Protein 5OSI (pdb70)

B-factor: mean 53.24, std 18.64, range [15.5, 121.99]

Organism: Homo sapiens (NCBI:txid9606)

Nearest PDB structures (foldseek):
  5osi-assembly3_I  TM=1.091E+00  e=2.137E+00  Legionella pneumophila subsp. pneumophila ATCC 43290
  5osi-assembly3_H  TM=1.004E+00  e=2.033E-36  Homo sapiens
  5osh-assembly2_E  TM=9.860E-01  e=1.569E-31  Homo sapiens
  2r17-assembly2_D  TM=9.903E-01  e=5.310E-29  Homo sapiens
  7bln-assembly1_C  TM=9.527E-01  e=2.984E-27  Homo sapiens

Secondary structure (DSSP, 8-state):
-EEEEE----TTTT-SS--HHHHHH--TTS-SEEEE-S---SHHHHHHHHTT-SEEEE---TT-S-SSS-SEEEEEETTEEEEEE-STTSSSTT-HHHHHHHHHHHT-SEEE--TTS--EEEEETTEEEEE---SS---BTTBSSPPPEEEEEEEETTEEEEEEEEEETTEEEEEEEEEE--/--THHHHHHHHHHHHHHTTS-HHHHHHHHHHHHHHHHTTHHHHHHHHSHHHHHHHHHHHHHHHHTTTT-TTHHHHHHHHHHHHHHHHHHHHHTT--HHHHHHHHHHHHHHHHH--TTHHHHHHHHHHHHHHHHHHH---HHHHHHHHHHHHHHHHH-----HHHHHHHHHHHHHHHTT-SSHHHHHHHHHHTHHHHHT-B-TTSSS-B---HHHHHHHHHHHHHHHHT-S-HHHHHHHHHHHHHHHHHHHHTT-TT--HHHHHHHHHHHHHHGGGS-SSHHHHHHHHHHHHHHHHHH--/--B-SSSS--B-/-EEEEE----TTTT-SS--HHHHHH--TTS-SEEEE-S---SHHHHHHHHHH-SEEEE---TT-S-TTS-SEEEEEETTEEEEEE-SSSSSSTT-HHHHHHHHHHHT-SEEE--SS-S-EEEEETTEEEEE---TT----TT-SS---EEEEEEE-SS-EEEEEEEEETTEEEEEEPP-B--/--TT-TT-HHHHHHHHHHHHHHS-HHHHHHHHHHHHHHHT-S-SSHHHHHSHHHHHHHHHHHHHHHHTTTT-SSHHHHHHHHHHHHHHHHHHHHHTT--HHHHHHHHHHHHHHHHH--TTHHHHHHHHHHHHHHHHHHT--SHHHHHHHHHHHHHHHHH---B-HHHHHHHHHHHHHHHHT-SSHHHHHHHHHHHHHHHHT--BTTTTT-----HHHHHHHHHHHHHHHHT-S-HHHHHHHHHHHHHHHHHHHHTT-TTS-HHHHHHHHHHHHHHTTSS--SHHHHHHHHHHHHHHHHHHT-/----SSSS---/-EEEEE----BTTT-SSS-HHHHHH--SSS-SEEEE-S--BSHHHHHHHHHH-SEEEE---TT---S-S-SEEEEEETTEEEEEE-STTSSSTT-HHHHHHHHHHHT-SEEE--SS---EEEEETTEEEEE---TT----TT-S----EEEEEEE-SSEEEEEEEEEETTEEEEEEEEEE--/-GGGGGGG---SSHHHHHHHHHHHHHHHGGG-TTTHHHHSHHHHHHHHHHHHHHHHTTTT-TTHHHHHHHHHHHHHHHHHHHHHTT--HHHHHHHHHHHHHHHHH--TTHHHHHHHHHHHHHHHHHHH---HHHHHHHHHHHHHHHHT-----HHHHHHHHHHHHHHHHT-SSHHHHHHHHHHHHHHHHS------HHHHHHHHHHHHHHHHT---HHHHHHHHHHHHHHHHHHHTTT-TTS-HHHHHHHHHHHHHHSTTSPPSHHHHHHHHHHHHHHHHHH-/----SSSS----/-EEEEE----BTTT-SS--HHHHHH--TTS-SEEEE-S--BSHHHHHHHHHH-SEEEE---TT---TTS-SEEEEEETTEEEEEE-STTSSSTT-HHHHHHHHHHHT-SEEE--SS---EEEEETTEEEEE---TT----TT-SS---EEEEEEEETTEEEEEEEEEETTEEEEEEEEEE--/---S--HHHHHHHTSSS-HHHHHHHHHH--TT--TTSHHHHSHHHHHHHHHHHHHHHHTTTT-TTHHHHHHHHHHHHHHHHHHHHHTT--HHHHHHHHHHHHHHHHH--TTHHHHHHHHHHHHHHHHHHH--SHHHHHHHHHHHHHHHHH-----HHHHHHHHHHHHHHHHH-SSHHHHHHHHHHHHHHHHT-B-TTTTT-B---HHHHHHHHHHHHHHHHH-S-HHHHHHHHHHHHHHHHHHHTTT-TTS-HHHHHHHHHHHHHHGGGS-SSHHHHHHHHHHHHHHHHTT--

Sequence (1940 aa):
MLVLVLGDLHIPHRCNSLPAKFKKLLVPGKIQHILCTGNLCTKESYDYLKTLAGDVHIVRGDFDENLNYPEQKVVTVGQFKIGLIHGHQVIPWGDMASLALLQRQFDVDILISGHTHKFEAFEHENKFYINPGSATGAYNALETNIIPSFVLMDIQASTVVTYVYQLIGDDVKVERIEYKKPEDFADEQSLVGRFIHLLRSEDPDQQYLILNTARKHFGAGGNQRIRFTLPPLVFAAYQLAFRYKENSKVDDKWEKKCQKIFSFAHQTISALIKAELAELPLRLFLQGALAAGEIGFENHETVAYEFMSQAFSLYEDEISDSKAQLAAITLIIGTFERMKCFSEENHEPLRTQCALAASKLLKKPDQGRAVSTCAHLFWSGRNTDKNGEELHGGKRVMECLKKALKIANQCMDPSLQVQLFIEILNRYIYFYEKENDAVTIQVLNQLIQKIREDLPNLESSEETEQINKHFHNTLEHLRLREEYTPTIPPKAIMLVLVLGDLHIPHRCNSLPAKFKKLLVPGKIQHILCTGNLCTKESYDYLKTLAGDVHIVRGDFDENLNYPEQKVVTVGQFKIGLIHGHQVIPWGDMMASLALLQRQFDVDILISGHTHKFEAFEHENKFYINPGSATGAYNALETNIIPSFVLMDIQASTVVTYVYQLIGDDVKVERIEYKKPPDPEDFADEQSLVGRFIHLLRSEDPDQQYLILNTARRKHFGAGGNQRIRFTLPPLVFAAYQLAFRYKENSKVDDKWEKKCQKIFSFAHQTISALIKAELAELPLRLFLQGALAAGEIGFENHETVAYEFMSQAFSLYEDEISDSKAQLAAITLIIGTFERMKCFSEENHEPLRTQCALAASKLLKKPDQGRAVSTCAHLFWSGRNTDKNGEELHGGKRVMECLKKALKIANQCMDPSLQVQLFIEILNRYIYFYEKENDAVTIQVLNQLIQKIREDLPNLESSEETEQINKHFHNTLEHLRLREEYTPTIPPKAMLVLVLGDLHIPHRCNSLPAKFKKLLVPGKIQHILCTGNLCTKESYDYLKTLAGDVHIVRGDFDENLNYPEQKVVTVGQFKIGLIHGHQVIPWGDMASLALLQRQFDVDILISGHTHKFEAFEHENKFYINPGSATGAYNALETNIIPSFVLMDIQASTVVTYVYQLIGDDVKVERIEYKKPLVGRFIHLLRSEDPDQQYLILNTARRKHFGAGGNQRIRFTLPPLVFAAYQLAFRYKENSKVDDKWEKKCQKIFSFAHQTISALIKAELAELPLRLFLQGALAAGEIGFENHETVAYEFMSQAFSLYEDEISDSKAQLAAITLIIGTFERMKCFSEENHEPLRTQCALAASKLLKKPDQGRAVSTCAHLFWSGRNTHGGKRVMECLKKALKIANQCMDPSLQVQLFIEILNRYIYFYEKENDAVTIQQVLNQLIQKIREDLPNLESSEETEQINKHFHNTLEHLRLEEYTPTIPPKAIMLVLVLGDLHIPHRCNSLPAKFKKLLVPGKIQHILCTGNLCTKESYDYLKTLAGDVHIVRGDFDENLNYPEQKVVTVGQFKIGLIHGHQVIPWGDMASLALLQRQFDVDILISGHTHKFEAFEHENKFYINPGSATGAYNALETNIIPSFVLMDIQASTVVTYVYQLIGDDVKVERIEYKKPADEQSLVGRFIHLLRSEDPDQQYLILNTARKHFGNQRIRFTLPPLVFAAYQLAFRYKENSKVDDKWEKKCQKIFSFAHQTISALIKAELAELPLRLFLQGALAAGEIGFENHETVAYEFMSQAFSLYEDEISDSKAQLAAITLIIGTFERMKCFSEENHEPLRTQCALAASKLLKKPDQGRAVSTCAHLFWSGRNTDKNGEELHGGKRVMECLKKALKIANQCMDPSLQVQLFIEILNRYIYFYEKENDAVTIQVLNQLIQKKIREDLPNLESSEETEQINKHFHNTLEHLRLR

Radius of gyration: 59.0 Å; Cα contacts (8 Å, |Δi|>4): 3526; chains: 11; bounding box: 98×151×172 Å

CATH classification: 3.60.21.10

Solvent-accessible surface area: 86074 Å² total; per-residue (Å²): 102,19,0,0,0,0,0,0,4,2,19,4,6,9,21,35,44,8,26,77,94,0,96,168,26,2,63,86,84,84,7,81,29,0,0,0,0,0,1,0,9,20,108,78,9,52,72,73,1,95,91,2,11,69,60,14,26,9,0,47,2,9,4,5,75,57,133,137,27,54,67,70,69,56,26,83,4,52,106,0,67,0,0,0,3,0,5,8,32,7,0,4,29,43,27,24,19,3,15,9,10,21,19,10,53,21,24,2,22,0,2,0,9,0,19,33,6,91,53,64,19,20,76,19,58,62,58,3,7,2,12,0,0,0,0,13,21,1,22,19,3,57,58,98,128,32,74,23,1,0,0,0,0,43,8,102,76,54,29,0,18,4,25,6,0,35,31,88,67,116,69,14,98,4,104,62,68,91,4,149,60,138,165,105,39,30,123,38,14,47,97,0,2,145,46,12,95,110,8,100,104,71,89,9,82,77,16,41,95,46,2,36,70,8,66,134,126,21,43,91,31,33,96,114,111,11,80,25,5,4,0,0,0,0,1,6,0,0,47,3,0,32,76,6,56,74,50,23,82,131,28,129,124,27,54,117,44,0,41,121,2,2,63,6,0,46,107,0,0,38,33,0,48,180,14,160,29,16,60,23,0,0,17,0,0,4,14,0,0,6,0,0,15,23,4,37,0,87,85,44,45,82,22,0,70,72,4,0,38,42,0,10,41,6,10,93,112,106,15,89,89,9,162,23,17,35,18,0,0,13,7,0,0,0,3,1,0,57,6,59,8,0,22,64,140,42,1,78,54,8,4,52,72,0,22,109,17,0,8,160,4,106,121,90,12,15,23,0,65,1,3,8,19,0,0,0,1,12,14,6,0,20,2,76,101,100,122,56,113,65,18,92,20,13,162,110,0,9,92,10,0,117,98,0,32,130,13,0,70,101,22,170,53,76,15,52,39,0,42,2,0,0,29,1,0,0,31,1,0,6,0,86,45,54,116,6,143,42,5,56,90,107,26,2,73,117,6,22,111,72,0,140,105,40,21,100,111,30,146,119,54,142,88,13,122,101,8,44,101,7,5,104,19,0,32,100,20,48,184,103,145,143,84,27,47,61,57,10,57,12,142,64,148,91,16,0,0,0,0,0,0,2,2,12,22,18,15,26,70,57,9,24,75,72,0,94,135,28,3,66,73,65,87,6,74,24,0,0,0,0,0,0,0,3,17,145,106,7,68,64,49,0,91,82,2,10,69,63,18,27,6,0,24,3,8,9,9,118,65,106,133,22,54,55,66,64,68,15,95,4,40,140,28,76,0,0,0,3,0,4,9,42,8,0,3,24,24,32,76,35,2,21,11,12,19,8,12,53,20,38,4,57,3,2,0,6,4,16,27,4,98,50,41,4,19,52,51,56,128,47,43,13,4,13,0,0,0,0,16,20,1,22,20,6,52,67,121,132,36,74,19,0,0,0,0,0,34,3,104,85,67,83,36,38,4,20,7,0,35,28,90,77,104,96,16,91,7,75,133,13,169,51,140,123,111,176,75,111,102,35,181,74,68,49,45,42,73,1,9,106,36,15,119,121,4,95,97,93,78,15,68,80,4,69,125,70,8,103,98,8,55,156,101,8,19,76,26,50,77,124,58,11,80,76,0,0,2,7,0,0,0,2,0,0,32,2,0,40,81,1,85,131,50,45,209,134,28,137,130,35,61,152,31,0,50,130,3,2,55,17,0,44,108,0,0,40,23,0,52,175,1,150,36,20,54,33,0,0,17,0,0,5,17,0,0,4,0,0,7,32,5,36,0,115,73,42,41,82,21,0,68,64,2,0,41,46,0,20,44,9,12,124,103,106,12,90,87,17,98,14,27,43,15,0,0,20,5,0,0,0,2,0,1,87,2,96,4,0,27,55,148,44,0,65,53,9,9,44,86,0,22,89,19,0,7,161,7,121,118,86,25,18,17,0,75,1,4,4,14,0,0,0,0,5,13,9,0,92,5,60,94,97,144,37,119,51,17,88,20,11,160,82,0,33,92,10,0,150,85,0,22,116,2,0,85,78,11,174,60,75,14,63,38,2,48,2,2,0,18,0,0,0,32,6,0,8,0,85,73,81,159,6,138,33,5,59,111,110,40,8,77,110,4,18,91,74,0,114,111,48,14,99,118,26,100,118,50,132,99,13,129,103,12,62,90,8,10,80,14,0,19,62,18,45,140,125,226,171,137,44,52,65,56,8,52,14,125,115,91,21,0,0,0,0,0,0,1,2,15,1,3,18,16,43,36,14,23,91,96,0,102,169,20,6,68,66,81,90,13,88,43,0,0,0,0,0,1,0,3,14,141,114,10,46,73,55,0,122,84,6,10,72,61,20,21,9,0,36,0,14,9,9,82,46,133,135,26,60,60,87,73,60,18,95,5,53,107,0,72,0,0,0,3,0,4,9,44,7,3,5,28,49,26,59,34,4,21,9,16,19,11,19,66,18,32,1,19,0,2,0,8,3,21,40,6,108,53,83,18,61,114,51,89,90,52,3,7,2,11,0,1,0,0,16,18,1,22,19,3,58,57,100,117,40,66,21,1,0,0,0,0,30,2,123,74,43,45,0,18,1,24,4,0,25,35,79,69,111,85,14,112,16,100,82,69,115,6,145,63,133,59,92,0,93,98,8,50,115,59,153,28,170,94,5,65,92,18,60,98,45,4,37,78,11,56,152,146,30,43,90,42,33,83,148,148,13,91,91,8,6,0,0,0,0,3,15,0,2,77,2,0,27,41,3,86,149,44,55,189,130,13,131,132,30,55,141,49,0,47,126,2,3,60,8,0,42,107,2,0,41,32,0,58,163,1,159,34,18,62,34,0,0,15,0,0,5,18,0,0,6,0,0,14,60,4,40,0,101,86,46,44,88,25,0,75,67,3,0,34,46,0,8,60,10,20,118,114,103,13,106,85,30,167,13,37,46,18,0,0,24,6,0,0,1,5,0,3,74,4,120,12,0,33,83,150,49,0,77,49,6,14,66,56,0,29,89,12,0,49,158,10,136,105,71,20,22,16,0,67,1,9,6,13,0,0,0,1,28,22,31,10,115,55,150,170,11,8,167,91,0,22,111,12,0,126,136,0,29,158,14,0,85,114,12,185,66,82,21,62,33,2,65,1,1,0,36,1,0,1,34,1,0,13,0,86,93,82,148,2,131,41,3,52,87,115,35,7,77,120,4,29,104,74,0,129,100,39,19,103,118,23,148,114,58,112,108,17,113,80,9,59,76,8,10,87,14,0,18,89,29,64,181,156,174,133,37,56,61,65,5,72,6,157,47,176,100,43,0,0,0,1,0,0,1,1,7,23,13,6,1,38,51,10,22,84,94,0,90,176,95,8,82,79,82,152,18,112,45,0,0,0,0,0,1,1,8,42,134,111,3,58,83,57,0,100,77,2,9,65,60,28,35,7,0,32,0,10,11,4,85,44,135,134,27,52,57,84,53,66,15,93,11,56,89,0,77,0,0,0,2,0,4,6,38,9,6,7,29,41,35,91,29,10,17,8,22,20,15,17,68,29,25,3,20,0,2,0,7,4,14,30,4,105,43,87,20,48,92,58,102,80,47,1,8,3,16,0,0,0,0,11,20,0,19,20,3,59,54,108,122,31,73,22,1,4,0,25,0,21,7,77,82,52,31,0,11,0,47,0,44,24,33,82,69,120,96,35,120,85,84,77,40,85,6,65,42,101,134,153,57,164,39,58,16,1,93,105,4,9,131,48,95,105,70,91,6,72,71,7,38,105,23,1,52,82,4,154,133,20,103,65,91,168,125,13,92,101,29,3,0,4,6,0,0,2,0,0,40,3,0,24,78,1,83,126,51,55,194,128,30,141,129,29,57,105,31,0,53,125,0,1,66,22,0,45,97,0,0,37,17,0,59,190,43,165,33,18,64,22,0,0,14,0,0,5,18,0,0,5,0,0,11,46,3,37,0,102,84,44,43,84,26,0,65,67,2,0,45,50,0,0,53,10,14,98,106,105,13,102,81,20,153,27,33,42,21,0,0,18,5,0,0,0,5,0,0,50,2,108,8,1,27,64,150,35,0,74,48,2,18,62,49,0,30,94,10,0,55,153,6,146,93,108,30,17,22,5,65,2,8,5,13,0,0,4,0,13,16,9,0,51,4,68,92,111,137,52,116,69,21,92,25,12,144,122,0,38,62,9,0,143,120,2,37,126,15,0,72,100,28,185,71,85,22,47,28,1,56,7,4,0,29,8,0,2,50,6,2,13,0,83,91,70,110,5,129,46,2,53,65,119,38,9,76,109,4,14,96,69,0,107,104,50,15,101,122,18,133,115,35,129,100,14,126,107,8,62,92,9,4,51,13,0,0,85,33,37,90,43,85

InterPro domains:
  IPR000979 Phosphodiesterase MJ0936/Vps29 [PTHR11124] (1-181)
  IPR000979 Phosphodiesterase MJ0936/Vps29 [TIGR00040] (1-142)
  IPR024654 Calcineurin-like phosphoesterase domain, lpxH-type [PF12850] (1-156)
  IPR028661 Vacuolar protein sorting-associated protein 29 [cd07394] (2-179)
  IPR029052 Metallo-dependent phosphatase-like [G3DSA:3.60.21.10] (1-182)
  IPR029052 Metallo-dependent phosphatase-like [SSF56300] (1-180)

Structure (mmCIF, N/CA/C/O backbone):
data_5OSI
#
_entry.id   5OSI
#
_cell.length_a   58.554
_cell.length_b   138.993
_cell.length_c   126.637
_cell.angle_alpha   90.000
_cell.angle_beta   92.780
_cell.angle_gamma   90.000
#
_symmetry.space_group_name_H-M   'P 1 21 1'
#
loop_
_entity.id
_entity.type
_entity.pdbx_description
1 polymer 'Vacuolar protein sorting-associated protein 29'
2 polymer 'Vacuolar protein sorting-associated protein 35'
3 polymer Interaptin
4 non-polymer 1,2-ETHANEDIOL
5 non-polymer 'SODIUM ION'
6 water water
#
loop_
_atom_site.group_PDB
_atom_site.id
_atom_site.type_symbol
_atom_site.label_atom_id
_atom_site.label_alt_id
_atom_site.label_comp_id
_atom_site.label_asym_id
_atom_site.label_entity_id
_atom_site.label_seq_id
_atom_site.pdbx_PDB_ins_code
_atom_site.Cartn_x
_atom_site.Cartn_y
_atom_site.Cartn_z
_atom_site.occupancy
_atom_site.B_iso_or_equiv
_atom_site.auth_seq_id
_atom_site.auth_comp_id
_atom_site.auth_asym_id
_atom_site.auth_atom_id
_atom_site.pdbx_PDB_model_num
ATOM 1 N N . MET A 1 1 ? -0.104 -36.344 18.401 1.00 86.76 1 MET A N 1
ATOM 2 C CA . MET A 1 1 ? 0.797 -36.802 19.504 1.00 87.08 1 MET A CA 1
ATOM 3 C C . MET A 1 1 ? 1.955 -35.830 19.686 1.00 82.84 1 MET A C 1
ATOM 4 O O . MET A 1 1 ? 2.721 -35.586 18.751 1.00 87.34 1 MET A O 1
ATOM 9 N N . LEU A 1 2 ? 2.080 -35.275 20.886 1.00 73.49 2 LEU A N 1
ATOM 10 C CA . LEU A 1 2 ? 3.243 -34.468 21.222 1.00 67.37 2 LEU A CA 1
ATOM 11 C C . LEU A 1 2 ? 3.643 -34.660 22.684 1.00 63.25 2 LEU A C 1
ATOM 12 O O . LEU A 1 2 ? 2.794 -34.812 23.566 1.00 59.05 2 LEU A O 1
ATOM 17 N N . VAL A 1 3 ? 4.958 -34.685 22.904 1.00 59.16 3 VAL A N 1
ATOM 18 C CA . VAL A 1 3 ? 5.561 -35.179 24.139 1.00 53.89 3 VAL A CA 1
ATOM 19 C C . VAL A 1 3 ? 6.521 -34.127 24.680 1.00 50.70 3 VAL A C 1
ATOM 20 O O . VAL A 1 3 ? 7.433 -33.700 23.978 1.00 54.25 3 VAL A O 1
ATOM 24 N N . LEU A 1 4 ? 6.289 -33.696 25.914 1.00 47.89 4 LEU A N 1
ATOM 25 C CA . LEU A 1 4 ? 7.183 -32.786 26.613 1.00 45.98 4 LEU A CA 1
ATOM 26 C C . LEU A 1 4 ? 8.264 -33.661 27.225 1.00 45.31 4 LEU A C 1
ATOM 27 O O . LEU A 1 4 ? 7.953 -34.654 27.884 1.00 45.37 4 LEU A O 1
ATOM 32 N N . VAL A 1 5 ? 9.524 -33.311 26.979 1.00 44.27 5 VAL A N 1
ATOM 33 C CA . VAL A 1 5 ? 10.663 -34.002 27.578 1.00 44.05 5 VAL A CA 1
ATOM 34 C C . VAL A 1 5 ? 11.449 -32.993 28.415 1.00 44.05 5 VAL A C 1
ATOM 35 O O . VAL A 1 5 ? 11.979 -31.998 27.886 1.00 41.33 5 VAL A O 1
ATOM 39 N N . LEU A 1 6 ? 11.521 -33.268 29.716 1.00 42.37 6 LEU A N 1
ATOM 40 C CA . LEU A 1 6 ? 12.219 -32.408 30.656 1.00 40.99 6 LEU A CA 1
ATOM 41 C C . LEU A 1 6 ? 12.823 -33.219 31.790 1.00 38.71 6 LEU A C 1
ATOM 42 O O . LEU A 1 6 ? 12.500 -34.386 31.967 1.00 39.00 6 LEU A O 1
ATOM 47 N N . GLY A 1 7 ? 13.691 -32.585 32.567 1.00 37.68 7 GLY A N 1
ATOM 48 C CA . GLY A 1 7 ? 14.200 -33.189 33.801 1.00 36.43 7 GLY A CA 1
ATOM 49 C C . GLY A 1 7 ? 15.267 -32.387 34.523 1.00 34.61 7 GLY A C 1
ATOM 50 O O . GLY A 1 7 ? 15.503 -31.220 34.213 1.00 33.92 7 GLY A O 1
ATOM 51 N N . ASP A 1 8 ? 15.892 -33.026 35.502 1.00 32.61 8 ASP A N 1
ATOM 52 C CA . ASP A 1 8 ? 16.880 -32.396 36.373 1.00 34.06 8 ASP A CA 1
ATOM 53 C C . ASP A 1 8 ? 16.478 -31.021 36.907 1.00 34.04 8 ASP A C 1
ATOM 54 O O . ASP A 1 8 ? 17.258 -30.072 36.872 1.00 32.97 8 ASP A O 1
ATOM 59 N N . LEU A 1 9 ? 15.251 -30.929 37.411 1.00 35.57 9 LEU A N 1
ATOM 60 C CA . LEU A 1 9 ? 14.751 -29.683 37.991 1.00 36.52 9 LEU A CA 1
ATOM 61 C C . LEU A 1 9 ? 15.523 -29.386 39.278 1.00 35.42 9 LEU A C 1
ATOM 62 O O . LEU A 1 9 ? 15.921 -28.245 39.522 1.00 33.63 9 LEU A O 1
ATOM 67 N N . HIS A 1 10 ? 15.735 -30.429 40.081 1.00 35.85 10 HIS A N 1
ATOM 68 C CA . HIS A 1 10 ? 16.453 -30.335 41.355 1.00 37.53 10 HIS A CA 1
ATOM 69 C C . HIS A 1 10 ? 15.825 -29.308 42.314 1.00 38.89 10 HIS A C 1
ATOM 70 O O . HIS A 1 10 ? 16.520 -28.508 42.935 1.00 38.25 10 HIS A O 1
ATOM 77 N N . ILE A 1 11 ? 14.496 -29.342 42.411 1.00 40.43 11 ILE A N 1
ATOM 78 C CA . ILE A 1 11 ? 13.751 -28.521 43.354 1.00 41.24 11 ILE A CA 1
ATOM 79 C C . ILE A 1 11 ? 13.459 -29.380 44.588 1.00 41.34 11 ILE A C 1
ATOM 80 O O . ILE A 1 11 ? 12.890 -30.469 44.450 1.00 42.73 11 ILE A O 1
ATOM 85 N N . PRO A 1 12 ? 13.824 -28.905 45.795 1.00 41.84 12 PRO A N 1
ATOM 86 C CA . PRO A 1 12 ? 14.428 -27.639 46.212 1.00 43.55 12 PRO A CA 1
ATOM 87 C C . PRO A 1 12 ? 15.973 -27.621 46.360 1.00 43.54 12 PRO A C 1
ATOM 88 O O . PRO A 1 12 ? 16.522 -26.610 46.797 1.00 43.45 12 PRO A O 1
ATOM 92 N N . HIS A 1 13 ? 16.661 -28.703 45.990 1.00 46.35 13 HIS A N 1
ATOM 93 C CA . HIS A 1 13 ? 18.106 -28.846 46.265 1.00 45.96 13 HIS A CA 1
ATOM 94 C C . HIS A 1 13 ? 18.990 -27.820 45.587 1.00 43.77 13 HIS A C 1
ATOM 95 O O . HIS A 1 13 ? 19.986 -27.395 46.164 1.00 41.88 13 HIS A O 1
ATOM 102 N N . ARG A 1 14 ? 18.632 -27.450 44.362 1.00 42.93 14 ARG A N 1
ATOM 103 C CA . ARG A 1 14 ? 19.418 -26.513 43.556 1.00 44.36 14 ARG A CA 1
ATOM 104 C C . ARG A 1 14 ? 18.625 -25.336 42.971 1.00 45.99 14 ARG A C 1
ATOM 105 O O . ARG A 1 14 ? 19.235 -24.368 42.526 1.00 48.59 14 ARG A O 1
ATOM 113 N N . CYS A 1 15 ? 17.292 -25.420 42.969 1.00 47.93 15 CYS A N 1
ATOM 114 C CA . CYS A 1 15 ? 16.397 -24.393 42.409 1.00 49.77 15 CYS A CA 1
ATOM 115 C C . CYS A 1 15 ? 15.092 -24.400 43.196 1.00 49.86 15 CYS A C 1
ATOM 116 O O . CYS A 1 15 ? 14.872 -25.314 43.980 1.00 48.31 15 CYS A O 1
ATOM 119 N N . ASN A 1 16 ? 14.229 -23.401 43.009 1.00 52.97 16 ASN A N 1
ATOM 120 C CA . ASN A 1 16 ? 12.913 -23.402 43.691 1.00 58.09 16 ASN A CA 1
ATOM 121 C C . ASN A 1 16 ? 11.688 -23.466 42.777 1.00 59.24 16 ASN A C 1
ATOM 122 O O . ASN A 1 16 ? 10.623 -23.888 43.224 1.00 62.13 16 ASN A O 1
ATOM 127 N N . SER A 1 17 ? 11.832 -23.049 41.519 1.00 59.22 17 SER A N 1
ATOM 128 C CA . SER A 1 17 ? 10.793 -23.262 40.500 1.00 57.70 17 SER A CA 1
ATOM 129 C C . SER A 1 17 ? 11.401 -23.246 39.105 1.00 54.07 17 SER A C 1
ATOM 130 O O . SER A 1 17 ? 12.591 -22.982 38.952 1.00 49.74 17 SER A O 1
ATOM 133 N N . LEU A 1 18 ? 10.572 -23.514 38.097 1.00 53.22 18 LEU A N 1
ATOM 134 C CA . LEU A 1 18 ? 10.964 -23.292 36.708 1.00 53.99 18 LEU A CA 1
ATOM 135 C C . LEU A 1 18 ? 10.984 -21.784 36.493 1.00 54.24 18 LEU A C 1
ATOM 136 O O . LEU A 1 18 ? 10.298 -21.063 37.213 1.00 52.34 18 LEU A O 1
ATOM 141 N N . PRO A 1 19 ? 11.770 -21.292 35.514 1.00 57.89 19 PRO A N 1
ATOM 142 C CA . PRO A 1 19 ? 11.747 -19.841 35.249 1.00 58.81 19 PRO A CA 1
ATOM 143 C C . PRO A 1 19 ? 10.356 -19.322 34.875 1.00 59.66 19 PRO A C 1
ATOM 144 O O . PRO A 1 19 ? 9.496 -20.100 34.448 1.00 59.39 19 PRO A O 1
ATOM 148 N N . ALA A 1 20 ? 10.151 -18.018 35.044 1.00 61.51 20 ALA A N 1
ATOM 149 C CA . ALA A 1 20 ? 8.830 -17.397 34.868 1.00 61.45 20 ALA A CA 1
ATOM 150 C C . ALA A 1 20 ? 8.149 -17.835 33.573 1.00 60.90 20 ALA A C 1
ATOM 151 O O . ALA A 1 20 ? 7.055 -18.407 33.608 1.00 58.61 20 ALA A O 1
ATOM 153 N N . LYS A 1 21 ? 8.843 -17.621 32.455 1.00 60.72 21 LYS A N 1
ATOM 154 C CA . LYS A 1 21 ? 8.290 -17.845 31.108 1.00 61.82 21 LYS A CA 1
ATOM 155 C C . LYS A 1 21 ? 7.961 -19.316 30.788 1.00 64.37 21 LYS A C 1
ATOM 156 O O . LYS A 1 21 ? 7.106 -19.594 29.940 1.00 65.02 21 LYS A O 1
ATOM 162 N N . PHE A 1 22 ? 8.632 -20.247 31.465 1.00 63.99 22 PHE A N 1
ATOM 163 C CA . PHE A 1 22 ? 8.358 -21.678 31.303 1.00 64.04 22 PHE A CA 1
ATOM 164 C C . PHE A 1 22 ? 7.035 -22.069 31.951 1.00 64.28 22 PHE A C 1
ATOM 165 O O . PHE A 1 22 ? 6.280 -22.844 31.374 1.00 63.87 22 PHE A O 1
ATOM 173 N N . LYS A 1 23 ? 6.763 -21.548 33.147 1.00 68.48 23 LYS A N 1
ATOM 174 C CA . LYS A 1 23 ? 5.470 -21.777 33.816 1.00 73.76 23 LYS A CA 1
ATOM 175 C C . LYS A 1 23 ? 4.286 -21.222 33.009 1.00 76.51 23 LYS A C 1
ATOM 176 O O . LYS A 1 23 ? 3.179 -21.763 33.088 1.00 78.30 23 LYS A O 1
ATOM 182 N N . LYS A 1 24 ? 4.521 -20.158 32.238 1.00 77.87 24 LYS A N 1
ATOM 183 C CA . LYS A 1 24 ? 3.496 -19.601 31.343 1.00 83.07 24 LYS A CA 1
ATOM 184 C C . LYS A 1 24 ? 3.206 -20.492 30.124 1.00 81.71 24 LYS A C 1
ATOM 185 O O . LYS A 1 24 ? 2.040 -20.686 29.770 1.00 80.86 24 LYS A O 1
ATOM 191 N N . LEU A 1 25 ? 4.261 -21.020 29.495 1.00 78.66 25 LEU A N 1
ATOM 192 C CA . LEU A 1 25 ? 4.125 -21.947 28.357 1.00 75.38 25 LEU A CA 1
ATOM 193 C C . LEU A 1 25 ? 3.555 -23.304 28.766 1.00 73.94 25 LEU A C 1
ATOM 194 O O . LEU A 1 25 ? 2.671 -23.847 28.099 1.00 69.48 25 LEU A O 1
ATOM 199 N N . LEU A 1 26 ? 4.078 -23.847 29.859 1.00 76.22 26 LEU A N 1
ATOM 200 C CA . LEU A 1 26 ? 3.636 -25.136 30.372 1.00 78.79 26 LEU A CA 1
ATOM 201 C C . LEU A 1 26 ? 2.331 -24.976 31.153 1.00 82.83 26 LEU A C 1
ATOM 202 O O . LEU A 1 26 ? 2.349 -24.668 32.347 1.00 86.47 26 LEU A O 1
ATOM 207 N N . VAL A 1 27 ? 1.205 -25.170 30.461 1.00 87.76 27 VAL A N 1
ATOM 208 C CA . VAL A 1 27 ? -0.137 -25.134 31.077 1.00 88.97 27 VAL A CA 1
ATOM 209 C C . VAL A 1 27 ? -1.016 -26.276 30.540 1.00 91.09 27 VAL A C 1
ATOM 210 O O . VAL A 1 27 ? -0.783 -26.751 29.427 1.00 95.94 27 VAL A O 1
ATOM 214 N N . PRO A 1 28 ? -2.032 -26.712 31.324 1.00 90.49 28 PRO A N 1
ATOM 215 C CA . PRO A 1 28 ? -2.761 -27.962 31.034 1.00 90.37 28 PRO A CA 1
ATOM 216 C C . PRO A 1 28 ? -3.479 -28.053 29.679 1.00 94.09 28 PRO A C 1
ATOM 217 O O . PRO A 1 28 ? -3.714 -27.032 29.028 1.00 95.21 28 PRO A O 1
ATOM 221 N N . GLY A 1 29 ? -3.805 -29.284 29.277 1.00 96.69 29 GLY A N 1
ATOM 222 C CA . GLY A 1 29 ? -4.668 -29.554 28.116 1.00 97.27 29 GLY A CA 1
ATOM 223 C C . GLY A 1 29 ? -4.071 -29.411 26.722 1.00 97.14 29 GLY A C 1
ATOM 224 O O . GLY A 1 29 ? -4.787 -29.581 25.732 1.00 96.46 29 GLY A O 1
ATOM 225 N N . LYS A 1 30 ? -2.772 -29.110 26.641 1.00 97.54 30 LYS A N 1
ATOM 226 C CA . LYS A 1 30 ? -2.070 -28.865 25.368 1.00 95.05 30 LYS A CA 1
ATOM 227 C C . LYS A 1 30 ? -1.113 -30.001 24.950 1.00 89.01 30 LYS A C 1
ATOM 228 O O . LYS A 1 30 ? -0.757 -30.102 23.774 1.00 82.06 30 LYS A O 1
ATOM 234 N N . ILE A 1 31 ? -0.717 -30.846 25.908 1.00 84.95 31 ILE A N 1
ATOM 235 C CA . ILE A 1 31 ? 0.349 -31.840 25.735 1.00 82.69 31 ILE A CA 1
ATOM 236 C C . ILE A 1 31 ? -0.178 -33.213 26.175 1.00 79.17 31 ILE A C 1
ATOM 237 O O . ILE A 1 31 ? -0.669 -33.353 27.291 1.00 78.78 31 ILE A O 1
ATOM 242 N N . GLN A 1 32 ? -0.059 -34.217 25.305 1.00 78.87 32 GLN A N 1
ATOM 243 C CA . GLN A 1 32 ? -0.616 -35.559 25.563 1.00 81.69 32 GLN A CA 1
ATOM 244 C C . GLN A 1 32 ? 0.252 -36.397 26.505 1.00 81.75 32 GLN A C 1
ATOM 245 O O . GLN A 1 32 ? -0.271 -37.020 27.436 1.00 83.41 32 GLN A O 1
ATOM 251 N N . HIS A 1 33 ? 1.563 -36.422 26.252 1.00 78.83 33 HIS A N 1
ATOM 252 C CA . HIS A 1 33 ? 2.511 -37.227 27.040 1.00 74.28 33 HIS A CA 1
ATOM 253 C C . HIS A 1 33 ? 3.634 -36.387 27.637 1.00 67.46 33 HIS A C 1
ATOM 254 O O . HIS A 1 33 ? 4.003 -35.349 27.090 1.00 65.10 33 HIS A O 1
ATOM 261 N N . ILE A 1 34 ? 4.167 -36.841 28.768 1.00 59.77 34 ILE A N 1
ATOM 262 C CA . ILE A 1 34 ? 5.368 -36.246 29.346 1.00 57.21 34 ILE A CA 1
ATOM 263 C C . ILE A 1 34 ? 6.327 -37.369 29.730 1.00 52.36 34 ILE A C 1
ATOM 264 O O . ILE A 1 34 ? 5.985 -38.236 30.528 1.00 47.76 34 ILE A O 1
ATOM 269 N N . LEU A 1 35 ? 7.521 -37.341 29.142 1.00 51.29 35 LEU A N 1
ATOM 270 C CA . LEU A 1 35 ? 8.620 -38.224 29.533 1.00 51.29 35 LEU A CA 1
ATOM 271 C C . LEU A 1 35 ? 9.595 -37.381 30.354 1.00 49.84 35 LEU A C 1
ATOM 272 O O . LEU A 1 35 ? 10.072 -36.360 29.870 1.00 50.53 35 LEU A O 1
ATOM 277 N N . CYS A 1 36 ? 9.863 -37.791 31.595 1.00 48.54 36 CYS A N 1
ATOM 278 C CA . CYS A 1 36 ? 10.704 -37.021 32.513 1.00 48.96 36 CYS A CA 1
ATOM 279 C C . CYS A 1 36 ? 11.937 -37.819 32.905 1.00 47.35 36 CYS A C 1
ATOM 280 O O . CYS A 1 36 ? 11.818 -38.966 33.335 1.00 48.52 36 CYS A O 1
ATOM 283 N N . THR A 1 37 ? 13.114 -37.206 32.780 1.00 44.95 37 THR A N 1
ATOM 284 C CA . THR A 1 37 ? 14.377 -37.907 33.033 1.00 44.47 37 THR A CA 1
ATOM 285 C C . THR A 1 37 ? 14.727 -38.081 34.513 1.00 45.30 37 THR A C 1
ATOM 286 O O . THR A 1 37 ? 15.619 -38.862 34.840 1.00 48.00 37 THR A O 1
ATOM 290 N N . GLY A 1 38 ? 14.038 -37.365 35.400 1.00 44.19 38 GLY A N 1
ATOM 291 C CA . GLY A 1 38 ? 14.186 -37.550 36.846 1.00 43.53 38 GLY A CA 1
ATOM 292 C C . GLY A 1 38 ? 14.766 -36.333 37.537 1.00 41.70 38 GLY A C 1
ATOM 293 O O . GLY A 1 38 ? 14.868 -35.266 36.940 1.00 39.51 38 GLY A O 1
ATOM 294 N N . ASN A 1 39 ? 15.156 -36.519 38.799 1.00 41.82 39 ASN A N 1
ATOM 295 C CA . ASN A 1 39 ? 15.600 -35.439 39.688 1.00 42.10 39 ASN A CA 1
ATOM 296 C C . ASN A 1 39 ? 14.592 -34.283 39.679 1.00 44.53 39 ASN A C 1
ATOM 297 O O . ASN A 1 39 ? 14.858 -33.194 39.150 1.00 43.55 39 ASN A O 1
ATOM 302 N N . LEU A 1 40 ? 13.416 -34.571 40.233 1.00 47.93 40 LEU A N 1
ATOM 303 C CA . LEU A 1 40 ? 12.357 -33.578 40.448 1.00 51.76 40 LEU A CA 1
ATOM 304 C C . LEU A 1 40 ? 12.628 -32.508 41.544 1.00 53.75 40 LEU A C 1
ATOM 305 O O . LEU A 1 40 ? 12.503 -31.322 41.245 1.00 55.01 40 LEU A O 1
ATOM 310 N N . CYS A 1 41 ? 12.963 -32.850 42.797 1.00 56.61 41 CYS A N 1
ATOM 311 C CA . CYS A 1 41 ? 13.136 -34.200 43.337 1.00 58.10 41 CYS A CA 1
ATOM 312 C C . CYS A 1 41 ? 12.020 -34.595 44.319 1.00 61.10 41 CYS A C 1
ATOM 313 O O . CYS A 1 41 ? 12.252 -35.426 45.212 1.00 60.20 41 CYS A O 1
ATOM 316 N N . THR A 1 42 ? 10.819 -34.033 44.142 1.00 64.57 42 THR A N 1
ATOM 317 C CA . THR A 1 42 ? 9.730 -34.172 45.122 1.00 68.09 42 THR A CA 1
ATOM 318 C C . THR A 1 42 ? 8.317 -34.171 44.495 1.00 67.94 42 THR A C 1
ATOM 319 O O . THR A 1 42 ? 8.159 -33.887 43.306 1.00 66.06 42 THR A O 1
ATOM 323 N N . LYS A 1 43 ? 7.307 -34.486 45.314 1.00 69.77 43 LYS A N 1
ATOM 324 C CA . LYS A 1 43 ? 5.885 -34.550 44.875 1.00 70.47 43 LYS A CA 1
ATOM 325 C C . LYS A 1 43 ? 5.306 -33.219 44.389 1.00 69.38 43 LYS A C 1
ATOM 326 O O . LYS A 1 43 ? 4.496 -33.191 43.466 1.00 68.87 43 LYS A O 1
ATOM 332 N N . GLU A 1 44 ? 5.707 -32.131 45.031 1.00 72.70 44 GLU A N 1
ATOM 333 C CA . GLU A 1 44 ? 5.301 -30.775 44.636 1.00 79.44 44 GLU A CA 1
ATOM 334 C C . GLU A 1 44 ? 5.507 -30.546 43.118 1.00 78.90 44 GLU A C 1
ATOM 335 O O . GLU A 1 44 ? 4.619 -30.020 42.435 1.00 77.69 44 GLU A O 1
ATOM 341 N N . SER A 1 45 ? 6.669 -30.970 42.608 1.00 76.21 45 SER A N 1
ATOM 342 C CA . SER A 1 45 ? 6.991 -30.916 41.172 1.00 72.65 45 SER A CA 1
ATOM 343 C C . SER A 1 45 ? 6.263 -32.010 40.367 1.00 69.74 45 SER A C 1
ATOM 344 O O . SER A 1 45 ? 5.876 -31.765 39.222 1.00 66.71 45 SER A O 1
ATOM 347 N N . TYR A 1 46 ? 6.117 -33.208 40.949 1.00 67.08 46 TYR A N 1
ATOM 348 C CA . TYR A 1 46 ? 5.392 -34.332 40.318 1.00 69.63 46 TYR A CA 1
ATOM 349 C C . TYR A 1 46 ? 3.928 -34.012 40.063 1.00 70.02 46 TYR A C 1
ATOM 350 O O . TYR A 1 46 ? 3.427 -34.211 38.954 1.00 72.46 46 TYR A O 1
ATOM 359 N N . ASP A 1 47 ? 3.241 -33.568 41.112 1.00 67.96 47 ASP A N 1
ATOM 360 C CA . ASP A 1 47 ? 1.822 -33.240 41.021 1.00 68.26 47 ASP A CA 1
ATOM 361 C C . ASP A 1 47 ? 1.582 -32.099 40.041 1.00 64.70 47 ASP A C 1
ATOM 362 O O . ASP A 1 47 ? 0.577 -32.105 39.336 1.00 67.10 47 ASP A O 1
ATOM 367 N N . TYR A 1 48 ? 2.504 -31.139 39.986 1.00 62.33 48 TYR A N 1
ATOM 368 C CA . TYR A 1 48 ? 2.482 -30.111 38.944 1.00 62.29 48 TYR A CA 1
ATOM 369 C C . TYR A 1 48 ? 2.578 -30.725 37.537 1.00 64.03 48 TYR A C 1
ATOM 370 O O . TYR A 1 48 ? 1.853 -30.304 36.631 1.00 65.48 48 TYR A O 1
ATOM 379 N N . LEU A 1 49 ? 3.467 -31.708 37.359 1.00 64.63 49 LEU A N 1
ATOM 380 C CA . LEU A 1 49 ? 3.567 -32.445 36.079 1.00 65.66 49 LEU A CA 1
ATOM 381 C C . LEU A 1 49 ? 2.309 -33.248 35.762 1.00 65.56 49 LEU A C 1
ATOM 382 O O . LEU A 1 49 ? 1.885 -33.302 34.606 1.00 63.64 49 LEU A O 1
ATOM 387 N N . LYS A 1 50 ? 1.716 -33.854 36.789 1.00 69.12 50 LYS A N 1
ATOM 388 C CA . LYS A 1 50 ? 0.492 -34.659 36.631 1.00 69.16 50 LYS A CA 1
ATOM 389 C C . LYS A 1 50 ? -0.737 -33.857 36.138 1.00 66.59 50 LYS A C 1
ATOM 390 O O . LYS A 1 50 ? -1.605 -34.438 35.494 1.00 62.79 50 LYS A O 1
ATOM 396 N N . THR A 1 51 ? -0.799 -32.548 36.429 1.00 66.08 51 THR A N 1
ATOM 397 C CA . THR A 1 51 ? -1.838 -31.648 35.875 1.00 67.50 51 THR A CA 1
ATOM 398 C C . THR A 1 51 ? -1.488 -30.991 34.521 1.00 65.21 51 THR A C 1
ATOM 399 O O . THR A 1 51 ? -2.277 -30.199 34.012 1.00 65.68 51 THR A O 1
ATOM 403 N N . LEU A 1 52 ? -0.318 -31.294 33.955 1.00 62.03 52 LEU A N 1
ATOM 404 C CA . LEU A 1 52 ? 0.044 -30.849 32.597 1.00 58.83 52 LEU A CA 1
ATOM 405 C C . LEU A 1 52 ? -0.370 -31.842 31.519 1.00 55.66 52 LEU A C 1
ATOM 406 O O . LEU A 1 52 ? -0.515 -31.468 30.354 1.00 52.72 52 LEU A O 1
ATOM 411 N N . ALA A 1 53 ? -0.519 -33.108 31.899 1.00 55.01 53 ALA A N 1
ATOM 412 C CA . ALA A 1 53 ? -0.893 -34.164 30.966 1.00 56.68 53 ALA A CA 1
ATOM 413 C C . ALA A 1 53 ? -1.383 -35.392 31.726 1.00 59.25 53 ALA A C 1
ATOM 414 O O . ALA A 1 53 ? -1.030 -35.593 32.894 1.00 58.53 53 ALA A O 1
ATOM 416 N N . GLY A 1 54 ? -2.191 -36.210 31.058 1.00 63.60 54 GLY A N 1
ATOM 417 C CA . GLY A 1 54 ? -2.686 -37.457 31.640 1.00 67.89 54 GLY A CA 1
ATOM 418 C C . GLY A 1 54 ? -1.588 -38.492 31.829 1.00 70.40 54 GLY A C 1
ATOM 419 O O . GLY A 1 54 ? -1.369 -38.988 32.942 1.00 73.40 54 GLY A O 1
ATOM 420 N N . ASP A 1 55 ? -0.888 -38.801 30.738 1.00 71.02 55 ASP A N 1
ATOM 421 C CA . ASP A 1 55 ? 0.171 -39.815 30.733 1.00 70.70 55 ASP A CA 1
ATOM 422 C C . ASP A 1 55 ? 1.541 -39.151 30.990 1.00 65.73 55 ASP A C 1
ATOM 423 O O . ASP A 1 55 ? 2.098 -38.490 30.112 1.00 61.49 55 ASP A O 1
ATOM 428 N N . VAL A 1 56 ? 2.057 -39.310 32.210 1.00 63.02 56 VAL A N 1
ATOM 429 C CA . VAL A 1 56 ? 3.363 -38.772 32.604 1.00 60.95 56 VAL A CA 1
ATOM 430 C C . VAL A 1 56 ? 4.237 -39.932 33.075 1.00 61.02 56 VAL A C 1
ATOM 431 O O . VAL A 1 56 ? 3.853 -40.662 33.993 1.00 62.67 56 VAL A O 1
ATOM 435 N N . HIS A 1 57 ? 5.399 -40.099 32.438 1.00 61.24 57 HIS A N 1
ATOM 436 C CA . HIS A 1 57 ? 6.348 -41.179 32.758 1.00 61.09 57 HIS A CA 1
ATOM 437 C C . HIS A 1 57 ? 7.615 -40.586 33.355 1.00 57.37 57 HIS A C 1
ATOM 438 O O . HIS A 1 57 ? 8.144 -39.601 32.834 1.00 56.64 57 HIS A O 1
ATOM 445 N N . ILE A 1 58 ? 8.101 -41.183 34.440 1.00 54.32 58 ILE A N 1
ATOM 446 C CA . ILE A 1 58 ? 9.236 -40.629 35.180 1.00 54.07 58 ILE A CA 1
ATOM 447 C C . ILE A 1 58 ? 10.156 -41.748 35.617 1.00 50.74 58 ILE A C 1
ATOM 448 O O . ILE A 1 58 ? 9.699 -42.759 36.154 1.00 48.44 58 ILE A O 1
ATOM 453 N N . VAL A 1 59 ? 11.453 -41.546 35.391 1.00 48.15 59 VAL A N 1
ATOM 454 C CA . VAL A 1 59 ? 12.479 -42.497 35.825 1.00 46.46 59 VAL A CA 1
ATOM 455 C C . VAL A 1 59 ? 13.226 -41.886 36.990 1.00 45.39 59 VAL A C 1
ATOM 456 O O . VAL A 1 59 ? 13.218 -40.663 37.170 1.00 45.34 59 VAL A O 1
ATOM 460 N N . ARG A 1 60 ? 13.869 -42.743 37.771 1.00 44.88 60 ARG A N 1
ATOM 461 C CA . ARG A 1 60 ? 14.485 -42.320 39.011 1.00 47.16 60 ARG A CA 1
ATOM 462 C C . ARG A 1 60 ? 15.835 -41.622 38.783 1.00 44.72 60 ARG A C 1
ATOM 463 O O . ARG A 1 60 ? 16.789 -42.219 38.293 1.00 41.07 60 ARG A O 1
ATOM 471 N N . GLY A 1 61 ? 15.898 -40.342 39.137 1.00 44.46 61 GLY A N 1
ATOM 472 C CA . GLY A 1 61 ? 17.165 -39.624 39.213 1.00 43.36 61 GLY A CA 1
ATOM 473 C C . GLY A 1 61 ? 17.941 -40.032 40.454 1.00 43.23 61 GLY A C 1
ATOM 474 O O . GLY A 1 61 ? 17.394 -40.661 41.366 1.00 42.84 61 GLY A O 1
ATOM 475 N N . ASP A 1 62 ? 19.221 -39.672 40.475 1.00 40.94 62 ASP A N 1
ATOM 476 C CA . ASP A 1 62 ? 20.105 -39.951 41.608 1.00 40.30 62 ASP A CA 1
ATOM 477 C C . ASP A 1 62 ? 19.728 -39.229 42.912 1.00 39.78 62 ASP A C 1
ATOM 478 O O . ASP A 1 62 ? 20.126 -39.668 43.980 1.00 35.97 62 ASP A O 1
ATOM 483 N N . PHE A 1 63 ? 18.968 -38.140 42.836 1.00 42.23 63 PHE A N 1
ATOM 484 C CA . PHE A 1 63 ? 18.482 -37.460 44.049 1.00 45.96 63 PHE A CA 1
ATOM 485 C C . PHE A 1 63 ? 16.965 -37.510 44.283 1.00 50.63 63 PHE A C 1
ATOM 486 O O . PHE A 1 63 ? 16.463 -36.795 45.146 1.00 51.92 63 PHE A O 1
ATOM 494 N N . ASP A 1 64 ? 16.245 -38.361 43.550 1.00 57.11 64 ASP A N 1
ATOM 495 C CA . ASP A 1 64 ? 14.816 -38.568 43.805 1.00 61.84 64 ASP A CA 1
ATOM 496 C C . ASP A 1 64 ? 14.657 -39.420 45.053 1.00 66.21 64 ASP A C 1
ATOM 497 O O . ASP A 1 64 ? 15.205 -40.525 45.117 1.00 63.85 64 ASP A O 1
ATOM 502 N N . GLU A 1 65 ? 13.900 -38.906 46.028 1.00 74.54 65 GLU A N 1
ATOM 503 C CA . GLU A 1 65 ? 13.598 -39.645 47.264 1.00 83.50 65 GLU A CA 1
ATOM 504 C C . GLU A 1 65 ? 12.576 -40.779 47.068 1.00 82.86 65 GLU A C 1
ATOM 505 O O . GLU A 1 65 ? 12.434 -41.629 47.942 1.00 84.80 65 GLU A O 1
ATOM 511 N N . ASN A 1 66 ? 11.877 -40.789 45.932 1.00 84.69 66 ASN A N 1
ATOM 512 C CA . ASN A 1 66 ? 10.879 -41.811 45.616 1.00 86.31 66 ASN A CA 1
ATOM 513 C C . ASN A 1 66 ? 11.519 -43.030 44.935 1.00 86.89 66 ASN A C 1
ATOM 514 O O . ASN A 1 66 ? 12.032 -42.917 43.823 1.00 89.12 66 ASN A O 1
ATOM 519 N N . LEU A 1 67 ? 11.472 -44.187 45.600 1.00 87.96 67 LEU A N 1
ATOM 520 C CA . LEU A 1 67 ? 11.985 -45.453 45.037 1.00 88.78 67 LEU A CA 1
ATOM 521 C C . LEU A 1 67 ? 11.008 -46.122 44.047 1.00 88.14 67 LEU A C 1
ATOM 522 O O . LEU A 1 67 ? 11.442 -46.888 43.184 1.00 90.82 67 LEU A O 1
ATOM 527 N N . ASN A 1 68 ? 9.710 -45.823 44.159 1.00 85.24 68 ASN A N 1
ATOM 528 C CA . ASN A 1 68 ? 8.673 -46.416 43.280 1.00 82.35 68 ASN A CA 1
ATOM 529 C C . ASN A 1 68 ? 8.870 -46.101 41.782 1.00 76.51 68 ASN A C 1
ATOM 530 O O . ASN A 1 68 ? 8.346 -46.828 40.932 1.00 75.44 68 ASN A O 1
ATOM 535 N N . TYR A 1 69 ? 9.610 -45.030 41.464 1.00 70.92 69 TYR A N 1
ATOM 536 C CA . TYR A 1 69 ? 10.043 -44.761 40.082 1.00 65.47 69 TYR A CA 1
ATOM 537 C C . TYR A 1 69 ? 11.065 -45.812 39.628 1.00 61.76 69 TYR A C 1
ATOM 538 O O . TYR A 1 69 ? 12.044 -46.069 40.342 1.00 60.29 69 TYR A O 1
ATOM 547 N N . PRO A 1 70 ? 10.869 -46.403 38.435 1.00 58.66 70 PRO A N 1
ATOM 548 C CA . PRO A 1 70 ? 11.852 -47.380 37.951 1.00 57.96 70 PRO A CA 1
ATOM 549 C C . PRO A 1 70 ? 13.184 -46.742 37.519 1.00 56.32 70 PRO A C 1
ATOM 550 O O . PRO A 1 70 ? 13.251 -45.531 37.289 1.00 58.12 70 PRO A O 1
ATOM 554 N N . GLU A 1 71 ? 14.228 -47.563 37.435 1.00 54.81 71 GLU A N 1
ATOM 555 C CA . GLU A 1 71 ? 15.547 -47.117 36.993 1.00 55.09 71 GLU A CA 1
ATOM 556 C C . GLU A 1 71 ? 15.437 -46.658 35.533 1.00 52.70 71 GLU A C 1
ATOM 557 O O . GLU A 1 71 ? 15.854 -45.552 35.206 1.00 51.64 71 GLU A O 1
ATOM 563 N N . GLN A 1 72 ? 14.842 -47.492 34.678 1.00 53.02 72 GLN A N 1
ATOM 564 C CA . GLN A 1 72 ? 14.559 -47.124 33.282 1.00 54.41 72 GLN A CA 1
ATOM 565 C C . GLN A 1 72 ? 13.121 -47.434 32.865 1.00 54.23 72 GLN A C 1
ATOM 566 O O . GLN A 1 72 ? 12.387 -48.113 33.576 1.00 54.02 72 GLN A O 1
ATOM 572 N N . LYS A 1 73 ? 12.745 -46.928 31.696 1.00 54.21 73 LYS A N 1
ATOM 573 C CA . LYS A 1 73 ? 11.451 -47.215 31.094 1.00 57.46 73 LYS A CA 1
ATOM 574 C C . LYS A 1 73 ? 11.567 -47.194 29.577 1.00 57.37 73 LYS A C 1
ATOM 575 O O . LYS A 1 73 ? 12.276 -46.351 29.014 1.00 57.85 73 LYS A O 1
ATOM 581 N N . VAL A 1 74 ? 10.886 -48.144 28.931 1.00 56.38 74 VAL A N 1
ATOM 582 C CA . VAL A 1 74 ? 10.637 -48.099 27.490 1.00 53.46 74 VAL A CA 1
ATOM 583 C C . VAL A 1 74 ? 9.132 -47.911 27.293 1.00 51.41 74 VAL A C 1
ATOM 584 O O . VAL A 1 74 ? 8.314 -48.615 27.885 1.00 48.47 74 VAL A O 1
ATOM 588 N N . VAL A 1 75 ? 8.780 -46.929 26.477 1.00 55.21 75 VAL A N 1
ATOM 589 C CA . VAL A 1 75 ? 7.394 -46.663 26.125 1.00 57.55 75 VAL A CA 1
ATOM 590 C C . VAL A 1 75 ? 7.320 -46.378 24.628 1.00 59.48 75 VAL A C 1
ATOM 591 O O . VAL A 1 75 ? 8.262 -45.836 24.037 1.00 58.60 75 VAL A O 1
ATOM 595 N N . THR A 1 76 ? 6.202 -46.767 24.025 1.00 60.63 76 THR A N 1
ATOM 596 C CA . THR A 1 76 ? 5.956 -46.561 22.610 1.00 59.84 76 THR A CA 1
ATOM 597 C C . THR A 1 76 ? 4.960 -45.417 22.449 1.00 59.63 76 THR A C 1
ATOM 598 O O . THR A 1 76 ? 3.938 -45.376 23.142 1.00 59.38 76 THR A O 1
ATOM 602 N N . VAL A 1 77 ? 5.278 -44.480 21.558 1.00 59.31 77 VAL A N 1
ATOM 603 C CA . VAL A 1 77 ? 4.383 -43.374 21.217 1.00 60.19 77 VAL A CA 1
ATOM 604 C C . VAL A 1 77 ? 4.287 -43.333 19.705 1.00 62.41 77 VAL A C 1
ATOM 605 O O . VAL A 1 77 ? 5.164 -42.781 19.039 1.00 66.35 77 VAL A O 1
ATOM 609 N N . GLY A 1 78 ? 3.222 -43.926 19.171 1.00 64.31 78 GLY A N 1
ATOM 610 C CA . GLY A 1 78 ? 3.064 -44.070 17.731 1.00 65.29 78 GLY A CA 1
ATOM 611 C C . GLY A 1 78 ? 3.992 -45.164 17.249 1.00 65.86 78 GLY A C 1
ATOM 612 O O . GLY A 1 78 ? 3.983 -46.268 17.799 1.00 68.64 78 GLY A O 1
ATOM 613 N N . GLN A 1 79 ? 4.806 -44.860 16.239 1.00 66.12 79 GLN A N 1
ATOM 614 C CA . GLN A 1 79 ? 5.752 -45.839 15.689 1.00 66.55 79 GLN A CA 1
ATOM 615 C C . GLN A 1 79 ? 7.085 -45.936 16.433 1.00 64.97 79 GLN A C 1
ATOM 616 O O . GLN A 1 79 ? 7.806 -46.923 16.254 1.00 64.21 79 GLN A O 1
ATOM 622 N N . PHE A 1 80 ? 7.415 -44.939 17.258 1.00 61.39 80 PHE A N 1
ATOM 623 C CA . PHE A 1 80 ? 8.716 -44.893 17.917 1.00 58.49 80 PHE A CA 1
ATOM 624 C C . PHE A 1 80 ? 8.687 -45.614 19.254 1.00 58.64 80 PHE A C 1
ATOM 625 O O . PHE A 1 80 ? 7.819 -45.359 20.083 1.00 59.01 80 PHE A O 1
ATOM 633 N N . LYS A 1 81 ? 9.639 -46.530 19.428 1.00 57.70 81 LYS A N 1
ATOM 634 C CA . LYS A 1 81 ? 9.933 -47.161 20.706 1.00 56.34 81 LYS A CA 1
ATOM 635 C C . LYS A 1 81 ? 10.948 -46.231 21.402 1.00 53.35 81 LYS A C 1
ATOM 636 O O . LYS A 1 81 ? 12.061 -46.059 20.906 1.00 52.81 81 LYS A O 1
ATOM 642 N N . ILE A 1 82 ? 10.553 -45.613 22.519 1.00 50.67 82 ILE A N 1
ATOM 643 C CA . ILE A 1 82 ? 11.366 -44.573 23.177 1.00 49.89 82 ILE A CA 1
ATOM 644 C C . ILE A 1 82 ? 11.923 -45.087 24.505 1.00 50.77 82 ILE A C 1
ATOM 645 O O . ILE A 1 82 ? 11.205 -45.712 25.278 1.00 52.29 82 ILE A O 1
ATOM 650 N N . GLY A 1 83 ? 13.209 -44.823 24.748 1.00 50.90 83 GLY A N 1
ATOM 651 C CA . GLY A 1 83 ? 13.916 -45.284 25.952 1.00 48.88 83 GLY A CA 1
ATOM 652 C C . GLY A 1 83 ? 14.194 -44.109 26.867 1.00 48.12 83 GLY A C 1
ATOM 653 O O . GLY A 1 83 ? 14.648 -43.064 26.412 1.00 44.09 83 GLY A O 1
ATOM 654 N N . LEU A 1 84 ? 13.929 -44.298 28.158 1.00 48.51 84 LEU A N 1
ATOM 655 C CA . LEU A 1 84 ? 14.009 -43.244 29.165 1.00 46.39 84 LEU A CA 1
ATOM 656 C C . LEU A 1 84 ? 14.898 -43.723 30.310 1.00 45.73 84 LEU A C 1
ATOM 657 O O . LEU A 1 84 ? 14.708 -44.822 30.838 1.00 49.65 84 LEU A O 1
ATOM 662 N N . ILE A 1 85 ? 15.870 -42.899 30.688 1.00 41.97 85 ILE A N 1
ATOM 663 C CA . ILE A 1 85 ? 16.773 -43.200 31.808 1.00 39.27 85 ILE A CA 1
ATOM 664 C C . ILE A 1 85 ? 17.394 -41.881 32.279 1.00 38.05 85 ILE A C 1
ATOM 665 O O . ILE A 1 85 ? 17.500 -40.957 31.485 1.00 37.92 85 ILE A O 1
ATOM 670 N N . HIS A 1 86 ? 17.757 -41.757 33.560 1.00 37.01 86 HIS A N 1
ATOM 671 C CA . HIS A 1 86 ? 18.328 -40.492 34.039 1.00 35.07 86 HIS A CA 1
ATOM 672 C C . HIS A 1 86 ? 19.754 -40.277 33.547 1.00 33.18 86 HIS A C 1
ATOM 673 O O . HIS A 1 86 ? 20.104 -39.158 33.196 1.00 31.55 86 HIS A O 1
ATOM 680 N N . GLY A 1 87 ? 20.567 -41.329 33.533 1.00 32.72 87 GLY A N 1
ATOM 681 C CA . GLY A 1 87 ? 21.905 -41.259 32.910 1.00 33.62 87 GLY A CA 1
ATOM 682 C C . GLY A 1 87 ? 23.113 -41.305 33.830 1.00 31.66 87 GLY A C 1
ATOM 683 O O . GLY A 1 87 ? 24.233 -41.490 33.363 1.00 30.89 87 GLY A O 1
ATOM 684 N N . HIS A 1 88 ? 22.900 -41.134 35.133 1.00 31.43 88 HIS A N 1
ATOM 685 C CA . HIS A 1 88 ? 23.948 -41.388 36.129 1.00 31.73 88 HIS A CA 1
ATOM 686 C C . HIS A 1 88 ? 24.476 -42.833 36.074 1.00 33.09 88 HIS A C 1
ATOM 687 O O . HIS A 1 88 ? 25.599 -43.095 36.516 1.00 32.36 88 HIS A O 1
ATOM 694 N N . GLN A 1 89 ? 23.654 -43.736 35.515 1.00 33.67 89 GLN A N 1
ATOM 695 C CA . GLN A 1 89 ? 23.982 -45.155 35.280 1.00 34.56 89 GLN A CA 1
ATOM 696 C C . GLN A 1 89 ? 24.888 -45.381 34.073 1.00 34.18 89 GLN A C 1
ATOM 697 O O . GLN A 1 89 ? 25.584 -46.397 33.997 1.00 33.36 89 GLN A O 1
ATOM 703 N N . VAL A 1 90 ? 24.818 -44.466 33.109 1.00 35.02 90 VAL A N 1
ATOM 704 C CA . VAL A 1 90 ? 25.579 -44.544 31.859 1.00 34.39 90 VAL A CA 1
ATOM 705 C C . VAL A 1 90 ? 27.000 -44.019 32.124 1.00 34.30 90 VAL A C 1
ATOM 706 O O . VAL A 1 90 ? 27.194 -42.810 32.190 1.00 34.24 90 VAL A O 1
ATOM 710 N N . ILE A 1 91 ? 27.972 -44.926 32.288 1.00 32.75 91 ILE A N 1
ATOM 711 C CA . ILE A 1 91 ? 29.366 -44.562 32.586 1.00 33.09 91 ILE A CA 1
ATOM 712 C C . ILE A 1 91 ? 30.234 -44.795 31.360 1.00 33.72 91 ILE A C 1
ATOM 713 O O . ILE A 1 91 ? 30.098 -45.847 30.731 1.00 33.52 91 ILE A O 1
ATOM 718 N N . PRO A 1 92 ? 31.151 -43.851 31.028 1.00 33.86 92 PRO A N 1
ATOM 719 C CA . PRO A 1 92 ? 31.331 -42.497 31.553 1.00 34.37 92 PRO A CA 1
ATOM 720 C C . PRO A 1 92 ? 30.137 -41.621 31.240 1.00 35.93 92 PRO A C 1
ATOM 721 O O . PRO A 1 92 ? 29.489 -41.831 30.215 1.00 38.14 92 PRO A O 1
ATOM 725 N N . TRP A 1 93 ? 29.877 -40.631 32.093 1.00 36.08 93 TRP A N 1
ATOM 726 C CA . TRP A 1 93 ? 28.695 -39.780 31.959 1.00 35.80 93 TRP A CA 1
ATOM 727 C C . TRP A 1 93 ? 28.694 -39.023 30.634 1.00 37.19 93 TRP A C 1
ATOM 728 O O . TRP A 1 93 ? 29.709 -38.455 30.239 1.00 35.85 93 TRP A O 1
ATOM 739 N N . GLY A 1 94 ? 27.560 -39.058 29.935 1.00 39.54 94 GLY A N 1
ATOM 740 C CA . GLY A 1 94 ? 27.420 -38.389 28.637 1.00 40.51 94 GLY A CA 1
ATOM 741 C C . GLY A 1 94 ? 28.236 -38.955 27.481 1.00 41.99 94 GLY A C 1
ATOM 742 O O . GLY A 1 94 ? 28.305 -38.330 26.424 1.00 48.23 94 GLY A O 1
ATOM 743 N N . ASP A 1 95 ? 28.841 -40.129 27.653 1.00 41.27 95 ASP A N 1
ATOM 744 C CA . ASP A 1 95 ? 29.675 -40.741 26.617 1.00 41.84 95 ASP A CA 1
ATOM 745 C C . ASP A 1 95 ? 28.791 -41.365 25.527 1.00 41.69 95 ASP A C 1
ATOM 746 O O . ASP A 1 95 ? 27.803 -42.058 25.827 1.00 39.70 95 ASP A O 1
ATOM 751 N N . MET A 1 96 ? 29.166 -41.128 24.271 1.00 40.26 96 MET A N 1
ATOM 752 C CA . MET A 1 96 ? 28.414 -41.614 23.111 1.00 39.79 96 MET A CA 1
ATOM 753 C C . MET A 1 96 ? 28.366 -43.132 23.040 1.00 38.20 96 MET A C 1
ATOM 754 O O . MET A 1 96 ? 27.296 -43.710 22.836 1.00 35.98 96 MET A O 1
ATOM 759 N N . ALA A 1 97 ? 29.532 -43.763 23.171 1.00 37.45 97 ALA A N 1
ATOM 760 C CA . ALA A 1 97 ? 29.641 -45.215 23.023 1.00 38.40 97 ALA A CA 1
ATOM 761 C C . ALA A 1 97 ? 28.854 -45.957 24.102 1.00 38.38 97 ALA A C 1
ATOM 762 O O . ALA A 1 97 ? 28.224 -46.986 23.820 1.00 39.64 97 ALA A O 1
ATOM 764 N N . SER A 1 98 ? 28.874 -45.424 25.323 1.00 35.76 98 SER A N 1
ATOM 765 C CA . SER A 1 98 ? 28.069 -45.974 26.412 1.00 35.08 98 SER A CA 1
ATOM 766 C C . SER A 1 98 ? 26.575 -45.742 26.209 1.00 33.71 98 SER A C 1
ATOM 767 O O . SER A 1 98 ? 25.779 -46.579 26.610 1.00 34.52 98 SER A O 1
ATOM 770 N N . LEU A 1 99 ? 26.190 -44.608 25.627 1.00 33.33 99 LEU A N 1
ATOM 771 C CA . LEU A 1 99 ? 24.766 -44.344 25.352 1.00 34.65 99 LEU A CA 1
ATOM 772 C C . LEU A 1 99 ? 24.220 -45.261 24.257 1.00 34.54 99 LEU A C 1
ATOM 773 O O . LEU A 1 99 ? 23.110 -45.779 24.383 1.00 34.02 99 LEU A O 1
ATOM 778 N N . ALA A 1 100 ? 24.998 -45.457 23.194 1.00 34.39 100 ALA A N 1
ATOM 779 C CA . ALA A 1 100 ? 24.635 -46.406 22.132 1.00 34.24 100 ALA A CA 1
ATOM 780 C C . ALA A 1 100 ? 24.569 -47.860 22.642 1.00 34.72 100 ALA A C 1
ATOM 781 O O . ALA A 1 100 ? 23.693 -48.634 22.242 1.00 33.54 100 ALA A O 1
ATOM 783 N N . LEU A 1 101 ? 25.483 -48.214 23.541 1.00 35.89 101 LEU A N 1
ATOM 784 C CA . LEU A 1 101 ? 25.455 -49.507 24.230 1.00 37.23 101 LEU A CA 1
ATOM 785 C C . LEU A 1 101 ? 24.093 -49.737 24.872 1.00 38.68 101 LEU A C 1
ATOM 786 O O . LEU A 1 101 ? 23.516 -50.811 24.755 1.00 38.40 101 LEU A O 1
ATOM 791 N N . LEU A 1 102 ? 23.577 -48.699 25.515 1.00 41.46 102 LEU A N 1
ATOM 792 C CA . LEU A 1 102 ? 22.266 -48.738 26.160 1.00 43.44 102 LEU A CA 1
ATOM 793 C C . LEU A 1 102 ? 21.074 -48.753 25.175 1.00 44.20 102 LEU A C 1
ATOM 794 O O . LEU A 1 102 ? 20.003 -49.278 25.492 1.00 43.34 102 LEU A O 1
ATOM 799 N N . GLN A 1 103 ? 21.245 -48.138 24.009 1.00 46.55 103 GLN A N 1
ATOM 800 C CA . GLN A 1 103 ? 20.242 -48.189 22.925 1.00 47.00 103 GLN A CA 1
ATOM 801 C C . GLN A 1 103 ? 20.021 -49.625 22.424 1.00 46.32 103 GLN A C 1
ATOM 802 O O . GLN A 1 103 ? 18.885 -50.034 22.185 1.00 47.27 103 GLN A O 1
ATOM 808 N N . ARG A 1 104 ? 21.112 -50.371 22.272 1.00 46.74 104 ARG A N 1
ATOM 809 C CA . ARG A 1 104 ? 21.056 -51.792 21.907 1.00 48.24 104 ARG A CA 1
ATOM 810 C C . ARG A 1 104 ? 20.354 -52.669 22.953 1.00 49.90 104 ARG A C 1
ATOM 811 O O . ARG A 1 104 ? 19.677 -53.628 22.585 1.00 56.00 104 ARG A O 1
ATOM 819 N N . GLN A 1 105 ? 20.546 -52.364 24.238 1.00 49.51 105 GLN A N 1
ATOM 820 C CA . GLN A 1 105 ? 19.907 -53.107 25.339 1.00 51.09 105 GLN A CA 1
ATOM 821 C C . GLN A 1 105 ? 18.383 -52.956 25.353 1.00 50.86 105 GLN A C 1
ATOM 822 O O . GLN A 1 105 ? 17.662 -53.945 25.410 1.00 50.34 105 GLN A O 1
ATOM 828 N N . PHE A 1 106 ? 17.904 -51.718 25.322 1.00 55.22 106 PHE A N 1
ATOM 829 C CA . PHE A 1 106 ? 16.463 -51.446 25.334 1.00 58.09 106 PHE A CA 1
ATOM 830 C C . PHE A 1 106 ? 15.826 -51.748 23.989 1.00 59.08 106 PHE A C 1
ATOM 831 O O . PHE A 1 106 ? 14.635 -52.077 23.944 1.00 60.50 106 PHE A O 1
ATOM 839 N N . ASP A 1 107 ? 16.613 -51.611 22.914 1.00 57.85 107 ASP A N 1
ATOM 840 C CA . ASP A 1 107 ? 16.130 -51.706 21.531 1.00 57.43 107 ASP A CA 1
ATOM 841 C C . ASP A 1 107 ? 15.072 -50.634 21.262 1.00 52.73 107 ASP A C 1
ATOM 842 O O . ASP A 1 107 ? 13.881 -50.924 21.134 1.00 52.58 107 ASP A O 1
ATOM 847 N N . VAL A 1 108 ? 15.533 -49.393 21.187 1.00 48.21 108 VAL A N 1
ATOM 848 C CA . VAL A 1 108 ? 14.658 -48.237 21.061 1.00 45.06 108 VAL A CA 1
ATOM 849 C C . VAL A 1 108 ? 15.112 -47.411 19.880 1.00 45.91 108 VAL A C 1
ATOM 850 O O . VAL A 1 108 ? 16.274 -47.497 19.463 1.00 47.83 108 VAL A O 1
ATOM 854 N N . ASP A 1 109 ? 14.187 -46.627 19.336 1.00 45.41 109 ASP A N 1
ATOM 855 C CA . ASP A 1 109 ? 14.462 -45.748 18.196 1.00 45.78 109 ASP A CA 1
ATOM 856 C C . ASP A 1 109 ? 14.983 -44.388 18.653 1.00 45.65 109 ASP A C 1
ATOM 857 O O . ASP A 1 109 ? 15.665 -43.691 17.899 1.00 47.43 109 ASP A O 1
ATOM 862 N N . ILE A 1 110 ? 14.631 -44.014 19.886 1.00 45.54 110 ILE A N 1
ATOM 863 C CA . ILE A 1 110 ? 15.019 -42.750 20.503 1.00 42.80 110 ILE A CA 1
ATOM 864 C C . ILE A 1 110 ? 15.412 -43.042 21.952 1.00 42.77 110 ILE A C 1
ATOM 865 O O . ILE A 1 110 ? 14.655 -43.705 22.671 1.00 41.78 110 ILE A O 1
ATOM 870 N N . LEU A 1 111 ? 16.574 -42.538 22.374 1.00 41.08 111 LEU A N 1
ATOM 871 C CA . LEU A 1 111 ? 17.034 -42.652 23.767 1.00 39.71 111 LEU A CA 1
ATOM 872 C C . LEU A 1 111 ? 17.037 -41.277 24.441 1.00 38.58 111 LEU A C 1
ATOM 873 O O . LEU A 1 111 ? 17.685 -40.351 23.971 1.00 37.21 111 LEU A O 1
ATOM 878 N N . ILE A 1 112 ? 16.292 -41.156 25.535 1.00 39.63 112 ILE A N 1
ATOM 879 C CA . ILE A 1 112 ? 16.236 -39.926 26.320 1.00 39.69 112 ILE A CA 1
ATOM 880 C C . ILE A 1 112 ? 16.998 -40.179 27.615 1.00 39.44 112 ILE A C 1
ATOM 881 O O . ILE A 1 112 ? 16.696 -41.137 28.336 1.00 37.42 112 ILE A O 1
ATOM 886 N N . SER A 1 113 ? 18.005 -39.333 27.868 1.00 40.15 113 SER A N 1
ATOM 887 C CA . SER A 1 113 ? 18.807 -39.356 29.102 1.00 39.57 113 SER A CA 1
ATOM 888 C C . SER A 1 113 ? 19.088 -37.936 29.562 1.00 39.27 113 SER A C 1
ATOM 889 O O . SER A 1 113 ? 18.962 -37.015 28.774 1.00 38.94 113 SER A O 1
ATOM 892 N N . GLY A 1 114 ? 19.473 -37.737 30.822 1.00 42.94 114 GLY A N 1
ATOM 893 C CA . GLY A 1 114 ? 19.683 -36.372 31.295 1.00 44.48 114 GLY A CA 1
ATOM 894 C C . GLY A 1 114 ? 20.595 -36.002 32.440 1.00 45.83 114 GLY A C 1
ATOM 895 O O . GLY A 1 114 ? 20.417 -34.942 33.013 1.00 56.14 114 GLY A O 1
ATOM 896 N N . HIS A 1 115 ? 21.610 -36.775 32.762 1.00 44.40 115 HIS A N 1
ATOM 897 C CA . HIS A 1 115 ? 22.430 -36.452 33.956 1.00 41.83 115 HIS A CA 1
ATOM 898 C C . HIS A 1 115 ? 23.313 -35.170 33.826 1.00 40.93 115 HIS A C 1
ATOM 899 O O . HIS A 1 115 ? 23.732 -34.590 34.827 1.00 40.08 115 HIS A O 1
ATOM 906 N N . THR A 1 116 ? 23.558 -34.710 32.600 1.00 40.00 116 THR A N 1
ATOM 907 C CA . THR A 1 116 ? 24.544 -33.650 32.328 1.00 37.77 116 THR A CA 1
ATOM 908 C C . THR A 1 116 ? 24.072 -32.205 32.514 1.00 36.03 116 THR A C 1
ATOM 909 O O . THR A 1 116 ? 24.903 -31.317 32.684 1.00 33.37 116 THR A O 1
ATOM 913 N N . HIS A 1 117 ? 22.760 -31.980 32.429 1.00 34.90 117 HIS A N 1
ATOM 914 C CA . HIS A 1 117 ? 22.147 -30.643 32.439 1.00 34.53 117 HIS A CA 1
ATOM 915 C C . HIS A 1 117 ? 22.522 -29.859 31.177 1.00 36.46 117 HIS A C 1
ATOM 916 O O . HIS A 1 117 ? 22.542 -28.622 31.176 1.00 36.63 117 HIS A O 1
ATOM 923 N N . LYS A 1 118 ? 22.795 -30.596 30.102 1.00 38.47 118 LYS A N 1
ATOM 924 C CA . LYS A 1 118 ? 23.271 -30.037 28.851 1.00 40.62 118 LYS A CA 1
ATOM 925 C C . LYS A 1 118 ? 22.371 -30.594 27.774 1.00 39.05 118 LYS A C 1
ATOM 926 O O . LYS A 1 118 ? 22.276 -31.809 27.630 1.00 37.31 118 LYS A O 1
ATOM 932 N N . PHE A 1 119 ? 21.685 -29.705 27.055 1.00 39.92 119 PHE A N 1
ATOM 933 C CA . PHE A 1 119 ? 20.804 -30.102 25.964 1.00 40.39 119 PHE A CA 1
ATOM 934 C C . PHE A 1 119 ? 21.607 -30.714 24.842 1.00 40.20 119 PHE A C 1
ATOM 935 O O . PHE A 1 119 ? 22.670 -30.209 24.496 1.00 37.78 119 PHE A O 1
ATOM 943 N N . GLU A 1 120 ? 21.086 -31.803 24.291 1.00 43.28 120 GLU A N 1
ATOM 944 C CA . GLU A 1 120 ? 21.615 -32.409 23.067 1.00 47.20 120 GLU A CA 1
ATOM 945 C C . GLU A 1 120 ? 20.488 -33.137 22.355 1.00 45.83 120 GLU A C 1
ATOM 946 O O . GLU A 1 120 ? 19.673 -33.815 22.988 1.00 43.44 120 GLU A O 1
ATOM 952 N N . ALA A 1 121 ? 20.442 -32.966 21.041 1.00 45.34 121 ALA A N 1
ATOM 953 C CA . ALA A 1 121 ? 19.566 -33.744 20.173 1.00 44.00 121 ALA A CA 1
ATOM 954 C C . ALA A 1 121 ? 20.367 -34.044 18.919 1.00 42.52 121 ALA A C 1
ATOM 955 O O . ALA A 1 121 ? 20.868 -33.116 18.271 1.00 40.02 121 ALA A O 1
ATOM 957 N N . PHE A 1 122 ? 20.518 -35.327 18.601 1.00 41.16 122 PHE A N 1
ATOM 958 C CA . PHE A 1 122 ? 21.230 -35.732 17.396 1.00 40.27 122 PHE A CA 1
ATOM 959 C C . PHE A 1 122 ? 20.929 -37.162 16.966 1.00 41.95 122 PHE A C 1
ATOM 960 O O . PHE A 1 122 ? 20.518 -38.000 17.761 1.00 40.93 122 PHE A O 1
ATOM 968 N N . GLU A 1 123 ? 21.162 -37.425 15.688 1.00 47.87 123 GLU A N 1
ATOM 969 C CA . GLU A 1 123 ? 21.104 -38.767 15.132 1.00 51.79 123 GLU A CA 1
ATOM 970 C C . GLU A 1 123 ? 22.508 -39.376 15.157 1.00 48.14 123 GLU A C 1
ATOM 971 O O . GLU A 1 123 ? 23.491 -38.677 14.948 1.00 44.19 123 GLU A O 1
ATOM 977 N N . HIS A 1 124 ? 22.578 -40.677 15.422 1.00 47.94 124 HIS A N 1
ATOM 978 C CA . HIS A 1 124 ? 23.830 -41.438 15.386 1.00 50.18 124 HIS A CA 1
ATOM 979 C C . HIS A 1 124 ? 23.505 -42.901 15.110 1.00 49.77 124 HIS A C 1
ATOM 980 O O . HIS A 1 124 ? 22.616 -43.459 15.757 1.00 45.84 124 HIS A O 1
ATOM 987 N N . GLU A 1 125 ? 24.208 -43.505 14.148 1.00 52.92 125 GLU A N 1
ATOM 988 C CA . GLU A 1 125 ? 23.936 -44.881 13.702 1.00 56.60 125 GLU A CA 1
ATOM 989 C C . GLU A 1 125 ? 22.440 -45.103 13.385 1.00 54.67 125 GLU A C 1
ATOM 990 O O . GLU A 1 125 ? 21.847 -46.108 13.794 1.00 50.99 125 GLU A O 1
ATOM 996 N N . ASN A 1 126 ? 21.847 -44.142 12.676 1.00 53.39 126 ASN A N 1
ATOM 997 C CA . ASN A 1 126 ? 20.409 -44.136 12.340 1.00 55.99 126 ASN A CA 1
ATOM 998 C C . ASN A 1 126 ? 19.453 -44.260 13.548 1.00 52.49 126 ASN A C 1
ATOM 999 O O . ASN A 1 126 ? 18.396 -44.881 13.454 1.00 52.96 126 ASN A O 1
ATOM 1004 N N . LYS A 1 127 ? 19.831 -43.642 14.665 1.00 51.03 127 LYS A N 1
ATOM 1005 C CA . LYS A 1 127 ? 19.101 -43.744 15.936 1.00 48.60 127 LYS A CA 1
ATOM 1006 C C . LYS A 1 127 ? 19.198 -42.386 16.643 1.00 45.70 127 LYS A C 1
ATOM 1007 O O . LYS A 1 127 ? 20.230 -41.718 16.547 1.00 42.70 127 LYS A O 1
ATOM 1013 N N . PHE A 1 128 ? 18.133 -41.983 17.343 1.00 42.48 128 PHE A N 1
ATOM 1014 C CA . PHE A 1 128 ? 18.015 -40.611 17.853 1.00 40.02 128 PHE A CA 1
ATOM 1015 C C . PHE A 1 128 ? 18.215 -40.490 19.375 1.00 38.46 128 PHE A C 1
ATOM 1016 O O . PHE A 1 128 ? 17.772 -41.344 20.134 1.00 36.04 128 PHE A O 1
ATOM 1024 N N . TYR A 1 129 ? 18.903 -39.422 19.795 1.00 39.41 129 TYR A N 1
ATOM 1025 C CA . TYR A 1 129 ? 19.330 -39.215 21.201 1.00 38.27 129 TYR A CA 1
ATOM 1026 C C . TYR A 1 129 ? 18.938 -37.820 21.666 1.00 38.35 129 TYR A C 1
ATOM 1027 O O . TYR A 1 129 ? 19.338 -36.838 21.054 1.00 39.86 129 TYR A O 1
ATOM 1036 N N . ILE A 1 130 ? 18.123 -37.756 22.718 1.00 39.30 130 ILE A N 1
ATOM 1037 C CA . ILE A 1 130 ? 17.695 -36.505 23.325 1.00 40.38 130 ILE A CA 1
ATOM 1038 C C . ILE A 1 130 ? 18.269 -36.411 24.732 1.00 38.68 130 ILE A C 1
ATOM 1039 O O . ILE A 1 130 ? 18.258 -37.377 25.492 1.00 35.95 130 ILE A O 1
ATOM 1044 N N . ASN A 1 131 ? 18.749 -35.226 25.065 1.00 38.11 131 ASN A N 1
ATOM 1045 C CA . ASN A 1 131 ? 19.003 -34.834 26.435 1.00 36.76 131 ASN A CA 1
ATOM 1046 C C . ASN A 1 131 ? 18.344 -33.461 26.548 1.00 36.11 131 ASN A C 1
ATOM 1047 O O . ASN A 1 131 ? 18.838 -32.503 25.962 1.00 36.09 131 ASN A O 1
ATOM 1052 N N . PRO A 1 132 ? 17.214 -33.361 27.269 1.00 34.99 132 PRO A N 1
ATOM 1053 C CA . PRO A 1 132 ? 16.528 -32.066 27.359 1.00 35.31 132 PRO A CA 1
ATOM 1054 C C . PRO A 1 132 ? 17.298 -30.978 28.142 1.00 35.57 132 PRO A C 1
ATOM 1055 O O . PRO A 1 132 ? 16.994 -29.786 27.995 1.00 34.51 132 PRO A O 1
ATOM 1059 N N . GLY A 1 133 ? 18.278 -31.384 28.954 1.00 34.78 133 GLY A N 1
ATOM 1060 C CA . GLY A 1 133 ? 18.981 -30.468 29.832 1.00 34.57 133 GLY A CA 1
ATOM 1061 C C . GLY A 1 133 ? 18.170 -30.279 31.101 1.00 34.93 133 GLY A C 1
ATOM 1062 O O . GLY A 1 133 ? 17.216 -31.011 31.353 1.00 32.65 133 GLY A O 1
ATOM 1063 N N . SER A 1 134 ? 18.562 -29.297 31.904 1.00 36.80 134 SER A N 1
ATOM 1064 C CA . SER A 1 134 ? 17.872 -29.012 33.149 1.00 37.74 134 SER A CA 1
ATOM 1065 C C . SER A 1 134 ? 16.858 -27.916 32.899 1.00 37.56 134 SER A C 1
ATOM 1066 O O . SER A 1 134 ? 17.235 -26.807 32.541 1.00 36.17 134 SER A O 1
ATOM 1069 N N . ALA A 1 135 ? 15.582 -28.223 33.123 1.00 39.82 135 ALA A N 1
ATOM 1070 C CA . ALA A 1 135 ? 14.485 -27.271 32.867 1.00 40.66 135 ALA A CA 1
ATOM 1071 C C . ALA A 1 135 ? 14.471 -26.090 33.827 1.00 40.51 135 ALA A C 1
ATOM 1072 O O . ALA A 1 135 ? 13.941 -25.036 33.494 1.00 43.36 135 ALA A O 1
ATOM 1074 N N . THR A 1 136 ? 15.033 -26.274 35.015 1.00 39.84 136 THR A N 1
ATOM 1075 C CA . THR A 1 136 ? 15.269 -25.167 35.931 1.00 39.54 136 THR A CA 1
ATOM 1076 C C . THR A 1 136 ? 16.562 -24.443 35.630 1.00 37.94 136 THR A C 1
ATOM 1077 O O . THR A 1 136 ? 16.706 -23.291 35.989 1.00 40.55 136 THR A O 1
ATOM 1081 N N . GLY A 1 137 ? 17.502 -25.118 34.979 1.00 37.90 137 GLY A N 1
ATOM 1082 C CA . GLY A 1 137 ? 18.840 -24.563 34.725 1.00 36.77 137 GLY A CA 1
ATOM 1083 C C . GLY A 1 137 ? 19.728 -24.769 35.940 1.00 34.95 137 GLY A C 1
ATOM 1084 O O . GLY A 1 137 ? 20.496 -23.895 36.302 1.00 34.01 137 GLY A O 1
ATOM 1085 N N . ALA A 1 138 ? 19.611 -25.947 36.551 1.00 33.09 138 ALA A N 1
ATOM 1086 C CA . ALA A 1 138 ? 20.193 -26.243 37.850 1.00 31.72 138 ALA A CA 1
ATOM 1087 C C . ALA A 1 138 ? 21.699 -26.428 37.804 1.00 31.74 138 ALA A C 1
ATOM 1088 O O . ALA A 1 138 ? 22.250 -26.864 36.795 1.00 33.96 138 ALA A O 1
ATOM 1090 N N . TYR A 1 139 ? 22.335 -26.095 38.924 1.00 31.35 139 TYR A N 1
ATOM 1091 C CA . TYR A 1 139 ? 23.758 -26.319 39.171 1.00 30.86 139 TYR A CA 1
ATOM 1092 C C . TYR A 1 139 ? 24.207 -27.747 38.841 1.00 31.38 139 TYR A C 1
ATOM 1093 O O . TYR A 1 139 ? 23.608 -28.719 39.290 1.00 32.14 139 TYR A O 1
ATOM 1102 N N . ASN A 1 140 ? 25.277 -27.853 38.066 1.00 31.97 140 ASN A N 1
ATOM 1103 C CA . ASN A 1 140 ? 26.019 -29.100 37.890 1.00 31.04 140 ASN A CA 1
ATOM 1104 C C . ASN A 1 140 ? 27.491 -28.776 38.120 1.00 31.43 140 ASN A C 1
ATOM 1105 O O . ASN A 1 140 ? 27.986 -27.754 37.633 1.00 31.03 140 ASN A O 1
ATOM 1110 N N . ALA A 1 141 ? 28.185 -29.645 38.850 1.00 31.36 141 ALA A N 1
ATOM 1111 C CA . ALA A 1 141 ? 29.609 -29.451 39.155 1.00 31.95 141 ALA A CA 1
ATOM 1112 C C . ALA A 1 141 ? 30.487 -29.335 37.908 1.00 32.44 141 ALA A C 1
ATOM 1113 O O . ALA A 1 141 ? 31.437 -28.559 37.886 1.00 32.15 141 ALA A O 1
ATOM 1115 N N . LEU A 1 142 ? 30.136 -30.097 36.874 1.00 34.58 142 LEU A N 1
ATOM 1116 C CA . LEU A 1 142 ? 30.951 -30.245 35.669 1.00 36.45 142 LEU A CA 1
ATOM 1117 C C . LEU A 1 142 ? 30.616 -29.317 34.495 1.00 38.75 142 LEU A C 1
ATOM 1118 O O . LEU A 1 142 ? 31.239 -29.417 33.448 1.00 39.06 142 LEU A O 1
ATOM 1123 N N . GLU A 1 143 ? 29.647 -28.424 34.655 1.00 44.31 143 GLU A N 1
ATOM 1124 C CA . GLU A 1 143 ? 29.293 -27.485 33.588 1.00 49.04 143 GLU A CA 1
ATOM 1125 C C . GLU A 1 143 ? 28.737 -26.212 34.222 1.00 49.29 143 GLU A C 1
ATOM 1126 O O . GLU A 1 143 ? 27.761 -26.267 34.971 1.00 50.89 143 GLU A O 1
ATOM 1132 N N . THR A 1 144 ? 29.368 -25.078 33.925 1.00 53.24 144 THR A N 1
ATOM 1133 C CA . THR A 1 144 ? 29.180 -23.844 34.703 1.00 56.91 144 THR A CA 1
ATOM 1134 C C . THR A 1 144 ? 28.226 -22.814 34.104 1.00 58.36 144 THR A C 1
ATOM 1135 O O . THR A 1 144 ? 27.850 -21.877 34.808 1.00 62.55 144 THR A O 1
ATOM 1139 N N . ASN A 1 145 ? 27.836 -22.962 32.836 1.00 57.57 145 ASN A N 1
ATOM 1140 C CA . ASN A 1 145 ? 26.939 -21.985 32.204 1.00 60.25 145 ASN A CA 1
ATOM 1141 C C . ASN A 1 145 ? 25.661 -22.683 31.715 1.00 55.57 145 ASN A C 1
ATOM 1142 O O . ASN A 1 145 ? 25.362 -22.736 30.515 1.00 53.39 145 ASN A O 1
ATOM 1147 N N . ILE A 1 146 ? 24.901 -23.196 32.682 1.00 51.52 146 ILE A N 1
ATOM 1148 C CA . ILE A 1 146 ? 23.750 -24.055 32.404 1.00 48.75 146 ILE A CA 1
ATOM 1149 C C . ILE A 1 146 ? 22.613 -23.183 31.900 1.00 50.47 146 ILE A C 1
ATOM 1150 O O . ILE A 1 146 ? 22.262 -22.187 32.538 1.00 54.06 146 ILE A O 1
ATOM 1155 N N . ILE A 1 147 ? 22.046 -23.568 30.760 1.00 50.65 147 ILE A N 1
ATOM 1156 C CA . ILE A 1 147 ? 20.970 -22.830 30.115 1.00 50.12 147 ILE A CA 1
ATOM 1157 C C . ILE A 1 147 ? 19.663 -23.560 30.429 1.00 48.04 147 ILE A C 1
ATOM 1158 O O . ILE A 1 147 ? 19.513 -24.723 30.033 1.00 47.78 147 ILE A O 1
ATOM 1163 N N . PRO A 1 148 ? 18.721 -22.901 31.147 1.00 45.29 148 PRO A N 1
ATOM 1164 C CA . PRO A 1 148 ? 17.425 -23.551 31.417 1.00 44.26 148 PRO A CA 1
ATOM 1165 C C . PRO A 1 148 ? 16.740 -23.990 30.131 1.00 42.91 148 PRO A C 1
ATOM 1166 O O . PRO A 1 148 ? 16.541 -23.159 29.249 1.00 42.22 148 PRO A O 1
ATOM 1170 N N . SER A 1 149 ? 16.405 -25.277 30.017 1.00 42.08 149 SER A N 1
ATOM 1171 C CA . SER A 1 149 ? 15.855 -25.805 28.770 1.00 41.59 149 SER A CA 1
ATOM 1172 C C . SER A 1 149 ? 14.964 -27.040 28.925 1.00 41.49 149 SER A C 1
ATOM 1173 O O . SER A 1 149 ? 15.150 -27.842 29.834 1.00 44.25 149 SER A O 1
ATOM 1176 N N . PHE A 1 150 ? 13.998 -27.173 28.016 1.00 40.14 150 PHE A N 1
ATOM 1177 C CA . PHE A 1 150 ? 13.194 -28.385 27.869 1.00 40.11 150 PHE A CA 1
ATOM 1178 C C . PHE A 1 150 ? 12.944 -28.687 26.392 1.00 40.82 150 PHE A C 1
ATOM 1179 O O . PHE A 1 150 ? 13.261 -27.870 25.503 1.00 38.43 150 PHE A O 1
ATOM 1187 N N . VAL A 1 151 ? 12.374 -29.864 26.137 1.00 40.18 151 VAL A N 1
ATOM 1188 C CA . VAL A 1 151 ? 12.153 -30.326 24.779 1.00 41.17 151 VAL A CA 1
ATOM 1189 C C . VAL A 1 151 ? 10.684 -30.679 24.553 1.00 44.73 151 VAL A C 1
ATOM 1190 O O . VAL A 1 151 ? 10.052 -31.333 25.397 1.00 44.05 151 VAL A O 1
ATOM 1194 N N . LEU A 1 152 ? 10.151 -30.239 23.413 1.00 46.75 152 LEU A N 1
ATOM 1195 C CA . LEU A 1 152 ? 8.847 -30.692 22.937 1.00 50.80 152 LEU A CA 1
ATOM 1196 C C . LEU A 1 152 ? 9.049 -31.539 21.682 1.00 51.85 152 LEU A C 1
ATOM 1197 O O . LEU A 1 152 ? 9.640 -31.069 20.705 1.00 51.07 152 LEU A O 1
ATOM 1202 N N . MET A 1 153 ? 8.575 -32.786 21.734 1.00 51.64 153 MET A N 1
ATOM 1203 C CA . MET A 1 153 ? 8.589 -33.703 20.591 1.00 54.21 153 MET A CA 1
ATOM 1204 C C . MET A 1 153 ? 7.217 -33.706 19.938 1.00 56.15 153 MET A C 1
ATOM 1205 O O . MET A 1 153 ? 6.229 -33.916 20.623 1.00 53.94 153 MET A O 1
ATOM 1210 N N . ASP A 1 154 ? 7.166 -33.480 18.626 1.00 60.68 154 ASP A N 1
ATOM 1211 C CA . ASP A 1 154 ? 5.926 -33.556 17.843 1.00 63.04 154 ASP A CA 1
ATOM 1212 C C . ASP A 1 154 ? 6.030 -34.779 16.935 1.00 62.47 154 ASP A C 1
ATOM 1213 O O . ASP A 1 154 ? 6.724 -34.750 15.910 1.00 60.32 154 ASP A O 1
ATOM 1218 N N . ILE A 1 155 ? 5.335 -35.846 17.324 1.00 64.15 155 ILE A N 1
ATOM 1219 C CA . ILE A 1 155 ? 5.420 -37.142 16.653 1.00 67.77 155 ILE A CA 1
ATOM 1220 C C . ILE A 1 155 ? 4.234 -37.323 15.715 1.00 69.84 155 ILE A C 1
ATOM 1221 O O . ILE A 1 155 ? 3.095 -37.146 16.127 1.00 73.76 155 ILE A O 1
ATOM 1226 N N . GLN A 1 156 ? 4.517 -37.690 14.466 1.00 76.49 156 GLN A N 1
ATOM 1227 C CA . GLN A 1 156 ? 3.490 -37.911 13.437 1.00 82.01 156 GLN A CA 1
ATOM 1228 C C . GLN A 1 156 ? 3.880 -39.121 12.575 1.00 81.49 156 GLN A C 1
ATOM 1229 O O . GLN A 1 156 ? 4.744 -39.025 11.698 1.00 79.63 156 GLN A O 1
ATOM 1235 N N . ALA A 1 157 ? 3.254 -40.264 12.862 1.00 83.07 157 ALA A N 1
ATOM 1236 C CA . ALA A 1 157 ? 3.519 -41.544 12.179 1.00 82.02 157 ALA A CA 1
ATOM 1237 C C . ALA A 1 157 ? 4.985 -42.020 12.295 1.00 78.28 157 ALA A C 1
ATOM 1238 O O . ALA A 1 157 ? 5.352 -42.574 13.330 1.00 72.80 157 ALA A O 1
ATOM 1240 N N . SER A 1 158 ? 5.807 -41.788 11.263 1.00 76.33 158 SER A N 1
ATOM 1241 C CA . SER A 1 158 ? 7.188 -42.297 11.198 1.00 74.73 158 SER A CA 1
ATOM 1242 C C . SER A 1 158 ? 8.194 -41.149 11.152 1.00 70.24 158 SER A C 1
ATOM 1243 O O . SER A 1 158 ? 9.255 -41.263 10.531 1.00 67.84 158 SER A O 1
ATOM 1246 N N . THR A 1 159 ? 7.852 -40.052 11.825 1.00 66.28 159 THR A N 1
ATOM 1247 C CA . THR A 1 159 ? 8.658 -38.837 11.844 1.00 64.50 159 THR A CA 1
ATOM 1248 C C . THR A 1 159 ? 8.526 -38.164 13.208 1.00 64.55 159 THR A C 1
ATOM 1249 O O . THR A 1 159 ? 7.472 -38.229 13.846 1.00 65.43 159 THR A O 1
ATOM 1253 N N . VAL A 1 160 ? 9.602 -37.524 13.652 1.00 61.79 160 VAL A N 1
ATOM 1254 C CA . VAL A 1 160 ? 9.583 -36.766 14.890 1.00 57.37 160 VAL A CA 1
ATOM 1255 C C . VAL A 1 160 ? 10.258 -35.419 14.636 1.00 54.35 160 VAL A C 1
ATOM 1256 O O . VAL A 1 160 ? 11.280 -35.342 13.945 1.00 53.69 160 VAL A O 1
ATOM 1260 N N . VAL A 1 161 ? 9.633 -34.359 15.144 1.00 53.32 161 VAL A N 1
ATOM 1261 C CA . VAL A 1 161 ? 10.183 -33.005 15.102 1.00 54.84 161 VAL A CA 1
ATOM 1262 C C . VAL A 1 161 ? 10.416 -32.580 16.551 1.00 53.90 161 VAL A C 1
ATOM 1263 O O . VAL A 1 161 ? 9.454 -32.330 17.282 1.00 54.30 161 VAL A O 1
ATOM 1267 N N . THR A 1 162 ? 11.681 -32.514 16.972 1.00 53.23 162 THR A N 1
ATOM 1268 C CA . THR A 1 162 ? 12.001 -32.092 18.340 1.00 52.65 162 THR A CA 1
ATOM 1269 C C . THR A 1 162 ? 12.299 -30.601 18.356 1.00 51.33 162 THR A C 1
ATOM 1270 O O . THR A 1 162 ? 13.098 -30.105 17.549 1.00 48.72 162 THR A O 1
ATOM 1274 N N . TYR A 1 163 ? 11.634 -29.906 19.272 1.00 50.31 163 TYR A N 1
ATOM 1275 C CA . TYR A 1 163 ? 11.829 -28.484 19.499 1.00 51.65 163 TYR A CA 1
ATOM 1276 C C . TYR A 1 163 ? 12.536 -28.292 20.831 1.00 50.20 163 TYR A C 1
ATOM 1277 O O . TYR A 1 163 ? 12.115 -28.855 21.838 1.00 50.77 163 TYR A O 1
ATOM 1286 N N . VAL A 1 164 ? 13.587 -27.483 20.838 1.00 48.54 164 VAL A N 1
ATOM 1287 C CA . VAL A 1 164 ? 14.318 -27.195 22.066 1.00 47.94 164 VAL A CA 1
ATOM 1288 C C . VAL A 1 164 ? 14.000 -25.765 22.496 1.00 49.73 164 VAL A C 1
ATOM 1289 O O . VAL A 1 164 ? 14.216 -24.821 21.745 1.00 48.57 164 VAL A O 1
ATOM 1293 N N . TYR A 1 165 ? 13.450 -25.631 23.700 1.00 51.00 165 TYR A N 1
ATOM 1294 C CA . TYR A 1 165 ? 13.187 -24.337 24.315 1.00 52.28 165 TYR A CA 1
ATOM 1295 C C . TYR A 1 165 ? 14.346 -24.030 25.257 1.00 51.12 165 TYR A C 1
ATOM 1296 O O . TYR A 1 165 ? 14.735 -24.886 26.031 1.00 51.22 165 TYR A O 1
ATOM 1305 N N . GLN A 1 166 ? 14.896 -22.821 25.175 1.00 49.83 166 GLN A N 1
ATOM 1306 C CA . GLN A 1 166 ? 16.019 -22.407 26.008 1.00 50.06 166 GLN A CA 1
ATOM 1307 C C . GLN A 1 166 ? 15.779 -20.982 26.515 1.00 51.31 166 GLN A C 1
ATOM 1308 O O . GLN A 1 166 ? 15.344 -20.119 25.751 1.00 48.51 166 GLN A O 1
ATOM 1314 N N . LEU A 1 167 ? 16.047 -20.749 27.803 1.00 53.70 167 LEU A N 1
ATOM 1315 C CA . LEU A 1 167 ? 15.998 -19.406 28.384 1.00 54.23 167 LEU A CA 1
ATOM 1316 C C . LEU A 1 167 ? 17.396 -18.796 28.291 1.00 54.70 167 LEU A C 1
ATOM 1317 O O . LEU A 1 167 ? 18.292 -19.148 29.066 1.00 53.77 167 LEU A O 1
ATOM 1322 N N . ILE A 1 168 ? 17.562 -17.887 27.329 1.00 56.06 168 ILE A N 1
ATOM 1323 C CA . ILE A 1 168 ? 18.822 -17.185 27.079 1.00 57.76 168 ILE A CA 1
ATOM 1324 C C . ILE A 1 168 ? 18.651 -15.722 27.509 1.00 60.96 168 ILE A C 1
ATOM 1325 O O . ILE A 1 168 ? 17.973 -14.934 26.837 1.00 61.31 168 ILE A O 1
ATOM 1330 N N . GLY A 1 169 ? 19.273 -15.376 28.636 1.00 63.10 169 GLY A N 1
ATOM 1331 C CA . GLY A 1 169 ? 19.059 -14.092 29.286 1.00 64.71 169 GLY A CA 1
ATOM 1332 C C . GLY A 1 169 ? 17.658 -14.090 29.865 1.00 67.24 169 GLY A C 1
ATOM 1333 O O . GLY A 1 169 ? 17.334 -14.930 30.709 1.00 66.00 169 GLY A O 1
ATOM 1334 N N . ASP A 1 170 ? 16.834 -13.160 29.383 1.00 70.68 170 ASP A N 1
ATOM 1335 C CA . ASP A 1 170 ? 15.411 -13.083 29.714 1.00 74.12 170 ASP A CA 1
ATOM 1336 C C . ASP A 1 170 ? 14.513 -13.819 28.679 1.00 75.01 170 ASP A C 1
ATOM 1337 O O . ASP A 1 170 ? 13.392 -14.216 29.018 1.00 70.90 170 ASP A O 1
ATOM 1342 N N . ASP A 1 171 ? 15.011 -14.012 27.446 1.00 74.96 171 ASP A N 1
ATOM 1343 C CA . ASP A 1 171 ? 14.204 -14.498 26.299 1.00 77.06 171 ASP A CA 1
ATOM 1344 C C . ASP A 1 171 ? 14.109 -16.029 26.175 1.00 75.64 171 ASP A C 1
ATOM 1345 O O . ASP A 1 171 ? 15.130 -16.719 26.244 1.00 78.41 171 ASP A O 1
ATOM 1350 N N . VAL A 1 172 ? 12.893 -16.543 25.948 1.00 70.17 172 VAL A N 1
ATOM 1351 C CA . VAL A 1 172 ? 12.686 -17.936 25.517 1.00 66.03 172 VAL A CA 1
ATOM 1352 C C . VAL A 1 172 ? 12.941 -18.025 24.015 1.00 62.68 172 VAL A C 1
ATOM 1353 O O . VAL A 1 172 ? 12.270 -17.347 23.241 1.00 64.49 172 VAL A O 1
ATOM 1357 N N . LYS A 1 173 ? 13.896 -18.859 23.608 1.00 61.21 173 LYS A N 1
ATOM 1358 C CA . LYS A 1 173 ? 14.256 -19.026 22.194 1.00 59.51 173 LYS A CA 1
ATOM 1359 C C . LYS A 1 173 ? 14.140 -20.484 21.790 1.00 57.80 173 LYS A C 1
ATOM 1360 O O . LYS A 1 173 ? 14.399 -21.374 22.596 1.00 56.93 173 LYS A O 1
ATOM 1366 N N . VAL A 1 174 ? 13.736 -20.718 20.542 1.00 57.19 174 VAL A N 1
ATOM 1367 C CA . VAL A 1 174 ? 13.433 -22.057 20.049 1.00 57.75 174 VAL A CA 1
ATOM 1368 C C . VAL A 1 174 ? 14.295 -22.403 18.847 1.00 60.06 174 VAL A C 1
ATOM 1369 O O . VAL A 1 174 ? 14.530 -21.570 17.972 1.00 60.13 174 VAL A O 1
ATOM 1373 N N . GLU A 1 175 ? 14.769 -23.646 18.835 1.00 65.51 175 GLU A N 1
ATOM 1374 C CA . GLU A 1 175 ? 15.337 -24.278 17.653 1.00 67.82 175 GLU A CA 1
ATOM 1375 C C . GLU A 1 175 ? 14.605 -25.595 17.402 1.00 64.41 175 GLU A C 1
ATOM 1376 O O . GLU A 1 175 ? 13.961 -26.145 18.304 1.00 59.48 175 GLU A O 1
ATOM 1382 N N . ARG A 1 176 ? 14.701 -26.070 16.162 1.00 64.67 176 ARG A N 1
ATOM 1383 C CA . ARG A 1 176 ? 14.009 -27.273 15.700 1.00 65.45 176 ARG A CA 1
ATOM 1384 C C . ARG A 1 176 ? 14.997 -28.223 15.022 1.00 63.21 176 ARG A C 1
ATOM 1385 O O . ARG A 1 176 ? 15.886 -27.796 14.280 1.00 59.84 176 ARG A O 1
ATOM 1393 N N . ILE A 1 177 ? 14.832 -29.512 15.309 1.00 64.88 177 ILE A N 1
ATOM 1394 C CA . ILE A 1 177 ? 15.585 -30.592 14.670 1.00 68.41 177 ILE A CA 1
ATOM 1395 C C . ILE A 1 177 ? 14.564 -31.678 14.328 1.00 68.18 177 ILE A C 1
ATOM 1396 O O . ILE A 1 177 ? 13.565 -31.847 15.037 1.00 70.60 177 ILE A O 1
ATOM 1401 N N . GLU A 1 178 ? 14.823 -32.401 13.243 1.00 67.93 178 GLU A N 1
ATOM 1402 C CA . GLU A 1 178 ? 13.865 -33.343 12.666 1.00 70.30 178 GLU A CA 1
ATOM 1403 C C . GLU A 1 178 ? 14.543 -34.684 12.374 1.00 65.24 178 GLU A C 1
ATOM 1404 O O . GLU A 1 178 ? 15.615 -34.726 11.760 1.00 62.03 178 GLU A O 1
ATOM 1410 N N . TYR A 1 179 ? 13.909 -35.765 12.831 1.00 58.96 179 TYR A N 1
ATOM 1411 C CA . TYR A 1 179 ? 14.398 -37.123 12.624 1.00 57.95 179 TYR A CA 1
ATOM 1412 C C . TYR A 1 179 ? 13.290 -37.959 11.994 1.00 60.87 179 TYR A C 1
ATOM 1413 O O . TYR A 1 179 ? 12.134 -37.907 12.428 1.00 56.48 179 TYR A O 1
ATOM 1422 N N . LYS A 1 180 ? 13.659 -38.698 10.950 1.00 66.65 180 LYS A N 1
ATOM 1423 C CA . LYS A 1 180 ? 12.783 -39.667 10.305 1.00 70.03 180 LYS A CA 1
ATOM 1424 C C . LYS A 1 180 ? 13.371 -41.045 10.550 1.00 68.01 180 LYS A C 1
ATOM 1425 O O . LYS A 1 180 ? 14.590 -41.237 10.448 1.00 61.11 180 LYS A O 1
ATOM 1431 N N . LYS A 1 181 ? 12.504 -41.999 10.879 1.00 71.05 181 LYS A N 1
ATOM 1432 C CA . LYS A 1 181 ? 12.934 -43.374 11.088 1.00 78.61 181 LYS A CA 1
ATOM 1433 C C . LYS A 1 181 ? 13.266 -44.013 9.727 1.00 83.44 181 LYS A C 1
ATOM 1434 O O . LYS A 1 181 ? 12.527 -43.797 8.761 1.00 78.46 181 LYS A O 1
ATOM 1440 N N . PRO A 1 182 ? 14.389 -44.774 9.641 1.00 90.56 182 PRO A N 1
ATOM 1441 C CA . PRO A 1 182 ? 14.697 -45.546 8.428 1.00 93.11 182 PRO A CA 1
ATOM 1442 C C . PRO A 1 182 ? 13.586 -46.525 8.039 1.00 98.47 182 PRO A C 1
ATOM 1443 O O . PRO A 1 182 ? 12.994 -47.185 8.896 1.00 101.29 182 PRO A O 1
ATOM 1448 N N . GLU B 2 12 ? 5.388 -34.929 50.480 1.00 77.67 482 GLU B N 1
ATOM 1449 C CA . GLU B 2 12 ? 4.234 -35.361 51.328 1.00 79.00 482 GLU B CA 1
ATOM 1450 C C . GLU B 2 12 ? 3.817 -34.263 52.332 1.00 80.74 482 GLU B C 1
ATOM 1451 O O . GLU B 2 12 ? 3.020 -33.387 51.981 1.00 80.21 482 GLU B O 1
ATOM 1457 N N . ASP B 2 13 ? 4.366 -34.302 53.550 1.00 82.85 483 ASP B N 1
ATOM 1458 C CA . ASP B 2 13 ? 3.994 -33.382 54.629 1.00 84.16 483 ASP B CA 1
ATOM 1459 C C . ASP B 2 13 ? 4.776 -32.083 54.556 1.00 83.13 483 ASP B C 1
ATOM 1460 O O . ASP B 2 13 ? 4.246 -31.012 54.869 1.00 82.54 483 ASP B O 1
ATOM 1465 N N . PHE B 2 14 ? 6.037 -32.187 54.143 1.00 81.09 484 PHE B N 1
ATOM 1466 C CA . PHE B 2 14 ? 6.989 -31.084 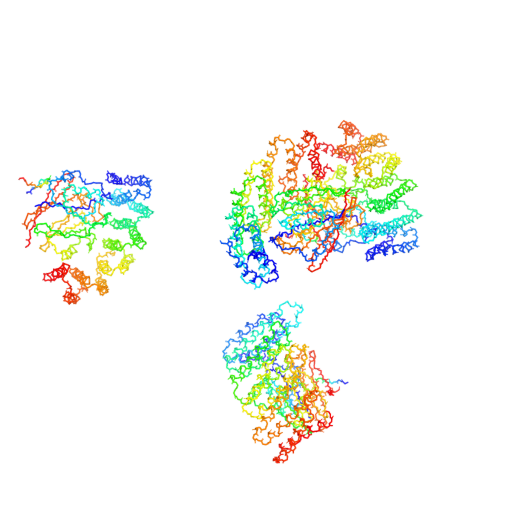54.229 1.00 80.86 484 PHE B CA 1
ATOM 1467 C C . PHE B 2 14 ? 7.121 -30.350 52.895 1.00 77.01 484 PHE B C 1
ATOM 1468 O O . PHE B 2 14 ? 8.202 -29.874 52.549 1.00 76.92 484 PHE B O 1
ATOM 1476 N N . ALA B 2 15 ? 6.016 -30.252 52.154 1.00 75.47 485 ALA B N 1
ATOM 1477 C CA . ALA B 2 15 ? 5.972 -29.481 50.919 1.00 76.01 485 ALA B CA 1
ATOM 1478 C C . ALA B 2 15 ? 6.214 -28.008 51.216 1.00 79.16 485 ALA B C 1
ATOM 1479 O O . ALA B 2 15 ? 6.928 -27.339 50.472 1.00 80.94 485 ALA B O 1
ATOM 1481 N N . ASP B 2 16 ? 5.632 -27.524 52.317 1.00 81.42 486 ASP B N 1
ATOM 1482 C CA . ASP B 2 16 ? 5.797 -26.130 52.757 1.00 82.07 486 ASP B CA 1
ATOM 1483 C C . ASP B 2 16 ? 7.209 -25.818 53.305 1.00 75.25 486 ASP B C 1
ATOM 1484 O O . ASP B 2 16 ? 7.675 -24.687 53.160 1.00 75.00 486 ASP B O 1
ATOM 1489 N N . GLU B 2 17 ? 7.879 -26.800 53.917 1.00 68.89 487 GLU B N 1
ATOM 1490 C CA . GLU B 2 17 ? 9.273 -26.626 54.380 1.00 69.33 487 GLU B CA 1
ATOM 1491 C C . GLU B 2 17 ? 10.316 -26.716 53.257 1.00 67.40 487 GLU B C 1
ATOM 1492 O O . GLU B 2 17 ? 11.347 -26.049 53.311 1.00 63.80 487 GLU B O 1
ATOM 1498 N N . GLN B 2 18 ? 10.059 -27.563 52.265 1.00 65.55 488 GLN B N 1
ATOM 1499 C CA . GLN B 2 18 ? 10.910 -27.657 51.078 1.00 65.37 488 GLN B CA 1
ATOM 1500 C C . GLN B 2 18 ? 10.790 -26.393 50.229 1.00 64.92 488 GLN B C 1
ATOM 1501 O O . GLN B 2 18 ? 11.799 -25.808 49.825 1.00 67.05 488 GLN B O 1
ATOM 1507 N N . SER B 2 19 ? 9.546 -25.990 49.973 1.00 62.83 489 SER B N 1
ATOM 1508 C CA . SER B 2 19 ? 9.209 -24.733 49.292 1.00 59.59 489 SER B CA 1
ATOM 1509 C C . SER B 2 19 ? 9.774 -23.486 50.006 1.00 57.08 489 SER B C 1
ATOM 1510 O O . SER B 2 19 ? 10.056 -22.474 49.359 1.00 54.63 489 SER B O 1
ATOM 1513 N N . LEU B 2 20 ? 9.911 -23.574 51.333 1.00 55.30 490 LEU B N 1
ATOM 1514 C CA . LEU B 2 20 ? 10.517 -22.526 52.168 1.00 54.55 490 LEU B CA 1
ATOM 1515 C C . LEU B 2 20 ? 12.007 -22.404 51.904 1.00 54.68 490 LEU B C 1
ATOM 1516 O O . LEU B 2 20 ? 12.492 -21.321 51.576 1.00 55.84 490 LEU B O 1
ATOM 1521 N N . VAL B 2 21 ? 12.726 -23.515 52.058 1.00 56.28 491 VAL B N 1
ATOM 1522 C CA . VAL B 2 21 ? 14.170 -23.543 51.783 1.00 55.81 491 VAL B CA 1
ATOM 1523 C C . VAL B 2 21 ? 14.412 -23.306 50.291 1.00 53.03 491 VAL B C 1
ATOM 1524 O O . VAL B 2 21 ? 15.404 -22.695 49.914 1.00 49.74 491 VAL B O 1
ATOM 1528 N N . GLY B 2 22 ? 13.492 -23.778 49.455 1.00 52.54 492 GLY B N 1
ATOM 1529 C CA . GLY B 2 22 ? 13.436 -23.372 48.057 1.00 56.68 492 GLY B CA 1
ATOM 1530 C C . GLY B 2 22 ? 13.592 -21.870 47.892 1.00 57.15 492 GLY B C 1
ATOM 1531 O O . GLY B 2 22 ? 14.575 -21.415 47.309 1.00 57.52 492 GLY B O 1
ATOM 1532 N N . ARG B 2 23 ? 12.636 -21.109 48.426 1.00 59.14 493 ARG B N 1
ATOM 1533 C CA . ARG B 2 23 ? 12.685 -19.645 48.373 1.00 61.21 493 ARG B CA 1
ATOM 1534 C C . ARG B 2 23 ? 13.960 -19.084 48.981 1.00 57.09 493 ARG B C 1
ATOM 1535 O O . ARG B 2 23 ? 14.565 -18.182 48.403 1.00 56.00 493 ARG B O 1
ATOM 1543 N N . PHE B 2 24 ? 14.353 -19.626 50.137 1.00 53.73 494 PHE B N 1
ATOM 1544 C CA . PHE B 2 24 ? 15.522 -19.144 50.886 1.00 53.29 494 PHE B CA 1
ATOM 1545 C C . PHE B 2 24 ? 16.770 -19.022 50.013 1.00 55.22 494 PHE B C 1
ATOM 1546 O O . PHE B 2 24 ? 17.407 -17.963 49.987 1.00 56.41 494 PHE B O 1
ATOM 1554 N N . ILE B 2 25 ? 17.095 -20.094 49.291 1.00 52.67 495 ILE B N 1
ATOM 1555 C CA . ILE B 2 25 ? 18.293 -20.120 48.453 1.00 51.52 495 ILE B CA 1
ATOM 1556 C C . ILE B 2 25 ? 18.143 -19.158 47.267 1.00 51.16 495 ILE B C 1
ATOM 1557 O O . ILE B 2 25 ? 19.094 -18.453 46.931 1.00 50.39 495 ILE B O 1
ATOM 1562 N N . HIS B 2 26 ? 16.958 -19.107 46.657 1.00 51.79 496 HIS B N 1
ATOM 1563 C CA . HIS B 2 26 ? 16.714 -18.187 45.536 1.00 55.28 496 HIS B CA 1
ATOM 1564 C C . HIS B 2 26 ? 16.980 -16.727 45.915 1.00 57.68 496 HIS B C 1
ATOM 1565 O O . HIS B 2 26 ? 17.665 -16.002 45.186 1.00 60.03 496 HIS B O 1
ATOM 1572 N N . LEU B 2 27 ? 16.438 -16.309 47.055 1.00 59.01 497 LEU B N 1
ATOM 1573 C CA . LEU B 2 27 ? 16.640 -14.945 47.561 1.00 59.83 497 LEU B CA 1
ATOM 1574 C C . LEU B 2 27 ? 18.096 -14.688 47.987 1.00 58.96 497 LEU B C 1
ATOM 1575 O O . LEU B 2 27 ? 18.609 -13.580 47.814 1.00 58.89 497 LEU B O 1
ATOM 1580 N N . LEU B 2 28 ? 18.758 -15.720 48.512 1.00 57.80 498 LEU B N 1
ATOM 1581 C CA . LEU B 2 28 ? 20.158 -15.628 48.932 1.00 57.96 498 LEU B CA 1
ATOM 1582 C C . LEU B 2 28 ? 21.132 -15.328 47.787 1.00 59.71 498 LEU B C 1
ATOM 1583 O O . LEU B 2 28 ? 22.254 -14.903 48.037 1.00 62.33 498 LEU B O 1
ATOM 1588 N N . ARG B 2 29 ? 20.710 -15.541 46.541 1.00 61.57 499 ARG B N 1
ATOM 1589 C CA . ARG B 2 29 ? 21.505 -15.138 45.374 1.00 65.04 499 ARG B CA 1
ATOM 1590 C C . ARG B 2 29 ? 21.678 -13.613 45.267 1.00 63.18 499 ARG B C 1
ATOM 1591 O O . ARG B 2 29 ? 22.618 -13.141 44.637 1.00 65.83 499 ARG B O 1
ATOM 1599 N N . SER B 2 30 ? 20.771 -12.856 45.880 1.00 64.14 500 SER B N 1
ATOM 1600 C CA . SER B 2 30 ? 20.865 -11.395 45.941 1.00 64.26 500 SER B CA 1
ATOM 1601 C C . SER B 2 30 ? 22.005 -10.872 46.825 1.00 62.85 500 SER B C 1
ATOM 1602 O O . SER B 2 30 ? 22.521 -9.780 46.580 1.00 62.02 500 SER B O 1
ATOM 1605 N N . GLU B 2 31 ? 22.375 -11.635 47.854 1.00 62.23 501 GLU B N 1
ATOM 1606 C CA . GLU B 2 31 ? 23.495 -11.285 48.743 1.00 61.86 501 GLU B CA 1
ATOM 1607 C C . GLU B 2 31 ? 24.830 -11.622 48.102 1.00 60.30 501 GLU B C 1
ATOM 1608 O O . GLU B 2 31 ? 24.956 -12.656 47.453 1.00 64.04 501 GLU B O 1
ATOM 1614 N N . ASP B 2 32 ? 25.830 -10.765 48.291 1.00 59.99 502 ASP B N 1
ATOM 1615 C CA . ASP B 2 32 ? 27.153 -11.003 47.684 1.00 62.98 502 ASP B CA 1
ATOM 1616 C C . ASP B 2 32 ? 27.935 -12.100 48.459 1.00 61.98 502 ASP B C 1
ATOM 1617 O O . ASP B 2 32 ? 27.643 -12.333 49.638 1.00 60.60 502 ASP B O 1
ATOM 1622 N N . PRO B 2 33 ? 28.905 -12.781 47.794 1.00 59.85 503 PRO B N 1
ATOM 1623 C CA . PRO B 2 33 ? 29.514 -14.029 48.298 1.00 61.60 503 PRO B CA 1
ATOM 1624 C C . PRO B 2 33 ? 29.985 -14.034 49.753 1.00 62.55 503 PRO B C 1
ATOM 1625 O O . PRO B 2 33 ? 29.764 -15.020 50.468 1.00 58.03 503 PRO B O 1
ATOM 1629 N N . ASP B 2 34 ? 30.620 -12.943 50.178 1.00 65.09 504 ASP B N 1
ATOM 1630 C CA . ASP B 2 34 ? 31.134 -12.818 51.551 1.00 66.48 504 ASP B CA 1
ATOM 1631 C C . ASP B 2 34 ? 30.010 -12.940 52.582 1.00 65.17 504 ASP B C 1
ATOM 1632 O O . ASP B 2 34 ? 30.192 -13.533 53.656 1.00 61.52 504 ASP B O 1
ATOM 1637 N N . GLN B 2 35 ? 28.844 -12.406 52.217 1.00 63.28 505 GLN B N 1
ATOM 1638 C CA . GLN B 2 35 ? 27.675 -12.364 53.085 1.00 61.44 505 GLN B CA 1
ATOM 1639 C C . GLN B 2 35 ? 26.852 -13.645 52.984 1.00 57.84 505 GLN B C 1
ATOM 1640 O O . GLN B 2 35 ? 26.209 -14.038 53.956 1.00 58.97 505 GLN B O 1
ATOM 1646 N N . GLN B 2 36 ? 26.858 -14.285 51.814 1.00 55.04 506 GLN B N 1
ATOM 1647 C CA . GLN B 2 36 ? 26.186 -15.578 51.640 1.00 53.19 506 GLN B CA 1
ATOM 1648 C C . GLN B 2 36 ? 26.680 -16.595 52.668 1.00 53.26 506 GLN B C 1
ATOM 1649 O O . GLN B 2 36 ? 25.871 -17.257 53.328 1.00 51.29 506 GLN B O 1
ATOM 1655 N N . TYR B 2 37 ? 28.001 -16.695 52.813 1.00 54.49 507 TYR B N 1
ATOM 1656 C CA . TYR B 2 37 ? 28.600 -17.600 53.790 1.00 58.60 507 TYR B CA 1
ATOM 1657 C C . TYR B 2 37 ? 28.051 -17.363 55.195 1.00 59.32 507 TYR B C 1
ATOM 1658 O O . TYR B 2 37 ? 27.646 -18.299 55.884 1.00 60.19 507 TYR B O 1
ATOM 1667 N N . LEU B 2 38 ? 28.082 -16.106 55.616 1.00 61.36 508 LEU B N 1
ATOM 1668 C CA . LEU B 2 38 ? 27.578 -15.709 56.925 1.00 62.55 508 LEU B CA 1
ATOM 1669 C C . LEU B 2 38 ? 26.105 -16.120 57.100 1.00 61.64 508 LEU B C 1
ATOM 1670 O O . LEU B 2 38 ? 25.750 -16.728 58.110 1.00 61.88 508 LEU B O 1
ATOM 1675 N N . ILE B 2 39 ? 25.274 -15.831 56.099 1.00 58.42 509 ILE B N 1
ATOM 1676 C CA . ILE B 2 39 ? 23.838 -16.136 56.170 1.00 58.30 509 ILE B CA 1
ATOM 1677 C C . ILE B 2 39 ? 23.555 -17.645 56.125 1.00 60.17 509 ILE B C 1
ATOM 1678 O O . ILE B 2 39 ? 22.627 -18.118 56.791 1.00 60.08 509 ILE B O 1
ATOM 1683 N N . LEU B 2 40 ? 24.336 -18.390 55.336 1.00 59.89 510 LEU B N 1
ATOM 1684 C CA . LEU B 2 40 ? 24.221 -19.854 55.301 1.00 58.15 510 LEU B CA 1
ATOM 1685 C C . LEU B 2 40 ? 24.538 -20.474 56.663 1.00 57.58 510 LEU B C 1
ATOM 1686 O O . LEU B 2 40 ? 23.854 -21.406 57.088 1.00 56.97 510 LEU B O 1
ATOM 1691 N N . ASN B 2 41 ? 25.553 -19.946 57.349 1.00 58.58 511 ASN B N 1
ATOM 1692 C CA . ASN B 2 41 ? 25.944 -20.468 58.667 1.00 59.22 511 ASN B CA 1
ATOM 1693 C C . ASN B 2 41 ? 24.846 -20.267 59.719 1.00 57.27 511 ASN B C 1
ATOM 1694 O O . ASN B 2 41 ? 24.663 -21.129 60.578 1.00 53.27 511 ASN B O 1
ATOM 1699 N N . THR B 2 42 ? 24.107 -19.158 59.631 1.00 59.57 512 THR B N 1
ATOM 1700 C CA . THR B 2 42 ? 22.957 -18.929 60.530 1.00 64.32 512 THR B CA 1
ATOM 1701 C C . THR B 2 42 ? 21.722 -19.719 60.065 1.00 65.84 512 THR B C 1
ATOM 1702 O O . THR B 2 42 ? 20.903 -20.125 60.891 1.00 69.38 512 THR B O 1
ATOM 1706 N N . ALA B 2 43 ? 21.592 -19.943 58.758 1.00 65.81 513 ALA B N 1
ATOM 1707 C CA . ALA B 2 43 ? 20.514 -20.788 58.234 1.00 69.67 513 ALA B CA 1
ATOM 1708 C C . ALA B 2 43 ? 20.559 -22.209 58.811 1.00 71.58 513 ALA B C 1
ATOM 1709 O O . ALA B 2 43 ? 19.547 -22.694 59.305 1.00 69.28 513 ALA B O 1
ATOM 1711 N N . ARG B 2 44 ? 21.726 -22.859 58.773 1.00 76.12 514 ARG B N 1
ATOM 1712 C CA . ARG B 2 44 ? 21.859 -24.225 59.319 1.00 82.14 514 ARG B CA 1
ATOM 1713 C C . ARG B 2 44 ? 21.680 -24.265 60.835 1.00 86.59 514 ARG B C 1
ATOM 1714 O O . ARG B 2 44 ? 21.191 -25.263 61.370 1.00 88.47 514 ARG B O 1
ATOM 1722 N N . LYS B 2 45 ? 22.083 -23.190 61.516 1.00 89.55 515 LYS B N 1
ATOM 1723 C CA . LYS B 2 45 ? 21.792 -23.028 62.940 1.00 91.34 515 LYS B CA 1
ATOM 1724 C C . LYS B 2 45 ? 20.285 -23.012 63.184 1.00 85.76 515 LYS B C 1
ATOM 1725 O O . LYS B 2 45 ? 19.806 -23.698 64.089 1.00 85.88 515 LYS B O 1
ATOM 1731 N N . HIS B 2 46 ? 19.545 -22.258 62.367 1.00 79.94 516 HIS B N 1
ATOM 1732 C CA . HIS B 2 46 ? 18.079 -22.222 62.469 1.00 78.78 516 HIS B CA 1
ATOM 1733 C C . HIS B 2 46 ? 17.465 -23.567 62.085 1.00 80.64 516 HIS B C 1
ATOM 1734 O O . HIS B 2 46 ? 16.666 -24.124 62.846 1.00 82.42 516 HIS B O 1
ATOM 1741 N N . PHE B 2 47 ? 17.844 -24.078 60.912 1.00 82.19 517 PHE B N 1
ATOM 1742 C CA . PHE B 2 47 ? 17.288 -25.332 60.386 1.00 80.06 517 PHE B CA 1
ATOM 1743 C C . PHE B 2 47 ? 17.705 -26.561 61.198 1.00 82.49 517 PHE B C 1
ATOM 1744 O O . PHE B 2 47 ? 17.018 -27.584 61.158 1.00 86.50 517 PHE B O 1
ATOM 1752 N N . GLY B 2 48 ? 18.818 -26.460 61.927 1.00 84.78 518 GLY B N 1
ATOM 1753 C CA . GLY B 2 48 ? 19.229 -27.494 62.882 1.00 87.53 518 GLY B CA 1
ATOM 1754 C C . GLY B 2 48 ? 18.295 -27.683 64.073 1.00 89.07 518 GLY B C 1
ATOM 1755 O O . GLY B 2 48 ? 18.235 -28.775 64.641 1.00 93.63 518 GLY B O 1
ATOM 1756 N N . ALA B 2 49 ? 17.577 -26.624 64.456 1.00 89.79 519 ALA B N 1
ATOM 1757 C CA . ALA B 2 49 ? 16.610 -26.673 65.564 1.00 89.08 519 ALA B CA 1
ATOM 1758 C C . ALA B 2 49 ? 15.436 -27.618 65.300 1.00 90.04 519 ALA B C 1
ATOM 1759 O O . ALA B 2 49 ? 14.920 -28.236 66.232 1.00 93.40 519 ALA B O 1
ATOM 1761 N N . GLY B 2 50 ? 15.040 -27.748 64.033 1.00 88.16 520 GLY B N 1
ATOM 1762 C CA . GLY B 2 50 ? 13.858 -28.521 63.645 1.00 85.67 520 GLY B CA 1
ATOM 1763 C C . GLY B 2 50 ? 13.902 -30.044 63.731 1.00 83.50 520 GLY B C 1
ATOM 1764 O O . GLY B 2 50 ? 12.950 -30.708 63.306 1.00 77.07 520 GLY B O 1
ATOM 1765 N N . GLY B 2 51 ? 14.989 -30.615 64.249 1.00 82.98 521 GLY B N 1
ATOM 1766 C CA . GLY B 2 51 ? 15.029 -32.048 64.544 1.00 85.01 521 GLY B CA 1
ATOM 1767 C C . GLY B 2 51 ? 15.217 -32.911 63.312 1.00 84.68 521 GLY B C 1
ATOM 1768 O O . GLY B 2 51 ? 15.308 -32.403 62.194 1.00 86.83 521 GLY B O 1
ATOM 1769 N N . ASN B 2 52 ? 15.227 -34.225 63.521 1.00 80.58 522 ASN B N 1
ATOM 1770 C CA . ASN B 2 52 ? 15.797 -35.160 62.548 1.00 80.67 522 ASN B CA 1
ATOM 1771 C C . ASN B 2 52 ? 15.002 -35.370 61.258 1.00 82.94 522 ASN B C 1
ATOM 1772 O O . ASN B 2 52 ? 15.609 -35.566 60.202 1.00 83.65 522 ASN B O 1
ATOM 1777 N N . GLN B 2 53 ? 13.672 -35.343 61.322 1.00 84.78 523 GLN B N 1
ATOM 1778 C CA . GLN B 2 53 ? 12.863 -35.584 60.115 1.00 87.40 523 GLN B CA 1
ATOM 1779 C C . GLN B 2 53 ? 12.765 -34.348 59.207 1.00 86.53 523 GLN B C 1
ATOM 1780 O O . GLN B 2 53 ? 12.627 -34.490 57.986 1.00 88.07 523 GLN B O 1
ATOM 1786 N N . ARG B 2 54 ? 12.843 -33.150 59.793 1.00 83.05 524 ARG B N 1
ATOM 1787 C CA . ARG B 2 54 ? 12.858 -31.909 59.011 1.00 78.64 524 ARG B CA 1
ATOM 1788 C C . ARG B 2 54 ? 14.162 -31.739 58.229 1.00 73.34 524 ARG B C 1
ATOM 1789 O O . ARG B 2 54 ? 14.127 -31.376 57.050 1.00 71.58 524 ARG B O 1
ATOM 1797 N N . ILE B 2 55 ? 15.298 -32.015 58.874 1.00 68.91 525 ILE B N 1
ATOM 1798 C CA . ILE B 2 55 ? 16.618 -31.767 58.255 1.00 68.58 525 ILE B CA 1
ATOM 1799 C C . ILE B 2 55 ? 16.950 -32.614 57.016 1.00 69.36 525 ILE B C 1
ATOM 1800 O O . ILE B 2 55 ? 17.780 -32.200 56.208 1.00 71.91 525 ILE B O 1
ATOM 1805 N N . ARG B 2 56 ? 16.309 -33.777 56.870 1.00 68.41 526 ARG B N 1
ATOM 1806 C CA . ARG B 2 56 ? 16.281 -34.519 55.597 1.00 69.73 526 ARG B CA 1
ATOM 1807 C C . ARG B 2 56 ? 16.025 -33.602 54.386 1.00 67.01 526 ARG B C 1
ATOM 1808 O O . ARG B 2 56 ? 16.632 -33.774 53.326 1.00 62.26 526 ARG B O 1
ATOM 1816 N N . PHE B 2 57 ? 15.125 -32.634 54.566 1.00 64.26 527 PHE B N 1
ATOM 1817 C CA . PHE B 2 57 ? 14.646 -31.768 53.488 1.00 63.32 527 PHE B CA 1
ATOM 1818 C C . PHE B 2 57 ? 15.243 -30.353 53.475 1.00 59.87 527 PHE B C 1
ATOM 1819 O O . PHE B 2 57 ? 15.329 -29.743 52.401 1.00 59.07 527 PHE B O 1
ATOM 1827 N N . THR B 2 58 ? 15.668 -29.837 54.636 1.00 56.11 528 THR B N 1
ATOM 1828 C CA . THR B 2 58 ? 16.138 -28.438 54.746 1.00 54.28 528 THR B CA 1
ATOM 1829 C C . THR B 2 58 ? 17.658 -28.248 54.648 1.00 49.75 528 THR B C 1
ATOM 1830 O O . THR B 2 58 ? 18.113 -27.224 54.143 1.00 49.68 528 THR B O 1
ATOM 1834 N N . LEU B 2 59 ? 18.444 -29.204 55.131 1.00 47.03 529 LEU B N 1
ATOM 1835 C CA . LEU B 2 59 ? 19.906 -29.085 55.036 1.00 45.32 529 LEU B CA 1
ATOM 1836 C C . LEU B 2 59 ? 20.516 -29.280 53.640 1.00 44.31 529 LEU B C 1
ATOM 1837 O O . LEU B 2 59 ? 21.430 -28.545 53.285 1.00 46.20 529 LEU B O 1
ATOM 1842 N N . PRO B 2 60 ? 20.035 -30.258 52.848 1.00 43.52 530 PRO B N 1
ATOM 1843 C CA . PRO B 2 60 ? 20.715 -30.517 51.563 1.00 43.41 530 PRO B CA 1
ATOM 1844 C C . PRO B 2 60 ? 20.807 -29.335 50.580 1.00 42.18 530 PRO B C 1
ATOM 1845 O O . PRO B 2 60 ? 21.837 -29.220 49.899 1.00 41.98 530 PRO B O 1
ATOM 1849 N N . PRO B 2 61 ? 19.764 -28.467 50.507 1.00 38.62 531 PRO B N 1
ATOM 1850 C CA . PRO B 2 61 ? 19.919 -27.226 49.752 1.00 37.06 531 PRO B CA 1
ATOM 1851 C C . PRO B 2 61 ? 21.046 -26.326 50.235 1.00 37.35 531 PRO B C 1
ATOM 1852 O O . PRO B 2 61 ? 21.628 -25.599 49.418 1.00 40.47 531 PRO B O 1
ATOM 1856 N N . LEU B 2 62 ? 21.353 -26.358 51.529 1.00 36.62 532 LEU B N 1
ATOM 1857 C CA . LEU B 2 62 ? 22.467 -25.554 52.058 1.00 39.47 532 LEU B CA 1
ATOM 1858 C C . LEU B 2 62 ? 23.841 -26.107 51.615 1.00 40.21 532 LEU B C 1
ATOM 1859 O O . LEU B 2 62 ? 24.805 -25.344 51.439 1.00 40.64 532 LEU B O 1
ATOM 1864 N N . VAL B 2 63 ? 23.924 -27.421 51.425 1.00 38.41 533 VAL B N 1
ATOM 1865 C CA . VAL B 2 63 ? 25.158 -28.048 50.971 1.00 38.69 533 VAL B CA 1
ATOM 1866 C C . VAL B 2 63 ? 25.404 -27.712 49.502 1.00 38.85 533 VAL B C 1
ATOM 1867 O O . VAL B 2 63 ? 26.540 -27.436 49.118 1.00 40.72 533 VAL B O 1
ATOM 1871 N N . PHE B 2 64 ? 24.346 -27.726 48.690 1.00 39.30 534 PHE B N 1
ATOM 1872 C CA . PHE B 2 64 ? 24.457 -27.356 47.272 1.00 38.63 534 PHE B CA 1
ATOM 1873 C C . PHE B 2 64 ? 24.739 -25.865 47.083 1.00 39.45 534 PHE B C 1
ATOM 1874 O O . PHE B 2 64 ? 25.464 -25.493 46.167 1.00 41.12 534 PHE B O 1
ATOM 1882 N N . ALA B 2 65 ? 24.199 -25.017 47.956 1.00 40.27 535 ALA B N 1
ATOM 1883 C CA . ALA B 2 65 ? 24.529 -23.588 47.930 1.00 37.92 535 ALA B CA 1
ATOM 1884 C C . ALA B 2 65 ? 25.966 -23.365 48.372 1.00 37.33 535 ALA B C 1
ATOM 1885 O O . ALA B 2 65 ? 26.651 -22.494 47.841 1.00 38.76 535 ALA B O 1
ATOM 1887 N N . ALA B 2 66 ? 26.426 -24.155 49.340 1.00 36.82 536 ALA B N 1
ATOM 1888 C CA . ALA B 2 66 ? 27.836 -24.136 49.732 1.00 35.74 536 ALA B CA 1
ATOM 1889 C C . ALA B 2 66 ? 28.722 -24.433 48.533 1.00 36.79 536 ALA B C 1
ATOM 1890 O O . ALA B 2 66 ? 29.686 -23.713 48.291 1.00 37.74 536 ALA B O 1
ATOM 1892 N N . TYR B 2 67 ? 28.366 -25.457 47.754 1.00 38.49 537 TYR B N 1
ATOM 1893 C CA . TYR B 2 67 ? 29.117 -25.789 46.527 1.00 37.56 537 TYR B CA 1
ATOM 1894 C C . TYR B 2 67 ? 29.092 -24.664 45.481 1.00 38.44 537 TYR B C 1
ATOM 1895 O O . TYR B 2 67 ? 30.136 -24.339 44.899 1.00 38.06 537 TYR B O 1
ATOM 1904 N N . GLN B 2 68 ? 27.921 -24.064 45.263 1.00 39.28 538 GLN B N 1
ATOM 1905 C CA . GLN B 2 68 ? 27.780 -22.920 44.338 1.00 41.42 538 GLN B CA 1
ATOM 1906 C C . GLN B 2 68 ? 28.612 -21.708 44.772 1.00 41.39 538 GLN B C 1
ATOM 1907 O O . GLN B 2 68 ? 29.291 -21.069 43.958 1.00 41.15 538 GLN B O 1
ATOM 1913 N N . LEU B 2 69 ? 28.543 -21.408 46.064 1.00 39.64 539 LEU B N 1
ATOM 1914 C CA . LEU B 2 69 ? 29.305 -20.326 46.650 1.00 38.69 539 LEU B CA 1
ATOM 1915 C C . LEU B 2 69 ? 30.794 -20.507 46.392 1.00 39.12 539 LEU B C 1
ATOM 1916 O O . LEU B 2 69 ? 31.472 -19.559 45.987 1.00 40.04 539 LEU B O 1
ATOM 1921 N N . ALA B 2 70 ? 31.288 -21.729 46.596 1.00 38.58 540 ALA B N 1
ATOM 1922 C CA . ALA B 2 70 ? 32.690 -22.048 46.342 1.00 38.87 540 ALA B CA 1
ATOM 1923 C C . ALA B 2 70 ? 33.096 -21.726 44.900 1.00 40.77 540 ALA B C 1
ATOM 1924 O O . ALA B 2 70 ? 34.174 -21.175 44.679 1.00 40.68 540 ALA B O 1
ATOM 1926 N N . PHE B 2 71 ? 32.232 -22.059 43.934 1.00 41.67 541 PHE B N 1
ATOM 1927 C CA . PHE B 2 71 ? 32.452 -21.677 42.520 1.00 40.90 541 PHE B CA 1
ATOM 1928 C C . PHE B 2 71 ? 32.436 -20.162 42.328 1.00 42.19 541 PHE B C 1
ATOM 1929 O O . PHE B 2 71 ? 33.201 -19.626 41.532 1.00 43.26 541 PHE B O 1
ATOM 1937 N N . ARG B 2 72 ? 31.552 -19.487 43.053 1.00 46.62 542 ARG B N 1
ATOM 1938 C CA . ARG B 2 72 ? 31.421 -18.034 42.978 1.00 50.23 542 ARG B CA 1
ATOM 1939 C C . ARG B 2 72 ? 32.683 -17.315 43.455 1.00 48.93 542 ARG B C 1
ATOM 1940 O O . ARG B 2 72 ? 33.069 -16.295 42.880 1.00 47.49 542 ARG B O 1
ATOM 1948 N N . TYR B 2 73 ? 33.329 -17.845 44.491 1.00 48.28 543 TYR B N 1
ATOM 1949 C CA . TYR B 2 73 ? 34.613 -17.305 44.922 1.00 49.98 543 TYR B CA 1
ATOM 1950 C C . TYR B 2 73 ? 35.725 -17.488 43.882 1.00 52.34 543 TYR B C 1
ATOM 1951 O O . TYR B 2 73 ? 36.577 -16.612 43.743 1.00 53.33 543 TYR B O 1
ATOM 1960 N N . LYS B 2 74 ? 35.726 -18.604 43.156 1.00 54.35 544 LYS B N 1
ATOM 1961 C CA . LYS B 2 74 ? 36.717 -18.798 42.097 1.00 58.35 544 LYS B CA 1
ATOM 1962 C C . LYS B 2 74 ? 36.562 -17.751 40.980 1.00 62.98 544 LYS B C 1
ATOM 1963 O O . LYS B 2 74 ? 37.547 -17.402 40.325 1.00 60.88 544 LYS B O 1
ATOM 1969 N N . GLU B 2 75 ? 35.332 -17.268 40.763 1.00 67.93 545 GLU B N 1
ATOM 1970 C CA . GLU B 2 75 ? 35.073 -16.181 39.808 1.00 68.33 545 GLU B CA 1
ATOM 1971 C C . GLU B 2 75 ? 35.743 -14.871 40.257 1.00 69.50 545 GLU B C 1
ATOM 1972 O O . GLU B 2 75 ? 36.360 -14.189 39.440 1.00 69.81 545 GLU B O 1
ATOM 1978 N N . ASN B 2 76 ? 35.641 -14.542 41.551 1.00 68.29 546 ASN B N 1
ATOM 1979 C CA . ASN B 2 76 ? 36.331 -13.379 42.142 1.00 68.69 546 ASN B CA 1
ATOM 1980 C C . ASN B 2 76 ? 37.776 -13.714 42.588 1.00 70.70 546 ASN B C 1
ATOM 1981 O O . ASN B 2 76 ? 38.242 -13.230 43.622 1.00 71.48 546 ASN B O 1
ATOM 1986 N N . SER B 2 77 ? 38.493 -14.519 41.804 1.00 73.18 547 SER B N 1
ATOM 1987 C CA . SER B 2 77 ? 39.832 -14.991 42.180 1.00 74.50 547 SER B CA 1
ATOM 1988 C C . SER B 2 77 ? 40.861 -13.868 42.115 1.00 78.69 547 SER B C 1
ATOM 1989 O O . SER B 2 77 ? 41.713 -13.747 42.999 1.00 80.96 547 SER B O 1
ATOM 1992 N N . LYS B 2 78 ? 40.767 -13.047 41.072 1.00 81.15 548 LYS B N 1
ATOM 1993 C CA . LYS B 2 78 ? 41.723 -11.963 40.844 1.00 81.46 548 LYS B CA 1
ATOM 1994 C C . LYS B 2 78 ? 41.293 -10.670 41.542 1.00 80.25 548 LYS B C 1
ATOM 1995 O O . LYS B 2 78 ? 42.074 -9.726 41.608 1.00 81.56 548 LYS B O 1
ATOM 2001 N N . VAL B 2 79 ? 40.063 -10.632 42.055 1.00 81.97 549 VAL B N 1
ATOM 2002 C CA . VAL B 2 79 ? 39.584 -9.520 42.887 1.00 85.83 549 VAL B CA 1
ATOM 2003 C C . VAL B 2 79 ? 40.000 -9.760 44.345 1.00 85.20 549 VAL B C 1
ATOM 2004 O O . VAL B 2 79 ? 40.621 -8.902 44.976 1.00 86.80 549 VAL B O 1
ATOM 2008 N N . ASP B 2 80 ? 39.657 -10.940 44.858 1.00 80.72 550 ASP B N 1
ATOM 2009 C CA . ASP B 2 80 ? 39.820 -11.289 46.269 1.00 74.62 550 ASP B CA 1
ATOM 2010 C C . ASP B 2 80 ? 40.884 -12.382 46.401 1.00 70.52 550 ASP B C 1
ATOM 2011 O O . ASP B 2 80 ? 40.665 -13.519 45.990 1.00 68.41 550 ASP B O 1
ATOM 2016 N N . ASP B 2 81 ? 42.027 -12.020 46.987 1.00 67.75 551 ASP B N 1
ATOM 2017 C CA . ASP B 2 81 ? 43.171 -12.928 47.146 1.00 65.90 551 ASP B CA 1
ATOM 2018 C C . ASP B 2 81 ? 43.102 -13.875 48.363 1.00 61.46 551 ASP B C 1
ATOM 2019 O O . ASP B 2 81 ? 44.046 -14.625 48.595 1.00 61.43 551 ASP B O 1
ATOM 2024 N N . LYS B 2 82 ? 42.013 -13.820 49.138 1.00 60.41 552 LYS B N 1
ATOM 2025 C CA . LYS B 2 82 ? 41.733 -14.782 50.217 1.00 60.50 552 LYS B CA 1
ATOM 2026 C C . LYS B 2 82 ? 40.630 -15.782 49.800 1.00 57.32 552 LYS B C 1
ATOM 2027 O O . LYS B 2 82 ? 39.893 -16.318 50.642 1.00 50.55 552 LYS B O 1
ATOM 2033 N N . TRP B 2 83 ? 40.532 -16.040 48.496 1.00 54.00 553 TRP B N 1
ATOM 2034 C CA . TRP B 2 83 ? 39.477 -16.882 47.952 1.00 50.85 553 TRP B CA 1
ATOM 2035 C C . TRP B 2 83 ? 39.712 -18.369 48.258 1.00 48.87 553 TRP B C 1
ATOM 2036 O O . TRP B 2 83 ? 38.752 -19.115 48.427 1.00 49.02 553 TRP B O 1
ATOM 2047 N N . GLU B 2 84 ? 40.973 -18.786 48.343 1.00 47.20 554 GLU B N 1
ATOM 2048 C CA . GLU B 2 84 ? 41.304 -20.184 48.623 1.00 48.98 554 GLU B CA 1
ATOM 2049 C C . GLU B 2 84 ? 41.043 -20.593 50.068 1.00 48.47 554 GLU B C 1
ATOM 2050 O O . GLU B 2 84 ? 40.707 -21.744 50.320 1.00 49.77 554 GLU B O 1
ATOM 2056 N N . LYS B 2 85 ? 41.199 -19.668 51.008 1.00 48.75 555 LYS B N 1
ATOM 2057 C CA . LYS B 2 85 ? 40.819 -19.922 52.399 1.00 50.97 555 LYS B CA 1
ATOM 2058 C C . LYS B 2 85 ? 39.302 -19.976 52.548 1.00 48.04 555 LYS B C 1
ATOM 2059 O O . LYS B 2 85 ? 38.775 -20.757 53.343 1.00 44.25 555 LYS B O 1
ATOM 2065 N N . LYS B 2 86 ? 38.607 -19.126 51.797 1.00 47.96 556 LYS B N 1
ATOM 2066 C CA . LYS B 2 86 ? 37.149 -19.099 51.809 1.00 49.53 556 LYS B CA 1
ATOM 2067 C C . LYS B 2 86 ? 36.540 -20.418 51.320 1.00 48.06 556 LYS B C 1
ATOM 2068 O O . LYS B 2 86 ? 35.603 -20.910 51.939 1.00 45.23 556 LYS B O 1
ATOM 2074 N N . CYS B 2 87 ? 37.081 -20.989 50.238 1.00 46.31 557 CYS B N 1
ATOM 2075 C CA . CYS B 2 87 ? 36.621 -22.299 49.723 1.00 47.93 557 CYS B CA 1
ATOM 2076 C C . CYS B 2 87 ? 36.810 -23.409 50.757 1.00 48.26 557 CYS B C 1
ATOM 2077 O O . CYS B 2 87 ? 35.880 -24.167 51.039 1.00 49.13 557 CYS B O 1
ATOM 2080 N N . GLN B 2 88 ? 38.011 -23.475 51.331 1.00 48.38 558 GLN B N 1
ATOM 2081 C CA . GLN B 2 88 ? 38.316 -24.420 52.406 1.00 48.21 558 GLN B CA 1
ATOM 2082 C C . GLN B 2 88 ? 37.276 -24.349 53.523 1.00 48.98 558 GLN B C 1
ATOM 2083 O O . GLN B 2 88 ? 36.784 -25.367 53.990 1.00 49.93 558 GLN B O 1
ATOM 2089 N N . LYS B 2 89 ? 36.941 -23.130 53.922 1.00 52.14 559 LYS B N 1
ATOM 2090 C CA . LYS B 2 89 ? 35.942 -22.884 54.959 1.00 54.88 559 LYS B CA 1
ATOM 2091 C C . LYS B 2 89 ? 34.545 -23.405 54.573 1.00 51.28 559 LYS B C 1
ATOM 2092 O O . LYS B 2 89 ? 33.853 -23.988 55.410 1.00 49.41 559 LYS B O 1
ATOM 2098 N N . ILE B 2 90 ? 34.160 -23.227 53.307 1.00 49.63 560 ILE B N 1
ATOM 2099 C CA . ILE B 2 90 ? 32.835 -23.645 52.811 1.00 48.96 560 ILE B CA 1
ATOM 2100 C C . ILE B 2 90 ? 32.720 -25.164 52.725 1.00 44.84 560 ILE B C 1
ATOM 2101 O O . ILE B 2 90 ? 31.674 -25.733 53.044 1.00 43.72 560 ILE B O 1
ATOM 2106 N N . PHE B 2 91 ? 33.775 -25.813 52.239 1.00 41.08 561 PHE B N 1
ATOM 2107 C CA . PHE B 2 91 ? 33.795 -27.270 52.182 1.00 40.80 561 PHE B CA 1
ATOM 2108 C C . PHE B 2 91 ? 33.782 -27.882 53.581 1.00 40.93 561 PHE B C 1
ATOM 2109 O O . PHE B 2 91 ? 33.093 -28.872 53.811 1.00 39.50 561 PHE B O 1
ATOM 2117 N N . SER B 2 92 ? 34.495 -27.262 54.518 1.00 42.03 562 SER B N 1
ATOM 2118 C CA . SER B 2 92 ? 34.399 -27.630 55.935 1.00 42.00 562 SER B CA 1
ATOM 2119 C C . SER B 2 92 ? 32.957 -27.499 56.470 1.00 42.34 562 SER B C 1
ATOM 2120 O O . SER B 2 92 ? 32.460 -28.399 57.148 1.00 41.68 562 SER B O 1
ATOM 2123 N N . PHE B 2 93 ? 32.291 -26.390 56.145 1.00 41.66 563 PHE B N 1
ATOM 2124 C CA . PHE B 2 93 ? 30.855 -26.210 56.436 1.00 41.70 563 PHE B CA 1
ATOM 2125 C C . PHE B 2 93 ? 29.996 -27.308 55.801 1.00 42.77 563 PHE B C 1
ATOM 2126 O O . PHE B 2 93 ? 29.118 -27.872 56.459 1.00 45.41 563 PHE B O 1
ATOM 2134 N N . ALA B 2 94 ? 30.241 -27.593 54.523 1.00 41.97 564 ALA B N 1
ATOM 2135 C CA . ALA B 2 94 ? 29.523 -28.656 53.812 1.00 41.37 564 ALA B CA 1
ATOM 2136 C C . ALA B 2 94 ? 29.711 -30.016 54.489 1.00 39.87 564 ALA B C 1
ATOM 2137 O O . ALA B 2 94 ? 28.759 -30.759 54.660 1.00 40.24 564 ALA B O 1
ATOM 2139 N N . HIS B 2 95 ? 30.943 -30.321 54.878 1.00 40.04 565 HIS B N 1
ATOM 2140 C CA . HIS B 2 95 ? 31.277 -31.569 55.578 1.00 41.55 565 HIS B CA 1
ATOM 2141 C C . HIS B 2 95 ? 30.508 -31.696 56.906 1.00 44.73 565 HIS B C 1
ATOM 2142 O O . HIS B 2 95 ? 30.032 -32.789 57.244 1.00 45.64 565 HIS B O 1
ATOM 2149 N N . GLN B 2 96 ? 30.387 -30.583 57.641 1.00 46.34 566 GLN B N 1
ATOM 2150 C CA . GLN B 2 96 ? 29.648 -30.554 58.915 1.00 44.95 566 GLN B CA 1
ATOM 2151 C C . GLN B 2 96 ? 28.150 -30.671 58.723 1.00 40.61 566 GLN B C 1
ATOM 2152 O O . GLN B 2 96 ? 27.474 -31.325 59.520 1.00 39.09 566 GLN B O 1
ATOM 2158 N N . THR B 2 97 ? 27.639 -30.031 57.676 1.00 37.67 567 THR B N 1
ATOM 2159 C CA . THR B 2 97 ? 26.215 -30.089 57.346 1.00 37.33 567 THR B CA 1
ATOM 2160 C C . THR B 2 97 ? 25.792 -31.488 56.883 1.00 39.36 567 THR B C 1
ATOM 2161 O O . THR B 2 97 ? 24.705 -31.972 57.229 1.00 39.97 567 THR B O 1
ATOM 2165 N N . ILE B 2 98 ? 26.654 -32.140 56.104 1.00 41.78 568 ILE B N 1
ATOM 2166 C CA . ILE B 2 98 ? 26.378 -33.497 55.640 1.00 42.95 568 ILE B CA 1
ATOM 2167 C C . ILE B 2 98 ? 26.487 -34.476 56.820 1.00 44.57 568 ILE B C 1
ATOM 2168 O O . ILE B 2 98 ? 25.708 -35.426 56.905 1.00 45.83 568 ILE B O 1
ATOM 2173 N N . SER B 2 99 ? 27.445 -34.236 57.718 1.00 45.10 569 SER B N 1
ATOM 2174 C CA . SER B 2 99 ? 27.614 -35.047 58.935 1.00 44.86 569 SER B CA 1
ATOM 2175 C C . SER B 2 99 ? 26.433 -34.931 59.909 1.00 45.55 569 SER B C 1
ATOM 2176 O O . SER B 2 99 ? 26.118 -35.886 60.620 1.00 46.30 569 SER B O 1
ATOM 2179 N N . ALA B 2 100 ? 25.770 -33.780 59.924 1.00 47.52 570 ALA B N 1
ATOM 2180 C CA . ALA B 2 100 ? 24.529 -33.612 60.697 1.00 48.66 570 ALA B CA 1
ATOM 2181 C C . ALA B 2 100 ? 23.376 -34.489 60.191 1.00 51.05 570 ALA B C 1
ATOM 2182 O O . ALA B 2 100 ? 22.495 -34.842 60.975 1.00 57.47 570 ALA B O 1
ATOM 2184 N N . LEU B 2 101 ? 23.361 -34.807 58.892 1.00 51.72 571 LEU B N 1
ATOM 2185 C CA . LEU B 2 101 ? 22.398 -35.770 58.320 1.00 50.55 571 LEU B CA 1
ATOM 2186 C C . LEU B 2 101 ? 22.682 -37.225 58.717 1.00 51.23 571 LEU B C 1
ATOM 2187 O O . LEU B 2 101 ? 21.749 -38.027 58.835 1.00 50.95 571 LEU B O 1
ATOM 2192 N N . ILE B 2 102 ? 23.961 -37.564 58.891 1.00 53.00 572 ILE B N 1
ATOM 2193 C CA . ILE B 2 102 ? 24.372 -38.923 59.283 1.00 55.32 572 ILE B CA 1
ATOM 2194 C C . ILE B 2 102 ? 23.911 -39.262 60.706 1.00 59.95 572 ILE B C 1
ATOM 2195 O O . ILE B 2 102 ? 23.300 -40.310 60.907 1.00 60.49 572 ILE B O 1
ATOM 2200 N N . LYS B 2 103 ? 24.190 -38.381 61.675 1.00 65.49 573 LYS B N 1
ATOM 2201 C CA . LYS B 2 103 ? 23.694 -38.546 63.057 1.00 67.29 573 LYS B CA 1
ATOM 2202 C C . LYS B 2 103 ? 22.182 -38.779 63.092 1.00 66.57 573 LYS B C 1
ATOM 2203 O O . LYS B 2 103 ? 21.705 -39.602 63.872 1.00 67.27 573 LYS B O 1
ATOM 2209 N N . ALA B 2 104 ? 21.450 -38.111 62.199 1.00 65.19 574 ALA B N 1
ATOM 2210 C CA . ALA B 2 104 ? 20.015 -38.362 62.005 1.00 66.19 574 ALA B CA 1
ATOM 2211 C C . ALA B 2 104 ? 19.664 -39.693 61.291 1.00 69.63 574 ALA B C 1
ATOM 2212 O O . ALA B 2 104 ? 18.521 -39.868 60.851 1.00 71.46 574 ALA B O 1
ATOM 2214 N N . GLU B 2 105 ? 20.628 -40.617 61.186 1.00 73.33 575 GLU B N 1
ATOM 2215 C CA . GLU B 2 105 ? 20.436 -41.984 60.659 1.00 76.39 575 GLU B CA 1
ATOM 2216 C C . GLU B 2 105 ? 20.044 -42.030 59.172 1.00 75.68 575 GLU B C 1
ATOM 2217 O O . GLU B 2 105 ? 19.117 -42.743 58.771 1.00 74.84 575 GLU B O 1
ATOM 2223 N N . LEU B 2 106 ? 20.783 -41.263 58.369 1.00 75.01 576 LEU B N 1
ATOM 2224 C CA . LEU B 2 106 ? 20.657 -41.270 56.910 1.00 72.65 576 LEU B CA 1
ATOM 2225 C C . LEU B 2 106 ? 21.982 -41.692 56.274 1.00 68.57 576 LEU B C 1
ATOM 2226 O O . LEU B 2 106 ? 23.054 -41.476 56.845 1.00 64.07 576 LEU B O 1
ATOM 2231 N N . ALA B 2 107 ? 21.891 -42.288 55.087 1.00 66.29 577 ALA B N 1
ATOM 2232 C CA . ALA B 2 107 ? 23.050 -42.875 54.401 1.00 65.81 577 ALA B CA 1
ATOM 2233 C C . ALA B 2 107 ? 23.053 -42.625 52.886 1.00 64.62 577 ALA B C 1
ATOM 2234 O O . ALA B 2 107 ? 24.064 -42.176 52.344 1.00 60.14 577 ALA B O 1
ATOM 2236 N N . GLU B 2 108 ? 21.939 -42.939 52.214 1.00 63.42 578 GLU B N 1
ATOM 2237 C CA . GLU B 2 108 ? 21.795 -42.742 50.764 1.00 62.05 578 GLU B CA 1
ATOM 2238 C C . GLU B 2 108 ? 22.074 -41.300 50.324 1.00 56.57 578 GLU B C 1
ATOM 2239 O O . GLU B 2 108 ? 22.920 -41.059 49.463 1.00 52.54 578 GLU B O 1
ATOM 2245 N N . LEU B 2 109 ? 21.366 -40.357 50.938 1.00 51.93 579 LEU B N 1
ATOM 2246 C CA . LEU B 2 109 ? 21.500 -38.939 50.606 1.00 49.08 579 LEU B CA 1
ATOM 2247 C C . LEU B 2 109 ? 22.874 -38.355 50.948 1.00 45.91 579 LEU B C 1
ATOM 2248 O O . LEU B 2 109 ? 23.520 -37.803 50.064 1.00 43.75 579 LEU B O 1
ATOM 2253 N N . PRO B 2 110 ? 23.332 -38.475 52.214 1.00 43.56 580 PRO B N 1
ATOM 2254 C CA . PRO B 2 110 ? 24.656 -37.909 52.496 1.00 43.54 580 PRO B CA 1
ATOM 2255 C C . PRO B 2 110 ? 25.796 -38.498 51.649 1.00 43.60 580 PRO B C 1
ATOM 2256 O O . PRO B 2 110 ? 26.707 -37.759 51.282 1.00 47.66 580 PRO B O 1
ATOM 2260 N N . LEU B 2 111 ? 25.750 -39.797 51.349 1.00 42.53 581 LEU B N 1
ATOM 2261 C CA . LEU B 2 111 ? 26.697 -40.427 50.406 1.00 41.14 581 LEU B CA 1
ATOM 2262 C C . LEU B 2 111 ? 26.724 -39.682 49.071 1.00 40.15 581 LEU B C 1
ATOM 2263 O O . LEU B 2 111 ? 27.791 -39.342 48.557 1.00 37.02 581 LEU B O 1
ATOM 2268 N N . ARG B 2 112 ? 25.533 -39.427 48.535 1.00 39.95 582 ARG B N 1
ATOM 2269 C CA . ARG B 2 112 ? 25.381 -38.684 47.289 1.00 39.72 582 ARG B CA 1
ATOM 2270 C C . ARG B 2 112 ? 25.812 -37.221 47.401 1.00 37.14 582 ARG B C 1
ATOM 2271 O O . ARG B 2 112 ? 26.364 -36.685 46.447 1.00 39.36 582 ARG B O 1
ATOM 2279 N N . LEU B 2 113 ? 25.577 -36.587 48.551 1.00 35.80 583 LEU B N 1
ATOM 2280 C CA . LEU B 2 113 ? 26.061 -35.217 48.807 1.00 34.13 583 LEU B CA 1
ATOM 2281 C C . LEU B 2 113 ? 27.576 -35.148 48.927 1.00 33.15 583 LEU B C 1
ATOM 2282 O O . LEU B 2 113 ? 28.197 -34.176 48.484 1.00 31.91 583 LEU B O 1
ATOM 2287 N N . PHE B 2 114 ? 28.165 -36.175 49.531 1.00 32.65 584 PHE B N 1
ATOM 2288 C CA . PHE B 2 114 ? 29.616 -36.280 49.616 1.00 32.65 584 PHE B CA 1
ATOM 2289 C C . PHE B 2 114 ? 30.271 -36.449 48.252 1.00 32.58 584 PHE B C 1
ATOM 2290 O O . PHE B 2 114 ? 31.342 -35.906 48.019 1.00 32.77 584 PHE B O 1
ATOM 2298 N N . LEU B 2 115 ? 29.639 -37.205 47.356 1.00 31.87 585 LEU B N 1
ATOM 2299 C CA . LEU B 2 115 ? 30.192 -37.401 46.014 1.00 31.61 585 LEU B CA 1
ATOM 2300 C C . LEU B 2 115 ? 30.165 -36.097 45.224 1.00 30.87 585 LEU B C 1
ATOM 2301 O O . LEU B 2 115 ? 31.110 -35.780 44.494 1.00 29.15 585 LEU B O 1
ATOM 2306 N N . GLN B 2 116 ? 29.078 -35.353 45.385 1.00 29.79 586 GLN B N 1
ATOM 2307 C CA . GLN B 2 116 ? 28.942 -34.045 44.761 1.00 31.92 586 GLN B CA 1
ATOM 2308 C C . GLN B 2 116 ? 30.014 -33.060 45.216 1.00 32.13 586 GLN B C 1
ATOM 2309 O O . GLN B 2 116 ? 30.534 -32.290 44.407 1.00 32.72 586 GLN B O 1
ATOM 2315 N N . GLY B 2 117 ? 30.354 -33.112 46.501 1.00 32.52 587 GLY B N 1
ATOM 2316 C CA . GLY B 2 117 ? 31.371 -32.252 47.069 1.00 31.78 587 GLY B CA 1
ATOM 2317 C C . GLY B 2 117 ? 32.754 -32.589 46.578 1.00 32.31 587 GLY B C 1
ATOM 2318 O O . GLY B 2 117 ? 33.561 -31.684 46.347 1.00 32.61 587 GLY B O 1
ATOM 2319 N N . ALA B 2 118 ? 33.034 -33.879 46.415 1.00 32.34 588 ALA B N 1
ATOM 2320 C CA . ALA B 2 118 ? 34.297 -34.308 45.814 1.00 34.85 588 ALA B CA 1
ATOM 2321 C C . ALA B 2 118 ? 34.434 -33.830 44.368 1.00 35.93 588 ALA B C 1
ATOM 2322 O O . ALA B 2 118 ? 35.510 -33.412 43.958 1.00 39.89 588 ALA B O 1
ATOM 2324 N N . LEU B 2 119 ? 33.350 -33.886 43.600 1.00 36.34 589 LEU B N 1
ATOM 2325 C CA . LEU B 2 119 ? 33.359 -33.357 42.238 1.00 35.76 589 LEU B CA 1
ATOM 2326 C C . LEU B 2 119 ? 33.683 -31.866 42.203 1.00 36.48 589 LEU B C 1
ATOM 2327 O O . LEU B 2 119 ? 34.535 -31.434 41.415 1.00 35.91 589 LEU B O 1
ATOM 2332 N N . ALA B 2 120 ? 33.002 -31.093 43.051 1.00 35.59 590 ALA B N 1
ATOM 2333 C CA . ALA B 2 120 ? 33.175 -29.628 43.091 1.00 35.82 590 ALA B CA 1
ATOM 2334 C C . ALA B 2 120 ? 34.594 -29.206 43.486 1.00 35.61 590 ALA B C 1
ATOM 2335 O O . ALA B 2 120 ? 35.209 -28.374 42.808 1.00 33.83 590 ALA B O 1
ATOM 2337 N N . ALA B 2 121 ? 35.105 -29.796 44.569 1.00 35.97 591 ALA B N 1
ATOM 2338 C CA . ALA B 2 121 ? 36.464 -29.528 45.052 1.00 35.94 591 ALA B CA 1
ATOM 2339 C C . ALA B 2 121 ? 37.483 -29.787 43.955 1.00 38.20 591 ALA B C 1
ATOM 2340 O O . ALA B 2 121 ? 38.342 -28.947 43.690 1.00 40.23 591 ALA B O 1
ATOM 2342 N N . GLY B 2 122 ? 37.366 -30.947 43.314 1.00 38.40 592 GLY B N 1
ATOM 2343 C CA . GLY B 2 122 ? 38.216 -31.304 42.187 1.00 39.10 592 GLY B CA 1
ATOM 2344 C C . GLY B 2 122 ? 38.176 -30.327 41.020 1.00 40.18 592 GLY B C 1
ATOM 2345 O O . GLY B 2 122 ? 39.206 -30.102 40.378 1.00 43.37 592 GLY B O 1
ATOM 2346 N N . GLU B 2 123 ? 37.001 -29.766 40.733 1.00 39.73 593 GLU B N 1
ATOM 2347 C CA . GLU B 2 123 ? 36.847 -28.803 39.636 1.00 41.27 593 GLU B CA 1
ATOM 2348 C C . GLU B 2 123 ? 37.302 -27.375 39.970 1.00 42.05 593 GLU B C 1
ATOM 2349 O O . GLU B 2 123 ? 37.726 -26.655 39.080 1.00 41.42 593 GLU B O 1
ATOM 2355 N N . ILE B 2 124 ? 37.191 -26.956 41.229 1.00 43.50 594 ILE B N 1
ATOM 2356 C CA . ILE B 2 124 ? 37.521 -25.583 41.608 1.00 42.90 594 ILE B CA 1
ATOM 2357 C C . ILE B 2 124 ? 39.042 -25.370 41.599 1.00 47.14 594 ILE B C 1
ATOM 2358 O O . ILE B 2 124 ? 39.539 -24.508 40.872 1.00 53.44 594 ILE B O 1
ATOM 2363 N N . GLY B 2 125 ? 39.777 -26.154 42.379 1.00 47.66 595 GLY B N 1
ATOM 2364 C CA . GLY B 2 125 ? 41.252 -26.120 42.344 1.00 49.07 595 GLY B CA 1
ATOM 2365 C C . GLY B 2 125 ? 41.936 -25.213 43.358 1.00 48.85 595 GLY B C 1
ATOM 2366 O O . GLY B 2 125 ? 43.124 -24.876 43.206 1.00 45.77 595 GLY B O 1
ATOM 2367 N N . PHE B 2 126 ? 41.186 -24.832 44.393 1.00 47.47 596 PHE B N 1
ATOM 2368 C CA . PHE B 2 126 ? 41.723 -24.100 45.542 1.00 46.81 596 PHE B CA 1
ATOM 2369 C C . PHE B 2 126 ? 42.817 -24.912 46.220 1.00 47.96 596 PHE B C 1
ATOM 2370 O O . PHE B 2 126 ? 42.765 -26.126 46.187 1.00 49.79 596 PHE B O 1
ATOM 2378 N N . GLU B 2 127 ? 43.810 -24.254 46.818 1.00 53.38 597 GLU B N 1
ATOM 2379 C CA . GLU B 2 127 ? 44.903 -24.973 47.494 1.00 58.01 597 GLU B CA 1
ATOM 2380 C C . GLU B 2 127 ? 44.343 -25.953 48.537 1.00 56.13 597 GLU B C 1
ATOM 2381 O O . GLU B 2 127 ? 43.429 -25.617 49.300 1.00 53.64 597 GLU B O 1
ATOM 2387 N N . ASN B 2 128 ? 44.885 -27.165 48.533 1.00 51.46 598 ASN B N 1
ATOM 2388 C CA . ASN B 2 128 ? 44.414 -28.246 49.388 1.00 51.81 598 ASN B CA 1
ATOM 2389 C C . ASN B 2 128 ? 43.071 -28.850 48.928 1.00 50.37 598 ASN B C 1
ATOM 2390 O O . ASN B 2 128 ? 42.356 -29.452 49.735 1.00 50.19 598 ASN B O 1
ATOM 2395 N N . HIS B 2 129 ? 42.735 -28.704 47.641 1.00 48.20 599 HIS B N 1
ATOM 2396 C CA . HIS B 2 129 ? 41.490 -29.276 47.082 1.00 46.31 599 HIS B CA 1
ATOM 2397 C C . HIS B 2 129 ? 41.500 -30.812 46.987 1.00 45.04 599 HIS B C 1
ATOM 2398 O O . HIS B 2 129 ? 40.474 -31.459 47.230 1.00 41.74 599 HIS B O 1
ATOM 2405 N N . GLU B 2 130 ? 42.652 -31.378 46.625 1.00 44.73 600 GLU B N 1
ATOM 2406 C CA . GLU B 2 130 ? 42.835 -32.837 46.525 1.00 44.21 600 GLU B CA 1
ATOM 2407 C C . GLU B 2 130 ? 42.537 -33.544 47.845 1.00 40.76 600 GLU B C 1
ATOM 2408 O O . GLU B 2 130 ? 41.952 -34.622 47.858 1.00 40.61 600 GLU B O 1
ATOM 2414 N N . THR B 2 131 ? 42.942 -32.924 48.946 1.00 39.42 601 THR B N 1
ATOM 2415 C CA . THR B 2 131 ? 42.730 -33.470 50.282 1.00 39.27 601 THR B CA 1
ATOM 2416 C C . THR B 2 131 ? 41.250 -33.411 50.664 1.00 37.38 601 THR B C 1
ATOM 2417 O O . THR B 2 131 ? 40.709 -34.360 51.225 1.00 37.98 601 THR B O 1
ATOM 2421 N N . VAL B 2 132 ? 40.601 -32.299 50.336 1.00 37.33 602 VAL B N 1
ATOM 2422 C CA . VAL B 2 132 ? 39.165 -32.144 50.545 1.00 36.35 602 VAL B CA 1
ATOM 2423 C C . VAL B 2 132 ? 38.408 -33.196 49.743 1.00 39.15 602 VAL B C 1
ATOM 2424 O O . VAL B 2 132 ? 37.485 -33.836 50.259 1.00 37.76 602 VAL B O 1
ATOM 2428 N N . ALA B 2 133 ? 38.810 -33.360 48.480 1.00 41.25 603 ALA B N 1
ATOM 2429 C CA . ALA B 2 133 ? 38.143 -34.269 47.551 1.00 40.38 603 ALA B CA 1
ATOM 2430 C C . ALA B 2 133 ? 38.278 -35.720 48.004 1.00 40.40 603 ALA B C 1
ATOM 2431 O O . ALA B 2 133 ? 37.300 -36.469 47.983 1.00 40.84 603 ALA B O 1
ATOM 2433 N N . TYR B 2 134 ? 39.482 -36.094 48.429 1.00 40.17 604 TYR B N 1
ATOM 2434 C CA . TYR B 2 134 ? 39.749 -37.422 48.990 1.00 39.93 604 TYR B CA 1
ATOM 2435 C C . TYR B 2 134 ? 38.887 -37.726 50.208 1.00 40.35 604 TYR B C 1
ATOM 2436 O O . TYR B 2 134 ? 38.272 -38.793 50.290 1.00 40.37 604 TYR B O 1
ATOM 2445 N N . GLU B 2 135 ? 38.876 -36.796 51.162 1.00 39.82 605 GLU B N 1
ATOM 2446 C CA . GLU B 2 135 ? 38.106 -36.957 52.386 1.00 39.43 605 GLU B CA 1
ATOM 2447 C C . GLU B 2 135 ? 36.643 -37.185 52.048 1.00 38.87 605 GLU B C 1
ATOM 2448 O O . GLU B 2 135 ? 36.039 -38.119 52.561 1.00 39.17 605 GLU B O 1
ATOM 2454 N N . PHE B 2 136 ? 36.094 -36.346 51.168 1.00 38.61 606 PHE B N 1
ATOM 2455 C CA . PHE B 2 136 ? 34.701 -36.473 50.735 1.00 36.97 606 PHE B CA 1
ATOM 2456 C C . PHE B 2 136 ? 34.432 -37.816 50.038 1.00 38.16 606 PHE B C 1
ATOM 2457 O O . PHE B 2 136 ? 33.351 -38.383 50.201 1.00 37.81 606 PHE B O 1
ATOM 2465 N N . MET B 2 137 ? 35.394 -38.311 49.255 1.00 38.12 607 MET B N 1
ATOM 2466 C CA . MET B 2 137 ? 35.239 -39.605 48.584 1.00 38.58 607 MET B CA 1
ATOM 2467 C C . MET B 2 137 ? 35.291 -40.724 49.604 1.00 38.23 607 MET B C 1
ATOM 2468 O O . MET B 2 137 ? 34.418 -41.578 49.620 1.00 37.17 607 MET B O 1
ATOM 2473 N N . SER B 2 138 ? 36.305 -40.700 50.465 1.00 39.59 608 SER B N 1
ATOM 2474 C CA . SER B 2 138 ? 36.484 -41.740 51.480 1.00 40.83 608 SER B CA 1
ATOM 2475 C C . SER B 2 138 ? 35.315 -41.774 52.472 1.00 41.42 608 SER B C 1
ATOM 2476 O O . SER B 2 138 ? 34.969 -42.826 53.012 1.00 43.79 608 SER B O 1
ATOM 2479 N N . GLN B 2 139 ? 34.700 -40.620 52.684 1.00 41.90 609 GLN B N 1
ATOM 2480 C CA . GLN B 2 139 ? 33.495 -40.517 53.486 1.00 42.54 609 GLN B CA 1
ATOM 2481 C C . GLN B 2 139 ? 32.276 -41.141 52.767 1.00 43.32 609 GLN B C 1
ATOM 2482 O O . GLN B 2 139 ? 31.401 -41.730 53.417 1.00 43.67 609 GLN B O 1
ATOM 2488 N N . ALA B 2 140 ? 32.220 -41.015 51.437 1.00 43.70 610 ALA B N 1
ATOM 2489 C CA . ALA B 2 140 ? 31.190 -41.694 50.632 1.00 44.31 610 ALA B CA 1
ATOM 2490 C C . ALA B 2 140 ? 31.345 -43.209 50.693 1.00 44.73 610 ALA B C 1
ATOM 2491 O O . ALA B 2 140 ? 30.352 -43.927 50.726 1.00 45.54 610 ALA B O 1
ATOM 2493 N N . PHE B 2 141 ? 32.588 -43.682 50.700 1.00 46.07 611 PHE B N 1
ATOM 2494 C CA . PHE B 2 141 ? 32.872 -45.113 50.861 1.00 48.95 611 PHE B CA 1
ATOM 2495 C C . PHE B 2 141 ? 32.434 -45.667 52.229 1.00 49.22 611 PHE B C 1
ATOM 2496 O O . PHE B 2 141 ? 31.816 -46.728 52.268 1.00 47.92 611 PHE B O 1
ATOM 2504 N N . SER B 2 142 ? 32.746 -44.968 53.330 1.00 48.92 612 SER B N 1
ATOM 2505 C CA . SER B 2 142 ? 32.295 -45.391 54.681 1.00 49.75 612 SER B CA 1
ATOM 2506 C C . SER B 2 142 ? 30.790 -45.630 54.722 1.00 49.24 612 SER B C 1
ATOM 2507 O O . SER B 2 142 ? 30.336 -46.679 55.171 1.00 48.39 612 SER B O 1
ATOM 2510 N N . LEU B 2 143 ? 30.030 -44.660 54.223 1.00 50.45 613 LEU B N 1
ATOM 2511 C CA . LEU B 2 143 ? 28.571 -44.757 54.184 1.00 50.05 613 LEU B CA 1
ATOM 2512 C C . LEU B 2 143 ? 28.097 -45.887 53.278 1.00 49.30 613 LEU B C 1
ATOM 2513 O O . LEU B 2 143 ? 27.059 -46.494 53.538 1.00 50.06 613 LEU B O 1
ATOM 2518 N N . TYR B 2 144 ? 28.853 -46.165 52.220 1.00 47.44 614 TYR B N 1
ATOM 2519 C CA . TYR B 2 144 ? 28.580 -47.324 51.371 1.00 47.19 614 TYR B CA 1
ATOM 2520 C C . TYR B 2 144 ? 28.774 -48.656 52.126 1.00 46.48 614 TYR B C 1
ATOM 2521 O O . TYR B 2 144 ? 27.957 -49.564 52.000 1.00 43.87 614 TYR B O 1
ATOM 2530 N N . GLU B 2 145 ? 29.865 -48.759 52.879 1.00 48.70 615 GLU B N 1
ATOM 2531 C CA . GLU B 2 145 ? 30.246 -50.000 53.564 1.00 53.18 615 GLU B CA 1
ATOM 2532 C C . GLU B 2 145 ? 29.451 -50.203 54.841 1.00 57.25 615 GLU B C 1
ATOM 2533 O O . GLU B 2 145 ? 28.758 -51.209 55.000 1.00 55.89 615 GLU B O 1
ATOM 2539 N N . ASP B 2 146 ? 29.551 -49.220 55.733 1.00 63.20 616 ASP B N 1
ATOM 2540 C CA . ASP B 2 146 ? 29.016 -49.320 57.093 1.00 68.31 616 ASP B CA 1
ATOM 2541 C C . ASP B 2 146 ? 27.489 -49.268 57.181 1.00 70.83 616 ASP B C 1
ATOM 2542 O O . ASP B 2 146 ? 26.915 -49.883 58.083 1.00 72.54 616 ASP B O 1
ATOM 2547 N N . GLU B 2 147 ? 26.840 -48.560 56.248 1.00 74.10 617 GLU B N 1
ATOM 2548 C CA . GLU B 2 147 ? 25.406 -48.230 56.355 1.00 76.64 617 GLU B CA 1
ATOM 2549 C C . GLU B 2 147 ? 24.500 -48.678 55.183 1.00 74.82 617 GLU B C 1
ATOM 2550 O O . GLU B 2 147 ? 23.316 -48.330 55.180 1.00 70.70 617 GLU B O 1
ATOM 2556 N N . ILE B 2 148 ? 25.028 -49.435 54.210 1.00 76.66 618 ILE B N 1
ATOM 2557 C CA . ILE B 2 148 ? 24.226 -49.930 53.063 1.00 78.32 618 ILE B CA 1
ATOM 2558 C C . ILE B 2 148 ? 24.434 -51.436 52.831 1.00 77.82 618 ILE B C 1
ATOM 2559 O O . ILE B 2 148 ? 25.562 -51.896 52.653 1.00 73.86 618 ILE B O 1
ATOM 2564 N N . SER B 2 149 ? 23.331 -52.188 52.832 1.00 82.46 619 SER B N 1
ATOM 2565 C CA . SER B 2 149 ? 23.345 -53.611 52.485 1.00 85.09 619 SER B CA 1
ATOM 2566 C C . SER B 2 149 ? 21.960 -54.089 52.019 1.00 87.22 619 SER B C 1
ATOM 2567 O O . SER B 2 149 ? 21.242 -54.779 52.743 1.00 88.26 619 SER B O 1
ATOM 2570 N N . ASP B 2 150 ? 21.606 -53.680 50.802 1.00 90.43 620 ASP B N 1
ATOM 2571 C CA . ASP B 2 150 ? 20.450 -54.197 50.063 1.00 89.08 620 ASP B CA 1
ATOM 2572 C C . ASP B 2 150 ? 20.825 -54.237 48.573 1.00 89.25 620 ASP B C 1
ATOM 2573 O O . ASP B 2 150 ? 20.936 -53.190 47.937 1.00 90.48 620 ASP B O 1
ATOM 2578 N N . SER B 2 151 ? 20.977 -55.447 48.028 1.00 88.46 621 SER B N 1
ATOM 2579 C CA . SER B 2 151 ? 21.726 -55.696 46.771 1.00 88.37 621 SER B CA 1
ATOM 2580 C C . SER B 2 151 ? 21.543 -54.682 45.631 1.00 87.10 621 SER B C 1
ATOM 2581 O O . SER B 2 151 ? 22.518 -54.309 44.975 1.00 83.69 621 SER B O 1
ATOM 2584 N N . LYS B 2 152 ? 20.304 -54.262 45.392 1.00 86.30 622 LYS B N 1
ATOM 2585 C CA . LYS B 2 152 ? 20.002 -53.313 44.318 1.00 85.32 622 LYS B CA 1
ATOM 2586 C C . LYS B 2 152 ? 20.301 -51.855 44.715 1.00 81.68 622 LYS B C 1
ATOM 2587 O O . LYS B 2 152 ? 20.652 -51.044 43.857 1.00 84.68 622 LYS B O 1
ATOM 2593 N N . ALA B 2 153 ? 20.176 -51.528 46.002 1.00 74.86 623 ALA B N 1
ATOM 2594 C CA . ALA B 2 153 ? 20.610 -50.223 46.524 1.00 70.55 623 ALA B CA 1
ATOM 2595 C C . ALA B 2 153 ? 22.144 -50.096 46.601 1.00 67.30 623 ALA B C 1
ATOM 2596 O O . ALA B 2 153 ? 22.680 -49.005 46.397 1.00 65.01 623 ALA B O 1
ATOM 2598 N N . GLN B 2 154 ? 22.831 -51.198 46.929 1.00 64.39 624 GLN B N 1
ATOM 2599 C CA . GLN B 2 154 ? 24.302 -51.288 46.837 1.00 61.51 624 GLN B CA 1
ATOM 2600 C C . GLN B 2 154 ? 24.782 -50.984 45.425 1.00 58.69 624 GLN B C 1
ATOM 2601 O O . GLN B 2 154 ? 25.594 -50.084 45.226 1.00 60.22 624 GLN B O 1
ATOM 2607 N N . LEU B 2 155 ? 24.262 -51.739 44.457 1.00 55.02 625 LEU B N 1
ATOM 2608 C CA . LEU B 2 155 ? 24.591 -51.562 43.041 1.00 52.05 625 LEU B CA 1
ATOM 2609 C C . LEU B 2 155 ? 24.317 -50.129 42.573 1.00 51.92 625 LEU B C 1
ATOM 2610 O O . LEU B 2 155 ? 25.115 -49.566 41.821 1.00 53.41 625 LEU B O 1
ATOM 2615 N N . ALA B 2 156 ? 23.202 -49.547 43.025 1.00 48.20 626 ALA B N 1
ATOM 2616 C CA . ALA B 2 156 ? 22.877 -48.147 42.730 1.00 45.68 626 ALA B CA 1
ATOM 2617 C C . ALA B 2 156 ? 23.928 -47.196 43.294 1.00 45.69 626 ALA B C 1
ATOM 2618 O O . ALA B 2 156 ? 24.324 -46.243 42.620 1.00 47.20 626 ALA B O 1
ATOM 2620 N N . ALA B 2 157 ? 24.367 -47.454 44.529 1.00 42.53 627 ALA B N 1
ATOM 2621 C CA . ALA B 2 157 ? 25.320 -46.581 45.209 1.00 39.98 627 ALA B CA 1
ATOM 2622 C C . ALA B 2 157 ? 26.672 -46.654 44.552 1.00 38.35 627 ALA B C 1
ATOM 2623 O O . ALA B 2 157 ? 27.241 -45.627 44.210 1.00 39.28 627 ALA B O 1
ATOM 2625 N N . ILE B 2 158 ? 27.178 -47.867 44.366 1.00 37.58 628 ILE B N 1
ATOM 2626 C CA . ILE B 2 158 ? 28.516 -48.044 43.821 1.00 36.81 628 ILE B CA 1
ATOM 2627 C C . ILE B 2 158 ? 28.651 -47.626 42.357 1.00 34.88 628 ILE B C 1
ATOM 2628 O O . ILE B 2 158 ? 29.738 -47.250 41.955 1.00 33.20 628 ILE B O 1
ATOM 2633 N N . THR B 2 159 ? 27.572 -47.678 41.571 1.00 36.07 629 THR B N 1
ATOM 2634 C CA . THR B 2 159 ? 27.614 -47.107 40.216 1.00 38.52 629 THR B CA 1
ATOM 2635 C C . THR B 2 159 ? 27.817 -45.591 40.284 1.00 38.81 629 THR B C 1
ATOM 2636 O O . THR B 2 159 ? 28.578 -45.044 39.481 1.00 41.96 629 THR B O 1
ATOM 2640 N N . LEU B 2 160 ? 27.194 -44.928 41.262 1.00 38.05 630 LEU B N 1
ATOM 2641 C CA . LEU B 2 160 ? 27.395 -43.487 41.463 1.00 38.22 630 LEU B CA 1
ATOM 2642 C C . LEU B 2 160 ? 28.809 -43.128 41.918 1.00 37.84 630 LEU B C 1
ATOM 2643 O O . LEU B 2 160 ? 29.379 -42.155 41.436 1.00 37.60 630 LEU B O 1
ATOM 2648 N N . ILE B 2 161 ? 29.366 -43.907 42.842 1.00 37.20 631 ILE B N 1
ATOM 2649 C CA . ILE B 2 161 ? 30.748 -43.708 43.283 1.00 37.03 631 ILE B CA 1
ATOM 2650 C C . ILE B 2 161 ? 31.690 -43.891 42.085 1.00 36.30 631 ILE B C 1
ATOM 2651 O O . ILE B 2 161 ? 32.521 -43.029 41.832 1.00 36.13 631 ILE B O 1
ATOM 2656 N N . ILE B 2 162 ? 31.520 -44.992 41.343 1.00 36.48 632 ILE B N 1
ATOM 2657 C CA . ILE B 2 162 ? 32.330 -45.297 40.147 1.00 35.04 632 ILE B CA 1
ATOM 2658 C C . ILE B 2 162 ? 32.188 -44.214 39.083 1.00 33.29 632 ILE B C 1
ATOM 2659 O O . ILE B 2 162 ? 33.185 -43.717 38.564 1.00 32.98 632 ILE B O 1
ATOM 2664 N N . GLY B 2 163 ? 30.949 -43.868 38.757 1.00 31.49 633 GLY B N 1
ATOM 2665 C CA . GLY B 2 163 ? 30.673 -42.849 37.750 1.00 30.76 633 GLY B CA 1
ATOM 2666 C C . GLY B 2 163 ? 31.197 -41.472 38.122 1.00 29.94 633 GLY B C 1
ATOM 2667 O O . GLY B 2 163 ? 31.613 -40.709 37.255 1.00 29.97 633 GLY B O 1
ATOM 2668 N N . THR B 2 164 ? 31.172 -41.159 39.415 1.00 29.52 634 THR B N 1
ATOM 2669 C CA . THR B 2 164 ? 31.677 -39.887 39.926 1.00 28.74 634 THR B CA 1
ATOM 2670 C C . THR B 2 164 ? 33.195 -39.892 39.888 1.00 29.62 634 THR B C 1
ATOM 2671 O O . THR B 2 164 ? 33.823 -38.962 39.374 1.00 26.99 634 THR B O 1
ATOM 2675 N N . PHE B 2 165 ? 33.766 -40.962 40.423 1.00 30.19 635 PHE B N 1
ATOM 2676 C CA . PHE B 2 165 ? 35.199 -41.125 40.462 1.00 33.21 635 PHE B CA 1
ATOM 2677 C C . PHE B 2 165 ? 35.833 -41.080 39.053 1.00 36.52 635 PHE B C 1
ATOM 2678 O O . PHE B 2 165 ? 36.915 -40.499 38.867 1.00 35.62 635 PHE B O 1
ATOM 2686 N N . GLU B 2 166 ? 35.139 -41.661 38.068 1.00 38.36 636 GLU B N 1
ATOM 2687 C CA . GLU B 2 166 ? 35.595 -41.677 36.668 1.00 39.23 636 GLU B CA 1
ATOM 2688 C C . GLU B 2 166 ? 35.756 -40.275 36.040 1.00 40.80 636 GLU B C 1
ATOM 2689 O O . GLU B 2 166 ? 36.605 -40.094 35.167 1.00 41.42 636 GLU B O 1
ATOM 2695 N N . ARG B 2 167 ? 34.945 -39.303 36.466 1.00 41.43 637 ARG B N 1
ATOM 2696 C CA . ARG B 2 167 ? 35.088 -37.908 36.014 1.00 43.49 637 ARG B CA 1
ATOM 2697 C C . ARG B 2 167 ? 36.192 -37.120 36.730 1.00 44.47 637 ARG B C 1
ATOM 2698 O O . ARG B 2 167 ? 36.588 -36.057 36.244 1.00 44.62 637 ARG B O 1
ATOM 2706 N N . MET B 2 168 ? 36.688 -37.627 37.864 1.00 45.29 638 MET B N 1
ATOM 2707 C CA . MET B 2 168 ? 37.641 -36.882 38.694 1.00 46.48 638 MET B CA 1
ATOM 2708 C C . MET B 2 168 ? 38.981 -36.891 37.993 1.00 47.49 638 MET B C 1
ATOM 2709 O O . MET B 2 168 ? 39.389 -37.930 37.466 1.00 49.47 638 MET B O 1
ATOM 2714 N N . LYS B 2 169 ? 39.655 -35.746 37.989 1.00 49.15 639 LYS B N 1
ATOM 2715 C CA . LYS B 2 169 ? 41.010 -35.635 37.438 1.00 52.22 639 LYS B CA 1
ATOM 2716 C C . LYS B 2 169 ? 42.028 -34.990 38.390 1.00 49.28 639 LYS B C 1
ATOM 2717 O O . LYS B 2 169 ? 43.181 -34.806 38.015 1.00 49.32 639 LYS B O 1
ATOM 2723 N N . CYS B 2 170 ? 41.619 -34.710 39.628 1.00 48.80 640 CYS B N 1
ATOM 2724 C CA . CYS B 2 170 ? 42.444 -33.980 40.595 1.00 48.06 640 CYS B CA 1
ATOM 2725 C C . CYS B 2 170 ? 43.376 -34.861 41.433 1.00 48.25 640 CYS B C 1
ATOM 2726 O O . CYS B 2 170 ? 44.220 -34.324 42.147 1.00 51.26 640 CYS B O 1
ATOM 2729 N N . PHE B 2 171 ? 43.231 -36.187 41.368 1.00 47.27 641 PHE B N 1
ATOM 2730 C CA . PHE B 2 171 ? 44.038 -37.086 42.209 1.00 47.14 641 PHE B CA 1
ATOM 2731 C C . PHE B 2 171 ? 45.390 -37.436 41.570 1.00 50.07 641 PHE B C 1
ATOM 2732 O O . PHE B 2 171 ? 45.463 -37.722 40.371 1.00 51.53 641 PHE B O 1
ATOM 2740 N N . SER B 2 172 ? 46.455 -37.423 42.376 1.00 50.14 642 SER B N 1
ATOM 2741 C CA . SER B 2 172 ? 47.749 -37.996 41.967 1.00 51.12 642 SER B CA 1
ATOM 2742 C C . SER B 2 172 ? 47.648 -39.519 42.002 1.00 51.16 642 SER B C 1
ATOM 2743 O O . SER B 2 172 ? 46.728 -40.058 42.609 1.00 50.95 642 SER B O 1
ATOM 2746 N N . GLU B 2 173 ? 48.591 -40.212 41.371 1.00 53.86 643 GLU B N 1
ATOM 2747 C CA . GLU B 2 173 ? 48.574 -41.688 41.339 1.00 56.92 643 GLU B CA 1
ATOM 2748 C C . GLU B 2 173 ? 48.520 -42.323 42.746 1.00 55.62 643 GLU B C 1
ATOM 2749 O O . GLU B 2 173 ? 47.825 -43.317 42.943 1.00 54.64 643 GLU B O 1
ATOM 2755 N N . GLU B 2 174 ? 49.250 -41.746 43.702 1.00 53.83 644 GLU B N 1
ATOM 2756 C CA . GLU B 2 174 ? 49.252 -42.236 45.092 1.00 55.29 644 GLU B CA 1
ATOM 2757 C C . GLU B 2 174 ? 47.862 -42.278 45.761 1.00 52.51 644 GLU B C 1
ATOM 2758 O O . GLU B 2 174 ? 47.595 -43.194 46.539 1.00 50.26 644 GLU B O 1
ATOM 2764 N N . ASN B 2 175 ? 46.997 -41.306 45.455 1.00 49.60 645 ASN B N 1
ATOM 2765 C CA . ASN B 2 175 ? 45.597 -41.303 45.928 1.00 46.92 645 ASN B CA 1
ATOM 2766 C C . ASN B 2 175 ? 44.639 -41.995 44.963 1.00 45.31 645 ASN B C 1
ATOM 2767 O O . ASN B 2 175 ? 43.691 -42.645 45.393 1.00 46.35 645 ASN B O 1
ATOM 2772 N N . HIS B 2 176 ? 44.875 -41.850 43.665 1.00 45.47 646 HIS B N 1
ATOM 2773 C CA . HIS B 2 176 ? 44.016 -42.465 42.654 1.00 45.86 646 HIS B CA 1
ATOM 2774 C C . HIS B 2 176 ? 43.960 -43.995 42.802 1.00 49.86 646 HIS B C 1
ATOM 2775 O O . HIS B 2 176 ? 42.874 -44.572 42.733 1.00 48.13 646 HIS B O 1
ATOM 2782 N N . GLU B 2 177 ? 45.115 -44.627 43.042 1.00 53.52 647 GLU B N 1
ATOM 2783 C CA . GLU B 2 177 ? 45.233 -46.104 43.104 1.00 57.29 647 GLU B CA 1
ATOM 2784 C C . GLU B 2 177 ? 44.460 -46.809 44.247 1.00 55.13 647 GLU B C 1
ATOM 2785 O O . GLU B 2 177 ? 43.747 -47.776 43.983 1.00 53.40 647 GLU B O 1
ATOM 2791 N N . PRO B 2 178 ? 44.614 -46.361 45.511 1.00 56.25 648 PRO B N 1
ATOM 2792 C CA . PRO B 2 178 ? 43.786 -46.967 46.568 1.00 57.25 648 PRO B CA 1
ATOM 2793 C C . PRO B 2 178 ? 42.284 -46.862 46.301 1.00 56.32 648 PRO B C 1
ATOM 2794 O O . PRO B 2 178 ? 41.564 -47.836 46.526 1.00 57.45 648 PRO B O 1
ATOM 2798 N N . LEU B 2 179 ? 41.830 -45.701 45.822 1.00 54.48 649 LEU B N 1
ATOM 2799 C CA . LEU B 2 179 ? 40.434 -45.526 45.385 1.00 54.08 649 LEU B CA 1
ATOM 2800 C C . LEU B 2 179 ? 40.044 -46.440 44.213 1.00 52.92 649 LEU B C 1
ATOM 2801 O O . LEU B 2 179 ? 38.931 -46.964 44.176 1.00 51.81 649 LEU B O 1
ATOM 2806 N N . ARG B 2 180 ? 40.960 -46.612 43.263 1.00 52.97 650 ARG B N 1
ATOM 2807 C CA . ARG B 2 180 ? 40.716 -47.432 42.076 1.00 55.92 650 ARG B CA 1
ATOM 2808 C C . ARG B 2 180 ? 40.442 -48.894 42.452 1.00 56.54 650 ARG B C 1
ATOM 2809 O O . ARG B 2 180 ? 39.410 -49.460 42.086 1.00 54.71 650 ARG B O 1
ATOM 2817 N N . THR B 2 181 ? 41.370 -49.486 43.198 1.00 57.95 651 THR B N 1
ATOM 2818 C CA . THR B 2 181 ? 41.280 -50.894 43.577 1.00 56.21 651 THR B CA 1
ATOM 2819 C C . THR B 2 181 ? 40.201 -51.146 44.635 1.00 52.83 651 THR B C 1
ATOM 2820 O O . THR B 2 181 ? 39.643 -52.244 44.683 1.00 53.10 651 THR B O 1
ATOM 2824 N N . GLN B 2 182 ? 39.902 -50.144 45.461 1.00 48.31 652 GLN B N 1
ATOM 2825 C CA . GLN B 2 182 ? 38.749 -50.221 46.364 1.00 50.42 652 GLN B CA 1
ATOM 2826 C C . GLN B 2 182 ? 37.435 -50.363 45.582 1.00 48.69 652 GLN B C 1
ATOM 2827 O O . GLN B 2 182 ? 36.575 -51.128 45.988 1.00 53.11 652 GLN B O 1
ATOM 2833 N N . CYS B 2 183 ? 37.287 -49.643 44.470 1.00 46.13 653 CYS B N 1
ATOM 2834 C CA . CYS B 2 183 ? 36.104 -49.785 43.606 1.00 45.29 653 CYS B CA 1
ATOM 2835 C C . CYS B 2 183 ? 35.973 -51.181 43.003 1.00 43.45 653 CYS B C 1
ATOM 2836 O O . CYS B 2 183 ? 34.872 -51.731 42.947 1.00 40.79 653 CYS B O 1
ATOM 2839 N N . ALA B 2 184 ? 37.089 -51.739 42.540 1.00 43.35 654 ALA B N 1
ATOM 2840 C CA . ALA B 2 184 ? 37.103 -53.110 42.021 1.00 44.23 654 ALA B CA 1
ATOM 2841 C C . ALA B 2 184 ? 36.860 -54.137 43.136 1.00 45.16 654 ALA B C 1
ATOM 2842 O O . ALA B 2 184 ? 36.117 -55.100 42.930 1.00 44.83 654 ALA B O 1
ATOM 2844 N N . LEU B 2 185 ? 37.468 -53.917 44.308 1.00 46.53 655 LEU B N 1
ATOM 2845 C CA . LEU B 2 185 ? 37.234 -54.766 45.487 1.00 46.48 655 LEU B CA 1
ATOM 2846 C C . LEU B 2 185 ? 35.772 -54.721 45.890 1.00 46.24 655 LEU B C 1
ATOM 2847 O O . LEU B 2 185 ? 35.093 -55.754 45.911 1.00 50.61 655 LEU B O 1
ATOM 2852 N N . ALA B 2 186 ? 35.285 -53.520 46.180 1.00 42.88 656 ALA B N 1
ATOM 2853 C CA . ALA B 2 186 ? 33.887 -53.313 46.545 1.00 40.97 656 ALA B CA 1
ATOM 2854 C C . ALA B 2 186 ? 32.918 -53.943 45.537 1.00 41.18 656 ALA B C 1
ATOM 2855 O O . ALA B 2 186 ? 31.940 -54.576 45.945 1.00 40.41 656 ALA B O 1
ATOM 2857 N N . ALA B 2 187 ? 33.203 -53.776 44.240 1.00 40.84 657 ALA B N 1
ATOM 2858 C CA . ALA B 2 187 ? 32.320 -54.263 43.161 1.00 41.59 657 ALA B CA 1
ATOM 2859 C C . ALA B 2 187 ? 32.226 -55.782 43.108 1.00 41.98 657 ALA B C 1
ATOM 2860 O O . ALA B 2 187 ? 31.152 -56.329 42.856 1.00 41.95 657 ALA B O 1
ATOM 2862 N N . SER B 2 188 ? 33.342 -56.457 43.364 1.00 43.25 658 SER B N 1
ATOM 2863 C CA . SER B 2 188 ? 33.380 -57.918 43.374 1.00 46.02 658 SER B CA 1
ATOM 2864 C C . SER B 2 188 ? 32.732 -58.586 44.605 1.00 48.61 658 SER B C 1
ATOM 2865 O O . SER B 2 188 ? 32.709 -59.816 44.665 1.00 49.58 658 SER B O 1
ATOM 2868 N N . LYS B 2 189 ? 32.210 -57.800 45.564 1.00 50.96 659 LYS B N 1
ATOM 2869 C CA . LYS B 2 189 ? 31.612 -58.326 46.806 1.00 52.05 659 LYS B CA 1
ATOM 2870 C C . LYS B 2 189 ? 30.153 -57.912 47.074 1.00 53.74 659 LYS B C 1
ATOM 2871 O O . LYS B 2 189 ? 29.692 -57.998 48.216 1.00 57.62 659 LYS B O 1
ATOM 2877 N N . LEU B 2 190 ? 29.407 -57.511 46.045 1.00 54.24 660 LEU B N 1
ATOM 2878 C CA . LEU B 2 190 ? 27.969 -57.250 46.220 1.00 58.07 660 LEU B CA 1
ATOM 2879 C C . LEU B 2 190 ? 27.243 -58.544 46.574 1.00 60.87 660 LEU B C 1
ATOM 2880 O O . LEU B 2 190 ? 27.706 -59.630 46.236 1.00 58.06 660 LEU B O 1
ATOM 2885 N N . LEU B 2 191 ? 26.105 -58.408 47.250 1.00 67.62 661 LEU B N 1
ATOM 2886 C CA . LEU B 2 191 ? 25.313 -59.555 47.733 1.00 72.96 661 LEU B CA 1
ATOM 2887 C C . LEU B 2 191 ? 25.076 -60.641 46.668 1.00 70.97 661 LEU B C 1
ATOM 2888 O O . LEU B 2 191 ? 25.467 -61.793 46.861 1.00 67.53 661 LEU B O 1
ATOM 2893 N N . LYS B 2 192 ? 24.460 -60.257 45.549 1.00 69.32 662 LYS B N 1
ATOM 2894 C CA . LYS B 2 192 ? 24.091 -61.204 44.491 1.00 71.11 662 LYS B CA 1
ATOM 2895 C C . LYS B 2 192 ? 25.092 -61.244 43.331 1.00 69.81 662 LYS B C 1
ATOM 2896 O O . LYS B 2 192 ? 25.675 -60.227 42.968 1.00 71.86 662 LYS B O 1
ATOM 2902 N N . LYS B 2 193 ? 25.264 -62.434 42.758 1.00 70.24 663 LYS B N 1
ATOM 2903 C CA . LYS B 2 193 ? 26.234 -62.698 41.680 1.00 71.85 663 LYS B CA 1
ATOM 2904 C C . LYS B 2 193 ? 26.026 -61.919 40.365 1.00 67.65 663 LYS B C 1
ATOM 2905 O O . LYS B 2 193 ? 27.007 -61.510 39.754 1.00 67.13 663 LYS B O 1
ATOM 2911 N N . PRO B 2 194 ? 24.769 -61.760 39.897 1.00 64.77 664 PRO B N 1
ATOM 2912 C CA . PRO B 2 194 ? 24.570 -60.948 38.681 1.00 66.40 664 PRO B CA 1
ATOM 2913 C C . PRO B 2 194 ? 24.975 -59.470 38.831 1.00 66.60 664 PRO B C 1
ATOM 2914 O O . PRO B 2 194 ? 25.515 -58.872 37.892 1.00 66.58 664 PRO B O 1
ATOM 2918 N N . ASP B 2 195 ? 24.718 -58.903 40.008 1.00 65.71 665 ASP B N 1
ATOM 2919 C CA . ASP B 2 195 ? 25.080 -57.513 40.311 1.00 60.92 665 ASP B CA 1
ATOM 2920 C C . ASP B 2 195 ? 26.593 -57.302 40.468 1.00 55.81 665 ASP B C 1
ATOM 2921 O O . ASP B 2 195 ? 27.079 -56.189 40.264 1.00 52.03 665 ASP B O 1
ATOM 2926 N N . GLN B 2 196 ? 27.323 -58.361 40.825 1.00 52.09 666 GLN B N 1
ATOM 2927 C CA . GLN B 2 196 ? 28.788 -58.334 40.827 1.00 53.25 666 GLN B CA 1
ATOM 2928 C C . GLN B 2 196 ? 29.333 -58.223 39.406 1.00 52.20 666 GLN B C 1
ATOM 2929 O O . GLN B 2 196 ? 30.205 -57.400 39.133 1.00 51.66 666 GLN B O 1
ATOM 2935 N N . GLY B 2 197 ? 28.818 -59.066 38.513 1.00 52.19 667 GLY B N 1
ATOM 2936 C CA . GLY B 2 197 ? 29.232 -59.076 37.114 1.00 52.28 667 GLY B CA 1
ATOM 2937 C C . GLY B 2 197 ? 29.151 -57.711 36.467 1.00 50.66 667 GLY B C 1
ATOM 2938 O O . GLY B 2 197 ? 30.102 -57.277 35.817 1.00 48.70 667 GLY B O 1
ATOM 2939 N N . ARG B 2 198 ? 28.017 -57.043 36.675 1.00 51.91 668 ARG B N 1
ATOM 2940 C CA . ARG B 2 198 ? 27.786 -55.682 36.177 1.00 54.67 668 ARG B CA 1
ATOM 2941 C C . ARG B 2 198 ? 28.792 -54.693 36.741 1.00 52.92 668 ARG B C 1
ATOM 2942 O O . ARG B 2 198 ? 29.478 -54.010 35.986 1.00 55.35 668 ARG B O 1
ATOM 2950 N N . ALA B 2 199 ? 28.872 -54.638 38.069 1.00 50.00 669 ALA B N 1
ATOM 2951 C CA . ALA B 2 199 ? 29.715 -53.671 38.777 1.00 47.29 669 ALA B CA 1
ATOM 2952 C C . ALA B 2 199 ? 31.201 -53.812 38.446 1.00 44.72 669 ALA B C 1
ATOM 2953 O O . ALA B 2 199 ? 31.896 -52.815 38.229 1.00 43.63 669 ALA B O 1
ATOM 2955 N N . VAL B 2 200 ? 31.683 -55.046 38.401 1.00 44.08 670 VAL B N 1
ATOM 2956 C CA . VAL B 2 200 ? 33.092 -55.305 38.073 1.00 44.69 670 VAL B CA 1
ATOM 2957 C C . VAL B 2 200 ? 33.413 -54.875 36.636 1.00 42.85 670 VAL B C 1
ATOM 2958 O O . VAL B 2 200 ? 34.489 -54.362 36.383 1.00 40.48 670 VAL B O 1
ATOM 2962 N N . SER B 2 201 ? 32.479 -55.089 35.709 1.00 44.37 671 SER B N 1
ATOM 2963 C CA . SER B 2 201 ? 32.654 -54.657 34.315 1.00 46.84 671 SER B CA 1
ATOM 2964 C C . SER B 2 201 ? 32.529 -53.134 34.161 1.00 45.90 671 SER B C 1
ATOM 2965 O O . SER B 2 201 ? 33.309 -52.526 33.418 1.00 46.33 671 SER B O 1
ATOM 2968 N N . THR B 2 202 ? 31.563 -52.533 34.860 1.00 43.59 672 THR B N 1
ATOM 2969 C CA . THR B 2 202 ? 31.485 -51.067 35.015 1.00 43.86 672 THR B CA 1
ATOM 2970 C C . THR B 2 202 ? 32.808 -50.453 35.506 1.00 43.88 672 THR B C 1
ATOM 2971 O O . THR B 2 202 ? 33.164 -49.348 35.109 1.00 44.08 672 THR B O 1
ATOM 2975 N N . CYS B 2 203 ? 33.513 -51.165 36.385 1.00 43.97 673 CYS B N 1
ATOM 2976 C CA . CYS B 2 203 ? 34.838 -50.738 36.874 1.00 44.10 673 CYS B CA 1
ATOM 2977 C C . CYS B 2 203 ? 35.926 -50.636 35.817 1.00 43.38 673 CYS B C 1
ATOM 2978 O O . CYS B 2 203 ? 36.919 -49.927 36.030 1.00 40.47 673 CYS B O 1
ATOM 2981 N N . ALA B 2 204 ? 35.773 -51.375 34.717 1.00 41.64 674 ALA B N 1
ATOM 2982 C CA . ALA B 2 204 ? 36.736 -51.334 33.615 1.00 40.86 674 ALA B CA 1
ATOM 2983 C C . ALA B 2 204 ? 37.007 -49.906 33.156 1.00 38.54 674 ALA B C 1
ATOM 2984 O O . ALA B 2 204 ? 38.154 -49.557 32.913 1.00 38.34 674 ALA B O 1
ATOM 2986 N N . HIS B 2 205 ? 35.954 -49.088 33.081 1.00 38.48 675 HIS B N 1
ATOM 2987 C CA . HIS B 2 205 ? 36.072 -47.676 32.687 1.00 38.99 675 HIS B CA 1
ATOM 2988 C C . HIS B 2 205 ? 37.010 -46.849 33.582 1.00 41.40 675 HIS B C 1
ATOM 2989 O O . HIS B 2 205 ? 37.603 -45.888 33.106 1.00 44.82 675 HIS B O 1
ATOM 2996 N N . LEU B 2 206 ? 37.158 -47.221 34.856 1.00 44.53 676 LEU B N 1
ATOM 2997 C CA . LEU B 2 206 ? 38.085 -46.530 35.770 1.00 44.35 676 LEU B CA 1
ATOM 2998 C C . LEU B 2 206 ? 39.534 -46.679 35.355 1.00 46.36 676 LEU B C 1
ATOM 2999 O O . LEU B 2 206 ? 40.315 -45.742 35.500 1.00 48.69 676 LEU B O 1
ATOM 3004 N N . PHE B 2 207 ? 39.888 -47.849 34.836 1.00 48.46 677 PHE B N 1
ATOM 3005 C CA . PHE B 2 207 ? 41.266 -48.120 34.423 1.00 51.36 677 PHE B CA 1
ATOM 3006 C C . PHE B 2 207 ? 41.581 -47.543 33.037 1.00 53.98 677 PHE B C 1
ATOM 3007 O O . PHE B 2 207 ? 42.742 -47.264 32.743 1.00 52.23 677 PHE B O 1
ATOM 3015 N N . TRP B 2 208 ? 40.547 -47.345 32.209 1.00 58.62 678 TRP B N 1
ATOM 3016 C CA . TRP B 2 208 ? 40.698 -46.821 30.844 1.00 59.10 678 TRP B CA 1
ATOM 3017 C C . TRP B 2 208 ? 40.635 -45.295 30.789 1.00 58.11 678 TRP B C 1
ATOM 3018 O O . TRP B 2 208 ? 41.626 -44.641 30.467 1.00 55.25 678 TRP B O 1
ATOM 3029 N N . SER B 2 209 ? 39.467 -44.742 31.112 1.00 60.84 679 SER B N 1
ATOM 3030 C CA . SER B 2 209 ? 39.191 -43.309 30.959 1.00 61.56 679 SER B CA 1
ATOM 3031 C C . SER B 2 209 ? 39.399 -42.483 32.243 1.00 59.04 679 SER B C 1
ATOM 3032 O O . SER B 2 209 ? 39.160 -41.274 32.238 1.00 58.01 679 SER B O 1
ATOM 3035 N N . GLY B 2 210 ? 39.848 -43.118 33.327 1.00 60.24 680 GLY B N 1
ATOM 3036 C CA . GLY B 2 210 ? 40.223 -42.401 34.553 1.00 63.81 680 GLY B CA 1
ATOM 3037 C C . GLY B 2 210 ? 41.505 -41.597 34.381 1.00 65.10 680 GLY B C 1
ATOM 3038 O O . GLY B 2 210 ? 42.439 -42.054 33.722 1.00 65.43 680 GLY B O 1
ATOM 3039 N N . ARG B 2 211 ? 41.543 -40.399 34.967 1.00 69.29 681 ARG B N 1
ATOM 3040 C CA . ARG B 2 211 ? 42.720 -39.520 34.907 1.00 73.45 681 ARG B CA 1
ATOM 3041 C C . ARG B 2 211 ? 43.333 -39.280 36.285 1.00 74.54 681 ARG B C 1
ATOM 3042 O O . ARG B 2 211 ? 42.624 -38.947 37.242 1.00 74.53 681 ARG B O 1
ATOM 3050 N N . ASN B 2 212 ? 44.656 -39.439 36.360 1.00 77.15 682 ASN B N 1
ATOM 3051 C CA . ASN B 2 212 ? 45.468 -38.894 37.461 1.00 74.84 682 ASN B CA 1
ATOM 3052 C C . ASN B 2 212 ? 46.327 -37.723 36.962 1.00 76.49 682 ASN B C 1
ATOM 3053 O O . ASN B 2 212 ? 46.365 -37.450 35.753 1.00 80.09 682 ASN B O 1
ATOM 3058 N N . THR B 2 213 ? 47.003 -37.037 37.889 1.00 76.10 683 THR B N 1
ATOM 3059 C CA . THR B 2 213 ? 47.787 -35.827 37.577 1.00 76.32 683 THR B CA 1
ATOM 3060 C C . THR B 2 213 ? 49.291 -36.076 37.259 1.00 81.46 683 THR B C 1
ATOM 3061 O O . THR B 2 213 ? 50.077 -35.125 37.220 1.00 84.75 683 THR B O 1
ATOM 3065 N N . ASP B 2 214 ? 49.675 -37.336 37.024 1.00 86.54 684 ASP B N 1
ATOM 3066 C CA . ASP B 2 214 ? 51.030 -37.709 36.559 1.00 89.19 684 ASP B CA 1
ATOM 3067 C C . ASP B 2 214 ? 51.163 -37.792 35.027 1.00 91.96 684 ASP B C 1
ATOM 3068 O O . ASP B 2 214 ? 52.277 -37.723 34.499 1.00 90.04 684 ASP B O 1
ATOM 3073 N N . LYS B 2 215 ? 50.036 -37.945 34.327 1.00 98.16 685 LYS B N 1
ATOM 3074 C CA . LYS B 2 215 ? 50.018 -38.251 32.883 1.00 102.65 685 LYS B CA 1
ATOM 3075 C C . LYS B 2 215 ? 49.934 -37.015 31.951 1.00 102.77 685 LYS B C 1
ATOM 3076 O O . LYS B 2 215 ? 49.713 -37.176 30.745 1.00 102.34 685 LYS B O 1
ATOM 3082 N N . ASN B 2 216 ? 50.136 -35.807 32.492 1.00 99.89 686 ASN B N 1
ATOM 3083 C CA . ASN B 2 216 ? 49.838 -34.548 31.786 1.00 98.80 686 ASN B CA 1
ATOM 3084 C C . ASN B 2 216 ? 48.346 -34.501 31.410 1.00 95.36 686 ASN B C 1
ATOM 3085 O O . ASN B 2 216 ? 47.979 -34.206 30.272 1.00 96.10 686 ASN B O 1
ATOM 3090 N N . GLY B 2 217 ? 47.497 -34.821 32.386 1.00 94.49 687 GLY B N 1
ATOM 3091 C CA . GLY B 2 217 ? 46.043 -34.796 32.219 1.00 94.88 687 GLY B CA 1
ATOM 3092 C C . GLY B 2 217 ? 45.442 -35.844 31.294 1.00 95.18 687 GLY B C 1
ATOM 3093 O O . GLY B 2 217 ? 44.259 -35.752 30.959 1.00 94.72 687 GLY B O 1
ATOM 3094 N N . GLU B 2 218 ? 46.234 -36.845 30.900 1.00 96.05 688 GLU B N 1
ATOM 3095 C CA . GLU B 2 218 ? 45.821 -37.834 29.899 1.00 99.23 688 GLU B CA 1
ATOM 3096 C C . GLU B 2 218 ? 45.178 -39.040 30.574 1.00 101.44 688 GLU B C 1
ATOM 3097 O O . GLU B 2 218 ? 45.454 -39.333 31.743 1.00 102.50 688 GLU B O 1
ATOM 3103 N N . GLU B 2 219 ? 44.332 -39.738 29.815 1.00 101.77 689 GLU B N 1
ATOM 3104 C CA . GLU B 2 219 ? 43.641 -40.939 30.294 1.00 100.31 689 GLU B CA 1
ATOM 3105 C C . GLU B 2 219 ? 44.628 -42.097 30.496 1.00 98.66 689 GLU B C 1
ATOM 3106 O O . GLU B 2 219 ? 45.588 -42.241 29.734 1.00 100.72 689 GLU B O 1
ATOM 3112 N N . LEU B 2 220 ? 44.378 -42.914 31.519 1.00 94.82 690 LEU B N 1
ATOM 3113 C CA . LEU B 2 220 ? 45.271 -44.026 31.893 1.00 94.04 690 LEU B CA 1
ATOM 3114 C C . LEU B 2 220 ? 45.511 -45.068 30.778 1.00 93.35 690 LEU B C 1
ATOM 3115 O O . LEU B 2 220 ? 46.657 -45.453 30.534 1.00 92.10 690 LEU B O 1
ATOM 3120 N N . HIS B 2 221 ? 44.432 -45.504 30.119 1.00 93.74 691 HIS B N 1
ATOM 3121 C CA . HIS B 2 221 ? 44.463 -46.546 29.063 1.00 93.29 691 HIS B CA 1
ATOM 3122 C C . HIS B 2 221 ? 45.108 -47.892 29.488 1.00 92.65 691 HIS B C 1
ATOM 3123 O O . HIS B 2 221 ? 45.766 -48.559 28.681 1.00 91.60 691 HIS B O 1
ATOM 3130 N N . GLY B 2 222 ? 44.898 -48.291 30.744 1.00 89.85 692 GLY B N 1
ATOM 3131 C CA . GLY B 2 222 ? 45.418 -49.560 31.271 1.00 84.12 692 GLY B CA 1
ATOM 3132 C C . GLY B 2 222 ? 44.614 -50.748 30.769 1.00 80.88 692 GLY B C 1
ATOM 3133 O O . GLY B 2 222 ? 43.817 -51.336 31.508 1.00 78.54 692 GLY B O 1
ATOM 3134 N N . GLY B 2 223 ? 44.858 -51.111 29.513 1.00 76.70 693 GLY B N 1
ATOM 3135 C CA . GLY B 2 223 ? 44.082 -52.123 28.810 1.00 70.01 693 GLY B CA 1
ATOM 3136 C C . GLY B 2 223 ? 44.132 -53.515 29.400 1.00 66.88 693 GLY B C 1
ATOM 3137 O O . GLY B 2 223 ? 43.168 -54.260 29.268 1.00 63.51 693 GLY B O 1
ATOM 3138 N N . LYS B 2 224 ? 45.247 -53.881 30.033 1.00 69.92 694 LYS B N 1
ATOM 3139 C CA . LYS B 2 224 ? 45.352 -55.195 30.690 1.00 71.04 694 LYS B CA 1
ATOM 3140 C C . LYS B 2 224 ? 44.406 -55.273 31.898 1.00 70.46 694 LYS B C 1
ATOM 3141 O O . LYS B 2 224 ? 43.731 -56.291 32.091 1.00 69.51 694 LYS B O 1
ATOM 3147 N N . ARG B 2 225 ? 44.366 -54.207 32.701 1.00 68.56 695 ARG B N 1
ATOM 3148 C CA . ARG B 2 225 ? 43.427 -54.122 33.825 1.00 66.00 695 ARG B CA 1
ATOM 3149 C C . ARG B 2 225 ? 41.981 -54.060 33.337 1.00 62.07 695 ARG B C 1
ATOM 3150 O O . ARG B 2 225 ? 41.085 -54.611 33.986 1.00 60.52 695 ARG B O 1
ATOM 3158 N N . VAL B 2 226 ? 41.757 -53.399 32.200 1.00 59.69 696 VAL B N 1
ATOM 3159 C CA . VAL B 2 226 ? 40.423 -53.358 31.573 1.00 59.59 696 VAL B CA 1
ATOM 3160 C C . VAL B 2 226 ? 39.909 -54.780 31.302 1.00 61.23 696 VAL B C 1
ATOM 3161 O O . VAL B 2 226 ? 38.743 -55.086 31.576 1.00 58.89 696 VAL B O 1
ATOM 3165 N N . MET B 2 227 ? 40.791 -55.639 30.788 1.00 64.08 697 MET B N 1
ATOM 3166 C CA . MET B 2 227 ? 40.458 -57.040 30.515 1.00 65.38 697 MET B CA 1
ATOM 3167 C C . MET B 2 227 ? 40.263 -57.860 31.792 1.00 63.30 697 MET B C 1
ATOM 3168 O O . MET B 2 227 ? 39.261 -58.561 31.914 1.00 61.36 697 MET B O 1
ATOM 3173 N N . GLU B 2 228 ? 41.196 -57.757 32.742 1.00 62.38 698 GLU B N 1
ATOM 3174 C CA . GLU B 2 228 ? 41.070 -58.438 34.049 1.00 60.62 698 GLU B CA 1
ATOM 3175 C C . GLU B 2 228 ? 39.684 -58.271 34.660 1.00 55.23 698 GLU B C 1
ATOM 3176 O O . GLU B 2 228 ? 39.107 -59.236 35.166 1.00 51.68 698 GLU B O 1
ATOM 3182 N N . CYS B 2 229 ? 39.167 -57.042 34.612 1.00 51.64 699 CYS B N 1
ATOM 3183 C CA . CYS B 2 229 ? 37.807 -56.748 35.066 1.00 51.10 699 CYS B CA 1
ATOM 3184 C C . CYS B 2 229 ? 36.787 -57.551 34.269 1.00 51.37 699 CYS B C 1
ATOM 3185 O O . CYS B 2 229 ? 35.894 -58.169 34.842 1.00 50.04 699 CYS B O 1
ATOM 3188 N N . LEU B 2 230 ? 36.930 -57.550 32.949 1.00 52.39 700 LEU B N 1
ATOM 3189 C CA . LEU B 2 230 ? 35.990 -58.264 32.077 1.00 53.63 700 LEU B CA 1
ATOM 3190 C C . LEU B 2 230 ? 36.127 -59.796 32.180 1.00 53.90 700 LEU B C 1
ATOM 3191 O O . LEU B 2 230 ? 35.121 -60.510 32.157 1.00 52.22 700 LEU B O 1
ATOM 3196 N N . LYS B 2 231 ? 37.353 -60.290 32.343 1.00 56.15 701 LYS B N 1
ATOM 3197 C CA . LYS B 2 231 ? 37.586 -61.728 32.551 1.00 60.99 701 LYS B CA 1
ATOM 3198 C C . LYS B 2 231 ? 36.961 -62.148 33.888 1.00 60.07 701 LYS B C 1
ATOM 3199 O O . LYS B 2 231 ? 36.333 -63.206 33.989 1.00 59.75 701 LYS B O 1
ATOM 3205 N N . LYS B 2 232 ? 37.136 -61.296 34.900 1.00 59.65 702 LYS B N 1
ATOM 3206 C CA . LYS B 2 232 ? 36.529 -61.490 36.219 1.00 56.89 702 LYS B CA 1
ATOM 3207 C C . LYS B 2 232 ? 35.002 -61.294 36.211 1.00 53.62 702 LYS B C 1
ATOM 3208 O O . LYS B 2 232 ? 34.295 -61.911 37.002 1.00 53.27 702 LYS B O 1
ATOM 3214 N N . ALA B 2 233 ? 34.501 -60.445 35.320 1.00 53.75 703 ALA B N 1
ATOM 3215 C CA . ALA B 2 233 ? 33.057 -60.283 35.108 1.00 56.23 703 ALA B CA 1
ATOM 3216 C C . ALA B 2 233 ? 32.398 -61.504 34.446 1.00 57.86 703 ALA B C 1
ATOM 3217 O O . ALA B 2 233 ? 31.236 -61.819 34.741 1.00 51.68 703 ALA B O 1
ATOM 3219 N N . LEU B 2 234 ? 33.130 -62.153 33.534 1.00 60.62 704 LEU B N 1
ATOM 3220 C CA . LEU B 2 234 ? 32.674 -63.389 32.875 1.00 61.27 704 LEU B CA 1
ATOM 3221 C C . LEU B 2 234 ? 32.667 -64.558 33.848 1.00 61.07 704 LEU B C 1
ATOM 3222 O O . LEU B 2 234 ? 31.679 -65.288 33.934 1.00 60.95 704 LEU B O 1
ATOM 3227 N N . LYS B 2 235 ? 33.774 -64.729 34.573 1.00 62.35 705 LYS B N 1
ATOM 3228 C CA . LYS B 2 235 ? 33.868 -65.731 35.639 1.00 63.62 705 LYS B CA 1
ATOM 3229 C C . LYS B 2 235 ? 32.632 -65.682 36.544 1.00 62.20 705 LYS B C 1
ATOM 3230 O O . LYS B 2 235 ? 32.004 -66.709 36.793 1.00 62.06 705 LYS B O 1
ATOM 3236 N N . ILE B 2 236 ? 32.280 -64.480 36.994 1.00 60.35 706 ILE B N 1
ATOM 3237 C CA . ILE B 2 236 ? 31.115 -64.272 37.863 1.00 62.62 706 ILE B CA 1
ATOM 3238 C C . ILE B 2 236 ? 29.781 -64.599 37.154 1.00 65.36 706 ILE B C 1
ATOM 3239 O O . ILE B 2 236 ? 28.829 -65.070 37.793 1.00 65.21 706 ILE B O 1
ATOM 3244 N N . ALA B 2 237 ? 29.713 -64.348 35.847 1.00 68.32 707 ALA B N 1
ATOM 3245 C CA . ALA B 2 237 ? 28.527 -64.679 35.046 1.00 69.27 707 ALA B CA 1
ATOM 3246 C C . ALA B 2 237 ? 28.286 -66.193 34.916 1.00 70.74 707 ALA B C 1
ATOM 3247 O O . ALA B 2 237 ? 27.139 -66.630 34.936 1.00 72.99 707 ALA B O 1
ATOM 3249 N N . ASN B 2 238 ? 29.357 -66.982 34.797 1.00 72.50 708 ASN B N 1
ATOM 3250 C CA . ASN B 2 238 ? 29.255 -68.460 34.747 1.00 73.17 708 ASN B CA 1
ATOM 3251 C C . ASN B 2 238 ? 28.548 -69.080 35.957 1.00 73.11 708 ASN B C 1
ATOM 3252 O O . ASN B 2 238 ? 27.831 -70.068 35.812 1.00 74.71 708 ASN B O 1
ATOM 3257 N N . GLN B 2 239 ? 28.748 -68.493 37.137 1.00 74.14 709 GLN B N 1
ATOM 3258 C CA . GLN B 2 239 ? 28.277 -69.067 38.402 1.00 76.34 709 GLN B CA 1
ATOM 3259 C C . GLN B 2 239 ? 26.886 -68.578 38.859 1.00 78.89 709 GLN B C 1
ATOM 3260 O O . GLN B 2 239 ? 26.477 -68.868 39.986 1.00 76.52 709 GLN B O 1
ATOM 3266 N N . CYS B 2 240 ? 26.153 -67.873 37.990 1.00 84.41 710 CYS B N 1
ATOM 3267 C CA . CYS B 2 240 ? 24.862 -67.264 38.366 1.00 89.11 710 CYS B CA 1
ATOM 3268 C C . CYS B 2 240 ? 23.729 -68.290 38.512 1.00 92.17 710 CYS B C 1
ATOM 3269 O O . CYS B 2 240 ? 23.824 -69.419 38.016 1.00 84.10 710 CYS B O 1
ATOM 3272 N N . MET B 2 241 ? 22.660 -67.864 39.193 1.00 100.43 711 MET B N 1
ATOM 3273 C CA . MET B 2 241 ? 21.564 -68.758 39.636 1.00 102.80 711 MET B CA 1
ATOM 3274 C C . MET B 2 241 ? 20.330 -68.822 38.714 1.00 100.88 711 MET B C 1
ATOM 3275 O O . MET B 2 241 ? 19.343 -69.480 39.057 1.00 104.60 711 MET B O 1
ATOM 3280 N N . ASP B 2 242 ? 20.399 -68.173 37.550 1.00 95.53 712 ASP B N 1
ATOM 3281 C CA . ASP B 2 242 ? 19.283 -68.101 36.601 1.00 93.01 712 ASP B CA 1
ATOM 3282 C C . ASP B 2 242 ? 19.876 -68.111 35.184 1.00 91.52 712 ASP B C 1
ATOM 3283 O O . ASP B 2 242 ? 20.731 -67.276 34.888 1.00 94.89 712 ASP B O 1
ATOM 3288 N N . PRO B 2 243 ? 19.452 -69.062 34.311 1.00 87.28 713 PRO B N 1
ATOM 3289 C CA . PRO B 2 243 ? 19.964 -69.033 32.928 1.00 83.97 713 PRO B CA 1
ATOM 3290 C C . PRO B 2 243 ? 19.615 -67.752 32.149 1.00 78.72 713 PRO B C 1
ATOM 3291 O O . PRO B 2 243 ? 20.391 -67.335 31.290 1.00 75.91 713 PRO B O 1
ATOM 3295 N N . SER B 2 244 ? 18.465 -67.148 32.453 1.00 75.99 714 SER B N 1
ATOM 3296 C CA . SER B 2 244 ? 18.086 -65.840 31.907 1.00 77.39 714 SER B CA 1
ATOM 3297 C C . SER B 2 244 ? 19.141 -64.770 32.243 1.00 77.92 714 SER B C 1
ATOM 3298 O O . SER B 2 244 ? 19.716 -64.167 31.338 1.00 81.84 714 SER B O 1
ATOM 3301 N N . LEU B 2 245 ? 19.411 -64.576 33.537 1.00 75.86 715 LEU B N 1
ATOM 3302 C CA . LEU B 2 245 ? 20.379 -63.566 34.020 1.00 72.67 715 LEU B CA 1
ATOM 3303 C C . LEU B 2 245 ? 21.818 -63.866 33.593 1.00 68.56 715 LEU B C 1
ATOM 3304 O O . LEU B 2 245 ? 22.594 -62.946 33.325 1.00 67.57 715 LEU B O 1
ATOM 3309 N N . GLN B 2 246 ? 22.165 -65.154 33.569 1.00 64.42 716 GLN B N 1
ATOM 3310 C CA . GLN B 2 246 ? 23.484 -65.630 33.136 1.00 61.24 716 GLN B CA 1
ATOM 3311 C C . GLN B 2 246 ? 23.816 -65.116 31.735 1.00 59.20 716 GLN B C 1
ATOM 3312 O O . GLN B 2 246 ? 24.901 -64.573 31.496 1.00 56.08 716 GLN B O 1
ATOM 3318 N N . VAL B 2 247 ? 22.855 -65.280 30.831 1.00 57.95 717 VAL B N 1
ATOM 3319 C CA . VAL B 2 247 ? 23.008 -64.902 29.434 1.00 57.97 717 VAL B CA 1
ATOM 3320 C C . VAL B 2 247 ? 22.867 -63.391 29.290 1.00 55.76 717 VAL B C 1
ATOM 3321 O O . VAL B 2 247 ? 23.704 -62.750 28.654 1.00 51.83 717 VAL B O 1
ATOM 3325 N N . GLN B 2 248 ? 21.827 -62.832 29.906 1.00 57.30 718 GLN B N 1
ATOM 3326 C CA . GLN B 2 248 ? 21.630 -61.374 29.990 1.00 59.66 718 GLN B CA 1
ATOM 3327 C C . GLN B 2 248 ? 22.920 -60.630 30.371 1.00 59.02 718 GLN B C 1
ATOM 3328 O O . GLN B 2 248 ? 23.194 -59.561 29.834 1.00 60.58 718 GLN B O 1
ATOM 3334 N N . LEU B 2 249 ? 23.706 -61.215 31.275 1.00 60.65 719 LEU B N 1
ATOM 3335 C CA . LEU B 2 249 ? 25.024 -60.687 31.674 1.00 61.15 719 LEU B CA 1
ATOM 3336 C C . LEU B 2 249 ? 26.159 -61.007 30.678 1.00 57.87 719 LEU B C 1
ATOM 3337 O O . LEU B 2 249 ? 27.100 -60.228 30.548 1.00 58.60 719 LEU B O 1
ATOM 3342 N N . PHE B 2 250 ? 26.090 -62.155 30.005 1.00 56.43 720 PHE B N 1
ATOM 3343 C CA . PHE B 2 250 ? 27.025 -62.472 28.914 1.00 54.05 720 PHE B CA 1
ATOM 3344 C C . PHE B 2 250 ? 26.949 -61.474 27.761 1.00 50.06 720 PHE B C 1
ATOM 3345 O O . PHE B 2 250 ? 27.982 -61.072 27.221 1.00 48.06 720 PHE B O 1
ATOM 3353 N N . ILE B 2 251 ? 25.727 -61.098 27.390 1.00 47.79 721 ILE B N 1
ATOM 3354 C CA . ILE B 2 251 ? 25.474 -60.123 26.311 1.00 47.68 721 ILE B CA 1
ATOM 3355 C C . ILE B 2 251 ? 25.885 -58.686 26.712 1.00 45.94 721 ILE B C 1
ATOM 3356 O O . ILE B 2 251 ? 26.338 -57.920 25.862 1.00 42.95 721 ILE B O 1
ATOM 3361 N N . GLU B 2 252 ? 25.707 -58.333 27.989 1.00 46.33 722 GLU B N 1
ATOM 3362 C CA . GLU B 2 252 ? 26.177 -57.050 28.544 1.00 45.96 722 GLU B CA 1
ATOM 3363 C C . GLU B 2 252 ? 27.704 -56.932 28.525 1.00 42.44 722 GLU B C 1
ATOM 3364 O O . GLU B 2 252 ? 28.242 -55.887 28.165 1.00 40.79 722 GLU B O 1
ATOM 3370 N N . ILE B 2 253 ? 28.393 -58.000 28.910 1.00 40.45 723 ILE B N 1
ATOM 3371 C CA . ILE B 2 253 ? 29.858 -58.018 28.909 1.00 40.96 723 ILE B CA 1
ATOM 3372 C C . ILE B 2 253 ? 30.414 -57.986 27.480 1.00 39.90 723 ILE B C 1
ATOM 3373 O O . ILE B 2 253 ? 31.457 -57.373 27.232 1.00 39.82 723 ILE B O 1
ATOM 3378 N N . LEU B 2 254 ? 29.715 -58.636 26.549 1.00 39.57 724 LEU B N 1
ATOM 3379 C CA . LEU B 2 254 ? 30.090 -58.612 25.127 1.00 39.56 724 LEU B CA 1
ATOM 3380 C C . LEU B 2 254 ? 30.100 -57.186 24.555 1.00 38.65 724 LEU B C 1
ATOM 3381 O O . LEU B 2 254 ? 31.040 -56.786 23.861 1.00 36.87 724 LEU B O 1
ATOM 3386 N N . ASN B 2 255 ? 29.040 -56.437 24.851 1.00 38.30 725 ASN B N 1
ATOM 3387 C CA . ASN B 2 255 ? 28.947 -55.022 24.485 1.00 39.00 725 ASN B CA 1
ATOM 3388 C C . ASN B 2 255 ? 30.030 -54.161 25.153 1.00 40.99 725 ASN B C 1
ATOM 3389 O O . ASN B 2 255 ? 30.476 -53.171 24.577 1.00 42.06 725 ASN B O 1
ATOM 3394 N N . ARG B 2 256 ? 30.446 -54.548 26.357 1.00 43.97 726 ARG B N 1
ATOM 3395 C CA . ARG B 2 256 ? 31.523 -53.859 27.078 1.00 45.30 726 ARG B CA 1
ATOM 3396 C C . ARG B 2 256 ? 32.885 -54.107 26.425 1.00 44.04 726 ARG B C 1
ATOM 3397 O O . ARG B 2 256 ? 33.699 -53.199 26.360 1.00 44.04 726 ARG B O 1
ATOM 3405 N N . TYR B 2 257 ? 33.142 -55.327 25.956 1.00 45.08 727 TYR B N 1
ATOM 3406 C CA . TYR B 2 257 ? 34.344 -55.589 25.141 1.00 47.51 727 TYR B CA 1
ATOM 3407 C C . TYR B 2 257 ? 34.323 -54.736 23.866 1.00 47.27 727 TYR B C 1
ATOM 3408 O O . TYR B 2 257 ? 35.338 -54.160 23.474 1.00 45.42 727 TYR B O 1
ATOM 3417 N N . ILE B 2 258 ? 33.152 -54.667 23.236 1.00 47.13 728 ILE B N 1
ATOM 3418 C CA . ILE B 2 258 ? 32.949 -53.867 22.026 1.00 47.02 728 ILE B CA 1
ATOM 3419 C C . ILE B 2 258 ? 33.210 -52.379 22.274 1.00 45.83 728 ILE B C 1
ATOM 3420 O O . ILE B 2 258 ? 33.722 -51.698 21.381 1.00 43.29 728 ILE B O 1
ATOM 3425 N N . TYR B 2 259 ? 32.854 -51.886 23.468 1.00 45.43 729 TYR B N 1
ATOM 3426 C CA . TYR B 2 259 ? 33.171 -50.508 23.874 1.00 45.75 729 TYR B CA 1
ATOM 3427 C C . TYR B 2 259 ? 34.682 -50.256 23.804 1.00 45.66 729 TYR B C 1
ATOM 3428 O O . TYR B 2 259 ? 35.109 -49.283 23.182 1.00 43.47 729 TYR B O 1
ATOM 3437 N N . PHE B 2 260 ? 35.474 -51.131 24.422 1.00 45.41 730 PHE B N 1
ATOM 3438 C CA . PHE B 2 260 ? 36.933 -50.963 24.428 1.00 48.85 730 PHE B CA 1
ATOM 3439 C C . PHE B 2 260 ? 37.575 -51.367 23.104 1.00 50.40 730 PHE B C 1
ATOM 3440 O O . PHE B 2 260 ? 38.570 -50.770 22.700 1.00 50.33 730 PHE B O 1
ATOM 3448 N N . TYR B 2 261 ? 37.008 -52.366 22.431 1.00 56.21 731 TYR B N 1
ATOM 3449 C CA . TYR B 2 261 ? 37.423 -52.733 21.069 1.00 60.90 731 TYR B CA 1
ATOM 3450 C C . TYR B 2 261 ? 37.416 -51.514 20.139 1.00 62.29 731 TYR B C 1
ATOM 3451 O O . TYR B 2 261 ? 38.418 -51.238 19.479 1.00 64.91 731 TYR B O 1
ATOM 3460 N N . GLU B 2 262 ? 36.300 -50.782 20.122 1.00 61.45 732 GLU B N 1
ATOM 3461 C CA . GLU B 2 262 ? 36.144 -49.593 19.274 1.00 61.78 732 GLU B CA 1
ATOM 3462 C C . GLU B 2 262 ? 36.945 -48.380 19.749 1.00 63.03 732 GLU B C 1
ATOM 3463 O O . GLU B 2 262 ? 37.274 -47.517 18.940 1.00 66.99 732 GLU B O 1
ATOM 3469 N N . LYS B 2 263 ? 37.259 -48.309 21.043 1.00 65.84 733 LYS B N 1
ATOM 3470 C CA . LYS B 2 263 ? 38.109 -47.233 21.591 1.00 68.50 733 LYS B CA 1
ATOM 3471 C C . LYS B 2 263 ? 39.627 -47.454 21.382 1.00 74.56 733 LYS B C 1
ATOM 3472 O O . LYS B 2 263 ? 40.426 -46.679 21.906 1.00 80.00 733 LYS B O 1
ATOM 3478 N N . GLU B 2 264 ? 40.014 -48.488 20.626 1.00 79.19 734 GLU B N 1
ATOM 3479 C CA . GLU B 2 264 ? 41.419 -48.815 20.329 1.00 85.97 734 GLU B CA 1
ATOM 3480 C C . GLU B 2 264 ? 42.149 -49.369 21.558 1.00 89.60 734 GLU B C 1
ATOM 3481 O O . GLU B 2 264 ? 43.224 -48.885 21.935 1.00 95.38 734 GLU B O 1
ATOM 3487 N N . ASN B 2 265 ? 41.551 -50.390 22.170 1.00 89.43 735 ASN B N 1
ATOM 3488 C CA . ASN B 2 265 ? 42.194 -51.163 23.235 1.00 89.91 735 ASN B CA 1
ATOM 3489 C C . ASN B 2 265 ? 42.842 -52.394 22.598 1.00 89.01 735 ASN B C 1
ATOM 3490 O O . ASN B 2 265 ? 42.142 -53.295 22.129 1.00 85.35 735 ASN B O 1
ATOM 3495 N N . ASP B 2 266 ? 44.178 -52.424 22.600 1.00 92.41 736 ASP B N 1
ATOM 3496 C CA . ASP B 2 266 ? 44.965 -53.527 22.008 1.00 92.76 736 ASP B CA 1
ATOM 3497 C C . ASP B 2 266 ? 44.546 -54.908 22.528 1.00 91.06 736 ASP B C 1
ATOM 3498 O O . ASP B 2 266 ? 44.485 -55.871 21.765 1.00 85.60 736 ASP B O 1
ATOM 3503 N N . ALA B 2 267 ? 44.248 -54.983 23.826 1.00 93.69 737 ALA B N 1
ATOM 3504 C CA . ALA B 2 267 ? 43.975 -56.253 24.510 1.00 93.89 737 ALA B CA 1
ATOM 3505 C C . ALA B 2 267 ? 42.633 -56.924 24.155 1.00 93.45 737 ALA B C 1
ATOM 3506 O O . ALA B 2 267 ? 42.445 -58.107 24.458 1.00 90.10 737 ALA B O 1
ATOM 3508 N N . VAL B 2 268 ? 41.709 -56.185 23.535 1.00 92.94 738 VAL B N 1
ATOM 3509 C CA . VAL B 2 268 ? 40.480 -56.780 22.986 1.00 93.67 738 VAL B CA 1
ATOM 3510 C C . VAL B 2 268 ? 40.736 -57.205 21.535 1.00 91.29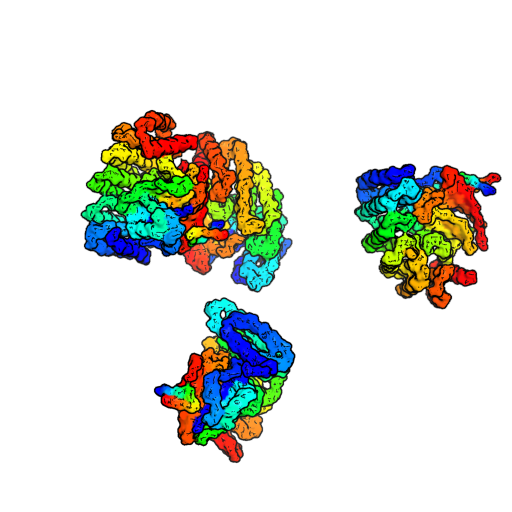 738 VAL B C 1
ATOM 3511 O O . VAL B 2 268 ? 40.905 -56.352 20.656 1.00 92.87 738 VAL B O 1
ATOM 3515 N N . THR B 2 269 ? 40.780 -58.518 21.295 1.00 86.65 739 THR B N 1
ATOM 3516 C CA . THR B 2 269 ? 40.923 -59.070 19.941 1.00 83.75 739 THR B CA 1
ATOM 3517 C C . THR B 2 269 ? 39.635 -59.777 19.520 1.00 78.74 739 THR B C 1
ATOM 3518 O O . THR B 2 269 ? 38.888 -60.278 20.364 1.00 74.59 739 THR B O 1
ATOM 3522 N N . ILE B 2 270 ? 39.403 -59.821 18.207 1.00 77.53 740 ILE B N 1
ATOM 3523 C CA . ILE B 2 270 ? 38.191 -60.425 17.600 1.00 78.84 740 ILE B CA 1
ATOM 3524 C C . ILE B 2 270 ? 37.925 -61.882 18.067 1.00 78.49 740 ILE B C 1
ATOM 3525 O O . ILE B 2 270 ? 36.767 -62.305 18.170 1.00 75.49 740 ILE B O 1
ATOM 3530 N N . GLN B 2 271 ? 38.998 -62.620 18.369 1.00 76.89 741 GLN B N 1
ATOM 3531 C CA . GLN B 2 271 ? 38.916 -63.979 18.938 1.00 76.31 741 GLN B CA 1
ATOM 3532 C C . GLN B 2 271 ? 38.053 -64.025 20.199 1.00 72.53 741 GLN B C 1
ATOM 3533 O O . GLN B 2 271 ? 37.232 -64.929 20.365 1.00 69.14 741 GLN B O 1
ATOM 3539 N N . VAL B 2 272 ? 38.247 -63.037 21.072 1.00 69.91 742 VAL B N 1
ATOM 3540 C CA . VAL B 2 272 ? 37.541 -62.962 22.358 1.00 66.74 742 VAL B CA 1
ATOM 3541 C C . VAL B 2 272 ? 36.040 -62.721 22.153 1.00 63.98 742 VAL B C 1
ATOM 3542 O O . VAL B 2 272 ? 35.212 -63.266 22.888 1.00 65.97 742 VAL B O 1
ATOM 3546 N N . LEU B 2 273 ? 35.700 -61.918 21.146 1.00 60.81 743 LEU B N 1
ATOM 3547 C CA . LEU B 2 273 ? 34.304 -61.606 20.828 1.00 58.44 743 LEU B CA 1
ATOM 3548 C C . LEU B 2 273 ? 33.578 -62.834 20.281 1.00 55.69 743 LEU B C 1
ATOM 3549 O O . LEU B 2 273 ? 32.494 -63.177 20.747 1.00 51.81 743 LEU B O 1
ATOM 3554 N N . ASN B 2 274 ? 34.194 -63.482 19.292 1.00 54.78 744 ASN B N 1
ATOM 3555 C CA . ASN B 2 274 ? 33.664 -64.709 18.687 1.00 54.45 744 ASN B CA 1
ATOM 3556 C C . ASN B 2 274 ? 33.441 -65.838 19.705 1.00 53.11 744 ASN B C 1
ATOM 3557 O O . ASN B 2 274 ? 32.437 -66.542 19.625 1.00 52.56 744 ASN B O 1
ATOM 3562 N N . GLN B 2 275 ? 34.379 -66.008 20.643 1.00 54.05 745 GLN B N 1
ATOM 3563 C CA . GLN B 2 275 ? 34.239 -66.989 21.736 1.00 54.65 745 GLN B CA 1
ATOM 3564 C C . GLN B 2 275 ? 32.947 -66.785 22.509 1.00 52.54 745 GLN B C 1
ATOM 3565 O O . GLN B 2 275 ? 32.200 -67.736 22.735 1.00 51.18 745 GLN B O 1
ATOM 3571 N N . LEU B 2 276 ? 32.700 -65.536 22.895 1.00 51.97 746 LEU B N 1
ATOM 3572 C CA . LEU B 2 276 ? 31.514 -65.166 23.667 1.00 54.65 746 LEU B CA 1
ATOM 3573 C C . LEU B 2 276 ? 30.194 -65.170 22.853 1.00 55.03 746 LEU B C 1
ATOM 3574 O O . LEU B 2 276 ? 29.155 -65.539 23.402 1.00 54.97 746 LEU B O 1
ATOM 3579 N N . ILE B 2 277 ? 30.214 -64.783 21.571 1.00 55.15 747 ILE B N 1
ATOM 3580 C CA . ILE B 2 277 ? 28.974 -64.806 20.765 1.00 59.36 747 ILE B CA 1
ATOM 3581 C C . ILE B 2 277 ? 28.531 -66.255 20.501 1.00 61.71 747 ILE B C 1
ATOM 3582 O O . ILE B 2 277 ? 27.332 -66.540 20.471 1.00 62.77 747 ILE B O 1
ATOM 3587 N N . GLN B 2 278 ? 29.499 -67.155 20.311 1.00 64.22 748 GLN B N 1
ATOM 3588 C CA . GLN B 2 278 ? 29.221 -68.591 20.200 1.00 65.90 748 GLN B CA 1
ATOM 3589 C C . GLN B 2 278 ? 28.676 -69.146 21.520 1.00 63.22 748 GLN B C 1
ATOM 3590 O O . GLN B 2 278 ? 27.746 -69.948 21.520 1.00 58.39 748 GLN B O 1
ATOM 3596 N N . LYS B 2 279 ? 29.258 -68.705 22.634 1.00 64.26 749 LYS B N 1
ATOM 3597 C CA . LYS B 2 279 ? 28.795 -69.093 23.972 1.00 65.86 749 LYS B CA 1
ATOM 3598 C C . LYS B 2 279 ? 27.342 -68.669 24.220 1.00 65.15 749 LYS B C 1
ATOM 3599 O O . LYS B 2 279 ? 26.570 -69.423 24.819 1.00 64.09 749 LYS B O 1
ATOM 3605 N N . ILE B 2 280 ? 26.982 -67.472 23.751 1.00 62.20 750 ILE B N 1
ATOM 3606 C CA . ILE B 2 280 ? 25.591 -66.992 23.794 1.00 61.75 750 ILE B CA 1
ATOM 3607 C C . ILE B 2 280 ? 24.706 -67.748 22.787 1.00 59.36 750 ILE B C 1
ATOM 3608 O O . ILE B 2 280 ? 23.548 -68.007 23.080 1.00 53.78 750 ILE B O 1
ATOM 3613 N N . ARG B 2 281 ? 25.238 -68.084 21.608 1.00 61.30 751 ARG B N 1
ATOM 3614 C CA . ARG B 2 281 ? 24.499 -68.920 20.633 1.00 62.91 751 ARG B CA 1
ATOM 3615 C C . ARG B 2 281 ? 24.146 -70.308 21.179 1.00 61.33 751 ARG B C 1
ATOM 3616 O O . ARG B 2 281 ? 23.088 -70.841 20.854 1.00 60.29 751 ARG B O 1
ATOM 3624 N N . GLU B 2 282 ? 25.036 -70.885 21.987 1.00 62.80 752 GLU B N 1
ATOM 3625 C CA . GLU B 2 282 ? 24.800 -72.192 22.620 1.00 66.48 752 GLU B CA 1
ATOM 3626 C C . GLU B 2 282 ? 23.704 -72.137 23.700 1.00 67.79 752 GLU B C 1
ATOM 3627 O O . GLU B 2 282 ? 22.755 -72.925 23.669 1.00 66.42 752 GLU B O 1
ATOM 3633 N N . ASP B 2 283 ? 23.831 -71.188 24.628 1.00 69.46 753 ASP B N 1
ATOM 3634 C CA . ASP B 2 283 ? 22.980 -71.123 25.830 1.00 68.75 753 ASP B CA 1
ATOM 3635 C C . ASP B 2 283 ? 21.626 -70.416 25.634 1.00 70.26 753 ASP B C 1
ATOM 3636 O O . ASP B 2 283 ? 20.680 -70.674 26.383 1.00 74.73 753 ASP B O 1
ATOM 3641 N N . LEU B 2 284 ? 21.534 -69.532 24.645 1.00 68.73 754 LEU B N 1
ATOM 3642 C CA . LEU B 2 284 ? 20.331 -68.722 24.431 1.00 71.08 754 LEU B CA 1
ATOM 3643 C C . LEU B 2 284 ? 19.070 -69.498 24.000 1.00 74.95 754 LEU B C 1
ATOM 3644 O O . LEU B 2 284 ? 17.963 -69.096 24.368 1.00 71.96 754 LEU B O 1
ATOM 3649 N N . PRO B 2 285 ? 19.219 -70.591 23.212 1.00 80.85 755 PRO B N 1
ATOM 3650 C CA . PRO B 2 285 ? 18.033 -71.442 22.982 1.00 80.85 755 PRO B CA 1
ATOM 3651 C C . PRO B 2 285 ? 17.536 -72.201 24.226 1.00 80.06 755 PRO B C 1
ATOM 3652 O O . PRO B 2 285 ? 16.356 -72.552 24.284 1.00 78.13 755 PRO B O 1
ATOM 3656 N N . ASN B 2 286 ? 18.406 -72.414 25.218 1.00 81.29 756 ASN B N 1
ATOM 3657 C CA . ASN B 2 286 ? 18.046 -73.134 26.452 1.00 81.09 756 ASN B CA 1
ATOM 3658 C C . ASN B 2 286 ? 17.420 -72.218 27.519 1.00 82.10 756 ASN B C 1
ATOM 3659 O O . ASN B 2 286 ? 17.709 -72.371 28.708 1.00 83.34 756 ASN B O 1
ATOM 3664 N N . LEU B 2 287 ? 16.560 -71.285 27.104 1.00 84.34 757 LEU B N 1
ATOM 3665 C CA . LEU B 2 287 ? 15.835 -70.404 28.021 1.00 84.41 757 LEU B CA 1
ATOM 3666 C C . LEU B 2 287 ? 14.332 -70.613 27.860 1.00 87.10 757 LEU B C 1
ATOM 3667 O O . LEU B 2 287 ? 13.869 -71.132 26.839 1.00 88.27 757 LEU B O 1
ATOM 3672 N N . GLU B 2 288 ? 13.583 -70.187 28.874 1.00 88.88 758 GLU B N 1
ATOM 3673 C CA . GLU B 2 288 ? 12.119 -70.236 28.852 1.00 91.42 758 GLU B CA 1
ATOM 3674 C C . GLU B 2 288 ? 11.587 -69.234 27.828 1.00 88.91 758 GLU B C 1
ATOM 3675 O O . GLU B 2 288 ? 12.169 -68.169 27.649 1.00 86.62 758 GLU B O 1
ATOM 3681 N N . SER B 2 289 ? 10.493 -69.582 27.153 1.00 91.01 759 SER B N 1
ATOM 3682 C CA . SER B 2 289 ? 9.824 -68.657 26.230 1.00 91.79 759 SER B CA 1
ATOM 3683 C C . SER B 2 289 ? 9.104 -67.595 27.058 1.00 92.43 759 SER B C 1
ATOM 3684 O O . SER B 2 289 ? 8.249 -67.933 27.874 1.00 91.49 759 SER B O 1
ATOM 3687 N N . SER B 2 290 ? 9.463 -66.324 26.869 1.00 93.66 760 SER B N 1
ATOM 3688 C CA . SER B 2 290 ? 8.946 -65.238 27.718 1.00 96.50 760 SER B CA 1
ATOM 3689 C C . SER B 2 290 ? 9.119 -63.852 27.104 1.00 96.35 760 SER B C 1
ATOM 3690 O O . SER B 2 290 ? 9.749 -63.692 26.061 1.00 97.20 760 SER B O 1
ATOM 3693 N N . GLU B 2 291 ? 8.540 -62.858 27.774 1.00 102.07 761 GLU B N 1
ATOM 3694 C CA . GLU B 2 291 ? 8.807 -61.439 27.504 1.00 107.15 761 GLU B CA 1
ATOM 3695 C C . GLU B 2 291 ? 10.280 -61.103 27.787 1.00 102.45 761 GLU B C 1
ATOM 3696 O O . GLU B 2 291 ? 10.890 -60.306 27.069 1.00 102.61 761 GLU B O 1
ATOM 3702 N N . GLU B 2 292 ? 10.829 -61.721 28.836 1.00 96.78 762 GLU B N 1
ATOM 3703 C CA . GLU B 2 292 ? 12.210 -61.491 29.278 1.00 92.13 762 GLU B CA 1
ATOM 3704 C C . GLU B 2 292 ? 13.248 -61.987 28.270 1.00 85.44 762 GLU B C 1
ATOM 3705 O O . GLU B 2 292 ? 14.231 -61.295 28.009 1.00 81.24 762 GLU B O 1
ATOM 3711 N N . THR B 2 293 ? 13.032 -63.177 27.713 1.00 81.55 763 THR B N 1
ATOM 3712 C CA . THR B 2 293 ? 13.985 -63.766 26.761 1.00 81.27 763 THR B CA 1
ATOM 3713 C C . THR B 2 293 ? 13.795 -63.259 25.326 1.00 76.74 763 THR B C 1
ATOM 3714 O O . THR B 2 293 ? 14.700 -63.404 24.510 1.00 77.35 763 THR B O 1
ATOM 3718 N N . GLU B 2 294 ? 12.632 -62.678 25.023 1.00 72.65 764 GLU B N 1
ATOM 3719 C CA . GLU B 2 294 ? 12.417 -61.980 23.745 1.00 73.15 764 GLU B CA 1
ATOM 3720 C C . GLU B 2 294 ? 13.237 -60.678 23.673 1.00 66.73 764 GLU B C 1
ATOM 3721 O O . GLU B 2 294 ? 13.808 -60.364 22.633 1.00 65.53 764 GLU B O 1
ATOM 3727 N N . GLN B 2 295 ? 13.277 -59.928 24.774 1.00 62.73 765 GLN B N 1
ATOM 3728 C CA . GLN B 2 295 ? 14.100 -58.711 24.875 1.00 59.06 765 GLN B CA 1
ATOM 3729 C C . GLN B 2 295 ? 15.606 -59.015 24.884 1.00 55.35 765 GLN B C 1
ATOM 3730 O O . GLN B 2 295 ? 16.403 -58.236 24.358 1.00 52.91 765 GLN B O 1
ATOM 3736 N N . ILE B 2 296 ? 15.975 -60.141 25.494 1.00 55.00 766 ILE B N 1
ATOM 3737 C CA . ILE B 2 296 ? 17.358 -60.645 25.511 1.00 54.02 766 ILE B CA 1
ATOM 3738 C C . ILE B 2 296 ? 17.820 -61.095 24.119 1.00 54.83 766 ILE B C 1
ATOM 3739 O O . ILE B 2 296 ? 18.984 -60.916 23.765 1.00 55.78 766 ILE B O 1
ATOM 3744 N N . ASN B 2 297 ? 16.916 -61.697 23.350 1.00 56.20 767 ASN B N 1
ATOM 3745 C CA . ASN B 2 297 ? 17.207 -62.074 21.963 1.00 55.70 767 ASN B CA 1
ATOM 3746 C C . ASN B 2 297 ? 17.388 -60.842 21.098 1.00 51.43 767 ASN B C 1
ATOM 3747 O O . ASN B 2 297 ? 18.349 -60.759 20.343 1.00 50.28 767 ASN B O 1
ATOM 3752 N N . LYS B 2 298 ? 16.476 -59.882 21.231 1.00 51.34 768 LYS B N 1
ATOM 3753 C CA . LYS B 2 298 ? 16.556 -58.622 20.476 1.00 53.25 768 LYS B CA 1
ATOM 3754 C C . LYS B 2 298 ? 17.824 -57.832 20.822 1.00 52.15 768 LYS B C 1
ATOM 3755 O O . LYS B 2 298 ? 18.402 -57.195 19.950 1.00 52.71 768 LYS B O 1
ATOM 3761 N N . HIS B 2 299 ? 18.248 -57.893 22.087 1.00 49.29 769 HIS B N 1
ATOM 3762 C CA . HIS B 2 299 ? 19.507 -57.284 22.530 1.00 48.26 769 HIS B CA 1
ATOM 3763 C C . HIS B 2 299 ? 20.721 -57.914 21.826 1.00 45.95 769 HIS B C 1
ATOM 3764 O O . HIS B 2 299 ? 21.589 -57.195 21.335 1.00 41.31 769 HIS B O 1
ATOM 3771 N N . PHE B 2 300 ? 20.762 -59.246 21.769 1.00 47.24 770 PHE B N 1
ATOM 3772 C CA . PHE B 2 300 ? 21.862 -59.972 21.115 1.00 47.86 770 PHE B CA 1
ATOM 3773 C C . PHE B 2 300 ? 21.895 -59.744 19.597 1.00 47.60 770 PHE B C 1
ATOM 3774 O O . PHE B 2 300 ? 22.974 -59.682 19.002 1.00 43.94 770 PHE B O 1
ATOM 3782 N N . HIS B 2 301 ? 20.720 -59.595 18.982 1.00 48.36 771 HIS B N 1
ATOM 3783 C CA . HIS B 2 301 ? 20.646 -59.258 17.562 1.00 50.20 771 HIS B CA 1
ATOM 3784 C C . HIS B 2 301 ? 21.217 -57.862 17.310 1.00 47.28 771 HIS B C 1
ATOM 3785 O O . HIS B 2 301 ? 22.026 -57.677 16.400 1.00 50.78 771 HIS B O 1
ATOM 3792 N N . ASN B 2 302 ? 20.797 -56.894 18.125 1.00 44.44 772 ASN B N 1
ATOM 3793 C CA . ASN B 2 302 ? 21.286 -55.506 18.034 1.00 42.68 772 ASN B CA 1
ATOM 3794 C C . ASN B 2 302 ? 22.803 -55.398 18.153 1.00 40.29 772 ASN B C 1
ATOM 3795 O O . ASN B 2 302 ? 23.406 -54.536 17.517 1.00 37.83 772 ASN B O 1
ATOM 3800 N N . THR B 2 303 ? 23.388 -56.263 18.989 1.00 37.90 773 THR B N 1
ATOM 3801 C CA . THR B 2 303 ? 24.831 -56.346 19.192 1.00 38.55 773 THR B CA 1
ATOM 3802 C C . THR B 2 303 ? 25.533 -56.884 17.950 1.00 40.42 773 THR B C 1
ATOM 3803 O O . THR B 2 303 ? 26.535 -56.315 17.497 1.00 41.32 773 THR B O 1
ATOM 3807 N N . LEU B 2 304 ? 25.008 -57.987 17.420 1.00 41.39 774 LEU B N 1
ATOM 3808 C CA . LEU B 2 304 ? 25.512 -58.570 16.181 1.00 43.41 774 LEU B CA 1
ATOM 3809 C C . LEU B 2 304 ? 25.378 -57.604 15.003 1.00 43.83 774 LEU B C 1
ATOM 3810 O O . LEU B 2 304 ? 26.328 -57.456 14.230 1.00 42.07 774 LEU B O 1
ATOM 3815 N N . GLU B 2 305 ? 24.218 -56.950 14.884 1.00 44.77 775 GLU B N 1
ATOM 3816 C CA . GLU B 2 305 ? 23.989 -55.926 13.845 1.00 48.03 775 GLU B CA 1
ATOM 3817 C C . GLU B 2 305 ? 24.984 -54.745 13.971 1.00 46.63 775 GLU B C 1
ATOM 3818 O O . GLU B 2 305 ? 25.507 -54.266 12.964 1.00 43.75 775 GLU B O 1
ATOM 3824 N N . HIS B 2 306 ? 25.260 -54.326 15.209 1.00 48.26 776 HIS B N 1
ATOM 3825 C CA . HIS B 2 306 ? 26.248 -53.286 15.511 1.00 48.59 776 HIS B CA 1
ATOM 3826 C C . HIS B 2 306 ? 27.665 -53.688 15.127 1.00 49.13 776 HIS B C 1
ATOM 3827 O O . HIS B 2 306 ? 28.399 -52.874 14.586 1.00 48.85 776 HIS B O 1
ATOM 3834 N N . LEU B 2 307 ? 28.052 -54.926 15.431 1.00 50.48 777 LEU B N 1
ATOM 3835 C CA . LEU B 2 307 ? 29.358 -55.461 15.003 1.00 50.89 777 LEU B CA 1
ATOM 3836 C C . LEU B 2 307 ? 29.517 -55.564 13.483 1.00 54.25 777 LEU B C 1
ATOM 3837 O O . LEU B 2 307 ? 30.644 -55.613 12.980 1.00 56.78 777 LEU B O 1
ATOM 3842 N N . ARG B 2 308 ? 28.399 -55.625 12.765 1.00 56.54 778 ARG B N 1
ATOM 3843 C CA . ARG B 2 308 ? 28.413 -55.791 11.314 1.00 59.72 778 ARG B CA 1
ATOM 3844 C C . ARG B 2 308 ? 28.791 -54.482 10.612 1.00 64.00 778 ARG B C 1
ATOM 3845 O O . ARG B 2 308 ? 29.517 -54.497 9.619 1.00 62.95 778 ARG B O 1
ATOM 3853 N N . LEU B 2 309 ? 28.292 -53.361 11.133 1.00 70.89 779 LEU B N 1
ATOM 3854 C CA . LEU B 2 309 ? 28.834 -52.034 10.802 1.00 77.97 779 LEU B CA 1
ATOM 3855 C C . LEU B 2 309 ? 30.102 -51.838 11.641 1.00 82.23 779 LEU B C 1
ATOM 3856 O O . LEU B 2 309 ? 30.252 -52.469 12.687 1.00 84.90 779 LEU B O 1
ATOM 3861 N N . ARG B 2 310 ? 31.017 -50.986 11.184 1.00 86.28 780 ARG B N 1
ATOM 3862 C CA . ARG B 2 310 ? 32.340 -50.850 11.817 1.00 92.70 780 ARG B CA 1
ATOM 3863 C C . ARG B 2 310 ? 33.048 -52.209 11.925 1.00 88.87 780 ARG B C 1
ATOM 3864 O O . ARG B 2 310 ? 34.176 -52.379 11.473 1.00 83.96 780 ARG B O 1
ATOM 3872 N N . GLU C 3 2 ? 15.435 -19.735 9.378 1.00 86.44 164 GLU C N 1
ATOM 3873 C CA . GLU C 3 2 ? 14.058 -20.005 9.904 1.00 87.63 164 GLU C CA 1
ATOM 3874 C C . GLU C 3 2 ? 14.006 -19.912 11.434 1.00 89.50 164 GLU C C 1
ATOM 3875 O O . GLU C 3 2 ? 14.658 -20.695 12.130 1.00 90.69 164 GLU C O 1
ATOM 3881 N N . GLU C 3 3 ? 13.215 -18.960 11.934 1.00 89.79 165 GLU C N 1
ATOM 3882 C CA . GLU C 3 3 ? 12.952 -18.793 13.373 1.00 87.75 165 GLU C CA 1
ATOM 3883 C C . GLU C 3 3 ? 11.574 -19.381 13.709 1.00 85.30 165 GLU C C 1
ATOM 3884 O O . GLU C 3 3 ? 10.782 -19.678 12.808 1.00 86.21 165 GLU C O 1
ATOM 3890 N N . TYR C 3 4 ? 11.314 -19.568 15.005 1.00 80.22 166 TYR C N 1
ATOM 3891 C CA . TYR C 3 4 ? 10.045 -20.110 15.506 1.00 76.11 166 TYR C CA 1
ATOM 3892 C C . TYR C 3 4 ? 9.614 -19.323 16.739 1.00 73.33 166 TYR C C 1
ATOM 3893 O O . TYR C 3 4 ? 10.464 -18.842 17.491 1.00 69.22 166 TYR C O 1
ATOM 3902 N N . THR C 3 5 ? 8.301 -19.184 16.942 1.00 73.53 167 THR C N 1
ATOM 3903 C CA . THR C 3 5 ? 7.777 -18.474 18.119 1.00 72.71 167 THR C CA 1
ATOM 3904 C C . THR C 3 5 ? 7.971 -19.314 19.383 1.00 72.33 167 THR C C 1
ATOM 3905 O O . THR C 3 5 ? 7.931 -20.546 19.315 1.00 71.58 167 THR C O 1
ATOM 3909 N N . PRO C 3 6 ? 8.176 -18.652 20.539 1.00 73.23 168 PRO C N 1
ATOM 3910 C CA . PRO C 3 6 ? 8.237 -19.365 21.807 1.00 73.14 168 PRO C CA 1
ATOM 3911 C C . PRO C 3 6 ? 6.828 -19.634 22.351 1.00 74.93 168 PRO C C 1
ATOM 3912 O O . PRO C 3 6 ? 6.386 -18.980 23.301 1.00 78.55 168 PRO C O 1
ATOM 3916 N N . THR C 3 7 ? 6.139 -20.592 21.731 1.00 74.47 169 THR C N 1
ATOM 3917 C CA . THR C 3 7 ? 4.756 -20.961 22.082 1.00 73.57 169 THR C CA 1
ATOM 3918 C C . THR C 3 7 ? 4.646 -22.476 22.086 1.00 70.74 169 THR C C 1
ATOM 3919 O O . THR C 3 7 ? 5.592 -23.151 21.691 1.00 70.36 169 THR C O 1
ATOM 3923 N N . ILE C 3 8 ? 3.502 -23.007 22.513 1.00 69.80 170 ILE C N 1
ATOM 3924 C CA . ILE C 3 8 ? 3.288 -24.461 22.538 1.00 73.91 170 ILE C CA 1
ATOM 3925 C C . ILE C 3 8 ? 2.012 -24.860 21.776 1.00 75.97 170 ILE C C 1
ATOM 3926 O O . ILE C 3 8 ? 0.915 -24.588 22.261 1.00 84.08 170 ILE C O 1
ATOM 3931 N N . PRO C 3 9 ? 2.144 -25.501 20.584 1.00 75.82 171 PRO C N 1
ATOM 3932 C CA . PRO C 3 9 ? 3.374 -25.784 19.813 1.00 76.38 171 PRO C CA 1
ATOM 3933 C C . PRO C 3 9 ? 3.908 -24.535 19.104 1.00 75.91 171 PRO C C 1
ATOM 3934 O O . PRO C 3 9 ? 3.183 -23.540 19.018 1.00 75.09 171 PRO C O 1
ATOM 3938 N N . PRO C 3 10 ? 5.160 -24.578 18.593 1.00 77.54 172 PRO C N 1
ATOM 3939 C CA . PRO C 3 10 ? 5.690 -23.401 17.882 1.00 78.25 172 PRO C CA 1
ATOM 3940 C C . PRO C 3 10 ? 5.078 -23.178 16.502 1.00 80.90 172 PRO C C 1
ATOM 3941 O O . PRO C 3 10 ? 4.477 -24.092 15.927 1.00 79.75 172 PRO C O 1
ATOM 3945 N N . LYS C 3 11 ? 5.243 -21.954 16.002 1.00 83.11 173 LYS C N 1
ATOM 3946 C CA . LYS C 3 11 ? 4.838 -21.562 14.650 1.00 82.95 173 LYS C CA 1
ATOM 3947 C C . LYS C 3 11 ? 6.000 -20.813 14.005 1.00 83.89 173 LYS C C 1
ATOM 3948 O O . LYS C 3 11 ? 6.826 -20.225 14.703 1.00 85.22 173 LYS C O 1
ATOM 3954 N N . ALA C 3 12 ? 6.042 -20.825 12.674 1.00 85.69 174 ALA C N 1
ATOM 3955 C CA . ALA C 3 12 ? 7.186 -20.311 11.905 1.00 86.28 174 ALA C CA 1
ATOM 3956 C C . ALA C 3 12 ? 7.132 -18.803 11.612 1.00 84.89 174 ALA C C 1
ATOM 3957 O O . ALA C 3 12 ? 6.078 -18.174 11.718 1.00 80.47 174 ALA C O 1
ATOM 3959 N N . ILE C 3 13 ? 8.293 -18.246 11.256 1.00 84.63 175 ILE C N 1
ATOM 3960 C CA . ILE C 3 13 ? 8.405 -16.893 10.691 1.00 86.76 175 ILE C CA 1
ATOM 3961 C C . ILE C 3 13 ? 8.586 -16.996 9.173 1.00 84.92 175 ILE C C 1
ATOM 3962 O O . ILE C 3 13 ? 8.699 -18.089 8.616 1.00 81.47 175 ILE C O 1
ATOM 3967 N N . MET D 1 1 ? -32.838 45.347 43.324 1.00 73.28 1 MET D N 1
ATOM 3968 C CA . MET D 1 1 ? -32.299 45.653 41.960 1.00 72.02 1 MET D CA 1
ATOM 3969 C C . MET D 1 1 ? -31.168 44.692 41.607 1.00 66.68 1 MET D C 1
ATOM 3970 O O . MET D 1 1 ? -30.087 44.756 42.199 1.00 65.40 1 MET D O 1
ATOM 3975 N N . LEU D 1 2 ? -31.442 43.795 40.659 1.00 61.82 2 LEU D N 1
ATOM 3976 C CA . LEU D 1 2 ? -30.476 42.803 40.190 1.00 59.14 2 LEU D CA 1
ATOM 3977 C C . LEU D 1 2 ? -29.761 43.288 38.923 1.00 56.24 2 LEU D C 1
ATOM 3978 O O . LEU D 1 2 ? -30.413 43.625 37.927 1.00 55.62 2 LEU D O 1
ATOM 3983 N N . VAL D 1 3 ? -28.428 43.320 38.973 1.00 50.65 3 VAL D N 1
ATOM 3984 C CA . VAL D 1 3 ? -27.596 43.633 37.818 1.00 48.29 3 VAL D CA 1
ATOM 3985 C C . VAL D 1 3 ? -26.927 42.348 37.357 1.00 45.00 3 VAL D C 1
ATOM 3986 O O . VAL D 1 3 ? -26.243 41.708 38.144 1.00 47.40 3 VAL D O 1
ATOM 3990 N N . LEU D 1 4 ? -27.125 41.968 36.098 1.00 42.40 4 LEU D N 1
ATOM 3991 C CA . LEU D 1 4 ? -26.377 40.853 35.499 1.00 42.11 4 LEU D CA 1
ATOM 3992 C C . LEU D 1 4 ? -25.065 41.396 34.908 1.00 39.83 4 LEU D C 1
ATOM 3993 O O . LEU D 1 4 ? -25.092 42.354 34.122 1.00 39.23 4 LEU D O 1
ATOM 3998 N N . VAL D 1 5 ? -23.936 40.792 35.294 1.00 36.61 5 VAL D N 1
ATOM 3999 C CA . VAL D 1 5 ? -22.600 41.172 34.796 1.00 35.02 5 VAL D CA 1
ATOM 4000 C C . VAL D 1 5 ? -21.925 39.997 34.067 1.00 32.27 5 VAL D C 1
ATOM 4001 O O . VAL D 1 5 ? -21.703 38.935 34.650 1.00 29.03 5 VAL D O 1
ATOM 4005 N N . LEU D 1 6 ? -21.612 40.194 32.789 1.00 31.03 6 LEU D N 1
ATOM 4006 C CA . LEU D 1 6 ? -21.025 39.132 31.969 1.00 31.64 6 LEU D CA 1
ATOM 4007 C C . LEU D 1 6 ? -20.344 39.688 30.718 1.00 31.64 6 LEU D C 1
ATOM 4008 O O . LEU D 1 6 ? -20.349 40.894 30.467 1.00 31.03 6 LEU D O 1
ATOM 4013 N N . GLY D 1 7 ? -19.755 38.786 29.942 1.00 31.78 7 GLY D N 1
ATOM 4014 C CA . GLY D 1 7 ? -19.165 39.126 28.652 1.00 30.52 7 GLY D CA 1
ATOM 4015 C C . GLY D 1 7 ? -18.254 38.021 28.164 1.00 30.85 7 GLY D C 1
ATOM 4016 O O . GLY D 1 7 ? -18.284 36.889 28.683 1.00 30.32 7 GLY D O 1
ATOM 4017 N N . ASP D 1 8 ? -17.453 38.361 27.161 1.00 30.02 8 ASP D N 1
ATOM 4018 C CA . ASP D 1 8 ? -16.561 37.429 26.490 1.00 30.40 8 ASP D CA 1
ATOM 4019 C C . ASP D 1 8 ? -17.285 36.133 26.144 1.00 29.64 8 ASP D C 1
ATOM 4020 O O . ASP D 1 8 ? -16.869 35.029 26.512 1.00 29.67 8 ASP D O 1
ATOM 4025 N N . LEU D 1 9 ? -18.384 36.307 25.420 1.00 29.00 9 LEU D N 1
ATOM 4026 C CA . LEU D 1 9 ? -19.190 35.206 24.922 1.00 28.05 9 LEU D CA 1
ATOM 4027 C C . LEU D 1 9 ? -18.500 34.614 23.710 1.00 27.17 9 LEU D C 1
ATOM 4028 O O . LEU D 1 9 ? -18.424 33.395 23.565 1.00 25.89 9 LEU D O 1
ATOM 4033 N N . HIS D 1 10 ? -18.012 35.493 22.833 1.00 27.21 10 HIS D N 1
ATOM 4034 C CA . HIS D 1 10 ? -17.268 35.100 21.625 1.00 27.44 10 HIS D CA 1
ATOM 4035 C C . HIS D 1 10 ? -18.068 34.231 20.658 1.00 27.58 10 HIS D C 1
ATOM 4036 O O . HIS D 1 10 ? -17.547 33.280 20.078 1.00 27.41 10 HIS D O 1
ATOM 4043 N N . ILE D 1 11 ? -19.340 34.586 20.481 1.00 28.44 11 ILE D N 1
ATOM 4044 C CA . ILE D 1 11 ? -20.212 33.921 19.536 1.00 28.87 11 ILE D CA 1
ATOM 4045 C C . ILE D 1 11 ? -20.144 34.721 18.245 1.00 29.59 11 ILE D C 1
ATOM 4046 O O . ILE D 1 11 ? -20.261 35.952 18.291 1.00 30.85 11 ILE D O 1
ATOM 4051 N N . PRO D 1 12 ? -19.931 34.051 17.093 1.00 29.80 12 PRO D N 1
ATOM 4052 C CA . PRO D 1 12 ? -19.627 32.638 16.803 1.00 31.79 12 PRO D CA 1
ATOM 4053 C C . PRO D 1 12 ? -18.129 32.233 16.710 1.00 34.17 12 PRO D C 1
ATOM 4054 O O . PRO D 1 12 ? -17.845 31.068 16.390 1.00 36.02 12 PRO D O 1
ATOM 4058 N N . HIS D 1 13 ? -17.191 33.152 16.976 1.00 35.27 13 HIS D N 1
ATOM 4059 C CA . HIS D 1 13 ? -15.746 32.913 16.694 1.00 36.43 13 HIS D CA 1
ATOM 4060 C C . HIS D 1 13 ? -15.174 31.682 17.401 1.00 35.10 13 HIS D C 1
ATOM 4061 O O . HIS D 1 13 ? -14.423 30.923 16.807 1.00 34.00 13 HIS D O 1
ATOM 4068 N N . ARG D 1 14 ? -15.534 31.521 18.671 1.00 35.43 14 ARG D N 1
ATOM 4069 C CA . ARG D 1 14 ? -15.008 30.463 19.541 1.00 36.14 14 ARG D CA 1
ATOM 4070 C C . ARG D 1 14 ? -16.088 29.536 20.107 1.00 38.32 14 ARG D C 1
ATOM 4071 O O . ARG D 1 14 ? -15.792 28.393 20.423 1.00 36.93 14 ARG D O 1
ATOM 4079 N N . CYS D 1 15 ? -17.310 30.045 20.270 1.00 43.15 15 CYS D N 1
ATOM 4080 C CA . CYS D 1 15 ? -18.487 29.260 20.667 1.00 49.57 15 CYS D CA 1
ATOM 4081 C C . CYS D 1 15 ? -19.675 29.606 19.764 1.00 51.76 15 CYS D C 1
ATOM 4082 O O . CYS D 1 15 ? -19.592 30.501 18.930 1.00 53.11 15 CYS D O 1
ATOM 4085 N N . ASN D 1 16 ? -20.788 28.913 19.964 1.00 52.08 16 ASN D N 1
ATOM 4086 C CA . ASN D 1 16 ? -22.035 29.213 19.235 1.00 55.00 16 ASN D CA 1
ATOM 4087 C C . ASN D 1 16 ? -23.241 29.538 20.140 1.00 53.75 16 ASN D C 1
ATOM 4088 O O . ASN D 1 16 ? -24.254 30.033 19.646 1.00 53.67 16 ASN D O 1
ATOM 4093 N N . SER D 1 17 ? -23.131 29.302 21.448 1.00 52.39 17 SER D N 1
ATOM 4094 C CA . SER D 1 17 ? -24.221 29.619 22.378 1.00 52.15 17 SER D CA 1
ATOM 4095 C C . SER D 1 17 ? -23.754 29.675 23.821 1.00 49.87 17 SER D C 1
ATOM 4096 O O . SER D 1 17 ? -22.680 29.175 24.158 1.00 46.64 17 SER D O 1
ATOM 4099 N N . LEU D 1 18 ? -24.590 30.270 24.671 1.00 52.53 18 LEU D N 1
ATOM 4100 C CA . LEU D 1 18 ? -24.452 30.114 26.118 1.00 52.40 18 LEU D CA 1
ATOM 4101 C C . LEU D 1 18 ? -24.731 28.653 26.481 1.00 53.88 18 LEU D C 1
ATOM 4102 O O . LEU D 1 18 ? -25.422 27.951 25.735 1.00 54.50 18 LEU D O 1
ATOM 4107 N N . PRO D 1 19 ? -24.187 28.177 27.617 1.00 57.33 19 PRO D N 1
ATOM 4108 C CA . PRO D 1 19 ? -24.553 26.822 28.041 1.00 58.01 19 PRO D CA 1
ATOM 4109 C C . PRO D 1 19 ? -26.053 26.752 28.303 1.00 57.07 19 PRO D C 1
ATOM 4110 O O . PRO D 1 19 ? -26.617 27.713 28.834 1.00 55.39 19 PRO D O 1
ATOM 4114 N N . ALA D 1 20 ? -26.688 25.648 27.902 1.00 58.44 20 ALA D N 1
ATOM 4115 C CA . ALA D 1 20 ? -28.159 25.505 27.975 1.00 56.95 20 ALA D CA 1
ATOM 4116 C C . ALA D 1 20 ? -28.723 25.987 29.308 1.00 54.69 20 ALA D C 1
ATOM 4117 O O . ALA D 1 20 ? -29.690 26.755 29.345 1.00 49.43 20 ALA D O 1
ATOM 4119 N N . LYS D 1 21 ? -28.062 25.556 30.384 1.00 54.58 21 LYS D N 1
ATOM 4120 C CA . LYS D 1 21 ? -28.453 25.863 31.761 1.00 57.06 21 LYS D CA 1
ATOM 4121 C C . LYS D 1 21 ? -28.500 27.369 32.074 1.00 57.18 21 LYS D C 1
ATOM 4122 O O . LYS D 1 21 ? -29.433 27.831 32.733 1.00 59.14 21 LYS D O 1
ATOM 4128 N N . PHE D 1 22 ? -27.504 28.123 31.608 1.00 56.28 22 PHE D N 1
ATOM 4129 C CA . PHE D 1 22 ? -27.505 29.587 31.763 1.00 55.66 22 PHE D CA 1
ATOM 4130 C C . PHE D 1 22 ? -28.649 30.247 30.995 1.00 56.07 22 PHE D C 1
ATOM 4131 O O . PHE D 1 22 ? -29.157 31.275 31.437 1.00 56.00 22 PHE D O 1
ATOM 4139 N N . LYS D 1 23 ? -29.038 29.681 29.850 1.00 57.60 23 LYS D N 1
ATOM 4140 C CA . LYS D 1 23 ? -30.151 30.234 29.069 1.00 62.01 23 LYS D CA 1
ATOM 4141 C C . LYS D 1 23 ? -31.457 30.117 29.841 1.00 62.95 23 LYS D C 1
ATOM 4142 O O . LYS D 1 23 ? -32.236 31.073 29.899 1.00 58.50 23 LYS D O 1
ATOM 4148 N N . LYS D 1 24 ? -31.676 28.938 30.430 1.00 65.99 24 LYS D N 1
ATOM 4149 C CA . LYS D 1 24 ? -32.853 28.670 31.265 1.00 67.76 24 LYS D CA 1
ATOM 4150 C C . LYS D 1 24 ? -32.967 29.681 32.405 1.00 66.48 24 LYS D C 1
ATOM 4151 O O . LYS D 1 24 ? -34.049 30.237 32.624 1.00 70.60 24 LYS D O 1
ATOM 4157 N N . LEU D 1 25 ? -31.856 29.935 33.103 1.00 63.39 25 LEU D N 1
ATOM 4158 C CA . LEU D 1 25 ? -31.840 30.905 34.213 1.00 64.05 25 LEU D CA 1
ATOM 4159 C C . LEU D 1 25 ? -32.023 32.348 33.742 1.00 63.95 25 LEU D C 1
ATOM 4160 O O . LEU D 1 25 ? -32.688 33.141 34.410 1.00 61.93 25 LEU D O 1
ATOM 4165 N N . LEU D 1 26 ? -31.421 32.680 32.601 1.00 67.87 26 LEU D N 1
ATOM 4166 C CA . LEU D 1 26 ? -31.527 34.017 32.009 1.00 68.94 26 LEU D CA 1
ATOM 4167 C C . LEU D 1 26 ? -32.785 34.137 31.134 1.00 72.80 26 LEU D C 1
ATOM 4168 O O . LEU D 1 26 ? -32.728 33.974 29.899 1.00 74.50 26 LEU D O 1
ATOM 4173 N N . VAL D 1 27 ? -33.917 34.406 31.796 1.00 71.94 27 VAL D N 1
ATOM 4174 C CA . VAL D 1 27 ? -35.192 34.730 31.126 1.00 68.28 27 VAL D CA 1
ATOM 4175 C C . VAL D 1 27 ? -35.661 36.123 31.574 1.00 65.11 27 VAL D C 1
ATOM 4176 O O . VAL D 1 27 ? -35.431 36.504 32.729 1.00 62.49 27 VAL D O 1
ATOM 4180 N N . PRO D 1 28 ? -36.315 36.884 30.666 1.00 62.51 28 PRO D N 1
ATOM 4181 C CA . PRO D 1 28 ? -36.653 38.304 30.895 1.00 62.26 28 PRO D CA 1
ATOM 4182 C C . PRO D 1 28 ? -37.418 38.636 32.173 1.00 61.33 28 PRO D C 1
ATOM 4183 O O . PRO D 1 28 ? -37.997 37.752 32.797 1.00 60.20 28 PRO D O 1
ATOM 4187 N N . GLY D 1 29 ? -37.402 39.916 32.543 1.00 64.13 29 GLY D N 1
ATOM 4188 C CA . GLY D 1 29 ? -38.169 40.435 33.677 1.00 65.84 29 GLY D CA 1
ATOM 4189 C C . GLY D 1 29 ? -37.404 40.460 34.989 1.00 70.13 29 GLY D C 1
ATOM 4190 O O . GLY D 1 29 ? -37.437 41.461 35.706 1.00 70.61 29 GLY D O 1
ATOM 4191 N N . LYS D 1 30 ? -36.731 39.350 35.304 1.00 72.84 30 LYS D N 1
ATOM 4192 C CA . LYS D 1 30 ? -35.956 39.191 36.543 1.00 70.33 30 LYS D CA 1
ATOM 4193 C C . LYS D 1 30 ? -34.857 40.231 36.725 1.00 68.84 30 LYS D C 1
ATOM 4194 O O . LYS D 1 30 ? -34.702 40.788 37.815 1.00 68.47 30 LYS D O 1
ATOM 4200 N N . ILE D 1 31 ? -34.116 40.500 35.654 1.00 66.35 31 ILE D N 1
ATOM 4201 C CA . ILE D 1 31 ? -32.954 41.391 35.702 1.00 64.54 31 ILE D CA 1
ATOM 4202 C C . ILE D 1 31 ? -33.336 42.815 35.272 1.00 60.75 31 ILE D C 1
ATOM 4203 O O . ILE D 1 31 ? -33.998 42.989 34.257 1.00 56.62 31 ILE D O 1
ATOM 4208 N N . GLN D 1 32 ? -32.903 43.812 36.052 1.00 59.06 32 GLN D N 1
ATOM 4209 C CA . GLN D 1 32 ? -33.181 45.241 35.784 1.00 60.68 32 GLN D CA 1
ATOM 4210 C C . GLN D 1 32 ? -32.077 45.936 34.965 1.00 59.43 32 GLN D C 1
ATOM 4211 O O . GLN D 1 32 ? -32.359 46.833 34.160 1.00 57.84 32 GLN D O 1
ATOM 4217 N N . HIS D 1 33 ? -30.826 45.541 35.198 1.00 57.47 33 HIS D N 1
ATOM 4218 C CA . HIS D 1 33 ? -29.669 46.126 34.521 1.00 55.85 33 HIS D CA 1
ATOM 4219 C C . HIS D 1 33 ? -28.737 45.041 34.005 1.00 50.10 33 HIS D C 1
ATOM 4220 O O . HIS D 1 33 ? -28.576 44.003 34.646 1.00 49.52 33 HIS D O 1
ATOM 4227 N N . ILE D 1 34 ? -28.129 45.284 32.846 1.00 46.58 34 ILE D N 1
ATOM 4228 C CA . ILE D 1 34 ? -27.059 44.419 32.331 1.00 44.84 34 ILE D CA 1
ATOM 4229 C C . ILE D 1 34 ? -25.823 45.252 32.039 1.00 42.50 34 ILE D C 1
ATOM 4230 O O . ILE D 1 34 ? -25.874 46.116 31.175 1.00 44.70 34 ILE D O 1
ATOM 4235 N N . LEU D 1 35 ? -24.732 44.997 32.766 1.00 39.74 35 LEU D N 1
ATOM 4236 C CA . LEU D 1 35 ? -23.418 45.564 32.440 1.00 37.25 35 LEU D CA 1
ATOM 4237 C C . LEU D 1 35 ? -22.638 44.485 31.719 1.00 35.30 35 LEU D C 1
ATOM 4238 O O . LEU D 1 35 ? -22.269 43.492 32.339 1.00 34.88 35 LEU D O 1
ATOM 4243 N N . CYS D 1 36 ? -22.423 44.656 30.412 1.00 34.29 36 CYS D N 1
ATOM 4244 C CA . CYS D 1 36 ? -21.666 43.687 29.612 1.00 35.54 36 CYS D CA 1
ATOM 4245 C C . CYS D 1 36 ? -20.251 44.182 29.253 1.00 35.26 36 CYS D C 1
ATOM 4246 O O . CYS D 1 36 ? -20.077 45.314 28.801 1.00 35.08 36 CYS D O 1
ATOM 4249 N N . THR D 1 37 ? -19.250 43.322 29.444 1.00 35.31 37 THR D N 1
ATOM 4250 C CA . THR D 1 37 ? -17.852 43.675 29.145 1.00 34.49 37 THR D CA 1
ATOM 4251 C C . THR D 1 37 ? -17.511 43.654 27.649 1.00 35.21 37 THR D C 1
ATOM 4252 O O . THR D 1 37 ? -16.467 44.161 27.260 1.00 35.63 37 THR D O 1
ATOM 4256 N N . GLY D 1 38 ? -18.374 43.067 26.817 1.00 35.14 38 GLY D N 1
ATOM 4257 C CA . GLY D 1 38 ? -18.159 43.033 25.366 1.00 33.74 38 GLY D CA 1
ATOM 4258 C C . GLY D 1 38 ? -17.711 41.667 24.882 1.00 33.10 38 GLY D C 1
ATOM 4259 O O . GLY D 1 38 ? -17.748 40.686 25.635 1.00 33.64 38 GLY D O 1
ATOM 4260 N N . ASN D 1 39 ? -17.258 41.633 23.628 1.00 31.06 39 ASN D N 1
ATOM 4261 C CA . ASN D 1 39 ? -17.017 40.411 22.866 1.00 31.08 39 ASN D CA 1
ATOM 4262 C C . ASN D 1 39 ? -18.244 39.518 22.892 1.00 32.31 39 ASN D C 1
ATOM 4263 O O . ASN D 1 39 ? -18.239 38.394 23.411 1.00 31.03 39 ASN D O 1
ATOM 4268 N N . LEU D 1 40 ? -19.303 40.073 22.317 1.00 34.89 40 LEU D N 1
ATOM 4269 C CA . LEU D 1 40 ? -20.572 39.370 22.119 1.00 37.20 40 LEU D CA 1
ATOM 4270 C C . LEU D 1 40 ? -20.519 38.184 21.135 1.00 36.51 40 LEU D C 1
ATOM 4271 O O . LEU D 1 40 ? -20.865 37.088 21.549 1.00 36.87 40 LEU D O 1
ATOM 4276 N N . CYS D 1 41 ? -20.089 38.325 19.873 1.00 38.68 41 CYS D N 1
ATOM 4277 C CA . CYS D 1 41 ? -19.526 39.531 19.247 1.00 41.04 41 CYS D CA 1
ATOM 4278 C C . CYS D 1 41 ? -20.406 40.146 18.144 1.00 41.28 41 CYS D C 1
ATOM 4279 O O . CYS D 1 41 ? -19.965 41.071 17.459 1.00 43.58 41 CYS D O 1
ATOM 4282 N N . THR D 1 42 ? -21.635 39.656 17.980 1.00 40.31 42 THR D N 1
ATOM 4283 C CA . THR D 1 42 ? -22.497 40.038 16.861 1.00 41.07 42 THR D CA 1
ATOM 4284 C C . THR D 1 42 ? -23.835 40.583 17.357 1.00 42.04 42 THR D C 1
ATOM 4285 O O . THR D 1 42 ? -24.149 40.489 18.545 1.00 39.11 42 THR D O 1
ATOM 4289 N N . LYS D 1 43 ? -24.611 41.143 16.425 1.00 45.07 43 LYS D N 1
ATOM 4290 C CA . LYS D 1 43 ? -25.975 41.653 16.692 1.00 47.38 43 LYS D CA 1
ATOM 4291 C C . LYS D 1 43 ? -26.890 40.612 17.356 1.00 45.02 43 LYS D C 1
ATOM 4292 O O . LYS D 1 43 ? -27.636 40.945 18.259 1.00 43.88 43 LYS D O 1
ATOM 4298 N N . GLU D 1 44 ? -26.814 39.366 16.891 1.00 46.99 44 GLU D N 1
ATOM 4299 C CA . GLU D 1 44 ? -27.542 38.217 17.457 1.00 49.45 44 GLU D CA 1
ATOM 4300 C C . GLU D 1 44 ? -27.517 38.168 18.997 1.00 48.70 44 GLU D C 1
ATOM 4301 O O . GLU D 1 44 ? -28.559 38.021 19.649 1.00 50.87 44 GLU D O 1
ATOM 4307 N N . SER D 1 45 ? -26.317 38.301 19.558 1.00 46.39 45 SER D N 1
ATOM 4308 C CA . SER D 1 45 ? -26.098 38.246 21.002 1.00 43.67 45 SER D CA 1
ATOM 4309 C C . SER D 1 45 ? -26.456 39.558 21.696 1.00 42.41 45 SER D C 1
ATOM 4310 O O . SER D 1 45 ? -26.821 39.550 22.865 1.00 41.45 45 SER D O 1
ATOM 4313 N N . TYR D 1 46 ? -26.316 40.678 20.992 1.00 42.95 46 TYR D N 1
ATOM 4314 C CA . TYR D 1 46 ? -26.792 41.989 21.469 1.00 44.69 46 TYR D CA 1
ATOM 4315 C C . TYR D 1 46 ? -28.323 42.003 21.602 1.00 45.11 46 TYR D C 1
ATOM 4316 O O . TYR D 1 46 ? -28.863 42.518 22.585 1.00 42.77 46 TYR D O 1
ATOM 4325 N N . ASP D 1 47 ? -29.003 41.438 20.604 1.00 45.95 47 ASP D N 1
ATOM 4326 C CA . ASP D 1 47 ? -30.461 41.304 20.615 1.00 45.73 47 ASP D CA 1
ATOM 4327 C C . ASP D 1 47 ? -30.941 40.467 21.789 1.00 44.72 47 ASP D C 1
ATOM 4328 O O . ASP D 1 47 ? -31.908 40.826 22.447 1.00 46.36 47 ASP D O 1
ATOM 4333 N N . TYR D 1 48 ? -30.269 39.350 22.037 1.00 44.04 48 TYR D N 1
ATOM 4334 C CA . TYR D 1 48 ? -30.634 38.471 23.141 1.00 44.60 48 TYR D CA 1
ATOM 4335 C C . TYR D 1 48 ? -30.485 39.152 24.508 1.00 46.23 48 TYR D C 1
ATOM 4336 O O . TYR D 1 48 ? -31.314 38.954 25.383 1.00 47.66 48 TYR D O 1
ATOM 4345 N N . LEU D 1 49 ? -29.443 39.958 24.687 1.00 48.54 49 LEU D N 1
ATOM 4346 C CA . LEU D 1 49 ? -29.274 40.732 25.931 1.00 49.66 49 LEU D CA 1
ATOM 4347 C C . LEU D 1 49 ? -30.301 41.854 26.097 1.00 51.11 49 LEU D C 1
ATOM 4348 O O . LEU D 1 49 ? -30.590 42.236 27.227 1.00 52.22 49 LEU D O 1
ATOM 4353 N N . LYS D 1 50 ? -30.831 42.383 24.988 1.00 55.48 50 LYS D N 1
ATOM 4354 C CA . LYS D 1 50 ? -31.956 43.349 25.023 1.00 58.72 50 LYS D CA 1
ATOM 4355 C C . LYS D 1 50 ? -33.271 42.701 25.482 1.00 59.15 50 LYS D C 1
ATOM 4356 O O . LYS D 1 50 ? -34.050 43.311 26.220 1.00 56.84 50 LYS D O 1
ATOM 4362 N N . THR D 1 51 ? -33.500 41.469 25.031 1.00 59.50 51 THR D N 1
ATOM 4363 C CA . THR D 1 51 ? -34.578 40.611 25.523 1.00 58.56 51 THR D CA 1
ATOM 4364 C C . THR D 1 51 ? -34.638 40.515 27.047 1.00 60.04 51 THR D C 1
ATOM 4365 O O . THR D 1 51 ? -35.729 40.551 27.620 1.00 64.13 51 THR D O 1
ATOM 4369 N N . LEU D 1 52 ? -33.475 40.395 27.689 1.00 59.23 52 LEU D N 1
ATOM 4370 C CA . LEU D 1 52 ? -33.400 40.078 29.119 1.00 56.02 52 LEU D CA 1
ATOM 4371 C C . LEU D 1 52 ? -33.682 41.242 30.049 1.00 54.53 52 LEU D C 1
ATOM 4372 O O . LEU D 1 52 ? -34.199 41.018 31.143 1.00 58.24 52 LEU D O 1
ATOM 4377 N N . ALA D 1 53 ? -33.341 42.469 29.650 1.00 52.00 53 ALA D N 1
ATOM 4378 C CA . ALA D 1 53 ? -33.604 43.641 30.503 1.00 52.22 53 ALA D CA 1
ATOM 4379 C C . ALA D 1 53 ? -33.743 44.937 29.727 1.00 53.47 53 ALA D C 1
ATOM 4380 O O . ALA D 1 53 ? -33.299 45.049 28.583 1.00 55.54 53 ALA D O 1
ATOM 4382 N N . GLY D 1 54 ? -34.366 45.917 30.372 1.00 55.72 54 GLY D N 1
ATOM 4383 C CA . GLY D 1 54 ? -34.585 47.225 29.769 1.00 59.54 54 GLY D CA 1
ATOM 4384 C C . GLY D 1 54 ? -33.267 47.947 29.602 1.00 59.59 54 GLY D C 1
ATOM 4385 O O . GLY D 1 54 ? -32.828 48.205 28.487 1.00 65.00 54 GLY D O 1
ATOM 4386 N N . ASP D 1 55 ? -32.616 48.215 30.724 1.00 58.50 55 ASP D N 1
ATOM 4387 C CA . ASP D 1 55 ? -31.381 48.987 30.745 1.00 58.39 55 ASP D CA 1
ATOM 4388 C C . ASP D 1 55 ? -30.179 48.051 30.491 1.00 54.93 55 ASP D C 1
ATOM 4389 O O . ASP D 1 55 ? -29.792 47.276 31.369 1.00 52.86 55 ASP D O 1
ATOM 4394 N N . VAL D 1 56 ? -29.614 48.105 29.282 1.00 51.51 56 VAL D N 1
ATOM 4395 C CA . VAL D 1 56 ? -28.466 47.254 28.902 1.00 49.72 56 VAL D CA 1
ATOM 4396 C C . VAL D 1 56 ? -27.263 48.105 28.476 1.00 48.82 56 VAL D C 1
ATOM 4397 O O . VAL D 1 56 ? -27.327 48.828 27.480 1.00 50.20 56 VAL D O 1
ATOM 4401 N N . HIS D 1 57 ? -26.173 47.998 29.235 1.00 46.71 57 HIS D N 1
ATOM 4402 C CA . HIS D 1 57 ? -24.936 48.739 28.982 1.00 47.01 57 HIS D CA 1
ATOM 4403 C C . HIS D 1 57 ? -23.829 47.806 28.469 1.00 44.10 57 HIS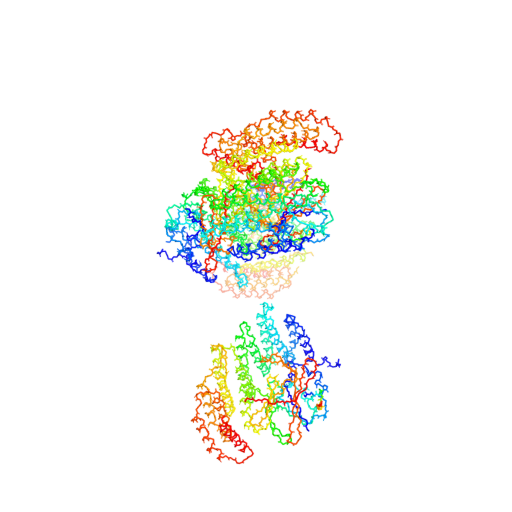 D C 1
ATOM 4404 O O . HIS D 1 57 ? -23.487 46.834 29.137 1.00 42.26 57 HIS D O 1
ATOM 4411 N N . ILE D 1 58 ? -23.285 48.104 27.285 1.00 42.02 58 ILE D N 1
ATOM 4412 C CA . ILE D 1 58 ? -22.262 47.261 26.640 1.00 41.35 58 ILE D CA 1
ATOM 4413 C C . ILE D 1 58 ? -21.076 48.125 26.204 1.00 39.93 58 ILE D C 1
ATOM 4414 O O . ILE D 1 58 ? -21.251 49.253 25.733 1.00 39.08 58 ILE D O 1
ATOM 4419 N N . VAL D 1 59 ? -19.868 47.592 26.394 1.00 37.02 59 VAL D N 1
ATOM 4420 C CA . VAL D 1 59 ? -18.654 48.247 25.928 1.00 35.57 59 VAL D CA 1
ATOM 4421 C C . VAL D 1 59 ? -18.007 47.390 24.854 1.00 34.59 59 VAL D C 1
ATOM 4422 O O . VAL D 1 59 ? -18.333 46.209 24.705 1.00 32.69 59 VAL D O 1
ATOM 4426 N N . ARG D 1 60 ? -17.118 48.009 24.086 1.00 35.00 60 ARG D N 1
ATOM 4427 C CA . ARG D 1 60 ? -16.522 47.362 22.925 1.00 36.61 60 ARG D CA 1
ATOM 4428 C C . ARG D 1 60 ? -15.419 46.395 23.359 1.00 34.52 60 ARG D C 1
ATOM 4429 O O . ARG D 1 60 ? -14.492 46.776 24.067 1.00 32.66 60 ARG D O 1
ATOM 4437 N N . GLY D 1 61 ? -15.548 45.139 22.957 1.00 34.51 61 GLY D N 1
ATOM 4438 C CA . GLY D 1 61 ? -14.463 44.167 23.079 1.00 35.14 61 GLY D CA 1
ATOM 4439 C C . GLY D 1 61 ? -13.540 44.256 21.878 1.00 34.74 61 GLY D C 1
ATOM 4440 O O . GLY D 1 61 ? -13.828 44.994 20.934 1.00 36.59 61 GLY D O 1
ATOM 4441 N N . ASP D 1 62 ? -12.425 43.524 21.924 1.00 33.91 62 ASP D N 1
ATOM 4442 C CA . ASP D 1 62 ? -11.453 43.501 20.814 1.00 32.34 62 ASP D CA 1
ATOM 4443 C C . ASP D 1 62 ? -11.971 42.794 19.563 1.00 31.87 62 ASP D C 1
ATOM 4444 O O . ASP D 1 62 ? -11.544 43.136 18.465 1.00 33.85 62 ASP D O 1
ATOM 4449 N N . PHE D 1 63 ? -12.905 41.852 19.712 1.00 31.00 63 PHE D N 1
ATOM 4450 C CA . PHE D 1 63 ? -13.504 41.151 18.558 1.00 31.61 63 PHE D CA 1
ATOM 4451 C C . PHE D 1 63 ? -14.954 41.552 18.156 1.00 32.78 63 PHE D C 1
ATOM 4452 O O . PHE D 1 63 ? -15.531 40.926 17.253 1.00 33.30 63 PHE D O 1
ATOM 4460 N N . ASP D 1 64 ? -15.538 42.576 18.785 1.00 34.28 64 ASP D N 1
ATOM 4461 C CA . ASP D 1 64 ? -16.902 43.035 18.409 1.00 36.42 64 ASP D CA 1
ATOM 4462 C C . ASP D 1 64 ? -16.975 43.647 16.993 1.00 38.34 64 ASP D C 1
ATOM 4463 O O . ASP D 1 64 ? -16.101 44.412 16.590 1.00 38.92 64 ASP D O 1
ATOM 4468 N N . GLU D 1 65 ? -18.032 43.313 16.258 1.00 42.60 65 GLU D N 1
ATOM 4469 C CA . GLU D 1 65 ? -18.269 43.881 14.913 1.00 45.02 65 GLU D CA 1
ATOM 4470 C C . GLU D 1 65 ? -18.668 45.352 14.987 1.00 43.28 65 GLU D C 1
ATOM 4471 O O . GLU D 1 65 ? -18.210 46.172 14.192 1.00 40.40 65 GLU D O 1
ATOM 4477 N N . ASN D 1 66 ? -19.539 45.670 15.941 1.00 45.28 66 ASN D N 1
ATOM 4478 C CA . ASN D 1 66 ? -20.076 47.016 16.061 1.00 46.88 66 ASN D CA 1
ATOM 4479 C C . ASN D 1 66 ? -18.980 47.935 16.566 1.00 49.37 66 ASN D C 1
ATOM 4480 O O . ASN D 1 66 ? -18.426 47.729 17.646 1.00 51.86 66 ASN D O 1
ATOM 4485 N N . LEU D 1 67 ? -18.688 48.951 15.766 1.00 51.78 67 LEU D N 1
ATOM 4486 C CA . LEU D 1 67 ? -17.648 49.927 16.066 1.00 54.97 67 LEU D CA 1
ATOM 4487 C C . LEU D 1 67 ? -18.093 51.007 17.074 1.00 51.59 67 LEU D C 1
ATOM 4488 O O . LEU D 1 67 ? -17.250 51.736 17.610 1.00 48.27 67 LEU D O 1
ATOM 4493 N N . ASN D 1 68 ? -19.401 51.095 17.335 1.00 48.37 68 ASN D N 1
ATOM 4494 C CA . ASN D 1 68 ? -19.983 52.201 18.099 1.00 46.98 68 ASN D CA 1
ATOM 4495 C C . ASN D 1 68 ? -20.333 51.877 19.535 1.00 45.63 68 ASN D C 1
ATOM 4496 O O . ASN D 1 68 ? -20.840 52.759 20.228 1.00 46.22 68 ASN D O 1
ATOM 4501 N N . TYR D 1 69 ? -20.086 50.645 20.005 1.00 43.73 69 TYR D N 1
ATOM 4502 C CA . TYR D 1 69 ? -20.162 50.402 21.445 1.00 39.57 69 TYR D CA 1
ATOM 4503 C C . TYR D 1 69 ? -19.070 51.270 22.049 1.00 37.23 69 TYR D C 1
ATOM 4504 O O . TYR D 1 69 ? -17.948 51.275 21.548 1.00 36.45 69 TYR D O 1
ATOM 4513 N N . PRO D 1 70 ? -19.392 52.030 23.103 1.00 37.20 70 PRO D N 1
ATOM 4514 C CA . PRO D 1 70 ? -18.359 52.882 23.676 1.00 37.59 70 PRO D CA 1
ATOM 4515 C C . PRO D 1 70 ? -17.193 52.074 24.241 1.00 39.25 70 PRO D C 1
ATOM 4516 O O . PRO D 1 70 ? -17.358 50.911 24.627 1.00 35.84 70 PRO D O 1
ATOM 4520 N N . GLU D 1 71 ? -16.027 52.705 24.264 1.00 43.18 71 GLU D N 1
ATOM 4521 C CA . GLU D 1 71 ? -14.787 52.072 24.713 1.00 48.61 71 GLU D CA 1
ATOM 4522 C C . GLU D 1 71 ? -14.905 51.703 26.194 1.00 48.01 71 GLU D C 1
ATOM 4523 O O . GLU D 1 71 ? -14.612 50.576 26.581 1.00 51.70 71 GLU D O 1
ATOM 4529 N N . GLN D 1 72 ? -15.361 52.665 26.994 1.00 49.28 72 GLN D N 1
ATOM 4530 C CA . GLN D 1 72 ? -15.638 52.490 28.420 1.00 49.18 72 GLN D CA 1
ATOM 4531 C C . GLN D 1 72 ? -16.912 53.232 28.830 1.00 46.56 72 GLN D C 1
ATOM 4532 O O . GLN D 1 72 ? -17.466 53.997 28.049 1.00 45.75 72 GLN D O 1
ATOM 4538 N N . LYS D 1 73 ? -17.349 53.015 30.068 1.00 46.48 73 LYS D N 1
ATOM 4539 C CA . LYS D 1 73 ? -18.574 53.621 30.605 1.00 46.51 73 LYS D CA 1
ATOM 4540 C C . LYS D 1 73 ? -18.522 53.754 32.121 1.00 47.56 73 LYS D C 1
ATOM 4541 O O . LYS D 1 73 ? -17.926 52.916 32.807 1.00 43.95 73 LYS D O 1
ATOM 4547 N N . VAL D 1 74 ? -19.171 54.806 32.619 1.00 50.17 74 VAL D N 1
ATOM 4548 C CA . VAL D 1 74 ? -19.406 55.026 34.037 1.00 52.04 74 VAL D CA 1
ATOM 4549 C C . VAL D 1 74 ? -20.914 55.175 34.198 1.00 53.67 74 VAL D C 1
ATOM 4550 O O . VAL D 1 74 ? -21.469 56.198 33.809 1.00 57.65 74 VAL D O 1
ATOM 4554 N N . VAL D 1 75 ? -21.570 54.154 34.750 1.00 55.08 75 VAL D N 1
ATOM 4555 C CA . VAL D 1 75 ? -23.026 54.164 34.947 1.00 54.75 75 VAL D CA 1
ATOM 4556 C C . VAL D 1 75 ? -23.356 54.086 36.445 1.00 57.18 75 VAL D C 1
ATOM 4557 O O . VAL D 1 75 ? -22.653 53.404 37.209 1.00 56.06 75 VAL D O 1
ATOM 4561 N N . THR D 1 76 ? -24.417 54.791 36.854 1.00 59.50 76 THR D N 1
ATOM 4562 C CA . THR D 1 76 ? -24.892 54.774 38.245 1.00 61.25 76 THR D CA 1
ATOM 4563 C C . THR D 1 76 ? -26.070 53.809 38.403 1.00 61.88 76 THR D C 1
ATOM 4564 O O . THR D 1 76 ? -27.060 53.893 37.670 1.00 59.50 76 THR D O 1
ATOM 4568 N N . VAL D 1 77 ? -25.929 52.884 39.352 1.00 64.63 77 VAL D N 1
ATOM 4569 C CA . VAL D 1 77 ? -26.997 51.966 39.755 1.00 66.95 77 VAL D CA 1
ATOM 4570 C C . VAL D 1 77 ? -27.121 52.090 41.277 1.00 66.48 77 VAL D C 1
ATOM 4571 O O . VAL D 1 77 ? -26.195 51.723 42.008 1.00 66.04 77 VAL D O 1
ATOM 4575 N N . GLY D 1 78 ? -28.250 52.630 41.745 1.00 64.02 78 GLY D N 1
ATOM 4576 C CA . GLY D 1 78 ? -28.450 52.908 43.165 1.00 63.10 78 GLY D CA 1
ATOM 4577 C C . GLY D 1 78 ? -27.622 54.112 43.570 1.00 64.27 78 GLY D C 1
ATOM 4578 O O . GLY D 1 78 ? -27.734 55.176 42.949 1.00 62.89 78 GLY D O 1
ATOM 4579 N N . GLN D 1 79 ? -26.789 53.943 44.600 1.00 65.77 79 GLN D N 1
ATOM 4580 C CA . GLN D 1 79 ? -25.843 54.985 45.036 1.00 69.09 79 GLN D CA 1
ATOM 4581 C C . GLN D 1 79 ? -24.382 54.562 44.776 1.00 65.00 79 GLN D C 1
ATOM 4582 O O . GLN D 1 79 ? -23.491 54.817 45.596 1.00 59.11 79 GLN D O 1
ATOM 4588 N N . PHE D 1 80 ? -24.149 53.935 43.620 1.00 63.80 80 PHE D N 1
ATOM 4589 C CA . PHE D 1 80 ? -22.839 53.375 43.263 1.00 61.82 80 PHE D CA 1
ATOM 4590 C C . PHE D 1 80 ? -22.425 53.850 41.879 1.00 55.36 80 PHE D C 1
ATOM 4591 O O . PHE D 1 80 ? -23.174 53.665 40.929 1.00 52.53 80 PHE D O 1
ATOM 4599 N N . LYS D 1 81 ? -21.243 54.452 41.765 1.00 50.86 81 LYS D N 1
ATOM 4600 C CA . LYS D 1 81 ? -20.621 54.678 40.456 1.00 50.87 81 LYS D CA 1
ATOM 4601 C C . LYS D 1 81 ? -19.956 53.373 40.006 1.00 45.77 81 LYS D C 1
ATOM 4602 O O . LYS D 1 81 ? -19.078 52.863 40.703 1.00 46.16 81 LYS D O 1
ATOM 4608 N N . ILE D 1 82 ? -20.387 52.822 38.869 1.00 41.81 82 ILE D N 1
ATOM 4609 C CA . ILE D 1 82 ? -19.871 51.533 38.363 1.00 38.63 82 ILE D CA 1
ATOM 4610 C C . ILE D 1 82 ? -19.164 51.712 37.021 1.00 36.76 82 ILE D C 1
ATOM 4611 O O . ILE D 1 82 ? -19.805 51.941 35.998 1.00 37.16 82 ILE D O 1
ATOM 4616 N N . GLY D 1 83 ? -17.842 51.595 37.029 1.00 34.03 83 GLY D N 1
ATOM 4617 C CA . GLY D 1 83 ? -17.068 51.612 35.793 1.00 33.14 83 GLY D CA 1
ATOM 4618 C C . GLY D 1 83 ? -17.210 50.320 35.009 1.00 31.07 83 GLY D C 1
ATOM 4619 O O . GLY D 1 83 ? -17.244 49.243 35.594 1.00 30.52 83 GLY D O 1
ATOM 4620 N N . LEU D 1 84 ? -17.285 50.432 33.685 1.00 31.38 84 LEU D N 1
ATOM 4621 C CA . LEU D 1 84 ? -17.330 49.271 32.781 1.00 31.47 84 LEU D CA 1
ATOM 4622 C C . LEU D 1 84 ? -16.333 49.459 31.618 1.00 29.64 84 LEU D C 1
ATOM 4623 O O . LEU D 1 84 ? -16.359 50.489 30.946 1.00 29.54 84 LEU D O 1
ATOM 4628 N N . ILE D 1 85 ? -15.469 48.469 31.393 1.00 27.76 85 ILE D N 1
ATOM 4629 C CA . ILE D 1 85 ? -14.494 48.476 30.278 1.00 27.03 85 ILE D CA 1
ATOM 4630 C C . ILE D 1 85 ? -14.103 47.038 29.932 1.00 25.92 85 ILE D C 1
ATOM 4631 O O . ILE D 1 85 ? -14.056 46.214 30.819 1.00 25.83 85 ILE D O 1
ATOM 4636 N N . HIS D 1 86 ? -13.830 46.712 28.672 1.00 25.16 86 HIS D N 1
ATOM 4637 C CA . HIS D 1 86 ? -13.560 45.303 28.338 1.00 24.86 86 HIS D CA 1
ATOM 4638 C C . HIS D 1 86 ? -12.250 44.798 28.953 1.00 26.32 86 HIS D C 1
ATOM 4639 O O . HIS D 1 86 ? -12.185 43.640 29.401 1.00 26.63 86 HIS D O 1
ATOM 4646 N N . GLY D 1 87 ? -11.219 45.646 28.962 1.00 25.98 87 GLY D N 1
ATOM 4647 C CA . GLY D 1 87 ? -9.947 45.324 29.621 1.00 27.26 87 GLY D CA 1
ATOM 4648 C C . GLY D 1 87 ? -8.769 44.899 28.753 1.00 27.50 87 GLY D C 1
ATOM 4649 O O . GLY D 1 87 ? -7.692 44.650 29.278 1.00 28.64 87 GLY D O 1
ATOM 4650 N N . HIS D 1 88 ? -8.967 44.796 27.443 1.00 28.26 88 HIS D N 1
ATOM 4651 C CA . HIS D 1 88 ? -7.857 44.655 26.483 1.00 29.25 88 HIS D CA 1
ATOM 4652 C C . HIS D 1 88 ? -6.996 45.934 26.347 1.00 30.21 88 HIS D C 1
ATOM 4653 O O . HIS D 1 88 ? -5.849 45.854 25.870 1.00 31.70 88 HIS D O 1
ATOM 4660 N N . GLN D 1 89 ? -7.544 47.080 26.773 1.00 29.86 89 GLN D N 1
ATOM 4661 C CA . GLN D 1 89 ? -6.841 48.381 26.816 1.00 30.68 89 GLN D CA 1
ATOM 4662 C C . GLN D 1 89 ? -6.004 48.565 28.076 1.00 32.29 89 GLN D C 1
ATOM 4663 O O . GLN D 1 89 ? -5.163 49.458 28.136 1.00 34.54 89 GLN D O 1
ATOM 4669 N N . VAL D 1 90 ? -6.286 47.773 29.103 1.00 33.64 90 VAL D N 1
ATOM 4670 C CA . VAL D 1 90 ? -5.571 47.839 30.368 1.00 32.94 90 VAL D CA 1
ATOM 4671 C C . VAL D 1 90 ? -4.321 46.974 30.254 1.00 31.24 90 VAL D C 1
ATOM 4672 O O . VAL D 1 90 ? -4.397 45.756 30.352 1.00 31.82 90 VAL D O 1
ATOM 4676 N N . ILE D 1 91 ? -3.181 47.617 30.038 1.00 30.35 91 ILE D N 1
ATOM 4677 C CA . ILE D 1 91 ? -1.899 46.938 29.875 1.00 30.74 91 ILE D CA 1
ATOM 4678 C C . ILE D 1 91 ? -1.113 47.076 31.188 1.00 30.03 91 ILE D C 1
ATOM 4679 O O . ILE D 1 91 ? -1.004 48.172 31.714 1.00 30.41 91 ILE D O 1
ATOM 4684 N N . PRO D 1 92 ? -0.533 45.980 31.705 1.00 29.44 92 PRO D N 1
ATOM 4685 C CA . PRO D 1 92 ? -0.612 44.594 31.249 1.00 29.78 92 PRO D CA 1
ATOM 4686 C C . PRO D 1 92 ? -1.999 43.997 31.471 1.00 29.26 92 PRO D C 1
ATOM 4687 O O . PRO D 1 92 ? -2.633 44.297 32.482 1.00 30.77 92 PRO D O 1
ATOM 4691 N N . TRP D 1 93 ? -2.466 43.174 30.533 1.00 27.73 93 TRP D N 1
ATOM 4692 C CA . TRP D 1 93 ? -3.791 42.546 30.647 1.00 27.26 93 TRP D CA 1
ATOM 4693 C C . TRP D 1 93 ? -4.003 41.881 32.008 1.00 28.07 93 TRP D C 1
ATOM 4694 O O . TRP D 1 93 ? -3.162 41.112 32.459 1.00 27.05 93 TRP D O 1
ATOM 4705 N N . GLY D 1 94 ? -5.116 42.220 32.659 1.00 29.47 94 GLY D N 1
ATOM 4706 C CA . GLY D 1 94 ? -5.486 41.645 33.948 1.00 30.87 94 GLY D CA 1
ATOM 4707 C C . GLY D 1 94 ? -4.633 42.049 35.133 1.00 31.03 94 GLY D C 1
ATOM 4708 O O . GLY D 1 94 ? -4.741 41.449 36.184 1.00 31.22 94 GLY D O 1
ATOM 4709 N N . ASP D 1 95 ? -3.800 43.072 34.974 1.00 33.01 95 ASP D N 1
ATOM 4710 C CA . ASP D 1 95 ? -2.877 43.495 36.018 1.00 33.91 95 ASP D CA 1
ATOM 4711 C C . ASP D 1 95 ? -3.650 44.351 37.006 1.00 33.64 95 ASP D C 1
ATOM 4712 O O . ASP D 1 95 ? -4.284 45.342 36.630 1.00 32.82 95 ASP D O 1
ATOM 4717 N N . MET D 1 96 ? -3.569 43.977 38.275 1.00 34.74 96 MET D N 1
ATOM 4718 C CA A MET D 1 96 ? -4.384 44.597 39.317 0.50 35.65 96 MET D CA 1
ATOM 4719 C CA B MET D 1 96 ? -4.388 44.598 39.308 0.50 35.10 96 MET D CA 1
ATOM 4720 C C . MET D 1 96 ? -3.977 46.043 39.558 1.00 34.91 96 MET D C 1
ATOM 4721 O O . MET D 1 96 ? -4.827 46.894 39.798 1.00 36.66 96 MET D O 1
ATOM 4730 N N . ALA D 1 97 ? -2.680 46.323 39.481 1.00 33.57 97 ALA D N 1
ATOM 4731 C CA . ALA D 1 97 ? -2.189 47.692 39.640 1.00 32.69 97 ALA D CA 1
ATOM 4732 C C . ALA D 1 97 ? -2.563 48.598 38.468 1.00 33.22 97 ALA D C 1
ATOM 4733 O O . ALA D 1 97 ? -2.746 49.794 38.669 1.00 35.93 97 ALA D O 1
ATOM 4735 N N . SER D 1 98 ? -2.682 48.049 37.256 1.00 33.46 98 SER D N 1
ATOM 4736 C CA . SER D 1 98 ? -3.199 48.826 36.111 1.00 32.01 98 SER D CA 1
ATOM 4737 C C . SER D 1 98 ? -4.702 49.071 36.207 1.00 30.71 98 SER D C 1
ATOM 4738 O O . SER D 1 98 ? -5.196 50.064 35.687 1.00 29.49 98 SER D O 1
ATOM 4741 N N . LEU D 1 99 ? -5.433 48.147 36.824 1.00 32.61 99 LEU D N 1
ATOM 4742 C CA . LEU D 1 99 ? -6.879 48.332 37.045 1.00 35.08 99 LEU D CA 1
ATOM 4743 C C . LEU D 1 99 ? -7.109 49.395 38.111 1.00 36.88 99 LEU D C 1
ATOM 4744 O O . LEU D 1 99 ? -7.987 50.234 37.957 1.00 37.65 99 LEU D O 1
ATOM 4749 N N . ALA D 1 100 ? -6.301 49.366 39.170 1.00 40.32 100 ALA D N 1
ATOM 4750 C CA . ALA D 1 100 ? -6.309 50.411 40.210 1.00 43.20 100 ALA D CA 1
ATOM 4751 C C . ALA D 1 100 ? -5.891 51.795 39.688 1.00 44.74 100 ALA D C 1
ATOM 4752 O O . ALA D 1 100 ? -6.362 52.819 40.193 1.00 45.55 100 ALA D O 1
ATOM 4754 N N . LEU D 1 101 ? -5.009 51.826 38.694 1.00 44.27 101 LEU D N 1
ATOM 4755 C CA . LEU D 1 101 ? -4.702 53.073 37.976 1.00 45.68 101 LEU D CA 1
ATOM 4756 C C . LEU D 1 101 ? -5.939 53.578 37.213 1.00 45.33 101 LEU D C 1
ATOM 4757 O O . LEU D 1 101 ? -6.280 54.763 37.271 1.00 45.76 101 LEU D O 1
ATOM 4762 N N . LEU D 1 102 ? -6.605 52.669 36.508 1.00 44.90 102 LEU D N 1
ATOM 4763 C CA . LEU D 1 102 ? -7.839 52.983 35.782 1.00 41.65 102 LEU D CA 1
ATOM 4764 C C . LEU D 1 102 ? -8.965 53.412 36.729 1.00 41.62 102 LEU D C 1
ATOM 4765 O O . LEU D 1 102 ? -9.753 54.289 36.383 1.00 41.22 102 LEU D O 1
ATOM 4770 N N . GLN D 1 103 ? -9.039 52.799 37.914 1.00 42.98 103 GLN D N 1
ATOM 4771 C CA . GLN D 1 103 ? -10.011 53.197 38.943 1.00 44.98 103 GLN D CA 1
ATOM 4772 C C . GLN D 1 103 ? -9.883 54.671 39.335 1.00 45.55 103 GLN D C 1
ATOM 4773 O O . GLN D 1 103 ? -10.892 55.363 39.440 1.00 46.83 103 GLN D O 1
ATOM 4779 N N . ARG D 1 104 ? -8.650 55.137 39.547 1.00 45.99 104 ARG D N 1
ATOM 4780 C CA . ARG D 1 104 ? -8.386 56.539 39.918 1.00 47.00 104 ARG D CA 1
ATOM 4781 C C . ARG D 1 104 ? -8.816 57.554 38.865 1.00 48.02 104 ARG D C 1
ATOM 4782 O O . ARG D 1 104 ? -9.267 58.644 39.209 1.00 52.99 104 ARG D O 1
ATOM 4790 N N . GLN D 1 105 ? -8.657 57.206 37.595 1.00 49.61 105 GLN D N 1
ATOM 4791 C CA . GLN D 1 105 ? -9.132 58.041 36.489 1.00 53.41 105 GLN D CA 1
ATOM 4792 C C . GLN D 1 105 ? -10.675 58.122 36.480 1.00 54.26 105 GLN D C 1
ATOM 4793 O O . GLN D 1 105 ? -11.239 59.214 36.492 1.00 58.15 105 GLN D O 1
ATOM 4799 N N . PHE D 1 106 ? -11.336 56.966 36.476 1.00 53.77 106 PHE D N 1
ATOM 4800 C CA . PHE D 1 106 ? -12.808 56.877 36.444 1.00 55.16 106 PHE D CA 1
ATOM 4801 C C . PHE D 1 106 ? -13.515 57.390 37.707 1.00 54.31 106 PHE D C 1
ATOM 4802 O O . PHE D 1 106 ? -14.666 57.817 37.625 1.00 50.34 106 PHE D O 1
ATOM 4810 N N . ASP D 1 107 ? -12.840 57.309 38.858 1.00 55.43 107 ASP D N 1
ATOM 4811 C CA . ASP D 1 107 ? -13.410 57.658 40.173 1.00 56.51 107 ASP D CA 1
ATOM 4812 C C . ASP D 1 107 ? -14.704 56.878 40.481 1.00 52.69 107 ASP D C 1
ATOM 4813 O O . ASP D 1 107 ? -15.776 57.462 40.692 1.00 51.58 107 ASP D O 1
ATOM 4818 N N . VAL D 1 108 ? -14.582 55.556 40.512 1.00 49.18 108 VAL D N 1
ATOM 4819 C CA . VAL D 1 108 ? -15.738 54.665 40.647 1.00 48.99 108 VAL D CA 1
ATOM 4820 C C . VAL D 1 108 ? -15.611 53.759 41.870 1.00 48.67 108 VAL D C 1
ATOM 4821 O O . VAL D 1 108 ? -14.505 53.448 42.316 1.00 51.52 108 VAL D O 1
ATOM 4825 N N . ASP D 1 109 ? -16.754 53.334 42.396 1.00 46.52 109 ASP D N 1
ATOM 4826 C CA . ASP D 1 109 ? -16.794 52.408 43.527 1.00 47.99 109 ASP D CA 1
ATOM 4827 C C . ASP D 1 109 ? -16.502 50.967 43.094 1.00 46.80 109 ASP D C 1
ATOM 4828 O O . ASP D 1 109 ? -15.801 50.228 43.802 1.00 44.62 109 ASP D O 1
ATOM 4833 N N . ILE D 1 110 ? -17.084 50.578 41.951 1.00 43.96 110 ILE D N 1
ATOM 4834 C CA . ILE D 1 110 ? -16.937 49.250 41.367 1.00 41.10 110 ILE D CA 1
ATOM 4835 C C . ILE D 1 110 ? -16.402 49.397 39.943 1.00 40.59 110 ILE D C 1
ATOM 4836 O O . ILE D 1 110 ? -16.958 50.157 39.149 1.00 42.49 110 ILE D O 1
ATOM 4841 N N . LEU D 1 111 ? -15.320 48.684 39.628 1.00 37.98 111 LEU D N 1
ATOM 4842 C CA . LEU D 1 111 ? -14.779 48.630 38.262 1.00 36.42 111 LEU D CA 1
ATOM 4843 C C . LEU D 1 111 ? -14.989 47.236 37.704 1.00 35.40 111 LEU D C 1
ATOM 4844 O O . LEU D 1 111 ? -14.540 46.263 38.299 1.00 37.08 111 LEU D O 1
ATOM 4849 N N . ILE D 1 112 ? -15.655 47.151 36.557 1.00 33.48 112 ILE D N 1
ATOM 4850 C CA . ILE D 1 112 ? -15.912 45.888 35.897 1.00 32.77 112 ILE D CA 1
ATOM 4851 C C . ILE D 1 112 ? -15.081 45.845 34.620 1.00 32.78 112 ILE D C 1
ATOM 4852 O O . ILE D 1 112 ? -15.062 46.806 33.855 1.00 32.83 112 ILE D O 1
ATOM 4857 N N . SER D 1 113 ? -14.368 44.740 34.421 1.00 31.84 113 SER D N 1
ATOM 4858 C CA . SER D 1 113 ? -13.648 44.496 33.182 1.00 32.18 113 SER D CA 1
ATOM 4859 C C . SER D 1 113 ? -13.557 43.010 32.894 1.00 31.19 113 SER D C 1
ATOM 4860 O O . SER D 1 113 ? -13.958 42.210 33.711 1.00 33.11 113 SER D O 1
ATOM 4863 N N . GLY D 1 114 ? -13.040 42.648 31.731 1.00 29.82 114 GLY D N 1
ATOM 4864 C CA . GLY D 1 114 ? -13.001 41.249 31.307 1.00 30.23 114 GLY D CA 1
ATOM 4865 C C . GLY D 1 114 ? -11.704 40.877 30.618 1.00 29.32 114 GLY D C 1
ATOM 4866 O O . GLY D 1 114 ? -10.619 41.142 31.129 1.00 29.33 114 GLY D O 1
ATOM 4867 N N . HIS D 1 115 ? -11.832 40.212 29.476 1.00 29.42 115 HIS D N 1
ATOM 4868 C CA . HIS D 1 115 ? -10.705 39.855 28.589 1.00 29.58 115 HIS D CA 1
ATOM 4869 C C . HIS D 1 115 ? -9.832 38.674 29.030 1.00 29.83 115 HIS D C 1
ATOM 4870 O O . HIS D 1 115 ? -9.233 38.022 28.183 1.00 30.22 115 HIS D O 1
ATOM 4877 N N . THR D 1 116 ? -9.751 38.400 30.329 1.00 30.69 116 THR D N 1
ATOM 4878 C CA . THR D 1 116 ? -8.952 37.279 30.827 1.00 31.08 116 THR D CA 1
ATOM 4879 C C . THR D 1 116 ? -9.677 35.932 30.710 1.00 30.65 116 THR D C 1
ATOM 4880 O O . THR D 1 116 ? -9.017 34.911 30.616 1.00 33.25 116 THR D O 1
ATOM 4884 N N . HIS D 1 117 ? -11.016 35.940 30.725 1.00 30.42 117 HIS D N 1
ATOM 4885 C CA . HIS D 1 117 ? -11.875 34.721 30.729 1.00 28.95 117 HIS D CA 1
ATOM 4886 C C . HIS D 1 117 ? -11.792 33.933 32.038 1.00 29.78 117 HIS D C 1
ATOM 4887 O O . HIS D 1 117 ? -12.124 32.746 32.080 1.00 29.19 117 HIS D O 1
ATOM 4894 N N . LYS D 1 118 ? -11.375 34.597 33.108 1.00 31.09 118 LYS D N 1
ATOM 4895 C CA . LYS D 1 118 ? -11.244 33.957 34.396 1.00 34.09 118 LYS D CA 1
ATOM 4896 C C . LYS D 1 118 ? -11.952 34.858 35.395 1.00 33.29 118 LYS D C 1
ATOM 4897 O O . LYS D 1 118 ? -11.677 36.061 35.462 1.00 31.88 118 LYS D O 1
ATOM 4903 N N . PHE D 1 119 ? -12.880 34.277 36.151 1.00 33.40 119 PHE D N 1
ATOM 4904 C CA . PHE D 1 119 ? -13.602 35.031 37.157 1.00 33.82 119 PHE D CA 1
ATOM 4905 C C . PHE D 1 119 ? -12.607 35.510 38.234 1.00 36.21 119 PHE D C 1
ATOM 4906 O O . PHE D 1 119 ? -11.767 34.741 38.683 1.00 36.35 119 PHE D O 1
ATOM 4914 N N . GLU D 1 120 ? -12.700 36.786 38.604 1.00 40.68 120 GLU D N 1
ATOM 4915 C CA . GLU D 1 120 ? -11.869 37.398 39.652 1.00 44.30 120 GLU D CA 1
ATOM 4916 C C . GLU D 1 120 ? -12.677 38.469 40.377 1.00 42.69 120 GLU D C 1
ATOM 4917 O O . GLU D 1 120 ? -13.574 39.062 39.788 1.00 39.90 120 GLU D O 1
ATOM 4923 N N . ALA D 1 121 ? -12.354 38.700 41.650 1.00 44.58 121 ALA D N 1
ATOM 4924 C CA . ALA D 1 121 ? -13.056 39.674 42.496 1.00 46.09 121 ALA D CA 1
ATOM 4925 C C . ALA D 1 121 ? -12.143 40.217 43.602 1.00 49.09 121 ALA D C 1
ATOM 4926 O O . ALA D 1 121 ? -11.662 39.449 44.438 1.00 51.81 121 ALA D O 1
ATOM 4928 N N . PHE D 1 122 ? -11.932 41.533 43.618 1.00 49.48 122 PHE D N 1
ATOM 4929 C CA . PHE D 1 122 ? -10.940 42.162 44.483 1.00 50.25 122 PHE D CA 1
ATOM 4930 C C . PHE D 1 122 ? -11.504 43.363 45.220 1.00 51.60 122 PHE D C 1
ATOM 4931 O O . PHE D 1 122 ? -12.396 44.036 44.712 1.00 50.01 122 PHE D O 1
ATOM 4939 N N . GLU D 1 123 ? -10.960 43.621 46.412 1.00 55.96 123 GLU D N 1
ATOM 4940 C CA . GLU D 1 123 ? -11.165 44.876 47.142 1.00 59.57 123 GLU D CA 1
ATOM 4941 C C . GLU D 1 123 ? -9.804 45.545 47.363 1.00 61.78 123 GLU D C 1
ATOM 4942 O O . GLU D 1 123 ? -8.837 44.887 47.732 1.00 59.91 123 GLU D O 1
ATOM 4948 N N . HIS D 1 124 ? -9.738 46.853 47.129 1.00 64.73 124 HIS D N 1
ATOM 4949 C CA . HIS D 1 124 ? -8.521 47.628 47.363 1.00 68.39 124 HIS D CA 1
ATOM 4950 C C . HIS D 1 124 ? -8.892 49.093 47.585 1.00 70.95 124 HIS D C 1
ATOM 4951 O O . HIS D 1 124 ? -9.470 49.719 46.694 1.00 75.01 124 HIS D O 1
ATOM 4958 N N . GLU D 1 125 ? -8.562 49.619 48.771 1.00 71.41 125 GLU D N 1
ATOM 4959 C CA . GLU D 1 125 ? -8.920 50.985 49.193 1.00 72.34 125 GLU D CA 1
ATOM 4960 C C . GLU D 1 125 ? -10.443 51.226 49.168 1.00 67.99 125 GLU D C 1
ATOM 4961 O O . GLU D 1 125 ? -10.905 52.282 48.734 1.00 64.23 125 GLU D O 1
ATOM 4967 N N . ASN D 1 126 ? -11.205 50.233 49.636 1.00 66.27 126 ASN D N 1
ATOM 4968 C CA . ASN D 1 126 ? -12.687 50.255 49.661 1.00 63.62 126 ASN D CA 1
ATOM 4969 C C . ASN D 1 126 ? -13.387 50.222 48.280 1.00 59.74 126 ASN D C 1
ATOM 4970 O O . ASN D 1 126 ? -14.618 50.295 48.222 1.00 58.68 126 ASN D O 1
ATOM 4975 N N . LYS D 1 127 ? -12.629 50.089 47.187 1.00 56.71 127 LYS D N 1
ATOM 4976 C CA . LYS D 1 127 ? -13.207 49.946 45.849 1.00 55.24 127 LYS D CA 1
ATOM 4977 C C . LYS D 1 127 ? -13.216 48.484 45.467 1.00 53.36 127 LYS D C 1
ATOM 4978 O O . LYS D 1 127 ? -12.274 47.756 45.800 1.00 52.26 127 LYS D O 1
ATOM 4984 N N . PHE D 1 128 ? -14.268 48.062 44.762 1.00 50.12 128 PHE D N 1
ATOM 4985 C CA . PHE D 1 128 ? -14.390 46.679 44.287 1.00 49.78 128 PHE D CA 1
ATOM 4986 C C . PHE D 1 128 ? -14.024 46.571 42.806 1.00 44.11 128 PHE D C 1
ATOM 4987 O O . PHE D 1 128 ? -14.090 47.549 42.070 1.00 42.49 128 PHE D O 1
ATOM 4995 N N . TYR D 1 129 ? -13.614 45.379 42.388 1.00 39.52 129 TYR D N 1
ATOM 4996 C CA . TYR D 1 129 ? -13.168 45.126 41.016 1.00 35.51 129 TYR D CA 1
ATOM 4997 C C . TYR D 1 129 ? -13.640 43.744 40.644 1.00 34.00 129 TYR D C 1
ATOM 4998 O O . TYR D 1 129 ? -13.191 42.783 41.252 1.00 34.19 129 TYR D O 1
ATOM 5007 N N . ILE D 1 130 ? -14.549 43.641 39.670 1.00 33.15 130 ILE D N 1
ATOM 5008 C CA . ILE D 1 130 ? -15.114 42.358 39.245 1.00 31.46 130 ILE D CA 1
ATOM 5009 C C . ILE D 1 130 ? -14.709 42.069 37.812 1.00 29.04 130 ILE D C 1
ATOM 5010 O O . ILE D 1 130 ? -14.799 42.930 36.948 1.00 27.08 130 ILE D O 1
ATOM 5015 N N . ASN D 1 131 ? -14.269 40.836 37.587 1.00 28.63 131 ASN D N 1
ATOM 5016 C CA . ASN D 1 131 ? -14.159 40.228 36.266 1.00 26.83 131 ASN D CA 1
ATOM 5017 C C . ASN D 1 131 ? -15.112 39.035 36.300 1.00 26.74 131 ASN D C 1
ATOM 5018 O O . ASN D 1 131 ? -14.891 38.091 37.053 1.00 25.11 131 ASN D O 1
ATOM 5023 N N . PRO D 1 132 ? -16.185 39.080 35.490 1.00 27.73 132 PRO D N 1
ATOM 5024 C CA . PRO D 1 132 ? -17.148 37.995 35.529 1.00 27.88 132 PRO D CA 1
ATOM 5025 C C . PRO D 1 132 ? -16.695 36.742 34.787 1.00 27.60 132 PRO D C 1
ATOM 5026 O O . PRO D 1 132 ? -17.385 35.723 34.875 1.00 28.72 132 PRO D O 1
ATOM 5030 N N . GLY D 1 133 ? -15.577 36.804 34.058 1.00 26.45 133 GLY D N 1
ATOM 5031 C CA . GLY D 1 133 ? -15.083 35.645 33.312 1.00 26.12 133 GLY D CA 1
ATOM 5032 C C . GLY D 1 133 ? -15.846 35.558 32.017 1.00 26.00 133 GLY D C 1
ATOM 5033 O O . GLY D 1 133 ? -16.468 36.532 31.600 1.00 28.07 133 GLY D O 1
ATOM 5034 N N . SER D 1 134 ? -15.791 34.403 31.372 1.00 26.73 134 SER D N 1
ATOM 5035 C CA . SER D 1 134 ? -16.462 34.190 30.080 1.00 26.39 134 SER D CA 1
ATOM 5036 C C . SER D 1 134 ? -17.762 33.413 30.278 1.00 26.35 134 SER D C 1
ATOM 5037 O O . SER D 1 134 ? -17.722 32.257 30.669 1.00 24.35 134 SER D O 1
ATOM 5040 N N . ALA D 1 135 ? -18.904 34.016 29.948 1.00 28.65 135 ALA D N 1
ATOM 5041 C CA . ALA D 1 135 ? -20.218 33.341 30.130 1.00 29.76 135 ALA D CA 1
ATOM 5042 C C . ALA D 1 135 ? -20.438 32.064 29.287 1.00 30.05 135 ALA D C 1
ATOM 5043 O O . ALA D 1 135 ? -21.379 31.321 29.546 1.00 30.35 135 ALA D O 1
ATOM 5045 N N . THR D 1 136 ? -19.557 31.822 28.311 1.00 30.05 136 THR D N 1
ATOM 5046 C CA . THR D 1 136 ? -19.569 30.648 27.447 1.00 29.10 136 THR D CA 1
ATOM 5047 C C . THR D 1 136 ? -18.404 29.695 27.696 1.00 29.43 136 THR D C 1
ATOM 5048 O O . THR D 1 136 ? -18.323 28.630 27.069 1.00 29.62 136 THR D O 1
ATOM 5052 N N . GLY D 1 137 ? -17.486 30.068 28.583 1.00 29.45 137 GLY D N 1
ATOM 5053 C CA . GLY D 1 137 ? -16.232 29.326 28.722 1.00 29.75 137 GLY D CA 1
ATOM 5054 C C . GLY D 1 137 ? -15.384 29.359 27.459 1.00 28.58 137 GLY D C 1
ATOM 5055 O O . GLY D 1 137 ? -14.714 28.386 27.127 1.00 28.28 137 GLY D O 1
ATOM 5056 N N . ALA D 1 138 ? -15.408 30.496 26.769 1.00 28.19 138 ALA D N 1
ATOM 5057 C CA . ALA D 1 138 ? -14.683 30.670 25.514 1.00 27.66 138 ALA D CA 1
ATOM 5058 C C . ALA D 1 138 ? -13.175 30.501 25.667 1.00 27.86 138 ALA D C 1
ATOM 5059 O O . ALA D 1 138 ? -12.571 30.969 26.644 1.00 26.42 138 ALA D O 1
ATOM 5061 N N . TYR D 1 139 ? -12.585 29.840 24.674 1.00 28.29 139 TYR D N 1
ATOM 5062 C CA . TYR D 1 139 ? -11.138 29.708 24.511 1.00 28.06 139 TYR D CA 1
ATOM 5063 C C . TYR D 1 139 ? -10.363 30.986 24.800 1.00 28.87 139 TYR D C 1
ATOM 5064 O O . TYR D 1 139 ? -10.796 32.079 24.441 1.00 29.56 139 TYR D O 1
ATOM 5073 N N . ASN D 1 140 ? -9.208 30.823 25.441 1.00 30.09 140 ASN D N 1
ATOM 5074 C CA . ASN D 1 140 ? -8.250 31.902 25.674 1.00 29.62 140 ASN D CA 1
ATOM 5075 C C . ASN D 1 140 ? -6.851 31.321 25.622 1.00 29.98 140 ASN D C 1
ATOM 5076 O O . ASN D 1 140 ? -6.576 30.372 26.327 1.00 32.02 140 ASN D O 1
ATOM 5081 N N . ALA D 1 141 ? -5.955 31.880 24.809 1.00 31.66 141 ALA D N 1
ATOM 5082 C CA . ALA D 1 141 ? -4.577 31.335 24.703 1.00 31.70 141 ALA D CA 1
ATOM 5083 C C . ALA D 1 141 ? -3.763 31.361 26.007 1.00 33.21 141 ALA D C 1
ATOM 5084 O O . ALA D 1 141 ? -2.852 30.547 26.164 1.00 35.70 141 ALA D O 1
ATOM 5086 N N . LEU D 1 142 ? -4.097 32.274 26.925 1.00 33.25 142 LEU D N 1
ATOM 5087 C CA . LEU D 1 142 ? -3.342 32.487 28.168 1.00 34.89 142 LEU D CA 1
ATOM 5088 C C . LEU D 1 142 ? -3.939 31.848 29.424 1.00 36.44 142 LEU D C 1
ATOM 5089 O O . LEU D 1 142 ? -3.436 32.081 30.508 1.00 37.70 142 LEU D O 1
ATOM 5094 N N . GLU D 1 143 ? -5.001 31.066 29.286 1.00 41.60 143 GLU D N 1
ATOM 5095 C CA . GLU D 1 143 ? -5.680 30.446 30.432 1.00 48.07 143 GLU D CA 1
ATOM 5096 C C . GLU D 1 143 ? -6.266 29.108 29.957 1.00 49.66 143 GLU D C 1
ATOM 5097 O O . GLU D 1 143 ? -6.980 29.080 28.962 1.00 54.42 143 GLU D O 1
ATOM 5103 N N . THR D 1 144 ? -5.963 28.012 30.652 1.00 52.81 144 THR D N 1
ATOM 5104 C CA . THR D 1 144 ? -6.128 26.658 30.078 1.00 56.29 144 THR D CA 1
ATOM 5105 C C . THR D 1 144 ? -7.453 25.925 30.333 1.00 57.64 144 THR D C 1
ATOM 5106 O O . THR D 1 144 ? -7.904 25.179 29.445 1.00 60.93 144 THR D O 1
ATOM 5110 N N . ASN D 1 145 ? -8.060 26.114 31.510 1.00 55.51 145 ASN D N 1
ATOM 5111 C CA . ASN D 1 145 ? -9.287 25.381 31.890 1.00 55.40 145 ASN D CA 1
ATOM 5112 C C . ASN D 1 145 ? -10.438 26.324 32.195 1.00 52.88 145 ASN D C 1
ATOM 5113 O O . ASN D 1 145 ? -10.874 26.452 33.346 1.00 50.03 145 ASN D O 1
ATOM 5118 N N . ILE D 1 146 ? -10.954 26.951 31.138 1.00 51.33 146 ILE D N 1
ATOM 5119 C CA . ILE D 1 146 ? -11.941 28.018 31.284 1.00 48.15 146 ILE D CA 1
ATOM 5120 C C . ILE D 1 146 ? -13.243 27.397 31.753 1.00 46.21 146 ILE D C 1
ATOM 5121 O O . ILE D 1 146 ? -13.669 26.365 31.228 1.00 47.46 146 ILE D O 1
ATOM 5126 N N . ILE D 1 147 ? -13.859 28.045 32.738 1.00 42.88 147 ILE D N 1
ATOM 5127 C CA . ILE D 1 147 ? -15.108 27.606 33.326 1.00 41.52 147 ILE D CA 1
ATOM 5128 C C . ILE D 1 147 ? -16.148 28.680 33.003 1.00 37.83 147 ILE D C 1
ATOM 5129 O O . ILE D 1 147 ? -15.988 29.828 33.425 1.00 37.57 147 ILE D O 1
ATOM 5134 N N . PRO D 1 148 ? -17.232 28.319 32.285 1.00 34.18 148 PRO D N 1
ATOM 5135 C CA . PRO D 1 148 ? -18.261 29.329 32.025 1.00 32.33 148 PRO D CA 1
ATOM 5136 C C . PRO D 1 148 ? -18.755 30.000 33.299 1.00 31.79 148 PRO D C 1
ATOM 5137 O O . PRO D 1 148 ? -18.906 29.334 34.320 1.00 31.89 148 PRO D O 1
ATOM 5141 N N . SER D 1 149 ? -18.958 31.312 33.261 1.00 31.96 149 SER D N 1
ATOM 5142 C CA . SER D 1 149 ? -19.411 32.031 34.450 1.00 33.54 149 SER D CA 1
ATOM 5143 C C . SER D 1 149 ? -20.015 33.398 34.181 1.00 32.56 149 SER D C 1
ATOM 5144 O O . SER D 1 149 ? -19.756 34.013 33.146 1.00 33.50 149 SER D O 1
ATOM 5147 N N . PHE D 1 150 ? -20.808 33.862 35.140 1.00 30.61 150 PHE D N 1
ATOM 5148 C CA . PHE D 1 150 ? -21.258 35.238 35.167 1.00 31.29 150 PHE D CA 1
ATOM 5149 C C . PHE D 1 150 ? -21.421 35.736 36.600 1.00 31.81 150 PHE D C 1
ATOM 5150 O O . PHE D 1 150 ? -21.276 34.958 37.545 1.00 32.65 150 PHE D O 1
ATOM 5158 N N . VAL D 1 151 ? -21.660 37.036 36.749 1.00 31.94 151 VAL D N 1
ATOM 5159 C CA . VAL D 1 151 ? -21.859 37.656 38.050 1.00 33.36 151 VAL D CA 1
ATOM 5160 C C . VAL D 1 151 ? -23.226 38.321 38.133 1.00 36.95 151 VAL D C 1
ATOM 5161 O O . VAL D 1 151 ? -23.655 39.010 37.208 1.00 37.06 151 VAL D O 1
ATOM 5165 N N . LEU D 1 152 ? -23.894 38.099 39.263 1.00 40.75 152 LEU D N 1
ATOM 5166 C CA . LEU D 1 152 ? -25.126 38.780 39.610 1.00 43.35 152 LEU D CA 1
ATOM 5167 C C . LEU D 1 152 ? -24.850 39.699 40.785 1.00 45.18 152 LEU D C 1
ATOM 5168 O O . LEU D 1 152 ? -24.252 39.271 41.770 1.00 46.68 152 LEU D O 1
ATOM 5173 N N . MET D 1 153 ? -25.290 40.952 40.680 1.00 48.17 153 MET D N 1
ATOM 5174 C CA . MET D 1 153 ? -25.158 41.929 41.762 1.00 53.07 153 MET D CA 1
ATOM 5175 C C . MET D 1 153 ? -26.542 42.298 42.284 1.00 56.35 153 MET D C 1
ATOM 5176 O O . MET D 1 153 ? -27.370 42.806 41.534 1.00 54.98 153 MET D O 1
ATOM 5181 N N . ASP D 1 154 ? -26.787 42.018 43.564 1.00 61.69 154 ASP D N 1
ATOM 5182 C CA . ASP D 1 154 ? -28.027 42.388 44.245 1.00 63.20 154 ASP D CA 1
ATOM 5183 C C . ASP D 1 154 ? -27.792 43.719 44.973 1.00 62.86 154 ASP D C 1
ATOM 5184 O O . ASP D 1 154 ? -27.174 43.748 46.037 1.00 61.65 154 ASP D O 1
ATOM 5189 N N . ILE D 1 155 ? -28.261 44.815 44.374 1.00 66.16 155 ILE D N 1
ATOM 5190 C CA . ILE D 1 155 ? -28.043 46.169 44.897 1.00 70.44 155 ILE D CA 1
ATOM 5191 C C . ILE D 1 155 ? -29.350 46.661 45.524 1.00 79.56 155 ILE D C 1
ATOM 5192 O O . ILE D 1 155 ? -30.330 46.901 44.812 1.00 79.83 155 ILE D O 1
ATOM 5197 N N . GLN D 1 156 ? -29.354 46.800 46.853 1.00 86.82 156 GLN D N 1
ATOM 5198 C CA . GLN D 1 156 ? -30.534 47.217 47.619 1.00 92.50 156 GLN D CA 1
ATOM 5199 C C . GLN D 1 156 ? -30.303 48.580 48.279 1.00 97.17 156 GLN D C 1
ATOM 5200 O O . GLN D 1 156 ? -30.170 48.669 49.501 1.00 101.01 156 GLN D O 1
ATOM 5206 N N . ALA D 1 157 ? -30.254 49.633 47.461 1.00 101.28 157 ALA D N 1
ATOM 5207 C CA . ALA D 1 157 ? -30.126 51.022 47.940 1.00 107.26 157 ALA D CA 1
ATOM 5208 C C . ALA D 1 157 ? -28.948 51.237 48.912 1.00 113.21 157 ALA D C 1
ATOM 5209 O O . ALA D 1 157 ? -29.145 51.331 50.128 1.00 118.50 157 ALA D O 1
ATOM 5211 N N . SER D 1 158 ? -27.737 51.309 48.354 1.00 114.72 158 SER D N 1
ATOM 5212 C CA . SER D 1 158 ? -26.474 51.466 49.114 1.00 110.23 158 SER D CA 1
ATOM 5213 C C . SER D 1 158 ? -26.100 50.260 49.998 1.00 104.92 158 SER D C 1
ATOM 5214 O O . SER D 1 158 ? -25.454 50.422 51.039 1.00 102.07 158 SER D O 1
ATOM 5217 N N . THR D 1 159 ? -26.506 49.063 49.576 1.00 99.82 159 THR D N 1
ATOM 5218 C CA . THR D 1 159 ? -26.058 47.809 50.188 1.00 98.05 159 THR D CA 1
ATOM 5219 C C . THR D 1 159 ? -25.949 46.763 49.080 1.00 95.07 159 THR D C 1
ATOM 5220 O O . THR D 1 159 ? -26.964 46.378 48.498 1.00 100.12 159 THR D O 1
ATOM 5224 N N . VAL D 1 160 ? -24.725 46.313 48.797 1.00 89.49 160 VAL D N 1
ATOM 5225 C CA . VAL D 1 160 ? -24.450 45.430 47.654 1.00 84.52 160 VAL D CA 1
ATOM 5226 C C . VAL D 1 160 ? -24.053 44.023 48.115 1.00 79.45 160 VAL D C 1
ATOM 5227 O O . VAL D 1 160 ? -23.171 43.863 48.965 1.00 81.63 160 VAL D O 1
ATOM 5231 N N . VAL D 1 161 ? -24.738 43.018 47.565 1.00 71.18 161 VAL D N 1
ATOM 5232 C CA . VAL D 1 161 ? -24.366 41.609 47.719 1.00 63.34 161 VAL D CA 1
ATOM 5233 C C . VAL D 1 161 ? -24.205 41.055 46.316 1.00 56.56 161 VAL D C 1
ATOM 5234 O O . VAL D 1 161 ? -25.039 41.320 45.454 1.00 53.87 161 VAL D O 1
ATOM 5238 N N . THR D 1 162 ? -23.139 40.285 46.101 1.00 52.50 162 THR D N 1
ATOM 5239 C CA . THR D 1 162 ? -22.739 39.845 44.759 1.00 50.54 162 THR D CA 1
ATOM 5240 C C . THR D 1 162 ? -22.498 38.334 44.708 1.00 46.89 162 THR D C 1
ATOM 5241 O O . THR D 1 162 ? -22.010 37.753 45.674 1.00 44.26 162 THR D O 1
ATOM 5245 N N . TYR D 1 163 ? -22.834 37.718 43.572 1.00 44.39 163 TYR D N 1
ATOM 5246 C CA . TYR D 1 163 ? -22.809 36.261 43.413 1.00 43.95 163 TYR D CA 1
ATOM 5247 C C . TYR D 1 163 ? -22.134 35.876 42.114 1.00 42.13 163 TYR D C 1
ATOM 5248 O O . TYR D 1 163 ? -22.184 36.637 41.155 1.00 40.26 163 TYR D O 1
ATOM 5257 N N . VAL D 1 164 ? -21.565 34.671 42.076 1.00 39.02 164 VAL D N 1
ATOM 5258 C CA . VAL D 1 164 ? -20.916 34.152 40.885 1.00 37.36 164 VAL D CA 1
ATOM 5259 C C . VAL D 1 164 ? -21.526 32.801 40.543 1.00 37.37 164 VAL D C 1
ATOM 5260 O O . VAL D 1 164 ? -21.506 31.874 41.343 1.00 35.74 164 VAL D O 1
ATOM 5264 N N . TYR D 1 165 ? -22.086 32.720 39.342 1.00 39.03 165 TYR D N 1
ATOM 5265 C CA . TYR D 1 165 ? -22.662 31.496 38.808 1.00 39.96 165 TYR D CA 1
ATOM 5266 C C . TYR D 1 165 ? -21.605 30.880 37.936 1.00 41.14 165 TYR D C 1
ATOM 5267 O O . TYR D 1 165 ? -21.084 31.561 37.056 1.00 42.51 165 TYR D O 1
ATOM 5276 N N . GLN D 1 166 ? -21.283 29.611 38.175 1.00 42.80 166 GLN D N 1
ATOM 5277 C CA . GLN D 1 166 ? -20.357 28.860 37.322 1.00 44.66 166 GLN D CA 1
ATOM 5278 C C . GLN D 1 166 ? -20.991 27.569 36.850 1.00 46.31 166 GLN D C 1
ATOM 5279 O O . GLN D 1 166 ? -21.885 27.048 37.497 1.00 45.81 166 GLN D O 1
ATOM 5285 N N . LEU D 1 167 ? -20.516 27.060 35.720 1.00 50.60 167 LEU D N 1
ATOM 5286 C CA . LEU D 1 167 ? -20.933 25.765 35.200 1.00 53.44 167 LEU D CA 1
ATOM 5287 C C . LEU D 1 167 ? -19.793 24.773 35.407 1.00 56.60 167 LEU D C 1
ATOM 5288 O O . LEU D 1 167 ? -18.863 24.707 34.601 1.00 60.27 167 LEU D O 1
ATOM 5293 N N . ILE D 1 168 ? -19.858 24.016 36.501 1.00 60.72 168 ILE D N 1
ATOM 5294 C CA . ILE D 1 168 ? -18.864 22.972 36.802 1.00 62.72 168 ILE D CA 1
ATOM 5295 C C . ILE D 1 168 ? -19.529 21.616 36.546 1.00 65.89 168 ILE D C 1
ATOM 5296 O O . ILE D 1 168 ? -20.653 21.382 36.997 1.00 73.35 168 ILE D O 1
ATOM 5301 N N . GLY D 1 169 ? -18.845 20.733 35.816 1.00 67.32 169 GLY D N 1
ATOM 5302 C CA . GLY D 1 169 ? -19.457 19.505 35.308 1.00 68.06 169 GLY D CA 1
ATOM 5303 C C . GLY D 1 169 ? -20.531 19.884 34.302 1.00 71.86 169 GLY D C 1
ATOM 5304 O O . GLY D 1 169 ? -20.228 20.518 33.288 1.00 77.96 169 GLY D O 1
ATOM 5305 N N . ASP D 1 170 ? -21.780 19.510 34.591 1.00 70.44 170 ASP D N 1
ATOM 5306 C CA . ASP D 1 170 ? -22.951 19.967 33.832 1.00 69.28 170 ASP D CA 1
ATOM 5307 C C . ASP D 1 170 ? -23.957 20.727 34.726 1.00 67.58 170 ASP D C 1
ATOM 5308 O O . ASP D 1 170 ? -25.076 21.023 34.289 1.00 63.85 170 ASP D O 1
ATOM 5313 N N . ASP D 1 171 ? -23.560 21.061 35.960 1.00 65.53 171 ASP D N 1
ATOM 5314 C CA . ASP D 1 171 ? -24.454 21.718 36.923 1.00 63.84 171 ASP D CA 1
ATOM 5315 C C . ASP D 1 171 ? -24.029 23.156 37.176 1.00 58.72 171 ASP D C 1
ATOM 5316 O O . ASP D 1 171 ? -22.840 23.476 37.186 1.00 55.44 171 ASP D O 1
ATOM 5321 N N . VAL D 1 172 ? -25.016 24.014 37.400 1.00 54.88 172 VAL D N 1
ATOM 5322 C CA . VAL D 1 172 ? -24.761 25.382 37.808 1.00 54.90 172 VAL D CA 1
ATOM 5323 C C . VAL D 1 172 ? -24.397 25.330 39.298 1.00 56.84 172 VAL D C 1
ATOM 5324 O O . VAL D 1 172 ? -25.031 24.603 40.057 1.00 61.27 172 VAL D O 1
ATOM 5328 N N . LYS D 1 173 ? -23.359 26.062 39.703 1.00 57.47 173 LYS D N 1
ATOM 5329 C CA . LYS D 1 173 ? -23.044 26.268 41.120 1.00 57.16 173 LYS D CA 1
ATOM 5330 C C . LYS D 1 173 ? -23.002 27.765 41.415 1.00 53.81 173 LYS D C 1
ATOM 5331 O O . LYS D 1 173 ? -22.451 28.529 40.638 1.00 57.58 173 LYS D O 1
ATOM 5337 N N . VAL D 1 174 ? -23.574 28.170 42.544 1.00 50.77 174 VAL D N 1
ATOM 5338 C CA . VAL D 1 174 ? -23.669 29.575 42.922 1.00 50.55 174 VAL D CA 1
ATOM 5339 C C . VAL D 1 174 ? -23.014 29.786 44.283 1.00 51.60 174 VAL D C 1
ATOM 5340 O O . VAL D 1 174 ? -23.150 28.957 45.180 1.00 53.89 174 VAL D O 1
ATOM 5344 N N . GLU D 1 175 ? -22.300 30.897 44.423 1.00 50.76 175 GLU D N 1
ATOM 5345 C CA . GLU D 1 175 ? -21.622 31.243 45.661 1.00 52.44 175 GLU D CA 1
ATOM 5346 C C . GLU D 1 175 ? -21.677 32.741 45.833 1.00 51.06 175 GLU D C 1
ATOM 5347 O O . GLU D 1 175 ? -21.683 33.479 44.850 1.00 47.25 175 GLU D O 1
ATOM 5353 N N . ARG D 1 176 ? -21.716 33.176 47.088 1.00 54.28 176 ARG D N 1
ATOM 5354 C CA . ARG D 1 176 ? -21.582 34.582 47.424 1.00 57.94 176 ARG D CA 1
ATOM 5355 C C . ARG D 1 176 ? -20.125 34.941 47.193 1.00 59.00 176 ARG D C 1
ATOM 5356 O O . ARG D 1 176 ? -19.234 34.207 47.622 1.00 61.59 176 ARG D O 1
ATOM 5364 N N . ILE D 1 177 ? -19.886 36.049 46.496 1.00 60.09 177 ILE D N 1
ATOM 5365 C CA . ILE D 1 177 ? -18.528 36.534 46.248 1.00 60.70 177 ILE D CA 1
ATOM 5366 C C . ILE D 1 177 ? -17.943 37.076 47.548 1.00 63.12 177 ILE D C 1
ATOM 5367 O O . ILE D 1 177 ? -18.479 38.027 48.128 1.00 60.42 177 ILE D O 1
ATOM 5372 N N . GLU D 1 178 ? -16.859 36.449 47.999 1.00 68.39 178 GLU D N 1
ATOM 5373 C CA . GLU D 1 178 ? -16.001 37.020 49.037 1.00 72.41 178 GLU D CA 1
ATOM 5374 C C . GLU D 1 178 ? -14.786 37.633 48.311 1.00 66.32 178 GLU D C 1
ATOM 5375 O O . GLU D 1 178 ? -14.175 36.985 47.449 1.00 61.52 178 GLU D O 1
ATOM 5381 N N . TYR D 1 179 ? -14.461 38.880 48.648 1.00 61.50 179 TYR D N 1
ATOM 5382 C CA . TYR D 1 179 ? -13.477 39.671 47.899 1.00 60.88 179 TYR D CA 1
ATOM 5383 C C . TYR D 1 179 ? -12.072 39.560 48.474 1.00 59.43 179 TYR D C 1
ATOM 5384 O O . TYR D 1 179 ? -11.822 40.011 49.592 1.00 56.74 179 TYR D O 1
ATOM 5393 N N . LYS D 1 180 ? -11.148 38.996 47.699 1.00 61.73 180 LYS D N 1
ATOM 5394 C CA . LYS D 1 180 ? -9.741 38.945 48.105 1.00 66.16 180 LYS D CA 1
ATOM 5395 C C . LYS D 1 180 ? -9.067 40.295 47.843 1.00 63.92 180 LYS D C 1
ATOM 5396 O O . LYS D 1 180 ? -9.722 41.245 47.423 1.00 58.67 180 LYS D O 1
ATOM 5402 N N . LYS D 1 181 ? -7.776 40.403 48.134 1.00 67.13 181 LYS D N 1
ATOM 5403 C CA . LYS D 1 181 ? -7.062 41.645 47.879 1.00 70.99 181 LYS D CA 1
ATOM 5404 C C . LYS D 1 181 ? -5.572 41.436 47.675 1.00 76.68 181 LYS D C 1
ATOM 5405 O O . LYS D 1 181 ? -5.005 40.477 48.208 1.00 80.84 181 LYS D O 1
ATOM 5411 N N . PRO D 1 182 ? -4.937 42.329 46.891 1.00 80.33 182 PRO D N 1
ATOM 5412 C CA . PRO D 1 182 ? -3.489 42.457 46.882 1.00 83.80 182 PRO D CA 1
ATOM 5413 C C . PRO D 1 182 ? -3.045 43.495 47.936 1.00 87.29 182 PRO D C 1
ATOM 5414 O O . PRO D 1 182 ? -3.310 43.328 49.130 1.00 85.04 182 PRO D O 1
ATOM 5419 N N . PRO E 2 9 ? -34.347 21.680 13.968 1.00 103.35 479 PRO E N 1
ATOM 5420 C CA . PRO E 2 9 ? -34.626 22.795 14.877 1.00 100.61 479 PRO E CA 1
ATOM 5421 C C . PRO E 2 9 ? -35.244 24.020 14.188 1.00 98.71 479 PRO E C 1
ATOM 5422 O O . PRO E 2 9 ? -36.190 24.604 14.724 1.00 95.90 479 PRO E O 1
ATOM 5426 N N . ASP E 2 10 ? -34.715 24.380 13.014 1.00 97.13 480 ASP E N 1
ATOM 5427 C CA . ASP E 2 10 ? -35.092 25.595 12.282 1.00 91.01 480 ASP E CA 1
ATOM 5428 C C . ASP E 2 10 ? -35.348 25.258 10.798 1.00 85.29 480 ASP E C 1
ATOM 5429 O O . ASP E 2 10 ? -34.455 24.721 10.131 1.00 80.03 480 ASP E O 1
ATOM 5434 N N . PRO E 2 11 ? -36.557 25.573 10.269 1.00 83.19 481 PRO E N 1
ATOM 5435 C CA . PRO E 2 11 ? -36.792 25.301 8.835 1.00 80.45 481 PRO E CA 1
ATOM 5436 C C . PRO E 2 11 ? -35.942 26.143 7.862 1.00 79.36 481 PRO E C 1
ATOM 5437 O O . PRO E 2 11 ? -35.752 25.732 6.711 1.00 79.26 481 PRO E O 1
ATOM 5441 N N . GLU E 2 12 ? -35.436 27.292 8.327 1.00 76.16 482 GLU E N 1
ATOM 5442 C CA . GLU E 2 12 ? -34.656 28.224 7.505 1.00 74.33 482 GLU E CA 1
ATOM 5443 C C . GLU E 2 12 ? -33.160 28.166 7.851 1.00 70.06 482 GLU E C 1
ATOM 5444 O O . GLU E 2 12 ? -32.461 29.187 7.798 1.00 67.72 482 GLU E O 1
ATOM 5450 N N . ASP E 2 13 ? -32.669 26.970 8.184 1.00 67.13 483 ASP E N 1
ATOM 5451 C CA . ASP E 2 13 ? -31.266 26.773 8.568 1.00 63.58 483 ASP E CA 1
ATOM 5452 C C . ASP E 2 13 ? -30.339 26.813 7.346 1.00 62.02 483 ASP E C 1
ATOM 5453 O O . ASP E 2 13 ? -29.221 27.322 7.431 1.00 58.12 483 ASP E O 1
ATOM 5458 N N . PHE E 2 14 ? -30.811 26.283 6.217 1.00 64.12 484 PHE E N 1
ATOM 5459 C CA . PHE E 2 14 ? -30.103 26.381 4.932 1.00 64.31 484 PHE E CA 1
ATOM 5460 C C . PHE E 2 14 ? -29.798 27.823 4.499 1.00 65.50 484 PHE E C 1
ATOM 5461 O O . PHE E 2 14 ? -28.834 28.050 3.767 1.00 64.49 484 PHE E O 1
ATOM 5469 N N . ALA E 2 15 ? -30.630 28.777 4.931 1.00 67.42 485 ALA E N 1
ATOM 5470 C CA . ALA E 2 15 ? -30.397 30.211 4.691 1.00 71.96 485 ALA E CA 1
ATOM 5471 C C . ALA E 2 15 ? -29.276 30.831 5.561 1.00 75.90 485 ALA E C 1
ATOM 5472 O O . ALA E 2 15 ? -28.738 31.893 5.209 1.00 75.51 485 ALA E O 1
ATOM 5474 N N . ASP E 2 16 ? -28.939 30.173 6.677 1.00 77.71 486 ASP E N 1
ATOM 5475 C CA . ASP E 2 16 ? -27.885 30.609 7.603 1.00 77.94 486 ASP E CA 1
ATOM 5476 C C . ASP E 2 16 ? -26.833 29.495 7.789 1.00 77.35 486 ASP E C 1
ATOM 5477 O O . ASP E 2 16 ? -26.929 28.674 8.706 1.00 77.95 486 ASP E O 1
ATOM 5482 N N . GLU E 2 17 ? -25.829 29.479 6.907 1.00 75.93 487 GLU E N 1
ATOM 5483 C CA . GLU E 2 17 ? -24.739 28.480 6.959 1.00 72.89 487 GLU E CA 1
ATOM 5484 C C . GLU E 2 17 ? -23.695 28.748 8.056 1.00 70.69 487 GLU E C 1
ATOM 5485 O O . GLU E 2 17 ? -22.778 27.943 8.241 1.00 70.70 487 GLU E O 1
ATOM 5491 N N . GLN E 2 18 ? -23.814 29.886 8.746 1.00 67.87 488 GLN E N 1
ATOM 5492 C CA . GLN E 2 18 ? -23.006 30.187 9.935 1.00 65.00 488 GLN E CA 1
ATOM 5493 C C . GLN E 2 18 ? -23.271 29.209 11.079 1.00 60.17 488 GLN E C 1
ATOM 5494 O O . GLN E 2 18 ? -22.338 28.812 11.786 1.00 58.35 488 GLN E O 1
ATOM 5500 N N . SER E 2 19 ? -24.539 28.845 11.265 1.00 55.77 489 SER E N 1
ATOM 5501 C CA . SER E 2 19 ? -24.923 27.842 12.265 1.00 52.82 489 SER E CA 1
ATOM 5502 C C . SER E 2 19 ? -24.389 26.435 11.938 1.00 47.77 489 SER E C 1
ATOM 5503 O O . SER E 2 19 ? -24.013 25.704 12.857 1.00 44.17 489 SER E O 1
ATOM 5506 N N . LEU E 2 20 ? -24.346 26.066 10.652 1.00 45.45 490 LEU E N 1
ATOM 5507 C CA . LEU E 2 20 ? -23.717 24.801 10.230 1.00 45.85 490 LEU E CA 1
ATOM 5508 C C . LEU E 2 20 ? -22.268 24.757 10.697 1.00 43.32 490 LEU E C 1
ATOM 5509 O O . LEU E 2 20 ? -21.869 23.806 11.374 1.00 40.36 490 LEU E O 1
ATOM 5514 N N . VAL E 2 21 ? -21.505 25.798 10.345 1.00 42.87 491 VAL E N 1
ATOM 5515 C CA . VAL E 2 21 ? -20.102 25.951 10.785 1.00 42.22 491 VAL E CA 1
ATOM 5516 C C . VAL E 2 21 ? -19.959 25.718 12.296 1.00 38.62 491 VAL E C 1
ATOM 5517 O O . VAL E 2 21 ? -19.046 25.022 12.720 1.00 37.11 491 VAL E O 1
ATOM 5521 N N . GLY E 2 22 ? -20.878 26.277 13.081 1.00 36.65 492 GLY E N 1
ATOM 5522 C CA . GLY E 2 22 ? -20.850 26.166 14.537 1.00 38.47 492 GLY E CA 1
ATOM 5523 C C . GLY E 2 22 ? -20.998 24.752 15.067 1.00 39.36 492 GLY E C 1
ATOM 5524 O O . GLY E 2 22 ? -20.226 24.312 15.927 1.00 40.14 492 GLY E O 1
ATOM 5525 N N . ARG E 2 23 ? -22.000 24.047 14.554 1.00 39.96 493 ARG E N 1
ATOM 5526 C CA . ARG E 2 23 ? -22.218 22.642 14.900 1.00 40.35 493 ARG E CA 1
ATOM 5527 C C . ARG E 2 23 ? -21.062 21.767 14.431 1.00 37.86 493 ARG E C 1
ATOM 5528 O O . ARG E 2 23 ? -20.661 20.842 15.134 1.00 36.44 493 ARG E O 1
ATOM 5536 N N . PHE E 2 24 ? -20.535 22.063 13.248 1.00 36.67 494 PHE E N 1
ATOM 5537 C CA . PHE E 2 24 ? -19.371 21.357 12.749 1.00 37.85 494 PHE E CA 1
ATOM 5538 C C . PHE E 2 24 ? -18.188 21.487 13.714 1.00 39.36 494 PHE E C 1
ATOM 5539 O O . PHE E 2 24 ? -17.602 20.472 14.082 1.00 37.22 494 PHE E O 1
ATOM 5547 N N . ILE E 2 25 ? -17.858 22.724 14.116 1.00 40.96 495 ILE E N 1
ATOM 5548 C CA . ILE E 2 25 ? -16.764 22.981 15.065 1.00 41.73 495 ILE E CA 1
ATOM 5549 C C . ILE E 2 25 ? -17.034 22.221 16.361 1.00 41.58 495 ILE E C 1
ATOM 5550 O O . ILE E 2 25 ? -16.152 21.536 16.868 1.00 42.68 495 ILE E O 1
ATOM 5555 N N . HIS E 2 26 ? -18.255 22.322 16.876 1.00 43.12 496 HIS E N 1
ATOM 5556 C CA . HIS E 2 26 ? -18.624 21.611 18.099 1.00 46.57 496 HIS E CA 1
ATOM 5557 C C . HIS E 2 26 ? -18.452 20.080 17.998 1.00 48.36 496 HIS E C 1
ATOM 5558 O O . HIS E 2 26 ? -17.906 19.459 18.913 1.00 49.08 496 HIS E O 1
ATOM 5565 N N . LEU E 2 27 ? -18.909 19.483 16.896 1.00 48.94 497 LEU E N 1
ATOM 5566 C CA . LEU E 2 27 ? -18.674 18.048 16.629 1.00 49.70 497 LEU E CA 1
ATOM 5567 C C . LEU E 2 27 ? -17.182 17.712 16.533 1.00 50.68 497 LEU E C 1
ATOM 5568 O O . LEU E 2 27 ? -16.708 16.759 17.159 1.00 51.71 497 LEU E O 1
ATOM 5573 N N . LEU E 2 28 ? -16.466 18.504 15.738 1.00 51.42 498 LEU E N 1
ATOM 5574 C CA . LEU E 2 28 ? -15.014 18.394 15.569 1.00 52.87 498 LEU E CA 1
ATOM 5575 C C . LEU E 2 28 ? -14.283 18.391 16.911 1.00 54.19 498 LEU E C 1
ATOM 5576 O O . LEU E 2 28 ? -13.406 17.555 17.134 1.00 48.97 498 LEU E O 1
ATOM 5581 N N . ARG E 2 29 ? -14.661 19.300 17.809 1.00 57.85 499 ARG E N 1
ATOM 5582 C CA . ARG E 2 29 ? -13.952 19.446 19.098 1.00 61.97 499 ARG E CA 1
ATOM 5583 C C . ARG E 2 29 ? -14.040 18.203 19.983 1.00 59.78 499 ARG E C 1
ATOM 5584 O O . ARG E 2 29 ? -13.120 17.939 20.753 1.00 59.24 499 ARG E O 1
ATOM 5592 N N . SER E 2 30 ? -15.132 17.448 19.856 1.00 62.21 500 SER E N 1
ATOM 5593 C CA . SER E 2 30 ? -15.315 16.186 20.587 1.00 64.79 500 SER E CA 1
ATOM 5594 C C . SER E 2 30 ? -14.651 14.962 19.923 1.00 63.67 500 SER E C 1
ATOM 5595 O O . SER E 2 30 ? -14.620 13.889 20.525 1.00 64.51 500 SER E O 1
ATOM 5598 N N . GLU E 2 31 ? -14.145 15.115 18.696 1.00 63.83 501 GLU E N 1
ATOM 5599 C CA . GLU E 2 31 ? -13.276 14.106 18.061 1.00 64.02 501 GLU E CA 1
ATOM 5600 C C . GLU E 2 31 ? -11.815 14.374 18.439 1.00 63.53 501 GLU E C 1
ATOM 5601 O O . GLU E 2 31 ? -11.389 15.532 18.512 1.00 64.82 501 GLU E O 1
ATOM 5607 N N . ASP E 2 32 ? -11.049 13.308 18.657 1.00 59.64 502 ASP E N 1
ATOM 5608 C CA . ASP E 2 32 ? -9.703 13.434 19.233 1.00 60.38 502 ASP E CA 1
ATOM 5609 C C . ASP E 2 32 ? -8.675 13.983 18.200 1.00 57.39 502 ASP E C 1
ATOM 5610 O O . ASP E 2 32 ? -8.978 14.005 17.007 1.00 58.55 502 ASP E O 1
ATOM 5615 N N . PRO E 2 33 ? -7.485 14.459 18.659 1.00 51.89 503 PRO E N 1
ATOM 5616 C CA . PRO E 2 33 ? -6.567 15.282 17.852 1.00 49.96 503 PRO E CA 1
ATOM 5617 C C . PRO E 2 33 ? -6.286 14.887 16.405 1.00 48.65 503 PRO E C 1
ATOM 5618 O O . PRO E 2 33 ? -6.417 15.736 15.528 1.00 45.84 503 PRO E O 1
ATOM 5622 N N . ASP E 2 34 ? -5.887 13.638 16.156 1.00 49.15 504 ASP E N 1
ATOM 5623 C CA . ASP E 2 34 ? -5.577 13.199 14.779 1.00 52.01 504 ASP E CA 1
ATOM 5624 C C . ASP E 2 34 ? -6.774 13.316 13.825 1.00 49.50 504 ASP E C 1
ATOM 5625 O O . ASP E 2 34 ? -6.619 13.805 12.702 1.00 46.77 504 ASP E O 1
ATOM 5630 N N . GLN E 2 35 ? -7.950 12.879 14.285 1.00 48.01 505 GLN E N 1
ATOM 5631 C CA . GLN E 2 35 ? -9.209 13.073 13.547 1.00 48.30 505 GLN E CA 1
ATOM 5632 C C . GLN E 2 35 ? -9.443 14.531 13.137 1.00 46.71 505 GLN E C 1
ATOM 5633 O O . GLN E 2 35 ? -9.846 14.791 12.004 1.00 47.26 505 GLN E O 1
ATOM 5639 N N . GLN E 2 36 ? -9.172 15.476 14.042 1.00 46.43 506 GLN E N 1
ATOM 5640 C CA . GLN E 2 36 ? -9.361 16.904 13.747 1.00 43.01 506 GLN E CA 1
ATOM 5641 C C . GLN E 2 36 ? -8.381 17.417 12.705 1.00 40.79 506 GLN E C 1
ATOM 5642 O O . GLN E 2 36 ? -8.757 18.156 11.804 1.00 40.18 506 GLN E O 1
ATOM 5648 N N . TYR E 2 37 ? -7.123 17.022 12.843 1.00 41.73 507 TYR E N 1
ATOM 5649 C CA . TYR E 2 37 ? -6.066 17.413 11.910 1.00 43.68 507 TYR E CA 1
ATOM 5650 C C . TYR E 2 37 ? -6.419 16.992 10.484 1.00 44.01 507 TYR E C 1
ATOM 5651 O O . TYR E 2 37 ? -6.378 17.814 9.568 1.00 42.40 507 TYR E O 1
ATOM 5660 N N . LEU E 2 38 ? -6.818 15.725 10.336 1.00 46.33 508 LEU E N 1
ATOM 5661 C CA . LEU E 2 38 ? -7.169 15.110 9.040 1.00 46.50 508 LEU E CA 1
ATOM 5662 C C . LEU E 2 38 ? -8.184 15.866 8.173 1.00 44.99 508 LEU E C 1
ATOM 5663 O O . LEU E 2 38 ? -7.996 15.996 6.963 1.00 44.28 508 LEU E O 1
ATOM 5668 N N . ILE E 2 39 ? -9.259 16.343 8.784 1.00 43.71 509 ILE E N 1
ATOM 5669 C CA . ILE E 2 39 ? -10.371 16.931 8.019 1.00 45.83 509 ILE E CA 1
ATOM 5670 C C . ILE E 2 39 ? -10.329 18.438 7.820 1.00 43.93 509 ILE E C 1
ATOM 5671 O O . ILE E 2 39 ? -11.095 18.957 7.012 1.00 40.90 509 ILE E O 1
ATOM 5676 N N . LEU E 2 40 ? -9.470 19.139 8.563 1.00 45.10 510 LEU E N 1
ATOM 5677 C CA . LEU E 2 40 ? -9.447 20.605 8.516 1.00 44.81 510 LEU E CA 1
ATOM 5678 C C . LEU E 2 40 ? -9.363 21.191 7.108 1.00 44.54 510 LEU E C 1
ATOM 5679 O O . LEU E 2 40 ? -10.103 22.123 6.805 1.00 43.38 510 LEU E O 1
ATOM 5684 N N . ASN E 2 41 ? -8.495 20.638 6.255 1.00 45.21 511 ASN E N 1
ATOM 5685 C CA . ASN E 2 41 ? -8.340 21.144 4.879 1.00 46.09 511 ASN E CA 1
ATOM 5686 C C . ASN E 2 41 ? -9.612 20.946 4.056 1.00 45.10 511 ASN E C 1
ATOM 5687 O O . ASN E 2 41 ? -10.029 21.842 3.310 1.00 45.37 511 ASN E O 1
ATOM 5692 N N . THR E 2 42 ? -10.223 19.772 4.202 1.00 44.41 512 THR E N 1
ATOM 5693 C CA . THR E 2 42 ? -11.493 19.456 3.545 1.00 42.92 512 THR E CA 1
ATOM 5694 C C . THR E 2 42 ? -12.604 20.384 4.025 1.00 43.13 512 THR E C 1
ATOM 5695 O O . THR E 2 42 ? -13.426 20.834 3.221 1.00 46.43 512 THR E O 1
ATOM 5699 N N . ALA E 2 43 ? -12.626 20.665 5.324 1.00 41.91 513 ALA E N 1
ATOM 5700 C CA . ALA E 2 43 ? -13.566 21.635 5.893 1.00 42.62 513 ALA E CA 1
ATOM 5701 C C . ALA E 2 43 ? -13.333 23.057 5.369 1.00 42.01 513 ALA E C 1
ATOM 5702 O O . ALA E 2 43 ? -14.293 23.752 5.029 1.00 40.93 513 ALA E O 1
ATOM 5704 N N . ARG E 2 44 ? -12.069 23.479 5.315 1.00 43.72 514 ARG E N 1
ATOM 5705 C CA A ARG E 2 44 ? -11.704 24.780 4.744 0.50 44.44 514 ARG E CA 1
ATOM 5706 C CA B ARG E 2 44 ? -11.705 24.779 4.739 0.50 45.24 514 ARG E CA 1
ATOM 5707 C C . ARG E 2 44 ? -12.148 24.860 3.287 1.00 45.13 514 ARG E C 1
ATOM 5708 O O . ARG E 2 44 ? -12.711 25.861 2.872 1.00 46.57 514 ARG E O 1
ATOM 5723 N N . LYS E 2 45 ? -11.883 23.808 2.519 1.00 46.76 515 LYS E N 1
ATOM 5724 C CA . LYS E 2 45 ? -12.295 23.753 1.104 1.00 49.09 515 LYS E CA 1
ATOM 5725 C C . LYS E 2 45 ? -13.798 23.987 0.939 1.00 46.96 515 LYS E C 1
ATOM 5726 O O . LYS E 2 45 ? -14.198 24.834 0.157 1.00 47.33 515 LYS E O 1
ATOM 5732 N N . HIS E 2 46 ? -14.606 23.242 1.691 1.00 45.69 516 HIS E N 1
ATOM 5733 C CA . HIS E 2 46 ? -16.067 23.342 1.639 1.00 45.68 516 HIS E CA 1
ATOM 5734 C C . HIS E 2 46 ? -16.591 24.701 2.129 1.00 47.80 516 HIS E C 1
ATOM 5735 O O . HIS E 2 46 ? -17.393 25.343 1.446 1.00 50.42 516 HIS E O 1
ATOM 5742 N N . PHE E 2 47 ? -16.139 25.133 3.304 1.00 47.39 517 PHE E N 1
ATOM 5743 C CA . PHE E 2 47 ? -16.588 26.405 3.886 1.00 47.35 517 PHE E CA 1
ATOM 5744 C C . PHE E 2 47 ? -15.929 27.647 3.262 1.00 50.56 517 PHE E C 1
ATOM 5745 O O . PHE E 2 47 ? -16.523 28.739 3.265 1.00 48.39 517 PHE E O 1
ATOM 5753 N N . GLY E 2 48 ? -14.710 27.472 2.739 1.00 53.89 518 GLY E N 1
ATOM 5754 C CA . GLY E 2 48 ? -13.979 28.508 1.998 1.00 54.96 518 GLY E CA 1
ATOM 5755 C C . GLY E 2 48 ? -14.209 28.488 0.497 1.00 58.24 518 GLY E C 1
ATOM 5756 O O . GLY E 2 48 ? -13.558 29.232 -0.242 1.00 56.67 518 GLY E O 1
ATOM 5757 N N . ALA E 2 49 ? -15.147 27.647 0.045 1.00 66.29 519 ALA E N 1
ATOM 5758 C CA . ALA E 2 49 ? -15.561 27.574 -1.370 1.00 65.88 519 ALA E CA 1
ATOM 5759 C C . ALA E 2 49 ? -16.128 28.881 -1.909 1.00 66.34 519 ALA E C 1
ATOM 5760 O O . ALA E 2 49 ? -16.122 29.088 -3.124 1.00 69.68 519 ALA E O 1
ATOM 5762 N N . GLY E 2 50 ? -16.623 29.749 -1.022 1.00 64.31 520 GLY E N 1
ATOM 5763 C CA . GLY E 2 50 ? -17.165 31.039 -1.425 1.00 65.18 520 GLY E CA 1
ATOM 5764 C C . GLY E 2 50 ? -16.083 31.986 -1.905 1.00 67.62 520 GLY E C 1
ATOM 5765 O O . GLY E 2 50 ? -14.890 31.651 -1.882 1.00 71.62 520 GLY E O 1
ATOM 5766 N N . GLY E 2 51 ? -16.510 33.165 -2.352 1.00 66.72 521 GLY E N 1
ATOM 5767 C CA . GLY E 2 51 ? -15.599 34.222 -2.805 1.00 63.05 521 GLY E CA 1
ATOM 5768 C C . GLY E 2 51 ? -15.185 35.152 -1.675 1.00 58.18 521 GLY E C 1
ATOM 5769 O O . GLY E 2 51 ? -14.550 34.719 -0.718 1.00 63.82 521 GLY E O 1
ATOM 5770 N N . ASN E 2 52 ? -15.573 36.419 -1.785 1.00 52.18 522 ASN E N 1
ATOM 5771 C CA . ASN E 2 52 ? -15.139 37.477 -0.874 1.00 51.89 522 ASN E CA 1
ATOM 5772 C C . ASN E 2 52 ? -16.133 37.879 0.239 1.00 47.55 522 ASN E C 1
ATOM 5773 O O . ASN E 2 52 ? -15.847 38.814 0.979 1.00 45.61 522 ASN E O 1
ATOM 5778 N N . GLN E 2 53 ? -17.275 37.194 0.357 1.00 43.07 523 GLN E N 1
ATOM 5779 C CA . GLN E 2 53 ? -18.282 37.477 1.398 1.00 38.94 523 GLN E CA 1
ATOM 5780 C C . GLN E 2 53 ? -18.495 36.304 2.350 1.00 38.91 523 GLN E C 1
ATOM 5781 O O . GLN E 2 53 ? -18.518 36.486 3.571 1.00 39.78 523 GLN E O 1
ATOM 5787 N N . ARG E 2 54 ? -18.677 35.110 1.796 1.00 37.90 524 ARG E N 1
ATOM 5788 C CA . ARG E 2 54 ? -18.996 33.923 2.589 1.00 37.96 524 ARG E CA 1
ATOM 5789 C C . ARG E 2 54 ? -17.904 33.570 3.616 1.00 36.13 524 ARG E C 1
ATOM 5790 O O . ARG E 2 54 ? -18.207 33.168 4.744 1.00 35.90 524 ARG E O 1
ATOM 5798 N N . ILE E 2 55 ? -16.643 33.735 3.226 1.00 34.99 525 ILE E N 1
ATOM 5799 C CA . ILE E 2 55 ? -15.510 33.446 4.114 1.00 33.08 525 ILE E CA 1
ATOM 5800 C C . ILE E 2 55 ? -15.365 34.410 5.294 1.00 34.01 525 ILE E C 1
ATOM 5801 O O . ILE E 2 55 ? -14.839 34.012 6.341 1.00 34.46 525 ILE E O 1
ATOM 5806 N N . ARG E 2 56 ? -15.853 35.646 5.153 1.00 32.02 526 ARG E N 1
ATOM 5807 C CA . ARG E 2 56 ? -15.790 36.618 6.251 1.00 32.21 526 ARG E CA 1
ATOM 5808 C C . ARG E 2 56 ? -16.384 36.068 7.537 1.00 32.04 526 ARG E C 1
ATOM 5809 O O . ARG E 2 56 ? -15.921 36.412 8.630 1.00 31.54 526 ARG E O 1
ATOM 5817 N N . PHE E 2 57 ? -17.408 35.225 7.405 1.00 32.30 527 PHE E N 1
ATOM 5818 C CA . PHE E 2 57 ? -18.031 34.604 8.564 1.00 34.05 527 PHE E CA 1
ATOM 5819 C C . PHE E 2 57 ? -17.821 33.090 8.687 1.00 33.66 527 PHE E C 1
ATOM 5820 O O . PHE E 2 57 ? -17.942 32.552 9.787 1.00 36.25 527 PHE E O 1
ATOM 5828 N N . THR E 2 58 ? -17.461 32.395 7.613 1.00 32.86 528 THR E N 1
ATOM 5829 C CA . THR E 2 58 ? -17.220 30.948 7.724 1.00 32.23 528 THR E CA 1
ATOM 5830 C C . THR E 2 58 ? -15.822 30.586 8.207 1.00 31.76 528 THR E C 1
ATOM 5831 O O . THR E 2 58 ? -15.660 29.603 8.938 1.00 33.47 528 THR E O 1
ATOM 5835 N N . LEU E 2 59 ? -14.811 31.346 7.797 1.00 31.07 529 LEU E N 1
ATOM 5836 C CA . LEU E 2 59 ? -13.423 30.972 8.101 1.00 30.90 529 LEU E CA 1
ATOM 5837 C C . LEU E 2 59 ? -12.906 31.313 9.508 1.00 29.97 529 LEU E C 1
ATOM 5838 O O . LEU E 2 59 ? -12.105 30.557 10.042 1.00 29.26 529 LEU E O 1
ATOM 5843 N N . PRO E 2 60 ? -13.340 32.433 10.109 1.00 30.19 530 PRO E N 1
ATOM 5844 C CA . PRO E 2 60 ? -12.774 32.731 11.426 1.00 30.93 530 PRO E CA 1
ATOM 5845 C C . PRO E 2 60 ? -12.949 31.635 12.481 1.00 30.67 530 PRO E C 1
ATOM 5846 O O . PRO E 2 60 ? -11.994 31.355 13.208 1.00 31.15 530 PRO E O 1
ATOM 5850 N N . PRO E 2 61 ? -14.126 30.983 12.543 1.00 31.19 531 PRO E N 1
ATOM 5851 C CA . PRO E 2 61 ? -14.255 29.893 13.522 1.00 30.49 531 PRO E CA 1
ATOM 5852 C C . PRO E 2 61 ? -13.326 28.709 13.283 1.00 30.26 531 PRO E C 1
ATOM 5853 O O . PRO E 2 61 ? -13.018 28.001 14.233 1.00 31.41 531 PRO E O 1
ATOM 5857 N N . LEU E 2 62 ? -12.893 28.490 12.039 1.00 31.18 532 LEU E N 1
ATOM 5858 C CA . LEU E 2 62 ? -11.875 27.470 11.747 1.00 32.75 532 LEU E CA 1
ATOM 5859 C C . LEU E 2 62 ? -10.492 27.872 12.249 1.00 31.36 532 LEU E C 1
ATOM 5860 O O . LEU E 2 62 ? -9.712 27.010 12.640 1.00 33.38 532 LEU E O 1
ATOM 5865 N N . VAL E 2 63 ? -10.171 29.162 12.203 1.00 29.40 533 VAL E N 1
ATOM 5866 C CA . VAL E 2 63 ? -8.897 29.629 12.734 1.00 29.18 533 VAL E CA 1
ATOM 5867 C C . VAL E 2 63 ? -8.835 29.270 14.216 1.00 27.76 533 VAL E C 1
ATOM 5868 O O . VAL E 2 63 ? -7.946 28.531 14.632 1.00 29.76 533 VAL E O 1
ATOM 5872 N N . PHE E 2 64 ? -9.815 29.726 14.986 1.00 24.78 534 PHE E N 1
ATOM 5873 C CA . PHE E 2 64 ? -9.811 29.495 16.414 1.00 23.87 534 PHE E CA 1
ATOM 5874 C C . PHE E 2 64 ? -9.822 28.044 16.789 1.00 24.85 534 PHE E C 1
ATOM 5875 O O . PHE E 2 64 ? -9.299 27.690 17.835 1.00 26.45 534 PHE E O 1
ATOM 5883 N N . ALA E 2 65 ? -10.407 27.206 15.939 1.00 25.62 535 ALA E N 1
ATOM 5884 C CA . ALA E 2 65 ? -10.364 25.751 16.111 1.00 25.61 535 ALA E CA 1
ATOM 5885 C C . ALA E 2 65 ? -8.969 25.191 15.851 1.00 24.51 535 ALA E C 1
ATOM 5886 O O . ALA E 2 65 ? -8.519 24.301 16.559 1.00 24.44 535 ALA E O 1
ATOM 5888 N N . ALA E 2 66 ? -8.293 25.710 14.831 1.00 24.93 536 ALA E N 1
ATOM 5889 C CA . ALA E 2 66 ? -6.905 25.337 14.561 1.00 25.15 536 ALA E CA 1
ATOM 5890 C C . ALA E 2 66 ? -6.024 25.634 15.776 1.00 25.41 536 ALA E C 1
ATOM 5891 O O . ALA E 2 66 ? -5.306 24.759 16.230 1.00 25.89 536 ALA E O 1
ATOM 5893 N N . TYR E 2 67 ? -6.118 26.843 16.330 1.00 25.58 537 TYR E N 1
ATOM 5894 C CA . TYR E 2 67 ? -5.327 27.185 17.522 1.00 25.61 537 TYR E CA 1
ATOM 5895 C C . TYR E 2 67 ? -5.651 26.256 18.679 1.00 25.98 537 TYR E C 1
ATOM 5896 O O . TYR E 2 67 ? -4.750 25.767 19.333 1.00 27.29 537 TYR E O 1
ATOM 5905 N N . GLN E 2 68 ? -6.931 26.011 18.924 1.00 27.18 538 GLN E N 1
ATOM 5906 C CA . GLN E 2 68 ? -7.347 25.042 19.952 1.00 29.17 538 GLN E CA 1
ATOM 5907 C C . GLN E 2 68 ? -6.784 23.640 19.674 1.00 28.34 538 GLN E C 1
ATOM 5908 O O . GLN E 2 68 ? -6.352 22.948 20.599 1.00 26.78 538 GLN E O 1
ATOM 5914 N N . LEU E 2 69 ? -6.765 23.239 18.405 1.00 28.86 539 LEU E N 1
ATOM 5915 C CA . LEU E 2 69 ? -6.190 21.946 18.026 1.00 30.82 539 LEU E CA 1
ATOM 5916 C C . LEU E 2 69 ? -4.685 21.864 18.339 1.00 32.10 539 LEU E C 1
ATOM 5917 O O . LEU E 2 69 ? -4.183 20.809 18.752 1.00 33.75 539 LEU E O 1
ATOM 5922 N N . ALA E 2 70 ? -3.978 22.973 18.143 1.00 31.21 540 ALA E N 1
ATOM 5923 C CA . ALA E 2 70 ? -2.563 23.053 18.466 1.00 30.44 540 ALA E CA 1
ATOM 5924 C C . ALA E 2 70 ? -2.315 22.809 19.954 1.00 29.49 540 ALA E C 1
ATOM 5925 O O . ALA E 2 70 ? -1.427 22.055 20.314 1.00 28.96 540 ALA E O 1
ATOM 5927 N N . PHE E 2 71 ? -3.117 23.444 20.801 1.00 30.57 541 PHE E N 1
ATOM 5928 C CA . PHE E 2 71 ? -3.065 23.237 22.261 1.00 31.75 541 PHE E CA 1
ATOM 5929 C C . PHE E 2 71 ? -3.408 21.815 22.651 1.00 34.97 541 PHE E C 1
ATOM 5930 O O . PHE E 2 71 ? -2.890 21.287 23.635 1.00 35.70 541 PHE E O 1
ATOM 5938 N N . ARG E 2 72 ? -4.320 21.221 21.895 1.00 39.67 542 ARG E N 1
ATOM 5939 C CA . ARG E 2 72 ? -4.688 19.832 22.093 1.00 43.36 542 ARG E CA 1
ATOM 5940 C C . ARG E 2 72 ? -3.473 18.940 21.835 1.00 40.90 542 ARG E C 1
ATOM 5941 O O . ARG E 2 72 ? -3.194 18.046 22.618 1.00 40.67 542 ARG E O 1
ATOM 5949 N N . TYR E 2 73 ? -2.734 19.214 20.765 1.00 39.51 543 TYR E N 1
ATOM 5950 C CA . TYR E 2 73 ? -1.490 18.489 20.512 1.00 42.35 543 TYR E CA 1
ATOM 5951 C C . TYR E 2 73 ? -0.452 18.617 21.645 1.00 42.83 543 TYR E C 1
ATOM 5952 O O . TYR E 2 73 ? 0.074 17.607 22.097 1.00 41.60 543 TYR E O 1
ATOM 5961 N N . LYS E 2 74 ? -0.186 19.830 22.124 1.00 44.71 544 LYS E N 1
ATOM 5962 C CA . LYS E 2 74 ? 0.724 20.017 23.267 1.00 47.22 544 LYS E CA 1
ATOM 5963 C C . LYS E 2 74 ? 0.301 19.168 24.466 1.00 50.61 544 LYS E C 1
ATOM 5964 O O . LYS E 2 74 ? 1.138 18.539 25.108 1.00 50.38 544 LYS E O 1
ATOM 5970 N N . GLU E 2 75 ? -1.000 19.177 24.757 1.00 55.20 545 GLU E N 1
ATOM 5971 C CA . GLU E 2 75 ? -1.599 18.353 25.817 1.00 57.68 545 GLU E CA 1
ATOM 5972 C C . GLU E 2 75 ? -1.184 16.869 25.720 1.00 57.29 545 GLU E C 1
ATOM 5973 O O . GLU E 2 75 ? -0.957 16.232 26.744 1.00 54.27 545 GLU E O 1
ATOM 5979 N N . ASN E 2 76 ? -1.074 16.344 24.493 1.00 58.07 546 ASN E N 1
ATOM 5980 C CA . ASN E 2 76 ? -0.591 14.978 24.233 1.00 60.57 546 ASN E CA 1
ATOM 5981 C C . ASN E 2 76 ? 0.887 14.927 23.814 1.00 61.99 546 ASN E C 1
ATOM 5982 O O . ASN E 2 76 ? 1.239 14.199 22.883 1.00 66.99 546 ASN E O 1
ATOM 5987 N N . SER E 2 77 ? 1.758 15.677 24.483 1.00 63.88 547 SER E N 1
ATOM 5988 C CA . SER E 2 77 ? 3.200 15.598 24.189 1.00 66.50 547 SER E CA 1
ATOM 5989 C C . SER E 2 77 ? 3.732 14.189 24.420 1.00 70.26 547 SER E C 1
ATOM 5990 O O . SER E 2 77 ? 4.479 13.665 23.596 1.00 71.50 547 SER E O 1
ATOM 5993 N N . LYS E 2 78 ? 3.300 13.577 25.522 1.00 75.29 548 LYS E N 1
ATOM 5994 C CA . LYS E 2 78 ? 3.834 12.287 25.981 1.00 80.88 548 LYS E CA 1
ATOM 5995 C C . LYS E 2 78 ? 3.445 11.103 25.083 1.00 79.84 548 LYS E C 1
ATOM 5996 O O . LYS E 2 78 ? 4.273 10.231 24.817 1.00 79.84 548 LYS E O 1
ATOM 6002 N N . VAL E 2 79 ? 2.198 11.076 24.619 1.00 79.25 549 VAL E N 1
ATOM 6003 C CA . VAL E 2 79 ? 1.741 10.034 23.695 1.00 77.96 549 VAL E CA 1
ATOM 6004 C C . VAL E 2 79 ? 2.316 10.291 22.298 1.00 77.09 549 VAL E C 1
ATOM 6005 O O . VAL E 2 79 ? 3.049 9.454 21.770 1.00 82.46 549 VAL E O 1
ATOM 6009 N N . ASP E 2 80 ? 1.997 11.449 21.717 1.00 73.87 550 ASP E N 1
ATOM 6010 C CA . ASP E 2 80 ? 2.264 11.700 20.291 1.00 71.21 550 ASP E CA 1
ATOM 6011 C C . ASP E 2 80 ? 3.741 11.966 20.001 1.00 70.66 550 ASP E C 1
ATOM 6012 O O . ASP E 2 80 ? 4.405 12.730 20.696 1.00 71.73 550 ASP E O 1
ATOM 6017 N N . ASP E 2 81 ? 4.216 11.341 18.932 1.00 71.06 551 ASP E N 1
ATOM 6018 C CA . ASP E 2 81 ? 5.604 11.417 18.507 1.00 72.08 551 ASP E CA 1
ATOM 6019 C C . ASP E 2 81 ? 5.852 12.680 17.667 1.00 66.17 551 ASP E C 1
ATOM 6020 O O . ASP E 2 81 ? 6.920 13.289 17.770 1.00 63.39 551 ASP E O 1
ATOM 6025 N N . LYS E 2 82 ? 4.867 13.054 16.841 1.00 60.72 552 LYS E N 1
ATOM 6026 C CA . LYS E 2 82 ? 5.016 14.129 15.848 1.00 58.75 552 LYS E CA 1
ATOM 6027 C C . LYS E 2 82 ? 4.204 15.394 16.179 1.00 53.18 552 LYS E C 1
ATOM 6028 O O . LYS E 2 82 ? 3.789 16.109 15.265 1.00 50.53 552 LYS E O 1
ATOM 6034 N N . TRP E 2 83 ? 3.985 15.686 17.462 1.00 49.93 553 TRP E N 1
ATOM 6035 C CA . TRP E 2 83 ? 3.088 16.788 17.841 1.00 48.59 553 TRP E CA 1
ATOM 6036 C C . TRP E 2 83 ? 3.584 18.151 17.370 1.00 47.64 553 TRP E C 1
ATOM 6037 O O . TRP E 2 83 ? 2.791 19.002 16.979 1.00 46.07 553 TRP E O 1
ATOM 6048 N N . GLU E 2 84 ? 4.896 18.333 17.390 1.00 47.90 554 GLU E N 1
ATOM 6049 C CA . GLU E 2 84 ? 5.505 19.587 16.994 1.00 48.51 554 GLU E CA 1
ATOM 6050 C C . GLU E 2 84 ? 5.359 19.849 15.502 1.00 50.28 554 GLU E C 1
ATOM 6051 O O . GLU E 2 84 ? 4.998 20.964 15.103 1.00 51.38 554 GLU E O 1
ATOM 6057 N N . LYS E 2 85 ? 5.631 18.834 14.683 1.00 50.92 555 LYS E N 1
ATOM 6058 C CA . LYS E 2 85 ? 5.468 18.968 13.231 1.00 53.83 555 LYS E CA 1
ATOM 6059 C C . LYS E 2 85 ? 4.007 19.190 12.832 1.00 49.56 555 LYS E C 1
ATOM 6060 O O . LYS E 2 85 ? 3.718 19.963 11.915 1.00 48.51 555 LYS E O 1
ATOM 6066 N N . LYS E 2 86 ? 3.096 18.525 13.537 1.00 46.78 556 LYS E N 1
ATOM 6067 C CA . LYS E 2 86 ? 1.660 18.742 13.351 1.00 45.67 556 LYS E CA 1
ATOM 6068 C C . LYS E 2 86 ? 1.243 20.172 13.729 1.00 41.52 556 LYS E C 1
ATOM 6069 O O . LYS E 2 86 ? 0.452 20.798 13.021 1.00 38.17 556 LYS E O 1
ATOM 6075 N N . CYS E 2 87 ? 1.793 20.678 14.831 1.00 39.93 557 CYS E N 1
ATOM 6076 C CA . CYS E 2 87 ? 1.629 22.086 15.214 1.00 39.53 557 CYS E CA 1
ATOM 6077 C C . CYS E 2 87 ? 2.085 23.081 14.137 1.00 37.57 557 CYS E C 1
ATOM 6078 O O . CYS E 2 87 ? 1.381 24.042 13.860 1.00 37.67 557 CYS E O 1
ATOM 6081 N N . GLN E 2 88 ? 3.239 22.835 13.528 1.00 36.27 558 GLN E N 1
ATOM 6082 C CA . GLN E 2 88 ? 3.724 23.667 12.421 1.00 36.73 558 GLN E CA 1
ATOM 6083 C C . GLN E 2 88 ? 2.746 23.711 11.257 1.00 37.20 558 GLN E C 1
ATOM 6084 O O . GLN E 2 88 ? 2.514 24.764 10.672 1.00 38.83 558 GLN E O 1
ATOM 6090 N N . LYS E 2 89 ? 2.171 22.564 10.932 1.00 38.83 559 LYS E N 1
ATOM 6091 C CA . LYS E 2 89 ? 1.149 22.478 9.885 1.00 39.54 559 LYS E CA 1
ATOM 6092 C C . LYS E 2 89 ? -0.120 23.230 10.278 1.00 36.57 559 LYS E C 1
ATOM 6093 O O . LYS E 2 89 ? -0.732 23.910 9.449 1.00 37.38 559 LYS E O 1
ATOM 6099 N N . ILE E 2 90 ? -0.515 23.090 11.538 1.00 33.11 560 ILE E N 1
ATOM 6100 C CA . ILE E 2 90 ? -1.687 23.791 12.064 1.00 31.28 560 ILE E CA 1
ATOM 6101 C C . ILE E 2 90 ? -1.553 25.310 11.908 1.00 30.45 560 ILE E C 1
ATOM 6102 O O . ILE E 2 90 ? -2.474 25.972 11.416 1.00 29.12 560 ILE E O 1
ATOM 6107 N N . PHE E 2 91 ? -0.403 25.856 12.295 1.00 30.45 561 PHE E N 1
ATOM 6108 C CA . PHE E 2 91 ? -0.179 27.301 12.168 1.00 29.83 561 PHE E CA 1
ATOM 6109 C C . PHE E 2 91 ? 0.035 27.747 10.721 1.00 31.35 561 PHE E C 1
ATOM 6110 O O . PHE E 2 91 ? -0.322 28.868 10.360 1.00 32.60 561 PHE E O 1
ATOM 6118 N N . SER E 2 92 ? 0.577 26.862 9.893 1.00 32.23 562 SER E N 1
ATOM 6119 C CA . SER E 2 92 ? 0.647 27.099 8.456 1.00 32.40 562 SER E CA 1
ATOM 6120 C C . SER E 2 92 ? -0.773 27.168 7.842 1.00 32.34 562 SER E C 1
ATOM 6121 O O . SER E 2 92 ? -1.059 28.050 7.028 1.00 31.78 562 SER E O 1
ATOM 6124 N N . PHE E 2 93 ? -1.651 26.250 8.252 1.00 31.16 563 PHE E N 1
ATOM 6125 C CA . PHE E 2 93 ? -3.064 26.261 7.845 1.00 30.50 563 PHE E CA 1
ATOM 6126 C C . PHE E 2 93 ? -3.768 27.560 8.284 1.00 30.45 563 PHE E C 1
ATOM 6127 O O . PHE E 2 93 ? -4.507 28.168 7.504 1.00 30.65 563 PHE E O 1
ATOM 6135 N N . ALA E 2 94 ? -3.524 27.978 9.527 1.00 29.87 564 ALA E N 1
ATOM 6136 C CA . ALA E 2 94 ? -4.095 29.212 10.078 1.00 29.31 564 ALA E CA 1
ATOM 6137 C C . ALA E 2 94 ? -3.620 30.453 9.344 1.00 29.16 564 ALA E C 1
ATOM 6138 O O . ALA E 2 94 ? -4.404 31.361 9.070 1.00 29.48 564 ALA E O 1
ATOM 6140 N N . HIS E 2 95 ? -2.329 30.486 9.040 1.00 29.84 565 HIS E N 1
ATOM 6141 C CA . HIS E 2 95 ? -1.745 31.560 8.248 1.00 29.90 565 HIS E CA 1
ATOM 6142 C C . HIS E 2 95 ? -2.441 31.687 6.890 1.00 30.56 565 HIS E C 1
ATOM 6143 O O . HIS E 2 95 ? -2.812 32.795 6.486 1.00 29.77 565 HIS E O 1
ATOM 6150 N N . GLN E 2 96 ? -2.622 30.560 6.193 1.00 31.98 566 GLN E N 1
ATOM 6151 C CA . GLN E 2 96 ? -3.250 30.569 4.861 1.00 31.81 566 GLN E CA 1
ATOM 6152 C C . GLN E 2 96 ? -4.697 31.029 4.951 1.00 30.03 566 GLN E C 1
ATOM 6153 O O . GLN E 2 96 ? -5.139 31.885 4.189 1.00 30.30 566 GLN E O 1
ATOM 6159 N N . THR E 2 97 ? -5.423 30.472 5.907 1.00 29.44 567 THR E N 1
ATOM 6160 C CA . THR E 2 97 ? -6.815 30.854 6.153 1.00 28.48 567 THR E CA 1
ATOM 6161 C C . THR E 2 97 ? -6.990 32.355 6.447 1.00 27.54 567 THR E C 1
ATOM 6162 O O . THR E 2 97 ? -7.923 32.971 5.935 1.00 26.54 567 THR E O 1
ATOM 6166 N N . ILE E 2 98 ? -6.103 32.931 7.263 1.00 26.50 568 ILE E N 1
ATOM 6167 C CA . ILE E 2 98 ? -6.163 34.363 7.576 1.00 25.89 568 ILE E CA 1
ATOM 6168 C C . ILE E 2 98 ? -5.855 35.204 6.344 1.00 25.42 568 ILE E C 1
ATOM 6169 O O . ILE E 2 98 ? -6.523 36.203 6.098 1.00 25.61 568 ILE E O 1
ATOM 6174 N N . SER E 2 99 ? -4.877 34.787 5.552 1.00 25.90 569 SER E N 1
ATOM 6175 C CA . SER E 2 99 ? -4.529 35.514 4.318 1.00 27.21 569 SER E CA 1
ATOM 6176 C C . SER E 2 99 ? -5.654 35.488 3.252 1.00 27.97 569 SER E C 1
ATOM 6177 O O . SER E 2 99 ? -5.793 36.434 2.452 1.00 26.82 569 SER E O 1
ATOM 6180 N N . ALA E 2 100 ? -6.466 34.428 3.256 1.00 28.03 570 ALA E N 1
ATOM 6181 C CA . ALA E 2 100 ? -7.678 34.396 2.414 1.00 28.73 570 ALA E CA 1
ATOM 6182 C C . ALA E 2 100 ? -8.627 35.553 2.768 1.00 29.67 570 ALA E C 1
ATOM 6183 O O . ALA E 2 100 ? -9.172 36.210 1.878 1.00 30.19 570 ALA E O 1
ATOM 6185 N N . LEU E 2 101 ? -8.780 35.821 4.065 1.00 30.03 571 LEU E N 1
ATOM 6186 C CA . LEU E 2 101 ? -9.577 36.958 4.542 1.00 31.02 571 LEU E CA 1
ATOM 6187 C C . LEU E 2 101 ? -8.993 38.320 4.163 1.00 32.80 571 LEU E C 1
ATOM 6188 O O . LEU E 2 101 ? -9.735 39.273 3.999 1.00 34.77 571 LEU E O 1
ATOM 6193 N N . ILE E 2 102 ? -7.669 38.416 4.058 1.00 35.62 572 ILE E N 1
ATOM 6194 C CA . ILE E 2 102 ? -7.015 39.628 3.554 1.00 35.89 572 ILE E CA 1
ATOM 6195 C C . ILE E 2 102 ? -7.350 39.817 2.069 1.00 38.30 572 ILE E C 1
ATOM 6196 O O . ILE E 2 102 ? -7.619 40.935 1.623 1.00 38.18 572 ILE E O 1
ATOM 6201 N N . LYS E 2 103 ? -7.327 38.719 1.314 1.00 41.24 573 LYS E N 1
ATOM 6202 C CA . LYS E 2 103 ? -7.685 38.743 -0.109 1.00 42.95 573 LYS E CA 1
ATOM 6203 C C . LYS E 2 103 ? -9.178 39.072 -0.353 1.00 43.26 573 LYS E C 1
ATOM 6204 O O . LYS E 2 103 ? -9.524 39.632 -1.399 1.00 44.91 573 LYS E O 1
ATOM 6210 N N . ALA E 2 104 ? -10.043 38.751 0.618 1.00 42.40 574 ALA E N 1
ATOM 6211 C CA . ALA E 2 104 ? -11.456 39.194 0.627 1.00 41.52 574 ALA E CA 1
ATOM 6212 C C . ALA E 2 104 ? -11.683 40.640 1.124 1.00 43.54 574 ALA E C 1
ATOM 6213 O O . ALA E 2 104 ? -12.811 41.000 1.465 1.00 41.79 574 ALA E O 1
ATOM 6215 N N . GLU E 2 105 ? -10.616 41.445 1.186 1.00 47.07 575 GLU E N 1
ATOM 6216 C CA . GLU E 2 105 ? -10.656 42.883 1.519 1.00 48.12 575 GLU E CA 1
ATOM 6217 C C . GLU E 2 105 ? -10.917 43.242 3.000 1.00 45.52 575 GLU E C 1
ATOM 6218 O O . GLU E 2 105 ? -11.105 44.418 3.316 1.00 45.85 575 GLU E O 1
ATOM 6224 N N . LEU E 2 106 ? -10.888 42.253 3.900 1.00 41.91 576 LEU E N 1
ATOM 6225 C CA . LEU E 2 106 ? -10.910 42.516 5.343 1.00 39.72 576 LEU E CA 1
ATOM 6226 C C . LEU E 2 106 ? -9.517 42.904 5.878 1.00 37.45 576 LEU E C 1
ATOM 6227 O O . LEU E 2 106 ? -8.485 42.523 5.318 1.00 35.34 576 LEU E O 1
ATOM 6232 N N . ALA E 2 107 ? -9.502 43.646 6.982 1.00 35.60 577 ALA E N 1
ATOM 6233 C CA . ALA E 2 107 ? -8.243 44.096 7.603 1.00 34.34 577 ALA E CA 1
ATOM 6234 C C . ALA E 2 107 ? -8.247 43.954 9.138 1.00 32.11 577 ALA E C 1
ATOM 6235 O O . ALA E 2 107 ? -7.384 43.293 9.711 1.00 32.66 577 ALA E O 1
ATOM 6237 N N . GLU E 2 108 ? -9.226 44.575 9.781 1.00 30.93 578 GLU E N 1
ATOM 6238 C CA . GLU E 2 108 ? -9.347 44.591 11.237 1.00 30.76 578 GLU E CA 1
ATOM 6239 C C . GLU E 2 108 ? -9.396 43.209 11.863 1.00 28.62 578 GLU E C 1
ATOM 6240 O O . GLU E 2 108 ? -8.678 42.921 12.818 1.00 27.29 578 GLU E O 1
ATOM 6246 N N . LEU E 2 109 ? -10.253 42.360 11.318 1.00 27.18 579 LEU E N 1
ATOM 6247 C CA . LEU E 2 109 ? -10.395 41.007 11.820 1.00 26.18 579 LEU E CA 1
ATOM 6248 C C . LEU E 2 109 ? -9.110 40.176 11.615 1.00 25.49 579 LEU E C 1
ATOM 6249 O O . LEU E 2 109 ? -8.603 39.607 12.580 1.00 26.21 579 LEU E O 1
ATOM 6254 N N . PRO E 2 110 ? -8.569 40.109 10.381 1.00 23.98 580 PRO E N 1
ATOM 6255 C CA . PRO E 2 110 ? -7.333 39.331 10.198 1.00 23.66 580 PRO E CA 1
ATOM 6256 C C . PRO E 2 110 ? -6.135 39.766 11.057 1.00 22.06 580 PRO E C 1
ATOM 6257 O O . PRO E 2 110 ? -5.343 38.927 11.451 1.00 20.13 580 PRO E O 1
ATOM 6261 N N . LEU E 2 111 ? -6.013 41.064 11.320 1.00 22.15 581 LEU E N 1
ATOM 6262 C CA . LEU E 2 111 ? -5.010 41.595 12.257 1.00 22.27 581 LEU E CA 1
ATOM 6263 C C . LEU E 2 111 ? -5.118 40.941 13.631 1.00 22.55 581 LEU E C 1
ATOM 6264 O O . LEU E 2 111 ? -4.121 40.482 14.198 1.00 22.09 581 LEU E O 1
ATOM 6269 N N . ARG E 2 112 ? -6.341 40.937 14.158 1.00 22.70 582 ARG E N 1
ATOM 6270 C CA . ARG E 2 112 ? -6.653 40.339 15.442 1.00 23.00 582 ARG E CA 1
ATOM 6271 C C . ARG E 2 112 ? -6.489 38.810 15.414 1.00 22.86 582 ARG E C 1
ATOM 6272 O O . ARG E 2 112 ? -5.930 38.219 16.352 1.00 23.15 582 ARG E O 1
ATOM 6280 N N . LEU E 2 113 ? -6.939 38.174 14.333 1.00 22.48 583 LEU E N 1
ATOM 6281 C CA . LEU E 2 113 ? -6.681 36.745 14.142 1.00 22.41 583 LEU E CA 1
ATOM 6282 C C . LEU E 2 113 ? -5.195 36.404 14.120 1.00 21.57 583 LEU E C 1
ATOM 6283 O O . LEU E 2 113 ? -4.792 35.388 14.710 1.00 22.01 583 LEU E O 1
ATOM 6288 N N . PHE E 2 114 ? -4.386 37.248 13.480 1.00 20.13 584 PHE E N 1
ATOM 6289 C CA . PHE E 2 114 ? -2.915 37.101 13.538 1.00 19.89 584 PHE E CA 1
ATOM 6290 C C . PHE E 2 114 ? -2.348 37.279 14.938 1.00 19.99 584 PHE E C 1
ATOM 6291 O O . PHE E 2 114 ? -1.472 36.525 15.346 1.00 19.47 584 PHE E O 1
ATOM 6299 N N . LEU E 2 115 ? -2.830 38.284 15.667 1.00 20.50 585 LEU E N 1
ATOM 6300 C CA . LEU E 2 115 ? -2.360 38.497 17.027 1.00 21.37 585 LEU E CA 1
ATOM 6301 C C . LEU E 2 115 ? -2.678 37.306 17.907 1.00 22.11 585 LEU E C 1
ATOM 6302 O O . LEU E 2 115 ? -1.845 36.929 18.735 1.00 24.60 585 LEU E O 1
ATOM 6307 N N . GLN E 2 116 ? -3.866 36.727 17.737 1.00 22.51 586 GLN E N 1
ATOM 6308 C CA . GLN E 2 116 ? -4.261 35.522 18.481 1.00 23.67 586 GLN E CA 1
ATOM 6309 C C . GLN E 2 116 ? -3.389 34.314 18.224 1.00 23.39 586 GLN E C 1
ATOM 6310 O O . GLN E 2 116 ? -3.154 33.531 19.138 1.00 25.26 586 GLN E O 1
ATOM 6316 N N . GLY E 2 117 ? -2.939 34.141 16.990 1.00 23.37 587 GLY E N 1
ATOM 6317 C CA . GLY E 2 117 ? -2.032 33.046 16.649 1.00 24.06 587 GLY E CA 1
ATOM 6318 C C . GLY E 2 117 ? -0.617 33.216 17.186 1.00 24.44 587 GLY E C 1
ATOM 6319 O O . GLY E 2 117 ? 0.012 32.235 17.590 1.00 24.32 587 GLY E O 1
ATOM 6320 N N . ALA E 2 118 ? -0.113 34.453 17.177 1.00 24.40 588 ALA E N 1
ATOM 6321 C CA . ALA E 2 118 ? 1.151 34.774 17.841 1.00 25.27 588 ALA E CA 1
ATOM 6322 C C . ALA E 2 118 ? 1.109 34.336 19.305 1.00 25.05 588 ALA E C 1
ATOM 6323 O O . ALA E 2 118 ? 1.962 33.590 19.761 1.00 24.56 588 ALA E O 1
ATOM 6325 N N . LEU E 2 119 ? 0.089 34.791 20.020 1.00 26.03 589 LEU E N 1
ATOM 6326 C CA . LEU E 2 119 ? -0.137 34.375 21.398 1.00 27.04 589 LEU E CA 1
ATOM 6327 C C . LEU E 2 119 ? -0.128 32.869 21.543 1.00 27.29 589 LEU E C 1
ATOM 6328 O O . LEU E 2 119 ? 0.573 32.347 22.397 1.00 28.24 589 LEU E O 1
ATOM 6333 N N . ALA E 2 120 ? -0.913 32.177 20.719 1.00 26.88 590 ALA E N 1
ATOM 6334 C CA . ALA E 2 120 ? -1.041 30.723 20.852 1.00 27.32 590 ALA E CA 1
ATOM 6335 C C . ALA E 2 120 ? 0.291 30.040 20.579 1.00 27.65 590 ALA E C 1
ATOM 6336 O O . ALA E 2 120 ? 0.720 29.199 21.363 1.00 27.98 590 ALA E O 1
ATOM 6338 N N . ALA E 2 121 ? 0.957 30.431 19.497 1.00 27.39 591 ALA E N 1
ATOM 6339 C CA . ALA E 2 121 ? 2.225 29.814 19.115 1.00 28.26 591 ALA E CA 1
ATOM 6340 C C . ALA E 2 121 ? 3.277 29.980 20.212 1.00 28.32 591 ALA E C 1
ATOM 6341 O O . ALA E 2 121 ? 3.987 29.043 20.529 1.00 28.37 591 ALA E O 1
ATOM 6343 N N . GLY E 2 122 ? 3.344 31.163 20.805 1.00 29.48 592 GLY E N 1
ATOM 6344 C CA . GLY E 2 122 ? 4.254 31.421 21.909 1.00 31.23 592 GLY E CA 1
ATOM 6345 C C . GLY E 2 122 ? 4.037 30.608 23.174 1.00 32.85 592 GLY E C 1
ATOM 6346 O O . GLY E 2 122 ? 5.001 30.200 23.819 1.00 35.06 592 GLY E O 1
ATOM 6347 N N . GLU E 2 123 ? 2.780 30.385 23.543 1.00 34.84 593 GLU E N 1
ATOM 6348 C CA . GLU E 2 123 ? 2.457 29.617 24.747 1.00 36.09 593 GLU E CA 1
ATOM 6349 C C . GLU E 2 123 ? 2.706 28.127 24.569 1.00 36.14 593 GLU E C 1
ATOM 6350 O O . GLU E 2 123 ? 2.933 27.429 25.543 1.00 36.83 593 GLU E O 1
ATOM 6356 N N . ILE E 2 124 ? 2.639 27.642 23.332 1.00 37.07 594 ILE E N 1
ATOM 6357 C CA . ILE E 2 124 ? 2.703 26.211 23.048 1.00 38.62 594 ILE E CA 1
ATOM 6358 C C . ILE E 2 124 ? 4.145 25.741 23.133 1.00 40.69 594 ILE E C 1
ATOM 6359 O O . ILE E 2 124 ? 4.445 24.769 23.833 1.00 42.53 594 ILE E O 1
ATOM 6364 N N . GLY E 2 125 ? 5.030 26.432 22.419 1.00 41.36 595 GLY E N 1
ATOM 6365 C CA . GLY E 2 125 ? 6.452 26.122 22.465 1.00 42.17 595 GLY E CA 1
ATOM 6366 C C . GLY E 2 125 ? 6.852 24.913 21.640 1.00 43.38 595 GLY E C 1
ATOM 6367 O O . GLY E 2 125 ? 7.770 24.189 22.012 1.00 46.71 595 GLY E O 1
ATOM 6368 N N . PHE E 2 126 ? 6.174 24.700 20.513 1.00 42.32 596 PHE E N 1
ATOM 6369 C CA . PHE E 2 126 ? 6.578 23.682 19.538 1.00 40.82 596 PHE E CA 1
ATOM 6370 C C . PHE E 2 126 ? 7.831 24.162 18.824 1.00 42.26 596 PHE E C 1
ATOM 6371 O O . PHE E 2 126 ? 8.206 25.324 18.928 1.00 40.58 596 PHE E O 1
ATOM 6379 N N . GLU E 2 127 ? 8.478 23.268 18.090 1.00 44.97 597 GLU E N 1
ATOM 6380 C CA . GLU E 2 127 ? 9.750 23.599 17.451 1.00 46.45 597 GLU E CA 1
ATOM 6381 C C . GLU E 2 127 ? 9.507 24.636 16.357 1.00 43.09 597 GLU E C 1
ATOM 6382 O O . GLU E 2 127 ? 8.609 24.462 15.551 1.00 43.35 597 GLU E O 1
ATOM 6388 N N . ASN E 2 128 ? 10.298 25.710 16.348 1.00 40.34 598 ASN E N 1
ATOM 6389 C CA . ASN E 2 128 ? 10.161 26.813 15.387 1.00 37.67 598 ASN E CA 1
ATOM 6390 C C . ASN E 2 128 ? 9.051 27.823 15.773 1.00 34.96 598 ASN E C 1
ATOM 6391 O O . ASN E 2 128 ? 8.702 28.694 14.986 1.00 33.70 598 ASN E O 1
ATOM 6396 N N . HIS E 2 129 ? 8.507 27.712 16.984 1.00 33.20 599 HIS E N 1
ATOM 6397 C CA . HIS E 2 129 ? 7.396 28.566 17.433 1.00 33.15 599 HIS E CA 1
ATOM 6398 C C . HIS E 2 129 ? 7.697 30.075 17.445 1.00 33.28 599 HIS E C 1
ATOM 6399 O O . HIS E 2 129 ? 6.804 30.901 17.201 1.00 31.14 599 HIS E O 1
ATOM 6406 N N . GLU E 2 130 ? 8.953 30.423 17.727 1.00 33.42 600 GLU E N 1
ATOM 6407 C CA . GLU E 2 130 ? 9.380 31.812 17.729 1.00 31.75 600 GLU E CA 1
ATOM 6408 C C . GLU E 2 130 ? 9.356 32.425 16.318 1.00 29.08 600 GLU E C 1
ATOM 6409 O O . GLU E 2 130 ? 9.001 33.593 16.180 1.00 28.46 600 GLU E O 1
ATOM 6415 N N . THR E 2 131 ? 9.711 31.648 15.293 1.00 25.99 601 THR E N 1
ATOM 6416 C CA . THR E 2 131 ? 9.568 32.077 13.889 1.00 25.81 601 THR E CA 1
ATOM 6417 C C . THR E 2 131 ? 8.108 32.300 13.491 1.00 25.21 601 THR E C 1
ATOM 6418 O O . THR E 2 131 ? 7.804 33.219 12.760 1.00 25.87 601 THR E O 1
ATOM 6422 N N . VAL E 2 132 ? 7.225 31.421 13.947 1.00 25.22 602 VAL E N 1
ATOM 6423 C CA . VAL E 2 132 ? 5.800 31.496 13.629 1.00 24.87 602 VAL E CA 1
ATOM 6424 C C . VAL E 2 132 ? 5.199 32.695 14.348 1.00 23.23 602 VAL E C 1
ATOM 6425 O O . VAL E 2 132 ? 4.507 33.508 13.747 1.00 22.88 602 VAL E O 1
ATOM 6429 N N . ALA E 2 133 ? 5.483 32.796 15.634 1.00 22.12 603 ALA E N 1
ATOM 6430 C CA . ALA E 2 133 ? 5.050 33.926 16.426 1.00 22.28 603 ALA E CA 1
ATOM 6431 C C . ALA E 2 133 ? 5.449 35.248 15.774 1.00 21.86 603 ALA E C 1
ATOM 6432 O O . ALA E 2 133 ? 4.617 36.140 15.613 1.00 21.09 603 ALA E O 1
ATOM 6434 N N . TYR E 2 134 ? 6.718 35.356 15.388 1.00 21.84 604 TYR E N 1
ATOM 6435 C CA . TYR E 2 134 ? 7.231 36.580 14.783 1.00 22.07 604 TYR E CA 1
ATOM 6436 C C . TYR E 2 134 ? 6.551 36.864 13.454 1.00 22.17 604 TYR E C 1
ATOM 6437 O O . TYR E 2 134 ? 6.222 38.016 13.156 1.00 22.44 604 TYR E O 1
ATOM 6446 N N . GLU E 2 135 ? 6.365 35.820 12.658 1.00 22.10 605 GLU E N 1
ATOM 6447 C CA . GLU E 2 135 ? 5.658 35.946 11.393 1.00 23.14 605 GLU E CA 1
ATOM 6448 C C . GLU E 2 135 ? 4.227 36.450 11.585 1.00 22.53 605 GLU E C 1
ATOM 6449 O O . GLU E 2 135 ? 3.808 37.342 10.862 1.00 22.28 605 GLU E O 1
ATOM 6455 N N . PHE E 2 136 ? 3.512 35.904 12.570 1.00 22.04 606 PHE E N 1
ATOM 6456 C CA . PHE E 2 136 ? 2.140 36.330 12.876 1.00 22.74 606 PHE E CA 1
ATOM 6457 C C . PHE E 2 136 ? 2.078 37.779 13.379 1.00 23.55 606 PHE E C 1
ATOM 6458 O O . PHE E 2 136 ? 1.137 38.513 13.048 1.00 22.43 606 PHE E O 1
ATOM 6466 N N . MET E 2 137 ? 3.078 38.198 14.153 1.00 25.43 607 MET E N 1
ATOM 6467 C CA . MET E 2 137 ? 3.158 39.598 14.603 1.00 26.55 607 MET E CA 1
ATOM 6468 C C . MET E 2 137 ? 3.393 40.560 13.449 1.00 26.88 607 MET E C 1
ATOM 6469 O O . MET E 2 137 ? 2.726 41.594 13.374 1.00 28.30 607 MET E O 1
ATOM 6474 N N . SER E 2 138 ? 4.316 40.234 12.549 1.00 25.78 608 SER E N 1
ATOM 6475 C CA . SER E 2 138 ? 4.611 41.157 11.452 1.00 26.67 608 SER E CA 1
ATOM 6476 C C . SER E 2 138 ? 3.474 41.250 10.454 1.00 24.73 608 SER E C 1
ATOM 6477 O O . SER E 2 138 ? 3.302 42.293 9.837 1.00 25.37 608 SER E O 1
ATOM 6480 N N . GLN E 2 139 ? 2.710 40.176 10.287 1.00 24.28 609 GLN E N 1
ATOM 6481 C CA . GLN E 2 139 ? 1.510 40.229 9.443 1.00 24.77 609 GLN E CA 1
ATOM 6482 C C . GLN E 2 139 ? 0.454 41.173 10.017 1.00 24.68 609 GLN E C 1
ATOM 6483 O O . GLN E 2 139 ? -0.179 41.932 9.277 1.00 25.82 609 GLN E O 1
ATOM 6489 N N . ALA E 2 140 ? 0.272 41.120 11.332 1.00 24.02 610 ALA E N 1
ATOM 6490 C CA . ALA E 2 140 ? -0.609 42.037 12.021 1.00 23.99 610 ALA E CA 1
ATOM 6491 C C . ALA E 2 140 ? -0.135 43.472 11.818 1.00 25.14 610 ALA E C 1
ATOM 6492 O O . ALA E 2 140 ? -0.931 44.374 11.528 1.00 25.67 610 ALA E O 1
ATOM 6494 N N . PHE E 2 141 ? 1.172 43.664 11.968 1.00 25.89 611 PHE E N 1
ATOM 6495 C CA . PHE E 2 141 ? 1.793 44.971 11.846 1.00 25.53 611 PHE E CA 1
ATOM 6496 C C . PHE E 2 141 ? 1.733 45.482 10.413 1.00 26.02 611 PHE E C 1
ATOM 6497 O O . PHE E 2 141 ? 1.641 46.690 10.186 1.00 26.64 611 PHE E O 1
ATOM 6505 N N . SER E 2 142 ? 1.810 44.580 9.438 1.00 26.40 612 SER E N 1
ATOM 6506 C CA . SER E 2 142 ? 1.662 44.982 8.036 1.00 26.51 612 SER E CA 1
ATOM 6507 C C . SER E 2 142 ? 0.283 45.563 7.765 1.00 26.56 612 SER E C 1
ATOM 6508 O O . SER E 2 142 ? 0.159 46.639 7.173 1.00 25.80 612 SER E O 1
ATOM 6511 N N . LEU E 2 143 ? -0.749 44.859 8.220 1.00 26.44 613 LEU E N 1
ATOM 6512 C CA . LEU E 2 143 ? -2.118 45.330 8.043 1.00 26.64 613 LEU E CA 1
ATOM 6513 C C . LEU E 2 143 ? -2.334 46.640 8.775 1.00 26.58 613 LEU E C 1
ATOM 6514 O O . LEU E 2 143 ? -3.100 47.479 8.307 1.00 26.90 613 LEU E O 1
ATOM 6519 N N . TYR E 2 144 ? -1.651 46.827 9.905 1.00 26.86 614 TYR E N 1
ATOM 6520 C CA . TYR E 2 144 ? -1.744 48.090 10.650 1.00 27.35 614 TYR E CA 1
ATOM 6521 C C . TYR E 2 144 ? -1.292 49.296 9.819 1.00 28.48 614 TYR E C 1
ATOM 6522 O O . TYR E 2 144 ? -1.965 50.310 9.778 1.00 28.94 614 TYR E O 1
ATOM 6531 N N . GLU E 2 145 ? -0.135 49.171 9.187 1.00 32.61 615 GLU E N 1
ATOM 6532 C CA . GLU E 2 145 ? 0.440 50.222 8.346 1.00 34.82 615 GLU E CA 1
ATOM 6533 C C . GLU E 2 145 ? -0.349 50.409 7.057 1.00 35.10 615 GLU E C 1
ATOM 6534 O O . GLU E 2 145 ? -0.694 51.532 6.710 1.00 37.62 615 GLU E O 1
ATOM 6540 N N . ASP E 2 146 ? -0.633 49.315 6.359 1.00 36.42 616 ASP E N 1
ATOM 6541 C CA . ASP E 2 146 ? -1.169 49.389 4.992 1.00 39.72 616 ASP E CA 1
ATOM 6542 C C . ASP E 2 146 ? -2.645 49.811 4.937 1.00 41.59 616 ASP E C 1
ATOM 6543 O O . ASP E 2 146 ? -2.992 50.729 4.206 1.00 43.06 616 ASP E O 1
ATOM 6548 N N . GLU E 2 147 ? -3.494 49.154 5.725 1.00 43.64 617 GLU E N 1
ATOM 6549 C CA . GLU E 2 147 ? -4.950 49.223 5.554 1.00 46.14 617 GLU E CA 1
ATOM 6550 C C . GLU E 2 147 ? -5.685 50.144 6.538 1.00 48.30 617 GLU E C 1
ATOM 6551 O O . GLU E 2 147 ? -6.608 50.866 6.143 1.00 54.72 617 GLU E O 1
ATOM 6557 N N . ILE E 2 148 ? -5.269 50.146 7.796 1.00 48.44 618 ILE E N 1
ATOM 6558 C CA . ILE E 2 148 ? -5.939 50.934 8.833 1.00 49.02 618 ILE E CA 1
ATOM 6559 C C . ILE E 2 148 ? -5.490 52.394 8.758 1.00 49.48 618 ILE E C 1
ATOM 6560 O O . ILE E 2 148 ? -4.352 52.694 9.094 1.00 53.11 618 ILE E O 1
ATOM 6565 N N . SER E 2 149 ? -6.380 53.284 8.309 1.00 50.38 619 SER E N 1
ATOM 6566 C CA . SER E 2 149 ? -6.089 54.738 8.224 1.00 50.54 619 SER E CA 1
ATOM 6567 C C . SER E 2 149 ? -6.913 55.646 9.170 1.00 49.36 619 SER E C 1
ATOM 6568 O O . SER E 2 149 ? -6.474 56.764 9.463 1.00 47.04 619 SER E O 1
ATOM 6571 N N . ASP E 2 150 ? -8.086 55.189 9.627 1.00 48.04 620 ASP E N 1
ATOM 6572 C CA . ASP E 2 150 ? -8.897 55.946 10.599 1.00 49.84 620 ASP E CA 1
ATOM 6573 C C . ASP E 2 150 ? -8.139 56.119 11.927 1.00 48.56 620 ASP E C 1
ATOM 6574 O O . ASP E 2 150 ? -7.464 55.201 12.379 1.00 50.00 620 ASP E O 1
ATOM 6579 N N . SER E 2 151 ? -8.259 57.289 12.546 1.00 46.90 621 SER E N 1
ATOM 6580 C CA . SER E 2 151 ? -7.506 57.588 13.768 1.00 48.60 621 SER E CA 1
ATOM 6581 C C . SER E 2 151 ? -7.912 56.754 14.995 1.00 47.64 621 SER E C 1
ATOM 6582 O O . SER E 2 151 ? -7.049 56.317 15.762 1.00 43.31 621 SER E O 1
ATOM 6585 N N . LYS E 2 152 ? -9.220 56.559 15.177 1.00 47.92 622 LYS E N 1
ATOM 6586 C CA . LYS E 2 152 ? -9.749 55.754 16.281 1.00 47.68 622 LYS E CA 1
ATOM 6587 C C . LYS E 2 152 ? -9.352 54.282 16.141 1.00 43.89 622 LYS E C 1
ATOM 6588 O O . LYS E 2 152 ? -8.883 53.677 17.113 1.00 41.35 622 LYS E O 1
ATOM 6594 N N . ALA E 2 153 ? -9.538 53.728 14.938 1.00 39.00 623 ALA E N 1
ATOM 6595 C CA . ALA E 2 153 ? -9.135 52.346 14.622 1.00 36.85 623 ALA E CA 1
ATOM 6596 C C . ALA E 2 153 ? -7.619 52.103 14.723 1.00 36.39 623 ALA E C 1
ATOM 6597 O O . ALA E 2 153 ? -7.195 51.022 15.135 1.00 36.21 623 ALA E O 1
ATOM 6599 N N . GLN E 2 154 ? -6.815 53.088 14.319 1.00 33.98 624 GLN E N 1
ATOM 6600 C CA . GLN E 2 154 ? -5.371 53.027 14.514 1.00 34.49 624 GLN E CA 1
ATOM 6601 C C . GLN E 2 154 ? -5.029 52.888 15.986 1.00 33.00 624 GLN E C 1
ATOM 6602 O O . GLN E 2 154 ? -4.216 52.049 16.355 1.00 32.47 624 GLN E O 1
ATOM 6608 N N . LEU E 2 155 ? -5.640 53.724 16.821 1.00 30.94 625 LEU E N 1
ATOM 6609 C CA . LEU E 2 155 ? -5.402 53.661 18.261 1.00 30.69 625 LEU E CA 1
ATOM 6610 C C . LEU E 2 155 ? -5.818 52.310 18.838 1.00 29.50 625 LEU E C 1
ATOM 6611 O O . LEU E 2 155 ? -5.128 51.759 19.683 1.00 33.07 625 LEU E O 1
ATOM 6616 N N . ALA E 2 156 ? -6.931 51.774 18.367 1.00 27.77 626 ALA E N 1
ATOM 6617 C CA . ALA E 2 156 ? -7.414 50.481 18.827 1.00 27.49 626 ALA E CA 1
ATOM 6618 C C . ALA E 2 156 ? -6.491 49.310 18.417 1.00 27.35 626 ALA E C 1
ATOM 6619 O O . ALA E 2 156 ? -6.236 48.396 19.223 1.00 27.40 626 ALA E O 1
ATOM 6621 N N . ALA E 2 157 ? -6.010 49.329 17.175 1.00 25.25 627 ALA E N 1
ATOM 6622 C CA . ALA E 2 157 ? -5.155 48.254 16.681 1.00 24.45 627 ALA E CA 1
ATOM 6623 C C . ALA E 2 157 ? -3.776 48.282 17.347 1.00 23.67 627 ALA E C 1
ATOM 6624 O O . ALA E 2 157 ? -3.270 47.245 17.773 1.00 21.64 627 ALA E O 1
ATOM 6626 N N . ILE E 2 158 ? -3.180 49.466 17.456 1.00 23.94 628 ILE E N 1
ATOM 6627 C CA . ILE E 2 158 ? -1.852 49.572 18.054 1.00 24.96 628 ILE E CA 1
ATOM 6628 C C . ILE E 2 158 ? -1.870 49.171 19.533 1.00 25.71 628 ILE E C 1
ATOM 6629 O O . ILE E 2 158 ? -0.949 48.489 19.981 1.00 26.14 628 ILE E O 1
ATOM 6634 N N . THR E 2 159 ? -2.921 49.529 20.273 1.00 27.67 629 THR E N 1
ATOM 6635 C CA . THR E 2 159 ? -2.999 49.143 21.694 1.00 27.91 629 THR E CA 1
ATOM 6636 C C . THR E 2 159 ? -3.182 47.638 21.831 1.00 26.32 629 THR E C 1
ATOM 6637 O O . THR E 2 159 ? -2.692 47.049 22.781 1.00 26.90 629 THR E O 1
ATOM 6641 N N . LEU E 2 160 ? -3.879 47.013 20.888 1.00 25.97 630 LEU E N 1
ATOM 6642 C CA . LEU E 2 160 ? -3.953 45.548 20.861 1.00 25.67 630 LEU E CA 1
ATOM 6643 C C . LEU E 2 160 ? -2.606 44.899 20.587 1.00 25.45 630 LEU E C 1
ATOM 6644 O O . LEU E 2 160 ? -2.263 43.899 21.222 1.00 25.71 630 LEU E O 1
ATOM 6649 N N . ILE E 2 161 ? -1.876 45.436 19.608 1.00 24.25 631 ILE E N 1
ATOM 6650 C CA . ILE E 2 161 ? -0.533 44.947 19.281 1.00 24.34 631 ILE E CA 1
ATOM 6651 C C . ILE E 2 161 ? 0.373 45.061 20.513 1.00 23.74 631 ILE E C 1
ATOM 6652 O O . ILE E 2 161 ? 1.062 44.105 20.859 1.00 22.71 631 ILE E O 1
ATOM 6657 N N . ILE E 2 162 ? 0.335 46.213 21.180 1.00 23.57 632 ILE E N 1
ATOM 6658 C CA . ILE E 2 162 ? 1.115 46.423 22.395 1.00 23.79 632 ILE E CA 1
ATOM 6659 C C . ILE E 2 162 ? 0.677 45.474 23.516 1.00 23.68 632 ILE E C 1
ATOM 6660 O O . ILE E 2 162 ? 1.527 44.871 24.170 1.00 25.09 632 ILE E O 1
ATOM 6665 N N . GLY E 2 163 ? -0.623 45.312 23.725 1.00 22.65 633 GLY E N 1
ATOM 6666 C CA . GLY E 2 163 ? -1.121 44.415 24.779 1.00 22.30 633 GLY E CA 1
ATOM 6667 C C . GLY E 2 163 ? -0.743 42.962 24.549 1.00 22.65 633 GLY E C 1
ATOM 6668 O O . GLY E 2 163 ? -0.334 42.261 25.469 1.00 23.33 633 GLY E O 1
ATOM 6669 N N . THR E 2 164 ? -0.875 42.511 23.311 1.00 22.86 634 THR E N 1
ATOM 6670 C CA . THR E 2 164 ? -0.519 41.148 22.930 1.00 23.07 634 THR E CA 1
ATOM 6671 C C . THR E 2 164 ? 0.976 40.894 23.082 1.00 23.35 634 THR E C 1
ATOM 6672 O O . THR E 2 164 ? 1.395 39.894 23.663 1.00 22.11 634 THR E O 1
ATOM 6676 N N . PHE E 2 165 ? 1.772 41.802 22.532 1.00 25.02 635 PHE E N 1
ATOM 6677 C CA . PHE E 2 165 ? 3.217 41.678 22.569 1.00 26.82 635 PHE E CA 1
ATOM 6678 C C . PHE E 2 165 ? 3.746 41.698 23.997 1.00 28.37 635 PHE E C 1
ATOM 6679 O O . PHE E 2 165 ? 4.702 40.992 24.313 1.00 28.32 635 PHE E O 1
ATOM 6687 N N . GLU E 2 166 ? 3.095 42.482 24.856 1.00 30.07 636 GLU E N 1
ATOM 6688 C CA . GLU E 2 166 ? 3.475 42.571 26.258 1.00 31.35 636 GLU E CA 1
ATOM 6689 C C . GLU E 2 166 ? 3.357 41.233 27.003 1.00 31.72 636 GLU E C 1
ATOM 6690 O O . GLU E 2 166 ? 4.166 40.969 27.882 1.00 33.11 636 GLU E O 1
ATOM 6696 N N . ARG E 2 167 ? 2.373 40.403 26.652 1.00 32.33 637 ARG E N 1
ATOM 6697 C CA . ARG E 2 167 ? 2.182 39.074 27.274 1.00 32.38 637 ARG E CA 1
ATOM 6698 C C . ARG E 2 167 ? 3.089 37.961 26.746 1.00 30.69 637 ARG E C 1
ATOM 6699 O O . ARG E 2 167 ? 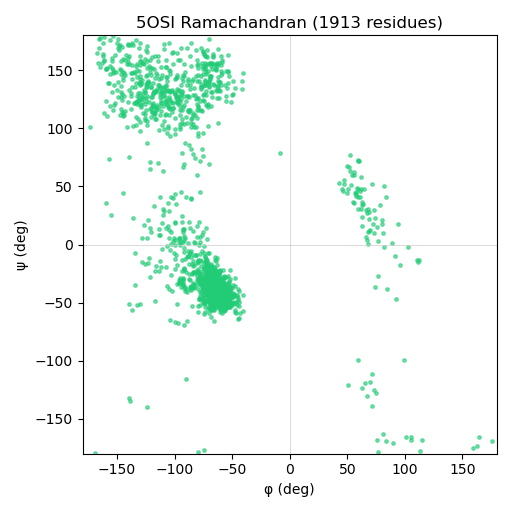3.197 36.920 27.377 1.00 30.84 637 ARG E O 1
ATOM 6707 N N . MET E 2 168 ? 3.726 38.155 25.600 1.00 30.21 638 MET E N 1
ATOM 6708 C CA . MET E 2 168 ? 4.504 37.083 25.000 1.00 30.98 638 MET E CA 1
ATOM 6709 C C . MET E 2 168 ? 5.870 36.958 25.651 1.00 32.77 638 MET E C 1
ATOM 6710 O O . MET E 2 168 ? 6.511 37.960 25.987 1.00 33.65 638 MET E O 1
ATOM 6715 N N . LYS E 2 169 ? 6.296 35.712 25.821 1.00 34.89 639 LYS E N 1
ATOM 6716 C CA . LYS E 2 169 ? 7.520 35.369 26.526 1.00 37.15 639 LYS E CA 1
ATOM 6717 C C . LYS E 2 169 ? 8.440 34.468 25.673 1.00 36.01 639 LYS E C 1
ATOM 6718 O O . LYS E 2 169 ? 9.362 33.854 26.198 1.00 41.75 639 LYS E O 1
ATOM 6724 N N . CYS E 2 170 ? 8.212 34.407 24.366 1.00 34.35 640 CYS E N 1
ATOM 6725 C CA . CYS E 2 170 ? 8.905 33.462 23.488 1.00 34.08 640 CYS E CA 1
ATOM 6726 C C . CYS E 2 170 ? 10.063 34.055 22.681 1.00 32.82 640 CYS E C 1
ATOM 6727 O O . CYS E 2 170 ? 10.789 33.323 22.004 1.00 33.13 640 CYS E O 1
ATOM 6730 N N . PHE E 2 171 ? 10.231 35.370 22.732 1.00 32.26 641 PHE E N 1
ATOM 6731 C CA . PHE E 2 171 ? 11.128 36.050 21.807 1.00 31.23 641 PHE E CA 1
ATOM 6732 C C . PHE E 2 171 ? 12.500 36.202 22.438 1.00 29.39 641 PHE E C 1
ATOM 6733 O O . PHE E 2 171 ? 12.616 36.645 23.561 1.00 25.68 641 PHE E O 1
ATOM 6741 N N . SER E 2 172 ? 13.538 35.843 21.689 1.00 30.66 642 SER E N 1
ATOM 6742 C CA . SER E 2 172 ? 14.901 36.205 22.047 1.00 31.89 642 SER E CA 1
ATOM 6743 C C . SER E 2 172 ? 15.034 37.718 21.941 1.00 32.21 642 SER E C 1
ATOM 6744 O O . SER E 2 172 ? 14.213 38.389 21.299 1.00 33.83 642 SER E O 1
ATOM 6747 N N . GLU E 2 173 ? 16.065 38.250 22.576 1.00 33.52 643 GLU E N 1
ATOM 6748 C CA . GLU E 2 173 ? 16.294 39.690 22.611 1.00 33.87 643 GLU E CA 1
ATOM 6749 C C . GLU E 2 173 ? 16.487 40.275 21.214 1.00 33.45 643 GLU E C 1
ATOM 6750 O O . GLU E 2 173 ? 16.058 41.401 20.971 1.00 33.05 643 GLU E O 1
ATOM 6756 N N . GLU E 2 174 ? 17.092 39.520 20.294 1.00 33.43 644 GLU E N 1
ATOM 6757 C CA . GLU E 2 174 ? 17.309 40.042 18.941 1.00 35.25 644 GLU E CA 1
ATOM 6758 C C . GLU E 2 174 ? 16.009 40.235 18.135 1.00 32.94 644 GLU E C 1
ATOM 6759 O O . GLU E 2 174 ? 15.990 41.062 17.235 1.00 31.57 644 GLU E O 1
ATOM 6765 N N . ASN E 2 175 ? 14.951 39.480 18.459 1.00 31.63 645 ASN E N 1
ATOM 6766 C CA . ASN E 2 175 ? 13.598 39.701 17.903 1.00 32.02 645 ASN E CA 1
ATOM 6767 C C . ASN E 2 175 ? 12.698 40.561 18.806 1.00 31.93 645 ASN E C 1
ATOM 6768 O O . ASN E 2 175 ? 11.818 41.269 18.308 1.00 32.10 645 ASN E O 1
ATOM 6773 N N . HIS E 2 176 ? 12.897 40.500 20.122 1.00 31.69 646 HIS E N 1
ATOM 6774 C CA . HIS E 2 176 ? 12.099 41.311 21.040 1.00 30.43 646 HIS E CA 1
ATOM 6775 C C . HIS E 2 176 ? 12.394 42.796 20.888 1.00 32.64 646 HIS E C 1
ATOM 6776 O O . HIS E 2 176 ? 11.494 43.624 21.025 1.00 33.73 646 HIS E O 1
ATOM 6783 N N . GLU E 2 177 ? 13.653 43.127 20.612 1.00 36.51 647 GLU E N 1
ATOM 6784 C CA . GLU E 2 177 ? 14.098 44.524 20.553 1.00 38.88 647 GLU E CA 1
ATOM 6785 C C . GLU E 2 177 ? 13.554 45.318 19.350 1.00 35.99 647 GLU E C 1
ATOM 6786 O O . GLU E 2 177 ? 13.128 46.451 19.536 1.00 36.00 647 GLU E O 1
ATOM 6792 N N . PRO E 2 178 ? 13.551 44.739 18.127 1.00 33.88 648 PRO E N 1
ATOM 6793 C CA . PRO E 2 178 ? 12.865 45.430 17.031 1.00 33.97 648 PRO E CA 1
ATOM 6794 C C . PRO E 2 178 ? 11.388 45.696 17.305 1.00 34.04 648 PRO E C 1
ATOM 6795 O O . PRO E 2 178 ? 10.922 46.810 17.061 1.00 37.23 648 PRO E O 1
ATOM 6799 N N . LEU E 2 179 ? 10.673 44.689 17.806 1.00 32.72 649 LEU E N 1
ATOM 6800 C CA . LEU E 2 179 ? 9.240 44.814 18.075 1.00 32.80 649 LEU E CA 1
ATOM 6801 C C . LEU E 2 179 ? 8.951 45.919 19.088 1.00 32.67 649 LEU E C 1
ATOM 6802 O O . LEU E 2 179 ? 8.002 46.682 18.911 1.00 33.96 649 LEU E O 1
ATOM 6807 N N . ARG E 2 180 ? 9.765 45.986 20.139 1.00 31.79 650 ARG E N 1
ATOM 6808 C CA . ARG E 2 180 ? 9.726 47.081 21.115 1.00 33.77 650 ARG E CA 1
ATOM 6809 C C . ARG E 2 180 ? 9.883 48.440 20.452 1.00 32.82 650 ARG E C 1
ATOM 6810 O O . ARG E 2 180 ? 9.109 49.364 20.702 1.00 31.65 650 ARG E O 1
ATOM 6818 N N . THR E 2 181 ? 10.940 48.552 19.649 1.00 32.86 651 THR E N 1
ATOM 6819 C CA . THR E 2 181 ? 11.292 49.788 18.972 1.00 32.05 651 THR E CA 1
ATOM 6820 C C . THR E 2 181 ? 10.162 50.215 18.060 1.00 31.48 651 THR E C 1
ATOM 6821 O O . THR E 2 181 ? 9.756 51.376 18.070 1.00 32.36 651 THR E O 1
ATOM 6825 N N . GLN E 2 182 ? 9.636 49.262 17.299 1.00 29.23 652 GLN E N 1
ATOM 6826 C CA . GLN E 2 182 ? 8.626 49.571 16.309 1.00 28.36 652 GLN E CA 1
ATOM 6827 C C . GLN E 2 182 ? 7.267 49.911 16.940 1.00 25.98 652 GLN E C 1
ATOM 6828 O O . GLN E 2 182 ? 6.558 50.769 16.427 1.00 24.24 652 GLN E O 1
ATOM 6834 N N . CYS E 2 183 ? 6.924 49.269 18.054 1.00 24.67 653 CYS E N 1
ATOM 6835 C CA . CYS E 2 183 ? 5.718 49.645 18.814 1.00 24.83 653 CYS E CA 1
ATOM 6836 C C . CYS E 2 183 ? 5.782 51.089 19.323 1.00 23.08 653 CYS E C 1
ATOM 6837 O O . CYS E 2 183 ? 4.824 51.851 19.159 1.00 21.85 653 CYS E O 1
ATOM 6840 N N . ALA E 2 184 ? 6.913 51.451 19.929 1.00 22.12 654 ALA E N 1
ATOM 6841 C CA . ALA E 2 184 ? 7.159 52.829 20.387 1.00 22.49 654 ALA E CA 1
ATOM 6842 C C . ALA E 2 184 ? 7.086 53.837 19.248 1.00 21.97 654 ALA E C 1
ATOM 6843 O O . ALA E 2 184 ? 6.384 54.832 19.371 1.00 23.33 654 ALA E O 1
ATOM 6845 N N . LEU E 2 185 ? 7.787 53.566 18.148 1.00 21.48 655 LEU E N 1
ATOM 6846 C CA . LEU E 2 185 ? 7.731 54.416 16.949 1.00 21.76 655 LEU E CA 1
ATOM 6847 C C . LEU E 2 185 ? 6.322 54.597 16.377 1.00 22.23 655 LEU E C 1
ATOM 6848 O O . LEU E 2 185 ? 5.907 55.723 16.102 1.00 22.34 655 LEU E O 1
ATOM 6853 N N . ALA E 2 186 ? 5.583 53.505 16.212 1.00 23.14 656 ALA E N 1
ATOM 6854 C CA . ALA E 2 186 ? 4.204 53.594 15.704 1.00 24.18 656 ALA E CA 1
ATOM 6855 C C . ALA E 2 186 ? 3.278 54.336 16.668 1.00 25.45 656 ALA E C 1
ATOM 6856 O O . ALA E 2 186 ? 2.419 55.092 16.232 1.00 26.80 656 ALA E O 1
ATOM 6858 N N . ALA E 2 187 ? 3.444 54.107 17.967 1.00 26.30 657 ALA E N 1
ATOM 6859 C CA . ALA E 2 187 ? 2.693 54.852 18.985 1.00 27.18 657 ALA E CA 1
ATOM 6860 C C . ALA E 2 187 ? 2.973 56.346 18.885 1.00 27.93 657 ALA E C 1
ATOM 6861 O O . ALA E 2 187 ? 2.049 57.141 18.916 1.00 27.71 657 ALA E O 1
ATOM 6863 N N . SER E 2 188 ? 4.244 56.711 18.747 1.00 29.32 658 SER E N 1
ATOM 6864 C CA . SER E 2 188 ? 4.646 58.117 18.621 1.00 31.56 658 SER E CA 1
ATOM 6865 C C . SER E 2 188 ? 4.159 58.830 17.349 1.00 33.34 658 SER E C 1
ATOM 6866 O O . SER E 2 188 ? 4.140 60.063 17.316 1.00 34.66 658 SER E O 1
ATOM 6869 N N . LYS E 2 189 ? 3.799 58.066 16.314 1.00 35.46 659 LYS E N 1
ATOM 6870 C CA . LYS E 2 189 ? 3.369 58.611 15.016 1.00 37.29 659 LYS E CA 1
ATOM 6871 C C . LYS E 2 189 ? 1.888 58.413 14.692 1.00 37.76 659 LYS E C 1
ATOM 6872 O O . LYS E 2 189 ? 1.503 58.528 13.530 1.00 39.28 659 LYS E O 1
ATOM 6878 N N . LEU E 2 190 ? 1.053 58.140 15.693 1.00 40.32 660 LEU E N 1
ATOM 6879 C CA . LEU E 2 190 ? -0.415 58.240 15.504 1.00 45.59 660 LEU E CA 1
ATOM 6880 C C . LEU E 2 190 ? -0.825 59.669 15.086 1.00 46.93 660 LEU E C 1
ATOM 6881 O O . LEU E 2 190 ? -0.098 60.633 15.353 1.00 47.63 660 LEU E O 1
ATOM 6886 N N . LEU E 2 191 ? -1.981 59.794 14.436 1.00 48.88 661 LEU E N 1
ATOM 6887 C CA . LEU E 2 191 ? -2.379 61.067 13.808 1.00 52.13 661 LEU E CA 1
ATOM 6888 C C . LEU E 2 191 ? -2.609 62.196 14.827 1.00 52.99 661 LEU E C 1
ATOM 6889 O O . LEU E 2 191 ? -2.093 63.298 14.646 1.00 54.75 661 LEU E O 1
ATOM 6894 N N . LYS E 2 192 ? -3.348 61.908 15.900 1.00 52.34 662 LYS E N 1
ATOM 6895 C CA . LYS E 2 192 ? -3.642 62.891 16.943 1.00 52.27 662 LYS E CA 1
ATOM 6896 C C . LYS E 2 192 ? -2.619 62.832 18.066 1.00 51.60 662 LYS E C 1
ATOM 6897 O O . LYS E 2 192 ? -2.142 61.759 18.421 1.00 55.18 662 LYS E O 1
ATOM 6903 N N . LYS E 2 193 ? -2.315 63.987 18.648 1.00 49.99 663 LYS E N 1
ATOM 6904 C CA . LYS E 2 193 ? -1.256 64.099 19.656 1.00 49.66 663 LYS E CA 1
ATOM 6905 C C . LYS E 2 193 ? -1.601 63.586 21.068 1.00 48.95 663 LYS E C 1
ATOM 6906 O O . LYS E 2 193 ? -0.718 63.085 21.757 1.00 45.04 663 LYS E O 1
ATOM 6912 N N . PRO E 2 194 ? -2.860 63.741 21.524 1.00 50.74 664 PRO E N 1
ATOM 6913 C CA . PRO E 2 194 ? -3.229 63.071 22.779 1.00 49.21 664 PRO E CA 1
ATOM 6914 C C . PRO E 2 194 ? -3.189 61.536 22.653 1.00 47.88 664 PRO E C 1
ATOM 6915 O O . PRO E 2 194 ? -2.704 60.865 23.574 1.00 44.55 664 PRO E O 1
ATOM 6919 N N . ASP E 2 195 ? -3.675 61.008 21.521 1.00 45.41 665 ASP E N 1
ATOM 6920 C CA . ASP E 2 195 ? -3.602 59.566 21.215 1.00 45.22 665 ASP E CA 1
ATOM 6921 C C . ASP E 2 195 ? -2.161 59.028 21.227 1.00 42.30 665 ASP E C 1
ATOM 6922 O O . ASP E 2 195 ? -1.887 57.986 21.826 1.00 40.64 665 ASP E O 1
ATOM 6927 N N . GLN E 2 196 ? -1.246 59.737 20.573 1.00 38.29 666 GLN E N 1
ATOM 6928 C CA . GLN E 2 196 ? 0.141 59.298 20.540 1.00 37.55 666 GLN E CA 1
ATOM 6929 C C . GLN E 2 196 ? 0.783 59.357 21.940 1.00 36.26 666 GLN E C 1
ATOM 6930 O O . GLN E 2 196 ? 1.478 58.420 22.346 1.00 34.67 666 GLN E O 1
ATOM 6936 N N . GLY E 2 197 ? 0.487 60.409 22.697 1.00 33.99 667 GLY E N 1
ATOM 6937 C CA . GLY E 2 197 ? 0.932 60.511 24.080 1.00 33.79 667 GLY E CA 1
ATOM 6938 C C . GLY E 2 197 ? 0.499 59.363 24.979 1.00 34.10 667 GLY E C 1
ATOM 6939 O O . GLY E 2 197 ? 1.248 58.974 25.878 1.00 35.70 667 GLY E O 1
ATOM 6940 N N . ARG E 2 198 ? -0.696 58.821 24.739 1.00 35.32 668 ARG E N 1
ATOM 6941 C CA . ARG E 2 198 ? -1.231 57.693 25.521 1.00 37.74 668 ARG E CA 1
ATOM 6942 C C . ARG E 2 198 ? -0.641 56.348 25.102 1.00 37.11 668 ARG E C 1
ATOM 6943 O O . ARG E 2 198 ? -0.255 55.544 25.953 1.00 37.70 668 ARG E O 1
ATOM 6951 N N . ALA E 2 199 ? -0.603 56.098 23.795 1.00 35.13 669 ALA E N 1
ATOM 6952 C CA . ALA E 2 199 ? -0.016 54.871 23.251 1.00 33.05 669 ALA E CA 1
ATOM 6953 C C . ALA E 2 199 ? 1.443 54.745 23.652 1.00 32.76 669 ALA E C 1
ATOM 6954 O O . ALA E 2 199 ? 1.873 53.668 24.054 1.00 32.11 669 ALA E O 1
ATOM 6956 N N . VAL E 2 200 ? 2.188 55.853 23.573 1.00 32.95 670 VAL E N 1
ATOM 6957 C CA . VAL E 2 200 ? 3.609 55.865 23.922 1.00 33.24 670 VAL E CA 1
ATOM 6958 C C . VAL E 2 200 ? 3.807 55.579 25.408 1.00 33.74 670 VAL E C 1
ATOM 6959 O O . VAL E 2 200 ? 4.691 54.807 25.764 1.00 32.93 670 VAL E O 1
ATOM 6963 N N . SER E 2 201 ? 2.998 56.178 26.277 1.00 35.22 671 SER E N 1
ATOM 6964 C CA . SER E 2 201 ? 3.088 55.849 27.716 1.00 36.19 671 SER E CA 1
ATOM 6965 C C . SER E 2 201 ? 2.703 54.391 27.999 1.00 35.77 671 SER E C 1
ATOM 6966 O O . SER E 2 201 ? 3.266 53.780 28.892 1.00 38.96 671 SER E O 1
ATOM 6969 N N . THR E 2 202 ? 1.770 53.833 27.233 1.00 35.29 672 THR E N 1
ATOM 6970 C CA . THR E 2 202 ? 1.479 52.392 27.281 1.00 35.41 672 THR E CA 1
ATOM 6971 C C . THR E 2 202 ? 2.692 51.518 26.887 1.00 33.77 672 THR E C 1
ATOM 6972 O O . THR E 2 202 ? 2.880 50.443 27.464 1.00 32.81 672 THR E O 1
ATOM 6976 N N . CYS E 2 203 ? 3.494 51.966 25.914 1.00 31.77 673 CYS E N 1
ATOM 6977 C CA . CYS E 2 203 ? 4.710 51.231 25.504 1.00 31.78 673 CYS E CA 1
ATOM 6978 C C . CYS E 2 203 ? 5.760 51.046 26.590 1.00 31.15 673 CYS E C 1
ATOM 6979 O O . CYS E 2 203 ? 6.568 50.126 26.485 1.00 30.35 673 CYS E O 1
ATOM 6982 N N . ALA E 2 204 ? 5.756 51.905 27.612 1.00 29.29 674 ALA E N 1
ATOM 6983 C CA . ALA E 2 204 ? 6.617 51.727 28.776 1.00 29.93 674 ALA E CA 1
ATOM 6984 C C . ALA E 2 204 ? 6.581 50.304 29.334 1.00 30.30 674 ALA E C 1
ATOM 6985 O O . ALA E 2 204 ? 7.619 49.798 29.791 1.00 32.39 674 ALA E O 1
ATOM 6987 N N . HIS E 2 205 ? 5.408 49.661 29.290 1.00 27.89 675 HIS E N 1
ATOM 6988 C CA . HIS E 2 205 ? 5.257 48.299 29.816 1.00 28.13 675 HIS E CA 1
ATOM 6989 C C . HIS E 2 205 ? 6.013 47.233 29.032 1.00 27.08 675 HIS E C 1
ATOM 6990 O O . HIS E 2 205 ? 6.406 46.229 29.599 1.00 26.44 675 HIS E O 1
ATOM 6997 N N . LEU E 2 206 ? 6.224 47.464 27.740 1.00 27.55 676 LEU E N 1
ATOM 6998 C CA . LEU E 2 206 ? 7.058 46.592 26.925 1.00 27.49 676 LEU E CA 1
ATOM 6999 C C . LEU E 2 206 ? 8.503 46.537 27.398 1.00 28.32 676 LEU E C 1
ATOM 7000 O O . LEU E 2 206 ? 9.158 45.509 27.247 1.00 30.13 676 LEU E O 1
ATOM 7005 N N . PHE E 2 207 ? 9.002 47.633 27.953 1.00 29.50 677 PHE E N 1
ATOM 7006 C CA . PHE E 2 207 ? 10.404 47.713 28.352 1.00 31.26 677 PHE E CA 1
ATOM 7007 C C . PHE E 2 207 ? 10.616 47.189 29.768 1.00 33.97 677 PHE E C 1
ATOM 7008 O O . PHE E 2 207 ? 11.735 46.869 30.120 1.00 34.88 677 PHE E O 1
ATOM 7016 N N . TRP E 2 208 ? 9.539 47.067 30.551 1.00 38.63 678 TRP E N 1
ATOM 7017 C CA . TRP E 2 208 ? 9.594 46.633 31.948 1.00 40.87 678 TRP E CA 1
ATOM 7018 C C . TRP E 2 208 ? 9.126 45.190 32.136 1.00 41.89 678 TRP E C 1
ATOM 7019 O O . TRP E 2 208 ? 9.922 44.321 32.506 1.00 41.00 678 TRP E O 1
ATOM 7030 N N . SER E 2 209 ? 7.843 44.947 31.863 1.00 43.27 679 SER E N 1
ATOM 7031 C CA . SER E 2 209 ? 7.198 43.642 32.084 1.00 44.68 679 SER E CA 1
ATOM 7032 C C . SER E 2 209 ? 7.250 42.689 30.888 1.00 45.87 679 SER E C 1
ATOM 7033 O O . SER E 2 209 ? 6.940 41.503 31.039 1.00 45.53 679 SER E O 1
ATOM 7036 N N . GLY E 2 210 ? 7.635 43.197 29.712 1.00 47.22 680 GLY E N 1
ATOM 7037 C CA . GLY E 2 210 ? 7.951 42.345 28.565 1.00 48.25 680 GLY E CA 1
ATOM 7038 C C . GLY E 2 210 ? 8.993 41.302 28.938 1.00 48.83 680 GLY E C 1
ATOM 7039 O O . GLY E 2 210 ? 9.834 41.547 29.792 1.00 52.30 680 GLY E O 1
ATOM 7040 N N . ARG E 2 211 ? 8.925 40.134 28.313 1.00 49.95 681 ARG E N 1
ATOM 7041 C CA . ARG E 2 211 ? 9.758 39.002 28.693 1.00 50.66 681 ARG E CA 1
ATOM 7042 C C . ARG E 2 211 ? 10.447 38.437 27.463 1.00 49.01 681 ARG E C 1
ATOM 7043 O O . ARG E 2 211 ? 9.784 37.987 26.540 1.00 49.37 681 ARG E O 1
ATOM 7051 N N . ASN E 2 212 ? 11.775 38.474 27.442 1.00 47.92 682 ASN E N 1
ATOM 7052 C CA . ASN E 2 212 ? 12.531 37.739 26.427 1.00 48.22 682 ASN E CA 1
ATOM 7053 C C . ASN E 2 212 ? 12.947 36.367 26.979 1.00 47.94 682 ASN E C 1
ATOM 7054 O O . ASN E 2 212 ? 12.786 36.109 28.177 1.00 44.13 682 ASN E O 1
ATOM 7059 N N . THR E 2 213 ? 13.455 35.498 26.097 1.00 48.01 683 THR E N 1
ATOM 7060 C CA . THR E 2 213 ? 13.997 34.182 26.485 1.00 49.16 683 THR E CA 1
ATOM 7061 C C . THR E 2 213 ? 15.421 34.281 27.075 1.00 52.65 683 THR E C 1
ATOM 7062 O O . THR E 2 213 ? 15.830 33.398 27.835 1.00 53.57 683 THR E O 1
ATOM 7066 N N . ASP E 2 214 ? 16.158 35.343 26.723 1.00 54.66 684 ASP E N 1
ATOM 7067 C CA . ASP E 2 214 ? 17.528 35.579 27.215 1.00 58.20 684 ASP E CA 1
ATOM 7068 C C . ASP E 2 214 ? 17.686 35.439 28.734 1.00 58.43 684 ASP E C 1
ATOM 7069 O O . ASP E 2 214 ? 18.640 34.813 29.190 1.00 57.73 684 ASP E O 1
ATOM 7074 N N . LYS E 2 215 ? 16.745 36.000 29.499 1.00 61.51 685 LYS E N 1
ATOM 7075 C CA . LYS E 2 215 ? 16.796 35.986 30.974 1.00 62.40 685 LYS E CA 1
ATOM 7076 C C . LYS E 2 215 ? 16.031 34.825 31.659 1.00 63.47 685 LYS E C 1
ATOM 7077 O O . LYS E 2 215 ? 15.624 34.967 32.818 1.00 64.45 685 LYS E O 1
ATOM 7083 N N . ASN E 2 216 ? 15.837 33.699 30.961 1.00 63.63 686 ASN E N 1
ATOM 7084 C CA . ASN E 2 216 ? 15.176 32.497 31.523 1.00 64.50 686 ASN E CA 1
ATOM 7085 C C . ASN E 2 216 ? 13.867 32.786 32.281 1.00 63.95 686 ASN E C 1
ATOM 7086 O O . ASN E 2 216 ? 13.699 32.388 33.444 1.00 62.53 686 ASN E O 1
ATOM 7091 N N . GLY E 2 217 ? 12.967 33.509 31.612 1.00 63.74 687 GLY E N 1
ATOM 7092 C CA . GLY E 2 217 ? 11.627 33.812 32.126 1.00 63.28 687 GLY E CA 1
ATOM 7093 C C . GLY E 2 217 ? 11.459 35.102 32.915 1.00 63.66 687 GLY E C 1
ATOM 7094 O O . GLY E 2 217 ? 10.333 35.490 33.205 1.00 64.56 687 GLY E O 1
ATOM 7095 N N . GLU E 2 218 ? 12.557 35.770 33.269 1.00 65.90 688 GLU E N 1
ATOM 7096 C CA . GLU E 2 218 ? 12.488 36.981 34.100 1.00 67.28 688 GLU E CA 1
ATOM 7097 C C . GLU E 2 218 ? 12.011 38.185 33.288 1.00 65.14 688 GLU E C 1
ATOM 7098 O O . GLU E 2 218 ? 12.192 38.234 32.065 1.00 64.43 688 GLU E O 1
ATOM 7104 N N . GLU E 2 219 ? 11.402 39.153 33.972 1.00 64.07 689 GLU E N 1
ATOM 7105 C CA . GLU E 2 219 ? 10.959 40.394 33.322 1.00 64.81 689 GLU E CA 1
ATOM 7106 C C . GLU E 2 219 ? 12.168 41.225 32.858 1.00 66.52 689 GLU E C 1
ATOM 7107 O O . GLU E 2 219 ? 13.256 41.158 33.444 1.00 66.15 689 GLU E O 1
ATOM 7113 N N . LEU E 2 220 ? 11.956 41.996 31.796 1.00 66.58 690 LEU E N 1
ATOM 7114 C CA . LEU E 2 220 ? 13.022 42.753 31.127 1.00 66.70 690 LEU E CA 1
ATOM 7115 C C . LEU E 2 220 ? 13.619 43.831 32.038 1.00 65.97 690 LEU E C 1
ATOM 7116 O O . LEU E 2 220 ? 14.838 44.027 32.062 1.00 63.90 690 LEU E O 1
ATOM 7121 N N . HIS E 2 221 ? 12.740 44.501 32.786 1.00 65.10 691 HIS E N 1
ATOM 7122 C CA . HIS E 2 221 ? 13.089 45.569 33.730 1.00 64.22 691 HIS E CA 1
ATOM 7123 C C . HIS E 2 221 ? 14.076 46.611 33.183 1.00 60.96 691 HIS E C 1
ATOM 7124 O O . HIS E 2 221 ? 15.039 46.993 33.853 1.00 60.91 691 HIS E O 1
ATOM 7131 N N . GLY E 2 222 ? 13.818 47.080 31.964 1.00 59.17 692 GLY E N 1
ATOM 7132 C CA . GLY E 2 222 ? 14.617 48.141 31.346 1.00 56.47 692 GLY E CA 1
ATOM 7133 C C . GLY E 2 222 ? 14.211 49.479 31.925 1.00 54.01 692 GLY E C 1
ATOM 7134 O O . GLY E 2 222 ? 13.576 50.280 31.245 1.00 53.08 692 GLY E O 1
ATOM 7135 N N . GLY E 2 223 ? 14.583 49.704 33.186 1.00 52.51 693 GLY E N 1
ATOM 7136 C CA . GLY E 2 223 ? 14.203 50.891 33.945 1.00 50.49 693 GLY E CA 1
ATOM 7137 C C . GLY E 2 223 ? 14.513 52.203 33.261 1.00 50.93 693 GLY E C 1
ATOM 7138 O O . GLY E 2 223 ? 13.674 53.102 33.246 1.00 52.87 693 GLY E O 1
ATOM 7139 N N . LYS E 2 224 ? 15.708 52.305 32.677 1.00 50.93 694 LYS E N 1
ATOM 7140 C CA . LYS E 2 224 ? 16.135 53.522 31.980 1.00 52.82 694 LYS E CA 1
ATOM 7141 C C . LYS E 2 224 ? 15.367 53.762 30.673 1.00 51.36 694 LYS E C 1
ATOM 7142 O O . LYS E 2 224 ? 15.163 54.912 30.281 1.00 50.93 694 LYS E O 1
ATOM 7148 N N . ARG E 2 225 ? 14.948 52.684 30.007 1.00 50.48 695 ARG E N 1
ATOM 7149 C CA . ARG E 2 225 ? 14.159 52.783 28.765 1.00 49.83 695 ARG E CA 1
ATOM 7150 C C . ARG E 2 225 ? 12.673 53.107 29.017 1.00 43.77 695 ARG E C 1
ATOM 7151 O O . ARG E 2 225 ? 12.012 53.718 28.169 1.00 42.84 695 ARG E O 1
ATOM 7159 N N . VAL E 2 226 ? 12.156 52.702 30.174 1.00 40.25 696 VAL E N 1
ATOM 7160 C CA . VAL E 2 226 ? 10.811 53.109 30.618 1.00 38.71 696 VAL E CA 1
ATOM 7161 C C . VAL E 2 226 ? 10.751 54.629 30.744 1.00 38.45 696 VAL E C 1
ATOM 7162 O O . VAL E 2 226 ? 9.774 55.248 30.314 1.00 35.47 696 VAL E O 1
ATOM 7166 N N . MET E 2 227 ? 11.805 55.211 31.321 1.00 39.12 697 MET E N 1
ATOM 7167 C CA . MET E 2 227 ? 11.882 56.656 31.533 1.00 41.33 697 MET E CA 1
ATOM 7168 C C . MET E 2 227 ? 11.859 57.419 30.216 1.00 41.32 697 MET E C 1
ATOM 7169 O O . MET E 2 227 ? 11.137 58.409 30.088 1.00 43.77 697 MET E O 1
ATOM 7174 N N . GLU E 2 228 ? 12.626 56.951 29.237 1.00 41.81 698 GLU E N 1
ATOM 7175 C CA . GLU E 2 228 ? 12.643 57.569 27.906 1.00 43.04 698 GLU E CA 1
ATOM 7176 C C . GLU E 2 228 ? 11.255 57.596 27.261 1.00 42.98 698 GLU E C 1
ATOM 7177 O O . GLU E 2 228 ? 10.865 58.608 26.673 1.00 44.47 698 GLU E O 1
ATOM 7183 N N . CYS E 2 229 ? 10.507 56.497 27.384 1.00 42.75 699 CYS E N 1
ATOM 7184 C CA . CYS E 2 229 ? 9.130 56.444 26.873 1.00 42.59 699 CYS E CA 1
ATOM 7185 C C . CYS E 2 229 ? 8.279 57.512 27.503 1.00 40.86 699 CYS E C 1
ATOM 7186 O O . CYS E 2 229 ? 7.600 58.271 26.805 1.00 40.75 699 CYS E O 1
ATOM 7189 N N . LEU E 2 230 ? 8.299 57.538 28.832 1.00 40.64 700 LEU E N 1
ATOM 7190 C CA . LEU E 2 230 ? 7.497 58.489 29.584 1.00 41.70 700 LEU E CA 1
ATOM 7191 C C . LEU E 2 230 ? 7.985 59.925 29.369 1.00 43.46 700 LEU E C 1
ATOM 7192 O O . LEU E 2 230 ? 7.167 60.854 29.344 1.00 41.85 700 LEU E O 1
ATOM 7197 N N . LYS E 2 231 ? 9.295 60.096 29.160 1.00 47.38 701 LYS E N 1
ATOM 7198 C CA . LYS E 2 231 ? 9.857 61.396 28.780 1.00 51.69 701 LYS E CA 1
ATOM 7199 C C . LYS E 2 231 ? 9.368 61.850 27.408 1.00 48.30 701 LYS E C 1
ATOM 7200 O O . LYS E 2 231 ? 9.045 63.028 27.228 1.00 45.79 701 LYS E O 1
ATOM 7206 N N . LYS E 2 232 ? 9.317 60.928 26.449 1.00 46.93 702 LYS E N 1
ATOM 7207 C CA . LYS E 2 232 ? 8.750 61.253 25.141 1.00 49.03 702 LYS E CA 1
ATOM 7208 C C . LYS E 2 232 ? 7.239 61.497 25.204 1.00 46.90 702 LYS E C 1
ATOM 7209 O O . LYS E 2 232 ? 6.720 62.352 24.479 1.00 44.89 702 LYS E O 1
ATOM 7215 N N . ALA E 2 233 ? 6.538 60.753 26.062 1.00 46.89 703 ALA E N 1
ATOM 7216 C CA . ALA E 2 233 ? 5.103 60.990 26.288 1.00 46.83 703 ALA E CA 1
ATOM 7217 C C . ALA E 2 233 ? 4.855 62.399 26.815 1.00 43.99 703 ALA E C 1
ATOM 7218 O O . ALA E 2 233 ? 3.926 63.063 26.372 1.00 40.55 703 ALA E O 1
ATOM 7220 N N . LEU E 2 234 ? 5.698 62.844 27.747 1.00 46.14 704 LEU E N 1
ATOM 7221 C CA . LEU E 2 234 ? 5.630 64.223 28.267 1.00 50.10 704 LEU E CA 1
ATOM 7222 C C . LEU E 2 234 ? 5.926 65.280 27.209 1.00 49.51 704 LEU E C 1
ATOM 7223 O O . LEU E 2 234 ? 5.264 66.310 27.179 1.00 51.71 704 LEU E O 1
ATOM 7228 N N . LYS E 2 235 ? 6.914 65.024 26.354 1.00 51.31 705 LYS E N 1
ATOM 7229 C CA . LYS E 2 235 ? 7.218 65.909 25.221 1.00 51.40 705 LYS E CA 1
ATOM 7230 C C . LYS E 2 235 ? 6.000 66.061 24.317 1.00 50.94 705 LYS E C 1
ATOM 7231 O O . LYS E 2 235 ? 5.692 67.162 23.868 1.00 52.90 705 LYS E O 1
ATOM 7237 N N . ILE E 2 236 ? 5.320 64.949 24.052 1.00 51.03 706 ILE E N 1
ATOM 7238 C CA . ILE E 2 236 ? 4.076 64.956 23.273 1.00 49.70 706 ILE E CA 1
ATOM 7239 C C . ILE E 2 236 ? 2.954 65.706 24.013 1.00 50.45 706 ILE E C 1
ATOM 7240 O O . ILE E 2 236 ? 2.160 66.401 23.382 1.00 49.05 706 ILE E O 1
ATOM 7245 N N . ALA E 2 237 ? 2.891 65.545 25.336 1.00 52.44 707 ALA E N 1
ATOM 7246 C CA . ALA E 2 237 ? 1.949 66.294 26.191 1.00 56.13 707 ALA E CA 1
ATOM 7247 C C . ALA E 2 237 ? 2.226 67.798 26.246 1.00 57.94 707 ALA E C 1
ATOM 7248 O O . ALA E 2 237 ? 1.295 68.594 26.345 1.00 61.65 707 ALA E O 1
ATOM 7250 N N . ASN E 2 238 ? 3.499 68.180 26.201 1.00 60.37 708 ASN E N 1
ATOM 7251 C CA . ASN E 2 238 ? 3.882 69.596 26.146 1.00 63.28 708 ASN E CA 1
ATOM 7252 C C . ASN E 2 238 ? 3.559 70.266 24.793 1.00 65.58 708 ASN E C 1
ATOM 7253 O O . ASN E 2 238 ? 3.371 71.480 24.742 1.00 67.94 708 ASN E O 1
ATOM 7258 N N . GLN E 2 239 ? 3.480 69.481 23.717 1.00 67.82 709 GLN E N 1
ATOM 7259 C CA . GLN E 2 239 ? 3.125 69.994 22.385 1.00 69.63 709 GLN E CA 1
ATOM 7260 C C . GLN E 2 239 ? 1.618 70.066 22.114 1.00 74.89 709 GLN E C 1
ATOM 7261 O O . GLN E 2 239 ? 1.218 70.591 21.072 1.00 74.99 709 GLN E O 1
ATOM 7267 N N . CYS E 2 240 ? 0.790 69.535 23.019 1.00 81.79 710 CYS E N 1
ATOM 7268 C CA . CYS E 2 240 ? -0.675 69.520 22.834 1.00 86.86 710 CYS E CA 1
ATOM 7269 C C . CYS E 2 240 ? -1.293 70.905 23.036 1.00 88.57 710 CYS E C 1
ATOM 7270 O O . CYS E 2 240 ? -0.922 71.621 23.969 1.00 87.70 710 CYS E O 1
ATOM 7273 N N . MET E 2 241 ? -2.253 71.259 22.180 1.00 90.01 711 MET E N 1
ATOM 7274 C CA . MET E 2 241 ? -2.812 72.620 22.149 1.00 92.52 711 MET E CA 1
ATOM 7275 C C . MET E 2 241 ? -3.923 72.887 23.169 1.00 91.03 711 MET E C 1
ATOM 7276 O O . MET E 2 241 ? -4.018 74.004 23.681 1.00 89.33 711 MET E O 1
ATOM 7281 N N . ASP E 2 242 ? -4.754 71.884 23.454 1.00 87.10 712 ASP E N 1
ATOM 7282 C CA . ASP E 2 242 ? -5.822 72.007 24.461 1.00 83.47 712 ASP E CA 1
ATOM 7283 C C . ASP E 2 242 ? -5.215 71.971 25.885 1.00 80.46 712 ASP E C 1
ATOM 7284 O O . ASP E 2 242 ? -4.514 71.013 26.226 1.00 77.12 712 ASP E O 1
ATOM 7289 N N . PRO E 2 243 ? -5.465 73.018 26.712 1.00 79.15 713 PRO E N 1
ATOM 7290 C CA . PRO E 2 243 ? -5.020 72.999 28.122 1.00 75.92 713 PRO E CA 1
ATOM 7291 C C . PRO E 2 243 ? -5.576 71.857 28.982 1.00 71.90 713 PRO E C 1
ATOM 7292 O O . PRO E 2 243 ? -4.894 71.393 29.895 1.00 67.79 713 PRO E O 1
ATOM 7296 N N . SER E 2 244 ? -6.804 71.427 28.697 1.00 73.98 714 SER E N 1
ATOM 7297 C CA . SER E 2 244 ? -7.460 70.361 29.459 1.00 72.86 714 SER E CA 1
ATOM 7298 C C . SER E 2 244 ? -6.785 69.004 29.214 1.00 73.14 714 SER E C 1
ATOM 7299 O O . SER E 2 244 ? -6.350 68.348 30.163 1.00 69.02 714 SER E O 1
ATOM 7302 N N . LEU E 2 245 ? -6.700 68.610 27.940 1.00 71.94 715 LEU E N 1
ATOM 7303 C CA . LEU E 2 245 ? -6.030 67.365 27.526 1.00 70.24 715 LEU E CA 1
ATOM 7304 C C . LEU E 2 245 ? -4.567 67.315 27.972 1.00 67.88 715 LEU E C 1
ATOM 7305 O O . LEU E 2 245 ? -4.085 66.260 28.378 1.00 69.48 715 LEU E O 1
ATOM 7310 N N . GLN E 2 246 ? -3.879 68.453 27.902 1.00 63.35 716 GLN E N 1
ATOM 7311 C CA . GLN E 2 246 ? -2.487 68.569 28.347 1.00 63.55 716 GLN E CA 1
ATOM 7312 C C . GLN E 2 246 ? -2.312 68.164 29.816 1.00 62.82 716 GLN E C 1
ATOM 7313 O O . GLN E 2 246 ? -1.440 67.348 30.146 1.00 62.82 716 GLN E O 1
ATOM 7319 N N . VAL E 2 247 ? -3.150 68.734 30.680 1.00 59.29 717 VAL E N 1
ATOM 7320 C CA . VAL E 2 247 ? -3.158 68.407 32.117 1.00 59.64 717 VAL E CA 1
ATOM 7321 C C . VAL E 2 247 ? -3.667 66.985 32.359 1.00 56.16 717 VAL E C 1
ATOM 7322 O O . VAL E 2 247 ? -3.158 66.278 33.226 1.00 55.42 717 VAL E O 1
ATOM 7326 N N . GLN E 2 248 ? -4.687 66.596 31.600 1.00 54.34 718 GLN E N 1
ATOM 7327 C CA . GLN E 2 248 ? -5.233 65.245 31.644 1.00 54.63 718 GLN E CA 1
ATOM 7328 C C . GLN E 2 248 ? -4.133 64.238 31.320 1.00 53.05 718 GLN E C 1
ATOM 7329 O O . GLN E 2 248 ? -3.947 63.260 32.043 1.00 49.47 718 GLN E O 1
ATOM 7335 N N . LEU E 2 249 ? -3.382 64.520 30.258 1.00 52.51 719 LEU E N 1
ATOM 7336 C CA . LEU E 2 249 ? -2.265 63.678 29.839 1.00 53.24 719 LEU E CA 1
ATOM 7337 C C . LEU E 2 249 ? -1.105 63.674 30.852 1.00 51.04 719 LEU E C 1
ATOM 7338 O O . LEU E 2 249 ? -0.462 62.644 31.025 1.00 50.96 719 LEU E O 1
ATOM 7343 N N . PHE E 2 250 ? -0.850 64.794 31.532 1.00 49.42 720 PHE E N 1
ATOM 7344 C CA . PHE E 2 250 ? 0.167 64.820 32.603 1.00 47.59 720 PHE E CA 1
ATOM 7345 C C . PHE E 2 250 ? -0.166 63.879 33.762 1.00 43.84 720 PHE E C 1
ATOM 7346 O O . PHE E 2 250 ? 0.711 63.200 34.294 1.00 43.00 720 PHE E O 1
ATOM 7354 N N . ILE E 2 251 ? -1.426 63.874 34.173 1.00 42.97 721 ILE E N 1
ATOM 7355 C CA . ILE E 2 251 ? -1.863 63.100 35.339 1.00 43.27 721 ILE E CA 1
ATOM 7356 C C . ILE E 2 251 ? -1.819 61.600 35.026 1.00 42.21 721 ILE E C 1
ATOM 7357 O O . ILE E 2 251 ? -1.397 60.800 35.862 1.00 42.05 721 ILE E O 1
ATOM 7362 N N . GLU E 2 252 ? -2.261 61.243 33.821 1.00 42.23 722 GLU E N 1
ATOM 7363 C CA . GLU E 2 252 ? -2.139 59.883 33.296 1.00 42.81 722 GLU E CA 1
ATOM 7364 C C . GLU E 2 252 ? -0.685 59.435 33.267 1.00 41.15 722 GLU E C 1
ATOM 7365 O O . GLU E 2 252 ? -0.371 58.311 33.657 1.00 43.79 722 GLU E O 1
ATOM 7371 N N . ILE E 2 253 ? 0.198 60.317 32.811 1.00 38.70 723 ILE E N 1
ATOM 7372 C CA . ILE E 2 253 ? 1.629 60.023 32.803 1.00 37.50 723 ILE E CA 1
ATOM 7373 C C . ILE E 2 253 ? 2.180 59.940 34.228 1.00 35.53 723 ILE E C 1
ATOM 7374 O O . ILE E 2 253 ? 3.020 59.096 34.501 1.00 33.73 723 ILE E O 1
ATOM 7379 N N . LEU E 2 254 ? 1.720 60.811 35.126 1.00 36.55 724 LEU E N 1
ATOM 7380 C CA . LEU E 2 254 ? 2.098 60.731 36.555 1.00 35.92 724 LEU E CA 1
ATOM 7381 C C . LEU E 2 254 ? 1.746 59.362 37.154 1.00 35.57 724 LEU E C 1
ATOM 7382 O O . LEU E 2 254 ? 2.556 58.767 37.869 1.00 36.14 724 LEU E O 1
ATOM 7387 N N . ASN E 2 255 ? 0.551 58.864 36.847 1.00 36.41 725 ASN E N 1
ATOM 7388 C CA . ASN E 2 255 ? 0.133 57.520 37.285 1.00 38.16 725 ASN E CA 1
ATOM 7389 C C . ASN E 2 255 ? 0.942 56.377 36.677 1.00 38.00 725 ASN E C 1
ATOM 7390 O O . ASN E 2 255 ? 1.094 55.327 37.301 1.00 38.78 725 ASN E O 1
ATOM 7395 N N . ARG E 2 256 ? 1.430 56.571 35.455 1.00 40.20 726 ARG E N 1
ATOM 7396 C CA . ARG E 2 256 ? 2.329 55.606 34.820 1.00 40.80 726 ARG E CA 1
ATOM 7397 C C . ARG E 2 256 ? 3.674 55.593 35.520 1.00 39.45 726 ARG E C 1
ATOM 7398 O O . ARG E 2 256 ? 4.172 54.525 35.850 1.00 40.41 726 ARG E O 1
ATOM 7406 N N . TYR E 2 257 ? 4.244 56.775 35.755 1.00 40.01 727 TYR E N 1
ATOM 7407 C CA . TYR E 2 257 ? 5.441 56.934 36.615 1.00 40.47 727 TYR E CA 1
ATOM 7408 C C . TYR E 2 257 ? 5.280 56.260 37.983 1.00 39.54 727 TYR E C 1
ATOM 7409 O O . TYR E 2 257 ? 6.214 55.593 38.460 1.00 39.94 727 TYR E O 1
ATOM 7418 N N . ILE E 2 258 ? 4.099 56.440 38.588 1.00 37.20 728 ILE E N 1
ATOM 7419 C CA . ILE E 2 258 ? 3.734 55.780 39.846 1.00 36.69 728 ILE E CA 1
ATOM 7420 C C . ILE E 2 258 ? 3.697 54.263 39.706 1.00 36.69 728 ILE E C 1
ATOM 7421 O O . ILE E 2 258 ? 4.187 53.539 40.581 1.00 35.82 728 ILE E O 1
ATOM 7426 N N . TYR E 2 259 ? 3.097 53.777 38.626 1.00 35.95 729 TYR E N 1
ATOM 7427 C CA . TYR E 2 259 ? 3.039 52.343 38.401 1.00 37.07 729 TYR E CA 1
ATOM 7428 C C . TYR E 2 259 ? 4.440 51.759 38.536 1.00 38.48 729 TYR E C 1
ATOM 7429 O O . TYR E 2 259 ? 4.640 50.804 39.297 1.00 39.22 729 TYR E O 1
ATOM 7438 N N . PHE E 2 260 ? 5.406 52.357 37.836 1.00 39.16 730 PHE E N 1
ATOM 7439 C CA . PHE E 2 260 ? 6.784 51.839 37.822 1.00 41.35 730 PHE E CA 1
ATOM 7440 C C . PHE E 2 260 ? 7.549 52.140 39.110 1.00 43.76 730 PHE E C 1
ATOM 7441 O O . PHE E 2 260 ? 8.402 51.351 39.506 1.00 43.20 730 PHE E O 1
ATOM 7449 N N . TYR E 2 261 ? 7.237 53.258 39.768 1.00 47.67 731 TYR E N 1
ATOM 7450 C CA . TYR E 2 261 ? 7.777 53.531 41.100 1.00 50.53 731 TYR E CA 1
ATOM 7451 C C . TYR E 2 261 ? 7.452 52.372 42.055 1.00 50.52 731 TYR E C 1
ATOM 7452 O O . TYR E 2 261 ? 8.351 51.805 42.678 1.00 50.62 731 TYR E O 1
ATOM 7461 N N . GLU E 2 262 ? 6.175 52.002 42.123 1.00 52.08 732 GLU E N 1
ATOM 7462 C CA . GLU E 2 262 ? 5.711 50.918 43.004 1.00 54.59 732 GLU E CA 1
ATOM 7463 C C . GLU E 2 262 ? 6.240 49.528 42.617 1.00 55.51 732 GLU E C 1
ATOM 7464 O O . GLU E 2 262 ? 6.360 48.657 43.478 1.00 57.80 732 GLU E O 1
ATOM 7470 N N . LYS E 2 263 ? 6.580 49.325 41.344 1.00 56.52 733 LYS E N 1
ATOM 7471 C CA . LYS E 2 263 ? 7.225 48.082 40.903 1.00 57.48 733 LYS E CA 1
ATOM 7472 C C . LYS E 2 263 ? 8.732 48.036 41.243 1.00 58.97 733 LYS E C 1
ATOM 7473 O O . LYS E 2 263 ? 9.418 47.095 40.835 1.00 57.08 733 LYS E O 1
ATOM 7479 N N . GLU E 2 264 ? 9.224 49.034 41.994 1.00 60.02 734 GLU E N 1
ATOM 7480 C CA . GLU E 2 264 ? 10.629 49.153 42.432 1.00 63.12 734 GLU E CA 1
ATOM 7481 C C . GLU E 2 264 ? 11.609 49.284 41.260 1.00 63.64 734 GLU E C 1
ATOM 7482 O O . GLU E 2 264 ? 12.637 48.602 41.182 1.00 61.39 734 GLU E O 1
ATOM 7488 N N . ASN E 2 265 ? 11.240 50.192 40.358 1.00 65.00 735 ASN E N 1
ATOM 7489 C CA . ASN E 2 265 ? 12.107 50.698 39.313 1.00 66.58 735 ASN E CA 1
ATOM 7490 C C . ASN E 2 265 ? 12.883 51.856 39.952 1.00 68.74 735 ASN E C 1
ATOM 7491 O O . ASN E 2 265 ? 12.308 52.912 40.232 1.00 67.30 735 ASN E O 1
ATOM 7496 N N . ASP E 2 266 ? 14.175 51.640 40.206 1.00 71.73 736 ASP E N 1
ATOM 7497 C CA . ASP E 2 266 ? 15.034 52.652 40.848 1.00 71.92 736 ASP E CA 1
ATOM 7498 C C . ASP E 2 266 ? 15.272 53.885 39.966 1.00 66.97 736 ASP E C 1
ATOM 7499 O O . ASP E 2 266 ? 15.649 54.947 40.473 1.00 67.08 736 ASP E O 1
ATOM 7504 N N . ALA E 2 267 ? 15.064 53.739 38.657 1.00 60.55 737 ALA E N 1
ATOM 7505 C CA . ALA E 2 267 ? 15.097 54.872 37.737 1.00 57.00 737 ALA E CA 1
ATOM 7506 C C . ALA E 2 267 ? 14.014 55.923 38.014 1.00 54.12 737 ALA E C 1
ATOM 7507 O O . ALA E 2 267 ? 14.236 57.089 37.703 1.00 55.22 737 ALA E O 1
ATOM 7509 N N . VAL E 2 268 ? 12.858 55.528 38.567 1.00 51.87 738 VAL E N 1
ATOM 7510 C CA . VAL E 2 268 ? 11.811 56.503 38.960 1.00 51.89 738 VAL E CA 1
ATOM 7511 C C . VAL E 2 268 ? 12.072 56.973 40.388 1.00 52.11 738 VAL E C 1
ATOM 7512 O O . VAL E 2 268 ? 11.982 56.188 41.336 1.00 49.49 738 VAL E O 1
ATOM 7516 N N . THR E 2 269 ? 12.385 58.259 40.529 1.00 55.62 739 THR E N 1
ATOM 7517 C CA . THR E 2 269 ? 12.734 58.854 41.822 1.00 59.80 739 THR E CA 1
ATOM 7518 C C . THR E 2 269 ? 11.633 59.786 42.324 1.00 63.83 739 THR E C 1
ATOM 7519 O O . THR E 2 269 ? 10.702 60.122 41.581 1.00 69.79 739 THR E O 1
ATOM 7523 N N . ILE E 2 270 ? 11.749 60.186 43.591 1.00 65.80 740 ILE E N 1
ATOM 7524 C CA . ILE E 2 270 ? 10.836 61.159 44.208 1.00 66.41 740 ILE E CA 1
ATOM 7525 C C . ILE E 2 270 ? 10.954 62.523 43.512 1.00 63.87 740 ILE E C 1
ATOM 7526 O O . ILE E 2 270 ? 9.949 63.206 43.326 1.00 63.71 740 ILE E O 1
ATOM 7531 N N . GLN E 2 271 ? 12.173 62.895 43.120 1.00 65.29 741 GLN E N 1
ATOM 7532 C CA . GLN E 2 271 ? 12.434 64.144 42.387 1.00 65.41 741 GLN E CA 1
ATOM 7533 C C . GLN E 2 271 ? 11.712 64.198 41.030 1.00 64.82 741 GLN E C 1
ATOM 7534 O O . GLN E 2 271 ? 11.196 65.257 40.654 1.00 66.17 741 GLN E O 1
ATOM 7540 N N . VAL E 2 272 ? 11.656 63.069 40.315 1.00 60.24 742 VAL E N 1
ATOM 7541 C CA . VAL E 2 272 ? 10.934 63.006 39.033 1.00 58.84 742 VAL E CA 1
ATOM 7542 C C . VAL E 2 272 ? 9.420 63.145 39.276 1.00 55.41 742 VAL E C 1
ATOM 7543 O O . VAL E 2 272 ? 8.755 63.959 38.618 1.00 53.13 742 VAL E O 1
ATOM 7547 N N . LEU E 2 273 ? 8.898 62.364 40.224 1.00 52.35 743 LEU E N 1
ATOM 7548 C CA . LEU E 2 273 ? 7.505 62.511 40.701 1.00 52.86 743 LEU E CA 1
ATOM 7549 C C . LEU E 2 273 ? 7.148 63.949 41.111 1.00 52.07 743 LEU E C 1
ATOM 7550 O O . LEU E 2 273 ? 6.136 64.486 40.653 1.00 48.62 743 LEU E O 1
ATOM 7555 N N . ASN E 2 274 ? 7.983 64.563 41.953 1.00 51.26 744 ASN E N 1
ATOM 7556 C CA . ASN E 2 274 ? 7.710 65.914 42.469 1.00 53.41 744 ASN E CA 1
ATOM 7557 C C . ASN E 2 274 ? 7.698 66.999 41.392 1.00 55.03 744 ASN E C 1
ATOM 7558 O O . ASN E 2 274 ? 6.854 67.893 41.457 1.00 56.10 744 ASN E O 1
ATOM 7563 N N . GLN E 2 275 ? 8.608 66.926 40.416 1.00 55.11 745 GLN E N 1
ATOM 7564 C CA . GLN E 2 275 ? 8.626 67.900 39.311 1.00 56.59 745 GLN E CA 1
ATOM 7565 C C . GLN E 2 275 ? 7.320 67.887 38.515 1.00 54.01 745 GLN E C 1
ATOM 7566 O O . GLN E 2 275 ? 6.756 68.945 38.218 1.00 50.65 745 GLN E O 1
ATOM 7572 N N . LEU E 2 276 ? 6.852 66.683 38.178 1.00 55.94 746 LEU E N 1
ATOM 7573 C CA . LEU E 2 276 ? 5.589 66.492 37.443 1.00 55.29 746 LEU E CA 1
ATOM 7574 C C . LEU E 2 276 ? 4.356 66.853 38.286 1.00 54.64 746 LEU E C 1
ATOM 7575 O O . LEU E 2 276 ? 3.374 67.394 37.755 1.00 53.57 746 LEU E O 1
ATOM 7580 N N . ILE E 2 277 ? 4.408 66.541 39.585 1.00 54.46 747 ILE E N 1
ATOM 7581 C CA . ILE E 2 277 ? 3.352 66.927 40.530 1.00 57.18 747 ILE E CA 1
ATOM 7582 C C . ILE E 2 277 ? 3.249 68.450 40.619 1.00 56.23 747 ILE E C 1
ATOM 7583 O O . ILE E 2 277 ? 2.145 68.997 40.613 1.00 53.86 747 ILE E O 1
ATOM 7588 N N . GLN E 2 278 ? 4.402 69.116 40.688 1.00 57.14 748 GLN E N 1
ATOM 7589 C CA . GLN E 2 278 ? 4.463 70.582 40.704 1.00 60.92 748 GLN E CA 1
ATOM 7590 C C . GLN E 2 278 ? 3.898 71.180 39.412 1.00 63.10 748 GLN E C 1
ATOM 7591 O O . GLN E 2 278 ? 3.179 72.177 39.469 1.00 63.84 748 GLN E O 1
ATOM 7597 N N . LYS E 2 279 ? 4.235 70.579 38.263 1.00 66.87 749 LYS E N 1
ATOM 7598 C CA . LYS E 2 279 ? 3.703 71.009 36.947 1.00 68.25 749 LYS E CA 1
ATOM 7599 C C . LYS E 2 279 ? 2.183 70.965 36.888 1.00 67.04 749 LYS E C 1
ATOM 7600 O O . LYS E 2 279 ? 1.563 71.842 36.277 1.00 66.76 749 LYS E O 1
ATOM 7606 N N . ILE E 2 280 ? 1.597 69.933 37.497 1.00 63.04 750 ILE E N 1
ATOM 7607 C CA . ILE E 2 280 ? 0.140 69.775 37.519 1.00 63.54 750 ILE E CA 1
ATOM 7608 C C . ILE E 2 280 ? -0.474 70.855 38.409 1.00 60.68 750 ILE E C 1
ATOM 7609 O O . ILE E 2 280 ? -1.413 71.525 37.996 1.00 59.99 750 ILE E O 1
ATOM 7614 N N . ARG E 2 281 ? 0.085 71.039 39.603 1.00 62.91 751 ARG E N 1
ATOM 7615 C CA . ARG E 2 281 ? -0.361 72.092 40.527 1.00 65.63 751 ARG E CA 1
ATOM 7616 C C . ARG E 2 281 ? -0.389 73.497 39.912 1.00 68.07 751 ARG E C 1
ATOM 7617 O O . ARG E 2 281 ? -1.257 74.290 40.262 1.00 71.04 751 ARG E O 1
ATOM 7625 N N . GLU E 2 282 ? 0.556 73.805 39.020 1.00 70.82 752 GLU E N 1
ATOM 7626 C CA . GLU E 2 282 ? 0.612 75.126 38.366 1.00 75.40 752 GLU E CA 1
ATOM 7627 C C . GLU E 2 282 ? -0.471 75.320 37.303 1.00 78.02 752 GLU E C 1
ATOM 7628 O O . GLU E 2 282 ? -1.173 76.331 37.310 1.00 81.71 752 GLU E O 1
ATOM 7634 N N . ASP E 2 283 ? -0.581 74.361 36.387 1.00 79.93 753 ASP E N 1
ATOM 7635 C CA . ASP E 2 283 ? -1.506 74.459 35.252 1.00 82.42 753 ASP E CA 1
ATOM 7636 C C . ASP E 2 283 ? -2.974 74.221 35.610 1.00 82.99 753 ASP E C 1
ATOM 7637 O O . ASP E 2 283 ? -3.858 74.777 34.952 1.00 88.01 753 ASP E O 1
ATOM 7642 N N . LEU E 2 284 ? -3.232 73.400 36.630 1.00 80.81 754 LEU E N 1
ATOM 7643 C CA . LEU E 2 284 ? -4.599 72.933 36.946 1.00 78.28 754 LEU E CA 1
ATOM 7644 C C . LEU E 2 284 ? -5.582 74.037 37.413 1.00 73.50 754 LEU E C 1
ATOM 7645 O O . LEU E 2 284 ? -6.752 74.003 37.032 1.00 64.36 754 LEU E O 1
ATOM 7650 N N . PRO E 2 285 ? -5.116 75.006 38.234 1.00 76.73 755 PRO E N 1
ATOM 7651 C CA . PRO E 2 285 ? -5.911 76.212 38.522 1.00 78.39 755 PRO E CA 1
ATOM 7652 C C . PRO E 2 285 ? -6.111 77.134 37.315 1.00 82.28 755 PRO E C 1
ATOM 7653 O O . PRO E 2 285 ? -7.152 77.784 37.217 1.00 85.49 755 PRO E O 1
ATOM 7657 N N . ASN E 2 286 ? -5.124 77.196 36.417 1.00 84.96 756 ASN E N 1
ATOM 7658 C CA . ASN E 2 286 ? -5.219 77.983 35.179 1.00 84.08 756 ASN E CA 1
ATOM 7659 C C . ASN E 2 286 ? -6.024 77.199 34.131 1.00 84.83 756 ASN E C 1
ATOM 7660 O O . ASN E 2 286 ? -5.523 76.915 33.040 1.00 85.78 756 ASN E O 1
ATOM 7665 N N . LEU E 2 287 ? -7.277 76.877 34.461 1.00 88.19 757 LEU E N 1
ATOM 7666 C CA . LEU E 2 287 ? -8.100 75.945 33.674 1.00 90.14 757 LEU E CA 1
ATOM 7667 C C . LEU E 2 287 ? -9.587 76.202 33.943 1.00 89.75 757 LEU E C 1
ATOM 7668 O O . LEU E 2 287 ? -9.980 76.458 35.082 1.00 87.59 757 LEU E O 1
ATOM 7673 N N . GLU E 2 288 ? -10.393 76.145 32.882 1.00 93.46 758 GLU E N 1
ATOM 7674 C CA . GLU E 2 288 ? -11.841 76.432 32.935 1.00 97.18 758 GLU E CA 1
ATOM 7675 C C . GLU E 2 288 ? -12.613 75.642 34.010 1.00 95.75 758 GLU E C 1
ATOM 7676 O O . GLU E 2 288 ? -12.285 74.496 34.288 1.00 100.79 758 GLU E O 1
ATOM 7682 N N . SER E 2 289 ? -13.622 76.268 34.614 1.00 95.17 759 SER E N 1
ATOM 7683 C CA . SER E 2 289 ? -14.521 75.586 35.558 1.00 93.43 759 SER E CA 1
ATOM 7684 C C . SER E 2 289 ? -15.575 74.780 34.795 1.00 92.37 759 SER E C 1
ATOM 7685 O O . SER E 2 289 ? -16.280 75.333 33.947 1.00 91.24 759 SER E O 1
ATOM 7688 N N . SER E 2 290 ? -15.681 73.484 35.101 1.00 92.72 760 SER E N 1
ATOM 7689 C CA . SER E 2 290 ? -16.619 72.585 34.415 1.00 93.08 760 SER E CA 1
ATOM 7690 C C . SER E 2 290 ? -16.819 71.250 35.160 1.00 94.53 760 SER E C 1
ATOM 7691 O O . SER E 2 290 ? -16.193 70.994 36.196 1.00 88.99 760 SER E O 1
ATOM 7694 N N . GLU E 2 291 ? -17.718 70.425 34.616 1.00 96.81 761 GLU E N 1
ATOM 7695 C CA . GLU E 2 291 ? -17.883 69.009 35.002 1.00 97.19 761 GLU E CA 1
ATOM 7696 C C . GLU E 2 291 ? -16.591 68.205 34.765 1.00 96.12 761 GLU E C 1
ATOM 7697 O O . GLU E 2 291 ? -16.236 67.332 35.560 1.00 92.96 761 GLU E O 1
ATOM 7703 N N . GLU E 2 292 ? -15.900 68.522 33.670 1.00 95.91 762 GLU E N 1
ATOM 7704 C CA . GLU E 2 292 ? -14.714 67.785 33.225 1.00 93.21 762 GLU E CA 1
ATOM 7705 C C . GLU E 2 292 ? -13.485 68.166 34.052 1.00 88.05 762 GLU E C 1
ATOM 7706 O O . GLU E 2 292 ? -12.688 67.303 34.411 1.00 87.66 762 GLU E O 1
ATOM 7712 N N . THR E 2 293 ? -13.345 69.455 34.350 1.00 83.59 763 THR E N 1
ATOM 7713 C CA . THR E 2 293 ? -12.253 69.961 35.190 1.00 83.84 763 THR E CA 1
ATOM 7714 C C . THR E 2 293 ? -12.331 69.492 36.655 1.00 83.88 763 THR E C 1
ATOM 7715 O O . THR E 2 293 ? -11.307 69.424 37.341 1.00 82.46 763 THR E O 1
ATOM 7719 N N . GLU E 2 294 ? -13.533 69.173 37.130 1.00 83.49 764 GLU E N 1
ATOM 7720 C CA . GLU E 2 294 ? -13.698 68.611 38.470 1.00 86.27 764 GLU E CA 1
ATOM 7721 C C . GLU E 2 294 ? -13.254 67.138 38.491 1.00 82.90 764 GLU E C 1
ATOM 7722 O O . GLU E 2 294 ? -12.636 66.689 39.461 1.00 83.60 764 GLU E O 1
ATOM 7728 N N . GLN E 2 295 ? -13.562 66.404 37.418 1.00 75.67 765 GLN E N 1
ATOM 7729 C CA . GLN E 2 295 ? -13.080 65.027 37.228 1.00 72.31 765 GLN E CA 1
ATOM 7730 C C . GLN E 2 295 ? -11.551 64.950 37.163 1.00 67.48 765 GLN E C 1
ATOM 7731 O O . GLN E 2 295 ? -10.943 64.048 37.746 1.00 67.57 765 GLN E O 1
ATOM 7737 N N . ILE E 2 296 ? -10.945 65.900 36.453 1.00 62.71 766 ILE E N 1
ATOM 7738 C CA . ILE E 2 296 ? -9.487 65.996 36.334 1.00 59.47 766 ILE E CA 1
ATOM 7739 C C . ILE E 2 296 ? -8.870 66.356 37.692 1.00 59.11 766 ILE E C 1
ATOM 7740 O O . ILE E 2 296 ? -7.787 65.865 38.030 1.00 57.66 766 ILE E O 1
ATOM 7745 N N . ASN E 2 297 ? -9.551 67.216 38.455 1.00 59.17 767 ASN E N 1
ATOM 7746 C CA . ASN E 2 297 ? -9.125 67.554 39.826 1.00 59.00 767 ASN E CA 1
ATOM 7747 C C . ASN E 2 297 ? -9.199 66.342 40.755 1.00 58.97 767 ASN E C 1
ATOM 7748 O O . ASN E 2 297 ? -8.249 66.065 41.504 1.00 56.89 767 ASN E O 1
ATOM 7753 N N . LYS E 2 298 ? -10.331 65.636 40.696 1.00 57.52 768 LYS E N 1
ATOM 7754 C CA . LYS E 2 298 ? -10.551 64.419 41.481 1.00 53.90 768 LYS E CA 1
ATOM 7755 C C . LYS E 2 298 ? -9.507 63.361 41.130 1.00 50.86 768 LYS E C 1
ATOM 7756 O O . LYS E 2 298 ? -8.954 62.724 42.026 1.00 45.05 768 LYS E O 1
ATOM 7762 N N . HIS E 2 299 ? -9.240 63.198 39.830 1.00 48.68 769 HIS E N 1
ATOM 7763 C CA . HIS E 2 299 ? -8.201 62.282 39.339 1.00 49.53 769 HIS E CA 1
ATOM 7764 C C . HIS E 2 299 ? -6.847 62.601 39.977 1.00 48.82 769 HIS E C 1
ATOM 7765 O O . HIS E 2 299 ? -6.187 61.717 40.529 1.00 48.96 769 HIS E O 1
ATOM 7772 N N . PHE E 2 300 ? -6.451 63.867 39.910 1.00 47.85 770 PHE E N 1
ATOM 7773 C CA . PHE E 2 300 ? -5.213 64.319 40.536 1.00 47.64 770 PHE E CA 1
ATOM 7774 C C . PHE E 2 300 ? -5.255 64.123 42.058 1.00 48.00 770 PHE E C 1
ATOM 7775 O O . PHE E 2 300 ? -4.251 63.730 42.657 1.00 48.18 770 PHE E O 1
ATOM 7783 N N . HIS E 2 301 ? -6.410 64.374 42.678 1.00 47.68 771 HIS E N 1
ATOM 7784 C CA . HIS E 2 301 ? -6.577 64.113 44.113 1.00 48.81 771 HIS E CA 1
ATOM 7785 C C . HIS E 2 301 ? -6.391 62.636 44.438 1.00 46.10 771 HIS E C 1
ATOM 7786 O O . HIS E 2 301 ? -5.624 62.302 45.338 1.00 44.63 771 HIS E O 1
ATOM 7793 N N . ASN E 2 302 ? -7.103 61.774 43.705 1.00 44.83 772 ASN E N 1
ATOM 7794 C CA . ASN E 2 302 ? -7.023 60.305 43.853 1.00 42.24 772 ASN E CA 1
ATOM 7795 C C . ASN E 2 302 ? -5.593 59.775 43.694 1.00 42.13 772 ASN E C 1
ATOM 7796 O O . ASN E 2 302 ? -5.175 58.863 44.408 1.00 39.90 772 ASN E O 1
ATOM 7801 N N . THR E 2 303 ? -4.850 60.367 42.761 1.00 44.96 773 THR E N 1
ATOM 7802 C CA . THR E 2 303 ? -3.425 60.076 42.583 1.00 45.28 773 THR E CA 1
ATOM 7803 C C . THR E 2 303 ? -2.626 60.510 43.827 1.00 47.75 773 THR E C 1
ATOM 7804 O O . THR E 2 303 ? -1.892 59.701 44.413 1.00 48.02 773 THR E O 1
ATOM 7808 N N . LEU E 2 304 ? -2.787 61.770 44.235 1.00 50.41 774 LEU E N 1
ATOM 7809 C CA . LEU E 2 304 ? -2.159 62.274 45.475 1.00 55.29 774 LEU E CA 1
ATOM 7810 C C . LEU E 2 304 ? -2.558 61.452 46.716 1.00 56.72 774 LEU E C 1
ATOM 7811 O O . LEU E 2 304 ? -1.715 61.142 47.558 1.00 57.18 774 LEU E O 1
ATOM 7816 N N . GLU E 2 305 ? -3.838 61.094 46.801 1.00 59.46 775 GLU E N 1
ATOM 7817 C CA . GLU E 2 305 ? -4.355 60.173 47.821 1.00 62.71 775 GLU E CA 1
ATOM 7818 C C . GLU E 2 305 ? -3.629 58.821 47.818 1.00 61.03 775 GLU E C 1
ATOM 7819 O O . GLU E 2 305 ? -3.241 58.334 48.875 1.00 61.31 775 GLU E O 1
ATOM 7825 N N . HIS E 2 306 ? -3.432 58.233 46.639 1.00 60.54 776 HIS E N 1
ATOM 7826 C CA . HIS E 2 306 ? -2.740 56.936 46.521 1.00 60.74 776 HIS E CA 1
ATOM 7827 C C . HIS E 2 306 ? -1.286 57.006 46.991 1.00 62.78 776 HIS E C 1
ATOM 7828 O O . HIS E 2 306 ? -0.800 56.063 47.618 1.00 60.28 776 HIS E O 1
ATOM 7835 N N . LEU E 2 307 ? -0.610 58.116 46.677 1.00 66.93 777 LEU E N 1
ATOM 7836 C CA . LEU E 2 307 ? 0.800 58.333 47.058 1.00 69.59 777 LEU E CA 1
ATOM 7837 C C . LEU E 2 307 ? 1.024 58.432 48.565 1.00 73.40 777 LEU E C 1
ATOM 7838 O O . LEU E 2 307 ? 1.984 57.847 49.084 1.00 71.66 777 LEU E O 1
ATOM 7843 N N . ARG E 2 308 ? 0.153 59.182 49.247 1.00 77.55 778 ARG E N 1
ATOM 7844 C CA . ARG E 2 308 ? 0.274 59.423 50.699 1.00 82.60 778 ARG E CA 1
ATOM 7845 C C . ARG E 2 308 ? 0.135 58.151 51.549 1.00 84.60 778 ARG E C 1
ATOM 7846 O O . ARG E 2 308 ? 0.733 58.063 52.624 1.00 84.06 778 ARG E O 1
ATOM 7854 N N . LEU E 2 309 ? -0.633 57.176 51.058 1.00 85.77 779 LEU E N 1
ATOM 7855 C CA . LEU E 2 309 ? -0.872 55.916 51.770 1.00 88.40 779 LEU E CA 1
ATOM 7856 C C . LEU E 2 309 ? 0.116 54.783 51.414 1.00 93.01 779 LEU E C 1
ATOM 7857 O O . LEU E 2 309 ? -0.133 53.628 51.765 1.00 91.13 779 LEU E O 1
ATOM 7862 N N . ARG E 2 310 ? 1.224 55.112 50.735 1.00 101.42 780 ARG E N 1
ATOM 7863 C CA . ARG E 2 310 ? 2.277 54.148 50.342 1.00 106.72 780 ARG E CA 1
ATOM 7864 C C . ARG E 2 310 ? 1.757 53.070 49.394 1.00 108.04 780 ARG E C 1
ATOM 7865 O O . ARG E 2 310 ? 1.968 53.168 48.160 1.00 108.76 780 ARG E O 1
ATOM 7873 N N . GLU F 3 2 ? -22.733 27.882 53.891 1.00 104.88 164 GLU F N 1
ATOM 7874 C CA . GLU F 3 2 ? -23.606 28.597 52.910 1.00 103.93 164 GLU F CA 1
ATOM 7875 C C . GLU F 3 2 ? -23.744 27.815 51.602 1.00 98.59 164 GLU F C 1
ATOM 7876 O O . GLU F 3 2 ? -22.737 27.462 50.982 1.00 102.59 164 GLU F O 1
ATOM 7882 N N . GLU F 3 3 ? -24.985 27.542 51.198 1.00 89.86 165 GLU F N 1
ATOM 7883 C CA . GLU F 3 3 ? -25.289 26.978 49.875 1.00 85.08 165 GLU F CA 1
ATOM 7884 C C . GLU F 3 3 ? -26.521 27.688 49.272 1.00 81.38 165 GLU F C 1
ATOM 7885 O O . GLU F 3 3 ? -27.570 27.793 49.920 1.00 83.33 165 GLU F O 1
ATOM 7891 N N . TYR F 3 4 ? -26.373 28.178 48.039 1.00 73.66 166 TYR F N 1
ATOM 7892 C CA . TYR F 3 4 ? -27.438 28.874 47.313 1.00 64.12 166 TYR F CA 1
ATOM 7893 C C . TYR F 3 4 ? -28.001 28.024 46.172 1.00 62.71 166 TYR F C 1
ATOM 7894 O O . TYR F 3 4 ? -27.303 27.181 45.603 1.00 63.56 166 TYR F O 1
ATOM 7903 N N . THR F 3 5 ? -29.265 28.270 45.832 1.00 61.38 167 THR F N 1
ATOM 7904 C CA . THR F 3 5 ? -29.923 27.584 44.719 1.00 60.21 167 THR F CA 1
ATOM 7905 C C . THR F 3 5 ? -29.409 28.098 43.364 1.00 56.13 167 THR F C 1
ATOM 7906 O O . THR F 3 5 ? -29.208 29.308 43.208 1.00 52.80 167 THR F O 1
ATOM 7910 N N . PRO F 3 6 ? -29.222 27.194 42.375 1.00 52.45 168 PRO F N 1
ATOM 7911 C CA . PRO F 3 6 ? -28.947 27.631 40.996 1.00 50.54 168 PRO F CA 1
ATOM 7912 C C . PRO F 3 6 ? -30.166 28.291 40.316 1.00 49.09 168 PRO F C 1
ATOM 7913 O O . PRO F 3 6 ? -30.759 27.751 39.381 1.00 50.27 168 PRO F O 1
ATOM 7917 N N . THR F 3 7 ? -30.523 29.471 40.800 1.00 48.52 169 THR F N 1
ATOM 7918 C CA . THR F 3 7 ? -31.726 30.172 40.368 1.00 48.78 169 THR F CA 1
ATOM 7919 C C . THR F 3 7 ? -31.437 31.650 40.414 1.00 49.52 169 THR F C 1
ATOM 7920 O O . THR F 3 7 ? -30.532 32.081 41.134 1.00 44.50 169 THR F O 1
ATOM 7924 N N . ILE F 3 8 ? -32.213 32.413 39.651 1.00 53.04 170 ILE F N 1
ATOM 7925 C CA . ILE F 3 8 ? -32.107 33.862 39.646 1.00 56.72 170 ILE F CA 1
ATOM 7926 C C . ILE F 3 8 ? -33.461 34.421 40.074 1.00 59.25 170 ILE F C 1
ATOM 7927 O O . ILE F 3 8 ? -34.460 34.189 39.379 1.00 57.74 170 ILE F O 1
ATOM 7932 N N . PRO F 3 9 ? -33.511 35.145 41.217 1.00 61.85 171 PRO F N 1
ATOM 7933 C CA . PRO F 3 9 ? -32.446 35.329 42.219 1.00 60.58 171 PRO F CA 1
ATOM 7934 C C . PRO F 3 9 ? -32.139 34.048 43.000 1.00 58.77 171 PRO F C 1
ATOM 7935 O O . PRO F 3 9 ? -32.994 33.166 43.076 1.00 59.43 171 PRO F O 1
ATOM 7939 N N . PRO F 3 10 ? -30.919 33.938 43.568 1.00 59.12 172 PRO F N 1
ATOM 7940 C CA . PRO F 3 10 ? -30.538 32.730 44.304 1.00 58.83 172 PRO F CA 1
ATOM 7941 C C . PRO F 3 10 ? -31.121 32.724 45.709 1.00 57.06 172 PRO F C 1
ATOM 7942 O O . PRO F 3 10 ? -31.233 33.786 46.330 1.00 51.49 172 PRO F O 1
ATOM 7946 N N . LYS F 3 11 ? -31.472 31.533 46.197 1.00 60.21 173 LYS F N 1
ATOM 7947 C CA . LYS F 3 11 ? -32.097 31.367 47.519 1.00 61.53 173 LYS F CA 1
ATOM 7948 C C . LYS F 3 11 ? -31.228 30.525 48.445 1.00 61.87 173 LYS F C 1
ATOM 7949 O O . LYS F 3 11 ? -30.754 29.462 48.049 1.00 64.94 173 LYS F O 1
ATOM 7955 N N . ALA F 3 12 ? -31.032 31.010 49.675 1.00 62.85 174 ALA F N 1
ATOM 7956 C CA . ALA F 3 12 ? -30.241 30.313 50.697 1.00 61.36 174 ALA F CA 1
ATOM 7957 C C . ALA F 3 12 ? -30.989 29.092 51.230 1.00 60.07 174 ALA F C 1
ATOM 7958 O O . ALA F 3 12 ? -30.572 27.954 51.013 1.00 59.59 174 ALA F O 1
ATOM 7960 N N . MET G 1 1 ? 29.471 14.220 -94.719 1.00 87.63 1 MET G N 1
ATOM 7961 C CA . MET G 1 1 ? 30.047 13.535 -93.517 1.00 86.32 1 MET G CA 1
ATOM 7962 C C . MET G 1 1 ? 28.992 12.673 -92.814 1.00 81.60 1 MET G C 1
ATOM 7963 O O . MET G 1 1 ? 27.824 13.069 -92.709 1.00 82.10 1 MET G O 1
ATOM 7968 N N . LEU G 1 2 ? 29.418 11.492 -92.361 1.00 73.25 2 LEU G N 1
ATOM 7969 C CA . LEU G 1 2 ? 28.535 10.487 -91.743 1.00 68.25 2 LEU G CA 1
ATOM 7970 C C . LEU G 1 2 ? 28.468 10.613 -90.218 1.00 61.57 2 LEU G C 1
ATOM 7971 O O . LEU G 1 2 ? 29.485 10.460 -89.540 1.00 59.48 2 LEU G O 1
ATOM 7976 N N . VAL G 1 3 ? 27.267 10.874 -89.696 1.00 57.05 3 VAL G N 1
ATOM 7977 C CA . VAL G 1 3 ? 27.012 10.884 -88.251 1.00 54.02 3 VAL G CA 1
ATOM 7978 C C . VAL G 1 3 ? 26.257 9.615 -87.840 1.00 50.35 3 VAL G C 1
ATOM 7979 O O . VAL G 1 3 ? 25.196 9.318 -88.396 1.00 48.72 3 VAL G O 1
ATOM 7983 N N . LEU G 1 4 ? 26.806 8.883 -86.871 1.00 46.11 4 LEU G N 1
ATOM 7984 C CA . LEU G 1 4 ? 26.120 7.742 -86.268 1.00 45.32 4 LEU G CA 1
ATOM 7985 C C . LEU G 1 4 ? 25.299 8.229 -85.076 1.00 44.72 4 LEU G C 1
ATOM 7986 O O . LEU G 1 4 ? 25.846 8.847 -84.161 1.00 43.11 4 LEU G O 1
ATOM 7991 N N . VAL G 1 5 ? 23.995 7.949 -85.093 1.00 44.18 5 VAL G N 1
ATOM 7992 C CA . VAL G 1 5 ? 23.090 8.328 -83.997 1.00 45.33 5 VAL G CA 1
ATOM 7993 C C . VAL G 1 5 ? 22.506 7.079 -83.348 1.00 43.85 5 VAL G C 1
ATOM 7994 O O . VAL G 1 5 ? 21.802 6.309 -83.997 1.00 42.01 5 VAL G O 1
ATOM 7998 N N . LEU G 1 6 ? 22.791 6.892 -82.062 1.00 45.02 6 LEU G N 1
ATOM 7999 C CA . LEU G 1 6 ? 22.273 5.743 -81.318 1.00 47.00 6 LEU G CA 1
ATOM 8000 C C . LEU G 1 6 ? 22.038 6.044 -79.831 1.00 47.87 6 LEU G C 1
ATOM 8001 O O . LEU G 1 6 ? 22.299 7.150 -79.353 1.00 49.02 6 LEU G O 1
ATOM 8006 N N . GLY G 1 7 ? 21.509 5.052 -79.122 1.00 47.54 7 GLY G N 1
ATOM 8007 C CA . GLY G 1 7 ? 21.405 5.106 -77.670 1.00 46.53 7 GLY G CA 1
ATOM 8008 C C . GLY G 1 7 ? 20.428 4.092 -77.136 1.00 47.02 7 GLY G C 1
ATOM 8009 O O . GLY G 1 7 ? 19.913 3.275 -77.886 1.00 48.34 7 GLY G O 1
ATOM 8010 N N . ASP G 1 8 ? 20.178 4.167 -75.831 1.00 48.51 8 ASP G N 1
ATOM 8011 C CA . ASP G 1 8 ? 19.304 3.240 -75.107 1.00 48.07 8 ASP G CA 1
ATOM 8012 C C . ASP G 1 8 ? 19.762 1.777 -75.238 1.00 46.04 8 ASP G C 1
ATOM 8013 O O . ASP G 1 8 ? 18.962 0.869 -75.423 1.00 47.06 8 ASP G O 1
ATOM 8018 N N . LEU G 1 9 ? 21.069 1.574 -75.102 1.00 44.21 9 LEU G N 1
ATOM 8019 C CA . LEU G 1 9 ? 21.681 0.246 -75.193 1.00 43.05 9 LEU G CA 1
ATOM 8020 C C . LEU G 1 9 ? 21.337 -0.609 -73.977 1.00 40.15 9 LEU G C 1
ATOM 8021 O O . LEU G 1 9 ? 21.050 -1.788 -74.104 1.00 40.60 9 LEU G O 1
ATOM 8026 N N . HIS G 1 10 ? 21.385 0.004 -72.805 1.00 39.08 10 HIS G N 1
ATOM 8027 C CA . HIS G 1 10 ? 20.987 -0.623 -71.542 1.00 39.61 10 HIS G CA 1
ATOM 8028 C C . HIS G 1 10 ? 21.771 -1.898 -71.200 1.00 39.73 10 HIS G C 1
ATOM 8029 O O . HIS G 1 10 ? 21.195 -2.921 -70.844 1.00 39.90 10 HIS G O 1
ATOM 8036 N N . ILE G 1 11 ? 23.095 -1.795 -71.308 1.00 40.65 11 ILE G N 1
ATOM 8037 C CA . ILE G 1 11 ? 24.038 -2.851 -70.941 1.00 41.08 11 ILE G CA 1
ATOM 8038 C C . ILE G 1 11 ? 24.720 -2.511 -69.604 1.00 41.64 11 ILE G C 1
ATOM 8039 O O . ILE G 1 11 ? 25.345 -1.455 -69.483 1.00 41.39 11 ILE G O 1
ATOM 8044 N N . PRO G 1 12 ? 24.643 -3.413 -68.607 1.00 43.29 12 PRO G N 1
ATOM 8045 C CA . PRO G 1 12 ? 24.057 -4.758 -68.576 1.00 45.19 12 PRO G CA 1
ATOM 8046 C C . PRO G 1 12 ? 22.547 -4.827 -68.256 1.00 47.09 12 PRO G C 1
ATOM 8047 O O . PRO G 1 12 ? 21.948 -5.885 -68.424 1.00 46.63 12 PRO G O 1
ATOM 8051 N N . HIS G 1 13 ? 21.951 -3.718 -67.821 1.00 46.41 13 HIS G N 1
ATOM 8052 C CA . HIS G 1 13 ? 20.648 -3.723 -67.142 1.00 46.02 13 HIS G CA 1
ATOM 8053 C C . HIS G 1 13 ? 19.530 -4.486 -67.856 1.00 45.03 13 HIS G C 1
ATOM 8054 O O . HIS G 1 13 ? 18.764 -5.220 -67.220 1.00 41.21 13 HIS G O 1
ATOM 8061 N N . ARG G 1 14 ? 19.429 -4.279 -69.167 1.00 43.22 14 ARG G N 1
ATOM 8062 C CA . ARG G 1 14 ? 18.373 -4.886 -69.982 1.00 43.24 14 ARG G CA 1
ATOM 8063 C C . ARG G 1 14 ? 18.875 -5.732 -71.156 1.00 43.83 14 ARG G C 1
ATOM 8064 O O . ARG G 1 14 ? 18.094 -6.498 -71.727 1.00 40.00 14 ARG G O 1
ATOM 8072 N N . CYS G 1 15 ? 20.149 -5.577 -71.530 1.00 48.64 15 CYS G N 1
ATOM 8073 C CA . CYS G 1 15 ? 20.755 -6.331 -72.631 1.00 51.77 15 CYS G CA 1
ATOM 8074 C C . CYS G 1 15 ? 22.217 -6.650 -72.351 1.00 51.74 15 CYS G C 1
ATOM 8075 O O . CYS G 1 15 ? 22.856 -5.997 -71.527 1.00 48.29 15 CYS G O 1
ATOM 8078 N N . ASN G 1 16 ? 22.732 -7.665 -73.047 1.00 53.90 16 ASN G N 1
ATOM 8079 C CA . ASN G 1 16 ? 24.140 -8.086 -72.918 1.00 53.74 16 ASN G CA 1
ATOM 8080 C C . ASN G 1 16 ? 25.064 -7.360 -73.903 1.00 53.41 16 ASN G C 1
ATOM 8081 O O . ASN G 1 16 ? 26.196 -7.007 -73.561 1.00 50.91 16 ASN G O 1
ATOM 8086 N N . SER G 1 17 ? 24.572 -7.141 -75.118 1.00 54.45 17 SER G N 1
ATOM 8087 C CA . SER G 1 17 ? 25.385 -6.596 -76.199 1.00 55.30 17 SER G CA 1
ATOM 8088 C C . SER G 1 17 ? 24.507 -6.169 -77.358 1.00 52.06 17 SER G C 1
ATOM 8089 O O . SER G 1 17 ? 23.335 -6.560 -77.433 1.00 50.34 17 SER G O 1
ATOM 8092 N N . LEU G 1 18 ? 25.083 -5.376 -78.264 1.00 49.70 18 LEU G N 1
ATOM 8093 C CA . LEU G 1 18 ? 24.430 -5.066 -79.533 1.00 50.48 18 LEU G CA 1
ATOM 8094 C C . LEU G 1 18 ? 24.258 -6.365 -80.330 1.00 49.69 18 LEU G C 1
ATOM 8095 O O . LEU G 1 18 ? 25.008 -7.321 -80.096 1.00 46.51 18 LEU G O 1
ATOM 8100 N N . PRO G 1 19 ? 23.282 -6.409 -81.264 1.00 50.33 19 PRO G N 1
ATOM 8101 C CA . PRO G 1 19 ? 23.107 -7.616 -82.080 1.00 53.91 19 PRO G CA 1
ATOM 8102 C C . PRO G 1 19 ? 24.349 -7.983 -82.914 1.00 59.40 19 PRO G C 1
ATOM 8103 O O . PRO G 1 19 ? 25.167 -7.109 -83.246 1.00 58.15 19 PRO G O 1
ATOM 8107 N N . ALA G 1 20 ? 24.465 -9.273 -83.238 1.00 64.19 20 ALA G N 1
ATOM 8108 C CA . ALA G 1 20 ? 25.613 -9.815 -83.984 1.00 63.59 20 ALA G CA 1
ATOM 8109 C C . ALA G 1 20 ? 25.850 -9.090 -85.311 1.00 61.08 20 ALA G C 1
ATOM 8110 O O . ALA G 1 20 ? 26.968 -8.649 -85.582 1.00 58.85 20 ALA G O 1
ATOM 8112 N N . LYS G 1 21 ? 24.797 -8.954 -86.117 1.00 59.95 21 LYS G N 1
ATOM 8113 C CA . LYS G 1 21 ? 24.910 -8.281 -87.417 1.00 63.97 21 LYS G CA 1
ATOM 8114 C C . LYS G 1 21 ? 25.238 -6.788 -87.319 1.00 64.99 21 LYS G C 1
ATOM 8115 O O . LYS G 1 21 ? 25.901 -6.255 -88.208 1.00 70.24 21 LYS G O 1
ATOM 8121 N N . PHE G 1 22 ? 24.783 -6.127 -86.251 1.00 62.32 22 PHE G N 1
ATOM 8122 C CA . PHE G 1 22 ? 25.079 -4.704 -86.026 1.00 58.61 22 PHE G CA 1
ATOM 8123 C C . PHE G 1 22 ? 26.560 -4.468 -85.761 1.00 59.24 22 PHE G C 1
ATOM 8124 O O . PHE G 1 22 ? 27.134 -3.542 -86.326 1.00 62.26 22 PHE G O 1
ATOM 8132 N N . LYS G 1 23 ? 27.176 -5.298 -84.921 1.00 58.99 23 LYS G N 1
ATOM 8133 C CA . LYS G 1 23 ? 28.607 -5.169 -84.619 1.00 62.81 23 LYS G CA 1
ATOM 8134 C C . LYS G 1 23 ? 29.501 -5.410 -85.843 1.00 68.47 23 LYS G C 1
ATOM 8135 O O . LYS G 1 23 ? 30.634 -4.925 -85.884 1.00 70.81 23 LYS G O 1
ATOM 8141 N N . LYS G 1 24 ? 28.994 -6.159 -86.822 1.00 72.87 24 LYS G N 1
ATOM 8142 C CA . LYS G 1 24 ? 29.683 -6.356 -88.102 1.00 76.10 24 LYS G CA 1
ATOM 8143 C C . LYS G 1 24 ? 29.676 -5.082 -88.962 1.00 73.69 24 LYS G C 1
ATOM 8144 O O . LYS G 1 24 ? 30.647 -4.805 -89.661 1.00 77.27 24 LYS G O 1
ATOM 8150 N N . LEU G 1 25 ? 28.580 -4.327 -88.913 1.00 71.48 25 LEU G N 1
ATOM 8151 C CA . LEU G 1 25 ? 28.460 -3.054 -89.637 1.00 69.76 25 LEU G CA 1
ATOM 8152 C C . LEU G 1 25 ? 29.240 -1.931 -88.970 1.00 68.58 25 LEU G C 1
ATOM 8153 O O . LEU G 1 25 ? 30.003 -1.224 -89.628 1.00 67.13 25 LEU G O 1
ATOM 8158 N N . LEU G 1 26 ? 29.024 -1.761 -87.667 1.00 69.73 26 LEU G N 1
ATOM 8159 C CA . LEU G 1 26 ? 29.706 -0.724 -86.889 1.00 70.62 26 LEU G CA 1
ATOM 8160 C C . LEU G 1 26 ? 31.153 -1.153 -86.644 1.00 73.20 26 LEU G C 1
ATOM 8161 O O . LEU G 1 26 ? 31.444 -1.922 -85.720 1.00 74.76 26 LEU G O 1
ATOM 8166 N N . VAL G 1 27 ? 32.045 -0.667 -87.504 1.00 75.79 27 VAL G N 1
ATOM 8167 C CA . VAL G 1 27 ? 33.480 -0.985 -87.445 1.00 77.26 27 VAL G CA 1
ATOM 8168 C C . VAL G 1 27 ? 34.252 0.297 -87.842 1.00 75.47 27 VAL G C 1
ATOM 8169 O O . VAL G 1 27 ? 33.761 1.071 -88.673 1.00 68.07 27 VAL G O 1
ATOM 8173 N N . PRO G 1 28 ? 35.441 0.542 -87.239 1.00 79.18 28 PRO G N 1
ATOM 8174 C CA . PRO G 1 28 ? 36.111 1.843 -87.426 1.00 80.26 28 PRO G CA 1
ATOM 8175 C C . PRO G 1 28 ? 36.513 2.196 -88.853 1.00 79.32 28 PRO G C 1
ATOM 8176 O O . PRO G 1 28 ? 36.493 1.345 -89.738 1.00 80.68 28 PRO G O 1
ATOM 8180 N N . GLY G 1 29 ? 36.886 3.458 -89.042 1.00 82.17 29 GLY G N 1
ATOM 8181 C CA . GLY G 1 29 ? 37.321 3.981 -90.337 1.00 85.07 29 GLY G CA 1
ATOM 8182 C C . GLY G 1 29 ? 36.209 4.335 -91.313 1.00 87.72 29 GLY G C 1
ATOM 8183 O O . GLY G 1 29 ? 36.456 4.410 -92.523 1.00 90.81 29 GLY G O 1
ATOM 8184 N N . LYS G 1 30 ? 34.994 4.552 -90.798 1.00 87.00 30 LYS G N 1
ATOM 8185 C CA . LYS G 1 30 ? 33.823 4.908 -91.626 1.00 85.55 30 LYS G CA 1
ATOM 8186 C C . LYS G 1 30 ? 32.954 6.064 -91.098 1.00 82.23 30 LYS G C 1
ATOM 8187 O O . LYS G 1 30 ? 32.403 6.825 -91.901 1.00 82.95 30 LYS G O 1
ATOM 8193 N N . ILE G 1 31 ? 32.821 6.180 -89.773 1.00 76.73 31 ILE G N 1
ATOM 8194 C CA . ILE G 1 31 ? 32.049 7.245 -89.126 1.00 68.83 31 ILE G CA 1
ATOM 8195 C C . ILE G 1 31 ? 32.975 8.357 -88.636 1.00 66.16 31 ILE G C 1
ATOM 8196 O O . ILE G 1 31 ? 34.057 8.082 -88.115 1.00 64.27 31 ILE G O 1
ATOM 8201 N N . GLN G 1 32 ? 32.510 9.601 -88.761 1.00 66.99 32 GLN G N 1
ATOM 8202 C CA . GLN G 1 32 ? 33.282 10.797 -88.380 1.00 67.87 32 GLN G CA 1
ATOM 8203 C C . GLN G 1 32 ? 32.876 11.272 -86.979 1.00 65.61 32 GLN G C 1
ATOM 8204 O O . GLN G 1 32 ? 33.732 11.490 -86.119 1.00 61.92 32 GLN G O 1
ATOM 8210 N N . HIS G 1 33 ? 31.566 11.438 -86.779 1.00 65.41 33 HIS G N 1
ATOM 8211 C CA . HIS G 1 33 ? 30.974 11.829 -85.496 1.00 65.54 33 HIS G CA 1
ATOM 8212 C C . HIS G 1 33 ? 29.912 10.816 -85.038 1.00 61.81 33 HIS G C 1
ATOM 8213 O O . HIS G 1 33 ? 29.184 10.258 -85.864 1.00 57.21 33 HIS G O 1
ATOM 8220 N N . ILE G 1 34 ? 29.818 10.605 -83.721 1.00 58.25 34 ILE G N 1
ATOM 8221 C CA . ILE G 1 34 ? 28.742 9.798 -83.111 1.00 53.99 34 ILE G CA 1
ATOM 8222 C C . ILE G 1 34 ? 27.935 10.676 -82.134 1.00 51.41 34 ILE G C 1
ATOM 8223 O O . ILE G 1 34 ? 28.527 11.296 -81.250 1.00 53.50 34 ILE G O 1
ATOM 8228 N N . LEU G 1 35 ? 26.606 10.726 -82.297 1.00 48.64 35 LEU G N 1
ATOM 8229 C CA . LEU G 1 35 ? 25.701 11.393 -81.331 1.00 48.35 35 LEU G CA 1
ATOM 8230 C C . LEU G 1 35 ? 24.848 10.389 -80.527 1.00 45.93 35 LEU G C 1
ATOM 8231 O O . LEU G 1 35 ? 23.822 9.906 -81.002 1.00 46.61 35 LEU G O 1
ATOM 8236 N N . CYS G 1 36 ? 25.277 10.106 -79.300 1.00 43.89 36 CYS G N 1
ATOM 8237 C CA . CYS G 1 36 ? 24.649 9.094 -78.447 1.00 44.40 36 CYS G CA 1
ATOM 8238 C C . CYS G 1 36 ? 23.668 9.707 -77.429 1.00 43.22 36 CYS G C 1
ATOM 8239 O O . CYS G 1 36 ? 24.059 10.545 -76.608 1.00 40.13 36 CYS G O 1
ATOM 8242 N N . THR G 1 37 ? 22.410 9.258 -77.477 1.00 42.76 37 THR G N 1
ATOM 8243 C CA . THR G 1 37 ? 21.355 9.740 -76.574 1.00 42.42 37 THR G CA 1
ATOM 8244 C C . THR G 1 37 ? 21.479 9.226 -75.139 1.00 41.17 37 THR G C 1
ATOM 8245 O O . THR G 1 37 ? 20.763 9.701 -74.258 1.00 41.06 37 THR G O 1
ATOM 8249 N N . GLY G 1 38 ? 22.355 8.251 -74.915 1.00 38.87 38 GLY G N 1
ATOM 8250 C CA . GLY G 1 38 ? 22.695 7.800 -73.574 1.00 39.27 38 GLY G CA 1
ATOM 8251 C C . GLY G 1 38 ? 22.073 6.465 -73.235 1.00 37.63 38 GLY G C 1
ATOM 8252 O O . GLY G 1 38 ? 21.569 5.776 -74.109 1.00 38.69 38 GLY G O 1
ATOM 8253 N N . ASN G 1 39 ? 22.084 6.136 -71.948 1.00 37.52 39 ASN G N 1
ATOM 8254 C CA . ASN G 1 39 ? 21.779 4.796 -71.435 1.00 38.15 39 ASN G CA 1
ATOM 8255 C C . ASN G 1 39 ? 22.607 3.739 -72.138 1.00 39.82 39 ASN G C 1
ATOM 8256 O O . ASN G 1 39 ? 22.102 2.917 -72.901 1.00 40.00 39 ASN G O 1
ATOM 8261 N N . LEU G 1 40 ? 23.904 3.814 -71.877 1.00 43.12 40 LEU G N 1
ATOM 8262 C CA . LEU G 1 40 ? 24.865 2.834 -72.355 1.00 45.71 40 LEU G CA 1
ATOM 8263 C C . LEU G 1 40 ? 24.770 1.449 -71.682 1.00 45.52 40 LEU G C 1
ATOM 8264 O O . LEU G 1 40 ? 24.515 0.478 -72.393 1.00 44.08 40 LEU G O 1
ATOM 8269 N N . CYS G 1 41 ? 24.919 1.300 -70.358 1.00 48.59 41 CYS G N 1
ATOM 8270 C CA . CYS G 1 41 ? 24.985 2.369 -69.344 1.00 51.59 41 CYS G CA 1
ATOM 8271 C C . CYS G 1 41 ? 26.346 2.512 -68.639 1.00 52.11 41 CYS G C 1
ATOM 8272 O O . CYS G 1 41 ? 26.462 3.278 -67.680 1.00 50.98 41 CYS G O 1
ATOM 8275 N N . THR G 1 42 ? 27.366 1.798 -69.116 1.00 55.24 42 THR G N 1
ATOM 8276 C CA . THR G 1 42 ? 28.658 1.697 -68.423 1.00 58.38 42 THR G CA 1
ATOM 8277 C C . THR G 1 42 ? 29.820 2.120 -69.310 1.00 59.40 42 THR G C 1
ATOM 8278 O O . THR G 1 42 ? 29.684 2.226 -70.534 1.00 56.80 42 THR G O 1
ATOM 8282 N N . LYS G 1 43 ? 30.966 2.342 -68.667 1.00 64.00 43 LYS G N 1
ATOM 8283 C CA . LYS G 1 43 ? 32.202 2.751 -69.344 1.00 69.69 43 LYS G CA 1
ATOM 8284 C C . LYS G 1 43 ? 32.610 1.825 -70.502 1.00 69.13 43 LYS G C 1
ATOM 8285 O O . LYS G 1 43 ? 33.159 2.301 -71.497 1.00 70.28 43 LYS G O 1
ATOM 8291 N N . GLU G 1 44 ? 32.325 0.527 -70.371 1.00 68.46 44 GLU G N 1
ATOM 8292 C CA . GLU G 1 44 ? 32.609 -0.469 -71.422 1.00 67.39 44 GLU G CA 1
ATOM 8293 C C . GLU G 1 44 ? 32.030 -0.049 -72.767 1.00 62.10 44 GLU G C 1
ATOM 8294 O O . GLU G 1 44 ? 32.737 -0.016 -73.773 1.00 64.32 44 GLU G O 1
ATOM 8300 N N . SER G 1 45 ? 30.738 0.265 -72.766 1.00 58.55 45 SER G N 1
ATOM 8301 C CA . SER G 1 45 ? 30.045 0.759 -73.960 1.00 56.69 45 SER G CA 1
ATOM 8302 C C . SER G 1 45 ? 30.617 2.073 -74.485 1.00 55.54 45 SER G C 1
ATOM 8303 O O . SER G 1 45 ? 30.677 2.259 -75.697 1.00 53.31 45 SER G O 1
ATOM 8306 N N . TYR G 1 46 ? 31.012 2.983 -73.588 1.00 58.48 46 TYR G N 1
ATOM 8307 C CA . TYR G 1 46 ? 31.621 4.265 -74.005 1.00 61.33 46 TYR G CA 1
ATOM 8308 C C . TYR G 1 46 ? 32.951 4.040 -74.731 1.00 62.69 46 TYR G C 1
ATOM 8309 O O . TYR G 1 46 ? 33.153 4.560 -75.834 1.00 60.40 46 TYR G O 1
ATOM 8318 N N . ASP G 1 47 ? 33.834 3.250 -74.118 1.00 64.18 47 ASP G N 1
ATOM 8319 C CA . ASP G 1 47 ? 35.106 2.853 -74.744 1.00 66.68 47 ASP G CA 1
ATOM 8320 C C . ASP G 1 47 ? 34.915 2.177 -76.103 1.00 65.11 47 ASP G C 1
ATOM 8321 O O . ASP G 1 47 ? 35.726 2.374 -77.009 1.00 68.72 47 ASP G O 1
ATOM 8326 N N . TYR G 1 48 ? 33.845 1.396 -76.240 1.00 61.25 48 TYR G N 1
ATOM 8327 C CA . TYR G 1 48 ? 33.480 0.802 -77.525 1.00 60.37 48 TYR G CA 1
ATOM 8328 C C . TYR G 1 48 ? 33.133 1.857 -78.581 1.00 61.22 48 TYR G C 1
ATOM 8329 O O . TYR G 1 48 ? 33.541 1.729 -79.739 1.00 63.53 48 TYR G O 1
ATOM 8338 N N . LEU G 1 49 ? 32.367 2.874 -78.193 1.00 62.89 49 LEU G N 1
ATOM 8339 C CA . LEU G 1 49 ? 32.016 3.970 -79.113 1.00 64.52 49 LEU G CA 1
ATOM 8340 C C . LEU G 1 49 ? 33.237 4.795 -79.540 1.00 65.59 49 LEU G C 1
ATOM 8341 O O . LEU G 1 49 ? 33.266 5.311 -80.660 1.00 65.84 49 LEU G O 1
ATOM 8346 N N . LYS G 1 50 ? 34.229 4.924 -78.654 1.00 68.09 50 LYS G N 1
ATOM 8347 C CA . LYS G 1 50 ? 35.482 5.637 -78.979 1.00 71.65 50 LYS G CA 1
ATOM 8348 C C . LYS G 1 50 ? 36.287 4.955 -80.088 1.00 72.12 50 LYS G C 1
ATOM 8349 O O . LYS G 1 50 ? 37.036 5.616 -80.807 1.00 71.91 50 LYS G O 1
ATOM 8355 N N . THR G 1 51 ? 36.133 3.638 -80.206 1.00 73.49 51 THR G N 1
ATOM 8356 C CA . THR G 1 51 ? 36.760 2.856 -81.271 1.00 71.50 51 THR G CA 1
ATOM 8357 C C . THR G 1 51 ? 36.224 3.207 -82.666 1.00 68.42 51 THR G C 1
ATOM 8358 O O . THR G 1 51 ? 36.970 3.149 -83.644 1.00 69.00 51 THR G O 1
ATOM 8362 N N . LEU G 1 52 ? 34.953 3.596 -82.747 1.00 66.04 52 LEU G N 1
ATOM 8363 C CA . LEU G 1 52 ? 34.267 3.792 -84.034 1.00 64.56 52 LEU G CA 1
ATOM 8364 C C . LEU G 1 52 ? 34.489 5.172 -84.653 1.00 62.22 52 LEU G C 1
ATOM 8365 O O . LEU G 1 52 ? 34.360 5.333 -85.869 1.00 60.76 52 LEU G O 1
ATOM 8370 N N . ALA G 1 53 ? 34.783 6.161 -83.814 1.00 61.23 53 ALA G N 1
ATOM 8371 C CA . ALA G 1 53 ? 35.093 7.516 -84.267 1.00 63.98 53 ALA G CA 1
ATOM 8372 C C . ALA G 1 53 ? 35.731 8.293 -83.123 1.00 66.66 53 ALA G C 1
ATOM 8373 O O . ALA G 1 53 ? 35.480 7.992 -81.952 1.00 70.67 53 ALA G O 1
ATOM 8375 N N . GLY G 1 54 ? 36.551 9.287 -83.461 1.00 67.31 54 GLY G N 1
ATOM 8376 C CA . GLY G 1 54 ? 37.236 10.098 -82.457 1.00 69.70 54 GLY G CA 1
ATOM 8377 C C . GLY G 1 54 ? 36.272 11.001 -81.709 1.00 71.50 54 GLY G C 1
ATOM 8378 O O . GLY G 1 54 ? 36.198 10.968 -80.473 1.00 69.69 54 GLY G O 1
ATOM 8379 N N . ASP G 1 55 ? 35.519 11.785 -82.479 1.00 71.09 55 ASP G N 1
ATOM 8380 C CA . ASP G 1 55 ? 34.583 12.765 -81.943 1.00 72.67 55 ASP G CA 1
ATOM 8381 C C . ASP G 1 55 ? 33.269 12.100 -81.487 1.00 72.73 55 ASP G C 1
ATOM 8382 O O . ASP G 1 55 ? 32.361 11.871 -82.299 1.00 73.77 55 ASP G O 1
ATOM 8387 N N . VAL G 1 56 ? 33.183 11.795 -80.187 1.00 68.02 56 VAL G N 1
ATOM 8388 C CA . VAL G 1 56 ? 32.005 11.147 -79.593 1.00 63.91 56 VAL G CA 1
ATOM 8389 C C . VAL G 1 56 ? 31.278 12.104 -78.651 1.00 59.84 56 VAL G C 1
ATOM 8390 O O . VAL G 1 56 ? 31.900 12.710 -77.783 1.00 58.50 56 VAL G O 1
ATOM 8394 N N . HIS G 1 57 ? 29.960 12.203 -78.819 1.00 57.41 57 HIS G N 1
ATOM 8395 C CA . HIS G 1 57 ? 29.106 13.059 -77.999 1.00 57.29 57 HIS G CA 1
ATOM 8396 C C . HIS G 1 57 ? 28.021 12.250 -77.276 1.00 57.56 57 HIS G C 1
ATOM 8397 O O . HIS G 1 57 ? 27.090 11.760 -77.914 1.00 58.83 57 HIS G O 1
ATOM 8404 N N . ILE G 1 58 ? 28.150 12.123 -75.953 1.00 56.25 58 ILE G N 1
ATOM 8405 C CA . ILE G 1 58 ? 27.181 11.413 -75.115 1.00 55.12 58 ILE G CA 1
ATOM 8406 C C . ILE G 1 58 ? 26.371 12.451 -74.363 1.00 52.14 58 ILE G C 1
ATOM 8407 O O . ILE G 1 58 ? 26.874 13.530 -74.065 1.00 51.44 58 ILE G O 1
ATOM 8412 N N . VAL G 1 59 ? 25.120 12.117 -74.058 1.00 48.70 59 VAL G N 1
ATOM 8413 C CA . VAL G 1 59 ? 24.354 12.838 -73.037 1.00 47.23 59 VAL G CA 1
ATOM 8414 C C . VAL G 1 59 ? 23.847 11.866 -71.976 1.00 45.84 59 VAL G C 1
ATOM 8415 O O . VAL G 1 59 ? 23.725 10.667 -72.226 1.00 43.25 59 VAL G O 1
ATOM 8419 N N . ARG G 1 60 ? 23.555 12.396 -70.793 1.00 46.14 60 ARG G N 1
ATOM 8420 C CA . ARG G 1 60 ? 23.277 11.566 -69.618 1.00 46.93 60 ARG G CA 1
ATOM 8421 C C . ARG G 1 60 ? 21.880 10.975 -69.689 1.00 42.04 60 ARG G C 1
ATOM 8422 O O . ARG G 1 60 ? 20.900 11.694 -69.683 1.00 39.88 60 ARG G O 1
ATOM 8430 N N . GLY G 1 61 ? 21.804 9.656 -69.797 1.00 41.79 61 GLY G N 1
ATOM 8431 C CA . GLY G 1 61 ? 20.538 8.942 -69.662 1.00 42.76 61 GLY G CA 1
ATOM 8432 C C . GLY G 1 61 ? 20.184 8.724 -68.202 1.00 40.84 61 GLY G C 1
ATOM 8433 O O . GLY G 1 61 ? 21.019 8.911 -67.325 1.00 39.45 61 GLY G O 1
ATOM 8434 N N . ASP G 1 62 ? 18.946 8.317 -67.950 1.00 40.71 62 ASP G N 1
ATOM 8435 C CA . ASP G 1 62 ? 18.458 8.114 -66.574 1.00 41.41 62 ASP G CA 1
ATOM 8436 C C . ASP G 1 62 ? 19.190 7.010 -65.797 1.00 40.63 62 ASP G C 1
ATOM 8437 O O . ASP G 1 62 ? 19.395 7.140 -64.590 1.00 41.81 62 ASP G O 1
ATOM 8442 N N . PHE G 1 63 ? 19.594 5.948 -66.491 1.00 40.06 63 PHE G N 1
ATOM 8443 C CA . PHE G 1 63 ? 20.403 4.856 -65.908 1.00 41.04 63 PHE G CA 1
ATOM 8444 C C . PHE G 1 63 ? 21.929 4.908 -66.088 1.00 43.14 63 PHE G C 1
ATOM 8445 O O . PHE G 1 63 ? 22.619 3.976 -65.659 1.00 42.56 63 PHE G O 1
ATOM 8453 N N . ASP G 1 64 ? 22.467 5.974 -66.682 1.00 47.80 64 ASP G N 1
ATOM 8454 C CA . ASP G 1 64 ? 23.930 6.079 -66.878 1.00 52.05 64 ASP G CA 1
ATOM 8455 C C . ASP G 1 64 ? 24.635 6.295 -65.547 1.00 54.97 64 ASP G C 1
ATOM 8456 O O . ASP G 1 64 ? 24.202 7.106 -64.733 1.00 53.79 64 ASP G O 1
ATOM 8461 N N . GLU G 1 65 ? 25.735 5.570 -65.362 1.00 62.34 65 GLU G N 1
ATOM 8462 C CA . GLU G 1 65 ? 26.493 5.552 -64.110 1.00 64.57 65 GLU G CA 1
ATOM 8463 C C . GLU G 1 65 ? 27.469 6.734 -64.049 1.00 63.12 65 GLU G C 1
ATOM 8464 O O . GLU G 1 65 ? 27.715 7.276 -62.972 1.00 60.65 65 GLU G O 1
ATOM 8470 N N . ASN G 1 66 ? 27.997 7.140 -65.206 1.00 62.85 66 ASN G N 1
ATOM 8471 C CA . ASN G 1 66 ? 28.938 8.256 -65.294 1.00 63.49 66 ASN G CA 1
ATOM 8472 C C . ASN G 1 66 ? 28.205 9.582 -65.058 1.00 68.07 66 ASN G C 1
ATOM 8473 O O . ASN G 1 66 ? 27.273 9.920 -65.791 1.00 72.37 66 ASN G O 1
ATOM 8478 N N . LEU G 1 67 ? 28.633 10.311 -64.024 1.00 71.27 67 LEU G N 1
ATOM 8479 C CA . LEU G 1 67 ? 28.096 11.643 -63.685 1.00 72.93 67 LEU G CA 1
ATOM 8480 C C . LEU G 1 67 ? 28.621 12.772 -64.604 1.00 72.06 67 LEU G C 1
ATOM 8481 O O . LEU G 1 67 ? 28.014 13.842 -64.672 1.00 69.13 67 LEU G O 1
ATOM 8486 N N . ASN G 1 68 ? 29.737 12.531 -65.304 1.00 72.37 68 ASN G N 1
ATOM 8487 C CA . ASN G 1 68 ? 30.425 13.571 -66.093 1.00 69.47 68 ASN G CA 1
ATOM 8488 C C . ASN G 1 68 ? 29.696 13.984 -67.374 1.00 63.33 68 ASN G C 1
ATOM 8489 O O . ASN G 1 68 ? 29.981 15.054 -67.907 1.00 63.19 68 ASN G O 1
ATOM 8494 N N . TYR G 1 69 ? 28.790 13.147 -67.885 1.00 58.82 69 TYR G N 1
ATOM 8495 C CA . TYR G 1 69 ? 28.088 13.467 -69.136 1.00 54.48 69 TYR G CA 1
ATOM 8496 C C . TYR G 1 69 ? 27.131 14.639 -68.905 1.00 52.01 69 TYR G C 1
ATOM 8497 O O . TYR G 1 69 ? 26.530 14.746 -67.831 1.00 51.77 69 TYR G O 1
ATOM 8506 N N . PRO G 1 70 ? 26.996 15.526 -69.903 1.00 49.94 70 PRO G N 1
ATOM 8507 C CA . PRO G 1 70 ? 26.055 16.636 -69.784 1.00 49.54 70 PRO G CA 1
ATOM 8508 C C . PRO G 1 70 ? 24.627 16.186 -70.080 1.00 49.43 70 PRO G C 1
ATOM 8509 O O . PRO G 1 70 ? 24.430 15.242 -70.844 1.00 47.53 70 PRO G O 1
ATOM 8513 N N . GLU G 1 71 ? 23.648 16.863 -69.484 1.00 50.57 71 GLU G N 1
ATOM 8514 C CA . GLU G 1 71 ? 22.229 16.558 -69.714 1.00 53.09 71 GLU G CA 1
ATOM 8515 C C . GLU G 1 71 ? 21.796 16.877 -71.163 1.00 51.72 71 GLU G C 1
ATOM 8516 O O . GLU G 1 71 ? 21.083 16.089 -71.788 1.00 49.49 71 GLU G O 1
ATOM 8522 N N . GLN G 1 72 ? 22.221 18.034 -71.673 1.00 52.04 72 GLN G N 1
ATOM 8523 C CA . GLN G 1 72 ? 21.982 18.434 -73.064 1.00 52.45 72 GLN G CA 1
ATOM 8524 C C . GLN G 1 72 ? 23.290 18.762 -73.753 1.00 51.94 72 GLN G C 1
ATOM 8525 O O . GLN G 1 72 ? 24.330 18.907 -73.120 1.00 51.89 72 GLN G O 1
ATOM 8531 N N . LYS G 1 73 ? 23.214 18.888 -75.069 1.00 52.85 73 LYS G N 1
ATOM 8532 C CA . LYS G 1 73 ? 24.337 19.335 -75.872 1.00 51.40 73 LYS G CA 1
ATOM 8533 C C . LYS G 1 73 ? 23.836 19.852 -77.210 1.00 50.03 73 LYS G C 1
ATOM 8534 O O . LYS G 1 73 ? 23.121 19.146 -77.917 1.00 49.21 73 LYS G O 1
ATOM 8540 N N . VAL G 1 74 ? 24.172 21.101 -77.526 1.00 51.78 74 VAL G N 1
ATOM 8541 C CA . VAL G 1 74 ? 24.070 21.607 -78.892 1.00 53.82 74 VAL G CA 1
ATOM 8542 C C . VAL G 1 74 ? 25.424 21.372 -79.558 1.00 56.20 74 VAL G C 1
ATOM 8543 O O . VAL G 1 74 ? 26.461 21.745 -79.015 1.00 57.44 74 VAL G O 1
ATOM 8547 N N . VAL G 1 75 ? 25.404 20.733 -80.723 1.00 60.89 75 VAL G N 1
ATOM 8548 C CA . VAL G 1 75 ? 26.617 20.484 -81.505 1.00 65.31 75 VAL G CA 1
ATOM 8549 C C . VAL G 1 75 ? 26.378 20.945 -82.948 1.00 66.37 75 VAL G C 1
ATOM 8550 O O . VAL G 1 75 ? 25.271 20.797 -83.468 1.00 67.45 75 VAL G O 1
ATOM 8554 N N . THR G 1 76 ? 27.406 21.529 -83.572 1.00 67.38 76 THR G N 1
ATOM 8555 C CA . THR G 1 76 ? 27.322 21.993 -84.963 1.00 64.11 76 THR G CA 1
ATOM 8556 C C . THR G 1 76 ? 28.088 21.035 -85.865 1.00 62.39 76 THR G C 1
ATOM 8557 O O . THR G 1 76 ? 29.250 20.721 -85.602 1.00 61.36 76 THR G O 1
ATOM 8561 N N . VAL G 1 77 ? 27.410 20.562 -86.909 1.00 62.18 77 VAL G N 1
ATOM 8562 C CA . VAL G 1 77 ? 27.991 19.684 -87.918 1.00 63.43 77 VAL G CA 1
ATOM 8563 C C . VAL G 1 77 ? 27.582 20.237 -89.276 1.00 64.01 77 VAL G C 1
ATOM 8564 O O . VAL G 1 77 ? 26.430 20.068 -89.700 1.00 64.44 77 VAL G O 1
ATOM 8568 N N . GLY G 1 78 ? 28.522 20.915 -89.937 1.00 64.21 78 GLY G N 1
ATOM 8569 C CA . GLY G 1 78 ? 28.262 21.589 -91.208 1.00 62.95 78 GLY G CA 1
ATOM 8570 C C . GLY G 1 78 ? 27.313 22.760 -91.027 1.00 63.10 78 GLY G C 1
ATOM 8571 O O . GLY G 1 78 ? 27.498 23.591 -90.133 1.00 64.60 78 GLY G O 1
ATOM 8572 N N . GLN G 1 79 ? 26.283 22.809 -91.865 1.00 65.10 79 GLN G N 1
ATOM 8573 C CA . GLN G 1 79 ? 25.213 23.808 -91.750 1.00 69.07 79 GLN G CA 1
ATOM 8574 C C . GLN G 1 79 ? 24.231 23.567 -90.581 1.00 67.93 79 GLN G C 1
ATOM 8575 O O . GLN G 1 79 ? 23.406 24.438 -90.294 1.00 68.22 79 GLN G O 1
ATOM 8581 N N . PHE G 1 80 ? 24.306 22.406 -89.918 1.00 65.30 80 PHE G N 1
ATOM 8582 C CA . PHE G 1 80 ? 23.291 22.006 -88.934 1.00 61.57 80 PHE G CA 1
ATOM 8583 C C . PHE G 1 80 ? 23.684 22.190 -87.471 1.00 56.71 80 PHE G C 1
ATOM 8584 O O . PHE G 1 80 ? 24.676 21.642 -87.005 1.00 57.50 80 PHE G O 1
ATOM 8592 N N . LYS G 1 81 ? 22.876 22.973 -86.768 1.00 53.17 81 LYS G N 1
ATOM 8593 C CA . LYS G 1 81 ? 22.914 23.061 -85.317 1.00 53.25 81 LYS G CA 1
ATOM 8594 C C . LYS G 1 81 ? 22.044 21.889 -84.783 1.00 50.46 81 LYS G C 1
ATOM 8595 O O . LYS G 1 81 ? 20.815 21.902 -84.939 1.00 51.76 81 LYS G O 1
ATOM 8601 N N . ILE G 1 82 ? 22.676 20.872 -84.196 1.00 45.27 82 ILE G N 1
ATOM 8602 C CA . ILE G 1 82 ? 21.963 19.670 -83.717 1.00 46.72 82 ILE G CA 1
ATOM 8603 C C . ILE G 1 82 ? 21.874 19.589 -82.181 1.00 45.16 82 ILE G C 1
ATOM 8604 O O . ILE G 1 82 ? 22.889 19.651 -81.490 1.00 43.30 82 ILE G O 1
ATOM 8609 N N . GLY G 1 83 ? 20.658 19.426 -81.663 1.00 44.78 83 GLY G N 1
ATOM 8610 C CA . GLY G 1 83 ? 20.419 19.291 -80.219 1.00 45.42 83 GLY G CA 1
ATOM 8611 C C . GLY G 1 83 ? 20.394 17.833 -79.787 1.00 45.09 83 GLY G C 1
ATOM 8612 O O . GLY G 1 83 ? 19.854 16.987 -80.506 1.00 44.89 83 GLY G O 1
ATOM 8613 N N . LEU G 1 84 ? 20.976 17.549 -78.619 1.00 44.08 84 LEU G N 1
ATOM 8614 C CA . LEU G 1 84 ? 21.014 16.204 -78.032 1.00 43.82 84 LEU G CA 1
ATOM 8615 C C . LEU G 1 84 ? 20.449 16.233 -76.614 1.00 43.86 84 LEU G C 1
ATOM 8616 O O . LEU G 1 84 ? 20.839 17.078 -75.801 1.00 44.53 84 LEU G O 1
ATOM 8621 N N . ILE G 1 85 ? 19.545 15.300 -76.323 1.00 41.68 85 ILE G N 1
ATOM 8622 C CA . ILE G 1 85 ? 19.007 15.114 -74.971 1.00 38.48 85 ILE G CA 1
ATOM 8623 C C . ILE G 1 85 ? 18.445 13.704 -74.894 1.00 37.80 85 ILE G C 1
ATOM 8624 O O . ILE G 1 85 ? 18.046 13.165 -75.921 1.00 36.23 85 ILE G O 1
ATOM 8629 N N . HIS G 1 86 ? 18.427 13.092 -73.709 1.00 37.75 86 HIS G N 1
ATOM 8630 C CA . HIS G 1 86 ? 17.958 11.702 -73.602 1.00 35.18 86 HIS G CA 1
ATOM 8631 C C . HIS G 1 86 ? 16.443 11.587 -73.743 1.00 33.46 86 HIS G C 1
ATOM 8632 O O . HIS G 1 86 ? 15.981 10.669 -74.392 1.00 33.91 86 HIS G O 1
ATOM 8639 N N . GLY G 1 87 ? 15.677 12.503 -73.159 1.00 33.19 87 GLY G N 1
ATOM 8640 C CA . GLY G 1 87 ? 14.210 12.480 -73.292 1.00 34.19 87 GLY G CA 1
ATOM 8641 C C . GLY G 1 87 ? 13.400 12.146 -72.045 1.00 35.07 87 GLY G C 1
ATOM 8642 O O . GLY G 1 87 ? 12.189 12.373 -72.020 1.00 36.18 87 GLY G O 1
ATOM 8643 N N . HIS G 1 88 ? 14.037 11.600 -71.012 1.00 35.01 88 HIS G N 1
ATOM 8644 C CA . HIS G 1 88 ? 13.371 11.465 -69.705 1.00 35.29 88 HIS G CA 1
ATOM 8645 C C . HIS G 1 88 ? 13.000 12.819 -69.066 1.00 36.01 88 HIS G C 1
ATOM 8646 O O . HIS G 1 88 ? 12.031 12.891 -68.321 1.00 39.97 88 HIS G O 1
ATOM 8653 N N . GLN G 1 89 ? 13.754 13.875 -69.380 1.00 36.12 89 GLN G N 1
ATOM 8654 C CA . GLN G 1 89 ? 13.451 15.255 -68.936 1.00 36.82 89 GLN G CA 1
ATOM 8655 C C . GLN G 1 89 ? 12.251 15.884 -69.654 1.00 36.93 89 GLN G C 1
ATOM 8656 O O . GLN G 1 89 ? 11.760 16.928 -69.226 1.00 37.73 89 GLN G O 1
ATOM 8662 N N . VAL G 1 90 ? 11.837 15.303 -70.779 1.00 36.04 90 VAL G N 1
ATOM 8663 C CA . VAL G 1 90 ? 10.807 15.881 -71.614 1.00 35.65 90 VAL G CA 1
ATOM 8664 C C . VAL G 1 90 ? 9.511 15.262 -71.162 1.00 35.40 90 VAL G C 1
ATOM 8665 O O . VAL G 1 90 ? 9.271 14.090 -71.407 1.00 37.41 90 VAL G O 1
ATOM 8669 N N . ILE G 1 91 ? 8.682 16.049 -70.490 1.00 37.28 91 ILE G N 1
ATOM 8670 C CA . ILE G 1 91 ? 7.450 15.551 -69.879 1.00 37.37 91 ILE G CA 1
ATOM 8671 C C . ILE G 1 91 ? 6.283 16.270 -70.539 1.00 35.48 91 ILE G C 1
ATOM 8672 O O . ILE G 1 91 ? 6.328 17.488 -70.667 1.00 33.67 91 ILE G O 1
ATOM 8677 N N . PRO G 1 92 ? 5.248 15.527 -70.978 1.00 38.37 92 PRO G N 1
ATOM 8678 C CA . PRO G 1 92 ? 5.103 14.057 -70.970 1.00 40.97 92 PRO G CA 1
ATOM 8679 C C . PRO G 1 92 ? 6.071 13.363 -71.905 1.00 43.04 92 PRO G C 1
ATOM 8680 O O . PRO G 1 92 ? 6.545 13.977 -72.863 1.00 44.08 92 PRO G O 1
ATOM 8684 N N . TRP G 1 93 ? 6.354 12.094 -71.615 1.00 44.84 93 TRP G N 1
ATOM 8685 C CA . TRP G 1 93 ? 7.360 11.337 -72.355 1.00 46.53 93 TRP G CA 1
ATOM 8686 C C . TRP G 1 93 ? 6.918 11.082 -73.796 1.00 49.62 93 TRP G C 1
ATOM 8687 O O . TRP G 1 93 ? 5.816 10.577 -74.036 1.00 47.55 93 TRP G O 1
ATOM 8698 N N . GLY G 1 94 ? 7.792 11.448 -74.740 1.00 54.14 94 GLY G N 1
ATOM 8699 C CA . GLY G 1 94 ? 7.519 11.357 -76.175 1.00 55.12 94 GLY G CA 1
ATOM 8700 C C . GLY G 1 94 ? 6.322 12.161 -76.661 1.00 56.17 94 GLY G C 1
ATOM 8701 O O . GLY G 1 94 ? 5.655 11.752 -77.612 1.00 61.10 94 GLY G O 1
ATOM 8702 N N . ASP G 1 95 ? 6.030 13.281 -76.003 1.00 54.18 95 ASP G N 1
ATOM 8703 C CA . ASP G 1 95 ? 4.997 14.196 -76.469 1.00 56.55 95 ASP G CA 1
ATOM 8704 C C . ASP G 1 95 ? 5.667 15.108 -77.490 1.00 55.16 95 ASP G C 1
ATOM 8705 O O . ASP G 1 95 ? 6.815 15.516 -77.306 1.00 53.68 95 ASP G O 1
ATOM 8710 N N . MET G 1 96 ? 4.940 15.421 -78.559 1.00 54.67 96 MET G N 1
ATOM 8711 C CA . MET G 1 96 ? 5.491 16.191 -79.678 1.00 53.24 96 MET G CA 1
ATOM 8712 C C . MET G 1 96 ? 5.627 17.655 -79.270 1.00 45.85 96 MET G C 1
ATOM 8713 O O . MET G 1 96 ? 6.677 18.259 -79.471 1.00 43.70 96 MET G O 1
ATOM 8718 N N . ALA G 1 97 ? 4.565 18.213 -78.699 1.00 40.35 97 ALA G N 1
ATOM 8719 C CA . ALA G 1 97 ? 4.581 19.595 -78.220 1.00 40.01 97 ALA G CA 1
ATOM 8720 C C . ALA G 1 97 ? 5.700 19.858 -77.180 1.00 41.33 97 ALA G C 1
ATOM 8721 O O . ALA G 1 97 ? 6.314 20.931 -77.169 1.00 41.99 97 ALA G O 1
ATOM 8723 N N . SER G 1 98 ? 5.976 18.872 -76.329 1.00 40.48 98 SER G N 1
ATOM 8724 C CA . SER G 1 98 ? 7.066 18.977 -75.364 1.00 40.77 98 SER G CA 1
ATOM 8725 C C . SER G 1 98 ? 8.464 19.068 -76.005 1.00 38.81 98 SER G C 1
ATOM 8726 O O . SER G 1 98 ? 9.308 19.824 -75.528 1.00 36.34 98 SER G O 1
ATOM 8729 N N . LEU G 1 99 ? 8.697 18.307 -77.074 1.00 38.56 99 LEU G N 1
ATOM 8730 C CA . LEU G 1 99 ? 9.955 18.385 -77.826 1.00 39.93 99 LEU G CA 1
ATOM 8731 C C . LEU G 1 99 ? 10.088 19.705 -78.591 1.00 41.08 99 LEU G C 1
ATOM 8732 O O . LEU G 1 99 ? 11.195 20.232 -78.706 1.00 42.17 99 LEU G O 1
ATOM 8737 N N . ALA G 1 100 ? 8.980 20.234 -79.116 1.00 41.05 100 ALA G N 1
ATOM 8738 C CA . ALA G 1 100 ? 9.015 21.514 -79.835 1.00 41.38 100 ALA G CA 1
ATOM 8739 C C . ALA G 1 100 ? 9.413 22.633 -78.873 1.00 42.80 100 ALA G C 1
ATOM 8740 O O . ALA G 1 100 ? 10.330 23.411 -79.154 1.00 44.19 100 ALA G O 1
ATOM 8742 N N . LEU G 1 101 ? 8.741 22.678 -77.727 1.00 43.06 101 LEU G N 1
ATOM 8743 C CA . LEU G 1 101 ? 9.099 23.581 -76.634 1.00 43.95 101 LEU G CA 1
ATOM 8744 C C . LEU G 1 101 ? 10.612 23.547 -76.376 1.00 45.02 101 LEU G C 1
ATOM 8745 O O . LEU G 1 101 ? 11.254 24.592 -76.197 1.00 45.02 101 LEU G O 1
ATOM 8750 N N . LEU G 1 102 ? 11.164 22.337 -76.383 1.00 43.74 102 LEU G N 1
ATOM 8751 C CA . LEU G 1 102 ? 12.595 22.122 -76.208 1.00 44.77 102 LEU G CA 1
ATOM 8752 C C . LEU G 1 102 ? 13.416 22.641 -77.387 1.00 44.76 102 LEU G C 1
ATOM 8753 O O . LEU G 1 102 ? 14.476 23.219 -77.187 1.00 45.94 102 LEU G O 1
ATOM 8758 N N . GLN G 1 103 ? 12.933 22.417 -78.607 1.00 44.26 103 GLN G N 1
ATOM 8759 C CA . GLN G 1 103 ? 13.561 22.956 -79.816 1.00 44.28 103 GLN G CA 1
ATOM 8760 C C . GLN G 1 103 ? 13.691 24.471 -79.730 1.00 44.76 103 GLN G C 1
ATOM 8761 O O . GLN G 1 103 ? 14.743 25.023 -80.047 1.00 45.46 103 GLN G O 1
ATOM 8767 N N . ARG G 1 104 ? 12.620 25.138 -79.312 1.00 45.08 104 ARG G N 1
ATOM 8768 C CA . ARG G 1 104 ? 12.638 26.597 -79.193 1.00 47.19 104 ARG G CA 1
ATOM 8769 C C . ARG G 1 104 ? 13.697 27.109 -78.218 1.00 48.03 104 ARG G C 1
ATOM 8770 O O . ARG G 1 104 ? 14.284 28.163 -78.443 1.00 54.00 104 ARG G O 1
ATOM 8778 N N . GLN G 1 105 ? 13.943 26.345 -77.158 1.00 48.27 105 GLN G N 1
ATOM 8779 C CA . GLN G 1 105 ? 14.933 26.676 -76.127 1.00 47.19 105 GLN G CA 1
ATOM 8780 C C . GLN G 1 105 ? 16.354 26.463 -76.617 1.00 47.68 105 GLN G C 1
ATOM 8781 O O . GLN G 1 105 ? 17.218 27.319 -76.442 1.00 49.17 105 GLN G O 1
ATOM 8787 N N . PHE G 1 106 ? 16.581 25.300 -77.218 1.00 50.12 106 PHE G N 1
ATOM 8788 C CA . PHE G 1 106 ? 17.874 24.928 -77.794 1.00 49.92 106 PHE G CA 1
ATOM 8789 C C . PHE G 1 106 ? 18.214 25.764 -79.019 1.00 50.61 106 PHE G C 1
ATOM 8790 O O . PHE G 1 106 ? 19.387 25.981 -79.300 1.00 50.31 106 PHE G O 1
ATOM 8798 N N . ASP G 1 107 ? 17.185 26.177 -79.765 1.00 51.37 107 ASP G N 1
ATOM 8799 C CA . ASP G 1 107 ? 17.338 26.835 -81.061 1.00 51.18 107 ASP G CA 1
ATOM 8800 C C . ASP G 1 107 ? 18.165 25.976 -82.028 1.00 49.43 107 ASP G C 1
ATOM 8801 O O . ASP G 1 107 ? 19.236 26.369 -82.469 1.00 52.59 107 ASP G O 1
ATOM 8806 N N . VAL G 1 108 ? 17.655 24.796 -82.343 1.00 47.69 108 VAL G N 1
ATOM 8807 C CA . VAL G 1 108 ? 18.374 23.848 -83.184 1.00 48.30 108 VAL G CA 1
ATOM 8808 C C . VAL G 1 108 ? 17.560 23.514 -84.421 1.00 47.54 108 VAL G C 1
ATOM 8809 O O . VAL G 1 108 ? 16.346 23.680 -84.429 1.00 49.08 108 VAL G O 1
ATOM 8813 N N . ASP G 1 109 ? 18.245 23.033 -85.452 1.00 47.35 109 ASP G N 1
ATOM 8814 C CA . ASP G 1 109 ? 17.609 22.599 -86.703 1.00 48.35 109 ASP G CA 1
ATOM 8815 C C . ASP G 1 109 ? 17.158 21.139 -86.594 1.00 46.39 109 ASP G C 1
ATOM 8816 O O . ASP G 1 109 ? 16.108 20.760 -87.126 1.00 44.60 109 ASP G O 1
ATOM 8821 N N . ILE G 1 110 ? 17.960 20.329 -85.905 1.00 43.97 110 ILE G N 1
ATOM 8822 C CA . ILE G 1 110 ? 17.631 18.933 -85.647 1.00 44.14 110 ILE G CA 1
ATOM 8823 C C . ILE G 1 110 ? 17.680 18.672 -84.144 1.00 42.72 110 ILE G C 1
ATOM 8824 O O . ILE G 1 110 ? 18.691 18.964 -83.505 1.00 45.84 110 ILE G O 1
ATOM 8829 N N . LEU G 1 111 ? 16.594 18.128 -83.593 1.00 40.22 111 LEU G N 1
ATOM 8830 C CA . LEU G 1 111 ? 16.551 17.670 -82.202 1.00 38.62 111 LEU G CA 1
ATOM 8831 C C . LEU G 1 111 ? 16.615 16.139 -82.171 1.00 37.48 111 LEU G C 1
ATOM 8832 O O . LEU G 1 111 ? 15.739 15.454 -82.691 1.00 35.09 111 LEU G O 1
ATOM 8837 N N . ILE G 1 112 ? 17.664 15.617 -81.554 1.00 38.35 112 ILE G N 1
ATOM 8838 C CA . ILE G 1 112 ? 17.821 14.180 -81.365 1.00 40.14 112 ILE G CA 1
ATOM 8839 C C . ILE G 1 112 ? 17.493 13.815 -79.906 1.00 40.25 112 ILE G C 1
ATOM 8840 O O . ILE G 1 112 ? 18.171 14.268 -78.986 1.00 39.97 112 ILE G O 1
ATOM 8845 N N . SER G 1 113 ? 16.443 13.012 -79.713 1.00 40.41 113 SER G N 1
ATOM 8846 C CA . SER G 1 113 ? 16.016 12.538 -78.392 1.00 39.38 113 SER G CA 1
ATOM 8847 C C . SER G 1 113 ? 15.853 11.037 -78.420 1.00 38.57 113 SER G C 1
ATOM 8848 O O . SER G 1 113 ? 15.652 10.471 -79.474 1.00 38.30 113 SER G O 1
ATOM 8851 N N . GLY G 1 114 ? 15.916 10.407 -77.249 1.00 38.77 114 GLY G N 1
ATOM 8852 C CA . GLY G 1 114 ? 15.765 8.957 -77.104 1.00 37.24 114 GLY G CA 1
ATOM 8853 C C . GLY G 1 114 ? 14.646 8.627 -76.140 1.00 36.68 114 GLY G C 1
ATOM 8854 O O . GLY G 1 114 ? 13.593 9.258 -76.174 1.00 35.78 114 GLY G O 1
ATOM 8855 N N . HIS G 1 115 ? 14.877 7.615 -75.305 1.00 36.63 115 HIS G N 1
ATOM 8856 C CA . HIS G 1 115 ? 14.038 7.270 -74.137 1.00 37.47 115 HIS G CA 1
ATOM 8857 C C . HIS G 1 115 ? 12.828 6.388 -74.438 1.00 38.97 115 HIS G C 1
ATOM 8858 O O . HIS G 1 115 ? 12.521 5.503 -73.638 1.00 39.22 115 HIS G O 1
ATOM 8865 N N . THR G 1 116 ? 12.152 6.604 -75.568 1.00 40.87 116 THR G N 1
ATOM 8866 C CA . THR G 1 116 ? 10.983 5.792 -75.932 1.00 41.34 116 THR G CA 1
ATOM 8867 C C . THR G 1 116 ? 11.314 4.367 -76.433 1.00 43.14 116 THR G C 1
ATOM 8868 O O . THR G 1 116 ? 10.449 3.491 -76.390 1.00 42.91 116 THR G O 1
ATOM 8872 N N . HIS G 1 117 ? 12.546 4.143 -76.903 1.00 43.89 117 HIS G N 1
ATOM 8873 C CA . HIS G 1 117 ? 12.951 2.881 -77.560 1.00 43.34 117 HIS G CA 1
ATOM 8874 C C . HIS G 1 117 ? 12.155 2.657 -78.852 1.00 44.54 117 HIS G C 1
ATOM 8875 O O . HIS G 1 117 ? 11.839 1.521 -79.200 1.00 44.79 117 HIS G O 1
ATOM 8882 N N . LYS G 1 118 ? 11.828 3.738 -79.553 1.00 46.48 118 LYS G N 1
ATOM 8883 C CA . LYS G 1 118 ? 10.964 3.651 -80.716 1.00 50.79 118 LYS G CA 1
ATOM 8884 C C . LYS G 1 118 ? 11.394 4.662 -81.763 1.00 52.76 118 LYS G C 1
ATOM 8885 O O . LYS G 1 118 ? 11.282 5.876 -81.554 1.00 52.18 118 LYS G O 1
ATOM 8891 N N . PHE G 1 119 ? 11.890 4.136 -82.884 1.00 55.12 119 PHE G N 1
ATOM 8892 C CA . PHE G 1 119 ? 12.368 4.944 -83.996 1.00 55.58 119 PHE G CA 1
ATOM 8893 C C . PHE G 1 119 ? 11.319 5.923 -84.517 1.00 56.71 119 PHE G C 1
ATOM 8894 O O . PHE G 1 119 ? 10.194 5.526 -84.841 1.00 53.73 119 PHE G O 1
ATOM 8902 N N . GLU G 1 120 ? 11.719 7.189 -84.613 1.00 58.89 120 GLU G N 1
ATOM 8903 C CA . GLU G 1 120 ? 10.949 8.212 -85.315 1.00 64.32 120 GLU G CA 1
ATOM 8904 C C . GLU G 1 120 ? 11.896 9.178 -86.022 1.00 65.71 120 GLU G C 1
ATOM 8905 O O . GLU G 1 120 ? 13.005 9.442 -85.549 1.00 61.09 120 GLU G O 1
ATOM 8911 N N . ALA G 1 121 ? 11.446 9.685 -87.164 1.00 68.13 121 ALA G N 1
ATOM 8912 C CA . ALA G 1 121 ? 12.232 10.607 -87.978 1.00 69.17 121 ALA G CA 1
ATOM 8913 C C . ALA G 1 121 ? 11.264 11.363 -88.862 1.00 70.67 121 ALA G C 1
ATOM 8914 O O . ALA G 1 121 ? 10.654 10.779 -89.751 1.00 75.37 121 ALA G O 1
ATOM 8916 N N . PHE G 1 122 ? 11.098 12.654 -88.601 1.00 73.86 122 PHE G N 1
ATOM 8917 C CA . PHE G 1 122 ? 10.027 13.423 -89.230 1.00 74.59 122 PHE G CA 1
ATOM 8918 C C . PHE G 1 122 ? 10.278 14.917 -89.143 1.00 73.84 122 PHE G C 1
ATOM 8919 O O . PHE G 1 122 ? 11.063 15.383 -88.313 1.00 74.02 122 PHE G O 1
ATOM 8927 N N . GLU G 1 123 ? 9.572 15.649 -89.997 1.00 73.23 123 GLU G N 1
ATOM 8928 C CA . GLU G 1 123 ? 9.682 17.092 -90.115 1.00 72.31 123 GLU G CA 1
ATOM 8929 C C . GLU G 1 123 ? 8.412 17.697 -89.531 1.00 71.66 123 GLU G C 1
ATOM 8930 O O . GLU G 1 123 ? 7.309 17.231 -89.838 1.00 69.87 123 GLU G O 1
ATOM 8936 N N . HIS G 1 124 ? 8.572 18.713 -88.679 1.00 71.04 124 HIS G N 1
ATOM 8937 C CA . HIS G 1 124 ? 7.445 19.401 -88.032 1.00 70.75 124 HIS G CA 1
ATOM 8938 C C . HIS G 1 124 ? 7.753 20.888 -87.817 1.00 72.19 124 HIS G C 1
ATOM 8939 O O . HIS G 1 124 ? 8.666 21.228 -87.060 1.00 69.84 124 HIS G O 1
ATOM 8946 N N . GLU G 1 125 ? 6.969 21.754 -88.467 1.00 74.14 125 GLU G N 1
ATOM 8947 C CA . GLU G 1 125 ? 7.115 23.217 -88.400 1.00 73.52 125 GLU G CA 1
ATOM 8948 C C . GLU G 1 125 ? 8.533 23.702 -88.746 1.00 69.01 125 GLU G C 1
ATOM 8949 O O . GLU G 1 125 ? 9.221 24.314 -87.925 1.00 67.84 125 GLU G O 1
ATOM 8955 N N . ASN G 1 126 ? 8.955 23.386 -89.970 1.00 66.77 126 ASN G N 1
ATOM 8956 C CA . ASN G 1 126 ? 10.267 23.778 -90.531 1.00 68.03 126 ASN G CA 1
ATOM 8957 C C . ASN G 1 126 ? 11.510 23.150 -89.844 1.00 63.90 126 ASN G C 1
ATOM 8958 O O . ASN G 1 126 ? 12.647 23.496 -90.192 1.00 61.81 126 ASN G O 1
ATOM 8963 N N . LYS G 1 127 ? 11.297 22.219 -88.907 1.00 59.38 127 LYS G N 1
ATOM 8964 C CA . LYS G 1 127 ? 12.354 21.675 -88.042 1.00 54.95 127 LYS G CA 1
ATOM 8965 C C . LYS G 1 127 ? 12.298 20.150 -88.044 1.00 51.64 127 LYS G C 1
ATOM 8966 O O . LYS G 1 127 ? 11.218 19.575 -88.185 1.00 50.50 127 LYS G O 1
ATOM 8972 N N . PHE G 1 128 ? 13.457 19.507 -87.877 1.00 50.26 128 PHE G N 1
ATOM 8973 C CA . PHE G 1 128 ? 13.582 18.038 -87.967 1.00 50.36 128 PHE G CA 1
ATOM 8974 C C . PHE G 1 128 ? 13.774 17.396 -86.587 1.00 49.30 128 PHE G C 1
ATOM 8975 O O . PHE G 1 128 ? 14.418 17.979 -85.719 1.00 54.14 128 PHE G O 1
ATOM 8983 N N . TYR G 1 129 ? 13.200 16.207 -86.384 1.00 47.09 129 TYR G N 1
ATOM 8984 C CA . TYR G 1 129 ? 13.246 15.514 -85.083 1.00 45.94 129 TYR G CA 1
ATOM 8985 C C . TYR G 1 129 ? 13.582 14.041 -85.265 1.00 44.83 129 TYR G C 1
ATOM 8986 O O . TYR G 1 129 ? 12.849 13.334 -85.946 1.00 44.67 129 TYR G O 1
ATOM 8995 N N . ILE G 1 130 ? 14.672 13.583 -84.647 1.00 45.30 130 ILE G N 1
ATOM 8996 C CA . ILE G 1 130 ? 15.130 12.191 -84.782 1.00 45.83 130 ILE G CA 1
ATOM 8997 C C . ILE G 1 130 ? 15.184 11.488 -83.425 1.00 44.44 130 ILE G C 1
ATOM 8998 O O . ILE G 1 130 ? 15.808 11.977 -82.484 1.00 44.34 130 ILE G O 1
ATOM 9003 N N . ASN G 1 131 ? 14.527 10.335 -83.355 1.00 42.96 131 ASN G N 1
ATOM 9004 C CA . ASN G 1 131 ? 14.644 9.405 -82.249 1.00 40.85 131 ASN G CA 1
ATOM 9005 C C . ASN G 1 131 ? 15.204 8.136 -82.863 1.00 39.71 131 ASN G C 1
ATOM 9006 O O . ASN G 1 131 ? 14.506 7.494 -83.646 1.00 38.69 131 ASN G O 1
ATOM 9011 N N . PRO G 1 132 ? 16.459 7.772 -82.526 1.00 39.53 132 PRO G N 1
ATOM 9012 C CA . PRO G 1 132 ? 17.065 6.583 -83.147 1.00 39.25 132 PRO G CA 1
ATOM 9013 C C . PRO G 1 132 ? 16.452 5.242 -82.717 1.00 39.50 132 PRO G C 1
ATOM 9014 O O . PRO G 1 132 ? 16.519 4.272 -83.478 1.00 41.87 132 PRO G O 1
ATOM 9018 N N . GLY G 1 133 ? 15.844 5.202 -81.532 1.00 38.84 133 GLY G N 1
ATOM 9019 C CA . GLY G 1 133 ? 15.348 3.968 -80.937 1.00 38.28 133 GLY G CA 1
ATOM 9020 C C . GLY G 1 133 ? 16.459 3.372 -80.111 1.00 40.03 133 GLY G C 1
ATOM 9021 O O . GLY G 1 133 ? 17.488 4.020 -79.907 1.00 43.69 133 GLY G O 1
ATOM 9022 N N . SER G 1 134 ? 16.257 2.143 -79.635 1.00 40.75 134 SER G N 1
ATOM 9023 C CA . SER G 1 134 ? 17.267 1.422 -78.849 1.00 39.82 134 SER G CA 1
ATOM 9024 C C . SER G 1 134 ? 18.065 0.480 -79.747 1.00 40.60 134 SER G C 1
ATOM 9025 O O . SER G 1 134 ? 17.487 -0.419 -80.353 1.00 41.51 134 SER G O 1
ATOM 9028 N N . ALA G 1 135 ? 19.380 0.660 -79.809 1.00 40.84 135 ALA G N 1
ATOM 9029 C CA . ALA G 1 135 ? 20.253 -0.169 -80.666 1.00 43.09 135 ALA G CA 1
ATOM 9030 C C . ALA G 1 135 ? 20.280 -1.648 -80.283 1.00 44.44 135 ALA G C 1
ATOM 9031 O O . ALA G 1 135 ? 20.549 -2.496 -81.136 1.00 45.28 135 ALA G O 1
ATOM 9033 N N . THR G 1 136 ? 20.020 -1.943 -79.007 1.00 44.17 136 THR G N 1
ATOM 9034 C CA . THR G 1 136 ? 19.910 -3.309 -78.505 1.00 41.47 136 THR G CA 1
ATOM 9035 C C . THR G 1 136 ? 18.483 -3.857 -78.542 1.00 40.15 136 THR G C 1
ATOM 9036 O O . THR G 1 136 ? 18.266 -5.036 -78.270 1.00 41.64 136 THR G O 1
ATOM 9040 N N . GLY G 1 137 ? 17.513 -3.021 -78.885 1.00 39.49 137 GLY G N 1
ATOM 9041 C CA . GLY G 1 137 ? 16.108 -3.381 -78.752 1.00 40.51 137 GLY G CA 1
ATOM 9042 C C . GLY G 1 137 ? 15.661 -3.619 -77.310 1.00 42.02 137 GLY G C 1
ATOM 9043 O O . GLY G 1 137 ? 14.797 -4.464 -77.055 1.00 43.47 137 GLY G O 1
ATOM 9044 N N . ALA G 1 138 ? 16.224 -2.850 -76.376 1.00 41.03 138 ALA G N 1
ATOM 9045 C CA . ALA G 1 138 ? 16.037 -3.073 -74.941 1.00 39.82 138 ALA G CA 1
ATOM 9046 C C . ALA G 1 138 ? 14.596 -2.898 -74.481 1.00 38.24 138 ALA G C 1
ATOM 9047 O O . ALA G 1 138 ? 13.847 -2.118 -75.069 1.00 36.56 138 ALA G O 1
ATOM 9049 N N . TYR G 1 139 ? 14.236 -3.644 -73.428 1.00 38.51 139 TYR G N 1
ATOM 9050 C CA . TYR G 1 139 ? 12.902 -3.609 -72.775 1.00 36.35 139 TYR G CA 1
ATOM 9051 C C . TYR G 1 139 ? 12.434 -2.190 -72.447 1.00 35.29 139 TYR G C 1
ATOM 9052 O O . TYR G 1 139 ? 13.223 -1.358 -72.025 1.00 33.55 139 TYR G O 1
ATOM 9061 N N . ASN G 1 140 ? 11.145 -1.939 -72.647 1.00 36.97 140 ASN G N 1
ATOM 9062 C CA . ASN G 1 140 ? 10.486 -0.698 -72.233 1.00 37.35 140 ASN G CA 1
ATOM 9063 C C . ASN G 1 140 ? 9.042 -1.038 -71.823 1.00 39.40 140 ASN G C 1
ATOM 9064 O O . ASN G 1 140 ? 8.316 -1.710 -72.568 1.00 36.70 140 ASN G O 1
ATOM 9069 N N . ALA G 1 141 ? 8.636 -0.574 -70.638 1.00 41.40 141 ALA G N 1
ATOM 9070 C CA . ALA G 1 141 ? 7.317 -0.890 -70.085 1.00 42.52 141 ALA G CA 1
ATOM 9071 C C . ALA G 1 141 ? 6.162 -0.367 -70.940 1.00 43.78 141 ALA G C 1
ATOM 9072 O O . ALA G 1 141 ? 5.120 -1.030 -71.039 1.00 42.59 141 ALA G O 1
ATOM 9074 N N . LEU G 1 142 ? 6.366 0.796 -71.568 1.00 44.90 142 LEU G N 1
ATOM 9075 C CA . LEU G 1 142 ? 5.321 1.486 -72.337 1.00 46.51 142 LEU G CA 1
ATOM 9076 C C . LEU G 1 142 ? 5.276 1.126 -73.814 1.00 50.57 142 LEU G C 1
ATOM 9077 O O . LEU G 1 142 ? 4.503 1.734 -74.565 1.00 52.65 142 LEU G O 1
ATOM 9082 N N . GLU G 1 143 ? 6.093 0.164 -74.242 1.00 58.29 143 GLU G N 1
ATOM 9083 C CA . GLU G 1 143 ? 6.075 -0.299 -75.633 1.00 64.70 143 GLU G CA 1
ATOM 9084 C C . GLU G 1 143 ? 6.562 -1.749 -75.734 1.00 65.81 143 GLU G C 1
ATOM 9085 O O . GLU G 1 143 ? 7.715 -2.039 -75.418 1.00 65.06 143 GLU G O 1
ATOM 9091 N N . THR G 1 144 ? 5.677 -2.652 -76.158 1.00 70.93 144 THR G N 1
ATOM 9092 C CA . THR G 1 144 ? 6.008 -4.080 -76.294 1.00 76.44 144 THR G CA 1
ATOM 9093 C C . THR G 1 144 ? 6.051 -4.443 -77.778 1.00 76.33 144 THR G C 1
ATOM 9094 O O . THR G 1 144 ? 5.255 -5.252 -78.259 1.00 83.53 144 THR G O 1
ATOM 9098 N N . ASN G 1 145 ? 6.981 -3.822 -78.496 1.00 70.49 145 ASN G N 1
ATOM 9099 C CA . ASN G 1 145 ? 7.094 -4.002 -79.940 1.00 69.19 145 ASN G CA 1
ATOM 9100 C C . ASN G 1 145 ? 8.500 -3.604 -80.442 1.00 67.57 145 ASN G C 1
ATOM 9101 O O . ASN G 1 145 ? 8.654 -3.098 -81.557 1.00 69.04 145 ASN G O 1
ATOM 9106 N N . ILE G 1 146 ? 9.527 -3.884 -79.637 1.00 62.10 146 ILE G N 1
ATOM 9107 C CA . ILE G 1 146 ? 10.812 -3.190 -79.757 1.00 59.07 146 ILE G CA 1
ATOM 9108 C C . ILE G 1 146 ? 11.756 -3.830 -80.781 1.00 57.15 146 ILE G C 1
ATOM 9109 O O . ILE G 1 146 ? 12.223 -4.952 -80.579 1.00 55.03 146 ILE G O 1
ATOM 9114 N N . ILE G 1 147 ? 12.060 -3.081 -81.846 1.00 53.92 147 ILE G N 1
ATOM 9115 C CA . ILE G 1 147 ? 13.006 -3.500 -82.885 1.00 52.61 147 ILE G CA 1
ATOM 9116 C C . ILE G 1 147 ? 14.362 -2.836 -82.624 1.00 47.63 147 ILE G C 1
ATOM 9117 O O . ILE G 1 147 ? 14.424 -1.615 -82.480 1.00 45.45 147 ILE G O 1
ATOM 9122 N N . PRO G 1 148 ? 15.458 -3.620 -82.610 1.00 43.60 148 PRO G N 1
ATOM 9123 C CA . PRO G 1 148 ? 16.761 -2.983 -82.489 1.00 43.74 148 PRO G CA 1
ATOM 9124 C C . PRO G 1 148 ? 17.020 -2.052 -83.660 1.00 45.55 148 PRO G C 1
ATOM 9125 O O . PRO G 1 148 ? 16.748 -2.423 -84.794 1.00 44.90 148 PRO G O 1
ATOM 9129 N N . SER G 1 149 ? 17.491 -0.839 -83.378 1.00 47.40 149 SER G N 1
ATOM 9130 C CA . SER G 1 149 ? 17.727 0.153 -84.425 1.00 47.71 149 SER G CA 1
ATOM 9131 C C . SER G 1 149 ? 18.695 1.259 -84.020 1.00 50.24 149 SER G C 1
ATOM 9132 O O . SER G 1 149 ? 18.804 1.612 -82.847 1.00 52.35 149 SER G O 1
ATOM 9135 N N . PHE G 1 150 ? 19.393 1.790 -85.020 1.00 52.17 150 PHE G N 1
ATOM 9136 C CA . PHE G 1 150 ? 20.172 3.019 -84.898 1.00 53.64 150 PHE G CA 1
ATOM 9137 C C . PHE G 1 150 ? 20.052 3.811 -86.194 1.00 51.27 150 PHE G C 1
ATOM 9138 O O . PHE G 1 150 ? 19.664 3.272 -87.226 1.00 48.78 150 PHE G O 1
ATOM 9146 N N . VAL G 1 151 ? 20.398 5.088 -86.131 1.00 51.78 151 VAL G N 1
ATOM 9147 C CA . VAL G 1 151 ? 20.267 5.984 -87.274 1.00 53.52 151 VAL G CA 1
ATOM 9148 C C . VAL G 1 151 ? 21.646 6.457 -87.733 1.00 53.62 151 VAL G C 1
ATOM 9149 O O . VAL G 1 151 ? 22.558 6.632 -86.929 1.00 51.33 151 VAL G O 1
ATOM 9153 N N . LEU G 1 152 ? 21.769 6.639 -89.046 1.00 57.37 152 LEU G N 1
ATOM 9154 C CA . LEU G 1 152 ? 22.975 7.139 -89.691 1.00 56.21 152 LEU G CA 1
ATOM 9155 C C . LEU G 1 152 ? 22.575 8.321 -90.566 1.00 55.03 152 LEU G C 1
ATOM 9156 O O . LEU G 1 152 ? 21.664 8.195 -91.380 1.00 48.85 152 LEU G O 1
ATOM 9161 N N . MET G 1 153 ? 23.232 9.466 -90.377 1.00 57.85 153 MET G N 1
ATOM 9162 C CA . MET G 1 153 ? 22.942 10.676 -91.149 1.00 60.60 153 MET G CA 1
ATOM 9163 C C . MET G 1 153 ? 24.094 10.953 -92.108 1.00 63.56 153 MET G C 1
ATOM 9164 O O . MET G 1 153 ? 25.246 10.960 -91.680 1.00 64.31 153 MET G O 1
ATOM 9169 N N . ASP G 1 154 ? 23.784 11.160 -93.393 1.00 66.39 154 ASP G N 1
ATOM 9170 C CA . ASP G 1 154 ? 24.740 11.716 -94.361 1.00 68.62 154 ASP G CA 1
ATOM 9171 C C . ASP G 1 154 ? 24.410 13.193 -94.509 1.00 70.99 154 ASP G C 1
ATOM 9172 O O . ASP G 1 154 ? 23.463 13.553 -95.213 1.00 72.81 154 ASP G O 1
ATOM 9177 N N . ILE G 1 155 ? 25.177 14.035 -93.815 1.00 73.82 155 ILE G N 1
ATOM 9178 C CA . ILE G 1 155 ? 25.047 15.492 -93.895 1.00 76.50 155 ILE G CA 1
ATOM 9179 C C . ILE G 1 155 ? 26.071 16.000 -94.915 1.00 78.48 155 ILE G C 1
ATOM 9180 O O . ILE G 1 155 ? 27.280 15.866 -94.697 1.00 77.01 155 ILE G O 1
ATOM 9185 N N . GLN G 1 156 ? 25.592 16.571 -96.022 1.00 81.72 156 GLN G N 1
ATOM 9186 C CA . GLN G 1 156 ? 26.478 17.031 -97.099 1.00 86.98 156 GLN G CA 1
ATOM 9187 C C . GLN G 1 156 ? 26.748 18.528 -96.976 1.00 87.49 156 GLN G C 1
ATOM 9188 O O . GLN G 1 156 ? 27.873 18.933 -96.668 1.00 90.71 156 GLN G O 1
ATOM 9194 N N . ALA G 1 157 ? 25.713 19.337 -97.189 1.00 85.60 157 ALA G N 1
ATOM 9195 C CA . ALA G 1 157 ? 25.833 20.795 -97.150 1.00 87.37 157 ALA G CA 1
ATOM 9196 C C . ALA G 1 157 ? 24.436 21.377 -97.269 1.00 88.27 157 ALA G C 1
ATOM 9197 O O . ALA G 1 157 ? 23.872 21.402 -98.361 1.00 97.80 157 ALA G O 1
ATOM 9199 N N . SER G 1 158 ? 23.870 21.794 -96.139 1.00 87.20 158 SER G N 1
ATOM 9200 C CA . SER G 1 158 ? 22.473 22.259 -96.055 1.00 86.55 158 SER G CA 1
ATOM 9201 C C . SER G 1 158 ? 21.421 21.176 -96.399 1.00 81.86 158 SER G C 1
ATOM 9202 O O . SER G 1 158 ? 20.249 21.501 -96.618 1.00 78.36 158 SER G O 1
ATOM 9205 N N . THR G 1 159 ? 21.833 19.903 -96.409 1.00 79.63 159 THR G N 1
ATOM 9206 C CA . THR G 1 159 ? 20.945 18.768 -96.708 1.00 80.34 159 THR G CA 1
ATOM 9207 C C . THR G 1 159 ? 21.440 17.530 -95.959 1.00 75.92 159 THR G C 1
ATOM 9208 O O . THR G 1 159 ? 22.634 17.214 -95.998 1.00 76.22 159 THR G O 1
ATOM 9212 N N . VAL G 1 160 ? 20.512 16.834 -95.300 1.00 72.76 160 VAL G N 1
ATOM 9213 C CA . VAL G 1 160 ? 20.823 15.614 -94.551 1.00 70.37 160 VAL G CA 1
ATOM 9214 C C . VAL G 1 160 ? 19.943 14.452 -95.012 1.00 66.75 160 VAL G C 1
ATOM 9215 O O . VAL G 1 160 ? 18.719 14.587 -95.145 1.00 64.49 160 VAL G O 1
ATOM 9219 N N . VAL G 1 161 ? 20.594 13.323 -95.273 1.00 64.75 161 VAL G N 1
ATOM 9220 C CA . VAL G 1 161 ? 19.920 12.073 -95.599 1.00 65.28 161 VAL G CA 1
ATOM 9221 C C . VAL G 1 161 ? 20.035 11.178 -94.371 1.00 61.73 161 VAL G C 1
ATOM 9222 O O . VAL G 1 161 ? 21.139 10.830 -93.949 1.00 57.21 161 VAL G O 1
ATOM 9226 N N . THR G 1 162 ? 18.888 10.815 -93.809 1.00 60.55 162 THR G N 1
ATOM 9227 C CA . THR G 1 162 ? 18.828 10.020 -92.596 1.00 58.60 162 THR G CA 1
ATOM 9228 C C . THR G 1 162 ? 18.491 8.580 -92.962 1.00 57.60 162 THR G C 1
ATOM 9229 O O . THR G 1 162 ? 17.408 8.299 -93.468 1.00 58.48 162 THR G O 1
ATOM 9233 N N . TYR G 1 163 ? 19.441 7.682 -92.722 1.00 58.19 163 TYR G N 1
ATOM 9234 C CA . TYR G 1 163 ? 19.240 6.246 -92.872 1.00 59.73 163 TYR G CA 1
ATOM 9235 C C . TYR G 1 163 ? 18.936 5.652 -91.502 1.00 59.55 163 TYR G C 1
ATOM 9236 O O . TYR G 1 163 ? 19.500 6.098 -90.500 1.00 62.24 163 TYR G O 1
ATOM 9245 N N . VAL G 1 164 ? 18.064 4.646 -91.459 1.00 57.28 164 VAL G N 1
ATOM 9246 C CA . VAL G 1 164 ? 17.788 3.897 -90.224 1.00 57.02 164 VAL G CA 1
ATOM 9247 C C . VAL G 1 164 ? 18.022 2.408 -90.455 1.00 55.86 164 VAL G C 1
ATOM 9248 O O . VAL G 1 164 ? 17.417 1.813 -91.339 1.00 57.51 164 VAL G O 1
ATOM 9252 N N . TYR G 1 165 ? 18.898 1.822 -89.645 1.00 54.72 165 TYR G N 1
ATOM 9253 C CA . TYR G 1 165 ? 19.183 0.396 -89.688 1.00 57.10 165 TYR G CA 1
ATOM 9254 C C . TYR G 1 165 ? 18.300 -0.281 -88.655 1.00 58.45 165 TYR G C 1
ATOM 9255 O O . TYR G 1 165 ? 18.274 0.151 -87.508 1.00 61.29 165 TYR G O 1
ATOM 9264 N N . GLN G 1 166 ? 17.575 -1.325 -89.062 1.00 58.10 166 GLN G N 1
ATOM 9265 C CA . GLN G 1 166 ? 16.703 -2.089 -88.163 1.00 55.95 166 GLN G CA 1
ATOM 9266 C C . GLN G 1 166 ? 16.932 -3.581 -88.299 1.00 55.91 166 GLN G C 1
ATOM 9267 O O . GLN G 1 166 ? 17.087 -4.074 -89.407 1.00 59.01 166 GLN G O 1
ATOM 9273 N N . LEU G 1 167 ? 16.932 -4.290 -87.170 1.00 58.79 167 LEU G N 1
ATOM 9274 C CA . LEU G 1 167 ? 17.042 -5.752 -87.148 1.00 58.37 167 LEU G CA 1
ATOM 9275 C C . LEU G 1 167 ? 15.651 -6.373 -87.068 1.00 57.41 167 LEU G C 1
ATOM 9276 O O . LEU G 1 167 ? 15.052 -6.444 -85.991 1.00 56.91 167 LEU G O 1
ATOM 9281 N N . ILE G 1 168 ? 15.150 -6.810 -88.224 1.00 60.43 168 ILE G N 1
ATOM 9282 C CA . ILE G 1 168 ? 13.849 -7.473 -88.350 1.00 61.24 168 ILE G CA 1
ATOM 9283 C C . ILE G 1 168 ? 14.096 -8.942 -88.681 1.00 62.77 168 ILE G C 1
ATOM 9284 O O . ILE G 1 168 ? 14.699 -9.269 -89.708 1.00 62.15 168 ILE G O 1
ATOM 9289 N N . GLY G 1 169 ? 13.631 -9.824 -87.802 1.00 68.55 169 GLY G N 1
ATOM 9290 C CA . GLY G 1 169 ? 13.971 -11.238 -87.877 1.00 72.24 169 GLY G CA 1
ATOM 9291 C C . GLY G 1 169 ? 15.468 -11.395 -87.691 1.00 73.53 169 GLY G C 1
ATOM 9292 O O . GLY G 1 169 ? 16.016 -10.941 -86.685 1.00 70.50 169 GLY G O 1
ATOM 9293 N N . ASP G 1 170 ? 16.122 -12.019 -88.671 1.00 76.84 170 ASP G N 1
ATOM 9294 C CA . ASP G 1 170 ? 17.582 -12.125 -88.702 1.00 79.95 170 ASP G CA 1
ATOM 9295 C C . ASP G 1 170 ? 18.215 -10.973 -89.492 1.00 79.64 170 ASP G C 1
ATOM 9296 O O . ASP G 1 170 ? 19.266 -10.481 -89.101 1.00 81.29 170 ASP G O 1
ATOM 9301 N N . ASP G 1 171 ? 17.579 -10.544 -90.586 1.00 80.11 171 ASP G N 1
ATOM 9302 C CA . ASP G 1 171 ? 18.180 -9.562 -91.512 1.00 80.92 171 ASP G CA 1
ATOM 9303 C C . ASP G 1 171 ? 18.183 -8.125 -90.966 1.00 79.42 171 ASP G C 1
ATOM 9304 O O . ASP G 1 171 ? 17.332 -7.754 -90.161 1.00 81.42 171 ASP G O 1
ATOM 9309 N N . VAL G 1 172 ? 19.149 -7.331 -91.431 1.00 78.09 172 VAL G N 1
ATOM 9310 C CA . VAL G 1 172 ? 19.208 -5.885 -91.186 1.00 74.12 172 VAL G CA 1
ATOM 9311 C C . VAL G 1 172 ? 18.563 -5.149 -92.367 1.00 70.87 172 VAL G C 1
ATOM 9312 O O . VAL G 1 172 ? 19.010 -5.316 -93.498 1.00 71.75 172 VAL G O 1
ATOM 9316 N N . LYS G 1 173 ? 17.535 -4.337 -92.111 1.00 68.93 173 LYS G N 1
ATOM 9317 C CA . LYS G 1 173 ? 16.811 -3.625 -93.176 1.00 70.64 173 LYS G CA 1
ATOM 9318 C C . LYS G 1 173 ? 16.909 -2.101 -93.056 1.00 69.03 173 LYS G C 1
ATOM 9319 O O . LYS G 1 173 ? 16.648 -1.538 -91.992 1.00 68.15 173 LYS G O 1
ATOM 9325 N N . VAL G 1 174 ? 17.253 -1.447 -94.168 1.00 65.51 174 VAL G N 1
ATOM 9326 C CA . VAL G 1 174 ? 17.529 -0.008 -94.199 1.00 65.43 174 VAL G CA 1
ATOM 9327 C C . VAL G 1 174 ? 16.395 0.761 -94.886 1.00 63.64 174 VAL G C 1
ATOM 9328 O O . VAL G 1 174 ? 15.790 0.265 -95.834 1.00 65.30 174 VAL G O 1
ATOM 9332 N N . GLU G 1 175 ? 16.107 1.962 -94.385 1.00 61.24 175 GLU G N 1
ATOM 9333 C CA . GLU G 1 175 ? 15.136 2.880 -94.996 1.00 61.17 175 GLU G CA 1
ATOM 9334 C C . GLU G 1 175 ? 15.675 4.314 -94.907 1.00 61.12 175 GLU G C 1
ATOM 9335 O O . GLU G 1 175 ? 16.508 4.601 -94.058 1.00 56.08 175 GLU G O 1
ATOM 9341 N N . ARG G 1 176 ? 15.197 5.200 -95.783 1.00 65.55 176 ARG G N 1
ATOM 9342 C CA . ARG G 1 176 ? 15.837 6.503 -96.027 1.00 67.34 176 ARG G CA 1
ATOM 9343 C C . ARG G 1 176 ? 14.849 7.661 -96.015 1.00 70.87 176 ARG G C 1
ATOM 9344 O O . ARG G 1 176 ? 13.908 7.681 -96.806 1.00 73.17 176 ARG G O 1
ATOM 9352 N N . ILE G 1 177 ? 15.099 8.634 -95.139 1.00 73.56 177 ILE G N 1
ATOM 9353 C CA . ILE G 1 177 ? 14.319 9.874 -95.060 1.00 74.20 177 ILE G CA 1
ATOM 9354 C C . ILE G 1 177 ? 15.257 11.051 -95.367 1.00 73.95 177 ILE G C 1
ATOM 9355 O O . ILE G 1 177 ? 16.459 10.982 -95.092 1.00 71.85 177 ILE G O 1
ATOM 9360 N N . GLU G 1 178 ? 14.699 12.125 -95.928 1.00 74.80 178 GLU G N 1
ATOM 9361 C CA . GLU G 1 178 ? 15.486 13.246 -96.460 1.00 77.39 178 GLU G CA 1
ATOM 9362 C C . GLU G 1 178 ? 14.933 14.614 -96.041 1.00 73.48 178 GLU G C 1
ATOM 9363 O O . GLU G 1 178 ? 13.781 14.933 -96.322 1.00 73.55 178 GLU G O 1
ATOM 9369 N N . TYR G 1 179 ? 15.774 15.409 -95.375 1.00 71.21 179 TYR G N 1
ATOM 9370 C CA . TYR G 1 179 ? 15.421 16.750 -94.895 1.00 69.51 179 TYR G CA 1
ATOM 9371 C C . TYR G 1 179 ? 16.478 17.741 -95.360 1.00 73.26 179 TYR G C 1
ATOM 9372 O O . TYR G 1 179 ? 17.669 17.419 -95.370 1.00 76.84 179 TYR G O 1
ATOM 9381 N N . LYS G 1 180 ? 16.032 18.942 -95.732 1.00 77.60 180 LYS G N 1
ATOM 9382 C CA . LYS G 1 180 ? 16.919 20.060 -96.079 1.00 81.45 180 LYS G CA 1
ATOM 9383 C C . LYS G 1 180 ? 16.438 21.349 -95.406 1.00 80.15 180 LYS G C 1
ATOM 9384 O O . LYS G 1 180 ? 15.236 21.544 -95.216 1.00 76.20 180 LYS G O 1
ATOM 9390 N N . LYS G 1 181 ? 17.382 22.221 -95.052 1.00 83.12 181 LYS G N 1
ATOM 9391 C CA . LYS G 1 181 ? 17.079 23.452 -94.301 1.00 87.47 181 LYS G CA 1
ATOM 9392 C C . LYS G 1 181 ? 15.999 24.319 -94.968 1.00 91.01 181 LYS G C 1
ATOM 9393 O O . LYS G 1 181 ? 15.895 24.332 -96.194 1.00 91.37 181 LYS G O 1
ATOM 9399 N N . PRO G 1 182 ? 15.205 25.055 -94.163 1.00 96.97 182 PRO G N 1
ATOM 9400 C CA . PRO G 1 182 ? 14.191 25.957 -94.721 1.00 98.77 182 PRO G CA 1
ATOM 9401 C C . PRO G 1 182 ? 14.796 27.257 -95.263 1.00 99.34 182 PRO G C 1
ATOM 9402 O O . PRO G 1 182 ? 15.977 27.554 -95.049 1.00 93.56 182 PRO G O 1
ATOM 9407 N N . LEU H 2 20 ? 30.508 -7.105 -64.789 1.00 80.42 490 LEU H N 1
ATOM 9408 C CA . LEU H 2 20 ? 29.302 -7.136 -65.680 1.00 82.95 490 LEU H CA 1
ATOM 9409 C C . LEU H 2 20 ? 28.800 -8.565 -65.976 1.00 84.26 490 LEU H C 1
ATOM 9410 O O . LEU H 2 20 ? 28.250 -8.825 -67.056 1.00 85.99 490 LEU H O 1
ATOM 9415 N N . VAL H 2 21 ? 28.948 -9.472 -65.007 1.00 84.78 491 VAL H N 1
ATOM 9416 C CA . VAL H 2 21 ? 28.571 -10.891 -65.182 1.00 83.54 491 VAL H CA 1
ATOM 9417 C C . VAL H 2 21 ? 27.044 -11.054 -65.209 1.00 81.13 491 VAL H C 1
ATOM 9418 O O . VAL H 2 21 ? 26.530 -12.015 -65.791 1.00 81.03 491 VAL H O 1
ATOM 9422 N N . GLY H 2 22 ? 26.332 -10.105 -64.593 1.00 77.48 492 GLY H N 1
ATOM 9423 C CA . GLY H 2 22 ? 24.868 -10.087 -64.557 1.00 75.26 492 GLY H CA 1
ATOM 9424 C C . GLY H 2 22 ? 24.152 -10.133 -65.895 1.00 71.69 492 GLY H C 1
ATOM 9425 O O . GLY H 2 22 ? 23.041 -10.656 -65.972 1.00 73.28 492 GLY H O 1
ATOM 9426 N N . ARG H 2 23 ? 24.788 -9.620 -66.950 1.00 69.90 493 ARG H N 1
ATOM 9427 C CA . ARG H 2 23 ? 24.174 -9.570 -68.291 1.00 68.38 493 ARG H CA 1
ATOM 9428 C C . ARG H 2 23 ? 23.907 -10.939 -68.922 1.00 66.28 493 ARG H C 1
ATOM 9429 O O . ARG H 2 23 ? 23.266 -11.017 -69.966 1.00 63.37 493 ARG H O 1
ATOM 9437 N N . PHE H 2 24 ? 24.452 -11.992 -68.317 1.00 66.18 494 PHE H N 1
ATOM 9438 C CA . PHE H 2 24 ? 24.141 -13.381 -68.652 1.00 64.28 494 PHE H CA 1
ATOM 9439 C C . PHE H 2 24 ? 22.652 -13.662 -68.869 1.00 60.20 494 PHE H C 1
ATOM 9440 O O . PHE H 2 24 ? 22.263 -14.097 -69.952 1.00 57.68 494 PHE H O 1
ATOM 9448 N N . ILE H 2 25 ? 21.830 -13.394 -67.853 1.00 59.20 495 ILE H N 1
ATOM 9449 C CA . ILE H 2 25 ? 20.378 -13.735 -67.884 1.00 59.11 495 ILE H CA 1
ATOM 9450 C C . ILE H 2 25 ? 19.573 -13.258 -69.104 1.00 56.60 495 ILE H C 1
ATOM 9451 O O . ILE H 2 25 ? 18.517 -13.824 -69.402 1.00 55.10 495 ILE H O 1
ATOM 9456 N N . HIS H 2 26 ? 20.061 -12.236 -69.801 1.00 55.05 496 HIS H N 1
ATOM 9457 C CA . HIS H 2 26 ? 19.423 -11.770 -71.038 1.00 54.47 496 HIS H CA 1
ATOM 9458 C C . HIS H 2 26 ? 19.609 -12.708 -72.228 1.00 53.90 496 HIS H C 1
ATOM 9459 O O . HIS H 2 26 ? 18.878 -12.596 -73.200 1.00 49.70 496 HIS H O 1
ATOM 9466 N N . LEU H 2 27 ? 20.573 -13.626 -72.141 1.00 58.63 497 LEU H N 1
ATOM 9467 C CA . LEU H 2 27 ? 20.747 -14.699 -73.136 1.00 62.68 497 LEU H CA 1
ATOM 9468 C C . LEU H 2 27 ? 19.870 -15.954 -72.863 1.00 64.93 497 LEU H C 1
ATOM 9469 O O . LEU H 2 27 ? 19.857 -16.878 -73.685 1.00 63.04 497 LEU H O 1
ATOM 9474 N N . LEU H 2 28 ? 19.153 -15.975 -71.726 1.00 65.53 498 LEU H N 1
ATOM 9475 C CA . LEU H 2 28 ? 18.331 -17.118 -71.282 1.00 65.65 498 LEU H CA 1
ATOM 9476 C C . LEU H 2 28 ? 16.849 -16.772 -71.294 1.00 62.56 498 LEU H C 1
ATOM 9477 O O . LEU H 2 28 ? 16.354 -16.153 -70.356 1.00 62.17 498 LEU H O 1
ATOM 9482 N N . ARG H 2 29 ? 16.152 -17.181 -72.353 1.00 63.72 499 ARG H N 1
ATOM 9483 C CA . ARG H 2 29 ? 14.699 -17.027 -72.463 1.00 66.70 499 ARG H CA 1
ATOM 9484 C C . ARG H 2 29 ? 14.051 -18.392 -72.723 1.00 67.33 499 ARG H C 1
ATOM 9485 O O . ARG H 2 29 ? 14.112 -18.904 -73.841 1.00 68.40 499 ARG H O 1
ATOM 9493 N N . SER H 2 30 ? 13.451 -18.976 -71.681 1.00 70.33 500 SER H N 1
ATOM 9494 C CA . SER H 2 30 ? 12.690 -20.233 -71.797 1.00 70.85 500 SER H CA 1
ATOM 9495 C C . SER H 2 30 ? 11.325 -19.969 -72.402 1.00 70.92 500 SER H C 1
ATOM 9496 O O . SER H 2 30 ? 10.721 -18.938 -72.124 1.00 73.41 500 SER H O 1
ATOM 9499 N N . GLU H 2 31 ? 10.838 -20.913 -73.205 1.00 73.80 501 GLU H N 1
ATOM 9500 C CA . GLU H 2 31 ? 9.548 -20.763 -73.890 1.00 76.79 501 GLU H CA 1
ATOM 9501 C C . GLU H 2 31 ? 8.357 -20.814 -72.917 1.00 74.66 501 GLU H C 1
ATOM 9502 O O . GLU H 2 31 ? 7.400 -20.057 -73.087 1.00 69.27 501 GLU H O 1
ATOM 9508 N N . ASP H 2 32 ? 8.426 -21.695 -71.912 1.00 78.24 502 ASP H N 1
ATOM 9509 C CA . ASP H 2 32 ? 7.440 -21.728 -70.811 1.00 81.93 502 ASP H CA 1
ATOM 9510 C C . ASP H 2 32 ? 7.883 -20.772 -69.688 1.00 81.29 502 ASP H C 1
ATOM 9511 O O . ASP H 2 32 ? 8.911 -21.022 -69.045 1.00 81.71 502 ASP H O 1
ATOM 9516 N N . PRO H 2 33 ? 7.098 -19.698 -69.423 1.00 77.42 503 PRO H N 1
ATOM 9517 C CA . PRO H 2 33 ? 7.509 -18.684 -68.433 1.00 75.94 503 PRO H CA 1
ATOM 9518 C C . PRO H 2 33 ? 7.603 -19.175 -66.980 1.00 75.67 503 PRO H C 1
ATOM 9519 O O . PRO H 2 33 ? 8.164 -18.473 -66.130 1.00 74.92 503 PRO H O 1
ATOM 9523 N N . ASP H 2 34 ? 7.051 -20.354 -66.696 1.00 74.16 504 ASP H N 1
ATOM 9524 C CA . ASP H 2 34 ? 7.280 -21.020 -65.418 1.00 73.15 504 ASP H CA 1
ATOM 9525 C C . ASP H 2 34 ? 8.735 -21.456 -65.246 1.00 70.46 504 ASP H C 1
ATOM 9526 O O . ASP H 2 34 ? 9.256 -21.415 -64.130 1.00 71.40 504 ASP H O 1
ATOM 9531 N N . GLN H 2 35 ? 9.391 -21.855 -66.337 1.00 68.79 505 GLN H N 1
ATOM 9532 C CA . GLN H 2 35 ? 10.842 -22.142 -66.299 1.00 68.51 505 GLN H CA 1
ATOM 9533 C C . GLN H 2 35 ? 11.684 -20.865 -66.141 1.00 65.42 505 GLN H C 1
ATOM 9534 O O . GLN H 2 35 ? 12.711 -20.889 -65.454 1.00 62.26 505 GLN H O 1
ATOM 9540 N N . GLN H 2 36 ? 11.251 -19.766 -66.773 1.00 62.62 506 GLN H N 1
ATOM 9541 C CA . GLN H 2 36 ? 11.887 -18.444 -66.579 1.00 58.75 506 GLN H CA 1
ATOM 9542 C C . GLN H 2 36 ? 11.929 -18.024 -65.117 1.00 56.64 506 GLN H C 1
ATOM 9543 O O . GLN H 2 36 ? 12.971 -17.560 -64.648 1.00 54.04 506 GLN H O 1
ATOM 9549 N N . TYR H 2 37 ? 10.803 -18.186 -64.413 1.00 56.31 507 TYR H N 1
ATOM 9550 C CA . TYR H 2 37 ? 10.730 -17.854 -62.986 1.00 60.23 507 TYR H CA 1
ATOM 9551 C C . TYR H 2 37 ? 11.734 -18.662 -62.174 1.00 60.36 507 TYR H C 1
ATOM 9552 O O . TYR H 2 37 ? 12.409 -18.117 -61.294 1.00 60.28 507 TYR H O 1
ATOM 9561 N N . LEU H 2 38 ? 11.820 -19.956 -62.475 1.00 62.48 508 LEU H N 1
ATOM 9562 C CA . LEU H 2 38 ? 12.786 -20.844 -61.827 1.00 63.75 508 LEU H CA 1
ATOM 9563 C C . LEU H 2 38 ? 14.223 -20.430 -62.142 1.00 62.48 508 LEU H C 1
ATOM 9564 O O . LEU H 2 38 ? 15.057 -20.404 -61.239 1.00 66.43 508 LEU H O 1
ATOM 9569 N N . ILE H 2 39 ? 14.498 -20.098 -63.408 1.00 61.31 509 ILE H N 1
ATOM 9570 C CA . ILE H 2 39 ? 15.817 -19.590 -63.829 1.00 61.64 509 ILE H CA 1
ATOM 9571 C C . ILE H 2 39 ? 16.207 -18.357 -63.020 1.00 61.64 509 ILE H C 1
ATOM 9572 O O . ILE H 2 39 ? 17.316 -18.300 -62.484 1.00 59.06 509 ILE H O 1
ATOM 9577 N N . LEU H 2 40 ? 15.301 -17.381 -62.944 1.00 62.02 510 LEU H N 1
ATOM 9578 C CA . LEU H 2 40 ? 15.537 -16.173 -62.140 1.00 62.95 510 LEU H CA 1
ATOM 9579 C C . LEU H 2 40 ? 15.850 -16.510 -60.684 1.00 63.63 510 LEU H C 1
ATOM 9580 O O . LEU H 2 40 ? 16.835 -16.014 -60.144 1.00 60.93 510 LEU H O 1
ATOM 9585 N N . ASN H 2 41 ? 15.020 -17.355 -60.066 1.00 68.87 511 ASN H N 1
ATOM 9586 C CA . ASN H 2 41 ? 15.240 -17.818 -58.675 1.00 72.94 511 ASN H CA 1
ATOM 9587 C C . ASN H 2 41 ? 16.660 -18.343 -58.430 1.00 72.70 511 ASN H C 1
ATOM 9588 O O . ASN H 2 41 ? 17.326 -17.936 -57.475 1.00 70.65 511 ASN H O 1
ATOM 9593 N N . THR H 2 42 ? 17.113 -19.240 -59.299 1.00 73.12 512 THR H N 1
ATOM 9594 C CA . THR H 2 42 ? 18.450 -19.823 -59.184 1.00 73.90 512 THR H CA 1
ATOM 9595 C C . THR H 2 42 ? 19.564 -18.845 -59.613 1.00 70.27 512 THR H C 1
ATOM 9596 O O . THR H 2 42 ? 20.688 -18.936 -59.119 1.00 71.46 512 THR H O 1
ATOM 9600 N N . ALA H 2 43 ? 19.255 -17.912 -60.514 1.00 67.41 513 ALA H N 1
ATOM 9601 C CA . ALA H 2 43 ? 20.179 -16.820 -60.837 1.00 65.52 513 ALA H CA 1
ATOM 9602 C C . ALA H 2 43 ? 20.367 -15.909 -59.631 1.00 67.56 513 ALA H C 1
ATOM 9603 O O . ALA H 2 43 ? 21.497 -15.561 -59.305 1.00 68.55 513 ALA H O 1
ATOM 9605 N N . ARG H 2 44 ? 19.260 -15.540 -58.981 1.00 70.48 514 ARG H N 1
ATOM 9606 C CA A ARG H 2 44 ? 19.299 -14.722 -57.764 0.50 73.33 514 ARG H CA 1
ATOM 9607 C CA B ARG H 2 44 ? 19.284 -14.723 -57.761 0.50 71.72 514 ARG H CA 1
ATOM 9608 C C . ARG H 2 44 ? 20.103 -15.412 -56.662 1.00 75.90 514 ARG H C 1
ATOM 9609 O O . ARG H 2 44 ? 20.905 -14.765 -55.985 1.00 81.37 514 ARG H O 1
ATOM 9624 N N . LYS H 2 45 ? 19.904 -16.721 -56.492 1.00 83.01 515 LYS H N 1
ATOM 9625 C CA . LYS H 2 45 ? 20.609 -17.475 -55.436 1.00 89.68 515 LYS H CA 1
ATOM 9626 C C . LYS H 2 45 ? 22.112 -17.649 -55.700 1.00 89.46 515 LYS H C 1
ATOM 9627 O O . LYS H 2 45 ? 22.895 -17.653 -54.752 1.00 89.86 515 LYS H O 1
ATOM 9633 N N . HIS H 2 46 ? 22.507 -17.776 -56.969 1.00 93.21 516 HIS H N 1
ATOM 9634 C CA . HIS H 2 46 ? 23.929 -17.690 -57.357 1.00 94.99 516 HIS H CA 1
ATOM 9635 C C . HIS H 2 46 ? 24.454 -16.275 -57.145 1.00 97.75 516 HIS H C 1
ATOM 9636 O O . HIS H 2 46 ? 25.439 -16.073 -56.434 1.00 103.43 516 HIS H O 1
ATOM 9643 N N . PHE H 2 47 ? 23.780 -15.310 -57.773 1.00 98.03 517 PHE H N 1
ATOM 9644 C CA . PHE H 2 47 ? 24.193 -13.898 -57.763 1.00 94.73 517 PHE H CA 1
ATOM 9645 C C . PHE H 2 47 ? 24.141 -13.201 -56.398 1.00 96.63 517 PHE H C 1
ATOM 9646 O O . PHE H 2 47 ? 24.810 -12.185 -56.204 1.00 93.17 517 PHE H O 1
ATOM 9654 N N . GLY H 2 48 ? 23.346 -13.731 -55.469 1.00 102.41 518 GLY H N 1
ATOM 9655 C CA . GLY H 2 48 ? 23.322 -13.240 -54.088 1.00 107.36 518 GLY H CA 1
ATOM 9656 C C . GLY H 2 48 ? 24.575 -13.557 -53.284 1.00 108.55 518 GLY H C 1
ATOM 9657 O O . GLY H 2 48 ? 24.880 -12.862 -52.310 1.00 107.72 518 GLY H O 1
ATOM 9658 N N . ALA H 2 49 ? 25.300 -14.600 -53.695 1.00 112.33 519 ALA H N 1
ATOM 9659 C CA . ALA H 2 49 ? 26.498 -15.070 -52.986 1.00 115.39 519 ALA H CA 1
ATOM 9660 C C . ALA H 2 49 ? 27.708 -14.132 -53.037 1.00 115.88 519 ALA H C 1
ATOM 9661 O O . ALA H 2 49 ? 28.634 -14.291 -52.238 1.00 121.99 519 ALA H O 1
ATOM 9663 N N . GLY H 2 50 ? 27.711 -13.178 -53.966 1.00 112.53 520 GLY H N 1
ATOM 9664 C CA . GLY H 2 50 ? 28.838 -12.267 -54.148 1.00 110.89 520 GLY H CA 1
ATOM 9665 C C . GLY H 2 50 ? 29.129 -11.296 -53.013 1.00 110.39 520 GLY H C 1
ATOM 9666 O O . GLY H 2 50 ? 30.292 -10.950 -52.786 1.00 109.80 520 GLY H O 1
ATOM 9667 N N . GLY H 2 51 ? 28.083 -10.851 -52.311 1.00 107.77 521 GLY H N 1
ATOM 9668 C CA . GLY H 2 51 ? 28.214 -9.889 -51.204 1.00 104.83 521 GLY H CA 1
ATOM 9669 C C . GLY H 2 51 ? 27.846 -8.471 -51.607 1.00 101.39 521 GLY H C 1
ATOM 9670 O O . GLY H 2 51 ? 27.258 -8.256 -52.664 1.00 99.91 521 GLY H O 1
ATOM 9671 N N . ASN H 2 52 ? 28.209 -7.503 -50.765 1.00 99.85 522 ASN H N 1
ATOM 9672 C CA . ASN H 2 52 ? 27.803 -6.096 -50.952 1.00 96.74 522 ASN H CA 1
ATOM 9673 C C . ASN H 2 52 ? 28.474 -5.356 -52.121 1.00 94.50 522 ASN H C 1
ATOM 9674 O O . ASN H 2 52 ? 27.989 -4.297 -52.524 1.00 93.61 522 ASN H O 1
ATOM 9679 N N . GLN H 2 53 ? 29.574 -5.890 -52.654 1.00 92.48 523 GLN H N 1
ATOM 9680 C CA . GLN H 2 53 ? 30.287 -5.246 -53.766 1.00 93.83 523 GLN H CA 1
ATOM 9681 C C . GLN H 2 53 ? 29.946 -5.817 -55.147 1.00 92.66 523 GLN H C 1
ATOM 9682 O O . GLN H 2 53 ? 29.946 -5.084 -56.136 1.00 92.06 523 GLN H O 1
ATOM 9688 N N . ARG H 2 54 ? 29.679 -7.119 -55.214 1.00 93.99 524 ARG H N 1
ATOM 9689 C CA . ARG H 2 54 ? 29.272 -7.775 -56.465 1.00 93.16 524 ARG H CA 1
ATOM 9690 C C . ARG H 2 54 ? 27.897 -7.303 -56.947 1.00 92.72 524 ARG H C 1
ATOM 9691 O O . ARG H 2 54 ? 27.746 -6.874 -58.096 1.00 92.95 524 ARG H O 1
ATOM 9699 N N . ILE H 2 55 ? 26.911 -7.372 -56.052 1.00 88.47 525 ILE H N 1
ATOM 9700 C CA . ILE H 2 55 ? 25.492 -7.169 -56.407 1.00 82.61 525 ILE H CA 1
ATOM 9701 C C . ILE H 2 55 ? 25.093 -5.777 -56.916 1.00 78.22 525 ILE H C 1
ATOM 9702 O O . ILE H 2 55 ? 24.001 -5.636 -57.463 1.00 74.95 525 ILE H O 1
ATOM 9707 N N . ARG H 2 56 ? 25.952 -4.770 -56.731 1.00 77.57 526 ARG H N 1
ATOM 9708 C CA . ARG H 2 56 ? 25.842 -3.475 -57.438 1.00 77.73 526 ARG H CA 1
ATOM 9709 C C . ARG H 2 56 ? 25.455 -3.641 -58.910 1.00 74.56 526 ARG H C 1
ATOM 9710 O O . ARG H 2 56 ? 24.444 -3.108 -59.361 1.00 73.42 526 ARG H O 1
ATOM 9718 N N . PHE H 2 57 ? 26.275 -4.399 -59.636 1.00 74.20 527 PHE H N 1
ATOM 9719 C CA . PHE H 2 57 ? 26.125 -4.597 -61.087 1.00 73.95 527 PHE H CA 1
ATOM 9720 C C . PHE H 2 57 ? 25.401 -5.911 -61.447 1.00 68.57 527 PHE H C 1
ATOM 9721 O O . PHE H 2 57 ? 24.899 -6.065 -62.565 1.00 70.60 527 PHE H O 1
ATOM 9729 N N . THR H 2 58 ? 25.338 -6.839 -60.497 1.00 64.18 528 THR H N 1
ATOM 9730 C CA . THR H 2 58 ? 24.894 -8.215 -60.748 1.00 64.02 528 THR H CA 1
ATOM 9731 C C . THR H 2 58 ? 23.364 -8.408 -60.671 1.00 62.17 528 THR H C 1
ATOM 9732 O O . THR H 2 58 ? 22.798 -9.169 -61.472 1.00 59.78 528 THR H O 1
ATOM 9736 N N . LEU H 2 59 ? 22.717 -7.742 -59.709 1.00 57.10 529 LEU H N 1
ATOM 9737 C CA . LEU H 2 59 ? 21.260 -7.889 -59.463 1.00 54.49 529 LEU H CA 1
ATOM 9738 C C . LEU H 2 59 ? 20.268 -7.069 -60.318 1.00 48.94 529 LEU H C 1
ATOM 9739 O O . LEU H 2 59 ? 19.164 -7.548 -60.563 1.00 45.72 529 LEU H O 1
ATOM 9744 N N . PRO H 2 60 ? 20.621 -5.830 -60.725 1.00 44.93 530 PRO H N 1
ATOM 9745 C CA . PRO H 2 60 ? 19.667 -5.036 -61.518 1.00 43.22 530 PRO H CA 1
ATOM 9746 C C . PRO H 2 60 ? 19.189 -5.669 -62.834 1.00 42.43 530 PRO H C 1
ATOM 9747 O O . PRO H 2 60 ? 18.048 -5.428 -63.231 1.00 41.61 530 PRO H O 1
ATOM 9751 N N . PRO H 2 61 ? 20.044 -6.466 -63.513 1.00 43.34 531 PRO H N 1
ATOM 9752 C CA . PRO H 2 61 ? 19.546 -7.249 -64.652 1.00 42.53 531 PRO H CA 1
ATOM 9753 C C . PRO H 2 61 ? 18.399 -8.200 -64.312 1.00 42.10 531 PRO H C 1
ATOM 9754 O O . PRO H 2 61 ? 17.438 -8.303 -65.086 1.00 42.01 531 PRO H O 1
ATOM 9758 N N . LEU H 2 62 ? 18.492 -8.865 -63.159 1.00 41.47 532 LEU H N 1
ATOM 9759 C CA . LEU H 2 62 ? 17.404 -9.724 -62.675 1.00 41.30 532 LEU H CA 1
ATOM 9760 C C . LEU H 2 62 ? 16.098 -8.956 -62.447 1.00 40.56 532 LEU H C 1
ATOM 9761 O O . LEU H 2 62 ? 15.016 -9.490 -62.705 1.00 41.90 532 LEU H O 1
ATOM 9766 N N . VAL H 2 63 ? 16.199 -7.706 -61.988 1.00 39.49 533 VAL H N 1
ATOM 9767 C CA . VAL H 2 63 ? 15.011 -6.850 -61.804 1.00 38.81 533 VAL H CA 1
ATOM 9768 C C . VAL H 2 63 ? 14.295 -6.603 -63.131 1.00 37.58 533 VAL H C 1
ATOM 9769 O O . VAL H 2 63 ? 13.060 -6.687 -63.205 1.00 36.86 533 VAL H O 1
ATOM 9773 N N . PHE H 2 64 ? 15.060 -6.288 -64.172 1.00 36.40 534 PHE H N 1
ATOM 9774 C CA . PHE H 2 64 ? 14.454 -6.037 -65.478 1.00 36.65 534 PHE H CA 1
ATOM 9775 C C . PHE H 2 64 ? 13.942 -7.316 -66.110 1.00 35.85 534 PHE H C 1
ATOM 9776 O O . PHE H 2 64 ? 12.877 -7.304 -66.740 1.00 34.29 534 PHE H O 1
ATOM 9784 N N . ALA H 2 65 ? 14.683 -8.410 -65.919 1.00 36.87 535 ALA H N 1
ATOM 9785 C CA . ALA H 2 65 ? 14.207 -9.757 -66.292 1.00 37.89 535 ALA H CA 1
ATOM 9786 C C . ALA H 2 65 ? 12.841 -10.080 -65.658 1.00 38.37 535 ALA H C 1
ATOM 9787 O O . ALA H 2 65 ? 11.921 -10.530 -66.353 1.00 40.45 535 ALA H O 1
ATOM 9789 N N . ALA H 2 66 ? 12.711 -9.829 -64.353 1.00 37.22 536 ALA H N 1
ATOM 9790 C CA . ALA H 2 66 ? 11.439 -10.022 -63.648 1.00 37.86 536 ALA H CA 1
ATOM 9791 C C . ALA H 2 66 ? 10.290 -9.221 -64.260 1.00 39.40 536 ALA H C 1
ATOM 9792 O O . ALA H 2 66 ? 9.205 -9.772 -64.481 1.00 39.77 536 ALA H O 1
ATOM 9794 N N . TYR H 2 67 ? 10.530 -7.940 -64.556 1.00 40.79 537 TYR H N 1
ATOM 9795 C CA . TYR H 2 67 ? 9.495 -7.089 -65.151 1.00 41.72 537 TYR H CA 1
ATOM 9796 C C . TYR H 2 67 ? 9.055 -7.575 -66.527 1.00 42.93 537 TYR H C 1
ATOM 9797 O O . TYR H 2 67 ? 7.879 -7.486 -66.849 1.00 43.54 537 TYR H O 1
ATOM 9806 N N . GLN H 2 68 ? 9.985 -8.080 -67.338 1.00 46.01 538 GLN H N 1
ATOM 9807 C CA . GLN H 2 68 ? 9.626 -8.629 -68.660 1.00 47.15 538 GLN H CA 1
ATOM 9808 C C . GLN H 2 68 ? 8.906 -9.969 -68.544 1.00 45.42 538 GLN H C 1
ATOM 9809 O O . GLN H 2 68 ? 8.020 -10.262 -69.343 1.00 42.76 538 GLN H O 1
ATOM 9815 N N . LEU H 2 69 ? 9.301 -10.786 -67.566 1.00 45.10 539 LEU H N 1
ATOM 9816 C CA . LEU H 2 69 ? 8.571 -12.019 -67.257 1.00 45.31 539 LEU H CA 1
ATOM 9817 C C . LEU H 2 69 ? 7.108 -11.752 -66.837 1.00 45.69 539 LEU H C 1
ATOM 9818 O O . LEU H 2 69 ? 6.222 -12.551 -67.135 1.00 46.01 539 LEU H O 1
ATOM 9823 N N . ALA H 2 70 ? 6.868 -10.631 -66.155 1.00 44.33 540 ALA H N 1
ATOM 9824 C CA . ALA H 2 70 ? 5.509 -10.197 -65.817 1.00 43.03 540 ALA H CA 1
ATOM 9825 C C . ALA H 2 70 ? 4.683 -9.943 -67.068 1.00 41.93 540 ALA H C 1
ATOM 9826 O O . ALA H 2 70 ? 3.535 -10.376 -67.148 1.00 39.64 540 ALA H O 1
ATOM 9828 N N . PHE H 2 71 ? 5.273 -9.226 -68.031 1.00 42.10 541 PHE H N 1
ATOM 9829 C CA . PHE H 2 71 ? 4.665 -9.027 -69.360 1.00 40.11 541 PHE H CA 1
ATOM 9830 C C . PHE H 2 71 ? 4.452 -10.333 -70.116 1.00 41.64 541 PHE H C 1
ATOM 9831 O O . PHE H 2 71 ? 3.478 -10.458 -70.855 1.00 42.95 541 PHE H O 1
ATOM 9839 N N . ARG H 2 72 ? 5.363 -11.290 -69.946 1.00 44.80 542 ARG H N 1
ATOM 9840 C CA . ARG H 2 72 ? 5.207 -12.611 -70.559 1.00 49.95 542 ARG H CA 1
ATOM 9841 C C . ARG H 2 72 ? 4.037 -13.398 -69.967 1.00 50.10 542 ARG H C 1
ATOM 9842 O O . ARG H 2 72 ? 3.335 -14.078 -70.721 1.00 52.57 542 ARG H O 1
ATOM 9850 N N . TYR H 2 73 ? 3.792 -13.289 -68.657 1.00 49.46 543 TYR H N 1
ATOM 9851 C CA . TYR H 2 73 ? 2.595 -13.914 -68.050 1.00 47.89 543 TYR H CA 1
ATOM 9852 C C . TYR H 2 73 ? 1.308 -13.359 -68.626 1.00 47.86 543 TYR H C 1
ATOM 9853 O O . TYR H 2 73 ? 0.403 -14.134 -68.928 1.00 50.56 543 TYR H O 1
ATOM 9862 N N . LYS H 2 74 ? 1.230 -12.037 -68.799 1.00 48.88 544 LYS H N 1
ATOM 9863 C CA . LYS H 2 74 ? 0.040 -11.402 -69.401 1.00 52.25 544 LYS H CA 1
ATOM 9864 C C . LYS H 2 74 ? -0.193 -11.833 -70.850 1.00 54.10 544 LYS H C 1
ATOM 9865 O O . LYS H 2 74 ? -1.330 -12.009 -71.263 1.00 52.31 544 LYS H O 1
ATOM 9871 N N . GLU H 2 75 ? 0.877 -11.974 -71.623 1.00 59.85 545 GLU H N 1
ATOM 9872 C CA . GLU H 2 75 ? 0.749 -12.401 -73.012 1.00 65.26 545 GLU H CA 1
ATOM 9873 C C . GLU H 2 75 ? 0.339 -13.880 -73.090 1.00 66.35 545 GLU H C 1
ATOM 9874 O O . GLU H 2 75 ? -0.277 -14.301 -74.066 1.00 63.17 545 GLU H O 1
ATOM 9880 N N . ASN H 2 76 ? 0.652 -14.641 -72.036 1.00 68.77 546 ASN H N 1
ATOM 9881 C CA . ASN H 2 76 ? 0.201 -16.030 -71.864 1.00 71.25 546 ASN H CA 1
ATOM 9882 C C . ASN H 2 76 ? -1.149 -16.055 -71.101 1.00 73.64 546 ASN H C 1
ATOM 9883 O O . ASN H 2 76 ? -1.383 -16.918 -70.247 1.00 73.18 546 ASN H O 1
ATOM 9888 N N . SER H 2 77 ? -2.041 -15.119 -71.431 1.00 77.13 547 SER H N 1
ATOM 9889 C CA . SER H 2 77 ? -3.350 -15.005 -70.782 1.00 79.97 547 SER H CA 1
ATOM 9890 C C . SER H 2 77 ? -4.230 -16.212 -71.087 1.00 82.29 547 SER H C 1
ATOM 9891 O O . SER H 2 77 ? -5.029 -16.631 -70.246 1.00 82.58 547 SER H O 1
ATOM 9894 N N . LYS H 2 78 ? -4.067 -16.766 -72.288 1.00 83.30 548 LYS H N 1
ATOM 9895 C CA . LYS H 2 78 ? -4.883 -17.877 -72.754 1.00 83.15 548 LYS H CA 1
ATOM 9896 C C . LYS H 2 78 ? -4.557 -19.178 -72.012 1.00 82.19 548 LYS H C 1
ATOM 9897 O O . LYS H 2 78 ? -5.442 -19.783 -71.413 1.00 81.00 548 LYS H O 1
ATOM 9903 N N . VAL H 2 79 ? -3.293 -19.590 -72.030 1.00 84.55 549 VAL H N 1
ATOM 9904 C CA . VAL H 2 79 ? -2.887 -20.910 -71.501 1.00 85.06 549 VAL H CA 1
ATOM 9905 C C . VAL H 2 79 ? -2.920 -21.006 -69.956 1.00 81.97 549 VAL H C 1
ATOM 9906 O O . VAL H 2 79 ? -2.990 -22.110 -69.408 1.00 76.86 549 VAL H O 1
ATOM 9910 N N . ASP H 2 80 ? -2.905 -19.863 -69.265 1.00 86.31 550 ASP H N 1
ATOM 9911 C CA . ASP H 2 80 ? -2.676 -19.814 -67.817 1.00 87.69 550 ASP H CA 1
ATOM 9912 C C . ASP H 2 80 ? -3.689 -18.895 -67.112 1.00 86.36 550 ASP H C 1
ATOM 9913 O O . ASP H 2 80 ? -3.642 -17.675 -67.275 1.00 89.21 550 ASP H O 1
ATOM 9918 N N . ASP H 2 81 ? -4.603 -19.492 -66.341 1.00 83.24 551 ASP H N 1
ATOM 9919 C CA . ASP H 2 81 ? -5.630 -18.743 -65.586 1.00 78.06 551 ASP H CA 1
ATOM 9920 C C . ASP H 2 81 ? -5.155 -18.315 -64.195 1.00 69.64 551 ASP H C 1
ATOM 9921 O O . ASP H 2 81 ? -5.868 -17.594 -63.504 1.00 65.54 551 ASP H O 1
ATOM 9926 N N . LYS H 2 82 ? -3.960 -18.753 -63.799 1.00 65.43 552 LYS H N 1
ATOM 9927 C CA . LYS H 2 82 ? -3.315 -18.309 -62.560 1.00 65.88 552 LYS H CA 1
ATOM 9928 C C . LYS H 2 82 ? -2.260 -17.222 -62.833 1.00 62.39 552 LYS H C 1
ATOM 9929 O O . LYS H 2 82 ? -1.408 -16.948 -61.978 1.00 58.69 552 LYS H O 1
ATOM 9935 N N . TRP H 2 83 ? -2.344 -16.581 -64.003 1.00 61.05 553 TRP H N 1
ATOM 9936 C CA . TRP H 2 83 ? -1.296 -15.669 -64.472 1.00 61.91 553 TRP H CA 1
ATOM 9937 C C . TRP H 2 83 ? -1.167 -14.396 -63.636 1.00 61.57 553 TRP H C 1
ATOM 9938 O O . TRP H 2 83 ? -0.076 -13.817 -63.554 1.00 60.68 553 TRP H O 1
ATOM 9949 N N . GLU H 2 84 ? -2.270 -13.974 -63.019 1.00 56.82 554 GLU H N 1
ATOM 9950 C CA . GLU H 2 84 ? -2.270 -12.771 -62.207 1.00 57.50 554 GLU H CA 1
ATOM 9951 C C . GLU H 2 84 ? -1.514 -12.990 -60.896 1.00 57.06 554 GLU H C 1
ATOM 9952 O O . GLU H 2 84 ? -0.714 -12.138 -60.492 1.00 56.98 554 GLU H O 1
ATOM 9958 N N . LYS H 2 85 ? -1.726 -14.145 -60.266 1.00 58.25 555 LYS H N 1
ATOM 9959 C CA . LYS H 2 85 ? -0.961 -14.528 -59.059 1.00 61.14 555 LYS H CA 1
ATOM 9960 C C . LYS H 2 85 ? 0.530 -14.781 -59.350 1.00 59.06 555 LYS H C 1
ATOM 9961 O O . LYS H 2 85 ? 1.366 -14.702 -58.451 1.00 55.14 555 LYS H O 1
ATOM 9967 N N . LYS H 2 86 ? 0.848 -15.088 -60.604 1.00 62.09 556 LYS H N 1
ATOM 9968 C CA . LYS H 2 86 ? 2.236 -15.127 -61.065 1.00 62.57 556 LYS H CA 1
ATOM 9969 C C . LYS H 2 86 ? 2.861 -13.729 -61.153 1.00 58.26 556 LYS H C 1
ATOM 9970 O O . LYS H 2 86 ? 4.041 -13.565 -60.841 1.00 55.46 556 LYS H O 1
ATOM 9976 N N . CYS H 2 87 ? 2.079 -12.728 -61.557 1.00 55.95 557 CYS H N 1
ATOM 9977 C CA . CYS H 2 87 ? 2.550 -11.335 -61.544 1.00 56.60 557 CYS H CA 1
ATOM 9978 C C . CYS H 2 87 ? 2.820 -10.802 -60.126 1.00 55.42 557 CYS H C 1
ATOM 9979 O O . CYS H 2 87 ? 3.806 -10.109 -59.898 1.00 53.04 557 CYS H O 1
ATOM 9982 N N . GLN H 2 88 ? 1.967 -11.152 -59.169 1.00 54.90 558 GLN H N 1
ATOM 9983 C CA . GLN H 2 88 ? 2.169 -10.726 -57.773 1.00 55.18 558 GLN H CA 1
ATOM 9984 C C . GLN H 2 88 ? 3.430 -11.341 -57.141 1.00 54.25 558 GLN H C 1
ATOM 9985 O O . GLN H 2 88 ? 4.147 -10.685 -56.368 1.00 52.01 558 GLN H O 1
ATOM 9991 N N . LYS H 2 89 ? 3.684 -12.601 -57.491 1.00 52.72 559 LYS H N 1
ATOM 9992 C CA . LYS H 2 89 ? 4.875 -13.334 -57.066 1.00 51.51 559 LYS H CA 1
ATOM 9993 C C . LYS H 2 89 ? 6.151 -12.695 -57.626 1.00 49.52 559 LYS H C 1
ATOM 9994 O O . LYS H 2 89 ? 7.136 -12.519 -56.901 1.00 44.49 559 LYS H O 1
ATOM 10000 N N . ILE H 2 90 ? 6.123 -12.353 -58.918 1.00 49.25 560 ILE H N 1
ATOM 10001 C CA . ILE H 2 90 ? 7.302 -11.814 -59.611 1.00 48.57 560 ILE H CA 1
ATOM 10002 C C . ILE H 2 90 ? 7.618 -10.381 -59.165 1.00 47.18 560 ILE H C 1
ATOM 10003 O O . ILE H 2 90 ? 8.790 -10.033 -58.980 1.00 45.48 560 ILE H O 1
ATOM 10008 N N . PHE H 2 91 ? 6.580 -9.565 -58.969 1.00 44.93 561 PHE H N 1
ATOM 10009 C CA . PHE H 2 91 ? 6.774 -8.212 -58.438 1.00 43.60 561 PHE H CA 1
ATOM 10010 C C . PHE H 2 91 ? 7.285 -8.224 -56.998 1.00 44.07 561 PHE H C 1
ATOM 10011 O O . PHE H 2 91 ? 8.074 -7.348 -56.614 1.00 44.80 561 PHE H O 1
ATOM 10019 N N . SER H 2 92 ? 6.866 -9.227 -56.222 1.00 43.63 562 SER H N 1
ATOM 10020 C CA . SER H 2 92 ? 7.432 -9.462 -54.893 1.00 43.26 562 SER H CA 1
ATOM 10021 C C . SER H 2 92 ? 8.905 -9.908 -54.978 1.00 43.09 562 SER H C 1
ATOM 10022 O O . SER H 2 92 ? 9.734 -9.503 -54.158 1.00 42.62 562 SER H O 1
ATOM 10025 N N . PHE H 2 93 ? 9.218 -10.745 -55.968 1.00 43.40 563 PHE H N 1
ATOM 10026 C CA . PHE H 2 93 ? 10.609 -11.106 -56.284 1.00 43.52 563 PHE H CA 1
ATOM 10027 C C . PHE H 2 93 ? 11.440 -9.866 -56.608 1.00 43.02 563 PHE H C 1
ATOM 10028 O O . PHE H 2 93 ? 12.559 -9.717 -56.122 1.00 42.14 563 PHE H O 1
ATOM 10036 N N . ALA H 2 94 ? 10.888 -8.990 -57.444 1.00 43.31 564 ALA H N 1
ATOM 10037 C CA . ALA H 2 94 ? 11.569 -7.759 -57.837 1.00 42.83 564 ALA H CA 1
ATOM 10038 C C . ALA H 2 94 ? 11.867 -6.900 -56.611 1.00 43.11 564 ALA H C 1
ATOM 10039 O O . ALA H 2 94 ? 13.020 -6.474 -56.387 1.00 40.90 564 ALA H O 1
ATOM 10041 N N . HIS H 2 95 ? 10.817 -6.688 -55.814 1.00 42.89 565 HIS H N 1
ATOM 10042 C CA . HIS H 2 95 ? 10.903 -5.951 -54.556 1.00 41.74 565 HIS H CA 1
ATOM 10043 C C . HIS H 2 95 ? 12.012 -6.501 -53.671 1.00 42.53 565 HIS H C 1
ATOM 10044 O O . HIS H 2 95 ? 12.862 -5.740 -53.191 1.00 44.27 565 HIS H O 1
ATOM 10051 N N . GLN H 2 96 ? 12.016 -7.816 -53.465 1.00 45.12 566 GLN H N 1
ATOM 10052 C CA . GLN H 2 96 ? 13.075 -8.454 -52.672 1.00 46.90 566 GLN H CA 1
ATOM 10053 C C . GLN H 2 96 ? 14.455 -8.073 -53.209 1.00 44.00 566 GLN H C 1
ATOM 10054 O O . GLN H 2 96 ? 15.319 -7.636 -52.450 1.00 42.57 566 GLN H O 1
ATOM 10060 N N . THR H 2 97 ? 14.628 -8.190 -54.523 1.00 42.91 567 THR H N 1
ATOM 10061 C CA . THR H 2 97 ? 15.921 -7.950 -55.169 1.00 43.53 567 THR H CA 1
ATOM 10062 C C . THR H 2 97 ? 16.386 -6.482 -55.071 1.00 42.78 567 THR H C 1
ATOM 10063 O O . THR H 2 97 ? 17.575 -6.208 -54.843 1.00 38.62 567 THR H O 1
ATOM 10067 N N . ILE H 2 98 ? 15.455 -5.542 -55.240 1.00 42.81 568 ILE H N 1
ATOM 10068 C CA . ILE H 2 98 ? 15.793 -4.117 -55.125 1.00 42.32 568 ILE H CA 1
ATOM 10069 C C . ILE H 2 98 ? 16.195 -3.801 -53.687 1.00 43.76 568 ILE H C 1
ATOM 10070 O O . ILE H 2 98 ? 17.173 -3.082 -53.470 1.00 43.55 568 ILE H O 1
ATOM 10075 N N . SER H 2 99 ? 15.464 -4.365 -52.717 1.00 44.87 569 SER H N 1
ATOM 10076 C CA . SER H 2 99 ? 15.787 -4.194 -51.286 1.00 44.65 569 SER H CA 1
ATOM 10077 C C . SER H 2 99 ? 17.193 -4.667 -50.905 1.00 44.48 569 SER H C 1
ATOM 10078 O O . SER H 2 99 ? 17.822 -4.091 -50.009 1.00 44.92 569 SER H O 1
ATOM 10081 N N . ALA H 2 100 ? 17.690 -5.695 -51.586 1.00 45.33 570 ALA H N 1
ATOM 10082 C CA . ALA H 2 100 ? 19.081 -6.135 -51.408 1.00 48.18 570 ALA H CA 1
ATOM 10083 C C . ALA H 2 100 ? 20.083 -5.070 -51.862 1.00 50.91 570 ALA H C 1
ATOM 10084 O O . ALA H 2 100 ? 21.168 -4.965 -51.292 1.00 55.18 570 ALA H O 1
ATOM 10086 N N . LEU H 2 101 ? 19.725 -4.304 -52.895 1.00 53.22 571 LEU H N 1
ATOM 10087 C CA . LEU H 2 101 ? 20.529 -3.169 -53.343 1.00 52.16 571 LEU H CA 1
ATOM 10088 C C . LEU H 2 101 ? 20.462 -2.021 -52.346 1.00 55.51 571 LEU H C 1
ATOM 10089 O O . LEU H 2 101 ? 21.442 -1.308 -52.175 1.00 59.78 571 LEU H O 1
ATOM 10094 N N . ILE H 2 102 ? 19.313 -1.844 -51.694 1.00 58.07 572 ILE H N 1
ATOM 10095 C CA . ILE H 2 102 ? 19.160 -0.843 -50.629 1.00 59.64 572 ILE H CA 1
ATOM 10096 C C . ILE H 2 102 ? 20.036 -1.216 -49.430 1.00 62.87 572 ILE H C 1
ATOM 10097 O O . ILE H 2 102 ? 20.665 -0.348 -48.819 1.00 62.17 572 ILE H O 1
ATOM 10102 N N . LYS H 2 103 ? 20.049 -2.512 -49.109 1.00 68.45 573 LYS H N 1
ATOM 10103 C CA . LYS H 2 103 ? 20.918 -3.096 -48.075 1.00 68.76 573 LYS H CA 1
ATOM 10104 C C . LYS H 2 103 ? 22.409 -2.917 -48.406 1.00 66.35 573 LYS H C 1
ATOM 10105 O O . LYS H 2 103 ? 23.217 -2.670 -47.507 1.00 67.52 573 LYS H O 1
ATOM 10111 N N . ALA H 2 104 ? 22.763 -3.016 -49.689 1.00 62.59 574 ALA H N 1
ATOM 10112 C CA . ALA H 2 104 ? 24.145 -2.803 -50.158 1.00 63.98 574 ALA H CA 1
ATOM 10113 C C . ALA H 2 104 ? 24.606 -1.326 -50.295 1.00 65.60 574 ALA H C 1
ATOM 10114 O O . ALA H 2 104 ? 25.587 -1.060 -50.994 1.00 67.63 574 ALA H O 1
ATOM 10116 N N . GLU H 2 105 ? 23.916 -0.386 -49.639 1.00 66.31 575 GLU H N 1
ATOM 10117 C CA . GLU H 2 105 ? 24.314 1.035 -49.569 1.00 68.01 575 GLU H CA 1
ATOM 10118 C C . GLU H 2 105 ? 24.203 1.793 -50.907 1.00 65.43 575 GLU H C 1
ATOM 10119 O O . GLU H 2 105 ? 24.931 2.762 -51.140 1.00 64.02 575 GLU H O 1
ATOM 10125 N N . LEU H 2 106 ? 23.283 1.348 -51.768 1.00 63.82 576 LEU H N 1
ATOM 10126 C CA . LEU H 2 106 ? 22.873 2.091 -52.968 1.00 59.79 576 LEU H CA 1
ATOM 10127 C C . LEU H 2 106 ? 21.507 2.726 -52.726 1.00 57.23 576 LEU H C 1
ATOM 10128 O O . LEU H 2 106 ? 20.688 2.180 -51.983 1.00 62.09 576 LEU H O 1
ATOM 10133 N N . ALA H 2 107 ? 21.279 3.874 -53.360 1.00 51.94 577 ALA H N 1
ATOM 10134 C CA . ALA H 2 107 ? 20.009 4.605 -53.284 1.00 49.33 577 ALA H CA 1
ATOM 10135 C C . ALA H 2 107 ? 19.469 4.995 -54.659 1.00 48.25 577 ALA H C 1
ATOM 10136 O O . ALA H 2 107 ? 18.305 4.726 -54.980 1.00 47.60 577 ALA H O 1
ATOM 10138 N N . GLU H 2 108 ? 20.324 5.625 -55.462 1.00 49.48 578 GLU H N 1
ATOM 10139 C CA . GLU H 2 108 ? 19.946 6.188 -56.757 1.00 50.89 578 GLU H CA 1
ATOM 10140 C C . GLU H 2 108 ? 19.438 5.164 -57.765 1.00 49.38 578 GLU H C 1
ATOM 10141 O O . GLU H 2 108 ? 18.428 5.404 -58.439 1.00 50.13 578 GLU H O 1
ATOM 10147 N N . LEU H 2 109 ? 20.115 4.024 -57.856 1.00 46.15 579 LEU H N 1
ATOM 10148 C CA . LEU H 2 109 ? 19.665 2.940 -58.736 1.00 43.22 579 LEU H CA 1
ATOM 10149 C C . LEU H 2 109 ? 18.390 2.225 -58.237 1.00 41.19 579 LEU H C 1
ATOM 10150 O O . LEU H 2 109 ? 17.486 1.974 -59.031 1.00 40.42 579 LEU H O 1
ATOM 10155 N N . PRO H 2 110 ? 18.307 1.888 -56.933 1.00 40.61 580 PRO H N 1
ATOM 10156 C CA . PRO H 2 110 ? 17.061 1.276 -56.437 1.00 39.08 580 PRO H CA 1
ATOM 10157 C C . PRO H 2 110 ? 15.800 2.103 -56.674 1.00 37.82 580 PRO H C 1
ATOM 10158 O O . PRO H 2 110 ? 14.756 1.547 -57.034 1.00 36.33 580 PRO H O 1
ATOM 10162 N N . LEU H 2 111 ? 15.912 3.414 -56.462 1.00 37.64 581 LEU H N 1
ATOM 10163 C CA . LEU H 2 111 ? 14.809 4.365 -56.698 1.00 36.87 581 LEU H CA 1
ATOM 10164 C C . LEU H 2 111 ? 14.291 4.276 -58.121 1.00 36.10 581 LEU H C 1
ATOM 10165 O O . LEU H 2 111 ? 13.088 4.212 -58.348 1.00 36.74 581 LEU H O 1
ATOM 10170 N N . ARG H 2 112 ? 15.216 4.294 -59.072 1.00 37.09 582 ARG H N 1
ATOM 10171 C CA . ARG H 2 112 ? 14.893 4.138 -60.494 1.00 37.91 582 ARG H CA 1
ATOM 10172 C C . ARG H 2 112 ? 14.238 2.797 -60.805 1.00 36.72 582 ARG H C 1
ATOM 10173 O O . ARG H 2 112 ? 13.282 2.734 -61.584 1.00 35.86 582 ARG H O 1
ATOM 10181 N N . LEU H 2 113 ? 14.752 1.733 -60.195 1.00 36.45 583 LEU H N 1
ATOM 10182 C CA . LEU H 2 113 ? 14.163 0.403 -60.363 1.00 36.57 583 LEU H CA 1
ATOM 10183 C C . LEU H 2 113 ? 12.731 0.312 -59.807 1.00 38.47 583 LEU H C 1
ATOM 10184 O O . LEU H 2 113 ? 11.879 -0.357 -60.398 1.00 37.88 583 LEU H O 1
ATOM 10189 N N . PHE H 2 114 ? 12.459 1.004 -58.701 1.00 40.89 584 PHE H N 1
ATOM 10190 C CA . PHE H 2 114 ? 11.092 1.075 -58.154 1.00 41.72 584 PHE H CA 1
ATOM 10191 C C . PHE H 2 114 ? 10.132 1.760 -59.105 1.00 40.77 584 PHE H C 1
ATOM 10192 O O . PHE H 2 114 ? 9.019 1.287 -59.323 1.00 39.57 584 PHE H O 1
ATOM 10200 N N . LEU H 2 115 ? 10.569 2.877 -59.677 1.00 40.67 585 LEU H N 1
ATOM 10201 C CA . LEU H 2 115 ? 9.742 3.602 -60.642 1.00 38.02 585 LEU H CA 1
ATOM 10202 C C . LEU H 2 115 ? 9.468 2.726 -61.843 1.00 36.45 585 LEU H C 1
ATOM 10203 O O . LEU H 2 115 ? 8.333 2.670 -62.324 1.00 36.36 585 LEU H O 1
ATOM 10208 N N . GLN H 2 116 ? 10.504 2.029 -62.314 1.00 35.68 586 GLN H N 1
ATOM 10209 C CA . GLN H 2 116 ? 10.335 1.083 -63.418 1.00 35.02 586 GLN H CA 1
ATOM 10210 C C . GLN H 2 116 ? 9.310 0.016 -63.093 1.00 34.24 586 GLN H C 1
ATOM 10211 O O . GLN H 2 116 ? 8.479 -0.306 -63.923 1.00 35.67 586 GLN H O 1
ATOM 10217 N N . GLY H 2 117 ? 9.352 -0.507 -61.873 1.00 34.68 587 GLY H N 1
ATOM 10218 C CA . GLY H 2 117 ? 8.383 -1.511 -61.440 1.00 34.45 587 GLY H CA 1
ATOM 10219 C C . GLY H 2 117 ? 6.969 -0.984 -61.356 1.00 32.83 587 GLY H C 1
ATOM 10220 O O . GLY H 2 117 ? 6.026 -1.622 -61.847 1.00 30.35 587 GLY H O 1
ATOM 10221 N N . ALA H 2 118 ? 6.826 0.189 -60.744 1.00 32.27 588 ALA H N 1
ATOM 10222 C CA . ALA H 2 118 ? 5.527 0.840 -60.632 1.00 32.64 588 ALA H CA 1
ATOM 10223 C C . ALA H 2 118 ? 4.923 1.025 -62.013 1.00 33.19 588 ALA H C 1
ATOM 10224 O O . ALA H 2 118 ? 3.754 0.702 -62.237 1.00 30.43 588 ALA H O 1
ATOM 10226 N N . LEU H 2 119 ? 5.750 1.524 -62.933 1.00 37.74 589 LEU H N 1
ATOM 10227 C CA . LEU H 2 119 ? 5.377 1.670 -64.349 1.00 39.64 589 LEU H CA 1
ATOM 10228 C C . LEU H 2 119 ? 4.925 0.357 -64.957 1.00 39.65 589 LEU H C 1
ATOM 10229 O O . LEU H 2 119 ? 3.879 0.308 -65.606 1.00 41.00 589 LEU H O 1
ATOM 10234 N N . ALA H 2 120 ? 5.700 -0.704 -64.722 1.00 40.30 590 ALA H N 1
ATOM 10235 C CA . ALA H 2 120 ? 5.376 -2.041 -65.254 1.00 41.99 590 ALA H CA 1
ATOM 10236 C C . ALA H 2 120 ? 4.110 -2.641 -64.629 1.00 43.31 590 ALA H C 1
ATOM 10237 O O . ALA H 2 120 ? 3.255 -3.147 -65.353 1.00 47.74 590 ALA H O 1
ATOM 10239 N N . ALA H 2 121 ? 3.985 -2.579 -63.302 1.00 42.67 591 ALA H N 1
ATOM 10240 C CA . ALA H 2 121 ? 2.789 -3.095 -62.619 1.00 44.34 591 ALA H CA 1
ATOM 10241 C C . ALA H 2 121 ? 1.518 -2.418 -63.128 1.00 46.76 591 ALA H C 1
ATOM 10242 O O . ALA H 2 121 ? 0.539 -3.097 -63.434 1.00 49.53 591 ALA H O 1
ATOM 10244 N N . GLY H 2 122 ? 1.557 -1.088 -63.239 1.00 48.05 592 GLY H N 1
ATOM 10245 C CA . GLY H 2 122 ? 0.458 -0.305 -63.798 1.00 48.60 592 GLY H CA 1
ATOM 10246 C C . GLY H 2 122 ? 0.066 -0.682 -65.220 1.00 50.79 592 GLY H C 1
ATOM 10247 O O . GLY H 2 122 ? -1.114 -0.713 -65.554 1.00 54.04 592 GLY H O 1
ATOM 10248 N N . GLU H 2 123 ? 1.055 -0.972 -66.058 1.00 52.24 593 GLU H N 1
ATOM 10249 C CA . GLU H 2 123 ? 0.804 -1.328 -67.461 1.00 52.04 593 GLU H CA 1
ATOM 10250 C C . GLU H 2 123 ? 0.234 -2.736 -67.682 1.00 51.72 593 GLU H C 1
ATOM 10251 O O . GLU H 2 123 ? -0.410 -2.974 -68.704 1.00 50.57 593 GLU H O 1
ATOM 10257 N N . ILE H 2 124 ? 0.469 -3.657 -66.746 1.00 50.65 594 ILE H N 1
ATOM 10258 C CA . ILE H 2 124 ? -0.005 -5.040 -66.886 1.00 51.84 594 ILE H CA 1
ATOM 10259 C C . ILE H 2 124 ? -1.495 -5.181 -66.516 1.00 54.94 594 ILE H C 1
ATOM 10260 O O . ILE H 2 124 ? -2.272 -5.709 -67.308 1.00 58.22 594 ILE H O 1
ATOM 10265 N N . GLY H 2 125 ? -1.890 -4.719 -65.329 1.00 56.04 595 GLY H N 1
ATOM 10266 C CA . GLY H 2 125 ? -3.299 -4.776 -64.898 1.00 55.79 595 GLY H CA 1
ATOM 10267 C C . GLY H 2 125 ? -3.728 -6.122 -64.321 1.00 56.55 595 GLY H C 1
ATOM 10268 O O . GLY H 2 125 ? -4.754 -6.686 -64.711 1.00 53.91 595 GLY H O 1
ATOM 10269 N N . PHE H 2 126 ? -2.933 -6.620 -63.380 1.00 56.19 596 PHE H N 1
ATOM 10270 C CA . PHE H 2 126 ? -3.219 -7.860 -62.647 1.00 56.12 596 PHE H CA 1
ATOM 10271 C C . PHE H 2 126 ? -3.864 -7.486 -61.316 1.00 60.77 596 PHE H C 1
ATOM 10272 O O . PHE H 2 126 ? -3.709 -6.362 -60.866 1.00 63.10 596 PHE H O 1
ATOM 10280 N N . GLU H 2 127 ? -4.590 -8.403 -60.680 1.00 65.01 597 GLU H N 1
ATOM 10281 C CA . GLU H 2 127 ? -5.239 -8.071 -59.400 1.00 69.16 597 GLU H CA 1
ATOM 10282 C C . GLU H 2 127 ? -4.185 -7.656 -58.366 1.00 66.47 597 GLU H C 1
ATOM 10283 O O . GLU H 2 127 ? -3.131 -8.277 -58.297 1.00 66.38 597 GLU H O 1
ATOM 10289 N N . ASN H 2 128 ? -4.475 -6.603 -57.594 1.00 63.04 598 ASN H N 1
ATOM 10290 C CA . ASN H 2 128 ? -3.504 -5.934 -56.693 1.00 61.89 598 ASN H CA 1
ATOM 10291 C C . ASN H 2 128 ? -2.426 -5.097 -57.417 1.00 58.31 598 ASN H C 1
ATOM 10292 O O . ASN H 2 128 ? -1.406 -4.761 -56.813 1.00 57.18 598 ASN H O 1
ATOM 10297 N N . HIS H 2 129 ? -2.630 -4.745 -58.687 1.00 56.83 599 HIS H N 1
ATOM 10298 C CA . HIS H 2 129 ? -1.627 -3.933 -59.417 1.00 55.46 599 HIS H CA 1
ATOM 10299 C C . HIS H 2 129 ? -1.474 -2.519 -58.848 1.00 52.97 599 HIS H C 1
ATOM 10300 O O . HIS H 2 129 ? -0.360 -1.990 -58.778 1.00 48.49 599 HIS H O 1
ATOM 10307 N N . GLU H 2 130 ? -2.591 -1.932 -58.424 1.00 51.91 600 GLU H N 1
ATOM 10308 C CA . GLU H 2 130 ? -2.607 -0.589 -57.844 1.00 50.20 600 GLU H CA 1
ATOM 10309 C C . GLU H 2 130 ? -1.855 -0.539 -56.509 1.00 47.16 600 GLU H C 1
ATOM 10310 O O . GLU H 2 130 ? -1.171 0.439 -56.223 1.00 49.45 600 GLU H O 1
ATOM 10316 N N . THR H 2 131 ? -1.967 -1.600 -55.714 1.00 42.61 601 THR H N 1
ATOM 10317 C CA . THR H 2 131 ? -1.239 -1.728 -54.446 1.00 41.32 601 THR H CA 1
ATOM 10318 C C . THR H 2 131 ? 0.276 -1.903 -54.658 1.00 39.09 601 THR H C 1
ATOM 10319 O O . THR H 2 131 ? 1.104 -1.339 -53.922 1.00 36.33 601 THR H O 1
ATOM 10323 N N . VAL H 2 132 ? 0.630 -2.708 -55.657 1.00 38.08 602 VAL H N 1
ATOM 10324 C CA . VAL H 2 132 ? 2.028 -2.927 -56.022 1.00 37.40 602 VAL H CA 1
ATOM 10325 C C . VAL H 2 132 ? 2.609 -1.627 -56.580 1.00 35.73 602 VAL H C 1
ATOM 10326 O O . VAL H 2 132 ? 3.675 -1.192 -56.142 1.00 35.04 602 VAL H O 1
ATOM 10330 N N . ALA H 2 133 ? 1.892 -0.998 -57.509 1.00 35.45 603 ALA H N 1
ATOM 10331 C CA . ALA H 2 133 ? 2.277 0.321 -58.033 1.00 37.99 603 ALA H CA 1
ATOM 10332 C C . ALA H 2 133 ? 2.464 1.328 -56.905 1.00 39.43 603 ALA H C 1
ATOM 10333 O O . ALA H 2 133 ? 3.535 1.934 -56.784 1.00 36.50 603 ALA H O 1
ATOM 10335 N N . TYR H 2 134 ? 1.443 1.460 -56.054 1.00 42.16 604 TYR H N 1
ATOM 10336 C CA . TYR H 2 134 ? 1.513 2.379 -54.913 1.00 43.88 604 TYR H CA 1
ATOM 10337 C C . TYR H 2 134 ? 2.731 2.114 -54.032 1.00 43.11 604 TYR H C 1
ATOM 10338 O O . TYR H 2 134 ? 3.436 3.052 -53.669 1.00 42.81 604 TYR H O 1
ATOM 10347 N N . GLU H 2 135 ? 2.975 0.845 -53.702 1.00 44.33 605 GLU H N 1
ATOM 10348 C CA . GLU H 2 135 ? 4.096 0.469 -52.821 1.00 45.86 605 GLU H CA 1
ATOM 10349 C C . GLU H 2 135 ? 5.453 0.778 -53.457 1.00 43.39 605 GLU H C 1
ATOM 10350 O O . GLU H 2 135 ? 6.341 1.320 -52.799 1.00 40.81 605 GLU H O 1
ATOM 10356 N N . PHE H 2 136 ? 5.590 0.434 -54.736 1.00 42.44 606 PHE H N 1
ATOM 10357 C CA . PHE H 2 136 ? 6.782 0.778 -55.521 1.00 43.09 606 PHE H CA 1
ATOM 10358 C C . PHE H 2 136 ? 7.006 2.303 -55.590 1.00 41.52 606 PHE H C 1
ATOM 10359 O O . PHE H 2 136 ? 8.102 2.778 -55.305 1.00 39.88 606 PHE H O 1
ATOM 10367 N N . MET H 2 137 ? 5.964 3.055 -55.942 1.00 40.71 607 MET H N 1
ATOM 10368 C CA . MET H 2 137 ? 5.994 4.520 -55.864 1.00 41.09 607 MET H CA 1
ATOM 10369 C C . MET H 2 137 ? 6.411 5.031 -54.486 1.00 40.44 607 MET H C 1
ATOM 10370 O O . MET H 2 137 ? 7.362 5.806 -54.367 1.00 38.49 607 MET H O 1
ATOM 10375 N N . SER H 2 138 ? 5.713 4.575 -53.450 1.00 41.98 608 SER H N 1
ATOM 10376 C CA . SER H 2 138 ? 5.997 5.004 -52.068 1.00 44.45 608 SER H CA 1
ATOM 10377 C C . SER H 2 138 ? 7.393 4.639 -51.593 1.00 42.91 608 SER H C 1
ATOM 10378 O O . SER H 2 138 ? 7.996 5.383 -50.831 1.00 44.21 608 SER H O 1
ATOM 10381 N N . GLN H 2 139 ? 7.903 3.497 -52.042 1.00 44.58 609 GLN H N 1
ATOM 10382 C CA . GLN H 2 139 ? 9.271 3.095 -51.720 1.00 45.86 609 GLN H CA 1
ATOM 10383 C C . GLN H 2 139 ? 10.304 4.001 -52.391 1.00 44.69 609 GLN H C 1
ATOM 10384 O O . GLN H 2 139 ? 11.367 4.258 -51.832 1.00 44.00 609 GLN H O 1
ATOM 10390 N N . ALA H 2 140 ? 9.991 4.454 -53.603 1.00 46.59 610 ALA H N 1
ATOM 10391 C CA . ALA H 2 140 ? 10.840 5.394 -54.342 1.00 46.26 610 ALA H CA 1
ATOM 10392 C C . ALA H 2 140 ? 10.919 6.738 -53.626 1.00 43.34 610 ALA H C 1
ATOM 10393 O O . ALA H 2 140 ? 11.993 7.328 -53.513 1.00 42.58 610 ALA H O 1
ATOM 10395 N N . PHE H 2 141 ? 9.777 7.209 -53.140 1.00 43.81 611 PHE H N 1
ATOM 10396 C CA . PHE H 2 141 ? 9.741 8.407 -52.291 1.00 45.31 611 PHE H CA 1
ATOM 10397 C C . PHE H 2 141 ? 10.554 8.309 -51.001 1.00 43.28 611 PHE H C 1
ATOM 10398 O O . PHE H 2 141 ? 11.194 9.286 -50.617 1.00 41.56 611 PHE H O 1
ATOM 10406 N N . SER H 2 142 ? 10.544 7.142 -50.355 1.00 43.68 612 SER H N 1
ATOM 10407 C CA . SER H 2 142 ? 11.346 6.922 -49.134 1.00 45.33 612 SER H CA 1
ATOM 10408 C C . SER H 2 142 ? 12.843 7.054 -49.383 1.00 47.19 612 SER H C 1
ATOM 10409 O O . SER H 2 142 ? 13.543 7.701 -48.598 1.00 51.17 612 SER H O 1
ATOM 10412 N N . LEU H 2 143 ? 13.324 6.437 -50.462 1.00 47.61 613 LEU H N 1
ATOM 10413 C CA . LEU H 2 143 ? 14.717 6.599 -50.897 1.00 48.35 613 LEU H CA 1
ATOM 10414 C C . LEU H 2 143 ? 15.063 8.052 -51.222 1.00 49.43 613 LEU H C 1
ATOM 10415 O O . LEU H 2 143 ? 16.160 8.508 -50.912 1.00 49.78 613 LEU H O 1
ATOM 10420 N N . TYR H 2 144 ? 14.130 8.766 -51.850 1.00 51.54 614 TYR H N 1
ATOM 10421 C CA . TYR H 2 144 ? 14.308 10.186 -52.150 1.00 53.25 614 TYR H CA 1
ATOM 10422 C C . TYR H 2 144 ? 14.532 10.995 -50.863 1.00 55.42 614 TYR H C 1
ATOM 10423 O O . TYR H 2 144 ? 15.580 11.617 -50.703 1.00 57.27 614 TYR H O 1
ATOM 10432 N N . GLU H 2 145 ? 13.566 10.941 -49.944 1.00 59.08 615 GLU H N 1
ATOM 10433 C CA . GLU H 2 145 ? 13.620 11.693 -48.672 1.00 59.84 615 GLU H CA 1
ATOM 10434 C C . GLU H 2 145 ? 14.884 11.434 -47.841 1.00 59.22 615 GLU H C 1
ATOM 10435 O O . GLU H 2 145 ? 15.530 12.380 -47.371 1.00 61.00 615 GLU H O 1
ATOM 10441 N N . ASP H 2 146 ? 15.246 10.160 -47.697 1.00 59.01 616 ASP H N 1
ATOM 10442 C CA . ASP H 2 146 ? 16.277 9.733 -46.742 1.00 60.11 616 ASP H CA 1
ATOM 10443 C C . ASP H 2 146 ? 17.716 9.720 -47.285 1.00 59.86 616 ASP H C 1
ATOM 10444 O O . ASP H 2 146 ? 18.637 10.110 -46.568 1.00 60.96 616 ASP H O 1
ATOM 10449 N N . GLU H 2 147 ? 17.911 9.270 -48.529 1.00 60.20 617 GLU H N 1
ATOM 10450 C CA . GLU H 2 147 ? 19.254 8.893 -49.030 1.00 59.17 617 GLU H CA 1
ATOM 10451 C C . GLU H 2 147 ? 19.929 9.839 -50.031 1.00 59.61 617 GLU H C 1
ATOM 10452 O O . GLU H 2 147 ? 21.159 9.991 -50.010 1.00 59.93 617 GLU H O 1
ATOM 10458 N N . ILE H 2 148 ? 19.142 10.446 -50.914 1.00 57.99 618 ILE H N 1
ATOM 10459 C CA . ILE H 2 148 ? 19.682 11.255 -52.006 1.00 56.64 618 ILE H CA 1
ATOM 10460 C C . ILE H 2 148 ? 19.973 12.660 -51.487 1.00 55.25 618 ILE H C 1
ATOM 10461 O O . ILE H 2 148 ? 19.056 13.456 -51.327 1.00 53.44 618 ILE H O 1
ATOM 10466 N N . SER H 2 149 ? 21.250 12.940 -51.210 1.00 58.24 619 SER H N 1
ATOM 10467 C CA . SER H 2 149 ? 21.679 14.201 -50.563 1.00 63.14 619 SER H CA 1
ATOM 10468 C C . SER H 2 149 ? 22.222 15.282 -51.508 1.00 63.15 619 SER H C 1
ATOM 10469 O O . SER H 2 149 ? 22.258 16.455 -51.140 1.00 66.59 619 SER H O 1
ATOM 10472 N N . ASP H 2 150 ? 22.667 14.880 -52.697 1.00 61.96 620 ASP H N 1
ATOM 10473 C CA . ASP H 2 150 ? 23.235 15.794 -53.679 1.00 61.08 620 ASP H CA 1
ATOM 10474 C C . ASP H 2 150 ? 22.094 16.547 -54.353 1.00 59.95 620 ASP H C 1
ATOM 10475 O O . ASP H 2 150 ? 21.104 15.947 -54.739 1.00 60.06 620 ASP H O 1
ATOM 10480 N N . SER H 2 151 ? 22.237 17.860 -54.493 1.00 60.42 621 SER H N 1
ATOM 10481 C CA . SER H 2 151 ? 21.171 18.710 -55.038 1.00 58.95 621 SER H CA 1
ATOM 10482 C C . SER H 2 151 ? 20.873 18.415 -56.510 1.00 56.56 621 SER H C 1
ATOM 10483 O O . SER H 2 151 ? 19.710 18.412 -56.919 1.00 54.17 621 SER H O 1
ATOM 10486 N N . LYS H 2 152 ? 21.923 18.173 -57.295 1.00 56.77 622 LYS H N 1
ATOM 10487 C CA . LYS H 2 152 ? 21.775 17.787 -58.708 1.00 56.79 622 LYS H CA 1
ATOM 10488 C C . LYS H 2 152 ? 21.124 16.410 -58.856 1.00 52.52 622 LYS H C 1
ATOM 10489 O O . LYS H 2 152 ? 20.314 16.206 -59.764 1.00 51.26 622 LYS H O 1
ATOM 10495 N N . ALA H 2 153 ? 21.471 15.484 -57.958 1.00 48.82 623 ALA H N 1
ATOM 10496 C CA . ALA H 2 153 ? 20.833 14.160 -57.908 1.00 47.30 623 ALA H CA 1
ATOM 10497 C C . ALA H 2 153 ? 19.360 14.205 -57.491 1.00 45.59 623 ALA H C 1
ATOM 10498 O O . ALA H 2 153 ? 18.580 13.360 -57.923 1.00 46.78 623 ALA H O 1
ATOM 10500 N N . GLN H 2 154 ? 18.987 15.173 -56.652 1.00 45.81 624 GLN H N 1
ATOM 10501 C CA . GLN H 2 154 ? 17.593 15.334 -56.201 1.00 46.78 624 GLN H CA 1
ATOM 10502 C C . GLN H 2 154 ? 16.693 15.785 -57.333 1.00 45.91 624 GLN H C 1
ATOM 10503 O O . GLN H 2 154 ? 15.597 15.244 -57.525 1.00 44.25 624 GLN H O 1
ATOM 10509 N N . LEU H 2 155 ? 17.157 16.796 -58.067 1.00 45.51 625 LEU H N 1
ATOM 10510 C CA . LEU H 2 155 ? 16.451 17.279 -59.259 1.00 44.67 625 LEU H CA 1
ATOM 10511 C C . LEU H 2 155 ? 16.264 16.146 -60.265 1.00 40.18 625 LEU H C 1
ATOM 10512 O O . LEU H 2 155 ? 15.161 15.929 -60.746 1.00 40.69 625 LEU H O 1
ATOM 10517 N N . ALA H 2 156 ? 17.342 15.425 -60.565 1.00 37.25 626 ALA H N 1
ATOM 10518 C CA . ALA H 2 156 ? 17.266 14.249 -61.444 1.00 36.03 626 ALA H CA 1
ATOM 10519 C C . ALA H 2 156 ? 16.269 13.215 -60.927 1.00 36.61 626 ALA H C 1
ATOM 10520 O O . ALA H 2 156 ? 15.472 12.700 -61.697 1.00 39.68 626 ALA H O 1
ATOM 10522 N N . ALA H 2 157 ? 16.296 12.937 -59.626 1.00 37.25 627 ALA H N 1
ATOM 10523 C CA . ALA H 2 157 ? 15.398 11.950 -59.040 1.00 37.33 627 ALA H CA 1
ATOM 10524 C C . ALA H 2 157 ? 13.944 12.382 -59.129 1.00 37.51 627 ALA H C 1
ATOM 10525 O O . ALA H 2 157 ? 13.101 11.583 -59.508 1.00 41.81 627 ALA H O 1
ATOM 10527 N N . ILE H 2 158 ? 13.636 13.635 -58.810 1.00 37.65 628 ILE H N 1
ATOM 10528 C CA . ILE H 2 158 ? 12.233 14.077 -58.836 1.00 37.49 628 ILE H CA 1
ATOM 10529 C C . ILE H 2 158 ? 11.638 14.213 -60.244 1.00 34.98 628 ILE H C 1
ATOM 10530 O O . ILE H 2 158 ? 10.448 13.941 -60.428 1.00 33.02 628 ILE H O 1
ATOM 10535 N N . THR H 2 159 ? 12.434 14.608 -61.238 1.00 35.81 629 THR H N 1
ATOM 10536 C CA . THR H 2 159 ? 11.876 14.732 -62.603 1.00 38.41 629 THR H CA 1
ATOM 10537 C C . THR H 2 159 ? 11.487 13.336 -63.119 1.00 37.75 629 THR H C 1
ATOM 10538 O O . THR H 2 159 ? 10.449 13.170 -63.766 1.00 37.87 629 THR H O 1
ATOM 10542 N N . LEU H 2 160 ? 12.289 12.333 -62.762 1.00 37.80 630 LEU H N 1
ATOM 10543 C CA . LEU H 2 160 ? 11.967 10.929 -63.042 1.00 36.76 630 LEU H CA 1
ATOM 10544 C C . LEU H 2 160 ? 10.742 10.402 -62.286 1.00 36.59 630 LEU H C 1
ATOM 10545 O O . LEU H 2 160 ? 9.938 9.662 -62.858 1.00 35.73 630 LEU H O 1
ATOM 10550 N N . ILE H 2 161 ? 10.603 10.774 -61.012 1.00 37.65 631 ILE H N 1
ATOM 10551 C CA . ILE H 2 161 ? 9.397 10.454 -60.242 1.00 36.89 631 ILE H CA 1
ATOM 10552 C C . ILE H 2 161 ? 8.170 11.070 -60.923 1.00 37.23 631 ILE H C 1
ATOM 10553 O O . ILE H 2 161 ? 7.230 10.350 -61.267 1.00 36.59 631 ILE H O 1
ATOM 10558 N N . ILE H 2 162 ? 8.198 12.390 -61.131 1.00 38.29 632 ILE H N 1
ATOM 10559 C CA . ILE H 2 162 ? 7.065 13.112 -61.741 1.00 38.62 632 ILE H CA 1
ATOM 10560 C C . ILE H 2 162 ? 6.765 12.515 -63.110 1.00 37.41 632 ILE H C 1
ATOM 10561 O O . ILE H 2 162 ? 5.620 12.162 -63.395 1.00 38.56 632 ILE H O 1
ATOM 10566 N N . GLY H 2 163 ? 7.806 12.393 -63.933 1.00 35.92 633 GLY H N 1
ATOM 10567 C CA . GLY H 2 163 ? 7.687 11.873 -65.289 1.00 35.44 633 GLY H CA 1
ATOM 10568 C C . GLY H 2 163 ? 7.063 10.495 -65.368 1.00 35.11 633 GLY H C 1
ATOM 10569 O O . GLY H 2 163 ? 6.152 10.270 -66.155 1.00 35.37 633 GLY H O 1
ATOM 10570 N N . THR H 2 164 ? 7.553 9.576 -64.542 1.00 36.34 634 THR H N 1
ATOM 10571 C CA . THR H 2 164 ? 7.015 8.206 -64.474 1.00 36.16 634 THR H CA 1
ATOM 10572 C C . THR H 2 164 ? 5.550 8.197 -64.007 1.00 36.49 634 THR H C 1
ATOM 10573 O O . THR H 2 164 ? 4.711 7.478 -64.550 1.00 34.12 634 THR H O 1
ATOM 10577 N N . PHE H 2 165 ? 5.269 8.988 -62.980 1.00 37.67 635 PHE H N 1
ATOM 10578 C CA . PHE H 2 165 ? 3.929 9.096 -62.433 1.00 40.23 635 PHE H CA 1
ATOM 10579 C C . PHE H 2 165 ? 2.918 9.706 -63.435 1.00 42.24 635 PHE H C 1
ATOM 10580 O O . PHE H 2 165 ? 1.769 9.255 -63.502 1.00 42.20 635 PHE H O 1
ATOM 10588 N N . GLU H 2 166 ? 3.347 10.698 -64.223 1.00 44.00 636 GLU H N 1
ATOM 10589 C CA . GLU H 2 166 ? 2.512 11.262 -65.303 1.00 45.84 636 GLU H CA 1
ATOM 10590 C C . GLU H 2 166 ? 1.979 10.199 -66.282 1.00 48.09 636 GLU H C 1
ATOM 10591 O O . GLU H 2 166 ? 0.815 10.264 -66.711 1.00 47.72 636 GLU H O 1
ATOM 10597 N N . ARG H 2 167 ? 2.831 9.234 -66.635 1.00 49.62 637 ARG H N 1
ATOM 10598 C CA . ARG H 2 167 ? 2.461 8.170 -67.582 1.00 51.55 637 ARG H CA 1
ATOM 10599 C C . ARG H 2 167 ? 1.494 7.114 -67.044 1.00 51.59 637 ARG H C 1
ATOM 10600 O O . ARG H 2 167 ? 0.952 6.341 -67.833 1.00 53.23 637 ARG H O 1
ATOM 10608 N N . MET H 2 168 ? 1.271 7.069 -65.730 1.00 52.43 638 MET H N 1
ATOM 10609 C CA . MET H 2 168 ? 0.478 5.993 -65.125 1.00 54.41 638 MET H CA 1
ATOM 10610 C C . MET H 2 168 ? -1.007 6.311 -65.069 1.00 56.87 638 MET H C 1
ATOM 10611 O O . MET H 2 168 ? -1.404 7.418 -64.700 1.00 57.46 638 MET H O 1
ATOM 10616 N N . LYS H 2 169 ? -1.809 5.300 -65.406 1.00 62.46 639 LYS H N 1
ATOM 10617 C CA . LYS H 2 169 ? -3.269 5.406 -65.497 1.00 64.85 639 LYS H CA 1
ATOM 10618 C C . LYS H 2 169 ? -4.013 4.423 -64.571 1.00 61.80 639 LYS H C 1
ATOM 10619 O O . LYS H 2 169 ? -5.226 4.234 -64.709 1.00 60.55 639 LYS H O 1
ATOM 10625 N N . CYS H 2 170 ? -3.294 3.825 -63.621 1.00 60.51 640 CYS H N 1
ATOM 10626 C CA . CYS H 2 170 ? -3.809 2.707 -62.819 1.00 60.26 640 CYS H CA 1
ATOM 10627 C C . CYS H 2 170 ? -4.473 3.134 -61.505 1.00 61.44 640 CYS H C 1
ATOM 10628 O O . CYS H 2 170 ? -5.395 2.461 -61.031 1.00 61.55 640 CYS H O 1
ATOM 10631 N N . PHE H 2 171 ? -4.002 4.238 -60.920 1.00 62.32 641 PHE H N 1
ATOM 10632 C CA . PHE H 2 171 ? -4.515 4.717 -59.632 1.00 64.52 641 PHE H CA 1
ATOM 10633 C C . PHE H 2 171 ? -5.908 5.327 -59.759 1.00 67.23 641 PHE H C 1
ATOM 10634 O O . PHE H 2 171 ? -6.295 5.786 -60.834 1.00 72.11 641 PHE H O 1
ATOM 10642 N N . SER H 2 172 ? -6.652 5.306 -58.655 1.00 66.25 642 SER H N 1
ATOM 10643 C CA . SER H 2 172 ? -7.921 6.026 -58.529 1.00 65.79 642 SER H CA 1
ATOM 10644 C C . SER H 2 172 ? -7.663 7.356 -57.813 1.00 68.12 642 SER H C 1
ATOM 10645 O O . SER H 2 172 ? -6.611 7.538 -57.194 1.00 64.65 642 SER H O 1
ATOM 10648 N N . GLU H 2 173 ? -8.626 8.275 -57.890 1.00 72.57 643 GLU H N 1
ATOM 10649 C CA . GLU H 2 173 ? -8.474 9.630 -57.332 1.00 77.53 643 GLU H CA 1
ATOM 10650 C C . GLU H 2 173 ? -7.989 9.633 -55.871 1.00 78.72 643 GLU H C 1
ATOM 10651 O O . GLU H 2 173 ? -7.105 10.417 -55.519 1.00 82.13 643 GLU H O 1
ATOM 10657 N N . GLU H 2 174 ? -8.552 8.756 -55.039 1.00 77.29 644 GLU H N 1
ATOM 10658 C CA . GLU H 2 174 ? -8.149 8.658 -53.623 1.00 77.82 644 GLU H CA 1
ATOM 10659 C C . GLU H 2 174 ? -6.709 8.142 -53.387 1.00 73.03 644 GLU H C 1
ATOM 10660 O O . GLU H 2 174 ? -6.131 8.414 -52.333 1.00 72.71 644 GLU H O 1
ATOM 10666 N N . ASN H 2 175 ? -6.143 7.414 -54.356 1.00 69.60 645 ASN H N 1
ATOM 10667 C CA . ASN H 2 175 ? -4.713 7.037 -54.348 1.00 66.26 645 ASN H CA 1
ATOM 10668 C C . ASN H 2 175 ? -3.812 7.977 -55.176 1.00 63.50 645 ASN H C 1
ATOM 10669 O O . ASN H 2 175 ? -2.633 8.146 -54.846 1.00 60.02 645 ASN H O 1
ATOM 10674 N N . HIS H 2 176 ? -4.362 8.572 -56.240 1.00 62.09 646 HIS H N 1
ATOM 10675 C CA . HIS H 2 176 ? -3.627 9.514 -57.121 1.00 61.59 646 HIS H CA 1
ATOM 10676 C C . HIS H 2 176 ? -3.228 10.816 -56.412 1.00 63.13 646 HIS H C 1
ATOM 10677 O O . HIS H 2 176 ? -2.160 11.373 -56.678 1.00 60.10 646 HIS H O 1
ATOM 10684 N N . GLU H 2 177 ? -4.099 11.278 -55.515 1.00 66.24 647 GLU H N 1
ATOM 10685 C CA . GLU H 2 177 ? -3.953 12.564 -54.832 1.00 67.19 647 GLU H CA 1
ATOM 10686 C C . GLU H 2 177 ? -2.800 12.646 -53.807 1.00 66.35 647 GLU H C 1
ATOM 10687 O O . GLU H 2 177 ? -2.057 13.630 -53.822 1.00 70.09 647 GLU H O 1
ATOM 10693 N N . PRO H 2 178 ? -2.656 11.647 -52.902 1.00 62.94 648 PRO H N 1
ATOM 10694 C CA . PRO H 2 178 ? -1.476 11.675 -52.016 1.00 60.25 648 PRO H CA 1
ATOM 10695 C C . PRO H 2 178 ? -0.132 11.659 -52.751 1.00 61.25 648 PRO H C 1
ATOM 10696 O O . PRO H 2 178 ? 0.796 12.348 -52.326 1.00 62.74 648 PRO H O 1
ATOM 10700 N N . LEU H 2 179 ? -0.037 10.876 -53.831 1.00 60.82 649 LEU H N 1
ATOM 10701 C CA . LEU H 2 179 ? 1.183 10.804 -54.659 1.00 59.54 649 LEU H CA 1
ATOM 10702 C C . LEU H 2 179 ? 1.464 12.128 -55.371 1.00 56.71 649 LEU H C 1
ATOM 10703 O O . LEU H 2 179 ? 2.589 12.625 -55.378 1.00 56.97 649 LEU H O 1
ATOM 10708 N N . ARG H 2 180 ? 0.424 12.659 -55.995 1.00 54.64 650 ARG H N 1
ATOM 10709 C CA . ARG H 2 180 ? 0.426 13.995 -56.595 1.00 55.86 650 ARG H CA 1
ATOM 10710 C C . ARG H 2 180 ? 0.894 15.094 -55.621 1.00 56.29 650 ARG H C 1
ATOM 10711 O O . ARG H 2 180 ? 1.821 15.852 -55.936 1.00 52.41 650 ARG H O 1
ATOM 10719 N N . THR H 2 181 ? 0.271 15.160 -54.442 1.00 57.84 651 THR H N 1
ATOM 10720 C CA . THR H 2 181 ? 0.642 16.153 -53.422 1.00 59.68 651 THR H CA 1
ATOM 10721 C C . THR H 2 181 ? 2.082 15.949 -52.918 1.00 58.47 651 THR H C 1
ATOM 10722 O O . THR H 2 181 ? 2.771 16.920 -52.589 1.00 57.28 651 THR H O 1
ATOM 10726 N N . GLN H 2 182 ? 2.532 14.694 -52.878 1.00 57.76 652 GLN H N 1
ATOM 10727 C CA . GLN H 2 182 ? 3.906 14.367 -52.483 1.00 59.69 652 GLN H CA 1
ATOM 10728 C C . GLN H 2 182 ? 4.914 14.898 -53.517 1.00 57.76 652 GLN H C 1
ATOM 10729 O O . GLN H 2 182 ? 5.936 15.476 -53.135 1.00 55.00 652 GLN H O 1
ATOM 10735 N N . CYS H 2 183 ? 4.618 14.702 -54.809 1.00 55.61 653 CYS H N 1
ATOM 10736 C CA . CYS H 2 183 ? 5.444 15.232 -55.916 1.00 53.23 653 CYS H CA 1
ATOM 10737 C C . CYS H 2 183 ? 5.584 16.742 -55.832 1.00 52.45 653 CYS H C 1
ATOM 10738 O O . CYS H 2 183 ? 6.695 17.276 -55.893 1.00 49.47 653 CYS H O 1
ATOM 10741 N N . ALA H 2 184 ? 4.439 17.413 -55.701 1.00 52.64 654 ALA H N 1
ATOM 10742 C CA . ALA H 2 184 ? 4.392 18.862 -55.528 1.00 52.52 654 ALA H CA 1
ATOM 10743 C C . ALA H 2 184 ? 5.172 19.301 -54.300 1.00 50.21 654 ALA H C 1
ATOM 10744 O O . ALA H 2 184 ? 5.937 20.250 -54.372 1.00 50.47 654 ALA H O 1
ATOM 10746 N N . LEU H 2 185 ? 4.983 18.595 -53.186 1.00 51.37 655 LEU H N 1
ATOM 10747 C CA . LEU H 2 185 ? 5.706 18.883 -51.940 1.00 53.43 655 LEU H CA 1
ATOM 10748 C C . LEU H 2 185 ? 7.216 18.708 -52.116 1.00 53.03 655 LEU H C 1
ATOM 10749 O O . LEU H 2 185 ? 7.994 19.578 -51.733 1.00 55.98 655 LEU H O 1
ATOM 10754 N N . ALA H 2 186 ? 7.626 17.589 -52.701 1.00 52.18 656 ALA H N 1
ATOM 10755 C CA . ALA H 2 186 ? 9.041 17.355 -53.002 1.00 51.26 656 ALA H CA 1
ATOM 10756 C C . ALA H 2 186 ? 9.588 18.422 -53.942 1.00 51.87 656 ALA H C 1
ATOM 10757 O O . ALA H 2 186 ? 10.723 18.877 -53.773 1.00 54.41 656 ALA H O 1
ATOM 10759 N N . ALA H 2 187 ? 8.775 18.816 -54.924 1.00 51.20 657 ALA H N 1
ATOM 10760 C CA . ALA H 2 187 ? 9.149 19.858 -55.880 1.00 51.64 657 ALA H CA 1
ATOM 10761 C C . ALA H 2 187 ? 9.360 21.208 -55.199 1.00 51.15 657 ALA H C 1
ATOM 10762 O O . ALA H 2 187 ? 10.396 21.847 -55.401 1.00 49.74 657 ALA H O 1
ATOM 10764 N N . SER H 2 188 ? 8.389 21.618 -54.385 1.00 50.48 658 SER H N 1
ATOM 10765 C CA . SER H 2 188 ? 8.464 22.890 -53.652 1.00 53.93 658 SER H CA 1
ATOM 10766 C C . SER H 2 188 ? 9.486 22.899 -52.513 1.00 55.65 658 SER H C 1
ATOM 10767 O O . SER H 2 188 ? 9.949 23.970 -52.116 1.00 55.60 658 SER H O 1
ATOM 10770 N N . LYS H 2 189 ? 9.819 21.720 -51.984 1.00 60.24 659 LYS H N 1
ATOM 10771 C CA . LYS H 2 189 ? 10.853 21.584 -50.936 1.00 62.20 659 LYS H CA 1
ATOM 10772 C C . LYS H 2 189 ? 12.298 21.561 -51.468 1.00 58.48 659 LYS H C 1
ATOM 10773 O O . LYS H 2 189 ? 13.227 21.601 -50.666 1.00 57.21 659 LYS H O 1
ATOM 10779 N N . LEU H 2 190 ? 12.497 21.486 -52.790 1.00 56.62 660 LEU H N 1
ATOM 10780 C CA . LEU H 2 190 ? 13.858 21.462 -53.362 1.00 55.62 660 LEU H CA 1
ATOM 10781 C C . LEU H 2 190 ? 14.654 22.666 -52.898 1.00 57.76 660 LEU H C 1
ATOM 10782 O O . LEU H 2 190 ? 14.092 23.739 -52.668 1.00 59.84 660 LEU H O 1
ATOM 10787 N N . LEU H 2 191 ? 15.965 22.480 -52.782 1.00 60.52 661 LEU H N 1
ATOM 10788 C CA . LEU H 2 191 ? 16.845 23.491 -52.198 1.00 61.46 661 LEU H CA 1
ATOM 10789 C C . LEU H 2 191 ? 16.914 24.749 -53.048 1.00 56.48 661 LEU H C 1
ATOM 10790 O O . LEU H 2 191 ? 16.473 25.807 -52.613 1.00 53.36 661 LEU H O 1
ATOM 10795 N N . LYS H 2 192 ? 17.482 24.621 -54.245 1.00 53.54 662 LYS H N 1
ATOM 10796 C CA . LYS H 2 192 ? 17.739 25.770 -55.115 1.00 52.09 662 LYS H CA 1
ATOM 10797 C C . LYS H 2 192 ? 16.422 26.332 -55.659 1.00 48.87 662 LYS H C 1
ATOM 10798 O O . LYS H 2 192 ? 15.534 25.554 -56.013 1.00 45.26 662 LYS H O 1
ATOM 10804 N N . LYS H 2 193 ? 16.295 27.661 -55.721 1.00 45.12 663 LYS H N 1
ATOM 10805 C CA . LYS H 2 193 ? 15.047 28.293 -56.193 1.00 46.07 663 LYS H CA 1
ATOM 10806 C C . LYS H 2 193 ? 14.752 28.112 -57.701 1.00 42.43 663 LYS H C 1
ATOM 10807 O O . LYS H 2 193 ? 13.608 27.869 -58.058 1.00 38.58 663 LYS H O 1
ATOM 10813 N N . PRO H 2 194 ? 15.769 28.213 -58.582 1.00 43.51 664 PRO H N 1
ATOM 10814 C CA . PRO H 2 194 ? 15.456 27.954 -59.999 1.00 43.96 664 PRO H CA 1
ATOM 10815 C C . PRO H 2 194 ? 15.080 26.496 -60.293 1.00 44.06 664 PRO H C 1
ATOM 10816 O O . PRO H 2 194 ? 14.167 26.260 -61.083 1.00 46.91 664 PRO H O 1
ATOM 10820 N N . ASP H 2 195 ? 15.750 25.539 -59.656 1.00 43.99 665 ASP H N 1
ATOM 10821 C CA . ASP H 2 195 ? 15.365 24.112 -59.765 1.00 45.49 665 ASP H CA 1
ATOM 10822 C C . ASP H 2 195 ? 13.997 23.790 -59.096 1.00 44.53 665 ASP H C 1
ATOM 10823 O O . ASP H 2 195 ? 13.222 22.959 -59.587 1.00 45.40 665 ASP H O 1
ATOM 10828 N N . GLN H 2 196 ? 13.700 24.465 -57.989 1.00 44.43 666 GLN H N 1
ATOM 10829 C CA . GLN H 2 196 ? 12.376 24.409 -57.339 1.00 43.67 666 GLN H CA 1
ATOM 10830 C C . GLN H 2 196 ? 11.275 24.968 -58.240 1.00 42.04 666 GLN H C 1
ATOM 10831 O O . GLN H 2 196 ? 10.157 24.452 -58.251 1.00 40.68 666 GLN H O 1
ATOM 10837 N N . GLY H 2 197 ? 11.604 26.030 -58.979 1.00 40.70 667 GLY H N 1
ATOM 10838 C CA . GLY H 2 197 ? 10.715 26.611 -59.977 1.00 40.16 667 GLY H CA 1
ATOM 10839 C C . GLY H 2 197 ? 10.382 25.659 -61.108 1.00 40.33 667 GLY H C 1
ATOM 10840 O O . GLY H 2 197 ? 9.213 25.457 -61.422 1.00 43.00 667 GLY H O 1
ATOM 10841 N N . ARG H 2 198 ? 11.402 25.059 -61.710 1.00 40.51 668 ARG H N 1
ATOM 10842 C CA . ARG H 2 198 ? 11.193 24.123 -62.822 1.00 40.94 668 ARG H CA 1
ATOM 10843 C C . ARG H 2 198 ? 10.432 22.860 -62.400 1.00 39.88 668 ARG H C 1
ATOM 10844 O O . ARG H 2 198 ? 9.549 22.394 -63.124 1.00 38.85 668 ARG H O 1
ATOM 10852 N N . ALA H 2 199 ? 10.774 22.314 -61.234 1.00 38.34 669 ALA H N 1
ATOM 10853 C CA . ALA H 2 199 ? 10.112 21.107 -60.728 1.00 38.01 669 ALA H CA 1
ATOM 10854 C C . ALA H 2 199 ? 8.628 21.327 -60.440 1.00 38.14 669 ALA H C 1
ATOM 10855 O O . ALA H 2 199 ? 7.815 20.424 -60.689 1.00 38.06 669 ALA H O 1
ATOM 10857 N N . VAL H 2 200 ? 8.278 22.508 -59.914 1.00 37.16 670 VAL H N 1
ATOM 10858 C CA . VAL H 2 200 ? 6.865 22.858 -59.675 1.00 38.31 670 VAL H CA 1
ATOM 10859 C C . VAL H 2 200 ? 6.090 23.066 -60.988 1.00 38.25 670 VAL H C 1
ATOM 10860 O O . VAL H 2 200 ? 4.913 22.706 -61.077 1.00 38.05 670 VAL H O 1
ATOM 10864 N N . SER H 2 201 ? 6.741 23.650 -61.993 1.00 38.88 671 SER H N 1
ATOM 10865 C CA . SER H 2 201 ? 6.128 23.793 -63.316 1.00 40.32 671 SER H CA 1
ATOM 10866 C C . SER H 2 201 ? 5.807 22.425 -63.898 1.00 41.03 671 SER H C 1
ATOM 10867 O O . SER H 2 201 ? 4.736 22.221 -64.469 1.00 41.94 671 SER H O 1
ATOM 10870 N N . THR H 2 202 ? 6.748 21.499 -63.733 1.00 41.77 672 THR H N 1
ATOM 10871 C CA . THR H 2 202 ? 6.619 20.135 -64.221 1.00 41.70 672 THR H CA 1
ATOM 10872 C C . THR H 2 202 ? 5.511 19.349 -63.531 1.00 42.50 672 THR H C 1
ATOM 10873 O O . THR H 2 202 ? 4.920 18.466 -64.153 1.00 44.97 672 THR H O 1
ATOM 10877 N N . CYS H 2 203 ? 5.221 19.662 -62.265 1.00 43.49 673 CYS H N 1
ATOM 10878 C CA . CYS H 2 203 ? 4.070 19.056 -61.558 1.00 44.37 673 CYS H CA 1
ATOM 10879 C C . CYS H 2 203 ? 2.730 19.393 -62.217 1.00 42.82 673 CYS H C 1
ATOM 10880 O O . CYS H 2 203 ? 1.807 18.588 -62.158 1.00 42.52 673 CYS H O 1
ATOM 10883 N N . ALA H 2 204 ? 2.631 20.557 -62.860 1.00 42.09 674 ALA H N 1
ATOM 10884 C CA . ALA H 2 204 ? 1.392 20.960 -63.553 1.00 43.67 674 ALA H CA 1
ATOM 10885 C C . ALA H 2 204 ? 0.827 19.884 -64.480 1.00 42.58 674 ALA H C 1
ATOM 10886 O O . ALA H 2 204 ? -0.390 19.752 -64.592 1.00 42.43 674 ALA H O 1
ATOM 10888 N N . HIS H 2 205 ? 1.711 19.117 -65.119 1.00 42.89 675 HIS H N 1
ATOM 10889 C CA . HIS H 2 205 ? 1.303 17.979 -65.953 1.00 42.87 675 HIS H CA 1
ATOM 10890 C C . HIS H 2 205 ? 0.581 16.864 -65.188 1.00 44.07 675 HIS H C 1
ATOM 10891 O O . HIS H 2 205 ? -0.256 16.177 -65.766 1.00 44.97 675 HIS H O 1
ATOM 10898 N N . LEU H 2 206 ? 0.899 16.677 -63.907 1.00 46.22 676 LEU H N 1
ATOM 10899 C CA . LEU H 2 206 ? 0.204 15.681 -63.071 1.00 50.89 676 LEU H CA 1
ATOM 10900 C C . LEU H 2 206 ? -1.294 15.989 -62.871 1.00 56.18 676 LEU H C 1
ATOM 10901 O O . LEU H 2 206 ? -2.088 15.088 -62.591 1.00 60.69 676 LEU H O 1
ATOM 10906 N N . PHE H 2 207 ? -1.669 17.259 -63.003 1.00 60.42 677 PHE H N 1
ATOM 10907 C CA . PHE H 2 207 ? -3.054 17.692 -62.817 1.00 61.39 677 PHE H CA 1
ATOM 10908 C C . PHE H 2 207 ? -3.858 17.703 -64.116 1.00 63.15 677 PHE H C 1
ATOM 10909 O O . PHE H 2 207 ? -5.086 17.646 -64.071 1.00 61.83 677 PHE H O 1
ATOM 10917 N N . TRP H 2 208 ? -3.169 17.767 -65.258 1.00 65.82 678 TRP H N 1
ATOM 10918 C CA . TRP H 2 208 ? -3.816 17.835 -66.570 1.00 71.04 678 TRP H CA 1
ATOM 10919 C C . TRP H 2 208 ? -4.041 16.446 -67.195 1.00 77.16 678 TRP H C 1
ATOM 10920 O O . TRP H 2 208 ? -5.187 15.998 -67.310 1.00 77.78 678 TRP H O 1
ATOM 10931 N N . SER H 2 209 ? -2.949 15.780 -67.582 1.00 84.24 679 SER H N 1
ATOM 10932 C CA . SER H 2 209 ? -2.992 14.475 -68.262 1.00 89.58 679 SER H CA 1
ATOM 10933 C C . SER H 2 209 ? -2.481 13.307 -67.383 1.00 94.22 679 SER H C 1
ATOM 10934 O O . SER H 2 209 ? -2.028 12.286 -67.911 1.00 93.16 679 SER H O 1
ATOM 10937 N N . GLY H 2 210 ? -2.565 13.462 -66.056 1.00 99.54 680 GLY H N 1
ATOM 10938 C CA . GLY H 2 210 ? -2.203 12.410 -65.092 1.00 104.54 680 GLY H CA 1
ATOM 10939 C C . GLY H 2 210 ? -3.449 11.640 -64.688 1.00 110.15 680 GLY H C 1
ATOM 10940 O O . GLY H 2 210 ? -4.240 12.113 -63.869 1.00 116.95 680 GLY H O 1
ATOM 10941 N N . ARG H 2 211 ? -3.604 10.437 -65.235 1.00 112.24 681 ARG H N 1
ATOM 10942 C CA . ARG H 2 211 ? -4.918 9.791 -65.334 1.00 111.99 681 ARG H CA 1
ATOM 10943 C C . ARG H 2 211 ? -5.360 9.023 -64.077 1.00 111.29 681 ARG H C 1
ATOM 10944 O O . ARG H 2 211 ? -4.541 8.396 -63.396 1.00 106.90 681 ARG H O 1
ATOM 10952 N N . ASN H 2 212 ? -6.664 9.105 -63.786 1.00 112.84 682 ASN H N 1
ATOM 10953 C CA . ASN H 2 212 ? -7.339 8.251 -62.795 1.00 109.03 682 ASN H CA 1
ATOM 10954 C C . ASN H 2 212 ? -8.611 7.621 -63.396 1.00 112.92 682 ASN H C 1
ATOM 10955 O O . ASN H 2 212 ? -9.000 7.937 -64.529 1.00 114.66 682 ASN H O 1
ATOM 10960 N N . THR H 2 213 ? -9.235 6.719 -62.640 1.00 113.10 683 THR H N 1
ATOM 10961 C CA . THR H 2 213 ? -10.428 5.996 -63.095 1.00 111.12 683 THR H CA 1
ATOM 10962 C C . THR H 2 213 ? -11.676 6.876 -62.995 1.00 106.76 683 THR H C 1
ATOM 10963 O O . THR H 2 213 ? -12.254 7.275 -64.007 1.00 99.46 683 THR H O 1
ATOM 10967 N N . HIS H 2 221 ? -8.650 16.391 -67.128 1.00 98.75 691 HIS H N 1
ATOM 10968 C CA . HIS H 2 221 ? -8.278 17.743 -67.539 1.00 102.65 691 HIS H CA 1
ATOM 10969 C C . HIS H 2 221 ? -8.664 18.771 -66.471 1.00 101.62 691 HIS H C 1
ATOM 10970 O O . HIS H 2 221 ? -9.676 19.471 -66.598 1.00 101.77 691 HIS H O 1
ATOM 10977 N N . GLY H 2 222 ? -7.839 18.851 -65.426 1.00 98.18 692 GLY H N 1
ATOM 10978 C CA . GLY H 2 222 ? -8.030 19.794 -64.316 1.00 94.72 692 GLY H CA 1
ATOM 10979 C C . GLY H 2 222 ? -7.291 21.104 -64.523 1.00 88.43 692 GLY H C 1
ATOM 10980 O O . GLY H 2 222 ? -6.354 21.429 -63.781 1.00 81.00 692 GLY H O 1
ATOM 10981 N N . GLY H 2 223 ? -7.738 21.860 -65.526 1.00 83.40 693 GLY H N 1
ATOM 10982 C CA . GLY H 2 223 ? -7.114 23.120 -65.934 1.00 81.77 693 GLY H CA 1
ATOM 10983 C C . GLY H 2 223 ? -6.874 24.150 -64.840 1.00 81.14 693 GLY H C 1
ATOM 10984 O O . GLY H 2 223 ? -5.932 24.943 -64.933 1.00 78.01 693 GLY H O 1
ATOM 10985 N N . LYS H 2 224 ? -7.727 24.138 -63.814 1.00 80.57 694 LYS H N 1
ATOM 10986 C CA . LYS H 2 224 ? -7.584 25.017 -62.652 1.00 80.95 694 LYS H CA 1
ATOM 10987 C C . LYS H 2 224 ? -6.271 24.783 -61.904 1.00 77.89 694 LYS H C 1
ATOM 10988 O O . LYS H 2 224 ? -5.544 25.732 -61.614 1.00 75.82 694 LYS H O 1
ATOM 10994 N N . ARG H 2 225 ? -5.980 23.525 -61.585 1.00 75.70 695 ARG H N 1
ATOM 10995 C CA . ARG H 2 225 ? -4.770 23.188 -60.828 1.00 76.15 695 ARG H CA 1
ATOM 10996 C C . ARG H 2 225 ? -3.469 23.365 -61.630 1.00 72.46 695 ARG H C 1
ATOM 10997 O O . ARG H 2 225 ? -2.395 23.523 -61.043 1.00 70.62 695 ARG H O 1
ATOM 11005 N N . VAL H 2 226 ? -3.565 23.353 -62.958 1.00 68.42 696 VAL H N 1
ATOM 11006 C CA . VAL H 2 226 ? -2.433 23.711 -63.811 1.00 66.87 696 VAL H CA 1
ATOM 11007 C C . VAL H 2 226 ? -2.004 25.161 -63.542 1.00 67.67 696 VAL H C 1
ATOM 11008 O O . VAL H 2 226 ? -0.813 25.448 -63.455 1.00 67.85 696 VAL H O 1
ATOM 11012 N N . MET H 2 227 ? -2.978 26.056 -63.390 1.00 69.61 697 MET H N 1
ATOM 11013 C CA . MET H 2 227 ? -2.708 27.477 -63.128 1.00 70.25 697 MET H CA 1
ATOM 11014 C C . MET H 2 227 ? -2.114 27.755 -61.743 1.00 67.67 697 MET H C 1
ATOM 11015 O O . MET H 2 227 ? -1.307 28.672 -61.602 1.00 67.93 697 MET H O 1
ATOM 11020 N N . GLU H 2 228 ? -2.528 26.989 -60.732 1.00 66.89 698 GLU H N 1
ATOM 11021 C CA . GLU H 2 228 ? -1.966 27.116 -59.373 1.00 67.37 698 GLU H CA 1
ATOM 11022 C C . GLU H 2 228 ? -0.470 26.798 -59.365 1.00 61.97 698 GLU H C 1
ATOM 11023 O O . GLU H 2 228 ? 0.308 27.522 -58.754 1.00 60.89 698 GLU H O 1
ATOM 11029 N N . CYS H 2 229 ? -0.087 25.712 -60.039 1.00 57.92 699 CYS H N 1
ATOM 11030 C CA . CYS H 2 229 ? 1.320 25.298 -60.139 1.00 56.22 699 CYS H CA 1
ATOM 11031 C C . CYS H 2 229 ? 2.185 26.325 -60.837 1.00 53.59 699 CYS H C 1
ATOM 11032 O O . CYS H 2 229 ? 3.236 26.716 -60.318 1.00 54.12 699 CYS H O 1
ATOM 11035 N N . LEU H 2 230 ? 1.744 26.751 -62.017 1.00 51.25 700 LEU H N 1
ATOM 11036 C CA . LEU H 2 230 ? 2.501 27.721 -62.810 1.00 52.24 700 LEU H CA 1
ATOM 11037 C C . LEU H 2 230 ? 2.596 29.094 -62.128 1.00 52.89 700 LEU H C 1
ATOM 11038 O O . LEU H 2 230 ? 3.642 29.743 -62.217 1.00 55.91 700 LEU H O 1
ATOM 11043 N N . LYS H 2 231 ? 1.533 29.523 -61.435 1.00 52.55 701 LYS H N 1
ATOM 11044 C CA . LYS H 2 231 ? 1.608 30.712 -60.568 1.00 54.62 701 LYS H CA 1
ATOM 11045 C C . LYS H 2 231 ? 2.683 30.541 -59.506 1.00 53.11 701 LYS H C 1
ATOM 11046 O O . LYS H 2 231 ? 3.537 31.414 -59.338 1.00 53.57 701 LYS H O 1
ATOM 11052 N N . LYS H 2 232 ? 2.637 29.419 -58.791 1.00 50.46 702 LYS H N 1
ATOM 11053 C CA . LYS H 2 232 ? 3.633 29.139 -57.764 1.00 50.72 702 LYS H CA 1
ATOM 11054 C C . LYS H 2 232 ? 5.044 29.123 -58.343 1.00 48.05 702 LYS H C 1
ATOM 11055 O O . LYS H 2 232 ? 5.971 29.627 -57.718 1.00 44.39 702 LYS H O 1
ATOM 11061 N N . ALA H 2 233 ? 5.193 28.580 -59.548 1.00 46.78 703 ALA H N 1
ATOM 11062 C CA . ALA H 2 233 ? 6.473 28.613 -60.253 1.00 45.77 703 ALA H CA 1
ATOM 11063 C C . ALA H 2 233 ? 6.897 30.042 -60.611 1.00 47.91 703 ALA H C 1
ATOM 11064 O O . ALA H 2 233 ? 8.072 30.394 -60.459 1.00 47.61 703 ALA H O 1
ATOM 11066 N N . LEU H 2 234 ? 5.946 30.860 -61.074 1.00 50.37 704 LEU H N 1
ATOM 11067 C CA . LEU H 2 234 ? 6.200 32.296 -61.312 1.00 51.86 704 LEU H CA 1
ATOM 11068 C C . LEU H 2 234 ? 6.556 33.042 -60.034 1.00 53.19 704 LEU H C 1
ATOM 11069 O O . LEU H 2 234 ? 7.522 33.808 -60.009 1.00 53.44 704 LEU H O 1
ATOM 11074 N N . LYS H 2 235 ? 5.776 32.823 -58.979 1.00 55.50 705 LYS H N 1
ATOM 11075 C CA . LYS H 2 235 ? 6.062 33.441 -57.686 1.00 57.33 705 LYS H CA 1
ATOM 11076 C C . LYS H 2 235 ? 7.418 32.986 -57.126 1.00 54.85 705 LYS H C 1
ATOM 11077 O O . LYS H 2 235 ? 8.099 33.765 -56.474 1.00 58.81 705 LYS H O 1
ATOM 11083 N N . ILE H 2 236 ? 7.821 31.746 -57.403 1.00 53.97 706 ILE H N 1
ATOM 11084 C CA . ILE H 2 236 ? 9.179 31.284 -57.080 1.00 54.20 706 ILE H CA 1
ATOM 11085 C C . ILE H 2 236 ? 10.233 32.011 -57.940 1.00 57.16 706 ILE H C 1
ATOM 11086 O O . ILE H 2 236 ? 11.288 32.392 -57.430 1.00 58.59 706 ILE H O 1
ATOM 11091 N N . ALA H 2 237 ? 9.951 32.209 -59.228 1.00 59.56 707 ALA H N 1
ATOM 11092 C CA . ALA H 2 237 ? 10.876 32.930 -60.118 1.00 59.85 707 ALA H CA 1
ATOM 11093 C C . ALA H 2 237 ? 11.231 34.325 -59.601 1.00 60.86 707 ALA H C 1
ATOM 11094 O O . ALA H 2 237 ? 12.357 34.775 -59.799 1.00 62.30 707 ALA H O 1
ATOM 11096 N N . ASN H 2 238 ? 10.285 34.984 -58.927 1.00 61.66 708 ASN H N 1
ATOM 11097 C CA . ASN H 2 238 ? 10.527 36.297 -58.308 1.00 63.47 708 ASN H CA 1
ATOM 11098 C C . ASN H 2 238 ? 11.487 36.239 -57.110 1.00 64.76 708 ASN H C 1
ATOM 11099 O O . ASN H 2 238 ? 12.214 37.196 -56.863 1.00 63.43 708 ASN H O 1
ATOM 11104 N N . GLN H 2 239 ? 11.493 35.124 -56.379 1.00 67.86 709 GLN H N 1
ATOM 11105 C CA . GLN H 2 239 ? 12.471 34.891 -55.298 1.00 67.01 709 GLN H CA 1
ATOM 11106 C C . GLN H 2 239 ? 13.918 34.628 -55.785 1.00 68.64 709 GLN H C 1
ATOM 11107 O O . GLN H 2 239 ? 14.822 34.536 -54.966 1.00 68.00 709 GLN H O 1
ATOM 11113 N N . CYS H 2 240 ? 14.143 34.484 -57.093 1.00 72.05 710 CYS H N 1
ATOM 11114 C CA . CYS H 2 240 ? 15.511 34.360 -57.636 1.00 71.61 710 CYS H CA 1
ATOM 11115 C C . CYS H 2 240 ? 16.220 35.714 -57.687 1.00 69.27 710 CYS H C 1
ATOM 11116 O O . CYS H 2 240 ? 15.623 36.713 -58.089 1.00 65.78 710 CYS H O 1
ATOM 11119 N N . MET H 2 241 ? 17.500 35.726 -57.309 1.00 68.36 711 MET H N 1
ATOM 11120 C CA . MET H 2 241 ? 18.285 36.962 -57.211 1.00 68.00 711 MET H CA 1
ATOM 11121 C C . MET H 2 241 ? 19.023 37.295 -58.513 1.00 65.90 711 MET H C 1
ATOM 11122 O O . MET H 2 241 ? 19.085 38.460 -58.892 1.00 70.86 711 MET H O 1
ATOM 11127 N N . ASP H 2 242 ? 19.584 36.288 -59.183 1.00 63.76 712 ASP H N 1
ATOM 11128 C CA . ASP H 2 242 ? 20.313 36.494 -60.447 1.00 65.19 712 ASP H CA 1
ATOM 11129 C C . ASP H 2 242 ? 19.340 36.902 -61.563 1.00 64.74 712 ASP H C 1
ATOM 11130 O O . ASP H 2 242 ? 18.435 36.131 -61.882 1.00 62.76 712 ASP H O 1
ATOM 11135 N N . PRO H 2 243 ? 19.522 38.106 -62.160 1.00 65.34 713 PRO H N 1
ATOM 11136 C CA . PRO H 2 243 ? 18.590 38.555 -63.211 1.00 64.49 713 PRO H CA 1
ATOM 11137 C C . PRO H 2 243 ? 18.516 37.652 -64.443 1.00 62.46 713 PRO H C 1
ATOM 11138 O O . PRO H 2 243 ? 17.445 37.517 -65.032 1.00 63.42 713 PRO H O 1
ATOM 11142 N N . SER H 2 244 ? 19.642 37.047 -64.812 1.00 61.54 714 SER H N 1
ATOM 11143 C CA . SER H 2 244 ? 19.729 36.195 -65.996 1.00 60.21 714 SER H CA 1
ATOM 11144 C C . SER H 2 244 ? 18.946 34.886 -65.818 1.00 59.95 714 SER H C 1
ATOM 11145 O O . SER H 2 244 ? 18.285 34.437 -66.743 1.00 61.39 714 SER H O 1
ATOM 11148 N N . LEU H 2 245 ? 19.021 34.288 -64.628 1.00 61.09 715 LEU H N 1
ATOM 11149 C CA . LEU H 2 245 ? 18.250 33.068 -64.293 1.00 62.43 715 LEU H CA 1
ATOM 11150 C C . LEU H 2 245 ? 16.755 33.317 -64.082 1.00 59.35 715 LEU H C 1
ATOM 11151 O O . LEU H 2 245 ? 15.949 32.409 -64.271 1.00 59.90 715 LEU H O 1
ATOM 11156 N N . GLN H 2 246 ? 16.400 34.532 -63.670 1.00 56.72 716 GLN H N 1
ATOM 11157 C CA . GLN H 2 246 ? 15.002 34.943 -63.479 1.00 55.82 716 GLN H CA 1
ATOM 11158 C C . GLN H 2 246 ? 14.227 35.069 -64.806 1.00 53.24 716 GLN H C 1
ATOM 11159 O O . GLN H 2 246 ? 13.102 34.584 -64.909 1.00 48.89 716 GLN H O 1
ATOM 11165 N N . VAL H 2 247 ? 14.838 35.723 -65.798 1.00 51.89 717 VAL H N 1
ATOM 11166 C CA . VAL H 2 247 ? 14.243 35.904 -67.141 1.00 53.67 717 VAL H CA 1
ATOM 11167 C C . VAL H 2 247 ? 14.116 34.564 -67.872 1.00 51.62 717 VAL H C 1
ATOM 11168 O O . VAL H 2 247 ? 13.099 34.285 -68.504 1.00 53.27 717 VAL H O 1
ATOM 11172 N N . GLN H 2 248 ? 15.180 33.771 -67.795 1.00 50.45 718 GLN H N 1
ATOM 11173 C CA . GLN H 2 248 ? 15.236 32.400 -68.330 1.00 49.82 718 GLN H CA 1
ATOM 11174 C C . GLN H 2 248 ? 14.076 31.555 -67.790 1.00 47.44 718 GLN H C 1
ATOM 11175 O O . GLN H 2 248 ? 13.457 30.799 -68.536 1.00 48.35 718 GLN H O 1
ATOM 11181 N N . LEU H 2 249 ? 13.788 31.718 -66.497 1.00 46.73 719 LEU H N 1
ATOM 11182 C CA . LEU H 2 249 ? 12.634 31.088 -65.820 1.00 46.31 719 LEU H CA 1
ATOM 11183 C C . LEU H 2 249 ? 11.278 31.531 -66.383 1.00 43.49 719 LEU H C 1
ATOM 11184 O O . LEU H 2 249 ? 10.391 30.695 -66.612 1.00 40.07 719 LEU H O 1
ATOM 11189 N N . PHE H 2 250 ? 11.122 32.843 -66.559 1.00 41.31 720 PHE H N 1
ATOM 11190 C CA . PHE H 2 250 ? 9.876 33.426 -67.058 1.00 42.54 720 PHE H CA 1
ATOM 11191 C C . PHE H 2 250 ? 9.552 32.940 -68.469 1.00 43.21 720 PHE H C 1
ATOM 11192 O O . PHE H 2 250 ? 8.394 32.602 -68.752 1.00 41.72 720 PHE H O 1
ATOM 11200 N N . ILE H 2 251 ? 10.567 32.901 -69.338 1.00 41.16 721 ILE H N 1
ATOM 11201 C CA . ILE H 2 251 ? 10.393 32.390 -70.700 1.00 40.54 721 ILE H CA 1
ATOM 11202 C C . ILE H 2 251 ? 10.046 30.896 -70.662 1.00 41.71 721 ILE H C 1
ATOM 11203 O O . ILE H 2 251 ? 9.214 30.437 -71.440 1.00 43.93 721 ILE H O 1
ATOM 11208 N N . GLU H 2 252 ? 10.691 30.152 -69.765 1.00 44.35 722 GLU H N 1
ATOM 11209 C CA . GLU H 2 252 ? 10.382 28.730 -69.547 1.00 46.99 722 GLU H CA 1
ATOM 11210 C C . GLU H 2 252 ? 8.940 28.484 -69.087 1.00 45.87 722 GLU H C 1
ATOM 11211 O O . GLU H 2 252 ? 8.285 27.555 -69.570 1.00 46.06 722 GLU H O 1
ATOM 11217 N N . ILE H 2 253 ? 8.471 29.294 -68.138 1.00 43.97 723 ILE H N 1
ATOM 11218 C CA . ILE H 2 253 ? 7.094 29.207 -67.646 1.00 43.41 723 ILE H CA 1
ATOM 11219 C C . ILE H 2 253 ? 6.115 29.716 -68.703 1.00 43.81 723 ILE H C 1
ATOM 11220 O O . ILE H 2 253 ? 5.027 29.168 -68.858 1.00 43.59 723 ILE H O 1
ATOM 11225 N N . LEU H 2 254 ? 6.504 30.754 -69.435 1.00 45.59 724 LEU H N 1
ATOM 11226 C CA . LEU H 2 254 ? 5.687 31.268 -70.535 1.00 45.63 724 LEU H CA 1
ATOM 11227 C C . LEU H 2 254 ? 5.416 30.171 -71.569 1.00 44.55 724 LEU H C 1
ATOM 11228 O O . LEU H 2 254 ? 4.327 30.106 -72.125 1.00 46.14 724 LEU H O 1
ATOM 11233 N N . ASN H 2 255 ? 6.392 29.297 -71.799 1.00 42.95 725 ASN H N 1
ATOM 11234 C CA . ASN H 2 255 ? 6.222 28.182 -72.739 1.00 42.35 725 ASN H CA 1
ATOM 11235 C C . ASN H 2 255 ? 5.361 27.041 -72.197 1.00 42.64 725 ASN H C 1
ATOM 11236 O O . ASN H 2 255 ? 4.677 26.373 -72.963 1.00 40.79 725 ASN H O 1
ATOM 11241 N N . ARG H 2 256 ? 5.411 26.797 -70.891 1.00 46.11 726 ARG H N 1
ATOM 11242 C CA . ARG H 2 256 ? 4.504 25.837 -70.265 1.00 48.32 726 ARG H CA 1
ATOM 11243 C C . ARG H 2 256 ? 3.070 26.296 -70.515 1.00 48.06 726 ARG H C 1
ATOM 11244 O O . ARG H 2 256 ? 2.279 25.553 -71.096 1.00 48.36 726 ARG H O 1
ATOM 11252 N N . TYR H 2 257 ? 2.764 27.539 -70.130 1.00 48.10 727 TYR H N 1
ATOM 11253 C CA . TYR H 2 257 ? 1.460 28.151 -70.421 1.00 47.07 727 TYR H CA 1
ATOM 11254 C C . TYR H 2 257 ? 1.082 27.892 -71.880 1.00 46.27 727 TYR H C 1
ATOM 11255 O O . TYR H 2 257 ? 0.006 27.367 -72.157 1.00 48.96 727 TYR H O 1
ATOM 11264 N N . ILE H 2 258 ? 1.984 28.220 -72.803 1.00 46.21 728 ILE H N 1
ATOM 11265 C CA . ILE H 2 258 ? 1.737 27.991 -74.230 1.00 48.34 728 ILE H CA 1
ATOM 11266 C C . ILE H 2 258 ? 1.407 26.523 -74.506 1.00 49.73 728 ILE H C 1
ATOM 11267 O O . ILE H 2 258 ? 0.451 26.236 -75.228 1.00 52.54 728 ILE H O 1
ATOM 11272 N N . TYR H 2 259 ? 2.184 25.604 -73.932 1.00 49.44 729 TYR H N 1
ATOM 11273 C CA . TYR H 2 259 ? 1.905 24.173 -74.074 1.00 47.46 729 TYR H CA 1
ATOM 11274 C C . TYR H 2 259 ? 0.446 23.866 -73.687 1.00 48.94 729 TYR H C 1
ATOM 11275 O O . TYR H 2 259 ? -0.265 23.228 -74.457 1.00 47.20 729 TYR H O 1
ATOM 11284 N N . PHE H 2 260 ? 0.008 24.345 -72.519 1.00 50.27 730 PHE H N 1
ATOM 11285 C CA . PHE H 2 260 ? -1.355 24.076 -72.020 1.00 51.88 730 PHE H CA 1
ATOM 11286 C C . PHE H 2 260 ? -2.449 24.833 -72.781 1.00 53.93 730 PHE H C 1
ATOM 11287 O O . PHE H 2 260 ? -3.547 24.314 -72.959 1.00 53.10 730 PHE H O 1
ATOM 11295 N N . TYR H 2 261 ? -2.143 26.053 -73.214 1.00 58.12 731 TYR H N 1
ATOM 11296 C CA . TYR H 2 261 ? -3.033 26.842 -74.078 1.00 60.89 731 TYR H CA 1
ATOM 11297 C C . TYR H 2 261 ? -3.402 26.085 -75.360 1.00 60.45 731 TYR H C 1
ATOM 11298 O O . TYR H 2 261 ? -4.575 25.991 -75.707 1.00 61.58 731 TYR H O 1
ATOM 11307 N N . GLU H 2 262 ? -2.402 25.507 -76.023 1.00 60.86 732 GLU H N 1
ATOM 11308 C CA . GLU H 2 262 ? -2.593 24.785 -77.291 1.00 61.39 732 GLU H CA 1
ATOM 11309 C C . GLU H 2 262 ? -3.075 23.324 -77.158 1.00 64.11 732 GLU H C 1
ATOM 11310 O O . GLU H 2 262 ? -3.205 22.617 -78.169 1.00 62.42 732 GLU H O 1
ATOM 11316 N N . LYS H 2 263 ? -3.298 22.874 -75.919 1.00 67.35 733 LYS H N 1
ATOM 11317 C CA . LYS H 2 263 ? -4.077 21.662 -75.613 1.00 69.61 733 LYS H CA 1
ATOM 11318 C C . LYS H 2 263 ? -5.498 22.032 -75.117 1.00 70.90 733 LYS H C 1
ATOM 11319 O O . LYS H 2 263 ? -6.230 21.168 -74.628 1.00 70.55 733 LYS H O 1
ATOM 11325 N N . GLU H 2 264 ? -5.871 23.309 -75.249 1.00 71.82 734 GLU H N 1
ATOM 11326 C CA . GLU H 2 264 ? -7.185 23.836 -74.865 1.00 73.06 734 GLU H CA 1
ATOM 11327 C C . GLU H 2 264 ? -7.485 23.684 -73.373 1.00 71.55 734 GLU H C 1
ATOM 11328 O O . GLU H 2 264 ? -8.468 23.059 -72.975 1.00 73.83 734 GLU H O 1
ATOM 11334 N N . ASN H 2 265 ? -6.601 24.265 -72.566 1.00 69.87 735 ASN H N 1
ATOM 11335 C CA . ASN H 2 265 ? -6.844 24.494 -71.148 1.00 69.52 735 ASN H CA 1
ATOM 11336 C C . ASN H 2 265 ? -7.462 25.886 -71.038 1.00 72.18 735 ASN H C 1
ATOM 11337 O O . ASN H 2 265 ? -6.757 26.879 -70.846 1.00 72.24 735 ASN H O 1
ATOM 11342 N N . ASP H 2 266 ? -8.787 25.946 -71.155 1.00 73.92 736 ASP H N 1
ATOM 11343 C CA . ASP H 2 266 ? -9.537 27.217 -71.106 1.00 75.69 736 ASP H CA 1
ATOM 11344 C C . ASP H 2 266 ? -9.172 28.162 -69.942 1.00 73.00 736 ASP H C 1
ATOM 11345 O O . ASP H 2 266 ? -9.301 29.380 -70.071 1.00 73.75 736 ASP H O 1
ATOM 11350 N N . ALA H 2 267 ? -8.716 27.600 -68.823 1.00 72.55 737 ALA H N 1
ATOM 11351 C CA . ALA H 2 267 ? -8.199 28.389 -67.694 1.00 72.66 737 ALA H CA 1
ATOM 11352 C C . ALA H 2 267 ? -6.874 29.125 -67.976 1.00 71.83 737 ALA H C 1
ATOM 11353 O O . ALA H 2 267 ? -6.518 30.051 -67.246 1.00 70.16 737 ALA H O 1
ATOM 11355 N N . VAL H 2 268 ? -6.130 28.698 -68.996 1.00 71.84 738 VAL H N 1
ATOM 11356 C CA . VAL H 2 268 ? -4.991 29.469 -69.501 1.00 69.75 738 VAL H CA 1
ATOM 11357 C C . VAL H 2 268 ? -5.518 30.415 -70.567 1.00 69.24 738 VAL H C 1
ATOM 11358 O O . VAL H 2 268 ? -5.821 30.004 -71.685 1.00 70.09 738 VAL H O 1
ATOM 11362 N N . THR H 2 269 ? -5.622 31.684 -70.198 1.00 68.56 739 THR H N 1
ATOM 11363 C CA . THR H 2 269 ? -6.108 32.729 -71.079 1.00 67.59 739 THR H CA 1
ATOM 11364 C C . THR H 2 269 ? -4.945 33.544 -71.616 1.00 69.48 739 THR H C 1
ATOM 11365 O O . THR H 2 269 ? -3.826 33.470 -71.099 1.00 72.63 739 THR H O 1
ATOM 11369 N N . ILE H 2 270 ? -5.215 34.319 -72.659 1.00 69.59 740 ILE H N 1
ATOM 11370 C CA . ILE H 2 270 ? -4.198 35.206 -73.229 1.00 69.71 740 ILE H CA 1
ATOM 11371 C C . ILE H 2 270 ? -3.836 36.400 -72.336 1.00 68.15 740 ILE H C 1
ATOM 11372 O O . ILE H 2 270 ? -2.761 36.969 -72.517 1.00 65.26 740 ILE H O 1
ATOM 11377 N N . GLN H 2 271 ? -4.699 36.773 -71.384 1.00 68.78 741 GLN H N 1
ATOM 11378 C CA A GLN H 2 271 ? -4.408 37.886 -70.473 0.50 70.46 741 GLN H CA 1
ATOM 11379 C CA B GLN H 2 271 ? -4.396 37.894 -70.478 0.50 71.38 741 GLN H CA 1
ATOM 11380 C C . GLN H 2 271 ? -3.188 37.592 -69.587 1.00 72.96 741 GLN H C 1
ATOM 11381 O O . GLN H 2 271 ? -2.360 38.474 -69.350 1.00 79.33 741 GLN H O 1
ATOM 11392 N N . VAL H 2 272 ? -3.088 36.353 -69.095 1.00 73.58 742 VAL H N 1
ATOM 11393 C CA . VAL H 2 272 ? -1.939 35.916 -68.280 1.00 69.42 742 VAL H CA 1
ATOM 11394 C C . VAL H 2 272 ? -0.719 35.714 -69.184 1.00 64.82 742 VAL H C 1
ATOM 11395 O O . VAL H 2 272 ? 0.416 36.006 -68.783 1.00 65.83 742 VAL H O 1
ATOM 11399 N N . LEU H 2 273 ? -0.966 35.216 -70.395 1.00 57.14 743 LEU H N 1
ATOM 11400 C CA . LEU H 2 273 ? 0.072 35.092 -71.429 1.00 57.03 743 LEU H CA 1
ATOM 11401 C C . LEU H 2 273 ? 0.678 36.463 -71.800 1.00 59.78 743 LEU H C 1
ATOM 11402 O O . LEU H 2 273 ? 1.896 36.586 -71.938 1.00 60.67 743 LEU H O 1
ATOM 11407 N N . ASN H 2 274 ? -0.177 37.481 -71.943 1.00 61.31 744 ASN H N 1
ATOM 11408 C CA . ASN H 2 274 ? 0.259 38.855 -72.258 1.00 59.81 744 ASN H CA 1
ATOM 11409 C C . ASN H 2 274 ? 0.914 39.570 -71.073 1.00 56.34 744 ASN H C 1
ATOM 11410 O O . ASN H 2 274 ? 1.807 40.392 -71.276 1.00 56.55 744 ASN H O 1
ATOM 11415 N N . GLN H 2 275 ? 0.461 39.288 -69.849 1.00 55.14 745 GLN H N 1
ATOM 11416 C CA . GLN H 2 275 ? 1.144 39.792 -68.637 1.00 56.56 745 GLN H CA 1
ATOM 11417 C C . GLN H 2 275 ? 2.601 39.333 -68.590 1.00 54.89 745 GLN H C 1
ATOM 11418 O O . GLN H 2 275 ? 3.498 40.106 -68.243 1.00 53.73 745 GLN H O 1
ATOM 11424 N N . LEU H 2 276 ? 2.820 38.073 -68.952 1.00 54.63 746 LEU H N 1
ATOM 11425 C CA . LEU H 2 276 ? 4.128 37.454 -68.843 1.00 55.18 746 LEU H CA 1
ATOM 11426 C C . LEU H 2 276 ? 5.081 37.836 -69.983 1.00 55.11 746 LEU H C 1
ATOM 11427 O O . LEU H 2 276 ? 6.270 38.029 -69.722 1.00 53.60 746 LEU H O 1
ATOM 11432 N N . ILE H 2 277 ? 4.590 37.959 -71.224 1.00 55.80 747 ILE H N 1
ATOM 11433 C CA . ILE H 2 277 ? 5.460 38.450 -72.318 1.00 59.49 747 ILE H CA 1
ATOM 11434 C C . ILE H 2 277 ? 5.970 39.863 -72.014 1.00 59.28 747 ILE H C 1
ATOM 11435 O O . ILE H 2 277 ? 7.119 40.175 -72.316 1.00 60.38 747 ILE H O 1
ATOM 11440 N N . GLN H 2 278 ? 5.128 40.693 -71.396 1.00 58.28 748 GLN H N 1
ATOM 11441 C CA . GLN H 2 278 ? 5.506 42.070 -71.061 1.00 59.86 748 GLN H CA 1
ATOM 11442 C C . GLN H 2 278 ? 6.543 42.164 -69.945 1.00 57.52 748 GLN H C 1
ATOM 11443 O O . GLN H 2 278 ? 7.417 43.035 -70.002 1.00 58.05 748 GLN H O 1
ATOM 11449 N N . LYS H 2 279 ? 6.437 41.302 -68.931 1.00 54.70 749 LYS H N 1
ATOM 11450 C CA . LYS H 2 279 ? 7.437 41.262 -67.856 1.00 53.86 749 LYS H CA 1
ATOM 11451 C C . LYS H 2 279 ? 8.801 40.890 -68.433 1.00 51.80 749 LYS H C 1
ATOM 11452 O O . LYS H 2 279 ? 9.805 41.509 -68.107 1.00 51.91 749 LYS H O 1
ATOM 11458 N N . ILE H 2 280 ? 8.826 39.912 -69.330 1.00 52.45 750 ILE H N 1
ATOM 11459 C CA . ILE H 2 280 ? 10.070 39.517 -70.004 1.00 52.83 750 ILE H CA 1
ATOM 11460 C C . ILE H 2 280 ? 10.607 40.671 -70.870 1.00 52.06 750 ILE H C 1
ATOM 11461 O O . ILE H 2 280 ? 11.804 40.887 -70.908 1.00 53.29 750 ILE H O 1
ATOM 11466 N N . ARG H 2 281 ? 9.725 41.411 -71.541 1.00 54.44 751 ARG H N 1
ATOM 11467 C CA . ARG H 2 281 ? 10.123 42.617 -72.299 1.00 57.11 751 ARG H CA 1
ATOM 11468 C C . ARG H 2 281 ? 10.697 43.744 -71.427 1.00 58.93 751 ARG H C 1
ATOM 11469 O O . ARG H 2 281 ? 11.528 44.522 -71.902 1.00 59.03 751 ARG H O 1
ATOM 11477 N N . GLU H 2 282 ? 10.233 43.851 -70.183 1.00 61.69 752 GLU H N 1
ATOM 11478 C CA . GLU H 2 282 ? 10.799 44.808 -69.212 1.00 66.59 752 GLU H CA 1
ATOM 11479 C C . GLU H 2 282 ? 12.129 44.350 -68.597 1.00 68.95 752 GLU H C 1
ATOM 11480 O O . GLU H 2 282 ? 13.063 45.143 -68.494 1.00 70.98 752 GLU H O 1
ATOM 11486 N N . ASP H 2 283 ? 12.203 43.087 -68.169 1.00 71.76 753 ASP H N 1
ATOM 11487 C CA . ASP H 2 283 ? 13.386 42.561 -67.455 1.00 72.90 753 ASP H CA 1
ATOM 11488 C C . ASP H 2 283 ? 14.561 42.186 -68.374 1.00 70.76 753 ASP H C 1
ATOM 11489 O O . ASP H 2 283 ? 15.707 42.160 -67.913 1.00 71.84 753 ASP H O 1
ATOM 11494 N N . LEU H 2 284 ? 14.288 41.914 -69.655 1.00 68.58 754 LEU H N 1
ATOM 11495 C CA . LEU H 2 284 ? 15.314 41.413 -70.596 1.00 69.42 754 LEU H CA 1
ATOM 11496 C C . LEU H 2 284 ? 16.353 42.444 -71.085 1.00 69.52 754 LEU H C 1
ATOM 11497 O O . LEU H 2 284 ? 17.512 42.080 -71.294 1.00 66.73 754 LEU H O 1
ATOM 11502 N N . PRO H 2 285 ? 15.952 43.715 -71.299 1.00 72.19 755 PRO H N 1
ATOM 11503 C CA . PRO H 2 285 ? 16.962 44.735 -71.632 1.00 72.60 755 PRO H CA 1
ATOM 11504 C C . PRO H 2 285 ? 18.034 44.989 -70.560 1.00 72.66 755 PRO H C 1
ATOM 11505 O O . PRO H 2 285 ? 19.137 45.404 -70.906 1.00 73.08 755 PRO H O 1
ATOM 11509 N N . ASN H 2 286 ? 17.722 44.721 -69.290 1.00 74.34 756 ASN H N 1
ATOM 11510 C CA . ASN H 2 286 ? 18.635 45.019 -68.172 1.00 72.73 756 ASN H CA 1
ATOM 11511 C C . ASN H 2 286 ? 19.852 44.092 -68.058 1.00 74.11 756 ASN H C 1
ATOM 11512 O O . ASN H 2 286 ? 20.763 44.392 -67.286 1.00 81.29 756 ASN H O 1
ATOM 11517 N N . LEU H 2 287 ? 19.869 42.973 -68.788 1.00 71.52 757 LEU H N 1
ATOM 11518 C CA . LEU H 2 287 ? 20.944 41.980 -68.671 1.00 70.12 757 LEU H CA 1
ATOM 11519 C C . LEU H 2 287 ? 22.246 42.422 -69.340 1.00 72.41 757 LEU H C 1
ATOM 11520 O O . LEU H 2 287 ? 22.230 43.101 -70.370 1.00 67.89 757 LEU H O 1
ATOM 11525 N N . GLU H 2 288 ? 23.365 41.994 -68.750 1.00 75.81 758 GLU H N 1
ATOM 11526 C CA . GLU H 2 288 ? 24.700 42.192 -69.327 1.00 77.38 758 GLU H CA 1
ATOM 11527 C C . GLU H 2 288 ? 24.891 41.355 -70.595 1.00 74.58 758 GLU H C 1
ATOM 11528 O O . GLU H 2 288 ? 24.280 40.297 -70.737 1.00 69.75 758 GLU H O 1
ATOM 11534 N N . SER H 2 289 ? 25.766 41.822 -71.486 1.00 73.03 759 SER H N 1
ATOM 11535 C CA . SER H 2 289 ? 26.038 41.134 -72.753 1.00 74.09 759 SER H CA 1
ATOM 11536 C C . SER H 2 289 ? 26.894 39.879 -72.563 1.00 73.72 759 SER H C 1
ATOM 11537 O O . SER H 2 289 ? 27.945 39.926 -71.920 1.00 74.94 759 SER H O 1
ATOM 11540 N N . SER H 2 290 ? 26.436 38.767 -73.133 1.00 70.54 760 SER H N 1
ATOM 11541 C CA . SER H 2 290 ? 27.160 37.495 -73.079 1.00 71.16 760 SER H CA 1
ATOM 11542 C C . SER H 2 290 ? 26.595 36.532 -74.122 1.00 70.47 760 SER H C 1
ATOM 11543 O O . SER H 2 290 ? 25.646 36.875 -74.834 1.00 68.99 760 SER H O 1
ATOM 11546 N N . GLU H 2 291 ? 27.189 35.345 -74.226 1.00 69.77 761 GLU H N 1
ATOM 11547 C CA . GLU H 2 291 ? 26.619 34.271 -75.044 1.00 72.57 761 GLU H CA 1
ATOM 11548 C C . GLU H 2 291 ? 25.257 33.818 -74.476 1.00 71.19 761 GLU H C 1
ATOM 11549 O O . GLU H 2 291 ? 24.340 33.531 -75.248 1.00 68.47 761 GLU H O 1
ATOM 11555 N N . GLU H 2 292 ? 25.126 33.775 -73.145 1.00 68.34 762 GLU H N 1
ATOM 11556 C CA . GLU H 2 292 ? 23.853 33.422 -72.501 1.00 65.20 762 GLU H CA 1
ATOM 11557 C C . GLU H 2 292 ? 22.732 34.375 -72.889 1.00 62.38 762 GLU H C 1
ATOM 11558 O O . GLU H 2 292 ? 21.652 33.928 -73.274 1.00 58.85 762 GLU H O 1
ATOM 11564 N N . THR H 2 293 ? 23.001 35.677 -72.790 1.00 60.06 763 THR H N 1
ATOM 11565 C CA . THR H 2 293 ? 22.011 36.717 -73.112 1.00 58.98 763 THR H CA 1
ATOM 11566 C C . THR H 2 293 ? 21.546 36.652 -74.573 1.00 59.47 763 THR H C 1
ATOM 11567 O O . THR H 2 293 ? 20.385 36.924 -74.857 1.00 60.60 763 THR H O 1
ATOM 11571 N N . GLU H 2 294 ? 22.448 36.293 -75.487 1.00 61.38 764 GLU H N 1
ATOM 11572 C CA . GLU H 2 294 ? 22.082 36.040 -76.885 1.00 64.35 764 GLU H CA 1
ATOM 11573 C C . GLU H 2 294 ? 21.115 34.850 -76.981 1.00 62.13 764 GLU H C 1
ATOM 11574 O O . GLU H 2 294 ? 20.113 34.918 -77.697 1.00 60.06 764 GLU H O 1
ATOM 11580 N N . GLN H 2 295 ? 21.431 33.776 -76.254 1.00 60.36 765 GLN H N 1
ATOM 11581 C CA . GLN H 2 295 ? 20.612 32.556 -76.237 1.00 58.84 765 GLN H CA 1
ATOM 11582 C C . GLN H 2 295 ? 19.266 32.737 -75.532 1.00 55.08 765 GLN H C 1
ATOM 11583 O O . GLN H 2 295 ? 18.270 32.164 -75.975 1.00 52.00 765 GLN H O 1
ATOM 11589 N N . ILE H 2 296 ? 19.244 33.517 -74.445 1.00 52.68 766 ILE H N 1
ATOM 11590 C CA . ILE H 2 296 ? 17.995 33.868 -73.744 1.00 50.47 766 ILE H CA 1
ATOM 11591 C C . ILE H 2 296 ? 17.088 34.661 -74.676 1.00 50.85 766 ILE H C 1
ATOM 11592 O O . ILE H 2 296 ? 15.918 34.325 -74.831 1.00 52.42 766 ILE H O 1
ATOM 11597 N N . ASN H 2 297 ? 17.637 35.708 -75.288 1.00 53.55 767 ASN H N 1
ATOM 11598 C CA . ASN H 2 297 ? 16.911 36.504 -76.290 1.00 53.20 767 ASN H CA 1
ATOM 11599 C C . ASN H 2 297 ? 16.392 35.665 -77.450 1.00 51.64 767 ASN H C 1
ATOM 11600 O O . ASN H 2 297 ? 15.263 35.866 -77.900 1.00 49.92 767 ASN H O 1
ATOM 11605 N N . LYS H 2 298 ? 17.220 34.736 -77.927 1.00 51.06 768 LYS H N 1
ATOM 11606 C CA . LYS H 2 298 ? 16.863 33.880 -79.060 1.00 52.04 768 LYS H CA 1
ATOM 11607 C C . LYS H 2 298 ? 15.721 32.921 -78.695 1.00 51.84 768 LYS H C 1
ATOM 11608 O O . LYS H 2 298 ? 14.813 32.703 -79.495 1.00 54.45 768 LYS H O 1
ATOM 11614 N N . HIS H 2 299 ? 15.769 32.373 -77.480 1.00 50.89 769 HIS H N 1
ATOM 11615 C CA . HIS H 2 299 ? 14.685 31.549 -76.916 1.00 49.89 769 HIS H CA 1
ATOM 11616 C C . HIS H 2 299 ? 13.360 32.335 -76.848 1.00 48.88 769 HIS H C 1
ATOM 11617 O O . HIS H 2 299 ? 12.292 31.805 -77.183 1.00 45.67 769 HIS H O 1
ATOM 11624 N N . PHE H 2 300 ? 13.442 33.590 -76.415 1.00 45.84 770 PHE H N 1
ATOM 11625 C CA . PHE H 2 300 ? 12.274 34.452 -76.351 1.00 46.88 770 PHE H CA 1
ATOM 11626 C C . PHE H 2 300 ? 11.766 34.828 -77.749 1.00 48.42 770 PHE H C 1
ATOM 11627 O O . PHE H 2 300 ? 10.561 34.847 -77.982 1.00 45.73 770 PHE H O 1
ATOM 11635 N N . HIS H 2 301 ? 12.689 35.124 -78.663 1.00 50.65 771 HIS H N 1
ATOM 11636 C CA . HIS H 2 301 ? 12.342 35.424 -80.053 1.00 53.36 771 HIS H CA 1
ATOM 11637 C C . HIS H 2 301 ? 11.624 34.235 -80.692 1.00 51.32 771 HIS H C 1
ATOM 11638 O O . HIS H 2 301 ? 10.560 34.407 -81.294 1.00 49.21 771 HIS H O 1
ATOM 11645 N N . ASN H 2 302 ? 12.198 33.041 -80.534 1.00 48.60 772 ASN H N 1
ATOM 11646 C CA . ASN H 2 302 ? 11.578 31.802 -81.026 1.00 49.39 772 ASN H CA 1
ATOM 11647 C C . ASN H 2 302 ? 10.172 31.558 -80.448 1.00 49.65 772 ASN H C 1
ATOM 11648 O O . ASN H 2 302 ? 9.300 31.035 -81.136 1.00 50.70 772 ASN H O 1
ATOM 11653 N N . THR H 2 303 ? 9.967 31.933 -79.189 1.00 50.77 773 THR H N 1
ATOM 11654 C CA . THR H 2 303 ? 8.682 31.768 -78.519 1.00 50.11 773 THR H CA 1
ATOM 11655 C C . THR H 2 303 ? 7.647 32.724 -79.094 1.00 52.12 773 THR H C 1
ATOM 11656 O O . THR H 2 303 ? 6.526 32.309 -79.369 1.00 53.69 773 THR H O 1
ATOM 11660 N N . LEU H 2 304 ? 8.022 33.991 -79.281 1.00 53.86 774 LEU H N 1
ATOM 11661 C CA . LEU H 2 304 ? 7.138 34.983 -79.915 1.00 53.69 774 LEU H CA 1
ATOM 11662 C C . LEU H 2 304 ? 6.789 34.598 -81.359 1.00 54.21 774 LEU H C 1
ATOM 11663 O O . LEU H 2 304 ? 5.630 34.677 -81.752 1.00 53.79 774 LEU H O 1
ATOM 11668 N N . GLU H 2 305 ? 7.797 34.165 -82.118 1.00 57.61 775 GLU H N 1
ATOM 11669 C CA . GLU H 2 305 ? 7.635 33.671 -83.503 1.00 61.93 775 GLU H CA 1
ATOM 11670 C C . GLU H 2 305 ? 6.627 32.510 -83.601 1.00 62.80 775 GLU H C 1
ATOM 11671 O O . GLU H 2 305 ? 5.924 32.384 -84.601 1.00 65.45 775 GLU H O 1
ATOM 11677 N N . HIS H 2 306 ? 6.573 31.674 -82.563 1.00 62.85 776 HIS H N 1
ATOM 11678 C CA . HIS H 2 306 ? 5.621 30.562 -82.473 1.00 63.72 776 HIS H CA 1
ATOM 11679 C C . HIS H 2 306 ? 4.188 31.048 -82.229 1.00 63.93 776 HIS H C 1
ATOM 11680 O O . HIS H 2 306 ? 3.243 30.474 -82.769 1.00 64.38 776 HIS H O 1
ATOM 11687 N N . LEU H 2 307 ? 4.030 32.094 -81.415 1.00 64.59 777 LEU H N 1
ATOM 11688 C CA . LEU H 2 307 ? 2.711 32.698 -81.159 1.00 65.20 777 LEU H CA 1
ATOM 11689 C C . LEU H 2 307 ? 2.127 33.451 -82.369 1.00 67.92 777 LEU H C 1
ATOM 11690 O O . LEU H 2 307 ? 0.918 33.694 -82.407 1.00 67.41 777 LEU H O 1
ATOM 11695 N N . ARG H 2 308 ? 2.971 33.827 -83.334 1.00 68.52 778 ARG H N 1
ATOM 11696 C CA . ARG H 2 308 ? 2.499 34.447 -84.579 1.00 72.06 778 ARG H CA 1
ATOM 11697 C C . ARG H 2 308 ? 1.827 33.430 -85.503 1.00 75.17 778 ARG H C 1
ATOM 11698 O O . ARG H 2 308 ? 0.793 33.739 -86.097 1.00 76.92 778 ARG H O 1
ATOM 11706 N N . LEU H 2 309 ? 2.400 32.227 -85.611 1.00 78.42 779 LEU H N 1
ATOM 11707 C CA . LEU H 2 309 ? 1.848 31.169 -86.481 1.00 80.97 779 LEU H CA 1
ATOM 11708 C C . LEU H 2 309 ? 0.519 30.626 -85.954 1.00 81.73 779 LEU H C 1
ATOM 11709 O O . LEU H 2 309 ? 0.465 29.994 -84.898 1.00 84.77 779 LEU H O 1
ATOM 11714 N N . GLU I 3 2 ? 13.129 1.734 -104.585 1.00 95.67 164 GLU I N 1
ATOM 11715 C CA . GLU I 3 2 ? 14.583 1.998 -104.345 1.00 94.84 164 GLU I CA 1
ATOM 11716 C C . GLU I 3 2 ? 14.989 1.580 -102.925 1.00 95.12 164 GLU I C 1
ATOM 11717 O O . GLU I 3 2 ? 14.993 2.394 -101.996 1.00 94.44 164 GLU I O 1
ATOM 11723 N N . GLU I 3 3 ? 15.307 0.294 -102.774 1.00 93.49 165 GLU I N 1
ATOM 11724 C CA . GLU I 3 3 ? 15.865 -0.241 -101.527 1.00 89.72 165 GLU I CA 1
ATOM 11725 C C . GLU I 3 3 ? 17.353 0.113 -101.409 1.00 86.62 165 GLU I C 1
ATOM 11726 O O . GLU I 3 3 ? 17.967 0.581 -102.373 1.00 86.43 165 GLU I O 1
ATOM 11732 N N . TYR I 3 4 ? 17.917 -0.113 -100.221 1.00 81.77 166 TYR I N 1
ATOM 11733 C CA . TYR I 3 4 ? 19.344 0.127 -99.944 1.00 77.86 166 TYR I CA 1
ATOM 11734 C C . TYR I 3 4 ? 19.961 -1.099 -99.277 1.00 76.95 166 TYR I C 1
ATOM 11735 O O . TYR I 3 4 ? 19.261 -1.879 -98.636 1.00 75.05 166 TYR I O 1
ATOM 11744 N N . THR I 3 5 ? 21.273 -1.263 -99.441 1.00 79.91 167 THR I N 1
ATOM 11745 C CA . THR I 3 5 ? 21.997 -2.397 -98.862 1.00 82.61 167 THR I CA 1
ATOM 11746 C C . THR I 3 5 ? 22.340 -2.146 -97.386 1.00 80.69 167 THR I C 1
ATOM 11747 O O . THR I 3 5 ? 22.621 -1.009 -96.998 1.00 73.22 167 THR I O 1
ATOM 11751 N N . PRO I 3 6 ? 22.325 -3.209 -96.558 1.00 83.18 168 PRO I N 1
ATOM 11752 C CA . PRO I 3 6 ? 22.777 -3.069 -95.176 1.00 83.25 168 PRO I CA 1
ATOM 11753 C C . PRO I 3 6 ? 24.307 -3.008 -95.097 1.00 83.98 168 PRO I C 1
ATOM 11754 O O . PRO I 3 6 ? 24.962 -4.023 -94.854 1.00 84.84 168 PRO I O 1
ATOM 11758 N N . THR I 3 7 ? 24.848 -1.815 -95.341 1.00 86.16 169 THR I N 1
ATOM 11759 C CA . THR I 3 7 ? 26.288 -1.521 -95.218 1.00 90.08 169 THR I CA 1
ATOM 11760 C C . THR I 3 7 ? 26.475 -0.047 -94.870 1.00 90.85 169 THR I C 1
ATOM 11761 O O . THR I 3 7 ? 25.551 0.750 -95.042 1.00 91.08 169 THR I O 1
ATOM 11765 N N . ILE I 3 8 ? 27.669 0.304 -94.393 1.00 91.54 170 ILE I N 1
ATOM 11766 C CA . ILE I 3 8 ? 28.002 1.680 -94.015 1.00 94.91 170 ILE I CA 1
ATOM 11767 C C . ILE I 3 8 ? 29.177 2.189 -94.870 1.00 99.08 170 ILE I C 1
ATOM 11768 O O . ILE I 3 8 ? 30.278 1.655 -94.764 1.00 101.08 170 ILE I O 1
ATOM 11773 N N . PRO I 3 9 ? 28.952 3.207 -95.732 1.00 102.23 171 PRO I N 1
ATOM 11774 C CA . PRO I 3 9 ? 27.669 3.841 -96.081 1.00 102.17 171 PRO I CA 1
ATOM 11775 C C . PRO I 3 9 ? 26.766 2.900 -96.895 1.00 101.45 171 PRO I C 1
ATOM 11776 O O . PRO I 3 9 ? 27.271 1.968 -97.525 1.00 103.19 171 PRO I O 1
ATOM 11780 N N . PRO I 3 10 ? 25.437 3.124 -96.865 1.00 99.35 172 PRO I N 1
ATOM 11781 C CA . PRO I 3 10 ? 24.526 2.312 -97.663 1.00 98.90 172 PRO I CA 1
ATOM 11782 C C . PRO I 3 10 ? 24.399 2.878 -99.075 1.00 101.74 172 PRO I C 1
ATOM 11783 O O . PRO I 3 10 ? 24.591 4.082 -99.267 1.00 102.36 172 PRO I O 1
ATOM 11787 N N . LYS I 3 11 ? 24.084 2.018 -100.047 1.00 103.84 173 LYS I N 1
ATOM 11788 C CA . LYS I 3 11 ? 23.830 2.449 -101.434 1.00 100.72 173 LYS I CA 1
ATOM 11789 C C . LYS I 3 11 ? 22.774 1.583 -102.122 1.00 94.44 173 LYS I C 1
ATOM 11790 O O . LYS I 3 11 ? 22.642 0.391 -101.827 1.00 90.29 173 LYS I O 1
ATOM 11796 N N . ALA I 3 12 ? 22.046 2.199 -103.054 1.00 90.67 174 ALA I N 1
ATOM 11797 C CA . ALA I 3 12 ? 20.945 1.547 -103.774 1.00 91.30 174 ALA I CA 1
ATOM 11798 C C . ALA I 3 12 ? 21.458 0.546 -104.827 1.00 93.34 174 ALA I C 1
ATOM 11799 O O . ALA I 3 12 ? 22.668 0.333 -104.940 1.00 91.87 174 ALA I O 1
ATOM 11801 N N . ILE I 3 13 ? 20.542 -0.063 -105.587 1.00 97.32 175 ILE I N 1
ATOM 11802 C CA . ILE I 3 13 ? 20.892 -1.073 -106.604 1.00 100.64 175 ILE I CA 1
ATOM 11803 C C . ILE I 3 13 ? 20.775 -0.486 -108.011 1.00 99.80 175 ILE I C 1
ATOM 11804 O O . ILE I 3 13 ? 19.677 -0.212 -108.498 1.00 100.18 175 ILE I O 1
ATOM 11809 N N . MET J 1 1 ? 52.836 -14.483 31.024 1.00 86.28 1 MET J N 1
ATOM 11810 C CA . MET J 1 1 ? 51.435 -15.002 31.072 1.00 85.28 1 MET J CA 1
ATOM 11811 C C . MET J 1 1 ? 50.349 -13.973 30.722 1.00 79.07 1 MET J C 1
ATOM 11812 O O . MET J 1 1 ? 49.174 -14.328 30.703 1.00 82.60 1 MET J O 1
ATOM 11817 N N . LEU J 1 2 ? 50.722 -12.713 30.484 1.00 74.11 2 LEU J N 1
ATOM 11818 C CA . LEU J 1 2 ? 49.762 -11.641 30.204 1.00 69.64 2 LEU J CA 1
ATOM 11819 C C . LEU J 1 2 ? 49.789 -11.283 28.707 1.00 63.71 2 LEU J C 1
ATOM 11820 O O . LEU J 1 2 ? 50.679 -10.554 28.251 1.00 60.88 2 LEU J O 1
ATOM 11825 N N . VAL J 1 3 ? 48.819 -11.803 27.949 1.00 57.35 3 VAL J N 1
ATOM 11826 C CA . VAL J 1 3 ? 48.847 -11.725 26.475 1.00 52.99 3 VAL J CA 1
ATOM 11827 C C . VAL J 1 3 ? 47.915 -10.634 25.939 1.00 47.07 3 VAL J C 1
ATOM 11828 O O . VAL J 1 3 ? 46.722 -10.658 26.226 1.00 46.11 3 VAL J O 1
ATOM 11832 N N . LEU J 1 4 ? 48.461 -9.683 25.174 1.00 43.31 4 LEU J N 1
ATOM 11833 C CA . LEU J 1 4 ? 47.639 -8.691 24.453 1.00 43.38 4 LEU J CA 1
ATOM 11834 C C . LEU J 1 4 ? 47.139 -9.295 23.139 1.00 42.04 4 LEU J C 1
ATOM 11835 O O . LEU J 1 4 ? 47.931 -9.819 22.352 1.00 41.06 4 LEU J O 1
ATOM 11840 N N . VAL J 1 5 ? 45.831 -9.214 22.907 1.00 40.66 5 VAL J N 1
ATOM 11841 C CA . VAL J 1 5 ? 45.204 -9.779 21.705 1.00 40.08 5 VAL J CA 1
ATOM 11842 C C . VAL J 1 5 ? 44.397 -8.696 20.989 1.00 40.29 5 VAL J C 1
ATOM 11843 O O . VAL J 1 5 ? 43.381 -8.215 21.514 1.00 40.41 5 VAL J O 1
ATOM 11847 N N . LEU J 1 6 ? 44.864 -8.309 19.800 1.00 38.83 6 LEU J N 1
ATOM 11848 C CA . LEU J 1 6 ? 44.236 -7.244 19.014 1.00 37.79 6 LEU J CA 1
ATOM 11849 C C . LEU J 1 6 ? 44.500 -7.408 17.510 1.00 37.22 6 LEU J C 1
ATOM 11850 O O . LEU J 1 6 ? 45.187 -8.338 17.083 1.00 35.31 6 LEU J O 1
ATOM 11855 N N . GLY J 1 7 ? 43.961 -6.486 16.723 1.00 35.78 7 GLY J N 1
ATOM 11856 C CA . GLY J 1 7 ? 44.194 -6.467 15.290 1.00 36.35 7 GLY J CA 1
ATOM 11857 C C . GLY J 1 7 ? 43.128 -5.687 14.550 1.00 36.35 7 GLY J C 1
ATOM 11858 O O . GLY J 1 7 ? 42.256 -5.092 15.179 1.00 33.94 7 GLY J O 1
ATOM 11859 N N . ASP J 1 8 ? 43.212 -5.716 13.214 1.00 35.27 8 ASP J N 1
ATOM 11860 C CA . ASP J 1 8 ? 42.345 -4.956 12.315 1.00 33.71 8 ASP J CA 1
ATOM 11861 C C . ASP J 1 8 ? 42.362 -3.478 12.697 1.00 33.29 8 ASP J C 1
ATOM 11862 O O . ASP J 1 8 ? 41.324 -2.841 12.881 1.00 31.60 8 ASP J O 1
ATOM 11867 N N . LEU J 1 9 ? 43.573 -2.949 12.814 1.00 33.96 9 LEU J N 1
ATOM 11868 C CA . LEU J 1 9 ? 43.786 -1.547 13.162 1.00 34.04 9 LEU J CA 1
ATOM 11869 C C . LEU J 1 9 ? 43.470 -0.675 11.945 1.00 32.83 9 LEU J C 1
ATOM 11870 O O . LEU J 1 9 ? 42.861 0.382 12.085 1.00 31.42 9 LEU J O 1
ATOM 11875 N N . HIS J 1 10 ? 43.901 -1.146 10.768 1.00 30.85 10 HIS J N 1
ATOM 11876 C CA . HIS J 1 10 ? 43.662 -0.507 9.466 1.00 30.10 10 HIS J CA 1
ATOM 11877 C C . HIS J 1 10 ? 44.211 0.906 9.338 1.00 30.12 10 HIS J C 1
ATOM 11878 O O . HIS J 1 10 ? 43.575 1.774 8.760 1.00 29.81 10 HIS J O 1
ATOM 11885 N N . ILE J 1 11 ? 45.416 1.113 9.866 1.00 31.67 11 ILE J N 1
ATOM 11886 C CA . ILE J 1 11 ? 46.096 2.403 9.807 1.00 31.75 11 ILE J CA 1
ATOM 11887 C C . ILE J 1 11 ? 47.079 2.382 8.640 1.00 31.18 11 ILE J C 1
ATOM 11888 O O . ILE J 1 11 ? 47.888 1.466 8.554 1.00 32.76 11 ILE J O 1
ATOM 11893 N N . PRO J 1 12 ? 47.028 3.383 7.740 1.00 31.29 12 PRO J N 1
ATOM 11894 C CA . PRO J 1 12 ? 46.190 4.582 7.662 1.00 32.05 12 PRO J CA 1
ATOM 11895 C C . PRO J 1 12 ? 44.890 4.458 6.839 1.00 34.51 12 PRO J C 1
ATOM 11896 O O . PRO J 1 12 ? 44.167 5.455 6.698 1.00 35.90 12 PRO J O 1
ATOM 11900 N N . HIS J 1 13 ? 44.592 3.267 6.304 1.00 35.78 13 HIS J N 1
ATOM 11901 C CA . HIS J 1 13 ? 43.533 3.097 5.294 1.00 33.93 13 HIS J CA 1
ATOM 11902 C C . HIS J 1 13 ? 42.165 3.540 5.769 1.00 34.23 13 HIS J C 1
ATOM 11903 O O . HIS J 1 13 ? 41.442 4.224 5.054 1.00 36.96 13 HIS J O 1
ATOM 11910 N N . ARG J 1 14 ? 41.800 3.114 6.964 1.00 33.60 14 ARG J N 1
ATOM 11911 C CA . ARG J 1 14 ? 40.477 3.395 7.509 1.00 33.58 14 ARG J CA 1
ATOM 11912 C C . ARG J 1 14 ? 40.497 4.267 8.767 1.00 35.29 14 ARG J C 1
ATOM 11913 O O . ARG J 1 14 ? 39.463 4.841 9.116 1.00 33.31 14 ARG J O 1
ATOM 11921 N N . CYS J 1 15 ? 41.660 4.349 9.432 1.00 39.21 15 CYS J N 1
ATOM 11922 C CA . CYS J 1 15 ? 41.869 5.139 10.655 1.00 42.14 15 CYS J CA 1
ATOM 11923 C C . CYS J 1 15 ? 43.225 5.806 10.639 1.00 41.18 15 CYS J C 1
ATOM 11924 O O . CYS J 1 15 ? 44.130 5.371 9.925 1.00 39.50 15 CYS J O 1
ATOM 11927 N N . ASN J 1 16 ? 43.363 6.835 11.469 1.00 41.87 16 ASN J N 1
ATOM 11928 C CA . ASN J 1 16 ? 44.641 7.521 11.659 1.00 43.79 16 ASN J CA 1
ATOM 11929 C C . ASN J 1 16 ? 45.422 6.963 12.858 1.00 43.00 16 ASN J C 1
ATOM 11930 O O . ASN J 1 16 ? 46.653 6.917 12.817 1.00 40.89 16 ASN J O 1
ATOM 11935 N N . SER J 1 17 ? 44.717 6.508 13.894 1.00 43.18 17 SER J N 1
ATOM 11936 C CA . SER J 1 17 ? 45.363 5.900 15.060 1.00 45.82 17 SER J CA 1
ATOM 11937 C C . SER J 1 17 ? 44.352 5.227 15.987 1.00 45.60 17 SER J C 1
ATOM 11938 O O . SER J 1 17 ? 43.144 5.236 15.724 1.00 44.65 17 SER J O 1
ATOM 11941 N N . LEU J 1 18 ? 44.867 4.669 17.084 1.00 46.23 18 LEU J N 1
ATOM 11942 C CA . LEU J 1 18 ? 44.046 4.115 18.164 1.00 48.18 18 LEU J CA 1
ATOM 11943 C C . LEU J 1 18 ? 43.264 5.201 18.896 1.00 48.96 18 LEU J C 1
ATOM 11944 O O . LEU J 1 18 ? 43.617 6.371 18.800 1.00 48.48 18 LEU J O 1
ATOM 11949 N N . PRO J 1 19 ? 42.202 4.816 19.637 1.00 53.14 19 PRO J N 1
ATOM 11950 C CA . PRO J 1 19 ? 41.512 5.794 20.486 1.00 55.72 19 PRO J CA 1
ATOM 11951 C C . PRO J 1 19 ? 42.447 6.359 21.549 1.00 58.78 19 PRO J C 1
ATOM 11952 O O . PRO J 1 19 ? 43.431 5.702 21.906 1.00 58.23 19 PRO J O 1
ATOM 11956 N N . ALA J 1 20 ? 42.137 7.557 22.045 1.00 61.78 20 ALA J N 1
ATOM 11957 C CA . ALA J 1 20 ? 43.000 8.245 23.017 1.00 64.06 20 ALA J CA 1
ATOM 11958 C C . ALA J 1 20 ? 43.191 7.440 24.310 1.00 64.52 20 ALA J C 1
ATOM 11959 O O . ALA J 1 20 ? 44.326 7.194 24.722 1.00 59.61 20 ALA J O 1
ATOM 11961 N N . LYS J 1 21 ? 42.081 7.033 24.929 1.00 68.34 21 LYS J N 1
ATOM 11962 C CA . LYS J 1 21 ? 42.107 6.148 26.111 1.00 73.43 21 LYS J CA 1
ATOM 11963 C C . LYS J 1 21 ? 43.044 4.945 25.932 1.00 74.99 21 LYS J C 1
ATOM 11964 O O . LYS J 1 21 ? 43.989 4.771 26.705 1.00 79.23 21 LYS J O 1
ATOM 11970 N N . PHE J 1 22 ? 42.772 4.144 24.898 1.00 73.65 22 PHE J N 1
ATOM 11971 C CA . PHE J 1 22 ? 43.541 2.924 24.574 1.00 71.17 22 PHE J CA 1
ATOM 11972 C C . PHE J 1 22 ? 45.065 3.165 24.483 1.00 73.33 22 PHE J C 1
ATOM 11973 O O . PHE J 1 22 ? 45.852 2.348 24.961 1.00 70.06 22 PHE J O 1
ATOM 11981 N N . LYS J 1 23 ? 45.471 4.276 23.865 1.00 76.00 23 LYS J N 1
ATOM 11982 C CA . LYS J 1 23 ? 46.898 4.643 23.756 1.00 78.12 23 LYS J CA 1
ATOM 11983 C C . LYS J 1 23 ? 47.572 4.781 25.115 1.00 80.96 23 LYS J C 1
ATOM 11984 O O . LYS J 1 23 ? 48.714 4.350 25.288 1.00 83.84 23 LYS J O 1
ATOM 11990 N N . LYS J 1 24 ? 46.853 5.375 26.066 1.00 82.13 24 LYS J N 1
ATOM 11991 C CA . LYS J 1 24 ? 47.380 5.629 27.407 1.00 83.86 24 LYS J CA 1
ATOM 11992 C C . LYS J 1 24 ? 47.416 4.350 28.249 1.00 83.21 24 LYS J C 1
ATOM 11993 O O . LYS J 1 24 ? 48.342 4.154 29.038 1.00 84.04 24 LYS J O 1
ATOM 11999 N N . LEU J 1 25 ? 46.415 3.487 28.077 1.00 82.06 25 LEU J N 1
ATOM 12000 C CA . LEU J 1 25 ? 46.382 2.181 28.750 1.00 81.60 25 LEU J CA 1
ATOM 12001 C C . LEU J 1 25 ? 47.422 1.182 28.220 1.00 81.27 25 LEU J C 1
ATOM 12002 O O . LEU J 1 25 ? 47.737 0.217 28.911 1.00 81.89 25 LEU J O 1
ATOM 12007 N N . LEU J 1 26 ? 47.930 1.394 27.004 1.00 81.03 26 LEU J N 1
ATOM 12008 C CA . LEU J 1 26 ? 48.918 0.497 26.399 1.00 82.23 26 LEU J CA 1
ATOM 12009 C C . LEU J 1 26 ? 50.314 1.119 26.447 1.00 84.49 26 LEU J C 1
ATOM 12010 O O . LEU J 1 26 ? 50.701 1.879 25.553 1.00 85.70 26 LEU J O 1
ATOM 12015 N N . VAL J 1 27 ? 51.056 0.784 27.504 1.00 85.34 27 VAL J N 1
ATOM 12016 C CA . VAL J 1 27 ? 52.442 1.239 27.701 1.00 85.41 27 VAL J CA 1
ATOM 12017 C C . VAL J 1 27 ? 53.350 0.032 27.992 1.00 84.72 27 VAL J C 1
ATOM 12018 O O . VAL J 1 27 ? 52.858 -0.998 28.469 1.00 82.56 27 VAL J O 1
ATOM 12022 N N . PRO J 1 28 ? 54.673 0.152 27.721 1.00 82.24 28 PRO J N 1
ATOM 12023 C CA . PRO J 1 28 ? 55.558 -1.025 27.847 1.00 79.70 28 PRO J CA 1
ATOM 12024 C C . PRO J 1 28 ? 55.724 -1.546 29.273 1.00 77.81 28 PRO J C 1
ATOM 12025 O O . PRO J 1 28 ? 55.384 -0.853 30.235 1.00 76.29 28 PRO J O 1
ATOM 12029 N N . GLY J 1 29 ? 56.233 -2.770 29.391 1.00 76.66 29 GLY J N 1
ATOM 12030 C CA . GLY J 1 29 ? 56.574 -3.356 30.688 1.00 78.37 29 GLY J CA 1
ATOM 12031 C C . GLY J 1 29 ? 55.535 -4.256 31.338 1.00 81.07 29 GLY J C 1
ATOM 12032 O O . GLY J 1 29 ? 55.879 -5.019 32.243 1.00 83.37 29 GLY J O 1
ATOM 12033 N N . LYS J 1 30 ? 54.276 -4.179 30.898 1.00 83.50 30 LYS J N 1
ATOM 12034 C CA . LYS J 1 30 ? 53.203 -5.036 31.436 1.00 84.70 30 LYS J CA 1
ATOM 12035 C C . LYS J 1 30 ? 52.959 -6.323 30.625 1.00 81.69 30 LYS J C 1
ATOM 12036 O O . LYS J 1 30 ? 52.673 -7.377 31.205 1.00 81.34 30 LYS J O 1
ATOM 12042 N N . ILE J 1 31 ? 53.091 -6.235 29.302 1.00 76.31 31 ILE J N 1
ATOM 12043 C CA . ILE J 1 31 ? 52.656 -7.296 28.390 1.00 69.94 31 ILE J CA 1
ATOM 12044 C C . ILE J 1 31 ? 53.826 -8.195 27.974 1.00 66.51 31 ILE J C 1
ATOM 12045 O O . ILE J 1 31 ? 54.839 -7.720 27.458 1.00 62.73 31 ILE J O 1
ATOM 12050 N N . GLN J 1 32 ? 53.649 -9.497 28.187 1.00 67.45 32 GLN J N 1
ATOM 12051 C CA . GLN J 1 32 ? 54.671 -10.517 27.909 1.00 70.93 32 GLN J CA 1
ATOM 12052 C C . GLN J 1 32 ? 54.627 -11.009 26.450 1.00 74.49 32 GLN J C 1
ATOM 12053 O O . GLN J 1 32 ? 55.678 -11.288 25.857 1.00 73.82 32 GLN J O 1
ATOM 12059 N N . HIS J 1 33 ? 53.409 -11.142 25.901 1.00 73.74 33 HIS J N 1
ATOM 12060 C CA . HIS J 1 33 ? 53.170 -11.576 24.510 1.00 70.30 33 HIS J CA 1
ATOM 12061 C C . HIS J 1 33 ? 52.078 -10.732 23.822 1.00 62.36 33 HIS J C 1
ATOM 12062 O O . HIS J 1 33 ? 51.086 -10.350 24.449 1.00 57.99 33 HIS J O 1
ATOM 12069 N N . ILE J 1 34 ? 52.267 -10.456 22.532 1.00 56.27 34 ILE J N 1
ATOM 12070 C CA . ILE J 1 34 ? 51.244 -9.810 21.695 1.00 51.81 34 ILE J CA 1
ATOM 12071 C C . ILE J 1 34 ? 50.862 -10.761 20.565 1.00 47.24 34 ILE J C 1
ATOM 12072 O O . ILE J 1 34 ? 51.721 -11.163 19.780 1.00 45.48 34 ILE J O 1
ATOM 12077 N N . LEU J 1 35 ? 49.582 -11.112 20.492 1.00 42.58 35 LEU J N 1
ATOM 12078 C CA . LEU J 1 35 ? 49.047 -11.911 19.396 1.00 40.52 35 LEU J CA 1
ATOM 12079 C C . LEU J 1 35 ? 48.238 -10.995 18.489 1.00 39.22 35 LEU J C 1
ATOM 12080 O O . LEU J 1 35 ? 47.106 -10.638 18.823 1.00 39.46 35 LEU J O 1
ATOM 12085 N N . CYS J 1 36 ? 48.821 -10.605 17.355 1.00 38.35 36 CYS J N 1
ATOM 12086 C CA . CYS J 1 36 ? 48.173 -9.681 16.430 1.00 38.89 36 CYS J CA 1
ATOM 12087 C C . CYS J 1 36 ? 47.484 -10.382 15.254 1.00 38.68 36 CYS J C 1
ATOM 12088 O O . CYS J 1 36 ? 48.118 -11.083 14.448 1.00 38.14 36 CYS J O 1
ATOM 12091 N N . THR J 1 37 ? 46.187 -10.112 15.151 1.00 36.18 37 THR J N 1
ATOM 12092 C CA . THR J 1 37 ? 45.300 -10.735 14.188 1.00 34.47 37 THR J CA 1
ATOM 12093 C C . THR J 1 37 ? 45.590 -10.278 12.731 1.00 34.83 37 THR J C 1
ATOM 12094 O O . THR J 1 37 ? 45.266 -10.981 11.789 1.00 32.48 37 THR J O 1
ATOM 12098 N N . GLY J 1 38 ? 46.190 -9.098 12.557 1.00 36.51 38 GLY J N 1
ATOM 12099 C CA . GLY J 1 38 ? 46.585 -8.596 11.234 1.00 35.19 38 GLY J CA 1
ATOM 12100 C C . GLY J 1 38 ? 45.797 -7.374 10.802 1.00 35.00 38 GLY J C 1
ATOM 12101 O O . GLY J 1 38 ? 44.916 -6.910 11.531 1.00 35.91 38 GLY J O 1
ATOM 12102 N N . ASN J 1 39 ? 46.092 -6.905 9.586 1.00 34.47 39 ASN J N 1
ATOM 12103 C CA . ASN J 1 39 ? 45.616 -5.624 9.025 1.00 34.68 39 ASN J CA 1
ATOM 12104 C C . ASN J 1 39 ? 46.064 -4.451 9.905 1.00 35.59 39 ASN J C 1
ATOM 12105 O O . ASN J 1 39 ? 45.266 -3.841 10.635 1.00 34.26 39 ASN J O 1
ATOM 12110 N N . LEU J 1 40 ? 47.362 -4.180 9.817 1.00 36.81 40 LEU J N 1
ATOM 12111 C CA . LEU J 1 40 ? 48.038 -3.106 10.550 1.00 40.70 40 LEU J CA 1
ATOM 12112 C C . LEU J 1 40 ? 47.764 -1.681 10.040 1.00 41.03 40 LEU J C 1
ATOM 12113 O O . LEU J 1 40 ? 47.402 -0.832 10.847 1.00 40.97 40 LEU J O 1
ATOM 12118 N N . CYS J 1 41 ? 47.958 -1.356 8.757 1.00 43.90 41 CYS J N 1
ATOM 12119 C CA . CYS J 1 41 ? 48.448 -2.239 7.687 1.00 47.73 41 CYS J CA 1
ATOM 12120 C C . CYS J 1 41 ? 49.878 -1.933 7.247 1.00 47.60 41 CYS J C 1
ATOM 12121 O O . CYS J 1 41 ? 50.324 -2.419 6.206 1.00 47.48 41 CYS J O 1
ATOM 12124 N N . THR J 1 42 ? 50.592 -1.152 8.047 1.00 48.53 42 THR J N 1
ATOM 12125 C CA . THR J 1 42 ? 51.825 -0.512 7.616 1.00 53.09 42 THR J CA 1
ATOM 12126 C C . THR J 1 42 ? 52.885 -0.655 8.717 1.00 55.38 42 THR J C 1
ATOM 12127 O O . THR J 1 42 ? 52.587 -1.110 9.826 1.00 52.80 42 THR J O 1
ATOM 12131 N N . LYS J 1 43 ? 54.120 -0.278 8.407 1.00 60.74 43 LYS J N 1
ATOM 12132 C CA . LYS J 1 43 ? 55.241 -0.497 9.335 1.00 65.45 43 LYS J CA 1
ATOM 12133 C C . LYS J 1 43 ? 55.217 0.437 10.566 1.00 64.41 43 LYS J C 1
ATOM 12134 O O . LYS J 1 43 ? 55.818 0.108 11.598 1.00 61.86 43 LYS J O 1
ATOM 12140 N N . GLU J 1 44 ? 54.540 1.588 10.450 1.00 61.80 44 GLU J N 1
ATOM 12141 C CA . GLU J 1 44 ? 54.196 2.429 11.608 1.00 60.50 44 GLU J CA 1
ATOM 12142 C C . GLU J 1 44 ? 53.682 1.554 12.750 1.00 57.47 44 GLU J C 1
ATOM 12143 O O . GLU J 1 44 ? 54.305 1.481 13.807 1.00 58.96 44 GLU J O 1
ATOM 12149 N N . SER J 1 45 ? 52.563 0.877 12.507 1.00 54.69 45 SER J N 1
ATOM 12150 C CA . SER J 1 45 ? 51.879 0.097 13.538 1.00 54.54 45 SER J CA 1
ATOM 12151 C C . SER J 1 45 ? 52.636 -1.159 13.987 1.00 53.80 45 SER J C 1
ATOM 12152 O O . SER J 1 45 ? 52.400 -1.653 15.087 1.00 48.75 45 SER J O 1
ATOM 12155 N N . TYR J 1 46 ? 53.519 -1.686 13.142 1.00 56.92 46 TYR J N 1
ATOM 12156 C CA . TYR J 1 46 ? 54.395 -2.798 13.541 1.00 61.36 46 TYR J CA 1
ATOM 12157 C C . TYR J 1 46 ? 55.427 -2.351 14.582 1.00 61.15 46 TYR J C 1
ATOM 12158 O O . TYR J 1 46 ? 55.659 -3.056 15.562 1.00 61.96 46 TYR J O 1
ATOM 12167 N N . ASP J 1 47 ? 56.030 -1.181 14.360 1.00 61.59 47 ASP J N 1
ATOM 12168 C CA . ASP J 1 47 ? 57.028 -0.608 15.276 1.00 58.42 47 ASP J CA 1
ATOM 12169 C C . ASP J 1 47 ? 56.399 -0.204 16.613 1.00 59.14 47 ASP J C 1
ATOM 12170 O O . ASP J 1 47 ? 57.011 -0.392 17.663 1.00 63.21 47 ASP J O 1
ATOM 12175 N N . TYR J 1 48 ? 55.183 0.339 16.574 1.00 56.85 48 TYR J N 1
ATOM 12176 C CA . TYR J 1 48 ? 54.428 0.646 17.792 1.00 58.62 48 TYR J CA 1
ATOM 12177 C C . TYR J 1 48 ? 54.107 -0.598 18.637 1.00 61.62 48 TYR J C 1
ATOM 12178 O O . TYR J 1 48 ? 54.168 -0.547 19.859 1.00 62.17 48 TYR J O 1
ATOM 12187 N N . LEU J 1 49 ? 53.742 -1.702 17.989 1.00 65.09 49 LEU J N 1
ATOM 12188 C CA . LEU J 1 49 ? 53.522 -2.969 18.698 1.00 66.75 49 LEU J CA 1
ATOM 12189 C C . LEU J 1 49 ? 54.826 -3.531 19.263 1.00 69.30 49 LEU J C 1
ATOM 12190 O O . LEU J 1 49 ? 54.801 -4.230 20.277 1.00 67.59 49 LEU J O 1
ATOM 12195 N N . LYS J 1 50 ? 55.948 -3.235 18.597 1.00 73.09 50 LYS J N 1
ATOM 12196 C CA . LYS J 1 50 ? 57.296 -3.576 19.100 1.00 75.44 50 LYS J CA 1
ATOM 12197 C C . LYS J 1 50 ? 57.602 -2.874 20.441 1.00 74.40 50 LYS J C 1
ATOM 12198 O O . LYS J 1 50 ? 58.225 -3.465 21.326 1.00 70.53 50 LYS J O 1
ATOM 12204 N N . THR J 1 51 ? 57.161 -1.619 20.575 1.00 73.62 51 THR J N 1
ATOM 12205 C CA . THR J 1 51 ? 57.231 -0.870 21.841 1.00 72.72 51 THR J CA 1
ATOM 12206 C C . THR J 1 51 ? 56.604 -1.647 23.008 1.00 75.31 51 THR J C 1
ATOM 12207 O O . THR J 1 51 ? 57.223 -1.809 24.065 1.00 77.15 51 THR J O 1
ATOM 12211 N N . LEU J 1 52 ? 55.392 -2.152 22.791 1.00 73.46 52 LEU J N 1
ATOM 12212 C CA . LEU J 1 52 ? 54.574 -2.704 23.870 1.00 71.46 52 LEU J CA 1
ATOM 12213 C C . LEU J 1 52 ? 55.016 -4.081 24.391 1.00 68.36 52 LEU J C 1
ATOM 12214 O O . LEU J 1 52 ? 54.625 -4.474 25.497 1.00 71.09 52 LEU J O 1
ATOM 12219 N N . ALA J 1 53 ? 55.808 -4.814 23.610 1.00 62.15 53 ALA J N 1
ATOM 12220 C CA . ALA J 1 53 ? 56.370 -6.092 24.064 1.00 60.99 53 ALA J CA 1
ATOM 12221 C C . ALA J 1 53 ? 57.478 -6.577 23.141 1.00 60.59 53 ALA J C 1
ATOM 12222 O O . ALA J 1 53 ? 57.534 -6.212 21.963 1.00 61.61 53 ALA J O 1
ATOM 12224 N N . GLY J 1 54 ? 58.354 -7.412 23.690 1.00 59.91 54 GLY J N 1
ATOM 12225 C CA . GLY J 1 54 ? 59.464 -7.986 22.933 1.00 61.55 54 GLY J CA 1
ATOM 12226 C C . GLY J 1 54 ? 59.019 -9.071 21.973 1.00 61.23 54 GLY J C 1
ATOM 12227 O O . GLY J 1 54 ? 59.456 -9.100 20.822 1.00 63.52 54 GLY J O 1
ATOM 12228 N N . ASP J 1 55 ? 58.129 -9.943 22.449 1.00 58.71 55 ASP J N 1
ATOM 12229 C CA . ASP J 1 55 ? 57.676 -11.126 21.711 1.00 57.54 55 ASP J CA 1
ATOM 12230 C C . ASP J 1 55 ? 56.304 -10.877 21.033 1.00 54.06 55 ASP J C 1
ATOM 12231 O O . ASP J 1 55 ? 55.252 -11.035 21.663 1.00 48.81 55 ASP J O 1
ATOM 12236 N N . VAL J 1 56 ? 56.343 -10.488 19.750 1.00 53.19 56 VAL J N 1
ATOM 12237 C CA . VAL J 1 56 ? 55.148 -10.123 18.962 1.00 50.54 56 VAL J CA 1
ATOM 12238 C C . VAL J 1 56 ? 54.886 -11.139 17.857 1.00 49.17 56 VAL J C 1
ATOM 12239 O O . VAL J 1 56 ? 55.773 -11.426 17.054 1.00 50.54 56 VAL J O 1
ATOM 12243 N N . HIS J 1 57 ? 53.658 -11.656 17.816 1.00 47.14 57 HIS J N 1
ATOM 12244 C CA . HIS J 1 57 ? 53.225 -12.613 16.806 1.00 46.38 57 HIS J CA 1
ATOM 12245 C C . HIS J 1 57 ? 52.102 -12.014 15.953 1.00 44.08 57 HIS J C 1
ATOM 12246 O O . HIS J 1 57 ? 51.033 -11.702 16.475 1.00 42.20 57 HIS J O 1
ATOM 12253 N N . ILE J 1 58 ? 52.354 -11.870 14.651 1.00 40.97 58 ILE J N 1
ATOM 12254 C CA . ILE J 1 58 ? 51.445 -11.218 13.711 1.00 39.95 58 ILE J CA 1
ATOM 12255 C C . ILE J 1 58 ? 51.106 -12.183 12.590 1.00 39.48 58 ILE J C 1
ATOM 12256 O O . ILE J 1 58 ? 51.979 -12.909 12.116 1.00 42.23 58 ILE J O 1
ATOM 12261 N N . VAL J 1 59 ? 49.852 -12.179 12.142 1.00 36.67 59 VAL J N 1
ATOM 12262 C CA . VAL J 1 59 ? 49.489 -12.912 10.920 1.00 32.93 59 VAL J CA 1
ATOM 12263 C C . VAL J 1 59 ? 48.992 -11.946 9.868 1.00 30.60 59 VAL J C 1
ATOM 12264 O O . VAL J 1 59 ? 48.637 -10.818 10.168 1.00 29.86 59 VAL J O 1
ATOM 12268 N N . ARG J 1 60 ? 48.991 -12.411 8.627 1.00 30.72 60 ARG J N 1
ATOM 12269 C CA . ARG J 1 60 ? 48.758 -11.570 7.467 1.00 31.09 60 ARG J CA 1
ATOM 12270 C C . ARG J 1 60 ? 47.260 -11.320 7.233 1.00 29.37 60 ARG J C 1
ATOM 12271 O O . ARG J 1 60 ? 46.469 -12.263 7.140 1.00 27.48 60 ARG J O 1
ATOM 12279 N N . GLY J 1 61 ? 46.892 -10.044 7.161 1.00 27.58 61 GLY J N 1
ATOM 12280 C CA . GLY J 1 61 ? 45.571 -9.617 6.757 1.00 28.83 61 GLY J CA 1
ATOM 12281 C C . GLY J 1 61 ? 45.439 -9.410 5.250 1.00 29.99 61 GLY J C 1
ATOM 12282 O O . GLY J 1 61 ? 46.431 -9.407 4.501 1.00 29.53 61 GLY J O 1
ATOM 12283 N N . ASP J 1 62 ? 44.197 -9.243 4.805 1.00 30.50 62 ASP J N 1
ATOM 12284 C CA . ASP J 1 62 ? 43.909 -8.985 3.383 1.00 32.14 62 ASP J CA 1
ATOM 12285 C C . ASP J 1 62 ? 44.533 -7.685 2.868 1.00 33.36 62 ASP J C 1
ATOM 12286 O O . ASP J 1 62 ? 44.918 -7.616 1.707 1.00 35.33 62 ASP J O 1
ATOM 12291 N N . PHE J 1 63 ? 44.673 -6.680 3.729 1.00 35.11 63 PHE J N 1
ATOM 12292 C CA . PHE J 1 63 ? 45.325 -5.417 3.348 1.00 36.73 63 PHE J CA 1
ATOM 12293 C C . PHE J 1 63 ? 46.753 -5.207 3.886 1.00 39.79 63 PHE J C 1
ATOM 12294 O O . PHE J 1 63 ? 47.292 -4.104 3.769 1.00 39.34 63 PHE J O 1
ATOM 12302 N N . ASP J 1 64 ? 47.378 -6.258 4.419 1.00 42.69 64 ASP J N 1
ATOM 12303 C CA . ASP J 1 64 ? 48.765 -6.172 4.876 1.00 45.35 64 ASP J CA 1
ATOM 12304 C C . ASP J 1 64 ? 49.682 -6.280 3.672 1.00 49.19 64 ASP J C 1
ATOM 12305 O O . ASP J 1 64 ? 49.698 -7.302 2.973 1.00 47.52 64 ASP J O 1
ATOM 12310 N N . GLU J 1 65 ? 50.448 -5.212 3.454 1.00 55.96 65 GLU J N 1
ATOM 12311 C CA . GLU J 1 65 ? 51.363 -5.101 2.314 1.00 60.45 65 GLU J CA 1
ATOM 12312 C C . GLU J 1 65 ? 52.556 -6.041 2.507 1.00 60.14 65 GLU J C 1
ATOM 12313 O O . GLU J 1 65 ? 52.988 -6.700 1.556 1.00 58.86 65 GLU J O 1
ATOM 12319 N N . ASN J 1 66 ? 53.065 -6.115 3.741 1.00 61.72 66 ASN J N 1
ATOM 12320 C CA . ASN J 1 66 ? 54.183 -7.012 4.080 1.00 63.99 66 ASN J CA 1
ATOM 12321 C C . ASN J 1 66 ? 53.811 -8.488 3.878 1.00 64.19 66 ASN J C 1
ATOM 12322 O O . ASN J 1 66 ? 53.085 -9.080 4.683 1.00 63.74 66 ASN J O 1
ATOM 12327 N N . LEU J 1 67 ? 54.329 -9.070 2.796 1.00 64.56 67 LEU J N 1
ATOM 12328 C CA . LEU J 1 67 ? 54.120 -10.486 2.479 1.00 64.48 67 LEU J CA 1
ATOM 12329 C C . LEU J 1 67 ? 54.892 -11.441 3.406 1.00 60.35 67 LEU J C 1
ATOM 12330 O O . LEU J 1 67 ? 54.621 -12.639 3.415 1.00 57.07 67 LEU J O 1
ATOM 12335 N N . ASN J 1 68 ? 55.838 -10.915 4.184 1.00 59.86 68 ASN J N 1
ATOM 12336 C CA . ASN J 1 68 ? 56.657 -11.728 5.094 1.00 61.20 68 ASN J CA 1
ATOM 12337 C C . ASN J 1 68 ? 55.876 -12.327 6.283 1.00 58.70 68 ASN J C 1
ATOM 12338 O O . ASN J 1 68 ? 56.294 -13.355 6.840 1.00 59.54 68 ASN J O 1
ATOM 12343 N N . TYR J 1 69 ? 54.762 -11.695 6.672 1.00 51.23 69 TYR J N 1
ATOM 12344 C CA . TYR J 1 69 ? 53.908 -12.222 7.740 1.00 45.26 69 TYR J CA 1
ATOM 12345 C C . TYR J 1 69 ? 53.325 -13.569 7.312 1.00 40.56 69 TYR J C 1
ATOM 12346 O O . TYR J 1 69 ? 52.873 -13.708 6.183 1.00 38.55 69 TYR J O 1
ATOM 12355 N N . PRO J 1 70 ? 53.323 -14.561 8.216 1.00 38.25 70 PRO J N 1
ATOM 12356 C CA . PRO J 1 70 ? 52.764 -15.860 7.870 1.00 38.28 70 PRO J CA 1
ATOM 12357 C C . PRO J 1 70 ? 51.234 -15.833 7.854 1.00 40.62 70 PRO J C 1
ATOM 12358 O O . PRO J 1 70 ? 50.614 -15.060 8.593 1.00 39.01 70 PRO J O 1
ATOM 12362 N N . GLU J 1 71 ? 50.646 -16.688 7.023 1.00 45.69 71 GLU J N 1
ATOM 12363 C CA . GLU J 1 71 ? 49.189 -16.777 6.856 1.00 48.17 71 GLU J CA 1
ATOM 12364 C C . GLU J 1 71 ? 48.529 -17.217 8.171 1.00 46.26 71 GLU J C 1
ATOM 12365 O O . GLU J 1 71 ? 47.567 -16.599 8.622 1.00 42.05 71 GLU J O 1
ATOM 12371 N N . GLN J 1 72 ? 49.063 -18.283 8.767 1.00 46.86 72 GLN J N 1
ATOM 12372 C CA . GLN J 1 72 ? 48.560 -18.845 10.021 1.00 48.86 72 GLN J CA 1
ATOM 12373 C C . GLN J 1 72 ? 49.716 -19.030 10.977 1.00 48.62 72 GLN J C 1
ATOM 12374 O O . GLN J 1 72 ? 50.880 -19.059 10.572 1.00 52.62 72 GLN J O 1
ATOM 12380 N N . LYS J 1 73 ? 49.389 -19.176 12.250 1.00 47.04 73 LYS J N 1
ATOM 12381 C CA . LYS J 1 73 ? 50.397 -19.405 13.265 1.00 48.74 73 LYS J CA 1
ATOM 12382 C C . LYS J 1 73 ? 49.804 -20.167 14.434 1.00 49.61 73 LYS J C 1
ATOM 12383 O O . LYS J 1 73 ? 48.606 -20.040 14.733 1.00 46.78 73 LYS J O 1
ATOM 12389 N N . VAL J 1 74 ? 50.657 -20.978 15.061 1.00 50.98 74 VAL J N 1
ATOM 12390 C CA . VAL J 1 74 ? 50.326 -21.712 16.276 1.00 50.82 74 VAL J CA 1
ATOM 12391 C C . VAL J 1 74 ? 51.437 -21.465 17.291 1.00 50.03 74 VAL J C 1
ATOM 12392 O O . VAL J 1 74 ? 52.533 -21.993 17.142 1.00 50.73 74 VAL J O 1
ATOM 12396 N N . VAL J 1 75 ? 51.155 -20.642 18.298 1.00 50.06 75 VAL J N 1
ATOM 12397 C CA . VAL J 1 75 ? 52.077 -20.430 19.408 1.00 51.49 75 VAL J CA 1
ATOM 12398 C C . VAL J 1 75 ? 51.576 -21.187 20.636 1.00 54.17 75 VAL J C 1
ATOM 12399 O O . VAL J 1 75 ? 50.360 -21.335 20.833 1.00 53.09 75 VAL J O 1
ATOM 12403 N N . THR J 1 76 ? 52.519 -21.677 21.444 1.00 54.56 76 THR J N 1
ATOM 12404 C CA . THR J 1 76 ? 52.212 -22.233 22.761 1.00 55.02 76 THR J CA 1
ATOM 12405 C C . THR J 1 76 ? 52.594 -21.190 23.822 1.00 55.34 76 THR J C 1
ATOM 12406 O O . THR J 1 76 ? 53.667 -20.580 23.749 1.00 56.36 76 THR J O 1
ATOM 12410 N N . VAL J 1 77 ? 51.684 -20.949 24.765 1.00 53.64 77 VAL J N 1
ATOM 12411 C CA . VAL J 1 77 ? 51.923 -20.033 25.883 1.00 55.84 77 VAL J CA 1
ATOM 12412 C C . VAL J 1 77 ? 51.388 -20.717 27.138 1.00 58.43 77 VAL J C 1
ATOM 12413 O O . VAL J 1 77 ? 50.173 -20.749 27.364 1.00 61.89 77 VAL J O 1
ATOM 12417 N N . GLY J 1 78 ? 52.301 -21.269 27.938 1.00 59.45 78 GLY J N 1
ATOM 12418 C CA . GLY J 1 78 ? 51.940 -22.126 29.062 1.00 59.75 78 GLY J CA 1
ATOM 12419 C C . GLY J 1 78 ? 51.437 -23.456 28.532 1.00 60.68 78 GLY J C 1
ATOM 12420 O O . GLY J 1 78 ? 51.979 -23.981 27.560 1.00 60.45 78 GLY J O 1
ATOM 12421 N N . GLN J 1 79 ? 50.377 -23.978 29.145 1.00 63.00 79 GLN J N 1
ATOM 12422 C CA . GLN J 1 79 ? 49.740 -25.214 28.676 1.00 63.93 79 GLN J CA 1
ATOM 12423 C C . GLN J 1 79 ? 48.909 -24.984 27.404 1.00 60.30 79 GLN J C 1
ATOM 12424 O O . GLN J 1 79 ? 48.550 -25.947 26.721 1.00 62.96 79 GLN J O 1
ATOM 12430 N N . PHE J 1 80 ? 48.603 -23.725 27.090 1.00 54.82 80 PHE J N 1
ATOM 12431 C CA . PHE J 1 80 ? 47.682 -23.395 25.998 1.00 52.64 80 PHE J CA 1
ATOM 12432 C C . PHE J 1 80 ? 48.319 -23.353 24.614 1.00 50.30 80 PHE J C 1
ATOM 12433 O O . PHE J 1 80 ? 49.133 -22.475 24.320 1.00 49.18 80 PHE J O 1
ATOM 12441 N N . LYS J 1 81 ? 47.914 -24.300 23.773 1.00 48.00 81 LYS J N 1
ATOM 12442 C CA . LYS J 1 81 ? 48.231 -24.285 22.343 1.00 48.58 81 LYS J CA 1
ATOM 12443 C C . LYS J 1 81 ? 47.231 -23.326 21.679 1.00 44.28 81 LYS J C 1
ATOM 12444 O O . LYS J 1 81 ? 46.024 -23.567 21.733 1.00 45.86 81 LYS J O 1
ATOM 12450 N N . ILE J 1 82 ? 47.721 -22.223 21.106 1.00 40.85 82 ILE J N 1
ATOM 12451 C CA . ILE J 1 82 ? 46.852 -21.136 20.591 1.00 39.40 82 ILE J CA 1
ATOM 12452 C C . ILE J 1 82 ? 47.015 -20.876 19.076 1.00 38.04 82 ILE J C 1
ATOM 12453 O O . ILE J 1 82 ? 48.095 -20.497 18.617 1.00 34.79 82 ILE J O 1
ATOM 12458 N N . GLY J 1 83 ? 45.916 -21.031 18.331 1.00 37.15 83 GLY J N 1
ATOM 12459 C CA . GLY J 1 83 ? 45.878 -20.782 16.883 1.00 35.30 83 GLY J CA 1
ATOM 12460 C C . GLY J 1 83 ? 45.546 -19.334 16.563 1.00 34.22 83 GLY J C 1
ATOM 12461 O O . GLY J 1 83 ? 44.693 -18.732 17.214 1.00 33.41 83 GLY J O 1
ATOM 12462 N N . LEU J 1 84 ? 46.216 -18.788 15.547 1.00 32.66 84 LEU J N 1
ATOM 12463 C CA . LEU J 1 84 ? 46.088 -17.388 15.174 1.00 32.03 84 LEU J CA 1
ATOM 12464 C C . LEU J 1 84 ? 46.014 -17.242 13.653 1.00 31.08 84 LEU J C 1
ATOM 12465 O O . LEU J 1 84 ? 46.974 -17.553 12.962 1.00 32.40 84 LEU J O 1
ATOM 12470 N N . ILE J 1 85 ? 44.886 -16.740 13.152 1.00 29.12 85 ILE J N 1
ATOM 12471 C CA . ILE J 1 85 ? 44.673 -16.494 11.724 1.00 27.10 85 ILE J CA 1
ATOM 12472 C C . ILE J 1 85 ? 43.888 -15.196 11.579 1.00 26.65 85 ILE J C 1
ATOM 12473 O O . ILE J 1 85 ? 43.189 -14.814 12.520 1.00 26.22 85 ILE J O 1
ATOM 12478 N N . HIS J 1 86 ? 43.994 -14.501 10.439 1.00 25.40 86 HIS J N 1
ATOM 12479 C CA . HIS J 1 86 ? 43.267 -13.231 10.307 1.00 23.91 86 HIS J CA 1
ATOM 12480 C C . HIS J 1 86 ? 41.765 -13.442 10.122 1.00 23.97 86 HIS J C 1
ATOM 12481 O O . HIS J 1 86 ? 40.969 -12.687 10.686 1.00 24.07 86 HIS J O 1
ATOM 12488 N N . GLY J 1 87 ? 41.378 -14.447 9.339 1.00 23.25 87 GLY J N 1
ATOM 12489 C CA . GLY J 1 87 ? 39.966 -14.854 9.251 1.00 23.62 87 GLY J CA 1
ATOM 12490 C C . GLY J 1 87 ? 39.240 -14.617 7.942 1.00 23.30 87 GLY J C 1
ATOM 12491 O O . GLY J 1 87 ? 38.155 -15.144 7.743 1.00 21.45 87 GLY J O 1
ATOM 12492 N N . HIS J 1 88 ? 39.829 -13.813 7.061 1.00 25.29 88 HIS J N 1
ATOM 12493 C CA . HIS J 1 88 ? 39.347 -13.647 5.684 1.00 25.82 88 HIS J CA 1
ATOM 12494 C C . HIS J 1 88 ? 39.366 -14.948 4.866 1.00 27.56 88 HIS J C 1
ATOM 12495 O O . HIS J 1 88 ? 38.601 -15.083 3.903 1.00 30.49 88 HIS J O 1
ATOM 12502 N N . GLN J 1 89 ? 40.227 -15.888 5.258 1.00 28.04 89 GLN J N 1
ATOM 12503 C CA . GLN J 1 89 ? 40.317 -17.212 4.627 1.00 29.40 89 GLN J CA 1
ATOM 12504 C C . GLN J 1 89 ? 39.210 -18.127 5.126 1.00 28.09 89 GLN J C 1
ATOM 12505 O O . GLN J 1 89 ? 38.936 -19.143 4.514 1.00 28.61 89 GLN J O 1
ATOM 12511 N N . VAL J 1 90 ? 38.653 -17.813 6.288 1.00 27.24 90 VAL J N 1
ATOM 12512 C CA . VAL J 1 90 ? 37.638 -18.628 6.920 1.00 26.76 90 VAL J CA 1
ATOM 12513 C C . VAL J 1 90 ? 36.301 -18.239 6.313 1.00 26.43 90 VAL J C 1
ATOM 12514 O O . VAL J 1 90 ? 35.755 -17.190 6.640 1.00 25.08 90 VAL J O 1
ATOM 12518 N N . ILE J 1 91 ? 35.789 -19.092 5.428 1.00 26.68 91 ILE J N 1
ATOM 12519 C CA . ILE J 1 91 ? 34.595 -18.794 4.653 1.00 27.05 91 ILE J CA 1
ATOM 12520 C C . ILE J 1 91 ? 33.508 -19.782 5.021 1.00 26.86 91 ILE J C 1
ATOM 12521 O O . ILE J 1 91 ? 33.781 -20.981 5.055 1.00 27.36 91 ILE J O 1
ATOM 12526 N N . PRO J 1 92 ? 32.282 -19.292 5.304 1.00 26.65 92 PRO J N 1
ATOM 12527 C CA . PRO J 1 92 ? 31.861 -17.880 5.366 1.00 26.98 92 PRO J CA 1
ATOM 12528 C C . PRO J 1 92 ? 32.539 -17.106 6.489 1.00 26.43 92 PRO J C 1
ATOM 12529 O O . PRO J 1 92 ? 32.894 -17.683 7.507 1.00 25.39 92 PRO J O 1
ATOM 12533 N N . TRP J 1 93 ? 32.715 -15.809 6.294 1.00 26.65 93 TRP J N 1
ATOM 12534 C CA . TRP J 1 93 ? 33.374 -14.969 7.295 1.00 27.24 93 TRP J CA 1
ATOM 12535 C C . TRP J 1 93 ? 32.599 -14.955 8.611 1.00 29.14 93 TRP J C 1
ATOM 12536 O O . TRP J 1 93 ? 31.395 -14.655 8.626 1.00 29.84 93 TRP J O 1
ATOM 12547 N N . GLY J 1 94 ? 33.296 -15.290 9.701 1.00 31.00 94 GLY J N 1
ATOM 12548 C CA . GLY J 1 94 ? 32.727 -15.283 11.043 1.00 32.33 94 GLY J CA 1
ATOM 12549 C C . GLY J 1 94 ? 31.909 -16.502 11.443 1.00 33.72 94 GLY J C 1
ATOM 12550 O O . GLY J 1 94 ? 31.459 -16.583 12.581 1.00 35.74 94 GLY J O 1
ATOM 12551 N N . ASP J 1 95 ? 31.735 -17.454 10.531 1.00 35.89 95 ASP J N 1
ATOM 12552 C CA . ASP J 1 95 ? 30.869 -18.617 10.742 1.00 38.77 95 ASP J CA 1
ATOM 12553 C C . ASP J 1 95 ? 31.505 -19.594 11.736 1.00 39.87 95 ASP J C 1
ATOM 12554 O O . ASP J 1 95 ? 32.667 -19.984 11.570 1.00 40.17 95 ASP J O 1
ATOM 12559 N N . MET J 1 96 ? 30.738 -19.984 12.755 1.00 42.12 96 MET J N 1
ATOM 12560 C CA . MET J 1 96 ? 31.241 -20.826 13.848 1.00 43.42 96 MET J CA 1
ATOM 12561 C C . MET J 1 96 ? 31.681 -22.201 13.360 1.00 38.32 96 MET J C 1
ATOM 12562 O O . MET J 1 96 ? 32.762 -22.659 13.717 1.00 37.79 96 MET J O 1
ATOM 12567 N N . ALA J 1 97 ? 30.855 -22.846 12.543 1.00 34.77 97 ALA J N 1
ATOM 12568 C CA . ALA J 1 97 ? 31.198 -24.163 11.985 1.00 33.83 97 ALA J CA 1
ATOM 12569 C C . ALA J 1 97 ? 32.533 -24.173 11.194 1.00 33.47 97 ALA J C 1
ATOM 12570 O O . ALA J 1 97 ? 33.305 -25.133 11.287 1.00 33.75 97 A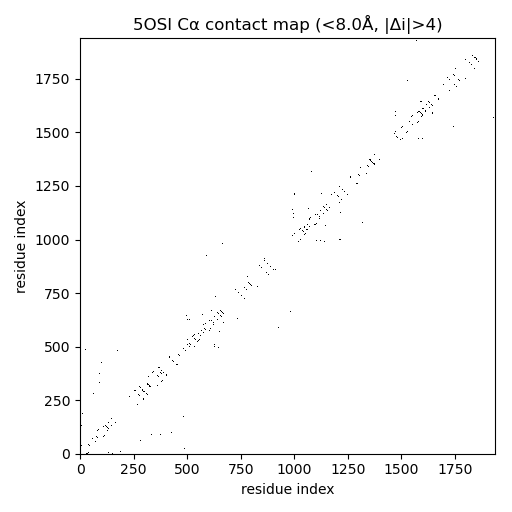LA J O 1
ATOM 12572 N N . SER J 1 98 ? 32.792 -23.106 10.438 1.00 31.87 98 SER J N 1
ATOM 12573 C CA . SER J 1 98 ? 34.041 -22.950 9.684 1.00 30.34 98 SER J CA 1
ATOM 12574 C C . SER J 1 98 ? 35.252 -22.752 10.591 1.00 29.64 98 SER J C 1
ATOM 12575 O O . SER J 1 98 ? 36.319 -23.313 10.335 1.00 27.64 98 SER J O 1
ATOM 12578 N N . LEU J 1 99 ? 35.078 -21.953 11.642 1.00 29.53 99 LEU J N 1
ATOM 12579 C CA . LEU J 1 99 ? 36.113 -21.771 12.657 1.00 30.34 99 LEU J CA 1
ATOM 12580 C C . LEU J 1 99 ? 36.391 -23.058 13.420 1.00 30.94 99 LEU J C 1
ATOM 12581 O O . LEU J 1 99 ? 37.541 -23.382 13.682 1.00 31.44 99 LEU J O 1
ATOM 12586 N N . ALA J 1 100 ? 35.337 -23.784 13.778 1.00 31.41 100 ALA J N 1
ATOM 12587 C CA . ALA J 1 100 ? 35.488 -25.047 14.495 1.00 31.49 100 ALA J CA 1
ATOM 12588 C C . ALA J 1 100 ? 36.270 -26.044 13.652 1.00 32.37 100 ALA J C 1
ATOM 12589 O O . ALA J 1 100 ? 37.129 -26.747 14.167 1.00 33.33 100 ALA J O 1
ATOM 12591 N N . LEU J 1 101 ? 35.975 -26.076 12.354 1.00 32.48 101 LEU J N 1
ATOM 12592 C CA . LEU J 1 101 ? 36.694 -26.908 11.381 1.00 32.64 101 LEU J CA 1
ATOM 12593 C C . LEU J 1 101 ? 38.194 -26.583 11.334 1.00 34.21 101 LEU J C 1
ATOM 12594 O O . LEU J 1 101 ? 39.034 -27.469 11.190 1.00 33.94 101 LEU J O 1
ATOM 12599 N N . LEU J 1 102 ? 38.508 -25.297 11.444 1.00 36.66 102 LEU J N 1
ATOM 12600 C CA . LEU J 1 102 ? 39.882 -24.826 11.503 1.00 36.79 102 LEU J CA 1
ATOM 12601 C C . LEU J 1 102 ? 40.562 -25.160 12.838 1.00 36.46 102 LEU J C 1
ATOM 12602 O O . LEU J 1 102 ? 41.760 -25.444 12.873 1.00 34.39 102 LEU J O 1
ATOM 12607 N N . GLN J 1 103 ? 39.801 -25.094 13.930 1.00 35.99 103 GLN J N 1
ATOM 12608 C CA . GLN J 1 103 ? 40.288 -25.494 15.243 1.00 36.33 103 GLN J CA 1
ATOM 12609 C C . GLN J 1 103 ? 40.759 -26.944 15.216 1.00 36.22 103 GLN J C 1
ATOM 12610 O O . GLN J 1 103 ? 41.802 -27.256 15.783 1.00 37.87 103 GLN J O 1
ATOM 12616 N N . ARG J 1 104 ? 39.999 -27.823 14.562 1.00 35.04 104 ARG J N 1
ATOM 12617 C CA . ARG J 1 104 ? 40.384 -29.234 14.440 1.00 35.55 104 ARG J CA 1
ATOM 12618 C C . ARG J 1 104 ? 41.679 -29.440 13.692 1.00 36.64 104 ARG J C 1
ATOM 12619 O O . ARG J 1 104 ? 42.481 -30.286 14.067 1.00 40.02 104 ARG J O 1
ATOM 12627 N N . GLN J 1 105 ? 41.853 -28.680 12.620 1.00 37.98 105 GLN J N 1
ATOM 12628 C CA . GLN J 1 105 ? 43.004 -28.804 11.740 1.00 36.80 105 GLN J CA 1
ATOM 12629 C C . GLN J 1 105 ? 44.259 -28.334 12.444 1.00 36.79 105 GLN J C 1
ATOM 12630 O O . GLN J 1 105 ? 45.269 -29.016 12.386 1.00 36.00 105 GLN J O 1
ATOM 12636 N N . PHE J 1 106 ? 44.185 -27.175 13.101 1.00 38.77 106 PHE J N 1
ATOM 12637 C CA . PHE J 1 106 ? 45.303 -26.634 13.889 1.00 41.49 106 PHE J CA 1
ATOM 12638 C C . PHE J 1 106 ? 45.504 -27.368 15.211 1.00 44.40 106 PHE J C 1
ATOM 12639 O O . PHE J 1 106 ? 46.627 -27.413 15.735 1.00 44.40 106 PHE J O 1
ATOM 12647 N N . ASP J 1 107 ? 44.409 -27.892 15.764 1.00 47.17 107 ASP J N 1
ATOM 12648 C CA . ASP J 1 107 ? 44.417 -28.602 17.040 1.00 48.12 107 ASP J CA 1
ATOM 12649 C C . ASP J 1 107 ? 44.940 -27.684 18.149 1.00 46.98 107 ASP J C 1
ATOM 12650 O O . ASP J 1 107 ? 46.064 -27.830 18.627 1.00 49.76 107 ASP J O 1
ATOM 12655 N N . VAL J 1 108 ? 44.107 -26.717 18.518 1.00 43.76 108 VAL J N 1
ATOM 12656 C CA . VAL J 1 108 ? 44.470 -25.682 19.482 1.00 41.74 108 VAL J CA 1
ATOM 12657 C C . VAL J 1 108 ? 43.389 -25.590 20.537 1.00 42.55 108 VAL J C 1
ATOM 12658 O O . VAL J 1 108 ? 42.249 -25.998 20.302 1.00 44.26 108 VAL J O 1
ATOM 12662 N N . ASP J 1 109 ? 43.756 -25.058 21.697 1.00 42.97 109 ASP J N 1
ATOM 12663 C CA . ASP J 1 109 ? 42.823 -24.897 22.816 1.00 43.83 109 ASP J CA 1
ATOM 12664 C C . ASP J 1 109 ? 42.057 -23.596 22.689 1.00 44.47 109 ASP J C 1
ATOM 12665 O O . ASP J 1 109 ? 40.884 -23.522 23.076 1.00 45.36 109 ASP J O 1
ATOM 12670 N N . ILE J 1 110 ? 42.750 -22.566 22.193 1.00 43.55 110 ILE J N 1
ATOM 12671 C CA . ILE J 1 110 ? 42.139 -21.295 21.827 1.00 42.44 110 ILE J CA 1
ATOM 12672 C C . ILE J 1 110 ? 42.474 -20.961 20.360 1.00 41.35 110 ILE J C 1
ATOM 12673 O O . ILE J 1 110 ? 43.606 -21.158 19.909 1.00 41.55 110 ILE J O 1
ATOM 12678 N N . LEU J 1 111 ? 41.481 -20.464 19.628 1.00 37.56 111 LEU J N 1
ATOM 12679 C CA . LEU J 1 111 ? 41.645 -20.044 18.248 1.00 36.02 111 LEU J CA 1
ATOM 12680 C C . LEU J 1 111 ? 41.304 -18.573 18.183 1.00 36.11 111 LEU J C 1
ATOM 12681 O O . LEU J 1 111 ? 40.155 -18.203 18.421 1.00 36.46 111 LEU J O 1
ATOM 12686 N N . ILE J 1 112 ? 42.304 -17.747 17.885 1.00 35.32 112 ILE J N 1
ATOM 12687 C CA . ILE J 1 112 ? 42.132 -16.310 17.769 1.00 36.26 112 ILE J CA 1
ATOM 12688 C C . ILE J 1 112 ? 41.977 -15.932 16.303 1.00 36.65 112 ILE J C 1
ATOM 12689 O O . ILE J 1 112 ? 42.857 -16.230 15.499 1.00 38.57 112 ILE J O 1
ATOM 12694 N N . SER J 1 113 ? 40.871 -15.276 15.956 1.00 35.75 113 SER J N 1
ATOM 12695 C CA . SER J 1 113 ? 40.674 -14.779 14.590 1.00 35.21 113 SER J CA 1
ATOM 12696 C C . SER J 1 113 ? 40.063 -13.384 14.596 1.00 34.05 113 SER J C 1
ATOM 12697 O O . SER J 1 113 ? 39.698 -12.871 15.643 1.00 35.04 113 SER J O 1
ATOM 12700 N N . GLY J 1 114 ? 39.990 -12.768 13.422 1.00 32.30 114 GLY J N 1
ATOM 12701 C CA . GLY J 1 114 ? 39.563 -11.383 13.286 1.00 31.27 114 GLY J CA 1
ATOM 12702 C C . GLY J 1 114 ? 38.642 -11.189 12.097 1.00 30.90 114 GLY J C 1
ATOM 12703 O O . GLY J 1 114 ? 37.691 -11.958 11.902 1.00 31.80 114 GLY J O 1
ATOM 12704 N N . HIS J 1 115 ? 38.907 -10.129 11.338 1.00 29.08 115 HIS J N 1
ATOM 12705 C CA . HIS J 1 115 ? 38.200 -9.781 10.089 1.00 28.31 115 HIS J CA 1
ATOM 12706 C C . HIS J 1 115 ? 36.773 -9.208 10.181 1.00 28.46 115 HIS J C 1
ATOM 12707 O O . HIS J 1 115 ? 36.402 -8.358 9.366 1.00 28.21 115 HIS J O 1
ATOM 12714 N N . THR J 1 116 ? 35.975 -9.684 11.137 1.00 28.89 116 THR J N 1
ATOM 12715 C CA . THR J 1 116 ? 34.610 -9.193 11.344 1.00 27.59 116 THR J CA 1
ATOM 12716 C C . THR J 1 116 ? 34.562 -7.778 11.942 1.00 27.61 116 THR J C 1
ATOM 12717 O O . THR J 1 116 ? 33.577 -7.075 11.755 1.00 27.39 116 THR J O 1
ATOM 12721 N N . HIS J 1 117 ? 35.620 -7.375 12.649 1.00 28.19 117 HIS J N 1
ATOM 12722 C CA . HIS J 1 117 ? 35.659 -6.131 13.444 1.00 30.00 117 HIS J CA 1
ATOM 12723 C C . HIS J 1 117 ? 34.615 -6.171 14.571 1.00 33.20 117 HIS J C 1
ATOM 12724 O O . HIS J 1 117 ? 34.185 -5.130 15.061 1.00 36.01 117 HIS J O 1
ATOM 12731 N N . LYS J 1 118 ? 34.216 -7.377 14.976 1.00 37.33 118 LYS J N 1
ATOM 12732 C CA . LYS J 1 118 ? 33.179 -7.581 15.986 1.00 41.29 118 LYS J CA 1
ATOM 12733 C C . LYS J 1 118 ? 33.795 -8.473 17.042 1.00 40.71 118 LYS J C 1
ATOM 12734 O O . LYS J 1 118 ? 34.020 -9.662 16.798 1.00 35.40 118 LYS J O 1
ATOM 12740 N N . PHE J 1 119 ? 34.092 -7.877 18.199 1.00 43.76 119 PHE J N 1
ATOM 12741 C CA . PHE J 1 119 ? 34.554 -8.622 19.365 1.00 44.12 119 PHE J CA 1
ATOM 12742 C C . PHE J 1 119 ? 33.688 -9.860 19.661 1.00 43.80 119 PHE J C 1
ATOM 12743 O O . PHE J 1 119 ? 32.467 -9.781 19.666 1.00 42.34 119 PHE J O 1
ATOM 12751 N N . GLU J 1 120 ? 34.332 -10.987 19.935 1.00 45.83 120 GLU J N 1
ATOM 12752 C CA . GLU J 1 120 ? 33.638 -12.163 20.446 1.00 49.49 120 GLU J CA 1
ATOM 12753 C C . GLU J 1 120 ? 34.569 -13.062 21.254 1.00 49.77 120 GLU J C 1
ATOM 12754 O O . GLU J 1 120 ? 35.789 -13.008 21.116 1.00 49.12 120 GLU J O 1
ATOM 12760 N N . ALA J 1 121 ? 33.961 -13.872 22.111 1.00 51.26 121 ALA J N 1
ATOM 12761 C CA . ALA J 1 121 ? 34.678 -14.753 23.027 1.00 50.91 121 ALA J CA 1
ATOM 12762 C C . ALA J 1 121 ? 33.699 -15.820 23.482 1.00 50.98 121 ALA J C 1
ATOM 12763 O O . ALA J 1 121 ? 32.722 -15.501 24.156 1.00 53.33 121 ALA J O 1
ATOM 12765 N N . PHE J 1 122 ? 33.923 -17.070 23.089 1.00 49.73 122 PHE J N 1
ATOM 12766 C CA . PHE J 1 122 ? 33.010 -18.139 23.479 1.00 49.65 122 PHE J CA 1
ATOM 12767 C C . PHE J 1 122 ? 33.646 -19.516 23.465 1.00 48.35 122 PHE J C 1
ATOM 12768 O O . PHE J 1 122 ? 34.616 -19.761 22.749 1.00 44.66 122 PHE J O 1
ATOM 12776 N N . GLU J 1 123 ? 33.078 -20.391 24.293 1.00 50.54 123 GLU J N 1
ATOM 12777 C CA . GLU J 1 123 ? 33.435 -21.793 24.354 1.00 53.60 123 GLU J CA 1
ATOM 12778 C C . GLU J 1 123 ? 32.428 -22.582 23.524 1.00 51.76 123 GLU J C 1
ATOM 12779 O O . GLU J 1 123 ? 31.229 -22.349 23.622 1.00 50.90 123 GLU J O 1
ATOM 12785 N N . HIS J 1 124 ? 32.929 -23.493 22.696 1.00 52.83 124 HIS J N 1
ATOM 12786 C CA . HIS J 1 124 ? 32.101 -24.379 21.873 1.00 55.82 124 HIS J CA 1
ATOM 12787 C C . HIS J 1 124 ? 32.835 -25.705 21.747 1.00 56.83 124 HIS J C 1
ATOM 12788 O O . HIS J 1 124 ? 34.026 -25.712 21.415 1.00 56.00 124 HIS J O 1
ATOM 12795 N N . GLU J 1 125 ? 32.118 -26.809 21.988 1.00 57.64 125 GLU J N 1
ATOM 12796 C CA . GLU J 1 125 ? 32.693 -28.166 22.033 1.00 58.23 125 GLU J CA 1
ATOM 12797 C C . GLU J 1 125 ? 34.034 -28.222 22.790 1.00 57.14 125 GLU J C 1
ATOM 12798 O O . GLU J 1 125 ? 35.054 -28.679 22.261 1.00 57.76 125 GLU J O 1
ATOM 12804 N N . ASN J 1 126 ? 34.023 -27.701 24.018 1.00 56.41 126 ASN J N 1
ATOM 12805 C CA . ASN J 1 126 ? 35.175 -27.741 24.937 1.00 57.21 126 ASN J CA 1
ATOM 12806 C C . ASN J 1 126 ? 36.395 -26.899 24.544 1.00 56.84 126 ASN J C 1
ATOM 12807 O O . ASN J 1 126 ? 37.388 -26.888 25.285 1.00 57.45 126 ASN J O 1
ATOM 12812 N N . LYS J 1 127 ? 36.327 -26.193 23.410 1.00 54.21 127 LYS J N 1
ATOM 12813 C CA . LYS J 1 127 ? 37.404 -25.316 22.954 1.00 50.47 127 LYS J CA 1
ATOM 12814 C C . LYS J 1 127 ? 36.940 -23.869 22.970 1.00 47.36 127 LYS J C 1
ATOM 12815 O O . LYS J 1 127 ? 35.742 -23.599 22.932 1.00 46.20 127 LYS J O 1
ATOM 12821 N N . PHE J 1 128 ? 37.901 -22.950 23.026 1.00 44.93 128 PHE J N 1
ATOM 12822 C CA . PHE J 1 128 ? 37.620 -21.527 23.199 1.00 44.65 128 PHE J CA 1
ATOM 12823 C C . PHE J 1 128 ? 37.971 -20.726 21.935 1.00 41.50 128 PHE J C 1
ATOM 12824 O O . PHE J 1 128 ? 38.939 -21.040 21.265 1.00 39.95 128 PHE J O 1
ATOM 12832 N N . TYR J 1 129 ? 37.168 -19.708 21.611 1.00 39.87 129 TYR J N 1
ATOM 12833 C CA . TYR J 1 129 ? 37.338 -18.914 20.381 1.00 37.60 129 TYR J CA 1
ATOM 12834 C C . TYR J 1 129 ? 37.280 -17.434 20.710 1.00 37.04 129 TYR J C 1
ATOM 12835 O O . TYR J 1 129 ? 36.299 -16.990 21.271 1.00 37.59 129 TYR J O 1
ATOM 12844 N N . ILE J 1 130 ? 38.323 -16.682 20.349 1.00 37.86 130 ILE J N 1
ATOM 12845 C CA . ILE J 1 130 ? 38.400 -15.239 20.586 1.00 38.12 130 ILE J CA 1
ATOM 12846 C C . ILE J 1 130 ? 38.508 -14.445 19.275 1.00 36.86 130 ILE J C 1
ATOM 12847 O O . ILE J 1 130 ? 39.363 -14.743 18.436 1.00 36.90 130 ILE J O 1
ATOM 12852 N N . ASN J 1 131 ? 37.665 -13.415 19.138 1.00 34.16 131 ASN J N 1
ATOM 12853 C CA . ASN J 1 131 ? 37.831 -12.339 18.156 1.00 31.83 131 ASN J CA 1
ATOM 12854 C C . ASN J 1 131 ? 37.997 -11.046 18.960 1.00 32.08 131 ASN J C 1
ATOM 12855 O O . ASN J 1 131 ? 37.051 -10.613 19.614 1.00 34.02 131 ASN J O 1
ATOM 12860 N N . PRO J 1 132 ? 39.183 -10.413 18.915 1.00 30.85 132 PRO J N 1
ATOM 12861 C CA . PRO J 1 132 ? 39.375 -9.191 19.693 1.00 30.73 132 PRO J CA 1
ATOM 12862 C C . PRO J 1 132 ? 38.687 -7.944 19.130 1.00 32.49 132 PRO J C 1
ATOM 12863 O O . PRO J 1 132 ? 38.714 -6.884 19.780 1.00 32.80 132 PRO J O 1
ATOM 12867 N N . GLY J 1 133 ? 38.117 -8.049 17.923 1.00 32.91 133 GLY J N 1
ATOM 12868 C CA . GLY J 1 133 ? 37.557 -6.904 17.217 1.00 31.98 133 GLY J CA 1
ATOM 12869 C C . GLY J 1 133 ? 38.663 -6.049 16.641 1.00 31.20 133 GLY J C 1
ATOM 12870 O O . GLY J 1 133 ? 39.817 -6.455 16.616 1.00 33.01 133 GLY J O 1
ATOM 12871 N N . SER J 1 134 ? 38.296 -4.857 16.191 1.00 31.90 134 SER J N 1
ATOM 12872 C CA . SER J 1 134 ? 39.237 -3.864 15.701 1.00 30.87 134 SER J CA 1
ATOM 12873 C C . SER J 1 134 ? 39.594 -2.909 16.827 1.00 31.62 134 SER J C 1
ATOM 12874 O O . SER J 1 134 ? 38.715 -2.266 17.396 1.00 31.45 134 SER J O 1
ATOM 12877 N N . ALA J 1 135 ? 40.886 -2.768 17.101 1.00 33.30 135 ALA J N 1
ATOM 12878 C CA . ALA J 1 135 ? 41.364 -1.883 18.170 1.00 33.35 135 ALA J CA 1
ATOM 12879 C C . ALA J 1 135 ? 41.118 -0.404 17.882 1.00 34.68 135 ALA J C 1
ATOM 12880 O O . ALA J 1 135 ? 41.071 0.397 18.814 1.00 38.08 135 ALA J O 1
ATOM 12882 N N . THR J 1 136 ? 40.967 -0.044 16.608 1.00 33.37 136 THR J N 1
ATOM 12883 C CA . THR J 1 136 ? 40.675 1.327 16.206 1.00 31.32 136 THR J CA 1
ATOM 12884 C C . THR J 1 136 ? 39.203 1.551 15.908 1.00 30.77 136 THR J C 1
ATOM 12885 O O . THR J 1 136 ? 38.813 2.665 15.576 1.00 32.41 136 THR J O 1
ATOM 12889 N N . GLY J 1 137 ? 38.382 0.511 16.039 1.00 30.62 137 GLY J N 1
ATOM 12890 C CA . GLY J 1 137 ? 36.986 0.547 15.585 1.00 29.34 137 GLY J CA 1
ATOM 12891 C C . GLY J 1 137 ? 36.860 0.874 14.108 1.00 29.25 137 GLY J C 1
ATOM 12892 O O . GLY J 1 137 ? 36.040 1.688 13.720 1.00 29.81 137 GLY J O 1
ATOM 12893 N N . ALA J 1 138 ? 37.681 0.238 13.279 1.00 29.72 138 ALA J N 1
ATOM 12894 C CA . ALA J 1 138 ? 37.798 0.616 11.872 1.00 28.74 138 ALA J CA 1
ATOM 12895 C C . ALA J 1 138 ? 36.559 0.246 11.099 1.00 27.62 138 ALA J C 1
ATOM 12896 O O . ALA J 1 138 ? 35.891 -0.728 11.433 1.00 28.31 138 ALA J O 1
ATOM 12898 N N . TYR J 1 139 ? 36.274 1.044 10.070 1.00 26.67 139 TYR J N 1
ATOM 12899 C CA . TYR J 1 139 ? 35.248 0.762 9.060 1.00 26.44 139 TYR J CA 1
ATOM 12900 C C . TYR J 1 139 ? 35.211 -0.703 8.613 1.00 26.72 139 TYR J C 1
ATOM 12901 O O . TYR J 1 139 ? 36.244 -1.306 8.354 1.00 26.81 139 TYR J O 1
ATOM 12910 N N . ASN J 1 140 ? 34.010 -1.263 8.543 1.00 27.86 140 ASN J N 1
ATOM 12911 C CA . ASN J 1 140 ? 33.768 -2.574 7.932 1.00 27.88 140 ASN J CA 1
ATOM 12912 C C . ASN J 1 140 ? 32.404 -2.494 7.236 1.00 29.28 140 ASN J C 1
ATOM 12913 O O . ASN J 1 140 ? 31.405 -2.102 7.849 1.00 29.73 140 ASN J O 1
ATOM 12918 N N . ALA J 1 141 ? 32.365 -2.865 5.961 1.00 30.84 141 ALA J N 1
ATOM 12919 C CA . ALA J 1 141 ? 31.136 -2.789 5.163 1.00 33.03 141 ALA J CA 1
ATOM 12920 C C . ALA J 1 141 ? 29.947 -3.573 5.740 1.00 34.77 141 ALA J C 1
ATOM 12921 O O . ALA J 1 141 ? 28.802 -3.195 5.506 1.00 34.94 141 ALA J O 1
ATOM 12923 N N . LEU J 1 142 ? 30.221 -4.650 6.481 1.00 36.53 142 LEU J N 1
ATOM 12924 C CA . LEU J 1 142 ? 29.179 -5.566 6.958 1.00 38.47 142 LEU J CA 1
ATOM 12925 C C . LEU J 1 142 ? 28.662 -5.286 8.374 1.00 39.90 142 LEU J C 1
ATOM 12926 O O . LEU J 1 142 ? 27.774 -5.983 8.836 1.00 38.85 142 LEU J O 1
ATOM 12931 N N . GLU J 1 143 ? 29.192 -4.265 9.042 1.00 44.62 143 GLU J N 1
ATOM 12932 C CA . GLU J 1 143 ? 28.788 -3.924 10.409 1.00 50.54 143 GLU J CA 1
ATOM 12933 C C . GLU J 1 143 ? 28.894 -2.398 10.591 1.00 52.25 143 GLU J C 1
ATOM 12934 O O . GLU J 1 143 ? 29.994 -1.836 10.575 1.00 50.77 143 GLU J O 1
ATOM 12940 N N . THR J 1 144 ? 27.748 -1.732 10.733 1.00 55.28 144 THR J N 1
ATOM 12941 C CA . THR J 1 144 ? 27.694 -0.267 10.646 1.00 59.93 144 THR J CA 1
ATOM 12942 C C . THR J 1 144 ? 28.243 0.428 11.891 1.00 59.73 144 THR J C 1
ATOM 12943 O O . THR J 1 144 ? 28.973 1.413 11.762 1.00 63.58 144 THR J O 1
ATOM 12947 N N . ASN J 1 145 ? 27.894 -0.070 13.077 1.00 56.87 145 ASN J N 1
ATOM 12948 C CA . ASN J 1 145 ? 28.405 0.502 14.329 1.00 60.04 145 ASN J CA 1
ATOM 12949 C C . ASN J 1 145 ? 29.432 -0.422 14.955 1.00 57.17 145 ASN J C 1
ATOM 12950 O O . ASN J 1 145 ? 29.108 -1.524 15.408 1.00 60.33 145 ASN J O 1
ATOM 12955 N N . ILE J 1 146 ? 30.673 0.050 14.959 1.00 52.26 146 ILE J N 1
ATOM 12956 C CA . ILE J 1 146 ? 31.821 -0.734 15.358 1.00 50.40 146 ILE J CA 1
ATOM 12957 C C . ILE J 1 146 ? 32.350 -0.141 16.648 1.00 49.78 146 ILE J C 1
ATOM 12958 O O . ILE J 1 146 ? 32.508 1.080 16.766 1.00 47.09 146 ILE J O 1
ATOM 12963 N N . ILE J 1 147 ? 32.664 -1.026 17.587 1.00 48.27 147 ILE J N 1
ATOM 12964 C CA . ILE J 1 147 ? 33.073 -0.635 18.920 1.00 47.81 147 ILE J CA 1
ATOM 12965 C C . ILE J 1 147 ? 34.564 -0.924 19.014 1.00 42.74 147 ILE J C 1
ATOM 12966 O O . ILE J 1 147 ? 34.945 -2.084 18.970 1.00 42.15 147 ILE J O 1
ATOM 12971 N N . PRO J 1 148 ? 35.411 0.126 19.103 1.00 40.25 148 PRO J N 1
ATOM 12972 C CA . PRO J 1 148 ? 36.849 -0.094 19.288 1.00 40.90 148 PRO J CA 1
ATOM 12973 C C . PRO J 1 148 ? 37.093 -1.036 20.453 1.00 43.17 148 PRO J C 1
ATOM 12974 O O . PRO J 1 148 ? 36.614 -0.776 21.549 1.00 42.96 148 PRO J O 1
ATOM 12978 N N . SER J 1 149 ? 37.782 -2.144 20.203 1.00 45.17 149 SER J N 1
ATOM 12979 C CA . SER J 1 149 ? 37.930 -3.171 21.213 1.00 45.33 149 SER J CA 1
ATOM 12980 C C . SER J 1 149 ? 39.223 -3.957 21.076 1.00 45.60 149 SER J C 1
ATOM 12981 O O . SER J 1 149 ? 39.746 -4.118 19.980 1.00 46.71 149 SER J O 1
ATOM 12984 N N . PHE J 1 150 ? 39.744 -4.409 22.213 1.00 45.66 150 PHE J N 1
ATOM 12985 C CA . PHE J 1 150 ? 40.864 -5.348 22.250 1.00 45.16 150 PHE J CA 1
ATOM 12986 C C . PHE J 1 150 ? 40.749 -6.313 23.433 1.00 44.62 150 PHE J C 1
ATOM 12987 O O . PHE J 1 150 ? 39.899 -6.142 24.305 1.00 42.87 150 PHE J O 1
ATOM 12995 N N . VAL J 1 151 ? 41.600 -7.335 23.434 1.00 44.28 151 VAL J N 1
ATOM 12996 C CA . VAL J 1 151 ? 41.541 -8.386 24.432 1.00 44.07 151 VAL J CA 1
ATOM 12997 C C . VAL J 1 151 ? 42.863 -8.487 25.192 1.00 45.88 151 VAL J C 1
ATOM 12998 O O . VAL J 1 151 ? 43.933 -8.172 24.673 1.00 45.74 151 VAL J O 1
ATOM 13002 N N . LEU J 1 152 ? 42.750 -8.885 26.451 1.00 48.69 152 LEU J N 1
ATOM 13003 C CA . LEU J 1 152 ? 43.888 -9.197 27.287 1.00 51.64 152 LEU J CA 1
ATOM 13004 C C . LEU J 1 152 ? 43.623 -10.567 27.899 1.00 52.57 152 LEU J C 1
ATOM 13005 O O . LEU J 1 152 ? 42.490 -10.859 28.303 1.00 49.11 152 LEU J O 1
ATOM 13010 N N . MET J 1 153 ? 44.652 -11.410 27.943 1.00 54.36 153 MET J N 1
ATOM 13011 C CA . MET J 1 153 ? 44.531 -12.770 28.481 1.00 57.35 153 MET J CA 1
ATOM 13012 C C . MET J 1 153 ? 45.443 -12.936 29.679 1.00 56.69 153 MET J C 1
ATOM 13013 O O . MET J 1 153 ? 46.582 -12.476 29.643 1.00 54.28 153 MET J O 1
ATOM 13018 N N . ASP J 1 154 ? 44.936 -13.612 30.713 1.00 60.46 154 ASP J N 1
ATOM 13019 C CA . ASP J 1 154 ? 45.716 -14.019 31.888 1.00 64.15 154 ASP J CA 1
ATOM 13020 C C . ASP J 1 154 ? 45.729 -15.552 31.954 1.00 61.38 154 ASP J C 1
ATOM 13021 O O . ASP J 1 154 ? 44.695 -16.174 32.200 1.00 57.19 154 ASP J O 1
ATOM 13026 N N . ILE J 1 155 ? 46.912 -16.136 31.749 1.00 62.66 155 ILE J N 1
ATOM 13027 C CA . ILE J 1 155 ? 47.090 -17.582 31.562 1.00 65.12 155 ILE J CA 1
ATOM 13028 C C . ILE J 1 155 ? 47.845 -18.198 32.750 1.00 69.76 155 ILE J C 1
ATOM 13029 O O . ILE J 1 155 ? 49.018 -17.899 32.948 1.00 74.27 155 ILE J O 1
ATOM 13034 N N . GLN J 1 156 ? 47.201 -19.078 33.518 1.00 74.27 156 GLN J N 1
ATOM 13035 C CA . GLN J 1 156 ? 47.893 -19.808 34.600 1.00 76.04 156 GLN J CA 1
ATOM 13036 C C . GLN J 1 156 ? 47.575 -21.300 34.576 1.00 78.12 156 GLN J C 1
ATOM 13037 O O . GLN J 1 156 ? 46.405 -21.694 34.666 1.00 75.19 156 GLN J O 1
ATOM 13043 N N . ALA J 1 157 ? 48.634 -22.112 34.461 1.00 79.44 157 ALA J N 1
ATOM 13044 C CA . ALA J 1 157 ? 48.536 -23.570 34.398 1.00 79.40 157 ALA J CA 1
ATOM 13045 C C . ALA J 1 157 ? 47.510 -23.973 33.319 1.00 82.53 157 ALA J C 1
ATOM 13046 O O . ALA J 1 157 ? 47.687 -23.562 32.173 1.00 87.09 157 ALA J O 1
ATOM 13048 N N . SER J 1 158 ? 46.438 -24.702 33.663 1.00 81.91 158 SER J N 1
ATOM 13049 C CA . SER J 1 158 ? 45.406 -25.100 32.689 1.00 80.96 158 SER J CA 1
ATOM 13050 C C . SER J 1 158 ? 44.139 -24.219 32.767 1.00 80.22 158 SER J C 1
ATOM 13051 O O . SER J 1 158 ? 43.023 -24.724 32.641 1.00 78.35 158 SER J O 1
ATOM 13054 N N . THR J 1 159 ? 44.319 -22.907 32.949 1.00 80.37 159 THR J N 1
ATOM 13055 C CA . THR J 1 159 ? 43.198 -21.954 33.074 1.00 80.27 159 THR J CA 1
ATOM 13056 C C . THR J 1 159 ? 43.550 -20.589 32.480 1.00 78.92 159 THR J C 1
ATOM 13057 O O . THR J 1 159 ? 44.635 -20.060 32.726 1.00 82.09 159 THR J O 1
ATOM 13061 N N . VAL J 1 160 ? 42.606 -20.013 31.737 1.00 77.36 160 VAL J N 1
ATOM 13062 C CA . VAL J 1 160 ? 42.780 -18.700 31.111 1.00 73.40 160 VAL J CA 1
ATOM 13063 C C . VAL J 1 160 ? 41.585 -17.802 31.416 1.00 71.09 160 VAL J C 1
ATOM 13064 O O . VAL J 1 160 ? 40.429 -18.206 31.242 1.00 69.23 160 VAL J O 1
ATOM 13068 N N . VAL J 1 161 ? 41.885 -16.584 31.866 1.00 68.16 161 VAL J N 1
ATOM 13069 C CA . VAL J 1 161 ? 40.879 -15.558 32.115 1.00 67.14 161 VAL J CA 1
ATOM 13070 C C . VAL J 1 161 ? 41.133 -14.419 31.133 1.00 62.29 161 VAL J C 1
ATOM 13071 O O . VAL J 1 161 ? 42.184 -13.778 31.186 1.00 60.83 161 VAL J O 1
ATOM 13075 N N . THR J 1 162 ? 40.166 -14.176 30.249 1.00 59.74 162 THR J N 1
ATOM 13076 C CA . THR J 1 162 ? 40.291 -13.159 29.208 1.00 59.97 162 THR J CA 1
ATOM 13077 C C . THR J 1 162 ? 39.472 -11.916 29.561 1.00 56.49 162 THR J C 1
ATOM 13078 O O . THR J 1 162 ? 38.300 -12.035 29.908 1.00 50.52 162 THR J O 1
ATOM 13082 N N . TYR J 1 163 ? 40.098 -10.741 29.462 1.00 54.31 163 TYR J N 1
ATOM 13083 C CA . TYR J 1 163 ? 39.428 -9.450 29.652 1.00 56.61 163 TYR J CA 1
ATOM 13084 C C . TYR J 1 163 ? 39.256 -8.736 28.310 1.00 53.90 163 TYR J C 1
ATOM 13085 O O . TYR J 1 163 ? 40.177 -8.720 27.502 1.00 52.72 163 TYR J O 1
ATOM 13094 N N . VAL J 1 164 ? 38.090 -8.135 28.083 1.00 54.23 164 VAL J N 1
ATOM 13095 C CA . VAL J 1 164 ? 37.790 -7.484 26.803 1.00 56.54 164 VAL J CA 1
ATOM 13096 C C . VAL J 1 164 ? 37.610 -5.988 27.051 1.00 55.36 164 VAL J C 1
ATOM 13097 O O . VAL J 1 164 ? 36.719 -5.574 27.775 1.00 53.53 164 VAL J O 1
ATOM 13101 N N . TYR J 1 165 ? 38.494 -5.188 26.470 1.00 59.39 165 TYR J N 1
ATOM 13102 C CA . TYR J 1 165 ? 38.438 -3.731 26.589 1.00 62.42 165 TYR J CA 1
ATOM 13103 C C . TYR J 1 165 ? 37.630 -3.170 25.418 1.00 59.95 165 TYR J C 1
ATOM 13104 O O . TYR J 1 165 ? 37.989 -3.386 24.272 1.00 58.87 165 TYR J O 1
ATOM 13113 N N . GLN J 1 166 ? 36.535 -2.475 25.713 1.00 58.51 166 GLN J N 1
ATOM 13114 C CA . GLN J 1 166 ? 35.705 -1.835 24.698 1.00 57.87 166 GLN J CA 1
ATOM 13115 C C . GLN J 1 166 ? 35.569 -0.352 25.005 1.00 59.31 166 GLN J C 1
ATOM 13116 O O . GLN J 1 166 ? 35.399 0.014 26.165 1.00 60.14 166 GLN J O 1
ATOM 13122 N N . LEU J 1 167 ? 35.634 0.487 23.968 1.00 60.99 167 LEU J N 1
ATOM 13123 C CA . LEU J 1 167 ? 35.352 1.927 24.082 1.00 60.56 167 LEU J CA 1
ATOM 13124 C C . LEU J 1 167 ? 33.879 2.197 23.750 1.00 63.42 167 LEU J C 1
ATOM 13125 O O . LEU J 1 167 ? 33.554 2.621 22.637 1.00 64.88 167 LEU J O 1
ATOM 13130 N N . ILE J 1 168 ? 32.999 1.927 24.717 1.00 66.27 168 ILE J N 1
ATOM 13131 C CA . ILE J 1 168 ? 31.563 2.195 24.577 1.00 68.91 168 ILE J CA 1
ATOM 13132 C C . ILE J 1 168 ? 31.333 3.669 24.895 1.00 68.96 168 ILE J C 1
ATOM 13133 O O . ILE J 1 168 ? 31.487 4.091 26.040 1.00 67.77 168 ILE J O 1
ATOM 13138 N N . GLY J 1 169 ? 30.970 4.441 23.871 1.00 72.61 169 GLY J N 1
ATOM 13139 C CA . GLY J 1 169 ? 30.804 5.884 23.997 1.00 74.96 169 GLY J CA 1
ATOM 13140 C C . GLY J 1 169 ? 32.147 6.571 24.162 1.00 77.87 169 GLY J C 1
ATOM 13141 O O . GLY J 1 169 ? 32.953 6.589 23.228 1.00 80.23 169 GLY J O 1
ATOM 13142 N N . ASP J 1 170 ? 32.384 7.127 25.352 1.00 77.45 170 ASP J N 1
ATOM 13143 C CA . ASP J 1 170 ? 33.630 7.840 25.671 1.00 78.46 170 ASP J CA 1
ATOM 13144 C C . ASP J 1 170 ? 34.518 7.160 26.714 1.00 77.99 170 ASP J C 1
ATOM 13145 O O . ASP J 1 170 ? 35.685 7.540 26.851 1.00 79.44 170 ASP J O 1
ATOM 13150 N N . ASP J 1 171 ? 33.989 6.175 27.442 1.00 77.76 171 ASP J N 1
ATOM 13151 C CA . ASP J 1 171 ? 34.759 5.494 28.490 1.00 80.93 171 ASP J CA 1
ATOM 13152 C C . ASP J 1 171 ? 34.884 3.981 28.266 1.00 78.53 171 ASP J C 1
ATOM 13153 O O . ASP J 1 171 ? 34.011 3.343 27.665 1.00 77.63 171 ASP J O 1
ATOM 13158 N N . VAL J 1 172 ? 35.983 3.430 28.783 1.00 75.54 172 VAL J N 1
ATOM 13159 C CA . VAL J 1 172 ? 36.343 2.028 28.592 1.00 69.98 172 VAL J CA 1
ATOM 13160 C C . VAL J 1 172 ? 35.414 1.169 29.453 1.00 68.73 172 VAL J C 1
ATOM 13161 O O . VAL J 1 172 ? 34.895 1.635 30.464 1.00 70.51 172 VAL J O 1
ATOM 13165 N N . LYS J 1 173 ? 35.175 -0.066 29.028 1.00 71.35 173 LYS J N 1
ATOM 13166 C CA . LYS J 1 173 ? 34.313 -0.988 29.766 1.00 74.42 173 LYS J CA 1
ATOM 13167 C C . LYS J 1 173 ? 34.829 -2.418 29.665 1.00 73.88 173 LYS J C 1
ATOM 13168 O O . LYS J 1 173 ? 34.774 -3.027 28.590 1.00 79.65 173 LYS J O 1
ATOM 13174 N N . VAL J 1 174 ? 35.316 -2.949 30.788 1.00 69.33 174 VAL J N 1
ATOM 13175 C CA . VAL J 1 174 ? 35.893 -4.293 30.830 1.00 66.24 174 VAL J CA 1
ATOM 13176 C C . VAL J 1 174 ? 34.832 -5.339 31.199 1.00 66.17 174 VAL J C 1
ATOM 13177 O O . VAL J 1 174 ? 33.917 -5.081 31.977 1.00 68.13 174 VAL J O 1
ATOM 13181 N N . GLU J 1 175 ? 34.968 -6.513 30.604 1.00 66.21 175 GLU J N 1
ATOM 13182 C CA . GLU J 1 175 ? 34.119 -7.668 30.871 1.00 69.33 175 GLU J CA 1
ATOM 13183 C C . GLU J 1 175 ? 35.095 -8.837 30.868 1.00 70.77 175 GLU J C 1
ATOM 13184 O O . GLU J 1 175 ? 36.164 -8.723 30.264 1.00 71.44 175 GLU J O 1
ATOM 13190 N N . ARG J 1 176 ? 34.760 -9.934 31.547 1.00 72.94 176 ARG J N 1
ATOM 13191 C CA . ARG J 1 176 ? 35.683 -11.071 31.644 1.00 75.76 176 ARG J CA 1
ATOM 13192 C C . ARG J 1 176 ? 35.019 -12.418 31.367 1.00 77.51 176 ARG J C 1
ATOM 13193 O O . ARG J 1 176 ? 33.902 -12.675 31.809 1.00 80.89 176 ARG J O 1
ATOM 13201 N N . ILE J 1 177 ? 35.729 -13.267 30.628 1.00 80.22 177 ILE J N 1
ATOM 13202 C CA . ILE J 1 177 ? 35.268 -14.609 30.282 1.00 81.09 177 ILE J CA 1
ATOM 13203 C C . ILE J 1 177 ? 36.227 -15.614 30.920 1.00 79.24 177 ILE J C 1
ATOM 13204 O O . ILE J 1 177 ? 37.430 -15.359 31.032 1.00 76.98 177 ILE J O 1
ATOM 13209 N N . GLU J 1 178 ? 35.684 -16.763 31.307 1.00 79.32 178 GLU J N 1
ATOM 13210 C CA . GLU J 1 178 ? 36.444 -17.818 31.986 1.00 80.95 178 GLU J CA 1
ATOM 13211 C C . GLU J 1 178 ? 36.517 -19.041 31.070 1.00 75.22 178 GLU J C 1
ATOM 13212 O O . GLU J 1 178 ? 35.563 -19.330 30.339 1.00 74.72 178 GLU J O 1
ATOM 13218 N N . TYR J 1 179 ? 37.663 -19.724 31.077 1.00 69.16 179 TYR J N 1
ATOM 13219 C CA . TYR J 1 179 ? 37.844 -20.959 30.300 1.00 67.77 179 TYR J CA 1
ATOM 13220 C C . TYR J 1 179 ? 38.979 -21.819 30.858 1.00 67.93 179 TYR J C 1
ATOM 13221 O O . TYR J 1 179 ? 40.025 -21.297 31.243 1.00 68.40 179 TYR J O 1
ATOM 13230 N N . LYS J 1 180 ? 38.758 -23.134 30.887 1.00 70.33 180 LYS J N 1
ATOM 13231 C CA . LYS J 1 180 ? 39.817 -24.109 31.165 1.00 73.15 180 LYS J CA 1
ATOM 13232 C C . LYS J 1 180 ? 39.635 -25.376 30.324 1.00 73.94 180 LYS J C 1
ATOM 13233 O O . LYS J 1 180 ? 38.533 -25.678 29.860 1.00 71.75 180 LYS J O 1
ATOM 13239 N N . LYS J 1 181 ? 40.733 -26.109 30.155 1.00 78.69 181 LYS J N 1
ATOM 13240 C CA . LYS J 1 181 ? 40.773 -27.332 29.345 1.00 83.35 181 LYS J CA 1
ATOM 13241 C C . LYS J 1 181 ? 39.963 -28.469 29.974 1.00 88.50 181 LYS J C 1
ATOM 13242 O O . LYS J 1 181 ? 39.779 -28.486 31.195 1.00 87.35 181 LYS J O 1
ATOM 13248 N N . PRO J 1 182 ? 39.491 -29.433 29.149 1.00 96.41 182 PRO J N 1
ATOM 13249 C CA . PRO J 1 182 ? 38.696 -30.553 29.680 1.00 99.26 182 PRO J CA 1
ATOM 13250 C C . PRO J 1 182 ? 39.512 -31.552 30.511 1.00 98.57 182 PRO J C 1
ATOM 13251 O O . PRO J 1 182 ? 40.745 -31.531 30.524 1.00 99.94 182 PRO J O 1
ATOM 13256 N N . ALA K 2 15 ? 54.015 14.140 4.949 1.00 72.85 485 ALA K N 1
ATOM 13257 C CA . ALA K 2 15 ? 54.142 15.412 5.728 1.00 75.23 485 ALA K CA 1
ATOM 13258 C C . ALA K 2 15 ? 54.261 16.622 4.798 1.00 77.15 485 ALA K C 1
ATOM 13259 O O . ALA K 2 15 ? 53.510 17.591 4.940 1.00 72.52 485 ALA K O 1
ATOM 13261 N N . ASP K 2 16 ? 55.214 16.556 3.865 1.00 82.07 486 ASP K N 1
ATOM 13262 C CA . ASP K 2 16 ? 55.332 17.534 2.768 1.00 86.10 486 ASP K CA 1
ATOM 13263 C C . ASP K 2 16 ? 54.379 17.234 1.590 1.00 86.73 486 ASP K C 1
ATOM 13264 O O . ASP K 2 16 ? 54.260 18.051 0.669 1.00 80.38 486 ASP K O 1
ATOM 13269 N N . GLU K 2 17 ? 53.722 16.069 1.613 1.00 89.28 487 GLU K N 1
ATOM 13270 C CA . GLU K 2 17 ? 52.595 15.788 0.710 1.00 86.04 487 GLU K CA 1
ATOM 13271 C C . GLU K 2 17 ? 51.443 16.745 1.000 1.00 80.83 487 GLU K C 1
ATOM 13272 O O . GLU K 2 17 ? 50.986 16.844 2.141 1.00 78.25 487 GLU K O 1
ATOM 13278 N N . GLN K 2 18 ? 50.985 17.438 -0.041 1.00 77.63 488 GLN K N 1
ATOM 13279 C CA . GLN K 2 18 ? 50.017 18.533 0.096 1.00 76.89 488 GLN K CA 1
ATOM 13280 C C . GLN K 2 18 ? 48.546 18.085 -0.030 1.00 74.23 488 GLN K C 1
ATOM 13281 O O . GLN K 2 18 ? 47.637 18.905 0.127 1.00 73.63 488 GLN K O 1
ATOM 13287 N N . SER K 2 19 ? 48.320 16.797 -0.312 1.00 71.18 489 SER K N 1
ATOM 13288 C CA . SER K 2 19 ? 46.973 16.222 -0.403 1.00 68.54 489 SER K CA 1
ATOM 13289 C C . SER K 2 19 ? 46.929 14.830 0.244 1.00 64.36 489 SER K C 1
ATOM 13290 O O . SER K 2 19 ? 46.932 13.797 -0.445 1.00 63.14 489 SER K O 1
ATOM 13293 N N . LEU K 2 20 ? 46.931 14.830 1.579 1.00 55.67 490 LEU K N 1
ATOM 13294 C CA . LEU K 2 20 ? 46.494 13.690 2.374 1.00 48.93 490 LEU K CA 1
ATOM 13295 C C . LEU K 2 20 ? 45.003 13.900 2.658 1.00 45.59 490 LEU K C 1
ATOM 13296 O O . LEU K 2 20 ? 44.593 14.157 3.798 1.00 43.74 490 LEU K O 1
ATOM 13301 N N . VAL K 2 21 ? 44.194 13.783 1.608 1.00 43.57 491 VAL K N 1
ATOM 13302 C CA . VAL K 2 21 ? 42.768 14.094 1.688 1.00 44.32 491 VAL K CA 1
ATOM 13303 C C . VAL K 2 21 ? 42.029 13.046 2.525 1.00 45.66 491 VAL K C 1
ATOM 13304 O O . VAL K 2 21 ? 41.087 13.386 3.248 1.00 43.91 491 VAL K O 1
ATOM 13308 N N . GLY K 2 22 ? 42.459 11.785 2.435 1.00 46.38 492 GLY K N 1
ATOM 13309 C CA . GLY K 2 22 ? 41.854 10.707 3.218 1.00 47.61 492 GLY K CA 1
ATOM 13310 C C . GLY K 2 22 ? 42.013 10.919 4.713 1.00 49.17 492 GLY K C 1
ATOM 13311 O O . GLY K 2 22 ? 41.031 10.861 5.467 1.00 50.17 492 GLY K O 1
ATOM 13312 N N . ARG K 2 23 ? 43.256 11.175 5.126 1.00 48.92 493 ARG K N 1
ATOM 13313 C CA . ARG K 2 23 ? 43.603 11.488 6.523 1.00 47.64 493 ARG K CA 1
ATOM 13314 C C . ARG K 2 23 ? 42.812 12.685 7.038 1.00 45.91 493 ARG K C 1
ATOM 13315 O O . ARG K 2 23 ? 42.406 12.717 8.194 1.00 46.60 493 ARG K O 1
ATOM 13323 N N . PHE K 2 24 ? 42.630 13.670 6.163 1.00 43.96 494 PHE K N 1
ATOM 13324 C CA . PHE K 2 24 ? 41.904 14.889 6.469 1.00 42.85 494 PHE K CA 1
ATOM 13325 C C . PHE K 2 24 ? 40.425 14.574 6.695 1.00 42.30 494 PHE K C 1
ATOM 13326 O O . PHE K 2 24 ? 39.853 14.949 7.725 1.00 43.15 494 PHE K O 1
ATOM 13334 N N . ILE K 2 25 ? 39.820 13.861 5.752 1.00 41.61 495 ILE K N 1
ATOM 13335 C CA . ILE K 2 25 ? 38.438 13.393 5.906 1.00 44.65 495 ILE K CA 1
ATOM 13336 C C . ILE K 2 25 ? 38.255 12.458 7.128 1.00 44.65 495 ILE K C 1
ATOM 13337 O O . ILE K 2 25 ? 37.232 12.558 7.805 1.00 43.06 495 ILE K 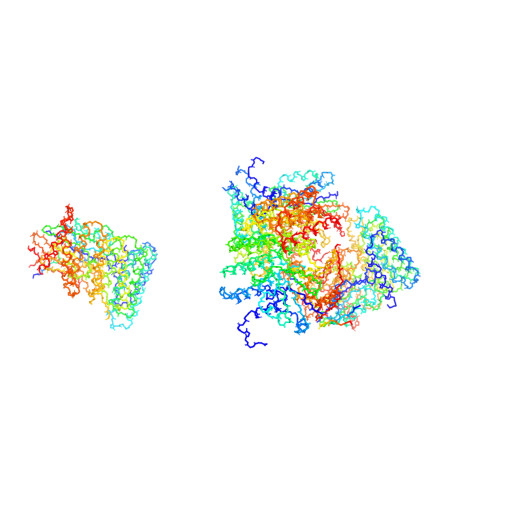O 1
ATOM 13342 N N . HIS K 2 26 ? 39.224 11.581 7.422 1.00 43.69 496 HIS K N 1
ATOM 13343 C CA . HIS K 2 26 ? 39.130 10.731 8.625 1.00 45.80 496 HIS K CA 1
ATOM 13344 C C . HIS K 2 26 ? 39.127 11.595 9.897 1.00 44.24 496 HIS K C 1
ATOM 13345 O O . HIS K 2 26 ? 38.374 11.338 10.837 1.00 41.89 496 HIS K O 1
ATOM 13352 N N . LEU K 2 27 ? 39.961 12.631 9.918 1.00 43.19 497 LEU K N 1
ATOM 13353 C CA . LEU K 2 27 ? 39.970 13.576 11.026 1.00 43.51 497 LEU K CA 1
ATOM 13354 C C . LEU K 2 27 ? 38.637 14.312 11.192 1.00 44.77 497 LEU K C 1
ATOM 13355 O O . LEU K 2 27 ? 38.257 14.647 12.321 1.00 43.35 497 LEU K O 1
ATOM 13360 N N . LEU K 2 28 ? 37.946 14.558 10.073 1.00 44.65 498 LEU K N 1
ATOM 13361 C CA . LEU K 2 28 ? 36.652 15.238 10.061 1.00 45.08 498 LEU K CA 1
ATOM 13362 C C . LEU K 2 28 ? 35.454 14.291 9.866 1.00 46.36 498 LEU K C 1
ATOM 13363 O O . LEU K 2 28 ? 34.519 14.634 9.145 1.00 46.00 498 LEU K O 1
ATOM 13368 N N . ARG K 2 29 ? 35.471 13.124 10.519 1.00 50.91 499 ARG K N 1
ATOM 13369 C CA . ARG K 2 29 ? 34.332 12.165 10.486 1.00 55.24 499 ARG K CA 1
ATOM 13370 C C . ARG K 2 29 ? 33.051 12.723 11.107 1.00 57.03 499 ARG K C 1
ATOM 13371 O O . ARG K 2 29 ? 31.961 12.510 10.583 1.00 59.57 499 ARG K O 1
ATOM 13379 N N . SER K 2 30 ? 33.191 13.399 12.248 1.00 57.59 500 SER K N 1
ATOM 13380 C CA . SER K 2 30 ? 32.063 14.013 12.966 1.00 57.78 500 SER K CA 1
ATOM 13381 C C . SER K 2 30 ? 31.363 15.121 12.186 1.00 55.98 500 SER K C 1
ATOM 13382 O O . SER K 2 30 ? 30.216 15.452 12.485 1.00 56.21 500 SER K O 1
ATOM 13385 N N . GLU K 2 31 ? 32.077 15.716 11.229 1.00 54.85 501 GLU K N 1
ATOM 13386 C CA . GLU K 2 31 ? 31.506 16.680 10.279 1.00 56.34 501 GLU K CA 1
ATOM 13387 C C . GLU K 2 31 ? 30.366 16.032 9.486 1.00 56.38 501 GLU K C 1
ATOM 13388 O O . GLU K 2 31 ? 30.402 14.829 9.214 1.00 59.54 501 GLU K O 1
ATOM 13394 N N . ASP K 2 32 ? 29.356 16.806 9.106 1.00 55.20 502 ASP K N 1
ATOM 13395 C CA . ASP K 2 32 ? 28.219 16.209 8.397 1.00 57.09 502 ASP K CA 1
ATOM 13396 C C . ASP K 2 32 ? 28.610 15.848 6.927 1.00 54.27 502 ASP K C 1
ATOM 13397 O O . ASP K 2 32 ? 29.570 16.423 6.392 1.00 49.62 502 ASP K O 1
ATOM 13402 N N . PRO K 2 33 ? 27.894 14.876 6.298 1.00 50.79 503 PRO K N 1
ATOM 13403 C CA . PRO K 2 33 ? 28.226 14.322 4.973 1.00 48.29 503 PRO K CA 1
ATOM 13404 C C . PRO K 2 33 ? 28.596 15.308 3.850 1.00 45.25 503 PRO K C 1
ATOM 13405 O O . PRO K 2 33 ? 29.597 15.103 3.159 1.00 40.82 503 PRO K O 1
ATOM 13409 N N . ASP K 2 34 ? 27.795 16.354 3.668 1.00 47.62 504 ASP K N 1
ATOM 13410 C CA . ASP K 2 34 ? 28.015 17.309 2.565 1.00 48.59 504 ASP K CA 1
ATOM 13411 C C . ASP K 2 34 ? 29.346 18.024 2.678 1.00 45.90 504 ASP K C 1
ATOM 13412 O O . ASP K 2 34 ? 29.998 18.294 1.667 1.00 46.67 504 ASP K O 1
ATOM 13417 N N . GLN K 2 35 ? 29.762 18.292 3.908 1.00 45.51 505 GLN K N 1
ATOM 13418 C CA . GLN K 2 35 ? 31.056 18.909 4.160 1.00 46.14 505 GLN K CA 1
ATOM 13419 C C . GLN K 2 35 ? 32.184 17.959 3.737 1.00 43.85 505 GLN K C 1
ATOM 13420 O O . GLN K 2 35 ? 33.122 18.363 3.046 1.00 43.39 505 GLN K O 1
ATOM 13426 N N . GLN K 2 36 ? 32.055 16.689 4.107 1.00 43.41 506 GLN K N 1
ATOM 13427 C CA . GLN K 2 36 ? 33.043 15.665 3.742 1.00 42.48 506 GLN K CA 1
ATOM 13428 C C . GLN K 2 36 ? 33.071 15.443 2.229 1.00 42.41 506 GLN K C 1
ATOM 13429 O O . GLN K 2 36 ? 34.144 15.344 1.628 1.00 41.51 506 GLN K O 1
ATOM 13435 N N . TYR K 2 37 ? 31.884 15.393 1.624 1.00 43.32 507 TYR K N 1
ATOM 13436 C CA . TYR K 2 37 ? 31.733 15.218 0.178 1.00 45.41 507 TYR K CA 1
ATOM 13437 C C . TYR K 2 37 ? 32.456 16.299 -0.616 1.00 45.44 507 TYR K C 1
ATOM 13438 O O . TYR K 2 37 ? 33.153 16.003 -1.600 1.00 41.96 507 TYR K O 1
ATOM 13447 N N . LEU K 2 38 ? 32.270 17.547 -0.181 1.00 48.09 508 LEU K N 1
ATOM 13448 C CA . LEU K 2 38 ? 33.001 18.708 -0.722 1.00 48.54 508 LEU K CA 1
ATOM 13449 C C . LEU K 2 38 ? 34.529 18.530 -0.687 1.00 45.02 508 LEU K C 1
ATOM 13450 O O . LEU K 2 38 ? 35.199 18.795 -1.683 1.00 43.20 508 LEU K O 1
ATOM 13455 N N . ILE K 2 39 ? 35.067 18.089 0.450 1.00 43.16 509 ILE K N 1
ATOM 13456 C CA . ILE K 2 39 ? 36.519 17.887 0.600 1.00 44.06 509 ILE K CA 1
ATOM 13457 C C . ILE K 2 39 ? 37.013 16.738 -0.285 1.00 46.25 509 ILE K C 1
ATOM 13458 O O . ILE K 2 39 ? 38.056 16.850 -0.946 1.00 43.13 509 ILE K O 1
ATOM 13463 N N . LEU K 2 40 ? 36.260 15.637 -0.261 1.00 46.98 510 LEU K N 1
ATOM 13464 C CA . LEU K 2 40 ? 36.520 14.457 -1.086 1.00 48.99 510 LEU K CA 1
ATOM 13465 C C . LEU K 2 40 ? 36.679 14.841 -2.561 1.00 51.63 510 LEU K C 1
ATOM 13466 O O . LEU K 2 40 ? 37.559 14.321 -3.244 1.00 50.57 510 LEU K O 1
ATOM 13471 N N . ASN K 2 41 ? 35.850 15.775 -3.028 1.00 56.45 511 ASN K N 1
ATOM 13472 C CA . ASN K 2 41 ? 35.904 16.253 -4.416 1.00 61.65 511 ASN K CA 1
ATOM 13473 C C . ASN K 2 41 ? 37.187 17.011 -4.788 1.00 63.13 511 ASN K C 1
ATOM 13474 O O . ASN K 2 41 ? 37.597 16.955 -5.945 1.00 70.30 511 ASN K O 1
ATOM 13479 N N . THR K 2 42 ? 37.817 17.710 -3.838 1.00 62.62 512 THR K N 1
ATOM 13480 C CA . THR K 2 42 ? 39.092 18.426 -4.104 1.00 60.45 512 THR K CA 1
ATOM 13481 C C . THR K 2 42 ? 40.287 17.514 -4.421 1.00 59.41 512 THR K C 1
ATOM 13482 O O . THR K 2 42 ? 41.277 17.986 -4.967 1.00 60.52 512 THR K O 1
ATOM 13486 N N . ALA K 2 43 ? 40.213 16.233 -4.061 1.00 61.40 513 ALA K N 1
ATOM 13487 C CA . ALA K 2 43 ? 41.248 15.272 -4.438 1.00 62.97 513 ALA K CA 1
ATOM 13488 C C . ALA K 2 43 ? 41.156 15.012 -5.937 1.00 65.82 513 ALA K C 1
ATOM 13489 O O . ALA K 2 43 ? 40.258 14.304 -6.387 1.00 66.30 513 ALA K O 1
ATOM 13491 N N . ARG K 2 44 ? 42.057 15.637 -6.700 1.00 70.92 514 ARG K N 1
ATOM 13492 C CA . ARG K 2 44 ? 42.086 15.522 -8.170 1.00 71.64 514 ARG K CA 1
ATOM 13493 C C . ARG K 2 44 ? 43.468 15.276 -8.826 1.00 71.22 514 ARG K C 1
ATOM 13494 O O . ARG K 2 44 ? 43.517 15.033 -10.034 1.00 69.50 514 ARG K O 1
ATOM 13502 N N . LYS K 2 45 ? 44.566 15.328 -8.063 1.00 72.06 515 LYS K N 1
ATOM 13503 C CA . LYS K 2 45 ? 45.930 15.207 -8.625 1.00 74.19 515 LYS K CA 1
ATOM 13504 C C . LYS K 2 45 ? 46.267 13.786 -9.096 1.00 74.25 515 LYS K C 1
ATOM 13505 O O . LYS K 2 45 ? 47.048 13.605 -10.036 1.00 76.16 515 LYS K O 1
ATOM 13511 N N . HIS K 2 46 ? 45.704 12.787 -8.417 1.00 72.44 516 HIS K N 1
ATOM 13512 C CA . HIS K 2 46 ? 45.786 11.384 -8.858 1.00 67.76 516 HIS K CA 1
ATOM 13513 C C . HIS K 2 46 ? 45.125 11.093 -10.220 1.00 68.61 516 HIS K C 1
ATOM 13514 O O . HIS K 2 46 ? 45.540 10.158 -10.915 1.00 68.44 516 HIS K O 1
ATOM 13521 N N . PHE K 2 47 ? 44.113 11.882 -10.593 1.00 67.91 517 PHE K N 1
ATOM 13522 C CA . PHE K 2 47 ? 43.549 11.840 -11.947 1.00 67.86 517 PHE K CA 1
ATOM 13523 C C . PHE K 2 47 ? 44.510 12.551 -12.894 1.00 66.13 517 PHE K C 1
ATOM 13524 O O . PHE K 2 47 ? 45.127 11.924 -13.750 1.00 65.31 517 PHE K O 1
ATOM 13532 N N . GLY K 2 51 ? 53.955 13.854 -6.075 1.00 101.42 521 GLY K N 1
ATOM 13533 C CA . GLY K 2 51 ? 52.616 13.621 -6.600 1.00 101.54 521 GLY K CA 1
ATOM 13534 C C . GLY K 2 51 ? 52.315 12.141 -6.743 1.00 103.23 521 GLY K C 1
ATOM 13535 O O . GLY K 2 51 ? 52.010 11.474 -5.749 1.00 104.71 521 GLY K O 1
ATOM 13536 N N . ASN K 2 52 ? 52.441 11.625 -7.973 1.00 102.05 522 ASN K N 1
ATOM 13537 C CA . ASN K 2 52 ? 52.060 10.232 -8.318 1.00 98.07 522 ASN K CA 1
ATOM 13538 C C . ASN K 2 52 ? 53.152 9.159 -8.085 1.00 97.66 522 ASN K C 1
ATOM 13539 O O . ASN K 2 52 ? 53.022 8.024 -8.556 1.00 97.50 522 ASN K O 1
ATOM 13544 N N . GLN K 2 53 ? 54.207 9.507 -7.348 1.00 97.17 523 GLN K N 1
ATOM 13545 C CA . GLN K 2 53 ? 55.283 8.563 -7.012 1.00 93.65 523 GLN K CA 1
ATOM 13546 C C . GLN K 2 53 ? 54.931 7.618 -5.841 1.00 89.46 523 GLN K C 1
ATOM 13547 O O . GLN K 2 53 ? 55.624 6.614 -5.636 1.00 83.17 523 GLN K O 1
ATOM 13553 N N . ARG K 2 54 ? 53.868 7.935 -5.087 1.00 84.53 524 ARG K N 1
ATOM 13554 C CA . ARG K 2 54 ? 53.490 7.180 -3.881 1.00 76.96 524 ARG K CA 1
ATOM 13555 C C . ARG K 2 54 ? 51.964 7.100 -3.683 1.00 68.06 524 ARG K C 1
ATOM 13556 O O . ARG K 2 54 ? 51.453 7.259 -2.567 1.00 63.71 524 ARG K O 1
ATOM 13564 N N . ILE K 2 55 ? 51.244 6.828 -4.771 1.00 59.62 525 ILE K N 1
ATOM 13565 C CA . ILE K 2 55 ? 49.780 6.677 -4.700 1.00 53.92 525 ILE K CA 1
ATOM 13566 C C . ILE K 2 55 ? 49.302 5.426 -3.945 1.00 51.11 525 ILE K C 1
ATOM 13567 O O . ILE K 2 55 ? 48.178 5.419 -3.448 1.00 48.99 525 ILE K O 1
ATOM 13572 N N . ARG K 2 56 ? 50.136 4.389 -3.849 1.00 50.32 526 ARG K N 1
ATOM 13573 C CA . ARG K 2 56 ? 49.755 3.161 -3.130 1.00 51.45 526 ARG K CA 1
ATOM 13574 C C . ARG K 2 56 ? 49.501 3.359 -1.630 1.00 50.55 526 ARG K C 1
ATOM 13575 O O . ARG K 2 56 ? 48.747 2.593 -1.028 1.00 51.21 526 ARG K O 1
ATOM 13583 N N . PHE K 2 57 ? 50.130 4.370 -1.033 1.00 47.62 527 PHE K N 1
ATOM 13584 C CA . PHE K 2 57 ? 49.896 4.725 0.373 1.00 43.62 527 PHE K CA 1
ATOM 13585 C C . PHE K 2 57 ? 48.817 5.794 0.556 1.00 41.09 527 PHE K C 1
ATOM 13586 O O . PHE K 2 57 ? 48.141 5.818 1.587 1.00 41.75 527 PHE K O 1
ATOM 13594 N N . THR K 2 58 ? 48.658 6.659 -0.446 1.00 39.68 528 THR K N 1
ATOM 13595 C CA . THR K 2 58 ? 47.839 7.863 -0.344 1.00 40.08 528 THR K CA 1
ATOM 13596 C C . THR K 2 58 ? 46.388 7.681 -0.802 1.00 39.09 528 THR K C 1
ATOM 13597 O O . THR K 2 58 ? 45.499 8.309 -0.249 1.00 42.39 528 THR K O 1
ATOM 13601 N N . LEU K 2 59 ? 46.154 6.822 -1.792 1.00 36.49 529 LEU K N 1
ATOM 13602 C CA . LEU K 2 59 ? 44.818 6.639 -2.367 1.00 34.40 529 LEU K CA 1
ATOM 13603 C C . LEU K 2 59 ? 43.882 5.682 -1.628 1.00 33.42 529 LEU K C 1
ATOM 13604 O O . LEU K 2 59 ? 42.680 5.934 -1.598 1.00 32.42 529 LEU K O 1
ATOM 13609 N N . PRO K 2 60 ? 44.400 4.577 -1.059 1.00 32.25 530 PRO K N 1
ATOM 13610 C CA . PRO K 2 60 ? 43.450 3.704 -0.351 1.00 32.60 530 PRO K CA 1
ATOM 13611 C C . PRO K 2 60 ? 42.667 4.373 0.777 1.00 31.38 530 PRO K C 1
ATOM 13612 O O . PRO K 2 60 ? 41.483 4.102 0.892 1.00 30.74 530 PRO K O 1
ATOM 13616 N N . PRO K 2 61 ? 43.302 5.265 1.574 1.00 31.64 531 PRO K N 1
ATOM 13617 C CA . PRO K 2 61 ? 42.506 6.036 2.552 1.00 31.19 531 PRO K CA 1
ATOM 13618 C C . PRO K 2 61 ? 41.419 6.928 1.951 1.00 30.74 531 PRO K C 1
ATOM 13619 O O . PRO K 2 61 ? 40.405 7.160 2.605 1.00 31.67 531 PRO K O 1
ATOM 13623 N N . LEU K 2 62 ? 41.645 7.437 0.742 1.00 29.62 532 LEU K N 1
ATOM 13624 C CA . LEU K 2 62 ? 40.603 8.139 -0.011 1.00 29.54 532 LEU K CA 1
ATOM 13625 C C . LEU K 2 62 ? 39.421 7.239 -0.284 1.00 27.83 532 LEU K C 1
ATOM 13626 O O . LEU K 2 62 ? 38.259 7.635 -0.101 1.00 27.52 532 LEU K O 1
ATOM 13631 N N . VAL K 2 63 ? 39.743 6.037 -0.750 1.00 25.87 533 VAL K N 1
ATOM 13632 C CA . VAL K 2 63 ? 38.755 5.075 -1.221 1.00 24.71 533 VAL K CA 1
ATOM 13633 C C . VAL K 2 63 ? 37.894 4.643 -0.047 1.00 23.37 533 VAL K C 1
ATOM 13634 O O . VAL K 2 63 ? 36.680 4.665 -0.141 1.00 22.93 533 VAL K O 1
ATOM 13638 N N . PHE K 2 64 ? 38.520 4.280 1.062 1.00 24.27 534 PHE K N 1
ATOM 13639 C CA . PHE K 2 64 ? 37.774 3.939 2.289 1.00 26.51 534 PHE K CA 1
ATOM 13640 C C . PHE K 2 64 ? 37.061 5.136 2.923 1.00 27.84 534 PHE K C 1
ATOM 13641 O O . PHE K 2 64 ? 36.023 4.963 3.561 1.00 31.15 534 PHE K O 1
ATOM 13649 N N . ALA K 2 65 ? 37.601 6.341 2.760 1.00 26.86 535 ALA K N 1
ATOM 13650 C CA . ALA K 2 65 ? 36.874 7.534 3.170 1.00 25.91 535 ALA K CA 1
ATOM 13651 C C . ALA K 2 65 ? 35.595 7.655 2.361 1.00 25.15 535 ALA K C 1
ATOM 13652 O O . ALA K 2 65 ? 34.531 7.881 2.915 1.00 27.62 535 ALA K O 1
ATOM 13654 N N . ALA K 2 66 ? 35.705 7.461 1.059 1.00 24.75 536 ALA K N 1
ATOM 13655 C CA . ALA K 2 66 ? 34.554 7.471 0.151 1.00 24.30 536 ALA K CA 1
ATOM 13656 C C . ALA K 2 66 ? 33.477 6.421 0.470 1.00 23.92 536 ALA K C 1
ATOM 13657 O O . ALA K 2 66 ? 32.289 6.741 0.445 1.00 24.51 536 ALA K O 1
ATOM 13659 N N . TYR K 2 67 ? 33.871 5.182 0.765 1.00 23.12 537 TYR K N 1
ATOM 13660 C CA . TYR K 2 67 ? 32.884 4.159 1.131 1.00 23.56 537 TYR K CA 1
ATOM 13661 C C . TYR K 2 67 ? 32.217 4.475 2.485 1.00 25.30 537 TYR K C 1
ATOM 13662 O O . TYR K 2 67 ? 31.015 4.278 2.624 1.00 26.44 537 TYR K O 1
ATOM 13671 N N . GLN K 2 68 ? 33.001 4.918 3.474 1.00 27.38 538 GLN K N 1
ATOM 13672 C CA . GLN K 2 68 ? 32.479 5.410 4.768 1.00 29.57 538 GLN K CA 1
ATOM 13673 C C . GLN K 2 68 ? 31.459 6.541 4.568 1.00 27.99 538 GLN K C 1
ATOM 13674 O O . GLN K 2 68 ? 30.382 6.539 5.167 1.00 26.40 538 GLN K O 1
ATOM 13680 N N . LEU K 2 69 ? 31.808 7.493 3.709 1.00 26.90 539 LEU K N 1
ATOM 13681 C CA . LEU K 2 69 ? 30.941 8.629 3.431 1.00 26.89 539 LEU K CA 1
ATOM 13682 C C . LEU K 2 69 ? 29.596 8.212 2.838 1.00 26.68 539 LEU K C 1
ATOM 13683 O O . LEU K 2 69 ? 28.558 8.790 3.185 1.00 26.48 539 LEU K O 1
ATOM 13688 N N . ALA K 2 70 ? 29.623 7.216 1.959 1.00 26.41 540 ALA K N 1
ATOM 13689 C CA . ALA K 2 70 ? 28.412 6.674 1.346 1.00 26.85 540 ALA K CA 1
ATOM 13690 C C . ALA K 2 70 ? 27.447 6.080 2.366 1.00 26.96 540 ALA K C 1
ATOM 13691 O O . ALA K 2 70 ? 26.242 6.318 2.269 1.00 25.70 540 ALA K O 1
ATOM 13693 N N . PHE K 2 71 ? 27.970 5.309 3.323 1.00 27.76 541 PHE K N 1
ATOM 13694 C CA . PHE K 2 71 ? 27.155 4.782 4.439 1.00 30.06 541 PHE K CA 1
ATOM 13695 C C . PHE K 2 71 ? 26.546 5.892 5.297 1.00 33.28 541 PHE K C 1
ATOM 13696 O O . PHE K 2 71 ? 25.416 5.784 5.772 1.00 33.38 541 PHE K O 1
ATOM 13704 N N . ARG K 2 72 ? 27.329 6.937 5.510 1.00 38.26 542 ARG K N 1
ATOM 13705 C CA . ARG K 2 72 ? 26.916 8.086 6.307 1.00 42.85 542 ARG K CA 1
ATOM 13706 C C . ARG K 2 72 ? 25.804 8.891 5.593 1.00 40.48 542 ARG K C 1
ATOM 13707 O O . ARG K 2 72 ? 24.981 9.522 6.247 1.00 40.75 542 ARG K O 1
ATOM 13715 N N . TYR K 2 73 ? 25.784 8.859 4.260 1.00 39.38 543 TYR K N 1
ATOM 13716 C CA . TYR K 2 73 ? 24.620 9.322 3.488 1.00 38.42 543 TYR K CA 1
ATOM 13717 C C . TYR K 2 73 ? 23.392 8.404 3.625 1.00 38.18 543 TYR K C 1
ATOM 13718 O O . TYR K 2 73 ? 22.270 8.895 3.648 1.00 38.50 543 TYR K O 1
ATOM 13727 N N . LYS K 2 74 ? 23.590 7.091 3.687 1.00 39.76 544 LYS K N 1
ATOM 13728 C CA . LYS K 2 74 ? 22.477 6.168 3.969 1.00 42.95 544 LYS K CA 1
ATOM 13729 C C . LYS K 2 74 ? 21.846 6.416 5.350 1.00 45.59 544 LYS K C 1
ATOM 13730 O O . LYS K 2 74 ? 20.636 6.321 5.505 1.00 44.43 544 LYS K O 1
ATOM 13736 N N . GLU K 2 75 ? 22.684 6.722 6.336 1.00 50.93 545 GLU K N 1
ATOM 13737 C CA . GLU K 2 75 ? 22.239 7.077 7.694 1.00 54.82 545 GLU K CA 1
ATOM 13738 C C . GLU K 2 75 ? 21.284 8.292 7.686 1.00 55.50 545 GLU K C 1
ATOM 13739 O O . GLU K 2 75 ? 20.362 8.350 8.507 1.00 55.26 545 GLU K O 1
ATOM 13745 N N . ASN K 2 76 ? 21.505 9.234 6.757 1.00 54.03 546 ASN K N 1
ATOM 13746 C CA . ASN K 2 76 ? 20.589 10.363 6.501 1.00 53.00 546 ASN K CA 1
ATOM 13747 C C . ASN K 2 76 ? 19.590 10.064 5.366 1.00 56.44 546 ASN K C 1
ATOM 13748 O O . ASN K 2 76 ? 19.356 10.909 4.499 1.00 60.31 546 ASN K O 1
ATOM 13753 N N . SER K 2 77 ? 18.992 8.873 5.373 1.00 59.79 547 SER K N 1
ATOM 13754 C CA . SER K 2 77 ? 17.998 8.487 4.352 1.00 62.45 547 SER K CA 1
ATOM 13755 C C . SER K 2 77 ? 16.673 9.280 4.453 1.00 65.65 547 SER K C 1
ATOM 13756 O O . SER K 2 77 ? 15.970 9.448 3.453 1.00 64.79 547 SER K O 1
ATOM 13759 N N . LYS K 2 78 ? 16.348 9.757 5.657 1.00 69.26 548 LYS K N 1
ATOM 13760 C CA . LYS K 2 78 ? 15.114 10.503 5.928 1.00 71.68 548 LYS K CA 1
ATOM 13761 C C . LYS K 2 78 ? 15.258 12.015 5.686 1.00 69.90 548 LYS K C 1
ATOM 13762 O O . LYS K 2 78 ? 14.281 12.678 5.348 1.00 69.36 548 LYS K O 1
ATOM 13768 N N . VAL K 2 79 ? 16.467 12.551 5.865 1.00 69.61 549 VAL K N 1
ATOM 13769 C CA . VAL K 2 79 ? 16.717 14.001 5.816 1.00 68.19 549 VAL K CA 1
ATOM 13770 C C . VAL K 2 79 ? 17.204 14.484 4.438 1.00 64.26 549 VAL K C 1
ATOM 13771 O O . VAL K 2 79 ? 16.904 15.610 4.050 1.00 65.30 549 VAL K O 1
ATOM 13775 N N . ASP K 2 80 ? 17.959 13.653 3.714 1.00 60.75 550 ASP K N 1
ATOM 13776 C CA . ASP K 2 80 ? 18.511 14.028 2.401 1.00 59.00 550 ASP K CA 1
ATOM 13777 C C . ASP K 2 80 ? 17.759 13.304 1.281 1.00 56.10 550 ASP K C 1
ATOM 13778 O O . ASP K 2 80 ? 17.721 12.084 1.250 1.00 51.38 550 ASP K O 1
ATOM 13783 N N . ASP K 2 81 ? 17.165 14.081 0.375 1.00 59.94 551 ASP K N 1
ATOM 13784 C CA . ASP K 2 81 ? 16.430 13.559 -0.791 1.00 61.59 551 ASP K CA 1
ATOM 13785 C C . ASP K 2 81 ? 17.352 13.002 -1.855 1.00 57.31 551 ASP K C 1
ATOM 13786 O O . ASP K 2 81 ? 16.969 12.087 -2.584 1.00 55.94 551 ASP K O 1
ATOM 13791 N N . LYS K 2 82 ? 18.546 13.587 -1.963 1.00 56.13 552 LYS K N 1
ATOM 13792 C CA . LYS K 2 82 ? 19.535 13.210 -2.980 1.00 54.22 552 LYS K CA 1
ATOM 13793 C C . LYS K 2 82 ? 20.649 12.274 -2.466 1.00 47.17 552 LYS K C 1
ATOM 13794 O O . LYS K 2 82 ? 21.680 12.139 -3.114 1.00 45.07 552 LYS K O 1
ATOM 13800 N N . TRP K 2 83 ? 20.427 11.599 -1.339 1.00 44.01 553 TRP K N 1
ATOM 13801 C CA . TRP K 2 83 ? 21.411 10.654 -0.793 1.00 43.13 553 TRP K CA 1
ATOM 13802 C C . TRP K 2 83 ? 21.840 9.568 -1.798 1.00 41.33 553 TRP K C 1
ATOM 13803 O O . TRP K 2 83 ? 23.021 9.212 -1.849 1.00 40.73 553 TRP K O 1
ATOM 13814 N N . GLU K 2 84 ? 20.900 9.087 -2.614 1.00 39.71 554 GLU K N 1
ATOM 13815 C CA . GLU K 2 84 ? 21.183 8.030 -3.593 1.00 40.30 554 GLU K CA 1
ATOM 13816 C C . GLU K 2 84 ? 22.073 8.557 -4.719 1.00 41.10 554 GLU K C 1
ATOM 13817 O O . GLU K 2 84 ? 23.059 7.906 -5.066 1.00 41.56 554 GLU K O 1
ATOM 13823 N N . LYS K 2 85 ? 21.736 9.738 -5.252 1.00 40.84 555 LYS K N 1
ATOM 13824 C CA . LYS K 2 85 ? 22.584 10.471 -6.215 1.00 40.53 555 LYS K CA 1
ATOM 13825 C C . LYS K 2 85 ? 24.027 10.658 -5.735 1.00 38.77 555 LYS K C 1
ATOM 13826 O O . LYS K 2 85 ? 24.995 10.502 -6.498 1.00 36.34 555 LYS K O 1
ATOM 13832 N N . LYS K 2 86 ? 24.147 11.039 -4.473 1.00 37.17 556 LYS K N 1
ATOM 13833 C CA . LYS K 2 86 ? 25.433 11.275 -3.859 1.00 36.85 556 LYS K CA 1
ATOM 13834 C C . LYS K 2 86 ? 26.256 10.000 -3.796 1.00 33.58 556 LYS K C 1
ATOM 13835 O O . LYS K 2 86 ? 27.447 10.033 -4.097 1.00 34.63 556 LYS K O 1
ATOM 13841 N N . CYS K 2 87 ? 25.627 8.878 -3.459 1.00 30.34 557 CYS K N 1
ATOM 13842 C CA . CYS K 2 87 ? 26.331 7.594 -3.437 1.00 29.20 557 CYS K CA 1
ATOM 13843 C C . CYS K 2 87 ? 26.830 7.176 -4.813 1.00 27.98 557 CYS K C 1
ATOM 13844 O O . CYS K 2 87 ? 27.995 6.807 -4.951 1.00 26.14 557 CYS K O 1
ATOM 13847 N N . GLN K 2 88 ? 25.967 7.278 -5.819 1.00 27.33 558 GLN K N 1
ATOM 13848 C CA . GLN K 2 88 ? 26.355 7.003 -7.210 1.00 30.00 558 GLN K CA 1
ATOM 13849 C C . GLN K 2 88 ? 27.628 7.778 -7.625 1.00 30.51 558 GLN K C 1
ATOM 13850 O O . GLN K 2 88 ? 28.546 7.218 -8.243 1.00 28.50 558 GLN K O 1
ATOM 13856 N N . LYS K 2 89 ? 27.674 9.058 -7.267 1.00 32.03 559 LYS K N 1
ATOM 13857 C CA . LYS K 2 89 ? 28.844 9.892 -7.540 1.00 32.88 559 LYS K CA 1
ATOM 13858 C C . LYS K 2 89 ? 30.059 9.498 -6.693 1.00 29.84 559 LYS K C 1
ATOM 13859 O O . LYS K 2 89 ? 31.186 9.535 -7.177 1.00 28.05 559 LYS K O 1
ATOM 13865 N N . ILE K 2 90 ? 29.823 9.103 -5.446 1.00 29.06 560 ILE K N 1
ATOM 13866 C CA . ILE K 2 90 ? 30.890 8.607 -4.567 1.00 28.17 560 ILE K CA 1
ATOM 13867 C C . ILE K 2 90 ? 31.500 7.306 -5.083 1.00 27.10 560 ILE K C 1
ATOM 13868 O O . ILE K 2 90 ? 32.716 7.128 -5.028 1.00 27.73 560 ILE K O 1
ATOM 13873 N N . PHE K 2 91 ? 30.668 6.396 -5.580 1.00 25.79 561 PHE K N 1
ATOM 13874 C CA . PHE K 2 91 ? 31.181 5.140 -6.114 1.00 24.67 561 PHE K CA 1
ATOM 13875 C C . PHE K 2 91 ? 31.812 5.334 -7.491 1.00 24.24 561 PHE K C 1
ATOM 13876 O O . PHE K 2 91 ? 32.769 4.628 -7.836 1.00 23.99 561 PHE K O 1
ATOM 13884 N N . SER K 2 92 ? 31.303 6.305 -8.250 1.00 23.99 562 SER K N 1
ATOM 13885 C CA . SER K 2 92 ? 31.986 6.806 -9.449 1.00 24.12 562 SER K CA 1
ATOM 13886 C C . SER K 2 92 ? 33.388 7.338 -9.138 1.00 24.54 562 SER K C 1
ATOM 13887 O O . SER K 2 92 ? 34.346 7.023 -9.846 1.00 22.90 562 SER K O 1
ATOM 13890 N N . PHE K 2 93 ? 33.505 8.127 -8.068 1.00 26.02 563 PHE K N 1
ATOM 13891 C CA . PHE K 2 93 ? 34.809 8.640 -7.619 1.00 27.34 563 PHE K CA 1
ATOM 13892 C C . PHE K 2 93 ? 35.770 7.521 -7.206 1.00 27.58 563 PHE K C 1
ATOM 13893 O O . PHE K 2 93 ? 36.940 7.527 -7.597 1.00 25.72 563 PHE K O 1
ATOM 13901 N N . ALA K 2 94 ? 35.266 6.582 -6.401 1.00 26.71 564 ALA K N 1
ATOM 13902 C CA . ALA K 2 94 ? 36.043 5.420 -5.981 1.00 25.92 564 ALA K CA 1
ATOM 13903 C C . ALA K 2 94 ? 36.585 4.661 -7.179 1.00 25.54 564 ALA K C 1
ATOM 13904 O O . ALA K 2 94 ? 37.770 4.357 -7.232 1.00 25.00 564 ALA K O 1
ATOM 13906 N N . HIS K 2 95 ? 35.715 4.377 -8.143 1.00 25.97 565 HIS K N 1
ATOM 13907 C CA . HIS K 2 95 ? 36.093 3.607 -9.331 1.00 27.23 565 HIS K CA 1
ATOM 13908 C C . HIS K 2 95 ? 37.246 4.243 -10.078 1.00 27.37 565 HIS K C 1
ATOM 13909 O O . HIS K 2 95 ? 38.183 3.558 -10.472 1.00 28.35 565 HIS K O 1
ATOM 13916 N N . GLN K 2 96 ? 37.153 5.548 -10.296 1.00 28.82 566 GLN K N 1
ATOM 13917 C CA . GLN K 2 96 ? 38.159 6.279 -11.071 1.00 28.97 566 GLN K CA 1
ATOM 13918 C C . GLN K 2 96 ? 39.459 6.396 -10.269 1.00 28.13 566 GLN K C 1
ATOM 13919 O O . GLN K 2 96 ? 40.559 6.286 -10.824 1.00 28.37 566 GLN K O 1
ATOM 13925 N N . THR K 2 97 ? 39.321 6.603 -8.963 1.00 27.04 567 THR K N 1
ATOM 13926 C CA . THR K 2 97 ? 40.456 6.635 -8.048 1.00 27.15 567 THR K CA 1
ATOM 13927 C C . THR K 2 97 ? 41.208 5.299 -8.009 1.00 27.14 567 THR K C 1
ATOM 13928 O O . THR K 2 97 ? 42.454 5.287 -8.057 1.00 26.63 567 THR K O 1
ATOM 13932 N N . ILE K 2 98 ? 40.459 4.191 -7.919 1.00 25.42 568 ILE K N 1
ATOM 13933 C CA . ILE K 2 98 ? 41.057 2.847 -7.910 1.00 24.56 568 ILE K CA 1
ATOM 13934 C C . ILE K 2 98 ? 41.724 2.567 -9.267 1.00 24.78 568 ILE K C 1
ATOM 13935 O O . ILE K 2 98 ? 42.816 1.963 -9.331 1.00 24.74 568 ILE K O 1
ATOM 13940 N N . SER K 2 99 ? 41.098 3.030 -10.342 1.00 24.78 569 SER K N 1
ATOM 13941 C CA . SER K 2 99 ? 41.685 2.895 -11.690 1.00 26.01 569 SER K CA 1
ATOM 13942 C C . SER K 2 99 ? 43.085 3.515 -11.871 1.00 25.54 569 SER K C 1
ATOM 13943 O O . SER K 2 99 ? 43.847 3.051 -12.717 1.00 24.64 569 SER K O 1
ATOM 13946 N N . ALA K 2 100 ? 43.412 4.539 -11.077 1.00 25.83 570 ALA K N 1
ATOM 13947 C CA . ALA K 2 100 ? 44.731 5.177 -11.109 1.00 26.28 570 ALA K CA 1
ATOM 13948 C C . ALA K 2 100 ? 45.821 4.273 -10.566 1.00 28.05 570 ALA K C 1
ATOM 13949 O O . ALA K 2 100 ? 46.971 4.349 -11.021 1.00 30.10 570 ALA K O 1
ATOM 13951 N N . LEU K 2 101 ? 45.470 3.430 -9.594 1.00 28.91 571 LEU K N 1
ATOM 13952 C CA . LEU K 2 101 ? 46.399 2.415 -9.086 1.00 28.11 571 LEU K CA 1
ATOM 13953 C C . LEU K 2 101 ? 46.716 1.405 -10.175 1.00 27.53 571 LEU K C 1
ATOM 13954 O O . LEU K 2 101 ? 47.828 0.937 -10.247 1.00 26.03 571 LEU K O 1
ATOM 13959 N N . ILE K 2 102 ? 45.752 1.091 -11.033 1.00 29.45 572 ILE K N 1
ATOM 13960 C CA . ILE K 2 102 ? 45.986 0.161 -12.156 1.00 32.02 572 ILE K CA 1
ATOM 13961 C C . ILE K 2 102 ? 46.942 0.770 -13.197 1.00 35.57 572 ILE K C 1
ATOM 13962 O O . ILE K 2 102 ? 47.811 0.069 -13.736 1.00 38.07 572 ILE K O 1
ATOM 13967 N N . LYS K 2 103 ? 46.781 2.065 -13.469 1.00 38.02 573 LYS K N 1
ATOM 13968 C CA . LYS K 2 103 ? 47.664 2.775 -14.390 1.00 41.03 573 LYS K CA 1
ATOM 13969 C C . LYS K 2 103 ? 49.095 2.872 -13.830 1.00 40.71 573 LYS K C 1
ATOM 13970 O O . LYS K 2 103 ? 50.058 2.967 -14.592 1.00 40.96 573 LYS K O 1
ATOM 13976 N N . ALA K 2 104 ? 49.223 2.828 -12.505 1.00 40.07 574 ALA K N 1
ATOM 13977 C CA . ALA K 2 104 ? 50.519 2.767 -11.843 1.00 41.20 574 ALA K CA 1
ATOM 13978 C C . ALA K 2 104 ? 51.046 1.328 -11.670 1.00 43.55 574 ALA K C 1
ATOM 13979 O O . ALA K 2 104 ? 51.911 1.090 -10.833 1.00 44.30 574 ALA K O 1
ATOM 13981 N N . GLU K 2 105 ? 50.525 0.375 -12.450 1.00 48.54 575 GLU K N 1
ATOM 13982 C CA . GLU K 2 105 ? 51.105 -0.966 -12.562 1.00 52.10 575 GLU K CA 1
ATOM 13983 C C . GLU K 2 105 ? 50.971 -1.799 -11.266 1.00 46.99 575 GLU K C 1
ATOM 13984 O O . GLU K 2 105 ? 51.806 -2.663 -10.976 1.00 47.08 575 GLU K O 1
ATOM 13990 N N . LEU K 2 106 ? 49.910 -1.538 -10.508 1.00 40.13 576 LEU K N 1
ATOM 13991 C CA . LEU K 2 106 ? 49.571 -2.324 -9.335 1.00 37.48 576 LEU K CA 1
ATOM 13992 C C . LEU K 2 106 ? 48.352 -3.173 -9.623 1.00 34.78 576 LEU K C 1
ATOM 13993 O O . LEU K 2 106 ? 47.528 -2.807 -10.447 1.00 35.39 576 LEU K O 1
ATOM 13998 N N . ALA K 2 107 ? 48.244 -4.304 -8.934 1.00 32.73 577 ALA K N 1
ATOM 13999 C CA . ALA K 2 107 ? 47.137 -5.245 -9.138 1.00 30.47 577 ALA K CA 1
ATOM 14000 C C . ALA K 2 107 ? 46.495 -5.725 -7.835 1.00 28.92 577 ALA K C 1
ATOM 14001 O O . ALA K 2 107 ? 45.273 -5.637 -7.686 1.00 27.32 577 ALA K O 1
ATOM 14003 N N . GLU K 2 108 ? 47.311 -6.213 -6.897 1.00 28.71 578 GLU K N 1
ATOM 14004 C CA . GLU K 2 108 ? 46.812 -6.799 -5.637 1.00 29.54 578 GLU K CA 1
ATOM 14005 C C . GLU K 2 108 ? 45.938 -5.845 -4.830 1.00 27.66 578 GLU K C 1
ATOM 14006 O O . GLU K 2 108 ? 44.839 -6.203 -4.364 1.00 26.50 578 GLU K O 1
ATOM 14012 N N . LEU K 2 109 ? 46.454 -4.636 -4.658 1.00 25.76 579 LEU K N 1
ATOM 14013 C CA . LEU K 2 109 ? 45.775 -3.612 -3.904 1.00 24.59 579 LEU K CA 1
ATOM 14014 C C . LEU K 2 109 ? 44.476 -3.203 -4.568 1.00 23.15 579 LEU K C 1
ATOM 14015 O O . LEU K 2 109 ? 43.450 -3.244 -3.911 1.00 22.54 579 LEU K O 1
ATOM 14020 N N . PRO K 2 110 ? 44.507 -2.819 -5.865 1.00 22.79 580 PRO K N 1
ATOM 14021 C CA . PRO K 2 110 ? 43.243 -2.400 -6.464 1.00 22.93 580 PRO K CA 1
ATOM 14022 C C . PRO K 2 110 ? 42.182 -3.489 -6.518 1.00 23.22 580 PRO K C 1
ATOM 14023 O O . PRO K 2 110 ? 40.994 -3.187 -6.326 1.00 23.43 580 PRO K O 1
ATOM 14027 N N . LEU K 2 111 ? 42.604 -4.734 -6.748 1.00 22.91 581 LEU K N 1
ATOM 14028 C CA . LEU K 2 111 ? 41.695 -5.876 -6.685 1.00 22.81 581 LEU K CA 1
ATOM 14029 C C . LEU K 2 111 ? 40.884 -5.874 -5.372 1.00 22.45 581 LEU K C 1
ATOM 14030 O O . LEU K 2 111 ? 39.660 -5.938 -5.375 1.00 21.15 581 LEU K O 1
ATOM 14035 N N . ARG K 2 112 ? 41.588 -5.762 -4.257 1.00 23.17 582 ARG K N 1
ATOM 14036 C CA . ARG K 2 112 ? 40.961 -5.730 -2.943 1.00 22.82 582 ARG K CA 1
ATOM 14037 C C . ARG K 2 112 ? 40.126 -4.486 -2.700 1.00 21.68 582 ARG K C 1
ATOM 14038 O O . ARG K 2 112 ? 39.137 -4.555 -1.963 1.00 22.42 582 ARG K O 1
ATOM 14046 N N . LEU K 2 113 ? 40.503 -3.355 -3.289 1.00 20.00 583 LEU K N 1
ATOM 14047 C CA . LEU K 2 113 ? 39.663 -2.148 -3.173 1.00 19.87 583 LEU K CA 1
ATOM 14048 C C . LEU K 2 113 ? 38.371 -2.269 -4.004 1.00 19.88 583 LEU K C 1
ATOM 14049 O O . LEU K 2 113 ? 37.317 -1.782 -3.592 1.00 19.75 583 LEU K O 1
ATOM 14054 N N . PHE K 2 114 ? 38.447 -2.923 -5.160 1.00 18.92 584 PHE K N 1
ATOM 14055 C CA . PHE K 2 114 ? 37.244 -3.172 -5.937 1.00 18.35 584 PHE K CA 1
ATOM 14056 C C . PHE K 2 114 ? 36.290 -4.081 -5.186 1.00 18.07 584 PHE K C 1
ATOM 14057 O O . PHE K 2 114 ? 35.096 -3.780 -5.106 1.00 18.77 584 PHE K O 1
ATOM 14065 N N . LEU K 2 115 ? 36.811 -5.162 -4.612 1.00 17.25 585 LEU K N 1
ATOM 14066 C CA . LEU K 2 115 ? 36.005 -6.051 -3.758 1.00 17.12 585 LEU K CA 1
ATOM 14067 C C . LEU K 2 115 ? 35.309 -5.296 -2.614 1.00 17.35 585 LEU K C 1
ATOM 14068 O O . LEU K 2 115 ? 34.127 -5.488 -2.378 1.00 17.37 585 LEU K O 1
ATOM 14073 N N . GLN K 2 116 ? 36.042 -4.429 -1.923 1.00 17.75 586 GLN K N 1
ATOM 14074 C CA . GLN K 2 116 ? 35.452 -3.612 -0.863 1.00 18.12 586 GLN K CA 1
ATOM 14075 C C . GLN K 2 116 ? 34.325 -2.722 -1.346 1.00 17.47 586 GLN K C 1
ATOM 14076 O O . GLN K 2 116 ? 33.363 -2.532 -0.633 1.00 18.16 586 GLN K O 1
ATOM 14082 N N . GLY K 2 117 ? 34.453 -2.179 -2.546 1.00 17.76 587 GLY K N 1
ATOM 14083 C CA . GLY K 2 117 ? 33.429 -1.333 -3.119 1.00 18.44 587 GLY K CA 1
ATOM 14084 C C . GLY K 2 117 ? 32.178 -2.091 -3.510 1.00 19.11 587 GLY K C 1
ATOM 14085 O O . GLY K 2 117 ? 31.051 -1.601 -3.340 1.00 19.94 587 GLY K O 1
ATOM 14086 N N . ALA K 2 118 ? 32.374 -3.283 -4.055 1.00 19.62 588 ALA K N 1
ATOM 14087 C CA . ALA K 2 118 ? 31.270 -4.170 -4.359 1.00 19.63 588 ALA K CA 1
ATOM 14088 C C . ALA K 2 118 ? 30.478 -4.480 -3.102 1.00 19.88 588 ALA K C 1
ATOM 14089 O O . ALA K 2 118 ? 29.258 -4.361 -3.113 1.00 19.72 588 ALA K O 1
ATOM 14091 N N . LEU K 2 119 ? 31.180 -4.850 -2.026 1.00 20.10 589 LEU K N 1
ATOM 14092 C CA . LEU K 2 119 ? 30.555 -5.130 -0.731 1.00 20.56 589 LEU K CA 1
ATOM 14093 C C . LEU K 2 119 ? 29.748 -3.949 -0.264 1.00 22.02 589 LEU K C 1
ATOM 14094 O O . LEU K 2 119 ? 28.559 -4.088 0.044 1.00 22.57 589 LEU K O 1
ATOM 14099 N N . ALA K 2 120 ? 30.419 -2.800 -0.165 1.00 22.81 590 ALA K N 1
ATOM 14100 C CA . ALA K 2 120 ? 29.795 -1.576 0.328 1.00 23.31 590 ALA K CA 1
ATOM 14101 C C . ALA K 2 120 ? 28.552 -1.202 -0.485 1.00 23.78 590 ALA K C 1
ATOM 14102 O O . ALA K 2 120 ? 27.511 -0.866 0.079 1.00 23.45 590 ALA K O 1
ATOM 14104 N N . ALA K 2 121 ? 28.662 -1.287 -1.809 1.00 24.06 591 ALA K N 1
ATOM 14105 C CA . ALA K 2 121 ? 27.546 -0.936 -2.690 1.00 25.12 591 ALA K CA 1
ATOM 14106 C C . ALA K 2 121 ? 26.346 -1.869 -2.473 1.00 26.13 591 ALA K C 1
ATOM 14107 O O . ALA K 2 121 ? 25.192 -1.426 -2.486 1.00 26.44 591 ALA K O 1
ATOM 14109 N N . GLY K 2 122 ? 26.630 -3.153 -2.260 1.00 26.34 592 GLY K N 1
ATOM 14110 C CA . GLY K 2 122 ? 25.600 -4.133 -1.982 1.00 26.85 592 GLY K CA 1
ATOM 14111 C C . GLY K 2 122 ? 24.858 -3.859 -0.689 1.00 27.60 592 GLY K C 1
ATOM 14112 O O . GLY K 2 122 ? 23.646 -3.976 -0.639 1.00 28.09 592 GLY K O 1
ATOM 14113 N N . GLU K 2 123 ? 25.583 -3.494 0.359 1.00 29.53 593 GLU K N 1
ATOM 14114 C CA . GLU K 2 123 ? 24.961 -3.203 1.646 1.00 31.69 593 GLU K CA 1
ATOM 14115 C C . GLU K 2 123 ? 24.201 -1.875 1.650 1.00 31.67 593 GLU K C 1
ATOM 14116 O O . GLU K 2 123 ? 23.217 -1.742 2.376 1.00 35.08 593 GLU K O 1
ATOM 14122 N N . ILE K 2 124 ? 24.634 -0.892 0.866 1.00 29.90 594 ILE K N 1
ATOM 14123 C CA . ILE K 2 124 ? 24.028 0.437 0.959 1.00 29.16 594 ILE K CA 1
ATOM 14124 C C . ILE K 2 124 ? 22.648 0.445 0.313 1.00 30.11 594 ILE K C 1
ATOM 14125 O O . ILE K 2 124 ? 21.707 0.986 0.890 1.00 30.96 594 ILE K O 1
ATOM 14130 N N . GLY K 2 125 ? 22.533 -0.137 -0.875 1.00 29.80 595 GLY K N 1
ATOM 14131 C CA . GLY K 2 125 ? 21.237 -0.267 -1.540 1.00 31.17 595 GLY K CA 1
ATOM 14132 C C . GLY K 2 125 ? 20.706 0.960 -2.269 1.00 32.28 595 GLY K C 1
ATOM 14133 O O . GLY K 2 125 ? 19.522 1.016 -2.584 1.00 35.94 595 GLY K O 1
ATOM 14134 N N . PHE K 2 126 ? 21.571 1.930 -2.560 1.00 31.63 596 PHE K N 1
ATOM 14135 C CA . PHE K 2 126 ? 21.197 3.117 -3.359 1.00 31.68 596 PHE K CA 1
ATOM 14136 C C . PHE K 2 126 ? 20.787 2.706 -4.768 1.00 34.18 596 PHE K C 1
ATOM 14137 O O . PHE K 2 126 ? 21.242 1.680 -5.246 1.00 34.69 596 PHE K O 1
ATOM 14145 N N . GLU K 2 127 ? 19.971 3.499 -5.459 1.00 36.41 597 GLU K N 1
ATOM 14146 C CA . GLU K 2 127 ? 19.443 3.031 -6.755 1.00 39.32 597 GLU K CA 1
ATOM 14147 C C . GLU K 2 127 ? 20.578 2.799 -7.777 1.00 36.19 597 GLU K C 1
ATOM 14148 O O . GLU K 2 127 ? 21.514 3.587 -7.869 1.00 33.58 597 GLU K O 1
ATOM 14154 N N . ASN K 2 128 ? 20.488 1.689 -8.505 1.00 35.18 598 ASN K N 1
ATOM 14155 C CA . ASN K 2 128 ? 21.533 1.236 -9.434 1.00 34.59 598 ASN K CA 1
ATOM 14156 C C . ASN K 2 128 ? 22.756 0.610 -8.718 1.00 32.36 598 ASN K C 1
ATOM 14157 O O . ASN K 2 128 ? 23.807 0.428 -9.329 1.00 31.96 598 ASN K O 1
ATOM 14162 N N . HIS K 2 129 ? 22.610 0.268 -7.437 1.00 30.57 599 HIS K N 1
ATOM 14163 C CA . HIS K 2 129 ? 23.687 -0.378 -6.675 1.00 29.78 599 HIS K CA 1
ATOM 14164 C C . HIS K 2 129 ? 24.117 -1.738 -7.244 1.00 29.06 599 HIS K C 1
ATOM 14165 O O . HIS K 2 129 ? 25.289 -2.107 -7.149 1.00 28.78 599 HIS K O 1
ATOM 14172 N N . GLU K 2 130 ? 23.186 -2.473 -7.844 1.00 29.08 600 GLU K N 1
ATOM 14173 C CA . GLU K 2 130 ? 23.513 -3.796 -8.367 1.00 29.38 600 GLU K CA 1
ATOM 14174 C C . GLU K 2 130 ? 24.469 -3.683 -9.541 1.00 27.93 600 GLU K C 1
ATOM 14175 O O . GLU K 2 130 ? 25.404 -4.464 -9.630 1.00 28.27 600 GLU K O 1
ATOM 14181 N N . THR K 2 131 ? 24.250 -2.695 -10.407 1.00 26.78 601 THR K N 1
ATOM 14182 C CA . THR K 2 131 ? 25.131 -2.446 -11.553 1.00 27.09 601 THR K CA 1
ATOM 14183 C C . THR K 2 131 ? 26.527 -2.003 -11.114 1.00 25.28 601 THR K C 1
ATOM 14184 O O . THR K 2 131 ? 27.516 -2.462 -11.680 1.00 25.86 601 THR K O 1
ATOM 14188 N N . VAL K 2 132 ? 26.597 -1.159 -10.085 1.00 23.74 602 VAL K N 1
ATOM 14189 C CA . VAL K 2 132 ? 27.872 -0.686 -9.520 1.00 22.07 602 VAL K CA 1
ATOM 14190 C C . VAL K 2 132 ? 28.601 -1.858 -8.878 1.00 21.90 602 VAL K C 1
ATOM 14191 O O . VAL K 2 132 ? 29.753 -2.106 -9.185 1.00 21.45 602 VAL K O 1
ATOM 14195 N N . ALA K 2 133 ? 27.919 -2.601 -8.011 1.00 22.08 603 ALA K N 1
ATOM 14196 C CA . ALA K 2 133 ? 28.508 -3.807 -7.405 1.00 21.98 603 ALA K CA 1
ATOM 14197 C C . ALA K 2 133 ? 29.009 -4.769 -8.471 1.00 22.28 603 ALA K C 1
ATOM 14198 O O . ALA K 2 133 ? 30.115 -5.303 -8.363 1.00 23.75 603 ALA K O 1
ATOM 14200 N N . TYR K 2 134 ? 28.224 -4.967 -9.518 1.00 21.92 604 TYR K N 1
ATOM 14201 C CA . TYR K 2 134 ? 28.630 -5.874 -10.575 1.00 22.75 604 TYR K CA 1
ATOM 14202 C C . TYR K 2 134 ? 29.867 -5.353 -11.309 1.00 22.63 604 TYR K C 1
ATOM 14203 O O . TYR K 2 134 ? 30.785 -6.116 -11.612 1.00 22.28 604 TYR K O 1
ATOM 14212 N N . GLU K 2 135 ? 29.882 -4.059 -11.599 1.00 22.62 605 GLU K N 1
ATOM 14213 C CA . GLU K 2 135 ? 31.036 -3.437 -12.246 1.00 23.45 605 GLU K CA 1
ATOM 14214 C C . GLU K 2 135 ? 32.309 -3.561 -11.388 1.00 22.68 605 GLU K C 1
ATOM 14215 O O . GLU K 2 135 ? 33.365 -3.895 -11.916 1.00 23.06 605 GLU K O 1
ATOM 14221 N N . PHE K 2 136 ? 32.205 -3.330 -10.076 1.00 21.86 606 PHE K N 1
ATOM 14222 C CA . PHE K 2 136 ? 33.359 -3.503 -9.169 1.00 21.42 606 PHE K CA 1
ATOM 14223 C C . PHE K 2 136 ? 33.856 -4.965 -9.125 1.00 21.90 606 PHE K C 1
ATOM 14224 O O . PHE K 2 136 ? 35.058 -5.213 -9.160 1.00 20.87 606 PHE K O 1
ATOM 14232 N N . MET K 2 137 ? 32.937 -5.922 -9.051 1.00 22.60 607 MET K N 1
ATOM 14233 C CA . MET K 2 137 ? 33.311 -7.348 -9.112 1.00 23.73 607 MET K CA 1
ATOM 14234 C C . MET K 2 137 ? 33.972 -7.721 -10.448 1.00 24.40 607 MET K C 1
ATOM 14235 O O . MET K 2 137 ? 34.892 -8.528 -10.491 1.00 24.80 607 MET K O 1
ATOM 14240 N N . SER K 2 138 ? 33.504 -7.115 -11.529 1.00 25.57 608 SER K N 1
ATOM 14241 C CA . SER K 2 138 ? 34.072 -7.331 -12.853 1.00 25.75 608 SER K CA 1
ATOM 14242 C C . SER K 2 138 ? 35.503 -6.773 -12.984 1.00 25.95 608 SER K C 1
ATOM 14243 O O . SER K 2 138 ? 36.375 -7.418 -13.610 1.00 25.91 608 SER K O 1
ATOM 14246 N N . GLN K 2 139 ? 35.754 -5.598 -12.392 1.00 24.28 609 GLN K N 1
ATOM 14247 C CA . GLN K 2 139 ? 37.105 -5.030 -12.371 1.00 23.78 609 GLN K CA 1
ATOM 14248 C C . GLN K 2 139 ? 38.074 -5.901 -11.582 1.00 23.38 609 GLN K C 1
ATOM 14249 O O . GLN K 2 139 ? 39.199 -6.145 -12.030 1.00 24.98 609 GLN K O 1
ATOM 14255 N N . ALA K 2 140 ? 37.652 -6.363 -10.412 1.00 22.69 610 ALA K N 1
ATOM 14256 C CA . ALA K 2 140 ? 38.474 -7.266 -9.593 1.00 22.78 610 ALA K CA 1
ATOM 14257 C C . ALA K 2 140 ? 38.798 -8.574 -10.326 1.00 22.84 610 ALA K C 1
ATOM 14258 O O . ALA K 2 140 ? 39.927 -9.066 -10.300 1.00 22.73 610 ALA K O 1
ATOM 14260 N N . PHE K 2 141 ? 37.802 -9.129 -10.991 1.00 22.39 611 PHE K N 1
ATOM 14261 C CA . PHE K 2 141 ? 38.032 -10.330 -11.760 1.00 22.89 611 PHE K CA 1
ATOM 14262 C C . PHE K 2 141 ? 38.977 -10.140 -12.928 1.00 23.59 611 PHE K C 1
ATOM 14263 O O . PHE K 2 141 ? 39.749 -11.031 -13.238 1.00 25.30 611 PHE K O 1
ATOM 14271 N N . SER K 2 142 ? 38.928 -8.984 -13.567 1.00 24.14 612 SER K N 1
ATOM 14272 C CA . SER K 2 142 ? 39.858 -8.702 -14.645 1.00 24.17 612 SER K CA 1
ATOM 14273 C C . SER K 2 142 ? 41.279 -8.636 -14.138 1.00 23.97 612 SER K C 1
ATOM 14274 O O . SER K 2 142 ? 42.171 -9.188 -14.756 1.00 24.13 612 SER K O 1
ATOM 14277 N N . LEU K 2 143 ? 41.479 -7.952 -13.017 1.00 24.35 613 LEU K N 1
ATOM 14278 C CA . LEU K 2 143 ? 42.799 -7.844 -12.414 1.00 24.51 613 LEU K CA 1
ATOM 14279 C C . LEU K 2 143 ? 43.313 -9.218 -12.008 1.00 24.53 613 LEU K C 1
ATOM 14280 O O . LEU K 2 143 ? 44.460 -9.562 -12.284 1.00 23.49 613 LEU K O 1
ATOM 14285 N N . TYR K 2 144 ? 42.446 -9.996 -11.366 1.00 24.31 614 TYR K N 1
ATOM 14286 C CA . TYR K 2 144 ? 42.772 -11.370 -11.008 1.00 25.52 614 TYR K CA 1
ATOM 14287 C C . TYR K 2 144 ? 43.287 -12.163 -12.223 1.00 26.88 614 TYR K C 1
ATOM 14288 O O . TYR K 2 144 ? 44.364 -12.741 -12.179 1.00 26.00 614 TYR K O 1
ATOM 14297 N N . GLU K 2 145 ? 42.509 -12.166 -13.300 1.00 29.66 615 GLU K N 1
ATOM 14298 C CA . GLU K 2 145 ? 42.807 -12.981 -14.483 1.00 31.57 615 GLU K CA 1
ATOM 14299 C C . GLU K 2 145 ? 44.042 -12.543 -15.265 1.00 30.96 615 GLU K C 1
ATOM 14300 O O . GLU K 2 145 ? 44.829 -13.381 -15.685 1.00 31.27 615 GLU K O 1
ATOM 14306 N N . ASP K 2 146 ? 44.226 -11.242 -15.437 1.00 31.17 616 ASP K N 1
ATOM 14307 C CA . ASP K 2 146 ? 45.302 -10.728 -16.281 1.00 31.73 616 ASP K CA 1
ATOM 14308 C C . ASP K 2 146 ? 46.600 -10.430 -15.551 1.00 32.39 616 ASP K C 1
ATOM 14309 O O . ASP K 2 146 ? 47.637 -10.379 -16.201 1.00 35.39 616 ASP K O 1
ATOM 14314 N N . GLU K 2 147 ? 46.564 -10.221 -14.233 1.00 33.09 617 GLU K N 1
ATOM 14315 C CA . GLU K 2 147 ? 47.695 -9.582 -13.536 1.00 33.73 617 GLU K CA 1
ATOM 14316 C C . GLU K 2 147 ? 48.324 -10.295 -12.360 1.00 35.39 617 GLU K C 1
ATOM 14317 O O . GLU K 2 147 ? 49.429 -9.913 -11.978 1.00 38.20 617 GLU K O 1
ATOM 14323 N N . ILE K 2 148 ? 47.674 -11.291 -11.756 1.00 36.01 618 ILE K N 1
ATOM 14324 C CA . ILE K 2 148 ? 48.345 -12.043 -10.693 1.00 36.73 618 ILE K CA 1
ATOM 14325 C C . ILE K 2 148 ? 48.751 -13.405 -11.265 1.00 35.84 618 ILE K C 1
ATOM 14326 O O . ILE K 2 148 ? 47.921 -14.171 -11.731 1.00 35.81 618 ILE K O 1
ATOM 14331 N N . SER K 2 149 ? 50.058 -13.656 -11.303 1.00 36.39 619 SER K N 1
ATOM 14332 C CA . SER K 2 149 ? 50.619 -14.871 -11.895 1.00 34.30 619 SER K CA 1
ATOM 14333 C C . SER K 2 149 ? 51.098 -15.871 -10.866 1.00 32.60 619 SER K C 1
ATOM 14334 O O . SER K 2 149 ? 50.976 -17.071 -11.080 1.00 33.76 619 SER K O 1
ATOM 14337 N N . ASP K 2 150 ? 51.691 -15.383 -9.783 1.00 31.53 620 ASP K N 1
ATOM 14338 C CA . ASP K 2 150 ? 52.135 -16.234 -8.688 1.00 32.54 620 ASP K CA 1
ATOM 14339 C C . ASP K 2 150 ? 50.970 -17.080 -8.133 1.00 31.93 620 ASP K C 1
ATOM 14340 O O . ASP K 2 150 ? 49.852 -16.576 -7.956 1.00 31.41 620 ASP K O 1
ATOM 14345 N N . SER K 2 151 ? 51.237 -18.357 -7.869 1.00 30.38 621 SER K N 1
ATOM 14346 C CA . SER K 2 151 ? 50.175 -19.313 -7.549 1.00 30.16 621 SER K CA 1
ATOM 14347 C C . SER K 2 151 ? 49.624 -19.139 -6.128 1.00 29.59 621 SER K C 1
ATOM 14348 O O . SER K 2 151 ? 48.435 -19.365 -5.895 1.00 29.25 621 SER K O 1
ATOM 14351 N N . LYS K 2 152 ? 50.478 -18.729 -5.194 1.00 29.50 622 LYS K N 1
ATOM 14352 C CA . LYS K 2 152 ? 50.039 -18.436 -3.825 1.00 30.19 622 LYS K CA 1
ATOM 14353 C C . LYS K 2 152 ? 49.256 -17.142 -3.763 1.00 27.11 622 LYS K C 1
ATOM 14354 O O . LYS K 2 152 ? 48.304 -17.034 -3.008 1.00 26.32 622 LYS K O 1
ATOM 14360 N N . ALA K 2 153 ? 49.681 -16.157 -4.544 1.00 25.95 623 ALA K N 1
ATOM 14361 C CA . ALA K 2 153 ? 48.943 -14.904 -4.687 1.00 24.71 623 ALA K CA 1
ATOM 14362 C C . ALA K 2 153 ? 47.599 -15.148 -5.358 1.00 24.10 623 ALA K C 1
ATOM 14363 O O . ALA K 2 153 ? 46.619 -14.528 -4.989 1.00 24.97 623 ALA K O 1
ATOM 14365 N N . GLN K 2 154 ? 47.564 -16.044 -6.345 1.00 23.20 624 GLN K N 1
ATOM 14366 C CA . GLN K 2 154 ? 46.310 -16.452 -6.961 1.00 22.99 624 GLN K CA 1
ATOM 14367 C C . GLN K 2 154 ? 45.349 -17.082 -5.956 1.00 22.75 624 GLN K C 1
ATOM 14368 O O . GLN K 2 154 ? 44.173 -16.736 -5.929 1.00 21.28 624 GLN K O 1
ATOM 14374 N N . LEU K 2 155 ? 45.855 -17.982 -5.117 1.00 23.29 625 LEU K N 1
ATOM 14375 C CA . LEU K 2 155 ? 44.989 -18.713 -4.189 1.00 24.33 625 LEU K CA 1
ATOM 14376 C C . LEU K 2 155 ? 44.393 -17.744 -3.158 1.00 24.23 625 LEU K C 1
ATOM 14377 O O . LEU K 2 155 ? 43.193 -17.784 -2.869 1.00 24.22 625 LEU K O 1
ATOM 14382 N N . ALA K 2 156 ? 45.244 -16.880 -2.612 1.00 22.77 626 ALA K N 1
ATOM 14383 C CA . ALA K 2 156 ? 44.811 -15.898 -1.648 1.00 22.70 626 ALA K CA 1
ATOM 14384 C C . ALA K 2 156 ? 43.777 -14.963 -2.273 1.00 23.04 626 ALA K C 1
ATOM 14385 O O . ALA K 2 156 ? 42.720 -14.730 -1.694 1.00 23.92 626 ALA K O 1
ATOM 14387 N N . ALA K 2 157 ? 44.073 -14.450 -3.461 1.00 22.35 627 ALA K N 1
ATOM 14388 C CA . ALA K 2 157 ? 43.158 -13.552 -4.143 1.00 22.51 627 ALA K CA 1
ATOM 14389 C C . ALA K 2 157 ? 41.821 -14.214 -4.508 1.00 22.61 627 ALA K C 1
ATOM 14390 O O . ALA K 2 157 ? 40.775 -13.627 -4.278 1.00 22.44 627 ALA K O 1
ATOM 14392 N N . ILE K 2 158 ? 41.844 -15.431 -5.048 1.00 22.98 628 ILE K N 1
ATOM 14393 C CA . ILE K 2 158 ? 40.594 -16.116 -5.386 1.00 23.24 628 ILE K CA 1
ATOM 14394 C C . ILE K 2 158 ? 39.736 -16.434 -4.156 1.00 23.11 628 ILE K C 1
ATOM 14395 O O . ILE K 2 158 ? 38.507 -16.407 -4.238 1.00 22.67 628 ILE K O 1
ATOM 14400 N N . THR K 2 159 ? 40.386 -16.730 -3.030 1.00 22.69 629 THR K N 1
ATOM 14401 C CA . THR K 2 159 ? 39.699 -16.948 -1.747 1.00 22.42 629 THR K CA 1
ATOM 14402 C C . THR K 2 159 ? 39.012 -15.676 -1.308 1.00 21.37 629 THR K C 1
ATOM 14403 O O . THR K 2 159 ? 37.890 -15.696 -0.848 1.00 21.76 629 THR K O 1
ATOM 14407 N N . LEU K 2 160 ? 39.716 -14.572 -1.452 1.00 21.31 630 LEU K N 1
ATOM 14408 C CA . LEU K 2 160 ? 39.211 -13.263 -1.092 1.00 21.22 630 LEU K CA 1
ATOM 14409 C C . LEU K 2 160 ? 38.003 -12.871 -1.945 1.00 21.26 630 LEU K C 1
ATOM 14410 O O . LEU K 2 160 ? 37.071 -12.259 -1.436 1.00 22.19 630 LEU K O 1
ATOM 14415 N N . ILE K 2 161 ? 38.028 -13.224 -3.234 1.00 20.66 631 ILE K N 1
ATOM 14416 C CA . ILE K 2 161 ? 36.922 -12.951 -4.167 1.00 20.43 631 ILE K CA 1
ATOM 14417 C C . ILE K 2 161 ? 35.696 -13.784 -3.786 1.00 20.84 631 ILE K C 1
ATOM 14418 O O . ILE K 2 161 ? 34.579 -13.273 -3.779 1.00 21.39 631 ILE K O 1
ATOM 14423 N N . ILE K 2 162 ? 35.910 -15.059 -3.470 1.00 21.05 632 ILE K N 1
ATOM 14424 C CA . ILE K 2 162 ? 34.808 -15.959 -3.132 1.00 21.64 632 ILE K CA 1
ATOM 14425 C C . ILE K 2 162 ? 34.150 -15.573 -1.796 1.00 21.97 632 ILE K C 1
ATOM 14426 O O . ILE K 2 162 ? 32.920 -15.513 -1.706 1.00 22.68 632 ILE K O 1
ATOM 14431 N N . GLY K 2 163 ? 34.966 -15.322 -0.778 1.00 21.20 633 GLY K N 1
ATOM 14432 C CA . GLY K 2 163 ? 34.476 -14.912 0.531 1.00 21.71 633 GLY K CA 1
ATOM 14433 C C . GLY K 2 163 ? 33.756 -13.575 0.546 1.00 21.61 633 GLY K C 1
ATOM 14434 O O . GLY K 2 163 ? 32.808 -13.396 1.277 1.00 22.92 633 GLY K O 1
ATOM 14435 N N . THR K 2 164 ? 34.214 -12.631 -0.259 1.00 21.76 634 THR K N 1
ATOM 14436 C CA . THR K 2 164 ? 33.495 -11.364 -0.477 1.00 21.95 634 THR K CA 1
ATOM 14437 C C . THR K 2 164 ? 32.121 -11.622 -1.118 1.00 22.52 634 THR K C 1
ATOM 14438 O O . THR K 2 164 ? 31.093 -11.165 -0.611 1.00 21.39 634 THR K O 1
ATOM 14442 N N . PHE K 2 165 ? 32.142 -12.349 -2.236 1.00 22.91 635 PHE K N 1
ATOM 14443 C CA . PHE K 2 165 ? 30.958 -12.646 -3.035 1.00 23.64 635 PHE K CA 1
ATOM 14444 C C . PHE K 2 165 ? 29.942 -13.522 -2.282 1.00 24.04 635 PHE K C 1
ATOM 14445 O O . PHE K 2 165 ? 28.724 -13.351 -2.445 1.00 23.35 635 PHE K O 1
ATOM 14453 N N . GLU K 2 166 ? 30.434 -14.436 -1.450 1.00 23.60 636 GLU K N 1
ATOM 14454 C CA . GLU K 2 166 ? 29.553 -15.236 -0.596 1.00 24.78 636 GLU K CA 1
ATOM 14455 C C . GLU K 2 166 ? 28.745 -14.386 0.413 1.00 25.11 636 GLU K C 1
ATOM 14456 O O . GLU K 2 166 ? 27.646 -14.764 0.763 1.00 25.01 636 GLU K O 1
ATOM 14462 N N . ARG K 2 167 ? 29.298 -13.262 0.871 1.00 27.23 637 ARG K N 1
ATOM 14463 C CA . ARG K 2 167 ? 28.614 -12.323 1.774 1.00 29.58 637 ARG K CA 1
ATOM 14464 C C . ARG K 2 167 ? 27.600 -11.409 1.091 1.00 29.71 637 ARG K C 1
ATOM 14465 O O . ARG K 2 167 ? 26.692 -10.915 1.737 1.00 30.69 637 ARG K O 1
ATOM 14473 N N . MET K 2 168 ? 27.768 -11.147 -0.194 1.00 30.74 638 MET K N 1
ATOM 14474 C CA . MET K 2 168 ? 26.890 -10.208 -0.891 1.00 31.08 638 MET K CA 1
ATOM 14475 C C . MET K 2 168 ? 25.500 -10.812 -1.120 1.00 32.25 638 MET K C 1
ATOM 14476 O O . MET K 2 168 ? 25.358 -12.025 -1.303 1.00 32.20 638 MET K O 1
ATOM 14481 N N . LYS K 2 169 ? 24.480 -9.961 -1.076 1.00 34.81 639 LYS K N 1
ATOM 14482 C CA . LYS K 2 169 ? 23.098 -10.393 -1.251 1.00 37.04 639 LYS K CA 1
ATOM 14483 C C . LYS K 2 169 ? 22.281 -9.493 -2.166 1.00 34.39 639 LYS K C 1
ATOM 14484 O O . LYS K 2 169 ? 21.067 -9.529 -2.112 1.00 38.91 639 LYS K O 1
ATOM 14490 N N . CYS K 2 170 ? 22.946 -8.749 -3.042 1.00 32.48 640 CYS K N 1
ATOM 14491 C CA . CYS K 2 170 ? 22.303 -7.745 -3.884 1.00 32.12 640 CYS K CA 1
ATOM 14492 C C . CYS K 2 170 ? 22.116 -8.175 -5.338 1.00 31.28 640 CYS K C 1
ATOM 14493 O O . CYS K 2 170 ? 21.518 -7.428 -6.110 1.00 34.03 640 CYS K O 1
ATOM 14496 N N . PHE K 2 171 ? 22.628 -9.341 -5.728 1.00 28.71 641 PHE K N 1
ATOM 14497 C CA . PHE K 2 171 ? 22.569 -9.753 -7.124 1.00 27.84 641 PHE K CA 1
ATOM 14498 C C . PHE K 2 171 ? 21.359 -10.621 -7.411 1.00 27.30 641 PHE K C 1
ATOM 14499 O O . PHE K 2 171 ? 21.030 -11.506 -6.632 1.00 28.49 641 PHE K O 1
ATOM 14507 N N . SER K 2 172 ? 20.712 -10.360 -8.540 1.00 26.76 642 SER K N 1
ATOM 14508 C CA . SER K 2 172 ? 19.680 -11.223 -9.073 1.00 27.39 642 SER K CA 1
ATOM 14509 C C . SER K 2 172 ? 20.368 -12.376 -9.788 1.00 28.71 642 SER K C 1
ATOM 14510 O O . SER K 2 172 ? 21.523 -12.243 -10.225 1.00 26.81 642 SER K O 1
ATOM 14513 N N . GLU K 2 173 ? 19.642 -13.481 -9.953 1.00 30.97 643 GLU K N 1
ATOM 14514 C CA . GLU K 2 173 ? 20.194 -14.688 -10.577 1.00 34.33 643 GLU K CA 1
ATOM 14515 C C . GLU K 2 173 ? 20.883 -14.408 -11.924 1.00 34.79 643 GLU K C 1
ATOM 14516 O O . GLU K 2 173 ? 21.950 -14.968 -12.182 1.00 33.36 643 GLU K O 1
ATOM 14522 N N . GLU K 2 174 ? 20.344 -13.496 -12.737 1.00 36.95 644 GLU K N 1
ATOM 14523 C CA . GLU K 2 174 ? 21.016 -13.161 -14.008 1.00 39.33 644 GLU K CA 1
ATOM 14524 C C . GLU K 2 174 ? 22.446 -12.619 -13.829 1.00 38.12 644 GLU K C 1
ATOM 14525 O O . GLU K 2 174 ? 23.277 -12.817 -14.718 1.00 40.37 644 GLU K O 1
ATOM 14531 N N . ASN K 2 175 ? 22.723 -11.949 -12.699 1.00 35.69 645 ASN K N 1
ATOM 14532 C CA . ASN K 2 175 ? 24.088 -11.500 -12.334 1.00 33.57 645 ASN K CA 1
ATOM 14533 C C . ASN K 2 175 ? 24.856 -12.464 -11.394 1.00 32.02 645 ASN K C 1
ATOM 14534 O O . ASN K 2 175 ? 26.091 -12.525 -11.436 1.00 31.19 645 ASN K O 1
ATOM 14539 N N . HIS K 2 176 ? 24.142 -13.222 -10.565 1.00 28.90 646 HIS K N 1
ATOM 14540 C CA . HIS K 2 176 ? 24.797 -14.063 -9.582 1.00 27.62 646 HIS K CA 1
ATOM 14541 C C . HIS K 2 176 ? 25.476 -15.237 -10.266 1.00 28.91 646 HIS K C 1
ATOM 14542 O O . HIS K 2 176 ? 26.652 -15.515 -10.008 1.00 27.89 646 HIS K O 1
ATOM 14549 N N . GLU K 2 177 ? 24.745 -15.895 -11.166 1.00 30.42 647 GLU K N 1
ATOM 14550 C CA . GLU K 2 177 ? 25.237 -17.091 -11.844 1.00 30.42 647 GLU K CA 1
ATOM 14551 C C . GLU K 2 177 ? 26.489 -16.875 -12.716 1.00 29.26 647 GLU K C 1
ATOM 14552 O O . GLU K 2 177 ? 27.398 -17.708 -12.663 1.00 29.74 647 GLU K O 1
ATOM 14558 N N . PRO K 2 178 ? 26.552 -15.787 -13.519 1.00 28.79 648 PRO K N 1
ATOM 14559 C CA . PRO K 2 178 ? 27.832 -15.542 -14.218 1.00 28.11 648 PRO K CA 1
ATOM 14560 C C . PRO K 2 178 ? 29.027 -15.423 -13.265 1.00 29.29 648 PRO K C 1
ATOM 14561 O O . PRO K 2 178 ? 30.096 -15.971 -13.557 1.00 31.21 648 PRO K O 1
ATOM 14565 N N . LEU K 2 179 ? 28.836 -14.745 -12.132 1.00 29.20 649 LEU K N 1
ATOM 14566 C CA . LEU K 2 179 ? 29.910 -14.554 -11.154 1.00 28.52 649 LEU K CA 1
ATOM 14567 C C . LEU K 2 179 ? 30.312 -15.864 -10.480 1.00 28.40 649 LEU K C 1
ATOM 14568 O O . LEU K 2 179 ? 31.492 -16.102 -10.227 1.00 27.49 649 LEU K O 1
ATOM 14573 N N . ARG K 2 180 ? 29.320 -16.697 -10.197 1.00 29.18 650 ARG K N 1
ATOM 14574 C CA . ARG K 2 180 ? 29.537 -18.049 -9.692 1.00 29.77 650 ARG K CA 1
ATOM 14575 C C . ARG K 2 180 ? 30.402 -18.887 -10.600 1.00 28.66 650 ARG K C 1
ATOM 14576 O O . ARG K 2 180 ? 31.328 -19.525 -10.131 1.00 30.03 650 ARG K O 1
ATOM 14584 N N . THR K 2 181 ? 30.104 -18.900 -11.895 1.00 29.21 651 THR K N 1
ATOM 14585 C CA . THR K 2 181 ? 30.857 -19.762 -12.822 1.00 29.43 651 THR K CA 1
ATOM 14586 C C . THR K 2 181 ? 32.221 -19.169 -13.122 1.00 29.26 651 THR K C 1
ATOM 14587 O O . THR K 2 181 ? 33.125 -19.885 -13.530 1.00 31.76 651 THR K O 1
ATOM 14591 N N . GLN K 2 182 ? 32.359 -17.862 -12.935 1.00 29.47 652 GLN K N 1
ATOM 14592 C CA . GLN K 2 182 ? 33.640 -17.188 -13.090 1.00 29.36 652 GLN K CA 1
ATOM 14593 C C . GLN K 2 182 ? 34.602 -17.526 -11.920 1.00 29.34 652 GLN K C 1
ATOM 14594 O O . GLN K 2 182 ? 35.818 -17.622 -12.129 1.00 29.46 652 GLN K O 1
ATOM 14600 N N . CYS K 2 183 ? 34.069 -17.711 -10.708 1.00 28.33 653 CYS K N 1
ATOM 14601 C CA . CYS K 2 183 ? 34.863 -18.240 -9.579 1.00 29.38 653 CYS K CA 1
ATOM 14602 C C . CYS K 2 183 ? 35.298 -19.692 -9.767 1.00 29.00 653 CYS K C 1
ATOM 14603 O O . CYS K 2 183 ? 36.433 -20.048 -9.440 1.00 28.34 653 CYS K O 1
ATOM 14606 N N . ALA K 2 184 ? 34.376 -20.524 -10.251 1.00 28.94 654 ALA K N 1
ATOM 14607 C CA . ALA K 2 184 ? 34.643 -21.944 -10.476 1.00 28.97 654 ALA K CA 1
ATOM 14608 C C . ALA K 2 184 ? 35.642 -22.126 -11.609 1.00 29.60 654 ALA K C 1
ATOM 14609 O O . ALA K 2 184 ? 36.518 -22.986 -11.536 1.00 30.74 654 ALA K O 1
ATOM 14611 N N . LEU K 2 185 ? 35.505 -21.308 -12.650 1.00 30.14 655 LEU K N 1
ATOM 14612 C CA . LEU K 2 185 ? 36.469 -21.254 -13.742 1.00 29.62 655 LEU K CA 1
ATOM 14613 C C . LEU K 2 185 ? 37.852 -20.929 -13.196 1.00 28.59 655 LEU K C 1
ATOM 14614 O O . LEU K 2 185 ? 38.805 -21.646 -13.476 1.00 28.18 655 LEU K O 1
ATOM 14619 N N . ALA K 2 186 ? 37.948 -19.857 -12.407 1.00 28.32 656 ALA K N 1
ATOM 14620 C CA . ALA K 2 186 ? 39.214 -19.448 -11.783 1.00 27.56 656 ALA K CA 1
ATOM 14621 C C . ALA K 2 186 ? 39.852 -20.587 -10.966 1.00 27.31 656 ALA K C 1
ATOM 14622 O O . ALA K 2 186 ? 41.044 -20.865 -11.102 1.00 26.14 656 ALA K O 1
ATOM 14624 N N . ALA K 2 187 ? 39.056 -21.239 -10.131 1.00 26.70 657 ALA K N 1
ATOM 14625 C CA . ALA K 2 187 ? 39.528 -22.396 -9.360 1.00 27.45 657 ALA K CA 1
ATOM 14626 C C . ALA K 2 187 ? 40.169 -23.473 -10.256 1.00 28.36 657 ALA K C 1
ATOM 14627 O O . ALA K 2 187 ? 41.291 -23.888 -10.003 1.00 29.13 657 ALA K O 1
ATOM 14629 N N . SER K 2 188 ? 39.481 -23.861 -11.329 1.00 29.24 658 SER K N 1
ATOM 14630 C CA . SER K 2 188 ? 39.959 -24.893 -12.261 1.00 30.16 658 SER K CA 1
ATOM 14631 C C . SER K 2 188 ? 41.161 -24.492 -13.134 1.00 32.38 658 SER K C 1
ATOM 14632 O O . SER K 2 188 ? 41.674 -25.326 -13.896 1.00 36.06 658 SER K O 1
ATOM 14635 N N . LYS K 2 189 ? 41.574 -23.229 -13.092 1.00 32.54 659 LYS K N 1
ATOM 14636 C CA . LYS K 2 189 ? 42.724 -22.768 -13.867 1.00 33.76 659 LYS K CA 1
ATOM 14637 C C . LYS K 2 189 ? 43.957 -22.507 -13.016 1.00 31.46 659 LYS K C 1
ATOM 14638 O O . LYS K 2 189 ? 45.003 -22.141 -13.548 1.00 30.56 659 LYS K O 1
ATOM 14644 N N . LEU K 2 190 ? 43.852 -22.694 -11.708 1.00 30.82 660 LEU K N 1
ATOM 14645 C CA . LEU K 2 190 ? 45.042 -22.703 -10.867 1.00 31.29 660 LEU K CA 1
ATOM 14646 C C . LEU K 2 190 ? 45.975 -23.837 -11.332 1.00 32.06 660 LEU K C 1
ATOM 14647 O O . LEU K 2 190 ? 45.511 -24.887 -11.799 1.00 33.08 660 LEU K O 1
ATOM 14652 N N . LEU K 2 191 ? 47.276 -23.605 -11.226 1.00 32.42 661 LEU K N 1
ATOM 14653 C CA . LEU K 2 191 ? 48.268 -24.551 -11.727 1.00 34.64 661 LEU K CA 1
ATOM 14654 C C . LEU K 2 191 ? 48.254 -25.848 -10.929 1.00 33.67 661 LEU K C 1
ATOM 14655 O O . LEU K 2 191 ? 48.141 -26.938 -11.494 1.00 32.03 661 LEU K O 1
ATOM 14660 N N . LYS K 2 192 ? 48.392 -25.706 -9.618 1.00 32.97 662 LYS K N 1
ATOM 14661 C CA . LYS K 2 192 ? 48.601 -26.843 -8.741 1.00 34.76 662 LYS K CA 1
ATOM 14662 C C . LYS K 2 192 ? 47.286 -27.491 -8.394 1.00 33.25 662 LYS K C 1
ATOM 14663 O O . LYS K 2 192 ? 46.331 -26.810 -8.033 1.00 33.82 662 LYS K O 1
ATOM 14669 N N . LYS K 2 193 ? 47.271 -28.817 -8.475 1.00 32.54 663 LYS K N 1
ATOM 14670 C CA . LYS K 2 193 ? 46.102 -29.613 -8.143 1.00 32.38 663 LYS K CA 1
ATOM 14671 C C . LYS K 2 193 ? 45.610 -29.413 -6.700 1.00 31.88 663 LYS K C 1
ATOM 14672 O O . LYS K 2 193 ? 44.422 -29.167 -6.509 1.00 31.97 663 LYS K O 1
ATOM 14678 N N . PRO K 2 194 ? 46.502 -29.491 -5.687 1.00 31.84 664 PRO K N 1
ATOM 14679 C CA . PRO K 2 194 ? 46.011 -29.219 -4.325 1.00 32.51 664 PRO K CA 1
ATOM 14680 C C . PRO K 2 194 ? 45.370 -27.834 -4.144 1.00 32.27 664 PRO K C 1
ATOM 14681 O O . PRO K 2 194 ? 44.427 -27.702 -3.371 1.00 34.71 664 PRO K O 1
ATOM 14685 N N . ASP K 2 195 ? 45.883 -26.826 -4.848 1.00 32.66 665 ASP K N 1
ATOM 14686 C CA . ASP K 2 195 ? 45.281 -25.485 -4.864 1.00 32.69 665 ASP K CA 1
ATOM 14687 C C . ASP K 2 195 ? 43.937 -25.491 -5.592 1.00 29.22 665 ASP K C 1
ATOM 14688 O O . ASP K 2 195 ? 42.972 -24.929 -5.072 1.00 27.20 665 ASP K O 1
ATOM 14693 N N . GLN K 2 196 ? 43.870 -26.125 -6.772 1.00 26.43 666 GLN K N 1
ATOM 14694 C CA . GLN K 2 196 ? 42.577 -26.340 -7.450 1.00 25.50 666 GLN K CA 1
ATOM 14695 C C . GLN K 2 196 ? 41.539 -26.932 -6.494 1.00 24.77 666 GLN K C 1
ATOM 14696 O O . GLN K 2 196 ? 40.436 -26.421 -6.385 1.00 24.01 666 GLN K O 1
ATOM 14702 N N . GLY K 2 197 ? 41.923 -27.992 -5.795 1.00 24.12 667 GLY K N 1
ATOM 14703 C CA . GLY K 2 197 ? 41.030 -28.699 -4.901 1.00 25.24 667 GLY K CA 1
ATOM 14704 C C . GLY K 2 197 ? 40.572 -27.835 -3.753 1.00 26.21 667 GLY K C 1
ATOM 14705 O O . GLY K 2 197 ? 39.413 -27.892 -3.364 1.00 25.48 667 GLY K O 1
ATOM 14706 N N . ARG K 2 198 ? 41.480 -27.035 -3.208 1.00 27.88 668 ARG K N 1
ATOM 14707 C CA . ARG K 2 198 ? 41.119 -26.106 -2.144 1.00 30.46 668 ARG K CA 1
ATOM 14708 C C . ARG K 2 198 ? 40.200 -24.987 -2.656 1.00 29.77 668 ARG K C 1
ATOM 14709 O O . ARG K 2 198 ? 39.225 -24.643 -1.987 1.00 28.67 668 ARG K O 1
ATOM 14717 N N . ALA K 2 199 ? 40.489 -24.455 -3.845 1.00 29.20 669 ALA K N 1
ATOM 14718 C CA . ALA K 2 199 ? 39.681 -23.375 -4.429 1.00 29.89 669 ALA K CA 1
ATOM 14719 C C . ALA K 2 199 ? 38.274 -23.846 -4.797 1.00 29.99 669 ALA K C 1
ATOM 14720 O O . ALA K 2 199 ? 37.291 -23.171 -4.472 1.00 30.52 669 ALA K O 1
ATOM 14722 N N . VAL K 2 200 ? 38.181 -24.998 -5.456 1.00 29.29 670 VAL K N 1
ATOM 14723 C CA . VAL K 2 200 ? 36.883 -25.551 -5.844 1.00 31.09 670 VAL K CA 1
ATOM 14724 C C . VAL K 2 200 ? 36.037 -25.922 -4.618 1.00 29.96 670 VAL K C 1
ATOM 14725 O O . VAL K 2 200 ? 34.811 -25.829 -4.666 1.00 30.02 670 VAL K O 1
ATOM 14729 N N . SER K 2 201 ? 36.664 -26.339 -3.522 1.00 28.46 671 SER K N 1
ATOM 14730 C CA . SER K 2 201 ? 35.879 -26.665 -2.338 1.00 27.64 671 SER K CA 1
ATOM 14731 C C . SER K 2 201 ? 35.494 -25.432 -1.526 1.00 26.70 671 SER K C 1
ATOM 14732 O O . SER K 2 201 ? 34.492 -25.470 -0.819 1.00 27.83 671 SER K O 1
ATOM 14735 N N . THR K 2 202 ? 36.244 -24.337 -1.658 1.00 26.27 672 THR K N 1
ATOM 14736 C CA . THR K 2 202 ? 35.808 -23.036 -1.145 1.00 26.37 672 THR K CA 1
ATOM 14737 C C . THR K 2 202 ? 34.626 -22.483 -1.982 1.00 27.04 672 THR K C 1
ATOM 14738 O O . THR K 2 202 ? 33.718 -21.865 -1.427 1.00 25.06 672 THR K O 1
ATOM 14742 N N . CYS K 2 203 ? 34.658 -22.716 -3.302 1.00 27.60 673 CYS K N 1
ATOM 14743 C CA . CYS K 2 203 ? 33.535 -22.439 -4.212 1.00 28.08 673 CYS K CA 1
ATOM 14744 C C . CYS K 2 203 ? 32.198 -23.070 -3.823 1.00 29.62 673 CYS K C 1
ATOM 14745 O O . CYS K 2 203 ? 31.138 -22.546 -4.202 1.00 31.37 673 CYS K O 1
ATOM 14748 N N . ALA K 2 204 ? 32.232 -24.191 -3.103 1.00 28.48 674 ALA K N 1
ATOM 14749 C CA . ALA K 2 204 ? 31.007 -24.835 -2.644 1.00 28.59 674 ALA K CA 1
ATOM 14750 C C . ALA K 2 204 ? 30.172 -23.952 -1.714 1.00 28.59 674 ALA K C 1
ATOM 14751 O O . ALA K 2 204 ? 28.943 -24.114 -1.638 1.00 28.18 674 ALA K O 1
ATOM 14753 N N . HIS K 2 205 ? 30.832 -23.046 -0.991 1.00 27.96 675 HIS K N 1
ATOM 14754 C CA . HIS K 2 205 ? 30.132 -22.115 -0.116 1.00 27.69 675 HIS K CA 1
ATOM 14755 C C . HIS K 2 205 ? 29.258 -21.114 -0.903 1.00 29.00 675 HIS K C 1
ATOM 14756 O O . HIS K 2 205 ? 28.224 -20.683 -0.385 1.00 27.13 675 HIS K O 1
ATOM 14763 N N . LEU K 2 206 ? 29.648 -20.789 -2.145 1.00 29.58 676 LEU K N 1
ATOM 14764 C CA . LEU K 2 206 ? 28.842 -19.926 -3.017 1.00 30.27 676 LEU K CA 1
ATOM 14765 C C . LEU K 2 206 ? 27.545 -20.548 -3.445 1.00 31.17 676 LEU K C 1
ATOM 14766 O O . LEU K 2 206 ? 26.554 -19.844 -3.633 1.00 35.80 676 LEU K O 1
ATOM 14771 N N . PHE K 2 207 ? 27.555 -21.853 -3.680 1.00 30.00 677 PHE K N 1
ATOM 14772 C CA . PHE K 2 207 ? 26.367 -22.515 -4.173 1.00 28.25 677 PHE K CA 1
ATOM 14773 C C . PHE K 2 207 ? 25.453 -22.871 -3.028 1.00 28.80 677 PHE K C 1
ATOM 14774 O O . PHE K 2 207 ? 24.304 -23.226 -3.267 1.00 30.65 677 PHE K O 1
ATOM 14782 N N . TRP K 2 208 ? 25.965 -22.812 -1.797 1.00 29.53 678 TRP K N 1
ATOM 14783 C CA . TRP K 2 208 ? 25.199 -23.199 -0.625 1.00 29.99 678 TRP K CA 1
ATOM 14784 C C . TRP K 2 208 ? 24.639 -21.983 0.088 1.00 31.85 678 TRP K C 1
ATOM 14785 O O . TRP K 2 208 ? 23.410 -21.808 0.116 1.00 32.36 678 TRP K O 1
ATOM 14796 N N . SER K 2 209 ? 25.528 -21.160 0.665 1.00 33.00 679 SER K N 1
ATOM 14797 C CA . SER K 2 209 ? 25.123 -20.027 1.529 1.00 33.78 679 SER K CA 1
ATOM 14798 C C . SER K 2 209 ? 25.164 -18.650 0.838 1.00 34.93 679 SER K C 1
ATOM 14799 O O . SER K 2 209 ? 24.879 -17.629 1.477 1.00 35.23 679 SER K O 1
ATOM 14802 N N . GLY K 2 210 ? 25.490 -18.618 -0.456 1.00 34.03 680 GLY K N 1
ATOM 14803 C CA . GLY K 2 210 ? 25.390 -17.390 -1.232 1.00 36.13 680 GLY K CA 1
ATOM 14804 C C . GLY K 2 210 ? 23.928 -17.036 -1.412 1.00 37.05 680 GLY K C 1
ATOM 14805 O O . GLY K 2 210 ? 23.092 -17.927 -1.532 1.00 42.49 680 GLY K O 1
ATOM 14806 N N . ARG K 2 211 ? 23.613 -15.748 -1.412 1.00 36.60 681 ARG K N 1
ATOM 14807 C CA . ARG K 2 211 ? 22.232 -15.296 -1.515 1.00 37.92 681 ARG K CA 1
ATOM 14808 C C . ARG K 2 211 ? 22.056 -14.492 -2.792 1.00 37.16 681 ARG K C 1
ATOM 14809 O O . ARG K 2 211 ? 22.867 -13.599 -3.090 1.00 35.47 681 ARG K O 1
ATOM 14817 N N . ASN K 2 212 ? 21.008 -14.822 -3.555 1.00 37.03 682 ASN K N 1
ATOM 14818 C CA . ASN K 2 212 ? 20.536 -13.949 -4.635 1.00 36.01 682 ASN K CA 1
ATOM 14819 C C . ASN K 2 212 ? 19.263 -13.257 -4.163 1.00 37.06 682 ASN K C 1
ATOM 14820 O O . ASN K 2 212 ? 18.781 -13.551 -3.068 1.00 37.77 682 ASN K O 1
ATOM 14825 N N . THR K 2 213 ? 18.752 -12.317 -4.959 1.00 40.80 683 THR K N 1
ATOM 14826 C CA . THR K 2 213 ? 17.489 -11.615 -4.655 1.00 42.27 683 THR K CA 1
ATOM 14827 C C . THR K 2 213 ? 16.230 -12.313 -5.200 1.00 46.97 683 THR K C 1
ATOM 14828 O O . THR K 2 213 ? 15.118 -11.908 -4.862 1.00 47.76 683 THR K O 1
ATOM 14832 N N . ASP K 2 214 ? 16.405 -13.333 -6.048 1.00 52.46 684 ASP K N 1
ATOM 14833 C CA . ASP K 2 214 ? 15.280 -14.112 -6.591 1.00 56.61 684 ASP K CA 1
ATOM 14834 C C . ASP K 2 214 ? 14.591 -15.002 -5.544 1.00 57.10 684 ASP K C 1
ATOM 14835 O O . ASP K 2 214 ? 13.383 -15.195 -5.616 1.00 55.94 684 ASP K O 1
ATOM 14840 N N . LYS K 2 215 ? 15.334 -15.520 -4.565 1.00 62.09 685 LYS K N 1
ATOM 14841 C CA . LYS K 2 215 ? 14.722 -16.322 -3.483 1.00 66.40 685 LYS K CA 1
ATOM 14842 C C . LYS K 2 215 ? 14.348 -15.506 -2.227 1.00 65.67 685 LYS K C 1
ATOM 14843 O O . LYS K 2 215 ? 14.155 -16.075 -1.152 1.00 63.28 685 LYS K O 1
ATOM 14849 N N . ASN K 2 216 ? 14.233 -14.181 -2.380 1.00 65.87 686 ASN K N 1
ATOM 14850 C CA . ASN K 2 216 ? 13.701 -13.278 -1.351 1.00 66.14 686 ASN K CA 1
ATOM 14851 C C . ASN K 2 216 ? 14.509 -13.282 -0.042 1.00 65.18 686 ASN K C 1
ATOM 14852 O O . ASN K 2 216 ? 13.945 -13.345 1.056 1.00 61.14 686 ASN K O 1
ATOM 14857 N N . GLY K 2 217 ? 15.836 -13.202 -0.192 1.00 65.33 687 GLY K N 1
ATOM 14858 C CA . GLY K 2 217 ? 16.788 -13.162 0.931 1.00 63.07 687 GLY K CA 1
ATOM 14859 C C . GLY K 2 217 ? 17.292 -14.505 1.447 1.00 60.06 687 GLY K C 1
ATOM 14860 O O . GLY K 2 217 ? 18.076 -14.548 2.403 1.00 57.87 687 GLY K O 1
ATOM 14861 N N . GLU K 2 218 ? 16.850 -15.597 0.825 1.00 58.11 688 GLU K N 1
ATOM 14862 C CA . GLU K 2 218 ? 17.192 -16.944 1.272 1.00 56.57 688 GLU K CA 1
ATOM 14863 C C . GLU K 2 218 ? 18.460 -17.406 0.568 1.00 50.66 688 GLU K C 1
ATOM 14864 O O . GLU K 2 218 ? 18.716 -17.034 -0.584 1.00 49.15 688 GLU K O 1
ATOM 14870 N N . GLU K 2 219 ? 19.237 -18.224 1.275 1.00 46.95 689 GLU K N 1
ATOM 14871 C CA . GLU K 2 219 ? 20.440 -18.852 0.738 1.00 45.57 689 GLU K CA 1
ATOM 14872 C C . GLU K 2 219 ? 20.075 -19.767 -0.439 1.00 42.69 689 GLU K C 1
ATOM 14873 O O . GLU K 2 219 ? 19.029 -20.396 -0.419 1.00 42.17 689 GLU K O 1
ATOM 14879 N N . LEU K 2 220 ? 20.933 -19.829 -1.458 1.00 41.09 690 LEU K N 1
ATOM 14880 C CA . LEU K 2 220 ? 20.707 -20.684 -2.644 1.00 41.59 690 LEU K CA 1
ATOM 14881 C C . LEU K 2 220 ? 20.470 -22.166 -2.335 1.00 39.37 690 LEU K C 1
ATOM 14882 O O . LEU K 2 220 ? 19.625 -22.803 -2.958 1.00 39.36 690 LEU K O 1
ATOM 14887 N N . HIS K 2 221 ? 21.232 -22.708 -1.390 1.00 38.61 691 HIS K N 1
ATOM 14888 C CA . HIS K 2 221 ? 21.114 -24.112 -0.985 1.00 37.81 691 HIS K CA 1
ATOM 14889 C C . HIS K 2 221 ? 21.149 -25.090 -2.178 1.00 35.60 691 HIS K C 1
ATOM 14890 O O . HIS K 2 221 ? 20.308 -25.981 -2.287 1.00 34.82 691 HIS K O 1
ATOM 14897 N N . GLY K 2 222 ? 22.115 -24.895 -3.072 1.00 33.55 692 GLY K N 1
ATOM 14898 C CA . GLY K 2 222 ? 22.331 -25.796 -4.204 1.00 33.88 692 GLY K CA 1
ATOM 14899 C C . GLY K 2 222 ? 23.186 -26.980 -3.789 1.00 34.24 692 GLY K C 1
ATOM 14900 O O . GLY K 2 222 ? 24.387 -27.014 -4.058 1.00 35.13 692 GLY K O 1
ATOM 14901 N N . GLY K 2 223 ? 22.566 -27.943 -3.111 1.00 34.00 693 GLY K N 1
ATOM 14902 C CA . GLY K 2 223 ? 23.264 -29.113 -2.579 1.00 33.91 693 GLY K CA 1
ATOM 14903 C C . GLY K 2 223 ? 23.964 -29.953 -3.632 1.00 34.01 693 GLY K C 1
ATOM 14904 O O . GLY K 2 223 ? 25.032 -30.507 -3.382 1.00 30.74 693 GLY K O 1
ATOM 14905 N N . LYS K 2 224 ? 23.355 -30.034 -4.814 1.00 35.87 694 LYS K N 1
ATOM 14906 C CA . LYS K 2 224 ? 23.937 -30.754 -5.943 1.00 38.50 694 LYS K CA 1
ATOM 14907 C C . LYS K 2 224 ? 25.284 -30.135 -6.388 1.00 39.00 694 LYS K C 1
ATOM 14908 O O . LYS K 2 224 ? 26.239 -30.866 -6.664 1.00 40.38 694 LYS K O 1
ATOM 14914 N N . ARG K 2 225 ? 25.353 -28.803 -6.444 1.00 37.24 695 ARG K N 1
ATOM 14915 C CA . ARG K 2 225 ? 26.590 -28.096 -6.808 1.00 36.25 695 ARG K CA 1
ATOM 14916 C C . ARG K 2 225 ? 27.696 -28.295 -5.771 1.00 32.66 695 ARG K C 1
ATOM 14917 O O . ARG K 2 225 ? 28.859 -28.484 -6.125 1.00 29.16 695 ARG K O 1
ATOM 14925 N N . VAL K 2 226 ? 27.315 -28.260 -4.498 1.00 29.88 696 VAL K N 1
ATOM 14926 C CA . VAL K 2 226 ? 28.237 -28.525 -3.414 1.00 31.05 696 VAL K CA 1
ATOM 14927 C C . VAL K 2 226 ? 28.908 -29.890 -3.621 1.00 32.36 696 VAL K C 1
ATOM 14928 O O . VAL K 2 226 ? 30.115 -30.010 -3.426 1.00 34.74 696 VAL K O 1
ATOM 14932 N N . MET K 2 227 ? 28.138 -30.896 -4.040 1.00 32.15 697 MET K N 1
ATOM 14933 C CA . MET K 2 227 ? 28.667 -32.241 -4.286 1.00 32.93 697 MET K CA 1
ATOM 14934 C C . MET K 2 227 ? 29.547 -32.315 -5.531 1.00 34.49 697 MET K C 1
ATOM 14935 O O . MET K 2 227 ? 30.575 -33.002 -5.517 1.00 36.33 697 MET K O 1
ATOM 14940 N N . GLU K 2 228 ? 29.143 -31.646 -6.614 1.00 34.52 698 GLU K N 1
ATOM 14941 C CA . GLU K 2 228 ? 29.990 -31.564 -7.814 1.00 35.00 698 GLU K CA 1
ATOM 14942 C C . GLU K 2 228 ? 31.356 -30.955 -7.462 1.00 33.26 698 GLU K C 1
ATOM 14943 O O . GLU K 2 228 ? 32.395 -31.491 -7.850 1.00 32.89 698 GLU K O 1
ATOM 14949 N N . CYS K 2 229 ? 31.328 -29.859 -6.704 1.00 31.13 699 CYS K N 1
ATOM 14950 C CA . CYS K 2 229 ? 32.529 -29.189 -6.222 1.00 29.86 699 CYS K CA 1
ATOM 14951 C C . CYS K 2 229 ? 33.428 -30.107 -5.441 1.00 30.39 699 CYS K C 1
ATOM 14952 O O . CYS K 2 229 ? 34.626 -30.213 -5.731 1.00 30.03 699 CYS K O 1
ATOM 14955 N N . LEU K 2 230 ? 32.856 -30.768 -4.444 1.00 30.67 700 LEU K N 1
ATOM 14956 C CA . LEU K 2 230 ? 33.647 -31.644 -3.600 1.00 31.88 700 LEU K CA 1
ATOM 14957 C C . LEU K 2 230 ? 34.083 -32.925 -4.333 1.00 33.59 700 LEU K C 1
ATOM 14958 O O . LEU K 2 230 ? 35.072 -33.537 -3.946 1.00 35.04 700 LEU K O 1
ATOM 14963 N N . LYS K 2 231 ? 33.381 -33.311 -5.400 1.00 35.06 701 LYS K N 1
ATOM 14964 C CA . LYS K 2 231 ? 33.817 -34.437 -6.221 1.00 35.33 701 LYS K CA 1
ATOM 14965 C C . LYS K 2 231 ? 35.111 -34.115 -6.978 1.00 33.62 701 LYS K C 1
ATOM 14966 O O . LYS K 2 231 ? 36.001 -34.979 -7.086 1.00 31.06 701 LYS K O 1
ATOM 14972 N N . LYS K 2 232 ? 35.213 -32.893 -7.501 1.00 31.30 702 LYS K N 1
ATOM 14973 C CA . LYS K 2 232 ? 36.437 -32.464 -8.181 1.00 32.31 702 LYS K CA 1
ATOM 14974 C C . LYS K 2 232 ? 37.647 -32.485 -7.236 1.00 31.15 702 LYS K C 1
ATOM 14975 O O . LYS K 2 232 ? 38.745 -32.890 -7.638 1.00 29.94 702 LYS K O 1
ATOM 14981 N N . ALA K 2 233 ? 37.411 -32.077 -5.987 1.00 29.73 703 ALA K N 1
ATOM 14982 C CA . ALA K 2 233 ? 38.406 -32.105 -4.923 1.00 30.42 703 ALA K CA 1
ATOM 14983 C C . ALA K 2 233 ? 38.846 -33.524 -4.543 1.00 31.78 703 ALA K C 1
ATOM 14984 O O . ALA K 2 233 ? 40.020 -33.760 -4.242 1.00 31.35 703 ALA K O 1
ATOM 14986 N N . LEU K 2 234 ? 37.897 -34.451 -4.532 1.00 32.80 704 LEU K N 1
ATOM 14987 C CA . LEU K 2 234 ? 38.169 -35.849 -4.215 1.00 34.41 704 LEU K CA 1
ATOM 14988 C C . LEU K 2 234 ? 38.994 -36.516 -5.321 1.00 35.46 704 LEU K C 1
ATOM 14989 O O . LEU K 2 234 ? 39.884 -37.317 -5.055 1.00 34.81 704 LEU K O 1
ATOM 14994 N N . LYS K 2 235 ? 38.698 -36.178 -6.569 1.00 38.23 705 LYS K N 1
ATOM 14995 C CA . LYS K 2 235 ? 39.441 -36.727 -7.700 1.00 40.60 705 LYS K CA 1
ATOM 14996 C C . LYS K 2 235 ? 40.926 -36.334 -7.632 1.00 43.61 705 LYS K C 1
ATOM 14997 O O . LYS K 2 235 ? 41.804 -37.158 -7.886 1.00 47.96 705 LYS K O 1
ATOM 15003 N N . ILE K 2 236 ? 41.184 -35.077 -7.287 1.00 42.06 706 ILE K N 1
ATOM 15004 C CA . ILE K 2 236 ? 42.533 -34.567 -7.044 1.00 39.34 706 ILE K CA 1
ATOM 15005 C C . ILE K 2 236 ? 43.226 -35.336 -5.910 1.00 37.56 706 ILE K C 1
ATOM 15006 O O . ILE K 2 236 ? 44.338 -35.837 -6.074 1.00 38.89 706 ILE K O 1
ATOM 15011 N N . ALA K 2 237 ? 42.570 -35.421 -4.766 1.00 35.70 707 ALA K N 1
ATOM 15012 C CA . ALA K 2 237 ? 43.090 -36.185 -3.641 1.00 36.03 707 ALA K CA 1
ATOM 15013 C C . ALA K 2 237 ? 43.429 -37.650 -4.030 1.00 38.89 707 ALA K C 1
ATOM 15014 O O . ALA K 2 237 ? 44.539 -38.113 -3.755 1.00 39.27 707 ALA K O 1
ATOM 15016 N N . ASN K 2 238 ? 42.496 -38.349 -4.692 1.00 39.49 708 ASN K N 1
ATOM 15017 C CA . ASN K 2 238 ? 42.717 -39.734 -5.174 1.00 40.43 708 ASN K CA 1
ATOM 15018 C C . ASN K 2 238 ? 43.911 -39.886 -6.130 1.00 41.13 708 ASN K C 1
ATOM 15019 O O . ASN K 2 238 ? 44.544 -40.947 -6.141 1.00 41.54 708 ASN K O 1
ATOM 15024 N N . GLN K 2 239 ? 44.183 -38.854 -6.939 1.00 41.30 709 GLN K N 1
ATOM 15025 C CA . GLN K 2 239 ? 45.291 -38.851 -7.920 1.00 42.98 709 GLN K CA 1
ATOM 15026 C C . GLN K 2 239 ? 46.644 -38.400 -7.359 1.00 46.10 709 GLN K C 1
ATOM 15027 O O . GLN K 2 239 ? 47.657 -38.480 -8.062 1.00 43.41 709 GLN K O 1
ATOM 15033 N N . CYS K 2 240 ? 46.651 -37.916 -6.116 1.00 49.35 710 CYS K N 1
ATOM 15034 C CA . CYS K 2 240 ? 47.826 -37.315 -5.496 1.00 50.98 710 CYS K CA 1
ATOM 15035 C C . CYS K 2 240 ? 48.972 -38.322 -5.375 1.00 52.94 710 CYS K C 1
ATOM 15036 O O . CYS K 2 240 ? 48.770 -39.465 -4.952 1.00 51.20 710 CYS K O 1
ATOM 15039 N N . MET K 2 241 ? 50.167 -37.878 -5.757 1.00 55.67 711 MET K N 1
ATOM 15040 C CA . MET K 2 241 ? 51.360 -38.731 -5.823 1.00 57.92 711 MET K CA 1
ATOM 15041 C C . MET K 2 241 ? 52.033 -38.859 -4.449 1.00 56.05 711 MET K C 1
ATOM 15042 O O . MET K 2 241 ? 52.545 -39.923 -4.096 1.00 54.42 711 MET K O 1
ATOM 15047 N N . ASP K 2 242 ? 52.028 -37.762 -3.694 1.00 51.49 712 ASP K N 1
ATOM 15048 C CA . ASP K 2 242 ? 52.572 -37.713 -2.346 1.00 50.18 712 ASP K CA 1
ATOM 15049 C C . ASP K 2 242 ? 51.585 -38.373 -1.370 1.00 51.72 712 ASP K C 1
ATOM 15050 O O . ASP K 2 242 ? 50.481 -37.860 -1.183 1.00 55.32 712 ASP K O 1
ATOM 15055 N N . PRO K 2 243 ? 51.969 -39.500 -0.733 1.00 51.90 713 PRO K N 1
ATOM 15056 C CA . PRO K 2 243 ? 51.016 -40.147 0.202 1.00 50.85 713 PRO K CA 1
ATOM 15057 C C . PRO K 2 243 ? 50.643 -39.300 1.427 1.00 50.31 713 PRO K C 1
ATOM 15058 O O . PRO K 2 243 ? 49.526 -39.415 1.933 1.00 50.23 713 PRO K O 1
ATOM 15062 N N . SER K 2 244 ? 51.577 -38.477 1.901 1.00 49.46 714 SER K N 1
ATOM 15063 C CA . SER K 2 244 ? 51.332 -37.588 3.043 1.00 47.55 714 SER K CA 1
ATOM 15064 C C . SER K 2 244 ? 50.288 -36.519 2.712 1.00 44.73 714 SER K C 1
ATOM 15065 O O . SER K 2 244 ? 49.379 -36.275 3.499 1.00 42.58 714 SER K O 1
ATOM 15068 N N . LEU K 2 245 ? 50.429 -35.891 1.547 1.00 42.28 715 LEU K N 1
ATOM 15069 C CA . LEU K 2 245 ? 49.511 -34.848 1.119 1.00 40.05 715 LEU K CA 1
ATOM 15070 C C . LEU K 2 245 ? 48.129 -35.425 0.816 1.00 40.27 715 LEU K C 1
ATOM 15071 O O . LEU K 2 245 ? 47.123 -34.796 1.138 1.00 41.35 715 LEU K O 1
ATOM 15076 N N . GLN K 2 246 ? 48.092 -36.610 0.199 1.00 38.55 716 GLN K N 1
ATOM 15077 C CA . GLN K 2 246 ? 46.844 -37.283 -0.131 1.00 38.15 716 GLN K CA 1
ATOM 15078 C C . GLN K 2 246 ? 45.992 -37.462 1.108 1.00 37.48 716 GLN K C 1
ATOM 15079 O O . GLN K 2 246 ? 44.833 -37.039 1.138 1.00 38.63 716 GLN K O 1
ATOM 15085 N N . VAL K 2 247 ? 46.568 -38.076 2.132 1.00 34.78 717 VAL K N 1
ATOM 15086 C CA . VAL K 2 247 ? 45.827 -38.302 3.368 1.00 35.91 717 VAL K CA 1
ATOM 15087 C C . VAL K 2 247 ? 45.344 -36.966 3.946 1.00 35.43 717 VAL K C 1
ATOM 15088 O O . VAL K 2 247 ? 44.190 -36.837 4.338 1.00 34.06 717 VAL K O 1
ATOM 15092 N N . GLN K 2 248 ? 46.234 -35.981 3.966 1.00 36.38 718 GLN K N 1
ATOM 15093 C CA . GLN K 2 248 ? 45.906 -34.639 4.439 1.00 38.46 718 GLN K CA 1
ATOM 15094 C C . GLN K 2 248 ? 44.720 -34.018 3.676 1.00 36.79 718 GLN K C 1
ATOM 15095 O O . GLN K 2 248 ? 43.831 -33.422 4.291 1.00 34.75 718 GLN K O 1
ATOM 15101 N N . LEU K 2 249 ? 44.709 -34.182 2.351 1.00 36.15 719 LEU K N 1
ATOM 15102 C CA . LEU K 2 249 ? 43.595 -33.719 1.511 1.00 34.98 719 LEU K CA 1
ATOM 15103 C C . LEU K 2 249 ? 42.290 -34.477 1.770 1.00 34.36 719 LEU K C 1
ATOM 15104 O O . LEU K 2 249 ? 41.229 -33.863 1.759 1.00 36.92 719 LEU K O 1
ATOM 15109 N N . PHE K 2 250 ? 42.361 -35.794 1.979 1.00 34.81 720 PHE K N 1
ATOM 15110 C CA . PHE K 2 250 ? 41.174 -36.586 2.348 1.00 33.84 720 PHE K CA 1
ATOM 15111 C C . PHE K 2 250 ? 40.562 -36.121 3.646 1.00 33.84 720 PHE K C 1
ATOM 15112 O O . PHE K 2 250 ? 39.340 -36.074 3.767 1.00 35.96 720 PHE K O 1
ATOM 15120 N N . ILE K 2 251 ? 41.402 -35.783 4.620 1.00 33.98 721 ILE K N 1
ATOM 15121 C CA . ILE K 2 251 ? 40.910 -35.318 5.920 1.00 33.55 721 ILE K CA 1
ATOM 15122 C C . ILE K 2 251 ? 40.279 -33.941 5.752 1.00 34.56 721 ILE K C 1
ATOM 15123 O O . ILE K 2 251 ? 39.240 -33.670 6.356 1.00 35.19 721 ILE K O 1
ATOM 15128 N N . GLU K 2 252 ? 40.892 -33.090 4.925 1.00 35.15 722 GLU K N 1
ATOM 15129 C CA . GLU K 2 252 ? 40.333 -31.764 4.626 1.00 35.72 722 GLU K CA 1
ATOM 15130 C C . GLU K 2 252 ? 38.975 -31.866 3.945 1.00 34.39 722 GLU K C 1
ATOM 15131 O O . GLU K 2 252 ? 38.047 -31.163 4.329 1.00 33.84 722 GLU K O 1
ATOM 15137 N N . ILE K 2 253 ? 38.856 -32.758 2.966 1.00 33.97 723 ILE K N 1
ATOM 15138 C CA . ILE K 2 253 ? 37.610 -32.912 2.201 1.00 35.35 723 ILE K CA 1
ATOM 15139 C C . ILE K 2 253 ? 36.493 -33.529 3.042 1.00 33.73 723 ILE K C 1
ATOM 15140 O O . ILE K 2 253 ? 35.355 -33.077 2.974 1.00 30.09 723 ILE K O 1
ATOM 15145 N N . LEU K 2 254 ? 36.833 -34.562 3.817 1.00 33.54 724 LEU K N 1
ATOM 15146 C CA . LEU K 2 254 ? 35.934 -35.136 4.822 1.00 32.06 724 LEU K CA 1
ATOM 15147 C C . LEU K 2 254 ? 35.293 -34.058 5.682 1.00 30.17 724 LEU K C 1
ATOM 15148 O O . LEU K 2 254 ? 34.094 -34.045 5.842 1.00 28.85 724 LEU K O 1
ATOM 15153 N N . ASN K 2 255 ? 36.101 -33.159 6.228 1.00 30.05 725 ASN K N 1
ATOM 15154 C CA . ASN K 2 255 ? 35.584 -32.052 7.043 1.00 30.52 725 ASN K CA 1
ATOM 15155 C C . ASN K 2 255 ? 34.679 -31.074 6.268 1.00 32.05 725 ASN K C 1
ATOM 15156 O O . ASN K 2 255 ? 33.780 -30.488 6.860 1.00 33.26 725 ASN K O 1
ATOM 15161 N N . ARG K 2 256 ? 34.900 -30.913 4.965 1.00 34.69 726 ARG K N 1
ATOM 15162 C CA . ARG K 2 256 ? 34.004 -30.097 4.129 1.00 37.40 726 ARG K CA 1
ATOM 15163 C C . ARG K 2 256 ? 32.664 -30.820 3.923 1.00 35.83 726 ARG K C 1
ATOM 15164 O O . ARG K 2 256 ? 31.595 -30.220 4.081 1.00 36.56 726 ARG K O 1
ATOM 15172 N N . TYR K 2 257 ? 32.733 -32.103 3.560 1.00 32.56 727 TYR K N 1
ATOM 15173 C CA . TYR K 2 257 ? 31.547 -32.953 3.504 1.00 31.37 727 TYR K CA 1
ATOM 15174 C C . TYR K 2 257 ? 30.774 -32.887 4.834 1.00 30.91 727 TYR K C 1
ATOM 15175 O O . TYR K 2 257 ? 29.550 -32.784 4.817 1.00 29.96 727 TYR K O 1
ATOM 15184 N N . ILE K 2 258 ? 31.491 -32.929 5.962 1.00 31.54 728 ILE K N 1
ATOM 15185 C CA . ILE K 2 258 ? 30.876 -32.872 7.298 1.00 33.02 728 ILE K CA 1
ATOM 15186 C C . ILE K 2 258 ? 30.204 -31.535 7.530 1.00 33.02 728 ILE K C 1
ATOM 15187 O O . ILE K 2 258 ? 29.066 -31.500 7.978 1.00 35.09 728 ILE K O 1
ATOM 15192 N N . TYR K 2 259 ? 30.921 -30.451 7.240 1.00 31.62 729 TYR K N 1
ATOM 15193 C CA . TYR K 2 259 ? 30.387 -29.088 7.356 1.00 30.73 729 TYR K CA 1
ATOM 15194 C C . TYR K 2 259 ? 29.008 -28.959 6.695 1.00 31.17 729 TYR K C 1
ATOM 15195 O O . TYR K 2 259 ? 28.076 -28.461 7.323 1.00 29.31 729 TYR K O 1
ATOM 15204 N N . PHE K 2 260 ? 28.894 -29.413 5.444 1.00 31.03 730 PHE K N 1
ATOM 15205 C CA . PHE K 2 260 ? 27.663 -29.247 4.662 1.00 33.31 730 PHE K CA 1
ATOM 15206 C C . PHE K 2 260 ? 26.547 -30.188 5.113 1.00 35.09 730 PHE K C 1
ATOM 15207 O O . PHE K 2 260 ? 25.370 -29.818 5.057 1.00 34.65 730 PHE K O 1
ATOM 15215 N N . TYR K 2 261 ? 26.918 -31.389 5.552 1.00 38.28 731 TYR K N 1
ATOM 15216 C CA . TYR K 2 261 ? 25.982 -32.344 6.146 1.00 40.65 731 TYR K CA 1
ATOM 15217 C C . TYR K 2 26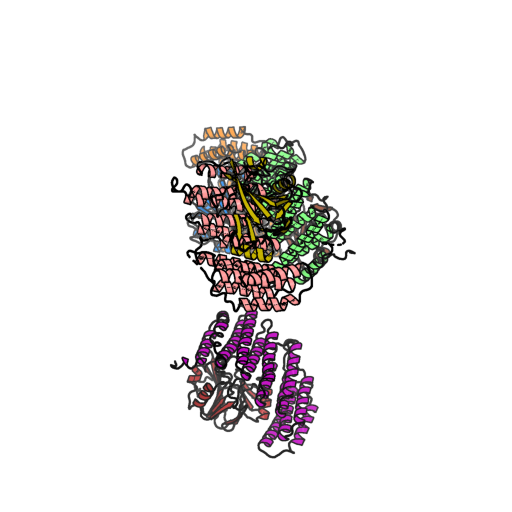1 ? 25.297 -31.734 7.371 1.00 38.91 731 TYR K C 1
ATOM 15218 O O . TYR K 2 261 ? 24.084 -31.861 7.537 1.00 36.54 731 TYR K O 1
ATOM 15227 N N . GLU K 2 262 ? 26.081 -31.055 8.205 1.00 39.15 732 GLU K N 1
ATOM 15228 C CA . GLU K 2 262 ? 25.561 -30.373 9.395 1.00 40.14 732 GLU K CA 1
ATOM 15229 C C . GLU K 2 262 ? 24.882 -29.026 9.103 1.00 38.43 732 GLU K C 1
ATOM 15230 O O . GLU K 2 262 ? 24.451 -28.360 10.027 1.00 41.10 732 GLU K O 1
ATOM 15236 N N . LYS K 2 263 ? 24.833 -28.600 7.843 1.00 38.61 733 LYS K N 1
ATOM 15237 C CA . LYS K 2 263 ? 24.005 -27.459 7.421 1.00 39.85 733 LYS K CA 1
ATOM 15238 C C . LYS K 2 263 ? 22.773 -27.940 6.642 1.00 40.27 733 LYS K C 1
ATOM 15239 O O . LYS K 2 263 ? 22.126 -27.153 5.968 1.00 39.78 733 LYS K O 1
ATOM 15245 N N . GLU K 2 264 ? 22.472 -29.232 6.750 1.00 42.03 734 GLU K N 1
ATOM 15246 C CA . GLU K 2 264 ? 21.312 -29.874 6.137 1.00 44.74 734 GLU K CA 1
ATOM 15247 C C . GLU K 2 264 ? 21.412 -30.056 4.605 1.00 43.41 734 GLU K C 1
ATOM 15248 O O . GLU K 2 264 ? 20.385 -30.071 3.911 1.00 42.59 734 GLU K O 1
ATOM 15254 N N . ASN K 2 265 ? 22.633 -30.209 4.080 1.00 40.54 735 ASN K N 1
ATOM 15255 C CA . ASN K 2 265 ? 22.803 -30.656 2.692 1.00 39.06 735 ASN K CA 1
ATOM 15256 C C . ASN K 2 265 ? 22.801 -32.183 2.713 1.00 39.52 735 ASN K C 1
ATOM 15257 O O . ASN K 2 265 ? 23.855 -32.836 2.752 1.00 37.27 735 ASN K O 1
ATOM 15262 N N . ASP K 2 266 ? 21.594 -32.738 2.671 1.00 39.26 736 ASP K N 1
ATOM 15263 C CA . ASP K 2 266 ? 21.388 -34.185 2.700 1.00 39.69 736 ASP K CA 1
ATOM 15264 C C . ASP K 2 266 ? 21.691 -34.901 1.371 1.00 39.50 736 ASP K C 1
ATOM 15265 O O . ASP K 2 266 ? 21.399 -36.086 1.239 1.00 41.28 736 ASP K O 1
ATOM 15270 N N . ALA K 2 267 ? 22.255 -34.188 0.389 1.00 39.00 737 ALA K N 1
ATOM 15271 C CA . ALA K 2 267 ? 22.970 -34.816 -0.730 1.00 40.23 737 ALA K CA 1
ATOM 15272 C C . ALA K 2 267 ? 24.322 -35.413 -0.301 1.00 40.45 737 ALA K C 1
ATOM 15273 O O . ALA K 2 267 ? 24.897 -36.236 -1.026 1.00 39.84 737 ALA K O 1
ATOM 15275 N N . VAL K 2 268 ? 24.832 -34.964 0.847 1.00 40.70 738 VAL K N 1
ATOM 15276 C CA . VAL K 2 268 ? 25.981 -35.577 1.507 1.00 43.32 738 VAL K CA 1
ATOM 15277 C C . VAL K 2 268 ? 25.460 -36.745 2.329 1.00 43.60 738 VAL K C 1
ATOM 15278 O O . VAL K 2 268 ? 24.758 -36.535 3.322 1.00 45.41 738 VAL K O 1
ATOM 15282 N N . THR K 2 269 ? 25.801 -37.965 1.923 1.00 44.40 739 THR K N 1
ATOM 15283 C CA . THR K 2 269 ? 25.376 -39.166 2.655 1.00 46.87 739 THR K CA 1
ATOM 15284 C C . THR K 2 269 ? 26.428 -39.672 3.647 1.00 48.87 739 THR K C 1
ATOM 15285 O O . THR K 2 269 ? 27.626 -39.406 3.503 1.00 49.02 739 THR K O 1
ATOM 15289 N N . ILE K 2 270 ? 25.960 -40.442 4.628 1.00 50.53 740 ILE K N 1
ATOM 15290 C CA . ILE K 2 270 ? 26.845 -41.098 5.610 1.00 52.34 740 ILE K CA 1
ATOM 15291 C C . ILE K 2 270 ? 27.836 -42.028 4.895 1.00 50.36 740 ILE K C 1
ATOM 15292 O O . ILE K 2 270 ? 28.965 -42.212 5.352 1.00 48.10 740 ILE K O 1
ATOM 15297 N N . GLN K 2 271 ? 27.395 -42.590 3.769 1.00 50.10 741 GLN K N 1
ATOM 15298 C CA . GLN K 2 271 ? 28.197 -43.477 2.911 1.00 51.87 741 GLN K CA 1
ATOM 15299 C C . GLN K 2 271 ? 29.471 -42.797 2.413 1.00 51.15 741 GLN K C 1
ATOM 15300 O O . GLN K 2 271 ? 30.547 -43.398 2.420 1.00 48.44 741 GLN K O 1
ATOM 15306 N N . VAL K 2 272 ? 29.327 -41.544 1.981 1.00 48.85 742 VAL K N 1
ATOM 15307 C CA . VAL K 2 272 ? 30.456 -40.744 1.514 1.00 47.11 742 VAL K CA 1
ATOM 15308 C C . VAL K 2 272 ? 31.458 -40.568 2.654 1.00 44.47 742 VAL K C 1
ATOM 15309 O O . VAL K 2 272 ? 32.650 -40.803 2.469 1.00 44.31 742 VAL K O 1
ATOM 15313 N N . LEU K 2 273 ? 30.955 -40.198 3.831 1.00 41.90 743 LEU K N 1
ATOM 15314 C CA . LEU K 2 273 ? 31.789 -40.008 5.014 1.00 42.04 743 LEU K CA 1
ATOM 15315 C C . LEU K 2 273 ? 32.492 -41.298 5.435 1.00 44.08 743 LEU K C 1
ATOM 15316 O O . LEU K 2 273 ? 33.692 -41.281 5.744 1.00 45.91 743 LEU K O 1
ATOM 15321 N N . ASN K 2 274 ? 31.750 -42.409 5.438 1.00 44.21 744 ASN K N 1
ATOM 15322 C CA . ASN K 2 274 ? 32.307 -43.721 5.808 1.00 41.74 744 ASN K CA 1
ATOM 15323 C C . ASN K 2 274 ? 33.352 -44.188 4.806 1.00 41.89 744 ASN K C 1
ATOM 15324 O O . ASN K 2 274 ? 34.446 -44.604 5.191 1.00 38.19 744 ASN K O 1
ATOM 15329 N N . GLN K 2 275 ? 33.026 -44.077 3.524 1.00 46.15 745 GLN K N 1
ATOM 15330 C CA . GLN K 2 275 ? 33.992 -44.363 2.455 1.00 50.93 745 GLN K CA 1
ATOM 15331 C C . GLN K 2 275 ? 35.287 -43.571 2.661 1.00 49.96 745 GLN K C 1
ATOM 15332 O O . GLN K 2 275 ? 36.381 -44.118 2.543 1.00 52.08 745 GLN K O 1
ATOM 15338 N N . LEU K 2 276 ? 35.146 -42.295 3.005 1.00 49.17 746 LEU K N 1
ATOM 15339 C CA . LEU K 2 276 ? 36.279 -41.382 3.091 1.00 48.84 746 LEU K CA 1
ATOM 15340 C C . LEU K 2 276 ? 37.111 -41.631 4.357 1.00 49.91 746 LEU K C 1
ATOM 15341 O O . LEU K 2 276 ? 38.337 -41.692 4.272 1.00 48.41 746 LEU K O 1
ATOM 15346 N N . ILE K 2 277 ? 36.460 -41.789 5.514 1.00 51.92 747 ILE K N 1
ATOM 15347 C CA . ILE K 2 277 ? 37.179 -42.177 6.748 1.00 54.48 747 ILE K CA 1
ATOM 15348 C C . ILE K 2 277 ? 37.762 -43.599 6.715 1.00 56.24 747 ILE K C 1
ATOM 15349 O O . ILE K 2 277 ? 38.750 -43.860 7.406 1.00 58.11 747 ILE K O 1
ATOM 15354 N N . GLN K 2 278 ? 37.182 -44.509 5.924 1.00 55.61 748 GLN K N 1
ATOM 15355 C CA . GLN K 2 278 ? 37.800 -45.824 5.717 1.00 56.76 748 GLN K CA 1
ATOM 15356 C C . GLN K 2 278 ? 39.133 -45.680 4.982 1.00 53.62 748 GLN K C 1
ATOM 15357 O O . GLN K 2 278 ? 40.145 -46.232 5.429 1.00 53.69 748 GLN K O 1
ATOM 15363 N N . LYS K 2 279 ? 39.109 -44.951 3.860 1.00 50.89 749 LYS K N 1
ATOM 15364 C CA A LYS K 2 279 ? 40.315 -44.647 3.072 0.50 49.50 749 LYS K CA 1
ATOM 15365 C CA B LYS K 2 279 ? 40.313 -44.673 3.078 0.50 49.10 749 LYS K CA 1
ATOM 15366 C C . LYS K 2 279 ? 41.408 -44.068 3.962 1.00 49.67 749 LYS K C 1
ATOM 15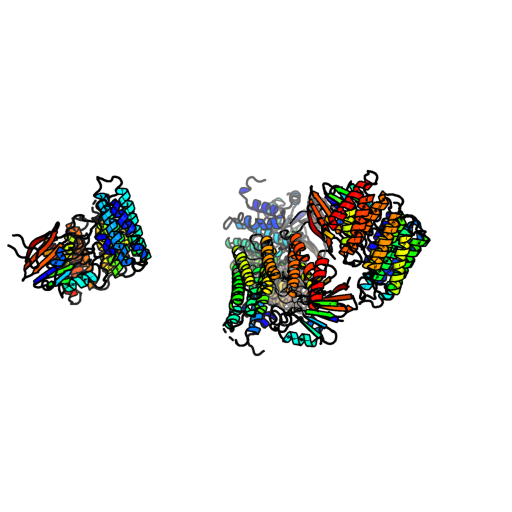367 O O . LYS K 2 279 ? 42.560 -44.521 3.914 1.00 50.33 749 LYS K O 1
ATOM 15378 N N . ILE K 2 280 ? 41.037 -43.064 4.772 1.00 47.88 750 ILE K N 1
ATOM 15379 C CA . ILE K 2 280 ? 41.966 -42.420 5.721 1.00 47.26 750 ILE K CA 1
ATOM 15380 C C . ILE K 2 280 ? 42.516 -43.433 6.737 1.00 50.17 750 ILE K C 1
ATOM 15381 O O . ILE K 2 280 ? 43.700 -43.372 7.076 1.00 51.59 750 ILE K O 1
ATOM 15386 N N . ARG K 2 281 ? 41.666 -44.335 7.236 1.00 52.13 751 ARG K N 1
ATOM 15387 C CA . ARG K 2 281 ? 42.112 -45.382 8.175 1.00 53.79 751 ARG K CA 1
ATOM 15388 C C . ARG K 2 281 ? 43.172 -46.308 7.576 1.00 56.78 751 ARG K C 1
ATOM 15389 O O . ARG K 2 281 ? 44.141 -46.655 8.252 1.00 53.92 751 ARG K O 1
ATOM 15397 N N . GLU K 2 282 ? 42.987 -46.689 6.314 1.00 61.00 752 GLU K N 1
ATOM 15398 C CA . GLU K 2 282 ? 43.890 -47.634 5.642 1.00 64.98 752 GLU K CA 1
ATOM 15399 C C . GLU K 2 282 ? 45.251 -47.034 5.259 1.00 66.51 752 GLU K C 1
ATOM 15400 O O . GLU K 2 282 ? 46.262 -47.740 5.304 1.00 67.51 752 GLU K O 1
ATOM 15406 N N . ASP K 2 283 ? 45.280 -45.750 4.896 1.00 67.18 753 ASP K N 1
ATOM 15407 C CA . ASP K 2 283 ? 46.506 -45.099 4.393 1.00 68.45 753 ASP K CA 1
ATOM 15408 C C . ASP K 2 283 ? 47.352 -44.392 5.461 1.00 65.94 753 ASP K C 1
ATOM 15409 O O . ASP K 2 283 ? 48.571 -44.318 5.327 1.00 66.29 753 ASP K O 1
ATOM 15414 N N . LEU K 2 284 ? 46.708 -43.889 6.510 1.00 67.36 754 LEU K N 1
ATOM 15415 C CA . LEU K 2 284 ? 47.381 -43.133 7.583 1.00 69.49 754 LEU K CA 1
ATOM 15416 C C . LEU K 2 284 ? 48.509 -43.899 8.328 1.00 73.17 754 LEU K C 1
ATOM 15417 O O . LEU K 2 284 ? 49.532 -43.295 8.682 1.00 70.11 754 LEU K O 1
ATOM 15422 N N . PRO K 2 285 ? 48.333 -45.218 8.565 1.00 77.57 755 PRO K N 1
ATOM 15423 C CA . PRO K 2 285 ? 49.422 -46.041 9.113 1.00 77.15 755 PRO K CA 1
ATOM 15424 C C . PRO K 2 285 ? 50.639 -46.204 8.194 1.00 75.73 755 PRO K C 1
ATOM 15425 O O . PRO K 2 285 ? 51.744 -46.402 8.691 1.00 76.88 755 PRO K O 1
ATOM 15429 N N . ASN K 2 286 ? 50.436 -46.116 6.878 1.00 74.81 756 ASN K N 1
ATOM 15430 C CA . ASN K 2 286 ? 51.526 -46.238 5.898 1.00 73.27 756 ASN K CA 1
ATOM 15431 C C . ASN K 2 286 ? 52.298 -44.928 5.655 1.00 72.07 756 ASN K C 1
ATOM 15432 O O . ASN K 2 286 ? 53.081 -44.846 4.701 1.00 67.89 756 ASN K O 1
ATOM 15437 N N . LEU K 2 287 ? 52.078 -43.908 6.491 1.00 70.93 757 LEU K N 1
ATOM 15438 C CA . LEU K 2 287 ? 52.891 -42.691 6.458 1.00 70.12 757 LEU K CA 1
ATOM 15439 C C . LEU K 2 287 ? 54.109 -42.845 7.363 1.00 69.74 757 LEU K C 1
ATOM 15440 O O . LEU K 2 287 ? 53.970 -43.222 8.525 1.00 71.54 757 LEU K O 1
ATOM 15445 N N . GLU K 2 288 ? 55.292 -42.575 6.809 1.00 68.90 758 GLU K N 1
ATOM 15446 C CA . GLU K 2 288 ? 56.536 -42.360 7.578 1.00 70.32 758 GLU K CA 1
ATOM 15447 C C . GLU K 2 288 ? 56.347 -41.533 8.859 1.00 67.70 758 GLU K C 1
ATOM 15448 O O . GLU K 2 288 ? 55.504 -40.642 8.899 1.00 70.12 758 GLU K O 1
ATOM 15454 N N . SER K 2 289 ? 57.129 -41.819 9.898 1.00 67.02 759 SER K N 1
ATOM 15455 C CA . SER K 2 289 ? 57.055 -41.026 11.139 1.00 69.16 759 SER K CA 1
ATOM 15456 C C . SER K 2 289 ? 57.648 -39.633 10.932 1.00 67.84 759 SER K C 1
ATOM 15457 O O . SER K 2 289 ? 58.677 -39.470 10.267 1.00 70.19 759 SER K O 1
ATOM 15460 N N . SER K 2 290 ? 56.985 -38.639 11.514 1.00 62.11 760 SER K N 1
ATOM 15461 C CA . SER K 2 290 ? 57.236 -37.241 11.192 1.00 61.12 760 SER K CA 1
ATOM 15462 C C . SER K 2 290 ? 56.607 -36.351 12.250 1.00 59.75 760 SER K C 1
ATOM 15463 O O . SER K 2 290 ? 55.842 -36.815 13.093 1.00 56.36 760 SER K O 1
ATOM 15466 N N . GLU K 2 291 ? 56.952 -35.071 12.196 1.00 63.04 761 GLU K N 1
ATOM 15467 C CA . GLU K 2 291 ? 56.182 -34.022 12.861 1.00 65.24 761 GLU K CA 1
ATOM 15468 C C . GLU K 2 291 ? 54.844 -33.860 12.114 1.00 61.62 761 GLU K C 1
ATOM 15469 O O . GLU K 2 291 ? 53.792 -33.785 12.745 1.00 57.70 761 GLU K O 1
ATOM 15475 N N . GLU K 2 292 ? 54.905 -33.816 10.778 1.00 59.01 762 GLU K N 1
ATOM 15476 C CA . GLU K 2 292 ? 53.708 -33.786 9.918 1.00 60.93 762 GLU K CA 1
ATOM 15477 C C . GLU K 2 292 ? 52.714 -34.934 10.128 1.00 57.98 762 GLU K C 1
ATOM 15478 O O . GLU K 2 292 ? 51.509 -34.714 10.097 1.00 59.70 762 GLU K O 1
ATOM 15484 N N . THR K 2 293 ? 53.216 -36.144 10.341 1.00 54.01 763 THR K N 1
ATOM 15485 C CA . THR K 2 293 ? 52.379 -37.342 10.356 1.00 54.08 763 THR K CA 1
ATOM 15486 C C . THR K 2 293 ? 51.602 -37.450 11.667 1.00 54.95 763 THR K C 1
ATOM 15487 O O . THR K 2 293 ? 50.462 -37.934 11.681 1.00 55.00 763 THR K O 1
ATOM 15491 N N . GLU K 2 294 ? 52.220 -37.007 12.759 1.00 56.00 764 GLU K N 1
ATOM 15492 C CA . GLU K 2 294 ? 51.526 -36.886 14.043 1.00 56.90 764 GLU K CA 1
ATOM 15493 C C . GLU K 2 294 ? 50.453 -35.789 13.982 1.00 54.81 764 GLU K C 1
ATOM 15494 O O . GLU K 2 294 ? 49.367 -35.967 14.545 1.00 53.00 764 GLU K O 1
ATOM 15500 N N . GLN K 2 295 ? 50.749 -34.680 13.292 1.00 54.03 765 GLN K N 1
ATOM 15501 C CA . GLN K 2 295 ? 49.766 -33.586 13.059 1.00 53.71 765 GLN K CA 1
ATOM 15502 C C . GLN K 2 295 ? 48.558 -34.037 12.219 1.00 49.45 765 GLN K C 1
ATOM 15503 O O . GLN K 2 295 ? 47.413 -33.700 12.528 1.00 49.53 765 GLN K O 1
ATOM 15509 N N . ILE K 2 296 ? 48.831 -34.793 11.162 1.00 45.29 766 ILE K N 1
ATOM 15510 C CA . ILE K 2 296 ? 47.790 -35.401 10.325 1.00 44.41 766 ILE K CA 1
ATOM 15511 C C . ILE K 2 296 ? 46.933 -36.410 11.117 1.00 45.25 766 ILE K C 1
ATOM 15512 O O . ILE K 2 296 ? 45.726 -36.489 10.914 1.00 43.09 766 ILE K O 1
ATOM 15517 N N . ASN K 2 297 ? 47.565 -37.182 12.002 1.00 48.23 767 ASN K N 1
ATOM 15518 C CA . ASN K 2 297 ? 46.844 -38.112 12.886 1.00 48.96 767 ASN K CA 1
ATOM 15519 C C . ASN K 2 297 ? 45.934 -37.382 13.855 1.00 48.00 767 ASN K C 1
ATOM 15520 O O . ASN K 2 297 ? 44.788 -37.774 14.054 1.00 49.09 767 ASN K O 1
ATOM 15525 N N . LYS K 2 298 ? 46.461 -36.329 14.470 1.00 48.17 768 LYS K N 1
ATOM 15526 C CA . LYS K 2 298 ? 45.706 -35.551 15.449 1.00 47.37 768 LYS K CA 1
ATOM 15527 C C . LYS K 2 298 ? 44.532 -34.814 14.790 1.00 45.12 768 LYS K C 1
ATOM 15528 O O . LYS K 2 298 ? 43.498 -34.624 15.415 1.00 44.83 768 LYS K O 1
ATOM 15534 N N . HIS K 2 299 ? 44.695 -34.416 13.530 1.00 43.20 769 HIS K N 1
ATOM 15535 C CA . HIS K 2 299 ? 43.599 -33.832 12.748 1.00 40.21 769 HIS K CA 1
ATOM 15536 C C . HIS K 2 299 ? 42.492 -34.861 12.550 1.00 38.59 769 HIS K C 1
ATOM 15537 O O . HIS K 2 299 ? 41.316 -34.575 12.806 1.00 34.51 769 HIS K O 1
ATOM 15544 N N . PHE K 2 300 ? 42.876 -36.058 12.106 1.00 38.72 770 PHE K N 1
ATOM 15545 C CA . PHE K 2 300 ? 41.920 -37.154 11.910 1.00 40.06 770 PHE K CA 1
ATOM 15546 C C . PHE K 2 300 ? 41.214 -37.559 13.206 1.00 41.68 770 PHE K C 1
ATOM 15547 O O . PHE K 2 300 ? 39.993 -37.752 13.218 1.00 42.88 770 PHE K O 1
ATOM 15555 N N . HIS K 2 301 ? 41.982 -37.679 14.287 1.00 42.33 771 HIS K N 1
ATOM 15556 C CA . HIS K 2 301 ? 41.415 -37.963 15.606 1.00 43.83 771 HIS K CA 1
ATOM 15557 C C . HIS K 2 301 ? 40.374 -36.905 15.990 1.00 40.11 771 HIS K C 1
ATOM 15558 O O . HIS K 2 301 ? 39.279 -37.271 16.435 1.00 38.04 771 HIS K O 1
ATOM 15565 N N . ASN K 2 302 ? 40.724 -35.620 15.807 1.00 37.48 772 ASN K N 1
ATOM 15566 C CA . ASN K 2 302 ? 39.824 -34.482 16.096 1.00 36.75 772 ASN K CA 1
ATOM 15567 C C . ASN K 2 302 ? 38.521 -34.524 15.295 1.00 37.12 772 ASN K C 1
ATOM 15568 O O . ASN K 2 302 ? 37.473 -34.144 15.806 1.00 37.59 772 ASN K O 1
ATOM 15573 N N . THR K 2 303 ? 38.599 -34.960 14.041 1.00 37.17 773 THR K N 1
ATOM 15574 C CA . THR K 2 303 ? 37.419 -35.090 13.191 1.00 38.73 773 THR K CA 1
ATOM 15575 C C . THR K 2 303 ? 36.513 -36.237 13.658 1.00 40.49 773 THR K C 1
ATOM 15576 O O . THR K 2 303 ? 35.291 -36.080 13.721 1.00 37.48 773 THR K O 1
ATOM 15580 N N . LEU K 2 304 ? 37.109 -37.392 13.961 1.00 43.85 774 LEU K N 1
ATOM 15581 C CA . LEU K 2 304 ? 36.342 -38.524 14.506 1.00 44.39 774 LEU K CA 1
ATOM 15582 C C . LEU K 2 304 ? 35.718 -38.138 15.844 1.00 42.32 774 LEU K C 1
ATOM 15583 O O . LEU K 2 304 ? 34.563 -38.465 16.105 1.00 40.91 774 LEU K O 1
ATOM 15588 N N . GLU K 2 305 ? 36.468 -37.413 16.669 1.00 42.29 775 GLU K N 1
ATOM 15589 C CA . GLU K 2 305 ? 35.915 -36.880 17.912 1.00 44.88 775 GLU K CA 1
ATOM 15590 C C . GLU K 2 305 ? 34.671 -36.011 17.632 1.00 44.60 775 GLU K C 1
ATOM 15591 O O . GLU K 2 305 ? 33.646 -36.170 18.293 1.00 47.32 775 GLU K O 1
ATOM 15597 N N . HIS K 2 306 ? 34.745 -35.136 16.630 1.00 42.48 776 HIS K N 1
ATOM 15598 C CA . HIS K 2 306 ? 33.607 -34.294 16.248 1.00 41.87 776 HIS K CA 1
ATOM 15599 C C . HIS K 2 306 ? 32.422 -35.111 15.705 1.00 42.83 776 HIS K C 1
ATOM 15600 O O . HIS K 2 306 ? 31.269 -34.732 15.921 1.00 43.92 776 HIS K O 1
ATOM 15607 N N . LEU K 2 307 ? 32.702 -36.219 15.014 1.00 42.85 777 LEU K N 1
ATOM 15608 C CA . LEU K 2 307 ? 31.657 -37.160 14.579 1.00 45.40 777 LEU K CA 1
ATOM 15609 C C . LEU K 2 307 ? 31.130 -38.118 15.683 1.00 48.08 777 LEU K C 1
ATOM 15610 O O . LEU K 2 307 ? 30.277 -38.977 15.395 1.00 47.49 777 LEU K O 1
ATOM 15615 N N . ARG K 2 308 ? 31.625 -37.971 16.921 1.00 48.53 778 ARG K N 1
ATOM 15616 C CA . ARG K 2 308 ? 31.270 -38.837 18.063 1.00 50.46 778 ARG K CA 1
ATOM 15617 C C . ARG K 2 308 ? 31.672 -40.318 17.849 1.00 51.52 778 ARG K C 1
ATOM 15618 O O . ARG K 2 308 ? 31.016 -41.226 18.352 1.00 51.47 778 ARG K O 1
ATOM 15626 N N . LEU K 2 309 ? 32.752 -40.539 17.093 1.00 54.44 779 LEU K N 1
ATOM 15627 C CA . LEU K 2 309 ? 33.363 -41.859 16.901 1.00 55.33 779 LEU K CA 1
ATOM 15628 C C . LEU K 2 309 ? 34.589 -42.071 17.806 1.00 56.45 779 LEU K C 1
ATOM 15629 O O . LEU K 2 309 ? 35.127 -43.174 17.849 1.00 54.64 779 LEU K O 1
ATOM 15634 N N . ARG K 2 310 ? 35.049 -41.009 18.477 1.00 61.66 780 ARG K N 1
ATOM 15635 C CA . ARG K 2 310 ? 36.013 -41.095 19.590 1.00 64.99 780 ARG K CA 1
ATOM 15636 C C . ARG K 2 310 ? 35.592 -40.108 20.686 1.00 67.16 780 ARG K C 1
ATOM 15637 O O . ARG K 2 310 ? 36.284 -39.909 21.689 1.00 72.14 780 ARG K O 1
#

GO terms:
  GO:0030906 retromer, cargo-selective complex (C, IDA)
  GO:0005515 protein binding (F, IPI)
  GO:0030904 retromer complex (C, IDA)
  GO:0032456 endocytic recycling (P, IMP)
  GO:0005829 cytosol (C, TAS)
  GO:0005768 endosome (C, IDA)
  GO:0005829 cytosol (C, IDA)
  GO:0032991 protein-containing complex (C, IDA)

Foldseek 3Di:
DKEWEAEPQQPPNFHPDFDPVVVVVQAADPGAEYEYQENCADVVSVVSVCRSYPHYAYAYDPRHPDPVHHQKDWDDDAPWTEIHHAQPPQPPGPDPVSQVVVCVVSVTQEYEYEPPLDFDWDADPQGIYTHFGHLRQGDDPVDDRRWRKIWMWDDDHQKIKIKIWTCDPNDTDIDIDIHGHD/DPCPVVLVVLVVVLVVLVVDDLVVSVVVLVVQCVVQVVPDLPSLVRNLLSSLVSLLVSLQNLLVCCVVDVCSLVVNVVSLVVSVVSLVSNVVSPDQLVSLLSLLVSLLSLQVSDRPCSQVSNLVSLVVSVCSLPVPDADQVSNLVSLLSSLVSQLPGAEAAPVSLVVSLVVQLVSLCDGPALLSSLVSLLSSLSCQFRHHYPPPVRGGNLPLVSSVVSLVSSLVSLVPHDALLSSLLSLLVSLVSLVVVVVVPRPPRDPVVNVVSLVVSVVSLVVHDDDPSSVVSVVSSVVSVVVVVPD/DDWDPDVVIDDD/DKEWEAEPQQPPNFHPDFQPVVVVVQAADPHAEYAYQANCAEVVSVVVQVRHYPHYQYAYDPRHPDPPRHQKDFDDDFNWTEIHHAQPPQPPGPDPVSVVVVCVVSVGQEYEYEDPQAWAWAADPNHIYTYFGHQRQGDDPVDDRHWHKIKMWDDDRPDIWIKMWTQDPNDIDIDTDDHYYD/DDPCVVVPCLVVLVVVLVVLVPDALVSNLVCLVVLCCVQVVDALPSLVRNLPSSLVSLLVSLVSLLVPPPPDDCSLVSSVVSLVSSVVSLVSNVVSVDQLVSLVSLLVQLLSLQVSPRPCSQVSSLVSLVSSVVSLPPPDDDLVSNLVSLLSSLVSQLPGAEAACVSLVVSLVVSLVSLCPRPDLLSSLVSLLSSLSSQFSGHYPPVPGDTNLNLVVSVVSLVVSLVSLVPDDDLLSSLLSLLVSLVSLVVVVVVVSVSRDVVNSVVSLVVSVVSLVVDDDDPSSVVSVVSNVVSVVVVVVD/DDWDPDVVIDD/DKEWEAEPQQPPNFHPDFDPVVVVVQAADPHAEYAYLANCADPVSVVVVCRHYPHYAYAYDPRHPDPPHHQKDFDDDAPWGEIHHAQPPQPPGPDPVSVVVVCVVSVTQEYEYEDPLDFDWDDDPQHIYTYFGHQRQGDDPVDDPHWHKIWMWDDDHQKIKIKMWTCDPNDIDIDIDIDGGD/DCQCVLVVDDDPPLVVLVVVLVVQCVVQVVPPLPSLVPRQVSSLVSLLVSLVVLLVVVPVDVCSLVVNVVSLVVSVVSLVVNVVSLDQLVSLLSLLVSLLSLQVRDGPCSQVSNLVSLVVSLVSLVPPDDDLVSNLVSLLSSLVSQLPGARAAPVSLVVSLVSSLVSLCPRDDLLSSLVSLLSSLSCQDRRHHCGNLVVNVVSLVVSLVSLVVDDDLLSSLLSLLVSLVSLVVCVVVPSVNSDVVVNVVSLVVSVVSLVPDDDDPSSVVSVVSSVVVVVVVVD/DDWDPDVVIDDD/DKEWEAEPQQPPNFHPGFDPVVVVVQAADPHAEYAYQENCADVVSVVVVCRHYVHYQYAYDPRHPPPPHHQKDWDDDAPWTEIHHAQPVQPPGPDPVSVVVVCVVSVTQEYEYEDVLAWDWDDDPQGIYTYQGHQRQGDDPVDDGHWNKIKIWDDDHFWIKMWMWTCDPNDTDIDIDIHGGD/DPPPDLLLVVLVVVVVPALVVNLVSLVPPCVLCVLPPLVVRLVSSLVSLLSSLVSLLVCVPPDPCSLVSNVVSLVSNVSSLVSVVVVVDQLVSLLSLLVSLLSLQVSPRPCSQVSSLVSLVSSLVSLVPPDDDLVSNLVSLLSSLVSQQPGARAAPVRLVVSLVSSLVSLVPRDDLQSSLVSLLSSLSCCARRHYPVVPGGGNRNLVSNVVSLVSSLVSLVPDPDLLVSLVSLLVSLVSLVVVVVVVSPVSDVVNNVVSLVVSVVSLVVDDDDPSSVVSVVSSVVVCVVVVVD